Protein 9KAX (pdb70)

Solvent-accessible surface area: 10616 Å² total; per-residue (Å²): 231,114,79,115,116,61,18,98,83,3,57,54,5,10,36,49,28,22,95,0,62,13,49,9,26,100,98,15,53,163,94,135,43,19,171,43,37,45,50,44,19,44,105,65,36,68,111,0,20,42,70,74,78,84,8,1,110,106,32,64,16,64,15,40,45,47,11,21,53,66,45,109,132,55,41,20,20,64,76,10,43,101,87,172,160,115,233,115,80,113,114,61,18,98,82,3,58,53,5,12,36,49,27,21,95,1,65,13,50,9,26,102,100,15,55,163,93,136,41,19,173,45,37,46,48,44,18,43,104,65,36,68,111,0,19,41,70,71,79,84,9,0,110,108,30,65,17,65,16,37,46,48,11,20,53,66,45,109,132,52,40,20,20,64,74,10,42,103,87,172,159,115

GO terms:
  GO:0005886 plasma membrane (C, EXP)

InterPro domains:
  IPR006603 PQ-loop repeat [PF04193] (6-63)
  IPR047662 SemiSWEET transporter [NF037968] (10-85)

Foldseek 3Di:
DDPQVVLVVVLVVLVVVLVVLLVVLVVCVVVLEDDPDDLVVLVVVLVVLVVQCVVCVVVVHDSSNVSSVSNNVSSCNVSHNCVVPD/DDPQVVLVVVLVVLVVVLVVLLVVLVVCVVVLEDDPDDLVVLVVVLVVLVVQCVVCVVVVHDSSNVSSVSNNVSSCNVSHNCVVPD

Nearest PDB structures (foldseek):
  4rng-assembly2_D  TM=7.405E-01  e=2.402E-05  Thermodesulfovibrio yellowstonii DSM 11347
  4rng-assembly4_C-2  TM=7.393E-01  e=3.445E-05  Thermodesulfovibrio yellowstonii DSM 11347
  4x5m-assembly2_B  TM=7.802E-01  e=3.812E-04  Escherichia coli UMEA 3162-1
  4qnc-assembly1_A  TM=7.388E-01  e=2.658E-04  Leptospira biflexa serovar Patoc strain 'Patoc 1 (Paris)'
  4x5m-assembly1_A-2  TM=8.013E-01  e=8.843E-04  Escherichia coli UMEA 3162-1

Organism: Bradyrhizobium diazoefficiens (strain JCM 10833 / BCRC 13528 / IAM 13628 / NBRC 14792 / USDA 110) (NCBI:txid224911)

Structure (mmCIF, N/CA/C/O backbone):
data_9KAX
#
_entry.id   9KAX
#
loop_
_atom_site.group_PDB
_atom_site.id
_atom_site.type_symbol
_atom_site.label_atom_id
_atom_site.label_alt_id
_atom_site.label_comp_id
_atom_site.label_asym_id
_atom_site.label_entity_id
_atom_site.label_seq_id
_atom_site.pdbx_PDB_ins_code
_atom_site.Cartn_x
_atom_site.Cartn_y
_atom_site.Cartn_z
_atom_site.occupancy
_atom_site.B_iso_or_equiv
_atom_site.auth_seq_id
_atom_site.auth_comp_id
_atom_site.auth_asym_id
_atom_site.auth_atom_id
_atom_site.pdbx_PDB_model_num
ATOM 1 N N . MET A 1 1 ? -5.221 -6.609 -5.924 1.00 0.00 1 MET A N 1
ATOM 2 C CA . MET A 1 1 ? -5.821 -7.883 -6.414 1.00 0.00 1 MET A CA 1
ATOM 3 C C . MET A 1 1 ? -4.731 -8.941 -6.520 1.00 0.00 1 MET A C 1
ATOM 4 O O . MET A 1 1 ? -3.543 -8.638 -6.400 1.00 0.00 1 MET A O 1
ATOM 20 N N . ASP A 1 2 ? -5.142 -10.186 -6.745 1.00 0.00 2 ASP A N 1
ATOM 21 C CA . ASP A 1 2 ? -4.185 -11.280 -6.861 1.00 0.00 2 ASP A CA 1
ATOM 22 C C . ASP A 1 2 ? -3.569 -11.304 -8.265 1.00 0.00 2 ASP A C 1
ATOM 23 O O . ASP A 1 2 ? -4.208 -10.893 -9.235 1.00 0.00 2 ASP A O 1
ATOM 32 N N . PRO A 1 3 ? -2.357 -11.787 -8.390 1.00 0.00 3 PRO A N 1
ATOM 33 C CA . PRO A 1 3 ? -1.655 -11.877 -9.708 1.00 0.00 3 PRO A CA 1
ATOM 34 C C . PRO A 1 3 ? -2.279 -12.945 -10.613 1.00 0.00 3 PRO A C 1
ATOM 35 O O . PRO A 1 3 ? -1.581 -13.774 -11.191 1.00 0.00 3 PRO A O 1
ATOM 46 N N . PHE A 1 4 ? -3.601 -12.917 -10.729 1.00 0.00 4 PHE A N 1
ATOM 47 C CA . PHE A 1 4 ? -4.305 -13.886 -11.559 1.00 0.00 4 PHE A CA 1
ATOM 48 C C . PHE A 1 4 ? -3.856 -13.773 -13.015 1.00 0.00 4 PHE A C 1
ATOM 49 O O . PHE A 1 4 ? -3.676 -14.780 -13.700 1.00 0.00 4 PHE A O 1
ATOM 66 N N . LEU A 1 5 ? -3.691 -12.541 -13.483 1.00 0.00 5 LEU A N 1
ATOM 67 C CA . LEU A 1 5 ? -3.281 -12.304 -14.863 1.00 0.00 5 LEU A CA 1
ATOM 68 C C . LEU A 1 5 ? -1.916 -12.928 -15.137 1.00 0.00 5 LEU A C 1
ATOM 69 O O . LEU A 1 5 ? -1.696 -13.519 -16.194 1.00 0.00 5 LEU A O 1
ATOM 85 N N . ILE A 1 6 ? -1.006 -12.791 -14.188 1.00 0.00 6 ILE A N 1
ATOM 86 C CA . ILE A 1 6 ? 0.330 -13.349 -14.346 1.00 0.00 6 ILE A CA 1
ATOM 87 C C . ILE A 1 6 ? 0.271 -14.873 -14.413 1.00 0.00 6 ILE A C 1
ATOM 88 O O . ILE A 1 6 ? 0.938 -15.498 -15.238 1.00 0.00 6 ILE A O 1
ATOM 104 N N . LYS A 1 7 ? -0.530 -15.467 -13.540 1.00 0.00 7 LYS A N 1
ATOM 105 C CA . LYS A 1 7 ? -0.662 -16.916 -13.507 1.00 0.00 7 LYS A CA 1
ATOM 106 C C . LYS A 1 7 ? -1.182 -17.439 -14.838 1.00 0.00 7 LYS A C 1
ATOM 107 O O . LYS A 1 7 ? -0.841 -18.545 -15.2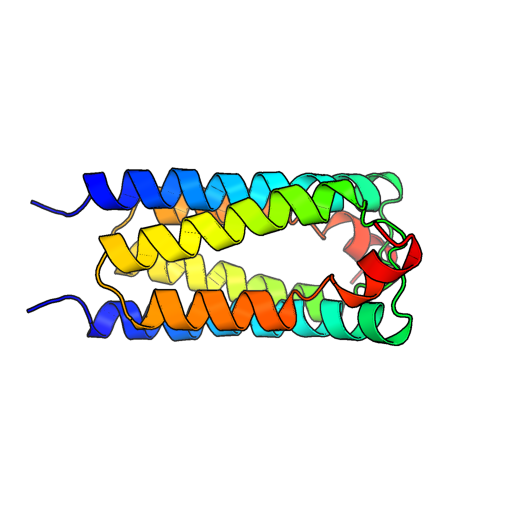57 1.00 0.00 7 LYS A O 1
ATOM 126 N N . LEU A 1 8 ? -2.009 -16.643 -15.502 1.00 0.00 8 LEU A N 1
ATOM 127 C CA . LEU A 1 8 ? -2.565 -17.057 -16.783 1.00 0.00 8 LEU A CA 1
ATOM 128 C C . LEU A 1 8 ? -1.442 -17.314 -17.786 1.00 0.00 8 LEU A C 1
ATOM 129 O O . LEU A 1 8 ? -1.461 -18.308 -18.517 1.00 0.00 8 LEU A O 1
ATOM 145 N N . ILE A 1 9 ? -0.458 -16.423 -17.809 1.00 0.00 9 ILE A N 1
ATOM 146 C CA . ILE A 1 9 ? 0.668 -16.574 -18.720 1.00 0.00 9 ILE A CA 1
ATOM 147 C C . ILE A 1 9 ? 1.444 -17.840 -18.383 1.00 0.00 9 ILE A C 1
ATOM 148 O O . ILE A 1 9 ? 1.843 -18.592 -19.273 1.00 0.00 9 ILE A O 1
ATOM 164 N N . GLY A 1 10 ? 1.653 -18.070 -17.091 1.00 0.00 10 GLY A N 1
ATOM 165 C CA . GLY A 1 10 ? 2.383 -19.255 -16.649 1.00 0.00 10 GLY A CA 1
ATOM 166 C C . GLY A 1 10 ? 1.656 -20.530 -17.070 1.00 0.00 10 GLY A C 1
ATOM 167 O O . GLY A 1 10 ? 2.286 -21.529 -17.419 1.00 0.00 10 GLY A O 1
ATOM 171 N N . PHE A 1 11 ? 0.328 -20.489 -17.035 1.00 0.00 11 PHE A N 1
ATOM 172 C CA . PHE A 1 11 ? -0.473 -21.646 -17.416 1.00 0.00 11 PHE A CA 1
ATOM 173 C C . PHE A 1 11 ? -0.207 -22.026 -18.868 1.00 0.00 11 PHE A C 1
ATOM 174 O O . PHE A 1 11 ? -0.018 -23.199 -19.188 1.00 0.00 11 PHE A O 1
ATOM 191 N N . ALA A 1 12 ? -0.194 -21.025 -19.743 1.00 0.00 12 ALA A N 1
ATOM 192 C CA . ALA A 1 12 ? 0.051 -21.272 -21.159 1.00 0.00 12 ALA A CA 1
ATOM 193 C C . ALA A 1 12 ? 1.439 -21.872 -21.361 1.00 0.00 12 ALA A C 1
ATOM 194 O O . ALA A 1 12 ? 1.623 -22.781 -22.169 1.00 0.00 12 ALA A O 1
ATOM 201 N N . ALA A 1 13 ? 2.411 -21.360 -20.615 1.00 0.00 13 ALA A N 1
ATOM 202 C CA . ALA A 1 13 ? 3.778 -21.855 -20.717 1.00 0.00 13 ALA A CA 1
ATOM 203 C C . ALA A 1 13 ? 3.870 -23.296 -20.223 1.00 0.00 13 ALA A C 1
ATOM 204 O O . ALA A 1 13 ? 4.574 -24.121 -20.808 1.00 0.00 13 ALA A O 1
ATOM 211 N N . ALA A 1 14 ? 3.156 -23.594 -19.143 1.00 0.00 14 ALA A N 1
ATOM 212 C CA . ALA A 1 14 ? 3.170 -24.940 -18.579 1.00 0.00 14 ALA A CA 1
ATOM 213 C C . ALA A 1 14 ? 2.609 -25.948 -19.577 1.00 0.00 14 ALA A C 1
ATOM 214 O O . ALA A 1 14 ? 3.143 -27.048 -19.730 1.00 0.00 14 ALA A O 1
ATOM 221 N N . THR A 1 15 ? 1.534 -25.565 -20.256 1.00 0.00 15 THR A N 1
ATOM 222 C CA . THR A 1 15 ? 0.912 -26.444 -21.240 1.00 0.00 15 THR A CA 1
ATOM 223 C C . THR A 1 15 ? 1.840 -26.652 -22.432 1.00 0.00 15 THR A C 1
ATOM 224 O O . THR A 1 15 ? 1.902 -27.742 -22.997 1.00 0.00 15 THR A O 1
ATOM 235 N N . CYS A 1 16 ? 2.562 -25.603 -22.804 1.00 0.00 16 CYS A N 1
ATOM 236 C CA . CYS A 1 16 ? 3.484 -25.683 -23.931 1.00 0.00 16 CYS A CA 1
ATOM 237 C C . CYS A 1 16 ? 4.567 -26.724 -23.665 1.00 0.00 16 CYS A C 1
ATOM 238 O O . CYS A 1 16 ? 5.002 -27.427 -24.577 1.00 0.00 16 CYS A O 1
ATOM 246 N N . THR A 1 17 ? 4.995 -26.817 -22.412 1.00 0.00 17 THR A N 1
ATOM 247 C CA . THR A 1 17 ? 6.032 -27.773 -22.040 1.00 0.00 17 THR A CA 1
ATOM 248 C C . THR A 1 17 ? 5.483 -29.196 -22.091 1.00 0.00 17 THR A C 1
ATOM 249 O O . THR A 1 17 ? 6.142 -30.108 -22.591 1.00 0.00 17 THR A O 1
ATOM 260 N N . THR A 1 18 ? 4.271 -29.378 -21.577 1.00 0.00 18 THR A N 1
ATOM 261 C CA . THR A 1 18 ? 3.644 -30.695 -21.579 1.00 0.00 18 THR A CA 1
ATOM 262 C C . THR A 1 18 ? 3.340 -31.134 -23.007 1.00 0.00 18 THR A C 1
ATOM 263 O O . THR A 1 18 ? 3.473 -32.309 -23.342 1.00 0.00 18 THR A O 1
ATOM 274 N N . VAL A 1 19 ? 2.944 -30.178 -23.844 1.00 0.00 19 VAL A N 1
ATOM 275 C CA . VAL A 1 19 ? 2.637 -30.468 -25.239 1.00 0.00 19 VAL A CA 1
ATOM 276 C C . VAL A 1 19 ? 3.895 -30.932 -25.972 1.00 0.00 19 VAL A C 1
ATOM 277 O O . VAL A 1 19 ? 3.827 -31.766 -26.864 1.00 0.00 19 VAL A O 1
ATOM 290 N N . ALA A 1 20 ? 5.035 -30.357 -25.614 1.00 0.00 20 ALA A N 1
ATOM 291 C CA . ALA A 1 20 ? 6.296 -30.709 -26.264 1.00 0.00 20 ALA A CA 1
ATOM 292 C C . ALA A 1 20 ? 6.730 -32.130 -25.913 1.00 0.00 20 ALA A C 1
ATOM 293 O O . ALA A 1 20 ? 7.162 -32.892 -26.776 1.00 0.00 20 ALA A O 1
ATOM 300 N N . TYR A 1 21 ? 6.618 -32.463 -24.635 1.00 0.00 21 TYR A N 1
ATOM 301 C CA . TYR A 1 21 ? 6.991 -33.785 -24.123 1.00 0.00 21 TYR A CA 1
ATOM 302 C C . TYR A 1 21 ? 5.884 -34.815 -24.346 1.00 0.00 21 TYR A C 1
ATOM 303 O O . TYR A 1 21 ? 6.141 -36.017 -24.364 1.00 0.00 21 TYR A O 1
ATOM 321 N N . ALA A 1 22 ? 4.642 -34.340 -24.461 1.00 0.00 22 ALA A N 1
ATOM 322 C CA . ALA A 1 22 ? 3.494 -35.240 -24.611 1.00 0.00 22 ALA A CA 1
ATOM 323 C C . ALA A 1 22 ? 3.759 -36.281 -25.704 1.00 0.00 22 ALA A C 1
ATOM 324 O O . ALA A 1 22 ? 3.575 -37.475 -25.468 1.00 0.00 22 ALA A O 1
ATOM 331 N N . PRO A 1 23 ? 4.204 -35.876 -26.863 1.00 0.00 23 PRO A N 1
ATOM 332 C CA . PRO A 1 23 ? 4.510 -36.825 -27.964 1.00 0.00 23 PRO A CA 1
ATOM 333 C C . PRO A 1 23 ? 5.359 -37.998 -27.474 1.00 0.00 23 PRO A C 1
ATOM 334 O O . PRO A 1 23 ? 5.230 -39.114 -27.979 1.00 0.00 23 PRO A O 1
ATOM 345 N N . GLN A 1 24 ? 6.205 -37.751 -26.484 1.00 0.00 24 GLN A N 1
ATOM 346 C CA . GLN A 1 24 ? 7.039 -38.812 -25.938 1.00 0.00 24 GLN A CA 1
ATOM 347 C C . GLN A 1 24 ? 6.175 -39.867 -25.250 1.00 0.00 24 GLN A C 1
ATOM 348 O O . GLN A 1 24 ? 6.422 -41.066 -25.376 1.00 0.00 24 GLN A O 1
ATOM 362 N N . PHE A 1 25 ? 5.165 -39.398 -24.523 1.00 0.00 25 PHE A N 1
ATOM 363 C CA . PHE A 1 25 ? 4.255 -40.289 -23.812 1.00 0.00 25 PHE A CA 1
ATOM 364 C C . PHE A 1 25 ? 3.517 -41.189 -24.795 1.00 0.00 25 PHE A C 1
ATOM 365 O O . PHE A 1 25 ? 3.334 -42.382 -24.552 1.00 0.00 25 PHE A O 1
ATOM 382 N N . ILE A 1 26 ? 3.079 -40.603 -25.899 1.00 0.00 26 ILE A N 1
ATOM 383 C CA . ILE A 1 26 ? 2.345 -41.350 -26.911 1.00 0.00 26 ILE A CA 1
ATOM 384 C C . ILE A 1 26 ? 3.222 -42.447 -27.514 1.00 0.00 26 ILE A C 1
ATOM 385 O O . ILE A 1 26 ? 2.762 -43.565 -27.740 1.00 0.00 26 ILE A O 1
ATOM 401 N N . LYS A 1 27 ? 4.477 -42.116 -27.792 1.00 0.00 27 LYS A N 1
ATOM 402 C CA . LYS A 1 27 ? 5.392 -43.079 -28.397 1.00 0.00 27 LYS A CA 1
ATOM 403 C C . LYS A 1 27 ? 5.531 -44.328 -27.534 1.00 0.00 27 LYS A C 1
ATOM 404 O O . LYS A 1 27 ? 5.418 -45.449 -28.030 1.00 0.00 27 LYS A O 1
ATOM 423 N N . VAL A 1 28 ? 5.764 -44.131 -26.245 1.00 0.00 28 VAL A N 1
ATOM 424 C CA . VAL A 1 28 ? 5.905 -45.258 -25.329 1.00 0.00 28 VAL A CA 1
ATOM 425 C C . VAL A 1 28 ? 4.560 -45.933 -25.100 1.00 0.00 28 VAL A C 1
ATOM 426 O O . VAL A 1 28 ? 4.483 -47.145 -24.903 1.00 0.00 28 VAL A O 1
ATOM 439 N N . LEU A 1 29 ? 3.503 -45.138 -25.115 1.00 0.00 29 LEU A N 1
ATOM 440 C CA . LEU A 1 29 ? 2.166 -45.664 -24.900 1.00 0.00 29 LEU A CA 1
ATOM 441 C C . LEU A 1 29 ? 1.796 -46.651 -25.997 1.00 0.00 29 LEU A C 1
ATOM 442 O O . LEU A 1 29 ? 1.044 -47.592 -25.764 1.00 0.00 29 LEU A O 1
ATOM 458 N N . LYS A 1 30 ? 2.317 -46.423 -27.197 1.00 0.00 30 LYS A N 1
ATOM 459 C CA . LYS A 1 30 ? 2.024 -47.301 -28.323 1.00 0.00 30 LYS A CA 1
ATOM 460 C C . LYS A 1 30 ? 2.476 -48.727 -28.017 1.00 0.00 30 LYS A C 1
ATOM 461 O O . LYS A 1 30 ? 1.826 -49.692 -28.417 1.00 0.00 30 LYS A O 1
ATOM 480 N N . THR A 1 31 ? 3.596 -48.853 -27.305 1.00 0.00 31 THR A N 1
ATOM 481 C CA . THR A 1 31 ? 4.130 -50.170 -26.949 1.00 0.00 31 THR A CA 1
ATOM 482 C C . THR A 1 31 ? 3.670 -50.581 -25.552 1.00 0.00 31 THR A C 1
ATOM 483 O O . THR A 1 31 ? 3.731 -51.753 -25.185 1.00 0.00 31 THR A O 1
ATOM 494 N N . ARG A 1 32 ? 3.210 -49.604 -24.782 1.00 0.00 32 ARG A N 1
ATOM 495 C CA . ARG A 1 32 ? 2.739 -49.857 -23.424 1.00 0.00 32 ARG A CA 1
ATOM 496 C C . ARG A 1 32 ? 3.779 -50.646 -22.637 1.00 0.00 32 ARG A C 1
ATOM 497 O O . ARG A 1 32 ? 3.437 -51.524 -21.845 1.00 0.00 32 ARG A O 1
ATOM 518 N N . SER A 1 33 ? 5.052 -50.325 -22.853 1.00 0.00 33 SER A N 1
ATOM 519 C CA . SER A 1 33 ? 6.142 -51.005 -22.149 1.00 0.00 33 SER A CA 1
ATOM 520 C C . SER A 1 33 ? 7.205 -50.003 -21.720 1.00 0.00 33 SER A C 1
ATOM 521 O O . SER A 1 33 ? 7.508 -49.064 -22.453 1.00 0.00 33 SER A O 1
ATOM 529 N N . ALA A 1 34 ? 7.790 -50.207 -20.536 1.00 0.00 34 ALA A N 1
ATOM 530 C CA . ALA A 1 34 ? 8.833 -49.297 -20.063 1.00 0.00 34 ALA A CA 1
ATOM 531 C C . ALA A 1 34 ? 10.202 -49.946 -20.270 1.00 0.00 34 ALA A C 1
ATOM 532 O O . ALA A 1 34 ? 10.582 -50.859 -19.540 1.00 0.00 34 ALA A O 1
ATOM 539 N N . ARG A 1 35 ? 10.938 -49.452 -21.263 1.00 0.00 35 ARG A N 1
ATOM 540 C CA . ARG A 1 35 ? 12.268 -49.979 -21.541 1.00 0.00 35 ARG A CA 1
ATOM 541 C C . ARG A 1 35 ? 13.321 -49.470 -20.561 1.00 0.00 35 ARG A C 1
ATOM 542 O O . ARG A 1 35 ? 14.028 -50.247 -19.920 1.00 0.00 35 ARG A O 1
ATOM 563 N N . ASP A 1 36 ? 13.431 -48.139 -20.477 1.00 0.00 36 ASP A N 1
ATOM 564 C CA . ASP A 1 36 ? 14.418 -47.490 -19.608 1.00 0.00 36 ASP A CA 1
ATOM 565 C C . ASP A 1 36 ? 13.775 -46.941 -18.348 1.00 0.00 36 ASP A C 1
ATOM 566 O O . ASP A 1 36 ? 14.467 -46.525 -17.419 1.00 0.00 36 ASP A O 1
ATOM 575 N N . ILE A 1 37 ? 12.449 -46.931 -18.319 1.00 0.00 37 ILE A N 1
ATOM 576 C CA . ILE A 1 37 ? 11.728 -46.415 -17.160 1.00 0.00 37 ILE A CA 1
ATOM 577 C C . ILE A 1 37 ? 11.589 -47.498 -16.095 1.00 0.00 37 ILE A C 1
ATOM 578 O O . ILE A 1 37 ? 11.011 -48.554 -16.333 1.00 0.00 37 ILE A O 1
ATOM 594 N N . SER A 1 38 ? 12.132 -47.227 -14.913 1.00 0.00 38 SER A N 1
ATOM 595 C CA . SER A 1 38 ? 12.064 -48.186 -13.814 1.00 0.00 38 SER A CA 1
ATOM 596 C C . SER A 1 38 ? 10.739 -48.058 -13.068 1.00 0.00 38 SER A C 1
ATOM 597 O O . SER A 1 38 ? 10.118 -46.996 -13.063 1.00 0.00 38 SER A O 1
ATOM 605 N N . LEU A 1 39 ? 10.315 -49.150 -12.442 1.00 0.00 39 LEU A N 1
ATOM 606 C CA . LEU A 1 39 ? 9.062 -49.155 -11.696 1.00 0.00 39 LEU A CA 1
ATOM 607 C C . LEU A 1 39 ? 9.130 -48.216 -10.501 1.00 0.00 39 LEU A C 1
ATOM 608 O O . LEU A 1 39 ? 8.185 -47.477 -10.230 1.00 0.00 39 LEU A O 1
ATOM 624 N N . GLY A 1 40 ? 10.246 -48.256 -9.788 1.00 0.00 40 GLY A N 1
ATOM 625 C CA . GLY A 1 40 ? 10.416 -47.411 -8.614 1.00 0.00 40 GLY A CA 1
ATOM 626 C C . GLY A 1 40 ? 10.297 -45.937 -8.975 1.00 0.00 40 GLY A C 1
ATOM 627 O O . GLY A 1 40 ? 9.876 -45.120 -8.155 1.00 0.00 40 GLY A O 1
ATOM 631 N N . MET A 1 41 ? 10.669 -45.602 -10.204 1.00 0.00 41 MET A N 1
ATOM 632 C CA . MET A 1 41 ? 10.610 -44.217 -10.654 1.00 0.00 41 MET A CA 1
ATOM 633 C C . MET A 1 41 ? 9.180 -43.700 -10.577 1.00 0.00 41 MET A C 1
ATOM 634 O O . MET A 1 41 ? 8.944 -42.559 -10.184 1.00 0.00 41 MET A O 1
ATOM 648 N N . PHE A 1 42 ? 8.232 -44.541 -10.954 1.00 0.00 42 PHE A N 1
ATOM 649 C CA . PHE A 1 42 ? 6.833 -44.150 -10.923 1.00 0.00 42 PHE A CA 1
ATOM 650 C C . PHE A 1 42 ? 6.418 -43.765 -9.502 1.00 0.00 42 PHE A C 1
ATOM 651 O O . PHE A 1 42 ? 5.673 -42.809 -9.304 1.00 0.00 42 PHE A O 1
ATOM 668 N N . LEU A 1 43 ? 6.880 -44.533 -8.521 1.00 0.00 43 LEU A N 1
ATOM 669 C CA . LEU A 1 43 ? 6.516 -44.271 -7.132 1.00 0.00 43 LEU A CA 1
ATOM 670 C C . LEU A 1 43 ? 6.994 -42.892 -6.693 1.00 0.00 43 LEU A C 1
ATOM 671 O O . LEU A 1 43 ? 6.253 -42.143 -6.054 1.00 0.00 43 LEU A O 1
ATOM 687 N N . VAL A 1 44 ? 8.221 -42.555 -7.051 1.00 0.00 44 VAL A N 1
ATOM 688 C CA . VAL A 1 44 ? 8.772 -41.253 -6.701 1.00 0.00 44 VAL A CA 1
ATOM 689 C C . VAL A 1 44 ? 8.089 -40.143 -7.499 1.00 0.00 44 VAL A C 1
ATOM 690 O O . VAL A 1 44 ? 7.828 -39.050 -6.985 1.00 0.00 44 VAL A O 1
ATOM 703 N N . MET A 1 45 ? 7.816 -40.429 -8.766 1.00 0.00 45 MET A N 1
ATOM 704 C CA . MET A 1 45 ? 7.180 -39.452 -9.642 1.00 0.00 45 MET A CA 1
ATOM 705 C C . MET A 1 45 ? 5.836 -39.022 -9.069 1.00 0.00 45 MET A C 1
ATOM 706 O O . MET A 1 45 ? 5.466 -37.857 -9.156 1.00 0.00 45 MET A O 1
ATOM 720 N N . VAL A 1 46 ? 5.112 -39.965 -8.483 1.00 0.00 46 VAL A N 1
ATOM 721 C CA . VAL A 1 46 ? 3.809 -39.658 -7.908 1.00 0.00 46 VAL A CA 1
ATOM 722 C C . VAL A 1 46 ? 3.952 -38.609 -6.806 1.00 0.00 46 VAL A C 1
ATOM 723 O O . VAL A 1 46 ? 3.139 -37.691 -6.706 1.00 0.00 46 VAL A O 1
ATOM 736 N N . LEU A 1 47 ? 4.977 -38.758 -5.980 1.00 0.00 47 LEU A N 1
ATOM 737 C CA . LEU A 1 47 ? 5.199 -37.821 -4.888 1.00 0.00 47 LEU A CA 1
ATOM 738 C C . LEU A 1 47 ? 5.425 -36.417 -5.436 1.00 0.00 47 LEU A C 1
ATOM 739 O O . LEU A 1 47 ? 4.930 -35.438 -4.879 1.00 0.00 47 LEU A O 1
ATOM 755 N N . GLY A 1 48 ? 6.173 -36.325 -6.530 1.00 0.00 48 GLY A N 1
ATOM 756 C CA . GLY A 1 48 ? 6.449 -35.025 -7.136 1.00 0.00 48 GLY A CA 1
ATOM 757 C C . GLY A 1 48 ? 5.152 -34.308 -7.511 1.00 0.00 48 GLY A C 1
ATOM 758 O O . GLY A 1 48 ? 4.949 -33.144 -7.163 1.00 0.00 48 GLY A O 1
ATOM 762 N N . LEU A 1 49 ? 4.271 -35.014 -8.212 1.00 0.00 49 LEU A N 1
ATOM 763 C CA . LEU A 1 49 ? 2.994 -34.438 -8.617 1.00 0.00 49 LEU A CA 1
ATOM 764 C C . LEU A 1 49 ? 2.148 -34.096 -7.395 1.00 0.00 49 LEU A C 1
ATOM 765 O O . LEU A 1 49 ? 1.486 -33.059 -7.354 1.00 0.00 49 LEU A O 1
ATOM 781 N N . ALA A 1 50 ? 2.170 -34.974 -6.405 1.00 0.00 50 ALA A N 1
ATOM 782 C CA . ALA A 1 50 ? 1.394 -34.747 -5.197 1.00 0.00 50 ALA A CA 1
ATOM 783 C C . ALA A 1 50 ? 1.806 -33.430 -4.543 1.00 0.00 50 ALA A C 1
ATOM 784 O O . ALA A 1 50 ? 0.961 -32.654 -4.090 1.00 0.00 50 ALA A O 1
ATOM 791 N N . LEU A 1 51 ? 3.111 -33.176 -4.509 1.00 0.00 51 LEU A N 1
ATOM 792 C CA . LEU A 1 51 ? 3.627 -31.948 -3.913 1.00 0.00 51 LEU A CA 1
ATOM 793 C C . LEU A 1 51 ? 3.103 -30.727 -4.654 1.00 0.00 51 LEU A C 1
ATOM 794 O O . LEU A 1 51 ? 2.724 -29.730 -4.038 1.00 0.00 51 LEU A O 1
ATOM 810 N N . TRP A 1 52 ? 3.079 -30.812 -5.976 1.00 0.00 52 TRP A N 1
ATOM 811 C CA . TRP A 1 52 ? 2.589 -29.708 -6.788 1.00 0.00 52 TRP A CA 1
ATOM 812 C C . TRP A 1 52 ? 1.143 -29.387 -6.431 1.00 0.00 52 TRP A C 1
ATOM 813 O O . TRP A 1 52 ? 0.746 -28.221 -6.405 1.00 0.00 52 TRP A O 1
ATOM 834 N N . LEU A 1 53 ? 0.360 -30.421 -6.166 1.00 0.00 53 LEU A N 1
ATOM 835 C CA . LEU A 1 53 ? -1.040 -30.222 -5.826 1.00 0.00 53 LEU A CA 1
ATOM 836 C C . LEU A 1 53 ? -1.162 -29.387 -4.557 1.00 0.00 53 LEU A C 1
ATOM 837 O O . LEU A 1 53 ? -1.958 -28.450 -4.492 1.00 0.00 53 LEU A O 1
ATOM 853 N N . ILE A 1 54 ? -0.371 -29.736 -3.553 1.00 0.00 54 ILE A N 1
ATOM 854 C CA . ILE A 1 54 ? -0.402 -29.011 -2.287 1.00 0.00 54 ILE A CA 1
ATOM 855 C C . ILE A 1 54 ? 0.079 -27.574 -2.492 1.00 0.00 54 ILE A C 1
ATOM 856 O O . ILE A 1 54 ? -0.490 -26.634 -1.938 1.00 0.00 54 ILE A O 1
ATOM 872 N N . TYR A 1 55 ? 1.136 -27.417 -3.273 1.00 0.00 55 TYR A N 1
ATOM 873 C CA . TYR A 1 55 ? 1.688 -26.095 -3.520 1.00 0.00 55 TYR A CA 1
ATOM 874 C C . TYR A 1 55 ? 0.628 -25.190 -4.138 1.00 0.00 55 TYR A C 1
ATOM 875 O O . TYR A 1 55 ? 0.472 -24.038 -3.734 1.00 0.00 55 TYR A O 1
ATOM 893 N N . GLY A 1 56 ? -0.098 -25.716 -5.115 1.00 0.00 56 GLY A N 1
ATOM 894 C CA . GLY A 1 56 ? -1.136 -24.937 -5.773 1.00 0.00 56 GLY A CA 1
ATOM 895 C C . GLY A 1 56 ? -2.195 -24.488 -4.773 1.00 0.00 56 GLY A C 1
ATOM 896 O O . GLY A 1 56 ? -2.626 -23.335 -4.788 1.00 0.00 56 GLY A O 1
ATOM 900 N N . LEU A 1 57 ? -2.609 -25.404 -3.905 1.00 0.00 57 LEU A N 1
ATOM 901 C CA . LEU A 1 57 ? -3.621 -25.088 -2.902 1.00 0.00 57 LEU A CA 1
ATOM 902 C C . LEU A 1 57 ? -3.111 -24.019 -1.944 1.00 0.00 57 LEU A C 1
ATOM 903 O O . LEU A 1 57 ? -3.833 -23.085 -1.601 1.00 0.00 57 LEU A O 1
ATOM 919 N N . LEU A 1 58 ? -1.861 -24.159 -1.521 1.00 0.00 58 LEU A N 1
ATOM 920 C CA . LEU A 1 58 ? -1.268 -23.194 -0.603 1.00 0.00 58 LEU A CA 1
ATOM 921 C C . LEU A 1 58 ? -1.127 -21.833 -1.272 1.00 0.00 58 LEU A C 1
ATOM 922 O O . LEU A 1 58 ? -1.269 -20.796 -0.625 1.00 0.00 58 LEU A O 1
ATOM 938 N N . SER A 1 59 ? -0.851 -21.843 -2.571 1.00 0.00 59 SER A N 1
ATOM 939 C CA . SER A 1 59 ? -0.696 -20.599 -3.314 1.00 0.00 59 SER A CA 1
ATOM 940 C C . SER A 1 59 ? -2.061 -20.031 -3.690 1.00 0.00 59 SER A C 1
ATOM 941 O O . SER A 1 59 ? -2.175 -18.866 -4.071 1.00 0.00 59 SER A O 1
ATOM 949 N N . GLY A 1 60 ? -3.093 -20.862 -3.579 1.00 0.00 60 GLY A N 1
ATOM 950 C CA . GLY A 1 60 ? -4.445 -20.432 -3.909 1.00 0.00 60 GLY A CA 1
ATOM 951 C C . GLY A 1 60 ? -4.594 -20.215 -5.410 1.00 0.00 60 GLY A C 1
ATOM 952 O O . GLY A 1 60 ? -5.526 -19.550 -5.859 1.00 0.00 60 GLY A O 1
ATOM 956 N N . ASP A 1 61 ? -3.666 -20.778 -6.183 1.00 0.00 61 ASP A N 1
ATOM 957 C CA . ASP A 1 61 ? -3.712 -20.638 -7.636 1.00 0.00 61 ASP A CA 1
ATOM 958 C C . ASP A 1 61 ? -4.535 -21.763 -8.251 1.00 0.00 61 ASP A C 1
ATOM 959 O O . ASP A 1 61 ? -4.328 -22.937 -7.943 1.00 0.00 61 ASP A O 1
ATOM 968 N N . ALA A 1 62 ? -5.456 -21.397 -9.137 1.00 0.00 62 ALA A N 1
ATOM 969 C CA . ALA A 1 62 ? -6.301 -22.380 -9.811 1.00 0.00 62 ALA A CA 1
ATOM 970 C C . ALA A 1 62 ? -5.602 -22.912 -11.065 1.00 0.00 62 ALA A C 1
ATOM 971 O O . ALA A 1 62 ? -5.624 -24.113 -11.336 1.00 0.00 62 ALA A O 1
ATOM 978 N N . PRO A 1 63 ? -5.019 -22.036 -11.843 1.00 0.00 63 PRO A N 1
ATOM 979 C CA . PRO A 1 63 ? -4.336 -22.420 -13.114 1.00 0.00 63 PRO A CA 1
ATOM 980 C C . PRO A 1 63 ? -3.233 -23.451 -12.888 1.00 0.00 63 PRO A C 1
ATOM 981 O O . PRO A 1 63 ? -3.114 -24.424 -13.630 1.00 0.00 63 PRO A O 1
ATOM 992 N N . LEU A 1 64 ? -2.430 -23.226 -11.855 1.00 0.00 64 LEU A N 1
ATOM 993 C CA . LEU A 1 64 ? -1.338 -24.137 -11.541 1.00 0.00 64 LEU A CA 1
ATOM 994 C C . LEU A 1 64 ? -1.881 -25.512 -11.174 1.00 0.00 64 LEU A C 1
ATOM 995 O O . LEU A 1 64 ? -1.335 -26.534 -11.585 1.00 0.00 64 LEU A O 1
ATOM 1011 N N . ILE A 1 65 ? -2.956 -25.527 -10.395 1.00 0.00 65 ILE A N 1
ATOM 1012 C CA . ILE A 1 65 ? -3.557 -26.784 -9.975 1.00 0.00 65 ILE A CA 1
ATOM 1013 C C . ILE A 1 65 ? -4.085 -27.557 -11.181 1.00 0.00 65 ILE A C 1
ATOM 1014 O O . ILE A 1 65 ? -3.877 -28.765 -11.293 1.00 0.00 65 ILE A O 1
ATOM 1030 N N . ALA A 1 66 ? -4.766 -26.854 -12.080 1.00 0.00 66 ALA A N 1
ATOM 1031 C CA . ALA A 1 66 ? -5.318 -27.489 -13.271 1.00 0.00 66 ALA A CA 1
ATOM 1032 C C . ALA A 1 66 ? -4.200 -27.983 -14.186 1.00 0.00 66 ALA A C 1
ATOM 1033 O O . ALA A 1 66 ? -4.288 -29.067 -14.762 1.00 0.00 66 ALA A O 1
ATOM 1040 N N . SER A 1 67 ? -3.151 -27.177 -14.314 1.00 0.00 67 SER A N 1
ATOM 1041 C CA . SER A 1 67 ? -2.018 -27.539 -15.159 1.00 0.00 67 SER A CA 1
ATOM 1042 C C . SER A 1 67 ? -1.345 -28.809 -14.647 1.00 0.00 67 SER A C 1
ATOM 1043 O O . SER A 1 67 ? -0.975 -29.685 -15.428 1.00 0.00 67 SER A O 1
ATOM 1051 N N . ASN A 1 68 ? -1.181 -28.898 -13.331 1.00 0.00 68 ASN A N 1
ATOM 1052 C CA . ASN A 1 68 ? -0.539 -30.061 -12.727 1.00 0.00 68 ASN A CA 1
ATOM 1053 C C . ASN A 1 68 ? -1.334 -31.330 -13.017 1.00 0.00 68 ASN A C 1
ATOM 1054 O O . ASN A 1 68 ? -0.760 -32.373 -13.330 1.00 0.00 68 ASN A O 1
ATOM 1065 N N . ALA A 1 69 ? -2.657 -31.235 -12.914 1.00 0.00 69 ALA A N 1
ATOM 1066 C CA . ALA A 1 69 ? -3.515 -32.387 -13.167 1.00 0.00 69 ALA A CA 1
ATOM 1067 C C . ALA A 1 69 ? -3.391 -32.843 -14.619 1.00 0.00 69 ALA A C 1
ATOM 1068 O O . ALA A 1 69 ? -3.322 -34.038 -14.901 1.00 0.00 69 ALA A O 1
ATOM 1075 N N . VAL A 1 70 ? -3.357 -31.881 -15.533 1.00 0.00 70 VAL A N 1
ATOM 1076 C CA . VAL A 1 70 ? -3.238 -32.197 -16.950 1.00 0.00 70 VAL A CA 1
ATOM 1077 C C . VAL A 1 70 ? -1.904 -32.883 -17.232 1.00 0.00 70 VAL A C 1
ATOM 1078 O O . VAL A 1 70 ? -1.850 -33.870 -17.958 1.00 0.00 70 VAL A O 1
ATOM 1091 N N . THR A 1 71 ? -0.833 -32.352 -16.655 1.00 0.00 71 THR A N 1
ATOM 1092 C CA . THR A 1 71 ? 0.493 -32.923 -16.867 1.00 0.00 71 THR A CA 1
ATOM 1093 C C . THR A 1 71 ? 0.524 -34.384 -16.434 1.00 0.00 71 THR A C 1
ATOM 1094 O O . THR A 1 71 ? 1.067 -35.237 -17.135 1.00 0.00 71 THR A O 1
ATOM 1105 N N . MET A 1 72 ? -0.067 -34.669 -15.281 1.00 0.00 72 MET A N 1
ATOM 1106 C CA . MET A 1 72 ? -0.101 -36.033 -14.771 1.00 0.00 72 MET A CA 1
ATOM 1107 C C . MET A 1 72 ? -0.818 -36.949 -15.753 1.00 0.00 72 MET A C 1
ATOM 1108 O O . MET A 1 72 ? -0.421 -38.098 -15.945 1.00 0.00 72 MET A O 1
ATOM 1122 N N . LEU A 1 73 ? -1.883 -36.444 -16.364 1.00 0.00 73 LEU A N 1
ATOM 1123 C CA . LEU A 1 73 ? -2.645 -37.249 -17.310 1.00 0.00 73 LEU A CA 1
ATOM 1124 C C . LEU A 1 73 ? -1.760 -37.688 -18.473 1.00 0.00 73 LEU A C 1
ATOM 1125 O O . LEU A 1 73 ? -1.713 -38.869 -18.819 1.00 0.00 73 LEU A O 1
ATOM 1141 N N . LEU A 1 74 ? -1.056 -36.734 -19.066 1.00 0.00 74 LEU A N 1
ATOM 1142 C CA . LEU A 1 74 ? -0.170 -37.032 -20.184 1.00 0.00 74 LEU A CA 1
ATOM 1143 C C . LEU A 1 74 ? 0.990 -37.907 -19.732 1.00 0.00 74 LEU A C 1
ATOM 1144 O O . LEU A 1 74 ? 1.423 -38.808 -20.451 1.00 0.00 74 LEU A O 1
ATOM 1160 N N . ALA A 1 75 ? 1.496 -37.626 -18.540 1.00 0.00 75 ALA A N 1
ATOM 1161 C CA . ALA A 1 75 ? 2.616 -38.385 -18.007 1.00 0.00 75 ALA A CA 1
ATOM 1162 C C . ALA A 1 75 ? 2.272 -39.868 -17.953 1.00 0.00 75 ALA A C 1
ATOM 1163 O O . ALA A 1 75 ? 3.110 -40.718 -18.257 1.00 0.00 75 ALA A O 1
ATOM 1170 N N . GLY A 1 76 ? 1.038 -40.174 -17.571 1.00 0.00 76 GLY A N 1
ATOM 1171 C CA . GLY A 1 76 ? 0.600 -41.561 -17.491 1.00 0.00 76 GLY A CA 1
ATOM 1172 C C . GLY A 1 76 ? 1.617 -42.407 -16.732 1.00 0.00 76 GLY A C 1
ATOM 1173 O O . GLY A 1 76 ? 1.864 -42.186 -15.547 1.00 0.00 76 GLY A O 1
ATOM 1177 N N . GLY A 1 77 ? 2.202 -43.379 -17.425 1.00 0.00 77 GLY A N 1
ATOM 1178 C CA . GLY A 1 77 ? 3.194 -44.260 -16.814 1.00 0.00 77 GLY A CA 1
ATOM 1179 C C . GLY A 1 77 ? 2.518 -45.458 -16.154 1.00 0.00 77 GLY A C 1
ATOM 1180 O O . GLY A 1 77 ? 3.167 -46.443 -15.798 1.00 0.00 77 GLY A O 1
ATOM 1184 N N . ILE A 1 78 ? 1.209 -45.362 -15.978 1.00 0.00 78 ILE A N 1
ATOM 1185 C CA . ILE A 1 78 ? 0.445 -46.435 -15.353 1.00 0.00 78 ILE A CA 1
ATOM 1186 C C . ILE A 1 78 ? 0.379 -47.652 -16.272 1.00 0.00 78 ILE A C 1
ATOM 1187 O O . ILE A 1 78 ? 0.468 -48.792 -15.817 1.00 0.00 78 ILE A O 1
ATOM 1203 N N . LEU A 1 79 ? 0.189 -47.404 -17.566 1.00 0.00 79 LEU A N 1
ATOM 1204 C CA . LEU A 1 79 ? 0.075 -48.492 -18.534 1.00 0.00 79 LEU A CA 1
ATOM 1205 C C . LEU A 1 79 ? 1.321 -49.377 -18.503 1.00 0.00 79 LEU A C 1
ATOM 1206 O O . LEU A 1 79 ? 1.219 -50.602 -18.474 1.00 0.00 79 LEU A O 1
ATOM 1222 N N . VAL A 1 80 ? 2.489 -48.751 -18.497 1.00 0.00 80 VAL A N 1
ATOM 1223 C CA . VAL A 1 80 ? 3.741 -49.500 -18.462 1.00 0.00 80 VAL A CA 1
ATOM 1224 C C . VAL A 1 80 ? 3.919 -50.187 -17.110 1.00 0.00 80 VAL A C 1
ATOM 1225 O O . VAL A 1 80 ? 4.507 -51.260 -17.021 1.00 0.00 80 VAL A O 1
ATOM 1238 N N . MET A 1 81 ? 3.406 -49.561 -16.058 1.00 0.00 81 MET A N 1
ATOM 1239 C CA . MET A 1 81 ? 3.519 -50.126 -14.717 1.00 0.00 81 MET A CA 1
ATOM 1240 C C . MET A 1 81 ? 2.853 -51.503 -14.660 1.00 0.00 81 MET A C 1
ATOM 1241 O O . MET A 1 81 ? 3.342 -52.425 -13.999 1.00 0.00 81 MET A O 1
ATOM 1255 N N . LYS A 1 82 ? 1.725 -51.636 -15.341 1.00 0.00 82 LYS A N 1
ATOM 1256 C CA . LYS A 1 82 ? 0.998 -52.898 -15.347 1.00 0.00 82 LYS A CA 1
ATOM 1257 C C . LYS A 1 82 ? 1.803 -53.976 -16.059 1.00 0.00 82 LYS A C 1
ATOM 1258 O O . LYS A 1 82 ? 1.427 -55.149 -16.053 1.00 0.00 82 LYS A O 1
ATOM 1277 N N . LEU A 1 83 ? 2.907 -53.578 -16.679 1.00 0.00 83 LEU A N 1
ATOM 1278 C CA . LEU A 1 83 ? 3.738 -54.534 -17.393 1.00 0.00 83 LEU A CA 1
ATOM 1279 C C . LEU A 1 83 ? 4.275 -55.590 -16.435 1.00 0.00 83 LEU A C 1
ATOM 1280 O O . LEU A 1 83 ? 4.241 -56.784 -16.733 1.00 0.00 83 LEU A O 1
ATOM 1296 N N . ARG A 1 84 ? 4.765 -55.145 -15.279 1.00 0.00 84 ARG A N 1
ATOM 1297 C CA . ARG A 1 84 ? 5.299 -56.066 -14.276 1.00 0.00 84 ARG A CA 1
ATOM 1298 C C . ARG A 1 84 ? 4.265 -56.331 -13.196 1.00 0.00 84 ARG A C 1
ATOM 1299 O O . ARG A 1 84 ? 4.407 -57.266 -12.409 1.00 0.00 84 ARG A O 1
ATOM 1320 N N . TYR A 1 85 ? 3.227 -55.498 -13.162 1.00 0.00 85 TYR A N 1
ATOM 1321 C CA . TYR A 1 85 ? 2.166 -55.648 -12.169 1.00 0.00 85 TYR A CA 1
ATOM 1322 C C . TYR A 1 85 ? 2.738 -55.565 -10.755 1.00 0.00 85 TYR A C 1
ATOM 1323 O O . TYR A 1 85 ? 3.640 -56.322 -10.394 1.00 0.00 85 TYR A O 1
ATOM 1341 N N . GLY A 1 86 ? 2.208 -54.642 -9.960 1.00 0.00 86 GLY A N 1
ATOM 1342 C CA . GLY A 1 86 ? 2.674 -54.471 -8.589 1.00 0.00 86 GLY A CA 1
ATOM 1343 C C . GLY A 1 86 ? 4.102 -53.936 -8.560 1.00 0.00 86 GLY A C 1
ATOM 1344 O O . GLY A 1 86 ? 4.410 -53.173 -7.658 1.00 0.00 86 GLY A O 1
ATOM 1349 N N . MET B 1 1 ? 5.006 -7.488 1.666 1.00 0.00 1 MET B N 1
ATOM 1350 C CA . MET B 1 1 ? 6.238 -8.091 1.084 1.00 0.00 1 MET B CA 1
ATOM 1351 C C . MET B 1 1 ? 5.844 -9.096 0.011 1.00 0.00 1 MET B C 1
ATOM 1352 O O . MET B 1 1 ? 4.671 -9.439 -0.132 1.00 0.00 1 MET B O 1
ATOM 1368 N N . ASP B 1 2 ? 6.833 -9.566 -0.744 1.00 0.00 2 ASP B N 1
ATOM 1369 C CA . ASP B 1 2 ? 6.571 -10.531 -1.805 1.00 0.00 2 ASP B CA 1
ATOM 1370 C C . ASP B 1 2 ? 6.438 -11.944 -1.221 1.00 0.00 2 ASP B C 1
ATOM 1371 O O . ASP B 1 2 ? 7.042 -12.254 -0.196 1.00 0.00 2 ASP B O 1
ATOM 1380 N N . PRO B 1 3 ? 5.676 -12.799 -1.861 1.00 0.00 3 PRO B N 1
ATOM 1381 C CA . PRO B 1 3 ? 5.481 -14.208 -1.400 1.00 0.00 3 PRO B CA 1
ATOM 1382 C C . PRO B 1 3 ? 6.749 -15.049 -1.586 1.00 0.00 3 PRO B C 1
ATOM 1383 O O . PRO B 1 3 ? 6.703 -16.157 -2.113 1.00 0.00 3 PRO B O 1
ATOM 1394 N N . PHE B 1 4 ? 7.879 -14.511 -1.147 1.00 0.00 4 PHE B N 1
ATOM 1395 C CA . PHE B 1 4 ? 9.148 -15.216 -1.273 1.00 0.00 4 PHE B CA 1
ATOM 1396 C C . PHE B 1 4 ? 9.107 -16.539 -0.509 1.00 0.00 4 PHE B C 1
ATOM 1397 O O . PHE B 1 4 ? 9.609 -17.559 -0.980 1.00 0.00 4 PHE B O 1
ATOM 1414 N N . LEU B 1 5 ? 8.516 -16.508 0.681 1.00 0.00 5 LEU B N 1
ATOM 1415 C CA . LEU B 1 5 ? 8.429 -17.703 1.515 1.00 0.00 5 LEU B CA 1
ATOM 1416 C C . LEU B 1 5 ? 7.645 -18.802 0.803 1.00 0.00 5 LEU B C 1
ATOM 1417 O O . LEU B 1 5 ? 8.021 -19.973 0.848 1.00 0.00 5 LEU B O 1
ATOM 1433 N N . ILE B 1 6 ? 6.560 -18.422 0.149 1.00 0.00 6 ILE B N 1
ATOM 1434 C CA . ILE B 1 6 ? 5.739 -19.390 -0.563 1.00 0.00 6 ILE B CA 1
ATOM 1435 C C . ILE B 1 6 ? 6.520 -20.008 -1.721 1.00 0.00 6 ILE B C 1
ATOM 1436 O O . ILE B 1 6 ? 6.472 -21.218 -1.943 1.00 0.00 6 ILE B O 1
ATOM 1452 N N . LYS B 1 7 ? 7.239 -19.171 -2.455 1.00 0.00 7 LYS B N 1
ATOM 1453 C CA . LYS B 1 7 ? 8.019 -19.646 -3.589 1.00 0.00 7 LYS B CA 1
ATOM 1454 C C . LYS B 1 7 ? 9.058 -20.662 -3.136 1.00 0.00 7 LYS B C 1
ATOM 1455 O O . LYS B 1 7 ? 9.402 -21.582 -3.875 1.00 0.00 7 LYS B O 1
ATOM 1474 N N . LEU B 1 8 ? 9.560 -20.492 -1.921 1.00 0.00 8 LEU B N 1
ATOM 1475 C CA . LEU B 1 8 ? 10.564 -21.409 -1.399 1.00 0.00 8 LEU B CA 1
ATOM 1476 C C . LEU B 1 8 ? 10.007 -22.831 -1.359 1.00 0.00 8 LEU B C 1
ATOM 1477 O O . LEU B 1 8 ? 10.687 -23.789 -1.740 1.00 0.00 8 LEU B O 1
ATOM 1493 N N . ILE B 1 9 ? 8.770 -22.963 -0.898 1.00 0.00 9 ILE B N 1
ATOM 1494 C CA . ILE B 1 9 ? 8.134 -24.270 -0.824 1.00 0.00 9 ILE B CA 1
ATOM 1495 C C . ILE B 1 9 ? 7.984 -24.861 -2.219 1.00 0.00 9 ILE B C 1
ATOM 1496 O O . ILE B 1 9 ? 8.238 -26.046 -2.436 1.00 0.00 9 ILE B O 1
ATOM 1512 N N . GLY B 1 10 ? 7.569 -24.023 -3.164 1.00 0.00 10 GLY B N 1
ATOM 1513 C CA . GLY B 1 10 ? 7.392 -24.474 -4.541 1.00 0.00 10 GLY B CA 1
ATOM 1514 C C . GLY B 1 10 ? 8.712 -24.964 -5.128 1.00 0.00 10 GLY B C 1
ATOM 1515 O O . GLY B 1 10 ? 8.743 -25.923 -5.898 1.00 0.00 10 GLY B O 1
ATOM 1519 N N . PHE B 1 11 ? 9.802 -24.297 -4.760 1.00 0.00 11 PHE B N 1
ATOM 1520 C CA . PHE B 1 11 ? 11.121 -24.675 -5.255 1.00 0.00 11 PHE B CA 1
ATOM 1521 C C . PHE B 1 11 ? 11.463 -26.100 -4.835 1.00 0.00 11 PHE B C 1
ATOM 1522 O O . PHE B 1 11 ? 11.939 -26.898 -5.641 1.00 0.00 11 PHE B O 1
ATOM 1539 N N . ALA B 1 12 ? 11.218 -26.411 -3.566 1.00 0.00 12 ALA B N 1
ATOM 1540 C CA . ALA B 1 12 ? 11.507 -27.746 -3.053 1.00 0.00 12 ALA B CA 1
ATOM 1541 C C . ALA B 1 12 ? 10.672 -28.788 -3.790 1.00 0.00 12 ALA B C 1
ATOM 1542 O O . ALA B 1 12 ? 11.159 -29.869 -4.119 1.00 0.00 12 ALA B O 1
ATOM 1549 N N . ALA B 1 13 ? 9.414 -28.453 -4.051 1.00 0.00 13 ALA B N 1
ATOM 1550 C CA . ALA B 1 13 ? 8.521 -29.366 -4.754 1.00 0.00 13 ALA B CA 1
ATOM 1551 C C . ALA B 1 13 ? 8.987 -29.578 -6.193 1.00 0.00 13 ALA B C 1
ATOM 1552 O O . ALA B 1 13 ? 8.936 -30.691 -6.715 1.00 0.00 13 ALA B O 1
ATOM 1559 N N . ALA B 1 14 ? 9.439 -28.502 -6.829 1.00 0.00 14 ALA B N 1
ATOM 1560 C CA . ALA B 1 14 ? 9.906 -28.583 -8.208 1.00 0.00 14 ALA B CA 1
ATOM 1561 C C . ALA B 1 14 ? 11.117 -29.505 -8.312 1.00 0.00 14 ALA B C 1
ATOM 1562 O O . ALA B 1 14 ? 11.223 -30.303 -9.245 1.00 0.00 14 ALA B O 1
ATOM 1569 N N . THR B 1 15 ? 12.025 -29.391 -7.350 1.00 0.00 15 THR B N 1
ATOM 1570 C CA . THR B 1 15 ? 13.223 -30.222 -7.343 1.00 0.00 15 THR B CA 1
ATOM 1571 C C . THR B 1 15 ? 12.859 -31.684 -7.105 1.00 0.00 15 THR B C 1
ATOM 1572 O O . THR B 1 15 ? 13.469 -32.586 -7.676 1.00 0.00 15 THR B O 1
ATOM 1583 N N . CYS B 1 16 ? 11.858 -31.910 -6.263 1.00 0.00 16 CYS B N 1
ATOM 1584 C CA . CYS B 1 16 ? 11.421 -33.267 -5.957 1.00 0.00 16 CYS B CA 1
ATOM 1585 C C . CYS B 1 16 ? 10.926 -33.966 -7.217 1.00 0.00 16 CYS B C 1
ATOM 1586 O O . CYS B 1 16 ? 11.132 -35.168 -7.394 1.00 0.00 16 CYS B O 1
ATOM 1594 N N . THR B 1 17 ? 10.273 -33.209 -8.091 1.00 0.00 17 THR B N 1
ATOM 1595 C CA . THR B 1 17 ? 9.748 -33.771 -9.330 1.00 0.00 17 THR B CA 1
ATOM 1596 C C . THR B 1 17 ? 10.891 -34.107 -10.285 1.00 0.00 17 THR B C 1
ATOM 1597 O O . THR B 1 17 ? 10.896 -35.167 -10.912 1.00 0.00 17 THR B O 1
ATOM 1608 N N . THR B 1 18 ? 11.858 -33.202 -10.386 1.00 0.00 18 THR B N 1
ATOM 1609 C CA . THR B 1 18 ? 13.004 -33.422 -11.262 1.00 0.00 18 THR B CA 1
ATOM 1610 C C . THR B 1 18 ? 13.847 -34.585 -10.750 1.00 0.00 18 THR B C 1
ATOM 1611 O O . THR B 1 18 ? 14.373 -35.371 -11.534 1.00 0.00 18 THR B O 1
ATOM 1622 N N . VAL B 1 19 ? 13.956 -34.692 -9.427 1.00 0.00 19 VAL B N 1
ATOM 1623 C CA . VAL B 1 19 ? 14.724 -35.769 -8.812 1.00 0.00 19 VAL B CA 1
ATOM 1624 C C . VAL B 1 19 ? 14.078 -37.120 -9.116 1.00 0.00 19 VAL B C 1
ATOM 1625 O O . VAL B 1 19 ? 14.765 -38.120 -9.271 1.00 0.00 19 VAL B O 1
ATOM 1638 N N . ALA B 1 20 ? 12.754 -37.144 -9.161 1.00 0.00 20 ALA B N 1
ATOM 1639 C CA . ALA B 1 20 ? 12.030 -38.388 -9.422 1.00 0.00 20 ALA B CA 1
ATOM 1640 C C . ALA B 1 20 ? 12.237 -38.865 -10.858 1.00 0.00 20 ALA B C 1
ATOM 1641 O O . ALA B 1 20 ? 12.460 -40.049 -11.106 1.00 0.00 20 ALA B O 1
ATOM 1648 N N . TYR B 1 21 ? 12.145 -37.929 -11.791 1.00 0.00 21 TYR B N 1
ATOM 1649 C CA . TYR B 1 21 ? 12.311 -38.210 -13.219 1.00 0.00 21 TYR B CA 1
ATOM 1650 C C . TYR B 1 21 ? 13.786 -38.270 -13.618 1.00 0.00 21 TYR B C 1
ATOM 1651 O O . TYR B 1 21 ? 14.138 -38.872 -14.632 1.00 0.00 21 TYR B O 1
ATOM 1669 N N . ALA B 1 22 ? 14.640 -37.595 -12.847 1.00 0.00 22 ALA B N 1
ATOM 1670 C CA . ALA B 1 22 ? 16.069 -37.526 -13.172 1.00 0.00 22 ALA B CA 1
ATOM 1671 C C . ALA B 1 22 ? 16.626 -38.922 -13.472 1.00 0.00 22 ALA B C 1
ATOM 1672 O O . ALA B 1 22 ? 17.277 -39.112 -14.498 1.00 0.00 22 ALA B O 1
ATOM 1679 N N . PRO B 1 23 ? 16.371 -39.893 -12.635 1.00 0.00 23 PRO B N 1
ATOM 1680 C CA . PRO B 1 23 ? 16.853 -41.279 -12.868 1.00 0.00 23 PRO B CA 1
ATOM 1681 C C . PRO B 1 23 ? 16.556 -41.744 -14.295 1.00 0.00 23 PRO B C 1
ATOM 1682 O O . PRO B 1 23 ? 17.323 -42.515 -14.871 1.00 0.00 23 PRO B O 1
ATOM 1693 N N . GLN B 1 24 ? 15.462 -41.256 -14.865 1.00 0.00 24 GLN B N 1
ATOM 1694 C CA . GLN B 1 24 ? 15.110 -41.628 -16.230 1.00 0.00 24 GLN B CA 1
ATOM 1695 C C . GLN B 1 24 ? 16.149 -41.088 -17.212 1.00 0.00 24 GLN B C 1
ATOM 1696 O O . GLN B 1 24 ? 16.537 -41.770 -18.159 1.00 0.00 24 GLN B O 1
ATOM 1710 N N . PHE B 1 25 ? 16.585 -39.856 -16.966 1.00 0.00 25 PHE B N 1
ATOM 1711 C CA . PHE B 1 25 ? 17.577 -39.211 -17.819 1.00 0.00 25 PHE B CA 1
ATOM 1712 C C . PHE B 1 25 ? 18.885 -39.995 -17.799 1.00 0.00 25 PHE B C 1
ATOM 1713 O O . PHE B 1 25 ? 19.530 -40.180 -18.829 1.00 0.00 25 PHE B O 1
ATOM 1730 N N . ILE B 1 26 ? 19.274 -40.439 -16.612 1.00 0.00 26 ILE B N 1
ATOM 1731 C CA . ILE B 1 26 ? 20.512 -41.189 -16.456 1.00 0.00 26 ILE B CA 1
ATOM 1732 C C . ILE B 1 26 ? 20.448 -42.504 -17.232 1.00 0.00 26 ILE B C 1
ATOM 1733 O O . ILE B 1 26 ? 21.421 -42.902 -17.874 1.00 0.00 26 ILE B O 1
ATOM 1749 N N . LYS B 1 27 ? 19.312 -43.184 -17.153 1.00 0.00 27 LYS B N 1
ATOM 1750 C CA . LYS B 1 27 ? 19.154 -44.466 -17.830 1.00 0.00 27 LYS B CA 1
ATOM 1751 C C . LYS B 1 27 ? 19.390 -44.331 -19.330 1.00 0.00 27 LYS B C 1
ATOM 1752 O O . LYS B 1 27 ? 20.141 -45.109 -19.919 1.00 0.00 27 LYS B O 1
ATOM 1771 N N . VAL B 1 28 ? 18.756 -43.341 -19.942 1.00 0.00 28 VAL B N 1
ATOM 1772 C CA . VAL B 1 28 ? 18.920 -43.118 -21.374 1.00 0.00 28 VAL B CA 1
ATOM 1773 C C . VAL B 1 28 ? 20.307 -42.570 -21.676 1.00 0.00 28 VAL B C 1
ATOM 1774 O O . VAL B 1 28 ? 20.888 -42.849 -22.724 1.00 0.00 28 VAL B O 1
ATOM 1787 N N . LEU B 1 29 ? 20.830 -41.777 -20.754 1.00 0.00 29 LEU B N 1
ATOM 1788 C CA . LEU B 1 29 ? 22.145 -41.186 -20.930 1.00 0.00 29 LEU B CA 1
ATOM 1789 C C . LEU B 1 29 ? 23.212 -42.266 -21.015 1.00 0.00 29 LEU B C 1
ATOM 1790 O O . LEU B 1 29 ? 24.223 -42.097 -21.690 1.00 0.00 29 LEU B O 1
ATOM 1806 N N . LYS B 1 30 ? 22.987 -43.374 -20.317 1.00 0.00 30 LYS B N 1
ATOM 1807 C CA . LYS B 1 30 ? 23.947 -44.472 -20.321 1.00 0.00 30 LYS B CA 1
ATOM 1808 C C . LYS B 1 30 ? 24.152 -44.994 -21.740 1.00 0.00 30 LYS B C 1
ATOM 1809 O O . LYS B 1 30 ? 25.259 -45.382 -22.114 1.00 0.00 30 LYS B O 1
ATOM 1828 N N . THR B 1 31 ? 23.077 -45.004 -22.529 1.00 0.00 31 THR B N 1
ATOM 1829 C CA . THR B 1 31 ? 23.149 -45.483 -23.911 1.00 0.00 31 THR B CA 1
ATOM 1830 C C . THR B 1 31 ? 23.354 -44.318 -24.877 1.00 0.00 31 THR B C 1
ATOM 1831 O O . THR B 1 31 ? 23.751 -44.512 -26.026 1.00 0.00 31 THR B O 1
ATOM 1842 N N . ARG B 1 32 ? 23.078 -43.112 -24.400 1.00 0.00 32 ARG B N 1
ATOM 1843 C CA . ARG B 1 32 ? 23.230 -41.913 -25.217 1.00 0.00 32 ARG B CA 1
ATOM 1844 C C . ARG B 1 32 ? 22.513 -42.082 -26.552 1.00 0.00 32 ARG B C 1
ATOM 1845 O O . ARG B 1 32 ? 23.000 -41.634 -27.589 1.00 0.00 32 ARG B O 1
ATOM 1866 N N . SER B 1 33 ? 21.348 -42.725 -26.520 1.00 0.00 33 SER B N 1
ATOM 1867 C CA . SER B 1 33 ? 20.560 -42.941 -27.735 1.00 0.00 33 SER B CA 1
ATOM 1868 C C . SER B 1 33 ? 19.082 -42.707 -27.460 1.00 0.00 33 SER B C 1
ATOM 1869 O O . SER B 1 33 ? 18.583 -43.067 -26.395 1.00 0.00 33 SER B O 1
ATOM 1877 N N . ALA B 1 34 ? 18.368 -42.121 -28.425 1.00 0.00 34 ALA B N 1
ATOM 1878 C CA . ALA B 1 34 ? 16.938 -41.881 -28.241 1.00 0.00 34 ALA B CA 1
ATOM 1879 C C . ALA B 1 34 ? 16.143 -42.939 -29.008 1.00 0.00 34 ALA B C 1
ATOM 1880 O O . ALA B 1 34 ? 16.054 -42.892 -30.234 1.00 0.00 34 ALA B O 1
ATOM 1887 N N . ARG B 1 35 ? 15.557 -43.879 -28.271 1.00 0.00 35 ARG B N 1
ATOM 1888 C CA . ARG B 1 35 ? 14.758 -44.928 -28.893 1.00 0.00 35 ARG B CA 1
ATOM 1889 C C . ARG B 1 35 ? 13.371 -44.444 -29.306 1.00 0.00 35 ARG B C 1
ATOM 1890 O O . ARG B 1 35 ? 12.969 -44.568 -30.462 1.00 0.00 35 ARG B O 1
ATOM 1911 N N . ASP B 1 36 ? 12.633 -43.912 -28.325 1.00 0.00 36 ASP B N 1
ATOM 1912 C CA . ASP B 1 36 ? 11.265 -43.433 -28.549 1.00 0.00 36 ASP B CA 1
ATOM 1913 C C . ASP B 1 36 ? 11.212 -41.918 -28.631 1.00 0.00 36 ASP B C 1
ATOM 1914 O O . ASP B 1 36 ? 10.186 -41.343 -28.994 1.00 0.00 36 ASP B O 1
ATOM 1923 N N . ILE B 1 37 ? 12.317 -41.270 -28.284 1.00 0.00 37 ILE B N 1
ATOM 1924 C CA . ILE B 1 37 ? 12.372 -39.812 -28.314 1.00 0.00 37 ILE B CA 1
ATOM 1925 C C . ILE B 1 37 ? 12.712 -39.323 -29.720 1.00 0.00 37 ILE B C 1
ATOM 1926 O O . ILE B 1 37 ? 13.758 -39.652 -30.272 1.00 0.00 37 ILE B O 1
ATOM 1942 N N . SER B 1 38 ? 11.812 -38.534 -30.295 1.00 0.00 38 SER B N 1
ATOM 1943 C CA . SER B 1 38 ? 12.023 -38.003 -31.639 1.00 0.00 38 SER B CA 1
ATOM 1944 C C . SER B 1 38 ? 12.880 -36.741 -31.591 1.00 0.00 38 SER B C 1
ATOM 1945 O O . SER B 1 38 ? 12.904 -36.033 -30.584 1.00 0.00 38 SER B O 1
ATOM 1953 N N . LEU B 1 39 ? 13.581 -36.471 -32.685 1.00 0.00 39 LEU B N 1
ATOM 1954 C CA . LEU B 1 39 ? 14.440 -35.294 -32.762 1.00 0.00 39 LEU B CA 1
ATOM 1955 C C . LEU B 1 39 ? 13.622 -34.011 -32.688 1.00 0.00 39 LEU B C 1
ATOM 1956 O O . LEU B 1 39 ? 14.000 -33.067 -31.998 1.00 0.00 39 LEU B O 1
ATOM 1972 N N . GLY B 1 40 ? 12.510 -33.983 -33.408 1.00 0.00 40 GLY B N 1
ATOM 1973 C CA . GLY B 1 40 ? 11.658 -32.804 -33.425 1.00 0.00 40 GLY B CA 1
ATOM 1974 C C . GLY B 1 40 ? 11.164 -32.461 -32.027 1.00 0.00 40 GLY B C 1
ATOM 1975 O O . GLY B 1 40 ? 10.916 -31.296 -31.714 1.00 0.00 40 GLY B O 1
ATOM 1979 N N . MET B 1 41 ? 11.023 -33.481 -31.188 1.00 0.00 41 MET B N 1
ATOM 1980 C CA . MET B 1 41 ? 10.545 -33.271 -29.827 1.00 0.00 41 MET B CA 1
ATOM 1981 C C . MET B 1 41 ? 11.487 -32.340 -29.076 1.00 0.00 41 MET B C 1
ATOM 1982 O O . MET B 1 41 ? 11.045 -31.474 -28.323 1.00 0.00 41 MET B O 1
ATOM 1996 N N . PHE B 1 42 ? 12.779 -32.522 -29.284 1.00 0.00 42 PHE B N 1
ATOM 1997 C CA . PHE B 1 42 ? 13.766 -31.689 -28.618 1.00 0.00 42 PHE B CA 1
ATOM 1998 C C . PHE B 1 42 ? 13.555 -30.218 -28.977 1.00 0.00 42 PHE B C 1
ATOM 1999 O O . PHE B 1 42 ? 13.681 -29.341 -28.127 1.00 0.00 42 PHE B O 1
ATOM 2016 N N . LEU B 1 43 ? 13.262 -29.955 -30.245 1.00 0.00 43 LEU B N 1
ATOM 2017 C CA . LEU B 1 43 ? 13.076 -28.581 -30.700 1.00 0.00 43 LEU B CA 1
ATOM 2018 C C . LEU B 1 43 ? 11.910 -27.920 -29.974 1.00 0.00 43 LEU B C 1
ATOM 2019 O O . LEU B 1 43 ? 12.013 -26.777 -29.530 1.00 0.00 43 LEU B O 1
ATOM 2035 N N . VAL B 1 44 ? 10.815 -28.648 -29.838 1.00 0.00 44 VAL B N 1
ATOM 2036 C CA . VAL B 1 44 ? 9.647 -28.122 -29.143 1.00 0.00 44 VAL B CA 1
ATOM 2037 C C . VAL B 1 44 ? 9.915 -28.004 -27.643 1.00 0.00 44 VAL B C 1
ATOM 2038 O O . VAL B 1 44 ? 9.486 -27.049 -26.987 1.00 0.00 44 VAL B O 1
ATOM 2051 N N . MET B 1 45 ? 10.619 -28.993 -27.105 1.00 0.00 45 MET B N 1
ATOM 2052 C CA . MET B 1 45 ? 10.932 -29.011 -25.682 1.00 0.00 45 MET B CA 1
ATOM 2053 C C . MET B 1 45 ? 11.709 -27.760 -25.295 1.00 0.00 45 MET B C 1
ATOM 2054 O O . MET B 1 45 ? 11.498 -27.202 -24.223 1.00 0.00 45 MET B O 1
ATOM 2068 N N . VAL B 1 46 ? 12.603 -27.322 -26.168 1.00 0.00 46 VAL B N 1
ATOM 2069 C CA . VAL B 1 46 ? 13.403 -26.136 -25.891 1.00 0.00 46 VAL B CA 1
ATOM 2070 C C . VAL B 1 46 ? 12.498 -24.921 -25.699 1.00 0.00 46 VAL B C 1
ATOM 2071 O O . VAL B 1 46 ? 12.725 -24.103 -24.808 1.00 0.00 46 VAL B O 1
ATOM 2084 N N . LEU B 1 47 ? 11.483 -24.803 -26.541 1.00 0.00 47 LEU B N 1
ATOM 2085 C CA . LEU B 1 47 ? 10.564 -23.677 -26.455 1.00 0.00 47 LEU B CA 1
ATOM 2086 C C . LEU B 1 47 ? 9.864 -23.672 -25.103 1.00 0.00 47 LEU B C 1
ATOM 2087 O O . LEU B 1 47 ? 9.674 -22.617 -24.497 1.00 0.00 47 LEU B O 1
ATOM 2103 N N . GLY B 1 48 ? 9.484 -24.854 -24.631 1.00 0.00 48 GLY B N 1
ATOM 2104 C CA . GLY B 1 48 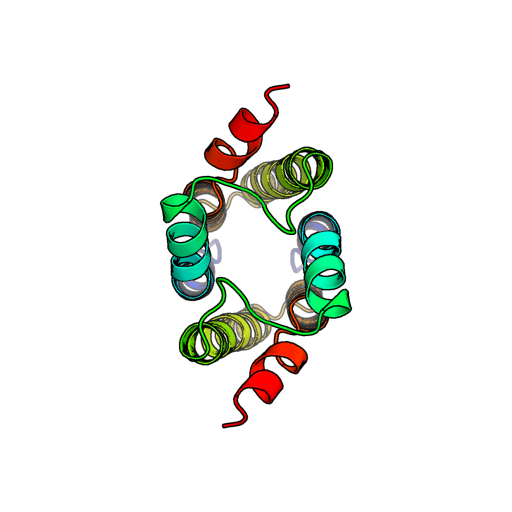? 8.805 -24.958 -23.343 1.00 0.00 48 GLY B CA 1
ATOM 2105 C C . GLY B 1 48 ? 9.661 -24.370 -22.222 1.00 0.00 48 GLY B C 1
ATOM 2106 O O . GLY B 1 48 ? 9.194 -23.547 -21.433 1.00 0.00 48 GLY B O 1
ATOM 2110 N N . LEU B 1 49 ? 10.921 -24.789 -22.164 1.00 0.00 49 LEU B N 1
ATOM 2111 C CA . LEU B 1 49 ? 11.836 -24.288 -21.143 1.00 0.00 49 LEU B CA 1
ATOM 2112 C C . LEU B 1 49 ? 12.061 -22.790 -21.313 1.00 0.00 49 LEU B C 1
ATOM 2113 O O . LEU B 1 49 ? 12.121 -22.044 -20.336 1.00 0.00 49 LEU B O 1
ATOM 2129 N N . ALA B 1 50 ? 12.189 -22.355 -22.556 1.00 0.00 50 ALA B N 1
ATOM 2130 C CA . ALA B 1 50 ? 12.411 -20.946 -22.829 1.00 0.00 50 ALA B CA 1
ATOM 2131 C C . ALA B 1 50 ? 11.273 -20.108 -22.251 1.00 0.00 50 ALA B C 1
ATOM 2132 O O . ALA B 1 50 ? 11.501 -19.051 -21.657 1.00 0.00 50 ALA B O 1
ATOM 2139 N N . LEU B 1 51 ? 10.048 -20.591 -22.418 1.00 0.00 51 LEU B N 1
ATOM 2140 C CA . LEU B 1 51 ? 8.880 -19.884 -21.908 1.00 0.00 51 LEU B CA 1
ATOM 2141 C C . LEU B 1 51 ? 8.946 -19.754 -20.393 1.00 0.00 51 LEU B C 1
ATOM 2142 O O . LEU B 1 51 ? 8.633 -18.699 -19.838 1.00 0.00 51 LEU B O 1
ATOM 2158 N N . TRP B 1 52 ? 9.360 -20.823 -19.732 1.00 0.00 52 TRP B N 1
ATOM 2159 C CA . TRP B 1 52 ? 9.473 -20.809 -18.281 1.00 0.00 52 TRP B CA 1
ATOM 2160 C C . TRP B 1 52 ? 10.445 -19.724 -17.834 1.00 0.00 52 TRP B C 1
ATOM 2161 O O . TRP B 1 52 ? 10.228 -19.064 -16.817 1.00 0.00 52 TRP B O 1
ATOM 2182 N N . LEU B 1 53 ? 11.518 -19.549 -18.591 1.00 0.00 53 LEU B N 1
ATOM 2183 C CA . LEU B 1 53 ? 12.512 -18.546 -18.244 1.00 0.00 53 LEU B CA 1
ATOM 2184 C C . LEU B 1 53 ? 11.886 -17.157 -18.242 1.00 0.00 53 LEU B C 1
ATOM 2185 O O . LEU B 1 53 ? 12.101 -16.369 -17.321 1.00 0.00 53 LEU B O 1
ATOM 2201 N N . ILE B 1 54 ? 11.113 -16.866 -19.279 1.00 0.00 54 ILE B N 1
ATOM 2202 C CA . ILE B 1 54 ? 10.461 -15.566 -19.388 1.00 0.00 54 ILE B CA 1
ATOM 2203 C C . ILE B 1 54 ? 9.439 -15.396 -18.266 1.00 0.00 54 ILE B C 1
ATOM 2204 O O . ILE B 1 54 ? 9.328 -14.323 -17.670 1.00 0.00 54 ILE B O 1
ATOM 2220 N N . TYR B 1 55 ? 8.683 -16.449 -17.996 1.00 0.00 55 TYR B N 1
ATOM 2221 C CA . TYR B 1 55 ? 7.667 -16.389 -16.957 1.00 0.00 55 TYR B CA 1
ATOM 2222 C C . TYR B 1 55 ? 8.301 -16.032 -15.620 1.00 0.00 55 TYR B C 1
ATOM 2223 O O . TYR B 1 55 ? 7.784 -15.191 -14.884 1.00 0.00 55 TYR B O 1
ATOM 2241 N N . GLY B 1 56 ? 9.420 -16.671 -15.309 1.00 0.00 56 GLY B N 1
ATOM 2242 C CA . GLY B 1 56 ? 10.104 -16.405 -14.053 1.00 0.00 56 GLY B CA 1
ATOM 2243 C C . GLY B 1 56 ? 10.519 -14.941 -13.960 1.00 0.00 56 GLY B C 1
ATOM 2244 O O . GLY B 1 56 ? 10.347 -14.302 -12.921 1.00 0.00 56 GLY B O 1
ATOM 2248 N N . LEU B 1 57 ? 11.065 -14.414 -15.051 1.00 0.00 57 LEU B N 1
ATOM 2249 C CA . LEU B 1 57 ? 11.500 -13.023 -15.077 1.00 0.00 57 LEU B CA 1
ATOM 2250 C C . LEU B 1 57 ? 10.314 -12.086 -14.888 1.00 0.00 57 LEU B C 1
ATOM 2251 O O . LEU B 1 57 ? 10.394 -11.113 -14.142 1.00 0.00 57 LEU B O 1
ATOM 2267 N N . LEU B 1 58 ? 9.214 -12.389 -15.565 1.00 0.00 58 LEU B N 1
ATOM 2268 C CA . LEU B 1 58 ? 8.017 -11.563 -15.460 1.00 0.00 58 LEU B CA 1
ATOM 2269 C C . LEU B 1 58 ? 7.440 -11.631 -14.052 1.00 0.00 58 LEU B C 1
ATOM 2270 O O . LEU B 1 58 ? 6.900 -10.647 -13.546 1.00 0.00 58 LEU B O 1
ATOM 2286 N N . SER B 1 59 ? 7.559 -12.794 -13.425 1.00 0.00 59 SER B N 1
ATOM 2287 C CA . SER B 1 59 ? 7.046 -12.973 -12.072 1.00 0.00 59 SER B CA 1
ATOM 2288 C C . SER B 1 59 ? 8.030 -12.411 -11.051 1.00 0.00 59 SER B C 1
ATOM 2289 O O . SER B 1 59 ? 7.683 -12.206 -9.888 1.00 0.00 59 SER B O 1
ATOM 2297 N N . GLY B 1 60 ? 9.258 -12.163 -11.494 1.00 0.00 60 GLY B N 1
ATOM 2298 C CA . GLY B 1 60 ? 10.284 -11.625 -10.612 1.00 0.00 60 GLY B CA 1
ATOM 2299 C C . GLY B 1 60 ? 10.709 -12.661 -9.579 1.00 0.00 60 GLY B C 1
ATOM 2300 O O . GLY B 1 60 ? 11.303 -12.322 -8.556 1.00 0.00 60 GLY B O 1
ATOM 2304 N N . ASP B 1 61 ? 10.402 -13.928 -9.852 1.00 0.00 61 ASP B N 1
ATOM 2305 C CA . ASP B 1 61 ? 10.759 -15.008 -8.936 1.00 0.00 61 ASP B CA 1
ATOM 2306 C C . ASP B 1 61 ? 12.142 -15.552 -9.271 1.00 0.00 61 ASP B C 1
ATOM 2307 O O . ASP B 1 61 ? 12.435 -15.861 -10.425 1.00 0.00 61 ASP B O 1
ATOM 2316 N N . ALA B 1 62 ? 12.987 -15.673 -8.251 1.00 0.00 62 ALA B N 1
ATOM 2317 C CA . ALA B 1 62 ? 14.338 -16.196 -8.435 1.00 0.00 62 ALA B CA 1
ATOM 2318 C C . ALA B 1 62 ? 14.334 -17.725 -8.362 1.00 0.00 62 ALA B C 1
ATOM 2319 O O . ALA B 1 62 ? 14.987 -18.397 -9.160 1.00 0.00 62 ALA B O 1
ATOM 2326 N N . PRO B 1 63 ? 13.641 -18.275 -7.394 1.00 0.00 63 PRO B N 1
ATOM 2327 C CA . PRO B 1 63 ? 13.587 -19.754 -7.188 1.00 0.00 63 PRO B CA 1
ATOM 2328 C C . PRO B 1 63 ? 13.077 -20.492 -8.422 1.00 0.00 63 PRO B C 1
ATOM 2329 O O . PRO B 1 63 ? 13.631 -21.517 -8.821 1.00 0.00 63 PRO B O 1
ATOM 2340 N N . LEU B 1 64 ? 12.021 -19.961 -9.026 1.00 0.00 64 LEU B N 1
ATOM 2341 C CA . LEU B 1 64 ? 11.444 -20.575 -10.212 1.00 0.00 64 LEU B CA 1
ATOM 2342 C C . LEU B 1 64 ? 12.446 -20.565 -11.358 1.00 0.00 64 LEU B C 1
ATOM 2343 O O . LEU B 1 64 ? 12.573 -21.544 -12.094 1.00 0.00 64 LEU B O 1
ATOM 2359 N N . ILE B 1 65 ? 13.150 -19.451 -11.508 1.00 0.00 65 ILE B N 1
ATOM 2360 C CA . ILE B 1 65 ? 14.132 -19.324 -12.575 1.00 0.00 65 ILE B CA 1
ATOM 2361 C C . ILE B 1 65 ? 15.261 -20.334 -12.387 1.00 0.00 65 ILE B C 1
ATOM 2362 O O . ILE B 1 65 ? 15.683 -20.989 -13.341 1.00 0.00 65 ILE B O 1
ATOM 2378 N N . ALA B 1 66 ? 15.746 -20.455 -11.155 1.00 0.00 66 ALA B N 1
ATOM 2379 C CA . ALA B 1 66 ? 16.828 -21.389 -10.861 1.00 0.00 66 ALA B CA 1
ATOM 2380 C C . ALA B 1 66 ? 16.362 -22.829 -11.052 1.00 0.00 66 ALA B C 1
ATOM 2381 O O . ALA B 1 66 ? 17.098 -23.667 -11.575 1.00 0.00 66 ALA B O 1
ATOM 2388 N N . SER B 1 67 ? 15.135 -23.109 -10.624 1.00 0.00 67 SER B N 1
ATOM 2389 C CA . SER B 1 67 ? 14.577 -24.451 -10.752 1.00 0.00 67 SER B CA 1
ATOM 2390 C C . SER B 1 67 ? 14.468 -24.853 -12.220 1.00 0.00 67 SER B C 1
ATOM 2391 O O . SER B 1 67 ? 14.776 -25.988 -12.586 1.00 0.00 67 SER B O 1
ATOM 2399 N N . ASN B 1 68 ? 14.018 -23.920 -13.053 1.00 0.00 68 ASN B N 1
ATOM 2400 C CA . ASN B 1 68 ? 13.861 -24.193 -14.478 1.00 0.00 68 ASN B CA 1
ATOM 2401 C C . ASN B 1 68 ? 15.202 -24.545 -15.114 1.00 0.00 68 ASN B C 1
ATOM 2402 O O . ASN B 1 68 ? 15.290 -25.468 -15.925 1.00 0.00 68 ASN B O 1
ATOM 2413 N N . ALA B 1 69 ? 16.244 -23.808 -14.741 1.00 0.00 69 ALA B N 1
ATOM 2414 C CA . ALA B 1 69 ? 17.575 -24.055 -15.288 1.00 0.00 69 ALA B CA 1
ATOM 2415 C C . ALA B 1 69 ? 18.071 -25.441 -14.889 1.00 0.00 69 ALA B C 1
ATOM 2416 O O . ALA B 1 69 ? 18.649 -26.163 -15.702 1.00 0.00 69 ALA B O 1
ATOM 2423 N N . VAL B 1 70 ? 17.838 -25.808 -13.634 1.00 0.00 70 VAL B N 1
ATOM 2424 C CA . VAL B 1 70 ? 18.264 -27.113 -13.143 1.00 0.00 70 VAL B CA 1
ATOM 2425 C C . VAL B 1 70 ? 17.537 -28.227 -13.890 1.00 0.00 70 VAL B C 1
ATOM 2426 O O . VAL B 1 70 ? 18.148 -29.213 -14.291 1.00 0.00 70 VAL B O 1
ATOM 2439 N N . THR B 1 71 ? 16.233 -28.064 -14.071 1.00 0.00 71 THR B N 1
ATOM 2440 C CA . THR B 1 71 ? 15.439 -29.075 -14.763 1.00 0.00 71 THR B CA 1
ATOM 2441 C C . THR B 1 71 ? 15.982 -29.313 -16.167 1.00 0.00 71 THR B C 1
ATOM 2442 O O . THR B 1 71 ? 16.111 -30.456 -16.606 1.00 0.00 71 THR B O 1
ATOM 2453 N N . MET B 1 72 ? 16.304 -28.233 -16.865 1.00 0.00 72 MET B N 1
ATOM 2454 C CA . MET B 1 72 ? 16.835 -28.343 -18.218 1.00 0.00 72 MET B CA 1
ATOM 2455 C C . MET B 1 72 ? 18.130 -29.143 -18.216 1.00 0.00 72 MET B C 1
ATOM 2456 O O . MET B 1 72 ? 18.384 -29.929 -19.129 1.00 0.00 72 MET B O 1
ATOM 2470 N N . LEU B 1 73 ? 18.954 -28.932 -17.196 1.00 0.00 73 LEU B N 1
ATOM 2471 C CA . LEU B 1 73 ? 20.226 -29.640 -17.114 1.00 0.00 73 LEU B CA 1
ATOM 2472 C C . LEU B 1 73 ? 19.998 -31.147 -17.064 1.00 0.00 73 LEU B C 1
ATOM 2473 O O . LEU B 1 73 ? 20.604 -31.902 -17.823 1.00 0.00 73 LEU B O 1
ATOM 2489 N N . LEU B 1 74 ? 19.117 -31.576 -16.170 1.00 0.00 74 LEU B N 1
ATOM 2490 C CA . LEU B 1 74 ? 18.809 -32.994 -16.033 1.00 0.00 74 LEU B CA 1
ATOM 2491 C C . LEU B 1 74 ? 18.120 -33.518 -17.285 1.00 0.00 74 LEU B C 1
ATOM 2492 O O . LEU B 1 74 ? 18.370 -34.642 -17.722 1.00 0.00 74 LEU B O 1
ATOM 2508 N N . ALA B 1 75 ? 17.244 -32.701 -17.849 1.00 0.00 75 ALA B N 1
ATOM 2509 C CA . ALA B 1 75 ? 16.514 -33.097 -19.042 1.00 0.00 75 ALA B CA 1
ATOM 2510 C C . ALA B 1 75 ? 17.482 -33.470 -20.157 1.00 0.00 75 ALA B C 1
ATOM 2511 O O . ALA B 1 75 ? 17.257 -34.434 -20.889 1.00 0.00 75 ALA B O 1
ATOM 2518 N N . GLY B 1 76 ? 18.564 -32.707 -20.278 1.00 0.00 76 GLY B N 1
ATOM 2519 C CA . GLY B 1 76 ? 19.560 -32.978 -21.306 1.00 0.00 76 GLY B CA 1
ATOM 2520 C C . GLY B 1 76 ? 18.897 -33.181 -22.663 1.00 0.00 76 GLY B C 1
ATOM 2521 O O . GLY B 1 76 ? 18.269 -32.269 -23.201 1.00 0.00 76 GLY B O 1
ATOM 2525 N N . GLY B 1 77 ? 19.044 -34.383 -23.212 1.00 0.00 77 GLY B N 1
ATOM 2526 C CA . GLY B 1 77 ? 18.457 -34.704 -24.511 1.00 0.00 77 GLY B CA 1
ATOM 2527 C C . GLY B 1 77 ? 19.411 -34.329 -25.643 1.00 0.00 77 GLY B C 1
ATOM 2528 O O . GLY B 1 77 ? 19.232 -34.735 -26.792 1.00 0.00 77 GLY B O 1
ATOM 2532 N N . ILE B 1 78 ? 20.423 -33.540 -25.310 1.00 0.00 78 ILE B N 1
ATOM 2533 C CA . ILE B 1 78 ? 21.402 -33.105 -26.299 1.00 0.00 78 ILE B CA 1
ATOM 2534 C C . ILE B 1 78 ? 22.272 -34.275 -26.745 1.00 0.00 78 ILE B C 1
ATOM 2535 O O . ILE B 1 78 ? 22.608 -34.399 -27.923 1.00 0.00 78 ILE B O 1
ATOM 2551 N N . LEU B 1 79 ? 22.661 -35.117 -25.790 1.00 0.00 79 LEU B N 1
ATOM 2552 C CA . LEU B 1 79 ? 23.527 -36.254 -26.095 1.00 0.00 79 LEU B CA 1
ATOM 2553 C C . LEU B 1 79 ? 22.884 -37.157 -27.146 1.00 0.00 79 LEU B C 1
ATOM 2554 O O . LEU B 1 79 ? 23.536 -37.566 -28.106 1.00 0.00 79 LEU B O 1
ATOM 2570 N N . VAL B 1 80 ? 21.606 -37.457 -26.966 1.00 0.00 80 VAL B N 1
ATOM 2571 C CA . VAL B 1 80 ? 20.892 -38.305 -27.915 1.00 0.00 80 VAL B CA 1
ATOM 2572 C C . VAL B 1 80 ? 20.702 -37.582 -29.245 1.00 0.00 80 VAL B C 1
ATOM 2573 O O . VAL B 1 80 ? 20.687 -38.203 -30.304 1.00 0.00 80 VAL B O 1
ATOM 2586 N N . MET B 1 81 ? 20.559 -36.265 -29.187 1.00 0.00 81 MET B N 1
ATOM 2587 C CA . MET B 1 81 ? 20.370 -35.473 -30.399 1.00 0.00 81 MET B CA 1
ATOM 2588 C C . MET B 1 81 ? 21.561 -35.652 -31.344 1.00 0.00 81 MET B C 1
ATOM 2589 O O . MET B 1 81 ? 21.403 -35.716 -32.568 1.00 0.00 81 MET B O 1
ATOM 2603 N N . LYS B 1 82 ? 22.755 -35.715 -30.776 1.00 0.00 82 LYS B N 1
ATOM 2604 C CA . LYS B 1 82 ? 23.960 -35.871 -31.580 1.00 0.00 82 LYS B CA 1
ATOM 2605 C C . LYS B 1 82 ? 23.977 -37.232 -32.261 1.00 0.00 82 LYS B C 1
ATOM 2606 O O . LYS B 1 82 ? 24.841 -37.506 -33.094 1.00 0.00 82 LYS B O 1
ATOM 2625 N N . LEU B 1 83 ? 23.025 -38.085 -31.903 1.00 0.00 83 LEU B N 1
ATOM 2626 C CA . LEU B 1 83 ? 22.965 -39.412 -32.492 1.00 0.00 83 LEU B CA 1
ATOM 2627 C C . LEU B 1 83 ? 22.751 -39.314 -33.997 1.00 0.00 83 LEU B C 1
ATOM 2628 O O . LEU B 1 83 ? 23.419 -39.998 -34.773 1.00 0.00 83 LEU B O 1
ATOM 2644 N N . ARG B 1 84 ? 21.820 -38.453 -34.408 1.00 0.00 84 ARG B N 1
ATOM 2645 C CA . ARG B 1 84 ? 21.534 -38.265 -35.829 1.00 0.00 84 ARG B CA 1
ATOM 2646 C C . ARG B 1 84 ? 22.240 -37.026 -36.353 1.00 0.00 84 ARG B C 1
ATOM 2647 O O . ARG B 1 84 ? 22.346 -36.833 -37.564 1.00 0.00 84 ARG B O 1
ATOM 2668 N N . TYR B 1 85 ? 22.715 -36.190 -35.433 1.00 0.00 85 TYR B N 1
ATOM 2669 C CA . TYR B 1 85 ? 23.413 -34.964 -35.812 1.00 0.00 85 TYR B CA 1
ATOM 2670 C C . TYR B 1 85 ? 22.514 -34.078 -36.672 1.00 0.00 85 TYR B C 1
ATOM 2671 O O . TYR B 1 85 ? 22.012 -34.506 -37.710 1.00 0.00 85 TYR B O 1
ATOM 2689 N N . GLY B 1 86 ? 22.315 -32.840 -36.232 1.00 0.00 86 GLY B N 1
ATOM 2690 C CA . GLY B 1 86 ? 21.475 -31.903 -36.970 1.00 0.00 86 GLY B CA 1
ATOM 2691 C C . GLY B 1 86 ? 20.014 -32.342 -36.943 1.00 0.00 86 GLY B C 1
ATOM 2692 O O . GLY B 1 86 ? 19.157 -31.473 -36.912 1.00 0.00 86 GLY B O 1
ATOM 2697 N N . MET A 1 1 ? -0.454 -8.621 -5.052 1.00 0.00 1 MET A N 2
ATOM 2698 C CA . MET A 1 1 ? -0.190 -8.872 -6.495 1.00 0.00 1 MET A CA 2
ATOM 2699 C C . MET A 1 1 ? -1.353 -9.659 -7.089 1.00 0.00 1 MET A C 2
ATOM 2700 O O . MET A 1 1 ? -2.144 -10.259 -6.361 1.00 0.00 1 MET A O 2
ATOM 2716 N N . ASP A 1 2 ? -1.452 -9.652 -8.415 1.00 0.00 2 ASP A N 2
ATOM 2717 C CA . ASP A 1 2 ? -2.525 -10.370 -9.098 1.00 0.00 2 ASP A CA 2
ATOM 2718 C C . ASP A 1 2 ? -2.143 -10.654 -10.550 1.00 0.00 2 ASP A C 2
ATOM 2719 O O . ASP A 1 2 ? -2.747 -10.112 -11.476 1.00 0.00 2 ASP A O 2
ATOM 2728 N N . PRO A 1 3 ? -1.159 -11.491 -10.759 1.00 0.00 3 PRO A N 2
ATOM 2729 C CA . PRO A 1 3 ? -0.687 -11.858 -12.124 1.00 0.00 3 PRO A CA 2
ATOM 2730 C C . PRO A 1 3 ? -1.590 -12.907 -12.775 1.00 0.00 3 PRO A C 2
ATOM 2731 O O . PRO A 1 3 ? -1.117 -13.840 -13.420 1.00 0.00 3 PRO A O 2
ATOM 2742 N N . PHE A 1 4 ? -2.895 -12.744 -12.604 1.00 0.00 4 PHE A N 2
ATOM 2743 C CA . PHE A 1 4 ? -3.844 -13.685 -13.183 1.00 0.00 4 PHE A CA 2
ATOM 2744 C C . PHE A 1 4 ? -3.728 -13.710 -14.703 1.00 0.00 4 PHE A C 2
ATOM 2745 O O . PHE A 1 4 ? -3.723 -14.776 -15.318 1.00 0.00 4 PHE A O 2
ATOM 2762 N N . LEU A 1 5 ? -3.644 -12.533 -15.305 1.00 0.00 5 LEU A N 2
ATOM 2763 C CA . LEU A 1 5 ? -3.547 -12.437 -16.754 1.00 0.00 5 LEU A CA 2
ATOM 2764 C C . LEU A 1 5 ? -2.294 -13.147 -17.249 1.00 0.00 5 LEU A C 2
ATOM 2765 O O . LEU A 1 5 ? -2.338 -13.883 -18.234 1.00 0.00 5 LEU A O 2
ATOM 2781 N N . ILE A 1 6 ? -1.183 -12.930 -16.558 1.00 0.00 6 ILE A N 2
ATOM 2782 C CA . ILE A 1 6 ? 0.075 -13.557 -16.943 1.00 0.00 6 ILE A CA 2
ATOM 2783 C C . ILE A 1 6 ? -0.031 -15.078 -16.837 1.00 0.00 6 ILE A C 2
ATOM 2784 O O . ILE A 1 6 ? 0.426 -15.808 -17.717 1.00 0.00 6 ILE A O 2
ATOM 2800 N N . LYS A 1 7 ? -0.633 -15.545 -15.754 1.00 0.00 7 LYS A N 2
ATOM 2801 C CA . LYS A 1 7 ? -0.792 -16.974 -15.537 1.00 0.00 7 LYS A CA 2
ATOM 2802 C C . LYS A 1 7 ? -1.662 -17.585 -16.622 1.00 0.00 7 LYS A C 2
ATOM 2803 O O . LYS A 1 7 ? -1.462 -18.731 -17.023 1.00 0.00 7 LYS A O 2
ATOM 2822 N N . LEU A 1 8 ? -2.639 -16.823 -17.082 1.00 0.00 8 LEU A N 2
ATOM 2823 C CA . LEU A 1 8 ? -3.542 -17.313 -18.107 1.00 0.00 8 LEU A CA 2
ATOM 2824 C C . LEU A 1 8 ? -2.770 -17.649 -19.381 1.00 0.00 8 LEU A C 2
ATOM 2825 O O . LEU A 1 8 ? -2.989 -18.692 -20.001 1.00 0.00 8 LEU A O 2
ATOM 2841 N N . ILE A 1 9 ? -1.860 -16.762 -19.763 1.00 0.00 9 ILE A N 2
ATOM 2842 C CA . ILE A 1 9 ? -1.059 -16.978 -20.967 1.00 0.00 9 ILE A CA 2
ATOM 2843 C C . ILE A 1 9 ? -0.187 -18.216 -20.803 1.00 0.00 9 ILE A C 2
ATOM 2844 O O . ILE A 1 9 ? -0.039 -19.010 -21.731 1.00 0.00 9 ILE A O 2
ATOM 2860 N N . GLY A 1 10 ? 0.392 -18.373 -19.620 1.00 0.00 10 GLY A N 2
ATOM 2861 C CA . GLY A 1 10 ? 1.251 -19.518 -19.355 1.00 0.00 10 GLY A CA 2
ATOM 2862 C C . GLY A 1 10 ? 0.496 -20.823 -19.569 1.00 0.00 10 GLY A C 2
ATOM 2863 O O . GLY A 1 10 ? 1.032 -21.773 -20.138 1.00 0.00 10 GLY A O 2
ATOM 2867 N N . PHE A 1 11 ? -0.754 -20.863 -19.122 1.00 0.00 11 PHE A N 2
ATOM 2868 C CA . PHE A 1 11 ? -1.570 -22.060 -19.285 1.00 0.00 11 PHE A CA 2
ATOM 2869 C C . PHE A 1 11 ? -1.737 -22.395 -20.765 1.00 0.00 11 PHE A C 2
ATOM 2870 O O . PHE A 1 11 ? -1.586 -23.547 -21.170 1.00 0.00 11 PHE A O 2
ATOM 2887 N N . ALA A 1 12 ? -2.059 -21.387 -21.563 1.00 0.00 12 ALA A N 2
ATOM 2888 C CA . ALA A 1 12 ? -2.254 -21.597 -22.992 1.00 0.00 12 ALA A CA 2
ATOM 2889 C C . ALA A 1 12 ? -0.977 -22.118 -23.644 1.00 0.00 12 ALA A C 2
ATOM 2890 O O . ALA A 1 12 ? -1.014 -23.049 -24.450 1.00 0.00 12 ALA A O 2
ATOM 2897 N N . ALA A 1 13 ? 0.151 -21.515 -23.290 1.00 0.00 13 ALA A N 2
ATOM 2898 C CA . ALA A 1 13 ? 1.433 -21.929 -23.849 1.00 0.00 13 ALA A CA 2
ATOM 2899 C C . ALA A 1 13 ? 1.785 -23.344 -23.403 1.00 0.00 13 ALA A C 2
ATOM 2900 O O . ALA A 1 13 ? 2.323 -24.135 -24.178 1.00 0.00 13 ALA A O 2
ATOM 2907 N N . ALA A 1 14 ? 1.482 -23.657 -22.148 1.00 0.00 14 ALA A N 2
ATOM 2908 C CA . ALA A 1 14 ? 1.776 -24.979 -21.608 1.00 0.00 14 ALA A CA 2
ATOM 2909 C C . ALA A 1 14 ? 1.007 -26.057 -22.366 1.00 0.00 14 ALA A C 2
ATOM 2910 O O . ALA A 1 14 ? 1.541 -27.127 -22.654 1.00 0.00 14 ALA A O 2
ATOM 2917 N N . THR A 1 15 ? -0.250 -25.770 -22.683 1.00 0.00 15 THR A N 2
ATOM 2918 C CA . THR A 1 15 ? -1.080 -26.728 -23.405 1.00 0.00 15 THR A CA 2
ATOM 2919 C C . THR A 1 15 ? -0.563 -26.936 -24.827 1.00 0.00 15 THR A C 2
ATOM 2920 O O . THR A 1 15 ? -0.590 -28.050 -25.350 1.00 0.00 15 THR A O 2
ATOM 2931 N N . CYS A 1 16 ? -0.096 -25.858 -25.446 1.00 0.00 16 CYS A N 2
ATOM 2932 C CA . CYS A 1 16 ? 0.423 -25.934 -26.807 1.00 0.00 16 CYS A CA 2
ATOM 2933 C C . CYS A 1 16 ? 1.700 -26.768 -26.857 1.00 0.00 16 CYS A C 2
ATOM 2934 O O . CYS A 1 16 ? 1.932 -27.509 -27.813 1.00 0.00 16 CYS A O 2
ATOM 2942 N N . THR A 1 17 ? 2.529 -26.637 -25.828 1.00 0.00 17 THR A N 2
ATOM 2943 C CA . THR A 1 17 ? 3.783 -27.379 -25.769 1.00 0.00 17 THR A CA 2
ATOM 2944 C C . THR A 1 17 ? 3.525 -28.854 -25.477 1.00 0.00 17 THR A C 2
ATOM 2945 O O . THR A 1 17 ? 4.277 -29.723 -25.918 1.00 0.00 17 THR A O 2
ATOM 2956 N N . THR A 1 18 ? 2.461 -29.129 -24.732 1.00 0.00 18 THR A N 2
ATOM 2957 C CA . THR A 1 18 ? 2.111 -30.503 -24.385 1.00 0.00 18 THR A CA 2
ATOM 2958 C C . THR A 1 18 ? 1.757 -31.298 -25.643 1.00 0.00 18 THR A C 2
ATOM 2959 O O . THR A 1 18 ? 1.748 -32.529 -25.639 1.00 0.00 18 THR A O 2
ATOM 2970 N N . VAL A 1 19 ? 1.462 -30.586 -26.721 1.00 0.00 19 VAL A N 2
ATOM 2971 C CA . VAL A 1 19 ? 1.102 -31.235 -27.976 1.00 0.00 19 VAL A CA 2
ATOM 2972 C C . VAL A 1 19 ? 2.248 -32.112 -28.462 1.00 0.00 19 VAL A C 2
ATOM 2973 O O . VAL A 1 19 ? 2.025 -33.184 -29.012 1.00 0.00 19 VAL A O 2
ATOM 2986 N N . ALA A 1 20 ? 3.474 -31.646 -28.253 1.00 0.00 20 ALA A N 2
ATOM 2987 C CA . ALA A 1 20 ? 4.661 -32.397 -28.663 1.00 0.00 20 ALA A CA 2
ATOM 2988 C C . ALA A 1 20 ? 4.788 -33.697 -27.875 1.00 0.00 20 ALA A C 2
ATOM 2989 O O . ALA A 1 20 ? 5.371 -34.671 -28.356 1.00 0.00 20 ALA A O 2
ATOM 2996 N N . TYR A 1 21 ? 4.250 -33.692 -26.659 1.00 0.00 21 TYR A N 2
ATOM 2997 C CA . TYR A 1 21 ? 4.283 -34.869 -25.784 1.00 0.00 21 TYR A CA 2
ATOM 2998 C C . TYR A 1 21 ? 3.193 -35.889 -26.151 1.00 0.00 21 TYR A C 2
ATOM 2999 O O . TYR A 1 21 ? 3.344 -37.080 -25.892 1.00 0.00 21 TYR A O 2
ATOM 3017 N N . ALA A 1 22 ? 2.087 -35.414 -26.724 1.00 0.00 22 ALA A N 2
ATOM 3018 C CA . ALA A 1 22 ? 0.972 -36.299 -27.078 1.00 0.00 22 ALA A CA 2
ATOM 3019 C C . ALA A 1 22 ? 1.462 -37.499 -27.908 1.00 0.00 22 ALA A C 2
ATOM 3020 O O . ALA A 1 22 ? 1.145 -38.645 -27.575 1.00 0.00 22 ALA A O 2
ATOM 3027 N N . PRO A 1 23 ? 2.228 -37.273 -28.945 1.00 0.00 23 PRO A N 2
ATOM 3028 C CA . PRO A 1 23 ? 2.768 -38.370 -29.786 1.00 0.00 23 PRO A CA 2
ATOM 3029 C C . PRO A 1 23 ? 3.450 -39.449 -28.940 1.00 0.00 23 PRO A C 2
ATOM 3030 O O . PRO A 1 23 ? 3.390 -40.634 -29.269 1.00 0.00 23 PRO A O 2
ATOM 3041 N N . GLN A 1 24 ? 4.097 -39.034 -27.856 1.00 0.00 24 GLN A N 2
ATOM 3042 C CA . GLN A 1 24 ? 4.783 -39.983 -26.985 1.00 0.00 24 GLN A CA 2
ATOM 3043 C C . GLN A 1 24 ? 3.779 -40.901 -26.300 1.00 0.00 24 GLN A C 2
ATOM 3044 O O . GLN A 1 24 ? 4.012 -42.101 -26.165 1.00 0.00 24 GLN A O 2
ATOM 3058 N N . PHE A 1 25 ? 2.664 -40.326 -25.868 1.00 0.00 25 PHE A N 2
ATOM 3059 C CA . PHE A 1 25 ? 1.630 -41.098 -25.192 1.00 0.00 25 PHE A CA 2
ATOM 3060 C C . PHE A 1 25 ? 1.102 -42.199 -26.099 1.00 0.00 25 PHE A C 2
ATOM 3061 O O . PHE A 1 25 ? 0.901 -43.329 -25.658 1.00 0.00 25 PHE A O 2
ATOM 3078 N N . ILE A 1 26 ? 0.866 -41.861 -27.359 1.00 0.00 26 ILE A N 2
ATOM 3079 C CA . ILE A 1 26 ? 0.343 -42.832 -28.308 1.00 0.00 26 ILE A CA 2
ATOM 3080 C C . ILE A 1 26 ? 1.328 -43.988 -28.490 1.00 0.00 26 ILE A C 2
ATOM 3081 O O . ILE A 1 26 ? 0.935 -45.153 -28.480 1.00 0.00 26 ILE A O 2
ATOM 3097 N N . LYS A 1 27 ? 2.605 -43.657 -28.651 1.00 0.00 27 LYS A N 2
ATOM 3098 C CA . LYS A 1 27 ? 3.629 -44.680 -28.834 1.00 0.00 27 LYS A CA 2
ATOM 3099 C C . LYS A 1 27 ? 3.776 -45.529 -27.576 1.00 0.00 27 LYS A C 2
ATOM 3100 O O . LYS A 1 27 ? 3.812 -46.758 -27.645 1.00 0.00 27 LYS A O 2
ATOM 3119 N N . VAL A 1 28 ? 3.861 -44.862 -26.431 1.00 0.00 28 VAL A N 2
ATOM 3120 C CA . VAL A 1 28 ? 4.007 -45.558 -25.160 1.00 0.00 28 VAL A CA 2
ATOM 3121 C C . VAL A 1 28 ? 2.785 -46.413 -24.884 1.00 0.00 28 VAL A C 2
ATOM 3122 O O . VAL A 1 28 ? 2.905 -47.544 -24.442 1.00 0.00 28 VAL A O 2
ATOM 3135 N N . LEU A 1 29 ? 1.615 -45.858 -25.134 1.00 0.00 29 LEU A N 2
ATOM 3136 C CA . LEU A 1 29 ? 0.380 -46.585 -24.898 1.00 0.00 29 LEU A CA 2
ATOM 3137 C C . LEU A 1 29 ? 0.262 -47.797 -25.813 1.00 0.00 29 LEU A C 2
ATOM 3138 O O . LEU A 1 29 ? -0.216 -48.854 -25.397 1.00 0.00 29 LEU A O 2
ATOM 3154 N N . LYS A 1 30 ? 0.680 -47.637 -27.063 1.00 0.00 30 LYS A N 2
ATOM 3155 C CA . LYS A 1 30 ? 0.599 -48.726 -28.027 1.00 0.00 30 LYS A CA 2
ATOM 3156 C C . LYS A 1 30 ? 1.441 -49.915 -27.588 1.00 0.00 30 LYS A C 2
ATOM 3157 O O . LYS A 1 30 ? 1.044 -51.065 -27.775 1.00 0.00 30 LYS A O 2
ATOM 3176 N N . THR A 1 31 ? 2.606 -49.641 -27.004 1.00 0.00 31 THR A N 2
ATOM 3177 C CA . THR A 1 31 ? 3.491 -50.714 -26.546 1.00 0.00 31 THR A CA 2
ATOM 3178 C C . THR A 1 31 ? 3.345 -50.923 -25.052 1.00 0.00 31 THR A C 2
ATOM 3179 O O . THR A 1 31 ? 3.688 -51.981 -24.534 1.00 0.00 31 THR A O 2
ATOM 3190 N N . ARG A 1 32 ? 2.834 -49.906 -24.365 1.00 0.00 32 ARG A N 2
ATOM 3191 C CA . ARG A 1 32 ? 2.614 -49.969 -22.921 1.00 0.00 32 ARG A CA 2
ATOM 3192 C C . ARG A 1 32 ? 3.812 -50.617 -22.245 1.00 0.00 32 ARG A C 2
ATOM 3193 O O . ARG A 1 32 ? 3.662 -51.333 -21.255 1.00 0.00 32 ARG A O 2
ATOM 3214 N N . SER A 1 33 ? 4.998 -50.372 -22.778 1.00 0.00 33 SER A N 2
ATOM 3215 C CA . SER A 1 33 ? 6.217 -50.957 -22.215 1.00 0.00 33 SER A CA 2
ATOM 3216 C C . SER A 1 33 ? 7.341 -49.947 -22.213 1.00 0.00 33 SER A C 2
ATOM 3217 O O . SER A 1 33 ? 7.559 -49.261 -23.211 1.00 0.00 33 SER A O 2
ATOM 3225 N N . ALA A 1 34 ? 8.075 -49.853 -21.109 1.00 0.00 34 ALA A N 2
ATOM 3226 C CA . ALA A 1 34 ? 9.189 -48.912 -21.044 1.00 0.00 34 ALA A CA 2
ATOM 3227 C C . ALA A 1 34 ? 10.506 -49.662 -21.207 1.00 0.00 34 ALA A C 2
ATOM 3228 O O . ALA A 1 34 ? 10.951 -50.352 -20.290 1.00 0.00 34 ALA A O 2
ATOM 3235 N N . ARG A 1 35 ? 11.130 -49.515 -22.373 1.00 0.00 35 ARG A N 2
ATOM 3236 C CA . ARG A 1 35 ? 12.411 -50.170 -22.623 1.00 0.00 35 ARG A CA 2
ATOM 3237 C C . ARG A 1 35 ? 13.583 -49.454 -21.947 1.00 0.00 35 ARG A C 2
ATOM 3238 O O . ARG A 1 35 ? 14.333 -50.046 -21.176 1.00 0.00 35 ARG A O 2
ATOM 3259 N N . ASP A 1 36 ? 13.727 -48.162 -22.271 1.00 0.00 36 ASP A N 2
ATOM 3260 C CA . ASP A 1 36 ? 14.806 -47.331 -21.726 1.00 0.00 36 ASP A CA 2
ATOM 3261 C C . ASP A 1 36 ? 14.296 -46.385 -20.648 1.00 0.00 36 ASP A C 2
ATOM 3262 O O . ASP A 1 36 ? 15.085 -45.736 -19.958 1.00 0.00 36 ASP A O 2
ATOM 3271 N N . ILE A 1 37 ? 12.980 -46.299 -20.507 1.00 0.00 37 ILE A N 2
ATOM 3272 C CA . ILE A 1 37 ? 12.394 -45.408 -19.513 1.00 0.00 37 ILE A CA 2
ATOM 3273 C C . ILE A 1 37 ? 12.351 -46.086 -18.145 1.00 0.00 37 ILE A C 2
ATOM 3274 O O . ILE A 1 37 ? 11.701 -47.108 -17.955 1.00 0.00 37 ILE A O 2
ATOM 3290 N N . SER A 1 38 ? 13.055 -45.502 -17.189 1.00 0.00 38 SER A N 2
ATOM 3291 C CA . SER A 1 38 ? 13.090 -46.053 -15.842 1.00 0.00 38 SER A CA 2
ATOM 3292 C C . SER A 1 38 ? 11.858 -45.618 -15.059 1.00 0.00 38 SER A C 2
ATOM 3293 O O . SER A 1 38 ? 11.283 -44.564 -15.324 1.00 0.00 38 SER A O 2
ATOM 3301 N N . LEU A 1 39 ? 11.460 -46.434 -14.093 1.00 0.00 39 LEU A N 2
ATOM 3302 C CA . LEU A 1 39 ? 10.294 -46.127 -13.274 1.00 0.00 39 LEU A CA 2
ATOM 3303 C C . LEU A 1 39 ? 10.534 -44.854 -12.472 1.00 0.00 39 LEU A C 2
ATOM 3304 O O . LEU A 1 39 ? 9.594 -44.187 -12.045 1.00 0.00 39 LEU A O 2
ATOM 3320 N N . GLY A 1 40 ? 11.800 -44.529 -12.271 1.00 0.00 40 GLY A N 2
ATOM 3321 C CA . GLY A 1 40 ? 12.153 -43.339 -11.516 1.00 0.00 40 GLY A CA 2
ATOM 3322 C C . GLY A 1 40 ? 11.595 -42.090 -12.186 1.00 0.00 40 GLY A C 2
ATOM 3323 O O . GLY A 1 40 ? 11.242 -41.124 -11.510 1.00 0.00 40 GLY A O 2
ATOM 3327 N N . MET A 1 41 ? 11.519 -42.118 -13.515 1.00 0.00 41 MET A N 2
ATOM 3328 C CA . MET A 1 41 ? 11.002 -40.979 -14.270 1.00 0.00 41 MET A CA 2
ATOM 3329 C C . MET A 1 41 ? 9.539 -40.718 -13.912 1.00 0.00 41 MET A C 2
ATOM 3330 O O . MET A 1 41 ? 9.114 -39.578 -13.768 1.00 0.00 41 MET A O 2
ATOM 3344 N N . PHE A 1 42 ? 8.774 -41.784 -13.766 1.00 0.00 42 PHE A N 2
ATOM 3345 C CA . PHE A 1 42 ? 7.367 -41.652 -13.414 1.00 0.00 42 PHE A CA 2
ATOM 3346 C C . PHE A 1 42 ? 7.219 -41.160 -11.980 1.00 0.00 42 PHE A C 2
ATOM 3347 O O . PHE A 1 42 ? 6.297 -40.408 -11.664 1.00 0.00 42 PHE A O 2
ATOM 3364 N N . LEU A 1 43 ? 8.114 -41.610 -11.106 1.00 0.00 43 LEU A N 2
ATOM 3365 C CA . LEU A 1 43 ? 8.045 -41.223 -9.702 1.00 0.00 43 LEU A CA 2
ATOM 3366 C C . LEU A 1 43 ? 8.204 -39.714 -9.537 1.00 0.00 43 LEU A C 2
ATOM 3367 O O . LEU A 1 43 ? 7.463 -39.082 -8.786 1.00 0.00 43 LEU A O 2
ATOM 3383 N N . VAL A 1 44 ? 9.169 -39.145 -10.245 1.00 0.00 44 VAL A N 2
ATOM 3384 C CA . VAL A 1 44 ? 9.410 -37.710 -10.166 1.00 0.00 44 VAL A CA 2
ATOM 3385 C C . VAL A 1 44 ? 8.274 -36.937 -10.824 1.00 0.00 44 VAL A C 2
ATOM 3386 O O . VAL A 1 44 ? 7.902 -35.861 -10.366 1.00 0.00 44 VAL A O 2
ATOM 3399 N N . MET A 1 45 ? 7.735 -37.492 -11.902 1.00 0.00 45 MET A N 2
ATOM 3400 C CA . MET A 1 45 ? 6.652 -36.838 -12.617 1.00 0.00 45 MET A CA 2
ATOM 3401 C C . MET A 1 45 ? 5.435 -36.678 -11.718 1.00 0.00 45 MET A C 2
ATOM 3402 O O . MET A 1 45 ? 4.808 -35.619 -11.695 1.00 0.00 45 MET A O 2
ATOM 3416 N N . VAL A 1 46 ? 5.108 -37.727 -10.974 1.00 0.00 46 VAL A N 2
ATOM 3417 C CA . VAL A 1 46 ? 3.963 -37.675 -10.078 1.00 0.00 46 VAL A CA 2
ATOM 3418 C C . VAL A 1 46 ? 4.223 -36.708 -8.926 1.00 0.00 46 VAL A C 2
ATOM 3419 O O . VAL A 1 46 ? 3.397 -35.848 -8.629 1.00 0.00 46 VAL A O 2
ATOM 3432 N N . LEU A 1 47 ? 5.375 -36.864 -8.282 1.00 0.00 47 LEU A N 2
ATOM 3433 C CA . LEU A 1 47 ? 5.735 -36.008 -7.158 1.00 0.00 47 LEU A CA 2
ATOM 3434 C C . LEU A 1 47 ? 5.919 -34.567 -7.613 1.00 0.00 47 LEU A C 2
ATOM 3435 O O . LEU A 1 47 ? 5.482 -33.633 -6.945 1.00 0.00 47 LEU A O 2
ATOM 3451 N N . GLY A 1 48 ? 6.569 -34.395 -8.755 1.00 0.00 48 GLY A N 2
ATOM 3452 C CA . GLY A 1 48 ? 6.807 -33.063 -9.284 1.00 0.00 48 GLY A CA 2
ATOM 3453 C C . GLY A 1 48 ? 5.496 -32.362 -9.613 1.00 0.00 48 GLY A C 2
ATOM 3454 O O . GLY A 1 48 ? 5.263 -31.233 -9.183 1.00 0.00 48 GLY A O 2
ATOM 3458 N N . LEU A 1 49 ? 4.641 -33.038 -10.374 1.00 0.00 49 LEU A N 2
ATOM 3459 C CA . LEU A 1 49 ? 3.356 -32.468 -10.755 1.00 0.00 49 LEU A CA 2
ATOM 3460 C C . LEU A 1 49 ? 2.485 -32.242 -9.527 1.00 0.00 49 LEU A C 2
ATOM 3461 O O . LEU A 1 49 ? 1.835 -31.207 -9.393 1.00 0.00 49 LEU A O 2
ATOM 3477 N N . ALA A 1 50 ? 2.482 -33.215 -8.629 1.00 0.00 50 ALA A N 2
ATOM 3478 C CA . ALA A 1 50 ? 1.693 -33.106 -7.416 1.00 0.00 50 ALA A CA 2
ATOM 3479 C C . ALA A 1 50 ? 2.211 -31.966 -6.556 1.00 0.00 50 ALA A C 2
ATOM 3480 O O . ALA A 1 50 ? 1.438 -31.282 -5.889 1.00 0.00 50 ALA A O 2
ATOM 3487 N N . LEU A 1 51 ? 3.525 -31.770 -6.572 1.00 0.00 51 LEU A N 2
ATOM 3488 C CA . LEU A 1 51 ? 4.129 -30.712 -5.777 1.00 0.00 51 LEU A CA 2
ATOM 3489 C C . LEU A 1 51 ? 3.597 -29.354 -6.212 1.00 0.00 51 LEU A C 2
ATOM 3490 O O . LEU A 1 51 ? 3.259 -28.511 -5.380 1.00 0.00 51 LEU A O 2
ATOM 3506 N N . TRP A 1 52 ? 3.531 -29.149 -7.519 1.00 0.00 52 TRP A N 2
ATOM 3507 C CA . TRP A 1 52 ? 3.046 -27.887 -8.055 1.00 0.00 52 TRP A CA 2
ATOM 3508 C C . TRP A 1 52 ? 1.565 -27.725 -7.770 1.00 0.00 52 TRP A C 2
ATOM 3509 O O . TRP A 1 52 ? 1.070 -26.610 -7.616 1.00 0.00 52 TRP A O 2
ATOM 3530 N N . LEU A 1 53 ? 0.858 -28.843 -7.722 1.00 0.00 53 LEU A N 2
ATOM 3531 C CA . LEU A 1 53 ? -0.574 -28.804 -7.480 1.00 0.00 53 LEU A CA 2
ATOM 3532 C C . LEU A 1 53 ? -0.874 -28.161 -6.129 1.00 0.00 53 LEU A C 2
ATOM 3533 O O . LEU A 1 53 ? -1.728 -27.283 -6.027 1.00 0.00 53 LEU A O 2
ATOM 3549 N N . ILE A 1 54 ? -0.165 -28.599 -5.096 1.00 0.00 54 ILE A N 2
ATOM 3550 C CA . ILE A 1 54 ? -0.371 -28.050 -3.760 1.00 0.00 54 ILE A CA 2
ATOM 3551 C C . ILE A 1 54 ? 0.035 -26.585 -3.722 1.00 0.00 54 ILE A C 2
ATOM 3552 O O . ILE A 1 54 ? -0.667 -25.749 -3.161 1.00 0.00 54 ILE A O 2
ATOM 3568 N N . TYR A 1 55 ? 1.175 -26.280 -4.324 1.00 0.00 55 TYR A N 2
ATOM 3569 C CA . TYR A 1 55 ? 1.667 -24.910 -4.350 1.00 0.00 55 TYR A CA 2
ATOM 3570 C C . TYR A 1 55 ? 0.678 -24.003 -5.074 1.00 0.00 55 TYR A C 2
ATOM 3571 O O . TYR A 1 55 ? 0.412 -22.883 -4.636 1.00 0.00 55 TYR A O 2
ATOM 3589 N N . GLY A 1 56 ? 0.136 -24.490 -6.179 1.00 0.00 56 GLY A N 2
ATOM 3590 C CA . GLY A 1 56 ? -0.817 -23.707 -6.947 1.00 0.00 56 GLY A CA 2
ATOM 3591 C C . GLY A 1 56 ? -2.038 -23.382 -6.104 1.00 0.00 56 GLY A C 2
ATOM 3592 O O . GLY A 1 56 ? -2.560 -22.267 -6.151 1.00 0.00 56 GLY A O 2
ATOM 3596 N N . LEU A 1 57 ? -2.491 -24.364 -5.335 1.00 0.00 57 LEU A N 2
ATOM 3597 C CA . LEU A 1 57 ? -3.657 -24.170 -4.488 1.00 0.00 57 LEU A CA 2
ATOM 3598 C C . LEU A 1 57 ? -3.378 -23.096 -3.446 1.00 0.00 57 LEU A C 2
ATOM 3599 O O . LEU A 1 57 ? -4.222 -22.246 -3.175 1.00 0.00 57 LEU A O 2
ATOM 3615 N N . LEU A 1 58 ? -2.188 -23.146 -2.860 1.00 0.00 58 LEU A N 2
ATOM 3616 C CA . LEU A 1 58 ? -1.813 -22.181 -1.836 1.00 0.00 58 LEU A CA 2
ATOM 3617 C C . LEU A 1 58 ? -1.774 -20.777 -2.416 1.00 0.00 58 LEU A C 2
ATOM 3618 O O . LEU A 1 58 ? -2.094 -19.803 -1.733 1.00 0.00 58 LEU A O 2
ATOM 3634 N N . SER A 1 59 ? -1.384 -20.677 -3.679 1.00 0.00 59 SER A N 2
ATOM 3635 C CA . SER A 1 59 ? -1.311 -19.381 -4.344 1.00 0.00 59 SER A CA 2
ATOM 3636 C C . SER A 1 59 ? -2.689 -18.960 -4.844 1.00 0.00 59 SER A C 2
ATOM 3637 O O . SER A 1 59 ? -2.897 -17.805 -5.215 1.00 0.00 59 SER A O 2
ATOM 3645 N N . GLY A 1 60 ? -3.626 -19.904 -4.852 1.00 0.00 60 GLY A N 2
ATOM 3646 C CA . GLY A 1 60 ? -4.979 -19.617 -5.309 1.00 0.00 60 GLY A CA 2
ATOM 3647 C C . GLY A 1 60 ? -5.016 -19.465 -6.824 1.00 0.00 60 GLY A C 2
ATOM 3648 O O . GLY A 1 60 ? -5.975 -18.927 -7.377 1.00 0.00 60 GLY A O 2
ATOM 3652 N N . ASP A 1 61 ? -3.970 -19.940 -7.497 1.00 0.00 61 ASP A N 2
ATOM 3653 C CA . ASP A 1 61 ? -3.914 -19.842 -8.951 1.00 0.00 61 ASP A CA 2
ATOM 3654 C C . ASP A 1 61 ? -4.669 -21.008 -9.583 1.00 0.00 61 ASP A C 2
ATOM 3655 O O . ASP A 1 61 ? -4.428 -22.168 -9.249 1.00 0.00 61 ASP A O 2
ATOM 3664 N N . ALA A 1 62 ? -5.574 -20.687 -10.506 1.00 0.00 62 ALA A N 2
ATOM 3665 C CA . ALA A 1 62 ? -6.364 -21.704 -11.203 1.00 0.00 62 ALA A CA 2
ATOM 3666 C C . ALA A 1 62 ? -5.600 -22.213 -12.427 1.00 0.00 62 ALA A C 2
ATOM 3667 O O . ALA A 1 62 ? -5.499 -23.421 -12.647 1.00 0.00 62 ALA A O 2
ATOM 3674 N N . PRO A 1 63 ? -5.077 -21.314 -13.229 1.00 0.00 63 PRO A N 2
ATOM 3675 C CA . PRO A 1 63 ? -4.330 -21.690 -14.462 1.00 0.00 63 PRO A CA 2
ATOM 3676 C C . PRO A 1 63 ? -3.228 -22.708 -14.181 1.00 0.00 63 PRO A C 2
ATOM 3677 O O . PRO A 1 63 ? -3.036 -23.661 -14.937 1.00 0.00 63 PRO A O 2
ATOM 3688 N N . LEU A 1 64 ? -2.508 -22.495 -13.092 1.00 0.00 64 LEU A N 2
ATOM 3689 C CA . LEU A 1 64 ? -1.425 -23.395 -12.730 1.00 0.00 64 LEU A CA 2
ATOM 3690 C C . LEU A 1 64 ? -1.961 -24.795 -12.454 1.00 0.00 64 LEU A C 2
ATOM 3691 O O . LEU A 1 64 ? -1.381 -25.790 -12.888 1.00 0.00 64 LEU A O 2
ATOM 3707 N N . ILE A 1 65 ? -3.068 -24.861 -11.727 1.00 0.00 65 ILE A N 2
ATOM 3708 C CA . ILE A 1 65 ? -3.674 -26.143 -11.394 1.00 0.00 65 ILE A CA 2
ATOM 3709 C C . ILE A 1 65 ? -4.158 -26.842 -12.661 1.00 0.00 65 ILE A C 2
ATOM 3710 O O . ILE A 1 65 ? -3.954 -28.042 -12.839 1.00 0.00 65 ILE A O 2
ATOM 3726 N N . ALA A 1 66 ? -4.803 -26.079 -13.535 1.00 0.00 66 ALA A N 2
ATOM 3727 C CA . ALA A 1 66 ? -5.317 -26.632 -14.781 1.00 0.00 66 ALA A CA 2
ATOM 3728 C C . ALA A 1 66 ? -4.176 -27.148 -15.647 1.00 0.00 66 ALA A C 2
ATOM 3729 O O . ALA A 1 66 ? -4.313 -28.166 -16.327 1.00 0.00 66 ALA A O 2
ATOM 3736 N N . SER A 1 67 ? -3.051 -26.438 -15.623 1.00 0.00 67 SER A N 2
ATOM 3737 C CA . SER A 1 67 ? -1.895 -26.835 -16.415 1.00 0.00 67 SER A CA 2
ATOM 3738 C C . SER A 1 67 ? -1.409 -28.219 -15.994 1.00 0.00 67 SER A C 2
ATOM 3739 O O . SER A 1 67 ? -1.147 -29.077 -16.835 1.00 0.00 67 SER A O 2
ATOM 3747 N N . ASN A 1 68 ? -1.295 -28.429 -14.686 1.00 0.00 68 ASN A N 2
ATOM 3748 C CA . ASN A 1 68 ? -0.844 -29.714 -14.167 1.00 0.00 68 ASN A CA 2
ATOM 3749 C C . ASN A 1 68 ? -1.854 -30.806 -14.490 1.00 0.00 68 ASN A C 2
ATOM 3750 O O . ASN A 1 68 ? -1.483 -31.922 -14.849 1.00 0.00 68 ASN A O 2
ATOM 3761 N N . ALA A 1 69 ? -3.134 -30.479 -14.357 1.00 0.00 69 ALA A N 2
ATOM 3762 C CA . ALA A 1 69 ? -4.189 -31.445 -14.635 1.00 0.00 69 ALA A CA 2
ATOM 3763 C C . ALA A 1 69 ? -4.100 -31.946 -16.073 1.00 0.00 69 ALA A C 2
ATOM 3764 O O . ALA A 1 69 ? -4.153 -33.148 -16.329 1.00 0.00 69 ALA A O 2
ATOM 3771 N N . VAL A 1 70 ? -3.959 -31.014 -17.011 1.00 0.00 70 VAL A N 2
ATOM 3772 C CA . VAL A 1 70 ? -3.865 -31.377 -18.419 1.00 0.00 70 VAL A CA 2
ATOM 3773 C C . VAL A 1 70 ? -2.628 -32.231 -18.666 1.00 0.00 70 VAL A C 2
ATOM 3774 O O . VAL A 1 70 ? -2.687 -33.237 -19.364 1.00 0.00 70 VAL A O 2
ATOM 3787 N N . THR A 1 71 ? -1.510 -31.825 -18.084 1.00 0.00 71 THR A N 2
ATOM 3788 C CA . THR A 1 71 ? -0.264 -32.561 -18.246 1.00 0.00 71 THR A CA 2
ATOM 3789 C C . THR A 1 71 ? -0.431 -34.002 -17.781 1.00 0.00 71 THR A C 2
ATOM 3790 O O . THR A 1 71 ? 0.046 -34.932 -18.429 1.00 0.00 71 THR A O 2
ATOM 3801 N N . MET A 1 72 ? -1.102 -34.180 -16.650 1.00 0.00 72 MET A N 2
ATOM 3802 C CA . MET A 1 72 ? -1.312 -35.514 -16.108 1.00 0.00 72 MET A CA 2
ATOM 3803 C C . MET A 1 72 ? -2.061 -36.391 -17.106 1.00 0.00 72 MET A C 2
ATOM 3804 O O . MET A 1 72 ? -1.720 -37.558 -17.291 1.00 0.00 72 MET A O 2
ATOM 3818 N N . LEU A 1 73 ? -3.078 -35.831 -17.750 1.00 0.00 73 LEU A N 2
ATOM 3819 C CA . LEU A 1 73 ? -3.849 -36.602 -18.722 1.00 0.00 73 LEU A CA 2
ATOM 3820 C C . LEU A 1 73 ? -2.962 -37.040 -19.886 1.00 0.00 73 LEU A C 2
ATOM 3821 O O . LEU A 1 73 ? -2.947 -38.211 -20.261 1.00 0.00 73 LEU A O 2
ATOM 3837 N N . LEU A 1 74 ? -2.226 -36.097 -20.442 1.00 0.00 74 LEU A N 2
ATOM 3838 C CA . LEU A 1 74 ? -1.342 -36.398 -21.556 1.00 0.00 74 LEU A CA 2
ATOM 3839 C C . LEU A 1 74 ? -0.217 -37.319 -21.111 1.00 0.00 74 LEU A C 2
ATOM 3840 O O . LEU A 1 74 ? 0.180 -38.231 -21.834 1.00 0.00 74 LEU A O 2
ATOM 3856 N N . ALA A 1 75 ? 0.296 -37.066 -19.920 1.00 0.00 75 ALA A N 2
ATOM 3857 C CA . ALA A 1 75 ? 1.383 -37.867 -19.393 1.00 0.00 75 ALA A CA 2
ATOM 3858 C C . ALA A 1 75 ? 0.990 -39.336 -19.335 1.00 0.00 75 ALA A C 2
ATOM 3859 O O . ALA A 1 75 ? 1.735 -40.203 -19.790 1.00 0.00 75 ALA A O 2
ATOM 3866 N N . GLY A 1 76 ? -0.186 -39.610 -18.778 1.00 0.00 76 GLY A N 2
ATOM 3867 C CA . GLY A 1 76 ? -0.668 -40.983 -18.671 1.00 0.00 76 GLY A CA 2
ATOM 3868 C C . GLY A 1 76 ? 0.459 -41.926 -18.256 1.00 0.00 76 GLY A C 2
ATOM 3869 O O . GLY A 1 76 ? 0.413 -43.125 -18.534 1.00 0.00 76 GLY A O 2
ATOM 3873 N N . GLY A 1 77 ? 1.472 -41.372 -17.597 1.00 0.00 77 GLY A N 2
ATOM 3874 C CA . GLY A 1 77 ? 2.612 -42.167 -17.153 1.00 0.00 77 GLY A CA 2
ATOM 3875 C C . GLY A 1 77 ? 2.171 -43.268 -16.192 1.00 0.00 77 GLY A C 2
ATOM 3876 O O . GLY A 1 77 ? 2.986 -44.057 -15.717 1.00 0.00 77 GLY A O 2
ATOM 3880 N N . ILE A 1 78 ? 0.874 -43.317 -15.921 1.00 0.00 78 ILE A N 2
ATOM 3881 C CA . ILE A 1 78 ? 0.323 -44.317 -15.015 1.00 0.00 78 ILE A CA 2
ATOM 3882 C C . ILE A 1 78 ? 0.571 -45.717 -15.565 1.00 0.00 78 ILE A C 2
ATOM 3883 O O . ILE A 1 78 ? 0.855 -46.647 -14.814 1.00 0.00 78 ILE A O 2
ATOM 3899 N N . LEU A 1 79 ? 0.458 -45.860 -16.875 1.00 0.00 79 LEU A N 2
ATOM 3900 C CA . LEU A 1 79 ? 0.667 -47.151 -17.519 1.00 0.00 79 LEU A CA 2
ATOM 3901 C C . LEU A 1 79 ? 2.062 -47.683 -17.193 1.00 0.00 79 LEU A C 2
ATOM 3902 O O . LEU A 1 79 ? 2.251 -48.888 -17.036 1.00 0.00 79 LEU A O 2
ATOM 3918 N N . VAL A 1 80 ? 3.033 -46.781 -17.100 1.00 0.00 80 VAL A N 2
ATOM 3919 C CA . VAL A 1 80 ? 4.402 -47.181 -16.803 1.00 0.00 80 VAL A CA 2
ATOM 3920 C C . VAL A 1 80 ? 4.466 -47.916 -15.466 1.00 0.00 80 VAL A C 2
ATOM 3921 O O . VAL A 1 80 ? 5.306 -48.788 -15.262 1.00 0.00 80 VAL A O 2
ATOM 3934 N N . MET A 1 81 ? 3.570 -47.561 -14.557 1.00 0.00 81 MET A N 2
ATOM 3935 C CA . MET A 1 81 ? 3.532 -48.200 -13.248 1.00 0.00 81 MET A CA 2
ATOM 3936 C C . MET A 1 81 ? 3.264 -49.697 -13.388 1.00 0.00 81 MET A C 2
ATOM 3937 O O . MET A 1 81 ? 3.824 -50.508 -12.649 1.00 0.00 81 MET A O 2
ATOM 3951 N N . LYS A 1 82 ? 2.394 -50.053 -14.327 1.00 0.00 82 LYS A N 2
ATOM 3952 C CA . LYS A 1 82 ? 2.048 -51.455 -14.545 1.00 0.00 82 LYS A CA 2
ATOM 3953 C C . LYS A 1 82 ? 3.278 -52.258 -14.943 1.00 0.00 82 LYS A C 2
ATOM 3954 O O . LYS A 1 82 ? 3.247 -53.487 -14.978 1.00 0.00 82 LYS A O 2
ATOM 3973 N N . LEU A 1 83 ? 4.360 -51.556 -15.243 1.00 0.00 83 LEU A N 2
ATOM 3974 C CA . LEU A 1 83 ? 5.593 -52.216 -15.638 1.00 0.00 83 LEU A CA 2
ATOM 3975 C C . LEU A 1 83 ? 6.106 -53.096 -14.505 1.00 0.00 83 LEU A C 2
ATOM 3976 O O . LEU A 1 83 ? 6.627 -54.185 -14.740 1.00 0.00 83 LEU A O 2
ATOM 3992 N N . ARG A 1 84 ? 5.968 -52.612 -13.273 1.00 0.00 84 ARG A N 2
ATOM 3993 C CA . ARG A 1 84 ? 6.436 -53.365 -12.116 1.00 0.00 84 ARG A CA 2
ATOM 3994 C C . ARG A 1 84 ? 5.722 -54.713 -12.031 1.00 0.00 84 ARG A C 2
ATOM 3995 O O . ARG A 1 84 ? 6.351 -55.746 -11.808 1.00 0.00 84 ARG A O 2
ATOM 4016 N N . TYR A 1 85 ? 4.405 -54.693 -12.215 1.00 0.00 85 TYR A N 2
ATOM 4017 C CA . TYR A 1 85 ? 3.618 -55.921 -12.163 1.00 0.00 85 TYR A CA 2
ATOM 4018 C C . TYR A 1 85 ? 3.998 -56.855 -13.307 1.00 0.00 85 TYR A C 2
ATOM 4019 O O . TYR A 1 85 ? 4.137 -58.063 -13.116 1.00 0.00 85 TYR A O 2
ATOM 4037 N N . GLY A 1 86 ? 4.165 -56.287 -14.496 1.00 0.00 86 GLY A N 2
ATOM 4038 C CA . GLY A 1 86 ? 4.529 -57.078 -15.667 1.00 0.00 86 GLY A CA 2
ATOM 4039 C C . GLY A 1 86 ? 3.444 -58.101 -15.990 1.00 0.00 86 GLY A C 2
ATOM 4040 O O . GLY A 1 86 ? 2.477 -57.728 -16.634 1.00 0.00 86 GLY A O 2
ATOM 4045 N N . MET B 1 1 ? 1.689 -9.830 -1.694 1.00 0.00 1 MET B N 2
ATOM 4046 C CA . MET B 1 1 ? 1.970 -11.198 -1.175 1.00 0.00 1 MET B CA 2
ATOM 4047 C C . MET B 1 1 ? 3.477 -11.430 -1.162 1.00 0.00 1 MET B C 2
ATOM 4048 O O . MET B 1 1 ? 4.230 -10.714 -1.824 1.00 0.00 1 MET B O 2
ATOM 4064 N N . ASP B 1 2 ? 3.911 -12.432 -0.406 1.00 0.00 2 ASP B N 2
ATOM 4065 C CA . ASP B 1 2 ? 5.334 -12.751 -0.315 1.00 0.00 2 ASP B CA 2
ATOM 4066 C C . ASP B 1 2 ? 5.533 -14.193 0.152 1.00 0.00 2 ASP B C 2
ATOM 4067 O O . ASP B 1 2 ? 6.035 -14.434 1.251 1.00 0.00 2 ASP B O 2
ATOM 4076 N N . PRO B 1 3 ? 5.153 -15.144 -0.662 1.00 0.00 3 PRO B N 2
ATOM 4077 C CA . PRO B 1 3 ? 5.293 -16.592 -0.334 1.00 0.00 3 PRO B CA 2
ATOM 4078 C C . PRO B 1 3 ? 6.719 -17.093 -0.568 1.00 0.00 3 PRO B C 2
ATOM 4079 O O . PRO B 1 3 ? 6.930 -18.189 -1.082 1.00 0.00 3 PRO B O 2
ATOM 4090 N N . PHE B 1 4 ? 7.695 -16.284 -0.182 1.00 0.00 4 PHE B N 2
ATOM 4091 C CA . PHE B 1 4 ? 9.090 -16.664 -0.358 1.00 0.00 4 PHE B CA 2
ATOM 4092 C C . PHE B 1 4 ? 9.410 -17.934 0.422 1.00 0.00 4 PHE B C 2
ATOM 4093 O O . PHE B 1 4 ? 10.070 -18.839 -0.087 1.00 0.00 4 PHE B O 2
ATOM 4110 N N . LEU B 1 5 ? 8.949 -17.993 1.664 1.00 0.00 5 LEU B N 2
ATOM 4111 C CA . LEU B 1 5 ? 9.210 -19.152 2.504 1.00 0.00 5 LEU B CA 2
ATOM 4112 C C . LEU B 1 5 ? 8.620 -20.407 1.876 1.00 0.00 5 LEU B C 2
ATOM 4113 O O . LEU B 1 5 ? 9.265 -21.455 1.842 1.00 0.00 5 LEU B O 2
ATOM 4129 N N . ILE B 1 6 ? 7.398 -20.295 1.371 1.00 0.00 6 ILE B N 2
ATOM 4130 C CA . ILE B 1 6 ? 6.736 -21.433 0.747 1.00 0.00 6 ILE B CA 2
ATOM 4131 C C . ILE B 1 6 ? 7.510 -21.889 -0.488 1.00 0.00 6 ILE B C 2
ATOM 4132 O O . ILE B 1 6 ? 7.702 -23.085 -0.710 1.00 0.00 6 ILE B O 2
ATOM 4148 N N . LYS B 1 7 ? 7.946 -20.930 -1.289 1.00 0.00 7 LYS B N 2
ATOM 4149 C CA . LYS B 1 7 ? 8.692 -21.238 -2.498 1.00 0.00 7 LYS B CA 2
ATOM 4150 C C . LYS B 1 7 ? 10.001 -21.929 -2.158 1.00 0.00 7 LYS B C 2
ATOM 4151 O O . LYS B 1 7 ? 10.476 -22.788 -2.901 1.00 0.00 7 LYS B O 2
ATOM 4170 N N . LEU B 1 8 ? 10.589 -21.541 -1.039 1.00 0.00 8 LEU B N 2
ATOM 4171 C CA . LEU B 1 8 ? 11.853 -22.122 -0.626 1.00 0.00 8 LEU B CA 2
ATOM 4172 C C . LEU B 1 8 ? 11.701 -23.624 -0.403 1.00 0.00 8 LEU B C 2
ATOM 4173 O O . LEU B 1 8 ? 12.541 -24.419 -0.833 1.00 0.00 8 LEU B O 2
ATOM 4189 N N . ILE B 1 9 ? 10.622 -24.010 0.265 1.00 0.00 9 ILE B N 2
ATOM 4190 C CA . ILE B 1 9 ? 10.370 -25.424 0.537 1.00 0.00 9 ILE B CA 2
ATOM 4191 C C . ILE B 1 9 ? 10.172 -26.182 -0.769 1.00 0.00 9 ILE B C 2
ATOM 4192 O O . ILE B 1 9 ? 10.667 -27.296 -0.932 1.00 0.00 9 ILE B O 2
ATOM 4208 N N . GLY B 1 10 ? 9.442 -25.576 -1.694 1.00 0.00 10 GLY B N 2
ATOM 4209 C CA . GLY B 1 10 ? 9.185 -26.212 -2.980 1.00 0.00 10 GLY B CA 2
ATOM 4210 C C . GLY B 1 10 ? 10.490 -26.536 -3.695 1.00 0.00 10 GLY B C 2
ATOM 4211 O O . GLY B 1 10 ? 10.636 -27.608 -4.281 1.00 0.00 10 GLY B O 2
ATOM 4215 N N . PHE B 1 11 ? 11.440 -25.611 -3.636 1.00 0.00 11 PHE B N 2
ATOM 4216 C CA . PHE B 1 11 ? 12.732 -25.823 -4.277 1.00 0.00 11 PHE B CA 2
ATOM 4217 C C . PHE B 1 11 ? 13.427 -27.050 -3.690 1.00 0.00 11 PHE B C 2
ATOM 4218 O O . PHE B 1 11 ? 13.946 -27.889 -4.422 1.00 0.00 11 PHE B O 2
ATOM 4235 N N . ALA B 1 12 ? 13.437 -27.141 -2.367 1.00 0.00 12 ALA B N 2
ATOM 4236 C CA . ALA B 1 12 ? 14.082 -28.266 -1.701 1.00 0.00 12 ALA B CA 2
ATOM 4237 C C . ALA B 1 12 ? 13.426 -29.584 -2.100 1.00 0.00 12 ALA B C 2
ATOM 4238 O O . ALA B 1 12 ? 14.108 -30.568 -2.388 1.00 0.00 12 ALA B O 2
ATOM 4245 N N . ALA B 1 13 ? 12.099 -29.597 -2.117 1.00 0.00 13 ALA B N 2
ATOM 4246 C CA . ALA B 1 13 ? 11.363 -30.802 -2.485 1.00 0.00 13 ALA B CA 2
ATOM 4247 C C . ALA B 1 13 ? 11.611 -31.161 -3.946 1.00 0.00 13 ALA B C 2
ATOM 4248 O O . ALA B 1 13 ? 11.736 -32.335 -4.294 1.00 0.00 13 ALA B O 2
ATOM 4255 N N . ALA B 1 14 ? 11.677 -30.144 -4.798 1.00 0.00 14 ALA B N 2
ATOM 4256 C CA . ALA B 1 14 ? 11.906 -30.368 -6.221 1.00 0.00 14 ALA B CA 2
ATOM 4257 C C . ALA B 1 14 ? 13.261 -31.028 -6.456 1.00 0.00 14 ALA B C 2
ATOM 4258 O O . ALA B 1 14 ? 13.389 -31.922 -7.290 1.00 0.00 14 ALA B O 2
ATOM 4265 N N . THR B 1 15 ? 14.269 -30.579 -5.718 1.00 0.00 15 THR B N 2
ATOM 4266 C CA . THR B 1 15 ? 15.610 -31.137 -5.859 1.00 0.00 15 THR B CA 2
ATOM 4267 C C . THR B 1 15 ? 15.651 -32.588 -5.387 1.00 0.00 15 THR B C 2
ATOM 4268 O O . THR B 1 15 ? 16.337 -33.423 -5.977 1.00 0.00 15 THR B O 2
ATOM 4279 N N . CYS B 1 16 ? 14.919 -32.878 -4.319 1.00 0.00 16 CYS B N 2
ATOM 4280 C CA . CYS B 1 16 ? 14.881 -34.232 -3.774 1.00 0.00 16 CYS B CA 2
ATOM 4281 C C . CYS B 1 16 ? 14.211 -35.194 -4.751 1.00 0.00 16 CYS B C 2
ATOM 4282 O O . CYS B 1 16 ? 14.619 -36.347 -4.879 1.00 0.00 16 CYS B O 2
ATOM 4290 N N . THR B 1 17 ? 13.176 -34.714 -5.432 1.00 0.00 17 THR B N 2
ATOM 4291 C CA . THR B 1 17 ? 12.453 -35.542 -6.389 1.00 0.00 17 THR B CA 2
ATOM 4292 C C . THR B 1 17 ? 13.284 -35.763 -7.651 1.00 0.00 17 THR B C 2
ATOM 4293 O O . THR B 1 17 ? 13.175 -36.802 -8.300 1.00 0.00 17 THR B O 2
ATOM 4304 N N . THR B 1 18 ? 14.110 -34.780 -7.990 1.00 0.00 18 THR B N 2
ATOM 4305 C CA . THR B 1 18 ? 14.955 -34.874 -9.175 1.00 0.00 18 THR B CA 2
ATOM 4306 C C . THR B 1 18 ? 15.962 -36.015 -9.024 1.00 0.00 18 THR B C 2
ATOM 4307 O O . THR B 1 18 ? 16.545 -36.487 -10.001 1.00 0.00 18 THR B O 2
ATOM 4318 N N . VAL B 1 19 ? 16.166 -36.456 -7.790 1.00 0.00 19 VAL B N 2
ATOM 4319 C CA . VAL B 1 19 ? 17.108 -37.536 -7.522 1.00 0.00 19 VAL B CA 2
ATOM 4320 C C . VAL B 1 19 ? 16.683 -38.800 -8.261 1.00 0.00 19 VAL B C 2
ATOM 4321 O O . VAL B 1 19 ? 17.521 -39.547 -8.750 1.00 0.00 19 VAL B O 2
ATOM 4334 N N . ALA B 1 20 ? 15.377 -39.026 -8.335 1.00 0.00 20 ALA B N 2
ATOM 4335 C CA . ALA B 1 20 ? 14.838 -40.200 -9.024 1.00 0.00 20 ALA B CA 2
ATOM 4336 C C . ALA B 1 20 ? 15.131 -40.138 -10.520 1.00 0.00 20 ALA B C 2
ATOM 4337 O O . ALA B 1 20 ? 15.227 -41.171 -11.186 1.00 0.00 20 ALA B O 2
ATOM 4344 N N . TYR B 1 21 ? 15.257 -38.919 -11.037 1.00 0.00 21 TYR B N 2
ATOM 4345 C CA . TYR B 1 21 ? 15.548 -38.696 -12.458 1.00 0.00 21 TYR B CA 2
ATOM 4346 C C . TYR B 1 21 ? 17.041 -38.874 -12.773 1.00 0.00 21 TYR B C 2
ATOM 4347 O O . TYR B 1 21 ? 17.405 -39.201 -13.901 1.00 0.00 21 TYR B O 2
ATOM 4365 N N . ALA B 1 22 ? 17.902 -38.625 -11.788 1.00 0.00 22 ALA B N 2
ATOM 4366 C CA . ALA B 1 22 ? 19.353 -38.729 -11.996 1.00 0.00 22 ALA B CA 2
ATOM 4367 C C . ALA B 1 22 ? 19.725 -40.083 -12.626 1.00 0.00 22 ALA B C 2
ATOM 4368 O O . ALA B 1 22 ? 20.439 -40.115 -13.632 1.00 0.00 22 ALA B O 2
ATOM 4375 N N . PRO B 1 23 ? 19.247 -41.179 -12.085 1.00 0.00 23 PRO B N 2
ATOM 4376 C CA . PRO B 1 23 ? 19.535 -42.525 -12.640 1.00 0.00 23 PRO B CA 2
ATOM 4377 C C . PRO B 1 23 ? 19.240 -42.592 -14.142 1.00 0.00 23 PRO B C 2
ATOM 4378 O O . PRO B 1 23 ? 19.935 -43.284 -14.886 1.00 0.00 23 PRO B O 2
ATOM 4389 N N . GLN B 1 24 ? 18.210 -41.872 -14.579 1.00 0.00 24 GLN B N 2
ATOM 4390 C CA . GLN B 1 24 ? 17.845 -41.871 -15.992 1.00 0.00 24 GLN B CA 2
ATOM 4391 C C . GLN B 1 24 ? 18.939 -41.213 -16.825 1.00 0.00 24 GLN B C 2
ATOM 4392 O O . GLN B 1 24 ? 19.269 -41.680 -17.913 1.00 0.00 24 GLN B O 2
ATOM 4406 N N . PHE B 1 25 ? 19.492 -40.126 -16.305 1.00 0.00 25 PHE B N 2
ATOM 4407 C CA . PHE B 1 25 ? 20.544 -39.404 -17.009 1.00 0.00 25 PHE B CA 2
ATOM 4408 C C . PHE B 1 25 ? 21.747 -40.303 -17.247 1.00 0.00 25 PHE B C 2
ATOM 4409 O O . PHE B 1 25 ? 22.328 -40.299 -18.330 1.00 0.00 25 PHE B O 2
ATOM 4426 N N . ILE B 1 26 ? 22.122 -41.062 -16.227 1.00 0.00 26 ILE B N 2
ATOM 4427 C CA . ILE B 1 26 ? 23.272 -41.948 -16.339 1.00 0.00 26 ILE B CA 2
ATOM 4428 C C . ILE B 1 26 ? 23.033 -43.002 -17.420 1.00 0.00 26 ILE B C 2
ATOM 4429 O O . ILE B 1 26 ? 23.907 -43.264 -18.245 1.00 0.00 26 ILE B O 2
ATOM 4445 N N . LYS B 1 27 ? 21.846 -43.600 -17.411 1.00 0.00 27 LYS B N 2
ATOM 4446 C CA . LYS B 1 27 ? 21.511 -44.621 -18.399 1.00 0.00 27 LYS B CA 2
ATOM 4447 C C . LYS B 1 27 ? 21.450 -44.023 -19.799 1.00 0.00 27 LYS B C 2
ATOM 4448 O O . LYS B 1 27 ? 22.017 -44.570 -20.745 1.00 0.00 27 LYS B O 2
ATOM 4467 N N . VAL B 1 28 ? 20.759 -42.893 -19.918 1.00 0.00 28 VAL B N 2
ATOM 4468 C CA . VAL B 1 28 ? 20.624 -42.223 -21.203 1.00 0.00 28 VAL B CA 2
ATOM 4469 C C . VAL B 1 28 ? 21.981 -41.764 -21.703 1.00 0.00 28 VAL B C 2
ATOM 4470 O O . VAL B 1 28 ? 22.293 -41.908 -22.874 1.00 0.00 28 VAL B O 2
ATOM 4483 N N . LEU B 1 29 ? 22.773 -41.199 -20.812 1.00 0.00 29 LEU B N 2
ATOM 4484 C CA . LEU B 1 29 ? 24.090 -40.717 -21.186 1.00 0.00 29 LEU B CA 2
ATOM 4485 C C . LEU B 1 29 ? 25.002 -41.858 -21.617 1.00 0.00 29 LEU B C 2
ATOM 4486 O O . LEU B 1 29 ? 25.788 -41.714 -22.555 1.00 0.00 29 LEU B O 2
ATOM 4502 N N . LYS B 1 30 ? 24.908 -42.983 -20.920 1.00 0.00 30 LYS B N 2
ATOM 4503 C CA . LYS B 1 30 ? 25.744 -44.133 -21.237 1.00 0.00 30 LYS B CA 2
ATOM 4504 C C . LYS B 1 30 ? 25.474 -44.641 -22.645 1.00 0.00 30 LYS B C 2
ATOM 4505 O O . LYS B 1 30 ? 26.397 -45.055 -23.348 1.00 0.00 30 LYS B O 2
ATOM 4524 N N . THR B 1 31 ? 24.209 -44.614 -23.062 1.00 0.00 31 THR B N 2
ATOM 4525 C CA . THR B 1 31 ? 23.846 -45.084 -24.399 1.00 0.00 31 THR B CA 2
ATOM 4526 C C . THR B 1 31 ? 23.667 -43.913 -25.343 1.00 0.00 31 THR B C 2
ATOM 4527 O O . THR B 1 31 ? 23.742 -44.074 -26.558 1.00 0.00 31 THR B O 2
ATOM 4538 N N . ARG B 1 32 ? 23.436 -42.734 -24.775 1.00 0.00 32 ARG B N 2
ATOM 4539 C CA . ARG B 1 32 ? 23.266 -41.508 -25.553 1.00 0.00 32 ARG B CA 2
ATOM 4540 C C . ARG B 1 32 ? 22.383 -41.782 -26.759 1.00 0.00 32 ARG B C 2
ATOM 4541 O O . ARG B 1 32 ? 22.584 -41.206 -27.829 1.00 0.00 32 ARG B O 2
ATOM 4562 N N . SER B 1 33 ? 21.411 -42.664 -26.591 1.00 0.00 33 SER B N 2
ATOM 4563 C CA . SER B 1 33 ? 20.509 -43.017 -27.690 1.00 0.00 33 SER B CA 2
ATOM 4564 C C . SER B 1 33 ? 19.089 -43.149 -27.189 1.00 0.00 33 SER B C 2
ATOM 4565 O O . SER B 1 33 ? 18.852 -43.776 -26.157 1.00 0.00 33 SER B O 2
ATOM 4573 N N . ALA B 1 34 ? 18.132 -42.582 -27.916 1.00 0.00 34 ALA B N 2
ATOM 4574 C CA . ALA B 1 34 ? 16.736 -42.685 -27.504 1.00 0.00 34 ALA B CA 2
ATOM 4575 C C . ALA B 1 34 ? 16.022 -43.724 -28.363 1.00 0.00 34 ALA B C 2
ATOM 4576 O O . ALA B 1 34 ? 15.727 -43.471 -29.533 1.00 0.00 34 ALA B O 2
ATOM 4583 N N . ARG B 1 35 ? 15.739 -44.884 -27.778 1.00 0.00 35 ARG B N 2
ATOM 4584 C CA . ARG B 1 35 ? 15.034 -45.937 -28.504 1.00 0.00 35 ARG B CA 2
ATOM 4585 C C . ARG B 1 35 ? 13.532 -45.671 -28.620 1.00 0.00 35 ARG B C 2
ATOM 4586 O O . ARG B 1 35 ? 12.971 -45.640 -29.712 1.00 0.00 35 ARG B O 2
ATOM 4607 N N . ASP B 1 36 ? 12.891 -45.494 -27.457 1.00 0.00 36 ASP B N 2
ATOM 4608 C CA . ASP B 1 36 ? 11.447 -45.244 -27.384 1.00 0.00 36 ASP B CA 2
ATOM 4609 C C . ASP B 1 36 ? 11.144 -43.781 -27.087 1.00 0.00 36 ASP B C 2
ATOM 4610 O O . ASP B 1 36 ? 9.992 -43.351 -27.161 1.00 0.00 36 ASP B O 2
ATOM 4619 N N . ILE B 1 37 ? 12.175 -43.019 -26.742 1.00 0.00 37 ILE B N 2
ATOM 4620 C CA . ILE B 1 37 ? 11.985 -41.610 -26.422 1.00 0.00 37 ILE B CA 2
ATOM 4621 C C . ILE B 1 37 ? 11.974 -40.768 -27.695 1.00 0.00 37 ILE B C 2
ATOM 4622 O O . ILE B 1 37 ? 12.949 -40.709 -28.434 1.00 0.00 37 ILE B O 2
ATOM 4638 N N . SER B 1 38 ? 10.852 -40.112 -27.944 1.00 0.00 38 SER B N 2
ATOM 4639 C CA . SER B 1 38 ? 10.721 -39.273 -29.126 1.00 0.00 38 SER B CA 2
ATOM 4640 C C . SER B 1 38 ? 11.344 -37.906 -28.878 1.00 0.00 38 SER B C 2
ATOM 4641 O O . SER B 1 38 ? 11.405 -37.437 -27.743 1.00 0.00 38 SER B O 2
ATOM 4649 N N . LEU B 1 39 ? 11.804 -37.270 -29.946 1.00 0.00 39 LEU B N 2
ATOM 4650 C CA . LEU B 1 39 ? 12.423 -35.955 -29.838 1.00 0.00 39 LEU B CA 2
ATOM 4651 C C . LEU B 1 39 ? 11.410 -34.937 -29.331 1.00 0.00 39 LEU B C 2
ATOM 4652 O O . LEU B 1 39 ? 11.774 -33.897 -28.782 1.00 0.00 39 LEU B O 2
ATOM 4668 N N . GLY B 1 40 ? 10.137 -35.242 -29.523 1.00 0.00 40 GLY B N 2
ATOM 4669 C CA . GLY B 1 40 ? 9.081 -34.347 -29.087 1.00 0.00 40 GLY B CA 2
ATOM 4670 C C . GLY B 1 40 ? 9.144 -34.132 -27.580 1.00 0.00 40 GLY B C 2
ATOM 4671 O O . GLY B 1 40 ? 8.807 -33.057 -27.087 1.00 0.00 40 GLY B O 2
ATOM 4675 N N . MET B 1 41 ? 9.576 -35.163 -26.854 1.00 0.00 41 MET B N 2
ATOM 4676 C CA . MET B 1 41 ? 9.679 -35.077 -25.399 1.00 0.00 41 MET B CA 2
ATOM 4677 C C . MET B 1 41 ? 10.692 -34.007 -24.996 1.00 0.00 41 MET B C 2
ATOM 4678 O O . MET B 1 41 ? 10.478 -33.251 -24.055 1.00 0.00 41 MET B O 2
ATOM 4692 N N . PHE B 1 42 ? 11.798 -33.948 -25.716 1.00 0.00 42 PHE B N 2
ATOM 4693 C CA . PHE B 1 42 ? 12.826 -32.957 -25.426 1.00 0.00 42 PHE B CA 2
ATOM 4694 C C . PHE B 1 42 ? 12.337 -31.558 -25.780 1.00 0.00 42 PHE B C 2
ATOM 4695 O O . PHE B 1 42 ? 12.676 -30.584 -25.107 1.00 0.00 42 PHE B O 2
ATOM 4712 N N . LEU B 1 43 ? 11.561 -31.459 -26.854 1.00 0.00 43 LEU B N 2
ATOM 4713 C CA . LEU B 1 43 ? 11.063 -30.161 -27.296 1.00 0.00 43 LEU B CA 2
ATOM 4714 C C . LEU B 1 43 ? 10.177 -29.519 -26.232 1.00 0.00 43 LEU B C 2
ATOM 4715 O O . LEU B 1 43 ? 10.304 -28.330 -25.942 1.00 0.00 43 LEU B O 2
ATOM 4731 N N . VAL B 1 44 ? 9.287 -30.312 -25.652 1.00 0.00 44 VAL B N 2
ATOM 4732 C CA . VAL B 1 44 ? 8.390 -29.805 -24.622 1.00 0.00 44 VAL B CA 2
ATOM 4733 C C . VAL B 1 44 ? 9.159 -29.495 -23.345 1.00 0.00 44 VAL B C 2
ATOM 4734 O O . VAL B 1 44 ? 8.846 -28.541 -22.641 1.00 0.00 44 VAL B O 2
ATOM 4747 N N . MET B 1 45 ? 10.161 -30.314 -23.051 1.00 0.00 45 MET B N 2
ATOM 4748 C CA . MET B 1 45 ? 10.958 -30.121 -21.851 1.00 0.00 45 MET B CA 2
ATOM 4749 C C . MET B 1 45 ? 11.667 -28.774 -21.889 1.00 0.00 45 MET B C 2
ATOM 4750 O O . MET B 1 45 ? 11.692 -28.052 -20.892 1.00 0.00 45 MET B O 2
ATOM 4764 N N . VAL B 1 46 ? 12.236 -28.439 -23.040 1.00 0.00 46 VAL B N 2
ATOM 4765 C CA . VAL B 1 46 ? 12.936 -27.171 -23.181 1.00 0.00 46 VAL B CA 2
ATOM 4766 C C . VAL B 1 46 ? 11.956 -26.003 -23.114 1.00 0.00 46 VAL B C 2
ATOM 4767 O O . VAL B 1 46 ? 12.168 -25.046 -22.370 1.00 0.00 46 VAL B O 2
ATOM 4780 N N . LEU B 1 47 ? 10.887 -26.092 -23.898 1.00 0.00 47 LEU B N 2
ATOM 4781 C CA . LEU B 1 47 ? 9.882 -25.036 -23.930 1.00 0.00 47 LEU B CA 2
ATOM 4782 C C . LEU B 1 47 ? 9.174 -24.924 -22.587 1.00 0.00 47 LEU B C 2
ATOM 4783 O O . LEU B 1 47 ? 8.925 -23.825 -22.094 1.00 0.00 47 LEU B O 2
ATOM 4799 N N . GLY B 1 48 ? 8.849 -26.067 -22.001 1.00 0.00 48 GLY B N 2
ATOM 4800 C CA . GLY B 1 48 ? 8.166 -26.082 -20.718 1.00 0.00 48 GLY B CA 2
ATOM 4801 C C . GLY B 1 48 ? 9.030 -25.457 -19.631 1.00 0.00 48 GLY B C 2
ATOM 4802 O O . GLY B 1 48 ? 8.582 -24.568 -18.908 1.00 0.00 48 GLY B O 2
ATOM 4806 N N . LEU B 1 49 ? 10.270 -25.924 -19.522 1.00 0.00 49 LEU B N 2
ATOM 4807 C CA . LEU B 1 49 ? 11.186 -25.402 -18.516 1.00 0.00 49 LEU B CA 2
ATOM 4808 C C . LEU B 1 49 ? 11.486 -23.932 -18.775 1.00 0.00 49 LEU B C 2
ATOM 4809 O O . LEU B 1 49 ? 11.511 -23.119 -17.852 1.00 0.00 49 LEU B O 2
ATOM 4825 N N . ALA B 1 50 ? 11.704 -23.596 -20.037 1.00 0.00 50 ALA B N 2
ATOM 4826 C CA . ALA B 1 50 ? 11.994 -22.221 -20.403 1.00 0.00 50 ALA B CA 2
ATOM 4827 C C . ALA B 1 50 ? 10.794 -21.339 -20.106 1.00 0.00 50 ALA B C 2
ATOM 4828 O O . ALA B 1 50 ? 10.946 -20.181 -19.721 1.00 0.00 50 ALA B O 2
ATOM 4835 N N . LEU B 1 51 ? 9.600 -21.890 -20.295 1.00 0.00 51 LEU B N 2
ATOM 4836 C CA . LEU B 1 51 ? 8.383 -21.131 -20.052 1.00 0.00 51 LEU B CA 2
ATOM 4837 C C . LEU B 1 51 ? 8.310 -20.700 -18.594 1.00 0.00 51 LEU B C 2
ATOM 4838 O O . LEU B 1 51 ? 7.976 -19.553 -18.289 1.00 0.00 51 LEU B O 2
ATOM 4854 N N . TRP B 1 52 ? 8.619 -21.626 -17.700 1.00 0.00 52 TRP B N 2
ATOM 4855 C CA . TRP B 1 52 ? 8.578 -21.335 -16.276 1.00 0.00 52 TRP B CA 2
ATOM 4856 C C . TRP B 1 52 ? 9.673 -20.353 -15.904 1.00 0.00 52 TRP B C 2
ATOM 4857 O O . TRP B 1 52 ? 9.526 -19.565 -14.972 1.00 0.00 52 TRP B O 2
ATOM 4878 N N . LEU B 1 53 ? 10.780 -20.417 -16.628 1.00 0.00 53 LEU B N 2
ATOM 4879 C CA . LEU B 1 53 ? 11.903 -19.539 -16.346 1.00 0.00 53 LEU B CA 2
ATOM 4880 C C . LEU B 1 53 ? 11.493 -18.077 -16.493 1.00 0.00 53 LEU B C 2
ATOM 4881 O O . LEU B 1 53 ? 11.773 -17.254 -15.622 1.00 0.00 53 LEU B O 2
ATOM 4897 N N . ILE B 1 54 ? 10.825 -17.759 -17.594 1.00 0.00 54 ILE B N 2
ATOM 4898 C CA . ILE B 1 54 ? 10.384 -16.389 -17.835 1.00 0.00 54 ILE B CA 2
ATOM 4899 C C . ILE B 1 54 ? 9.344 -15.980 -16.803 1.00 0.00 54 ILE B C 2
ATOM 4900 O O . ILE B 1 54 ? 9.393 -14.881 -16.257 1.00 0.00 54 ILE B O 2
ATOM 4916 N N . TYR B 1 55 ? 8.403 -16.873 -16.538 1.00 0.00 55 TYR B N 2
ATOM 4917 C CA . TYR B 1 55 ? 7.353 -16.592 -15.569 1.00 0.00 55 TYR B CA 2
ATOM 4918 C C . TYR B 1 55 ? 7.953 -16.352 -14.188 1.00 0.00 55 TYR B C 2
ATOM 4919 O O . TYR B 1 55 ? 7.536 -15.444 -13.467 1.00 0.00 55 TYR B O 2
ATOM 4937 N N . GLY B 1 56 ? 8.935 -17.165 -13.824 1.00 0.00 56 GLY B N 2
ATOM 4938 C CA . GLY B 1 56 ? 9.575 -17.023 -12.529 1.00 0.00 56 GLY B CA 2
ATOM 4939 C C . GLY B 1 56 ? 10.226 -15.658 -12.403 1.00 0.00 56 GLY B C 2
ATOM 4940 O O . GLY B 1 56 ? 10.156 -15.017 -11.353 1.00 0.00 56 GLY B O 2
ATOM 4944 N N . LEU B 1 57 ? 10.861 -15.216 -13.482 1.00 0.00 57 LEU B N 2
ATOM 4945 C CA . LEU B 1 57 ? 11.526 -13.922 -13.478 1.00 0.00 57 LEU B CA 2
ATOM 4946 C C . LEU B 1 57 ? 10.509 -12.808 -13.270 1.00 0.00 57 LEU B C 2
ATOM 4947 O O . LEU B 1 57 ? 10.749 -11.868 -12.516 1.00 0.00 57 LEU B O 2
ATOM 4963 N N . LEU B 1 58 ? 9.376 -12.918 -13.950 1.00 0.00 58 LEU B N 2
ATOM 4964 C CA . LEU B 1 58 ? 8.332 -11.907 -13.844 1.00 0.00 58 LEU B CA 2
ATOM 4965 C C . LEU B 1 58 ? 7.795 -11.841 -12.423 1.00 0.00 58 LEU B C 2
ATOM 4966 O O . LEU B 1 58 ? 7.425 -10.772 -11.938 1.00 0.00 58 LEU B O 2
ATOM 4982 N N . SER B 1 59 ? 7.757 -12.987 -11.758 1.00 0.00 59 SER B N 2
ATOM 4983 C CA . SER B 1 59 ? 7.266 -13.046 -10.387 1.00 0.00 59 SER B CA 2
ATOM 4984 C C . SER B 1 59 ? 8.363 -12.634 -9.409 1.00 0.00 59 SER B C 2
ATOM 4985 O O . SER B 1 59 ? 8.096 -12.383 -8.234 1.00 0.00 59 SER B O 2
ATOM 4993 N N . GLY B 1 60 ? 9.597 -12.568 -9.902 1.00 0.00 60 GLY B N 2
ATOM 4994 C CA . GLY B 1 60 ? 10.723 -12.187 -9.061 1.00 0.00 60 GLY B CA 2
ATOM 4995 C C . GLY B 1 60 ? 11.089 -13.312 -8.102 1.00 0.00 60 GLY B C 2
ATOM 4996 O O . GLY B 1 60 ? 11.792 -13.093 -7.116 1.00 0.00 60 GLY B O 2
ATOM 5000 N N . ASP B 1 61 ? 10.612 -14.520 -8.393 1.00 0.00 61 ASP B N 2
ATOM 5001 C CA . ASP B 1 61 ? 10.903 -15.664 -7.538 1.00 0.00 61 ASP B CA 2
ATOM 5002 C C . ASP B 1 61 ? 12.255 -16.269 -7.913 1.00 0.00 61 ASP B C 2
ATOM 5003 O O . ASP B 1 61 ? 12.507 -16.567 -9.079 1.00 0.00 61 ASP B O 2
ATOM 5012 N N . ALA B 1 62 ? 13.116 -16.445 -6.911 1.00 0.00 62 ALA B N 2
ATOM 5013 C CA . ALA B 1 62 ? 14.443 -17.025 -7.126 1.00 0.00 62 ALA B CA 2
ATOM 5014 C C . ALA B 1 62 ? 14.364 -18.552 -7.065 1.00 0.00 62 ALA B C 2
ATOM 5015 O O . ALA B 1 62 ? 14.905 -19.245 -7.930 1.00 0.00 62 ALA B O 2
ATOM 5022 N N . PRO B 1 63 ? 13.717 -19.084 -6.052 1.00 0.00 63 PRO B N 2
ATOM 5023 C CA . PRO B 1 63 ? 13.594 -20.559 -5.878 1.00 0.00 63 PRO B CA 2
ATOM 5024 C C . PRO B 1 63 ? 13.069 -21.247 -7.135 1.00 0.00 63 PRO B C 2
ATOM 5025 O O . PRO B 1 63 ? 13.555 -22.308 -7.530 1.00 0.00 63 PRO B O 2
ATOM 5036 N N . LEU B 1 64 ? 12.072 -20.637 -7.756 1.00 0.00 64 LEU B N 2
ATOM 5037 C CA . LEU B 1 64 ? 11.486 -21.207 -8.956 1.00 0.00 64 LEU B CA 2
ATOM 5038 C C . LEU B 1 64 ? 12.518 -21.280 -10.075 1.00 0.00 64 LEU B C 2
ATOM 5039 O O . LEU B 1 64 ? 12.613 -22.282 -10.783 1.00 0.00 64 LEU B O 2
ATOM 5055 N N . ILE B 1 65 ? 13.290 -20.211 -10.225 1.00 0.00 65 ILE B N 2
ATOM 5056 C CA . ILE B 1 65 ? 14.311 -20.161 -11.262 1.00 0.00 65 ILE B CA 2
ATOM 5057 C C . ILE B 1 65 ? 15.383 -21.212 -10.996 1.00 0.00 65 ILE B C 2
ATOM 5058 O O . ILE B 1 65 ? 15.821 -21.916 -11.906 1.00 0.00 65 ILE B O 2
ATOM 5074 N N . ALA B 1 66 ? 15.802 -21.307 -9.739 1.00 0.00 66 ALA B N 2
ATOM 5075 C CA . ALA B 1 66 ? 16.828 -22.269 -9.359 1.00 0.00 66 ALA B CA 2
ATOM 5076 C C . ALA B 1 66 ? 16.341 -23.692 -9.602 1.00 0.00 66 ALA B C 2
ATOM 5077 O O . ALA B 1 66 ? 17.115 -24.562 -10.001 1.00 0.00 66 ALA B O 2
ATOM 5084 N N . SER B 1 67 ? 15.054 -23.923 -9.354 1.00 0.00 67 SER B N 2
ATOM 5085 C CA . SER B 1 67 ? 14.478 -25.248 -9.546 1.00 0.00 67 SER B CA 2
ATOM 5086 C C . SER B 1 67 ? 14.605 -25.679 -11.004 1.00 0.00 67 SER B C 2
ATOM 5087 O O . SER B 1 67 ? 15.011 -26.803 -11.297 1.00 0.00 67 SER B O 2
ATOM 5095 N N . ASN B 1 68 ? 14.259 -24.775 -11.916 1.00 0.00 68 ASN B N 2
ATOM 5096 C CA . ASN B 1 68 ? 14.342 -25.074 -13.342 1.00 0.00 68 ASN B CA 2
ATOM 5097 C C . ASN B 1 68 ? 15.791 -25.282 -13.760 1.00 0.00 68 ASN B C 2
ATOM 5098 O O . ASN B 1 68 ? 16.098 -26.175 -14.547 1.00 0.00 68 ASN B O 2
ATOM 5109 N N . ALA B 1 69 ? 16.681 -24.450 -13.229 1.00 0.00 69 ALA B N 2
ATOM 5110 C CA . ALA B 1 69 ? 18.095 -24.552 -13.561 1.00 0.00 69 ALA B CA 2
ATOM 5111 C C . ALA B 1 69 ? 18.640 -25.929 -13.195 1.00 0.00 69 ALA B C 2
ATOM 5112 O O . ALA B 1 69 ? 19.318 -26.575 -13.995 1.00 0.00 69 ALA B O 2
ATOM 5119 N N . VAL B 1 70 ? 18.335 -26.378 -11.982 1.00 0.00 70 VAL B N 2
ATOM 5120 C CA . VAL B 1 70 ? 18.803 -27.681 -11.525 1.00 0.00 70 VAL B CA 2
ATOM 5121 C C . VAL B 1 70 ? 18.227 -28.788 -12.399 1.00 0.00 70 VAL B C 2
ATOM 5122 O O . VAL B 1 70 ? 18.935 -29.705 -12.801 1.00 0.00 70 VAL B O 2
ATOM 5135 N N . THR B 1 71 ? 16.941 -28.691 -12.696 1.00 0.00 71 THR B N 2
ATOM 5136 C CA . THR B 1 71 ? 16.280 -29.689 -13.526 1.00 0.00 71 THR B CA 2
ATOM 5137 C C . THR B 1 71 ? 16.971 -29.801 -14.878 1.00 0.00 71 THR B C 2
ATOM 5138 O O . THR B 1 71 ? 17.179 -30.900 -15.389 1.00 0.00 71 THR B O 2
ATOM 5149 N N . MET B 1 72 ? 17.317 -28.658 -15.457 1.00 0.00 72 MET B N 2
ATOM 5150 C CA . MET B 1 72 ? 17.975 -28.647 -16.756 1.00 0.00 72 MET B CA 2
ATOM 5151 C C . MET B 1 72 ? 19.283 -29.431 -16.704 1.00 0.00 72 MET B C 2
ATOM 5152 O O . MET B 1 72 ? 19.592 -30.190 -17.622 1.00 0.00 72 MET B O 2
ATOM 5166 N N . LEU B 1 73 ? 20.049 -29.248 -15.636 1.00 0.00 73 LEU B N 2
ATOM 5167 C CA . LEU B 1 73 ? 21.319 -29.957 -15.510 1.00 0.00 73 LEU B CA 2
ATOM 5168 C C . LEU B 1 73 ? 21.089 -31.466 -15.458 1.00 0.00 73 LEU B C 2
ATOM 5169 O O . LEU B 1 73 ? 21.726 -32.227 -16.186 1.00 0.00 73 LEU B O 2
ATOM 5185 N N . LEU B 1 74 ? 20.176 -31.887 -14.605 1.00 0.00 74 LEU B N 2
ATOM 5186 C CA . LEU B 1 74 ? 19.871 -33.302 -14.472 1.00 0.00 74 LEU B CA 2
ATOM 5187 C C . LEU B 1 74 ? 19.236 -33.832 -15.747 1.00 0.00 74 LEU B C 2
ATOM 5188 O O . LEU B 1 74 ? 19.523 -34.946 -16.182 1.00 0.00 74 LEU B O 2
ATOM 5204 N N . ALA B 1 75 ? 18.366 -33.029 -16.335 1.00 0.00 75 ALA B N 2
ATOM 5205 C CA . ALA B 1 75 ? 17.686 -33.430 -17.550 1.00 0.00 75 ALA B CA 2
ATOM 5206 C C . ALA B 1 75 ? 18.691 -33.771 -18.640 1.00 0.00 75 ALA B C 2
ATOM 5207 O O . ALA B 1 75 ? 18.592 -34.818 -19.282 1.00 0.00 75 ALA B O 2
ATOM 5214 N N . GLY B 1 76 ? 19.661 -32.886 -18.847 1.00 0.00 76 GLY B N 2
ATOM 5215 C CA . GLY B 1 76 ? 20.681 -33.108 -19.866 1.00 0.00 76 GLY B CA 2
ATOM 5216 C C . GLY B 1 76 ? 20.064 -33.672 -21.143 1.00 0.00 76 GLY B C 2
ATOM 5217 O O . GLY B 1 76 ? 20.739 -34.335 -21.931 1.00 0.00 76 GLY B O 2
ATOM 5221 N N . GLY B 1 77 ? 18.776 -33.409 -21.336 1.00 0.00 77 GLY B N 2
ATOM 5222 C CA . GLY B 1 77 ? 18.070 -33.899 -22.516 1.00 0.00 77 GLY B CA 2
ATOM 5223 C C . GLY B 1 77 ? 18.701 -33.356 -23.795 1.00 0.00 77 GLY B C 2
ATOM 5224 O O . GLY B 1 77 ? 18.257 -33.667 -24.899 1.00 0.00 77 GLY B O 2
ATOM 5228 N N . ILE B 1 78 ? 19.744 -32.554 -23.635 1.00 0.00 78 ILE B N 2
ATOM 5229 C CA . ILE B 1 78 ? 20.435 -31.965 -24.775 1.00 0.00 78 ILE B CA 2
ATOM 5230 C C . ILE B 1 78 ? 21.029 -33.061 -25.653 1.00 0.00 78 ILE B C 2
ATOM 5231 O O . ILE B 1 78 ? 21.025 -32.960 -26.876 1.00 0.00 78 ILE B O 2
ATOM 5247 N N . LEU B 1 79 ? 21.541 -34.104 -25.019 1.00 0.00 79 LEU B N 2
ATOM 5248 C CA . LEU B 1 79 ? 22.142 -35.215 -25.748 1.00 0.00 79 LEU B CA 2
ATOM 5249 C C . LEU B 1 79 ? 21.129 -35.815 -26.721 1.00 0.00 79 LEU B C 2
ATOM 5250 O O . LEU B 1 79 ? 21.494 -36.249 -27.814 1.00 0.00 79 LEU B O 2
ATOM 5266 N N . VAL B 1 80 ? 19.865 -35.845 -26.317 1.00 0.00 80 VAL B N 2
ATOM 5267 C CA . VAL B 1 80 ? 18.821 -36.406 -27.164 1.00 0.00 80 VAL B CA 2
ATOM 5268 C C . VAL B 1 80 ? 18.753 -35.660 -28.496 1.00 0.00 80 VAL B C 2
ATOM 5269 O O . VAL B 1 80 ? 18.401 -36.231 -29.525 1.00 0.00 80 VAL B O 2
ATOM 5282 N N . MET B 1 81 ? 19.099 -34.384 -28.471 1.00 0.00 81 MET B N 2
ATOM 5283 C CA . MET B 1 81 ? 19.081 -33.573 -29.682 1.00 0.00 81 MET B CA 2
ATOM 5284 C C . MET B 1 81 ? 20.045 -34.139 -30.722 1.00 0.00 81 MET B C 2
ATOM 5285 O O . MET B 1 81 ? 19.757 -34.130 -31.919 1.00 0.00 81 MET B O 2
ATOM 5299 N N . LYS B 1 82 ? 21.196 -34.617 -30.257 1.00 0.00 82 LYS B N 2
ATOM 5300 C CA . LYS B 1 82 ? 22.203 -35.172 -31.157 1.00 0.00 82 LYS B CA 2
ATOM 5301 C C . LYS B 1 82 ? 21.649 -36.375 -31.907 1.00 0.00 82 LYS B C 2
ATOM 5302 O O . LYS B 1 82 ? 22.262 -36.867 -32.855 1.00 0.00 82 LYS B O 2
ATOM 5321 N N . LEU B 1 83 ? 20.490 -36.848 -31.477 1.00 0.00 83 LEU B N 2
ATOM 5322 C CA . LEU B 1 83 ? 19.867 -37.995 -32.115 1.00 0.00 83 LEU B CA 2
ATOM 5323 C C . LEU B 1 83 ? 19.545 -37.677 -33.571 1.00 0.00 83 LEU B C 2
ATOM 5324 O O . LEU B 1 83 ? 19.680 -38.531 -34.445 1.00 0.00 83 LEU B O 2
ATOM 5340 N N . ARG B 1 84 ? 19.105 -36.448 -33.823 1.00 0.00 84 ARG B N 2
ATOM 5341 C CA . ARG B 1 84 ? 18.755 -36.040 -35.177 1.00 0.00 84 ARG B CA 2
ATOM 5342 C C . ARG B 1 84 ? 19.965 -36.162 -36.101 1.00 0.00 84 ARG B C 2
ATOM 5343 O O . ARG B 1 84 ? 19.860 -36.681 -37.212 1.00 0.00 84 ARG B O 2
ATOM 5364 N N . TYR B 1 85 ? 21.114 -35.684 -35.631 1.00 0.00 85 TYR B N 2
ATOM 5365 C CA . TYR B 1 85 ? 22.339 -35.751 -36.423 1.00 0.00 85 TYR B CA 2
ATOM 5366 C C . TYR B 1 85 ? 22.761 -37.200 -36.642 1.00 0.00 85 TYR B C 2
ATOM 5367 O O . TYR B 1 85 ? 23.160 -37.581 -37.741 1.00 0.00 85 TYR B O 2
ATOM 5385 N N . GLY B 1 86 ? 22.672 -38.001 -35.585 1.00 0.00 86 GLY B N 2
ATOM 5386 C CA . GLY B 1 86 ? 23.051 -39.407 -35.671 1.00 0.00 86 GLY B CA 2
ATOM 5387 C C . GLY B 1 86 ? 24.530 -39.554 -36.015 1.00 0.00 86 GLY B C 2
ATOM 5388 O O . GLY B 1 86 ? 25.340 -39.468 -35.107 1.00 0.00 86 GLY B O 2
ATOM 5393 N N . MET A 1 1 ? -1.514 -15.681 -7.651 1.00 0.00 1 MET A N 3
ATOM 5394 C CA . MET A 1 1 ? -2.595 -15.501 -6.641 1.00 0.00 1 MET A CA 3
ATOM 5395 C C . MET A 1 1 ? -3.770 -14.775 -7.292 1.00 0.00 1 MET A C 3
ATOM 5396 O O . MET A 1 1 ? -4.576 -15.384 -7.996 1.00 0.00 1 MET A O 3
ATOM 5412 N N . ASP A 1 2 ? -3.854 -13.470 -7.056 1.00 0.00 2 ASP A N 3
ATOM 5413 C CA . ASP A 1 2 ? -4.925 -12.661 -7.630 1.00 0.00 2 ASP A CA 3
ATOM 5414 C C . ASP A 1 2 ? -4.609 -12.330 -9.096 1.00 0.00 2 ASP A C 3
ATOM 5415 O O . ASP A 1 2 ? -5.485 -12.397 -9.955 1.00 0.00 2 ASP A O 3
ATOM 5424 N N . PRO A 1 3 ? -3.383 -11.973 -9.390 1.00 0.00 3 PRO A N 3
ATOM 5425 C CA . PRO A 1 3 ? -2.966 -11.621 -10.781 1.00 0.00 3 PRO A CA 3
ATOM 5426 C C . PRO A 1 3 ? -3.262 -12.747 -11.771 1.00 0.00 3 PRO A C 3
ATOM 5427 O O . PRO A 1 3 ? -2.377 -13.514 -12.148 1.00 0.00 3 PRO A O 3
ATOM 5438 N N . PHE A 1 4 ? -4.516 -12.836 -12.191 1.00 0.00 4 PHE A N 3
ATOM 5439 C CA . PHE A 1 4 ? -4.919 -13.865 -13.139 1.00 0.00 4 PHE A CA 3
ATOM 5440 C C . PHE A 1 4 ? -4.242 -13.646 -14.487 1.00 0.00 4 PHE A C 3
ATOM 5441 O O . PHE A 1 4 ? -3.928 -14.600 -15.195 1.00 0.00 4 PHE A O 3
ATOM 5458 N N . LEU A 1 5 ? -4.028 -12.385 -14.839 1.00 0.00 5 LEU A N 3
ATOM 5459 C CA . LEU A 1 5 ? -3.401 -12.057 -16.114 1.00 0.00 5 LEU A CA 3
ATOM 5460 C C . LEU A 1 5 ? -2.021 -12.706 -16.216 1.00 0.00 5 LEU A C 3
ATOM 5461 O O . LEU A 1 5 ? -1.687 -13.322 -17.231 1.00 0.00 5 LEU A O 3
ATOM 5477 N N . ILE A 1 6 ? -1.227 -12.580 -15.158 1.00 0.00 6 ILE A N 3
ATOM 5478 C CA . ILE A 1 6 ? 0.106 -13.170 -15.150 1.00 0.00 6 ILE A CA 3
ATOM 5479 C C . ILE A 1 6 ? 0.015 -14.693 -15.171 1.00 0.00 6 ILE A C 3
ATOM 5480 O O . ILE A 1 6 ? 0.740 -15.363 -15.905 1.00 0.00 6 ILE A O 3
ATOM 5496 N N . LYS A 1 7 ? -0.884 -15.229 -14.356 1.00 0.00 7 LYS A N 3
ATOM 5497 C CA . LYS A 1 7 ? -1.074 -16.673 -14.277 1.00 0.00 7 LYS A CA 3
ATOM 5498 C C . LYS A 1 7 ? -1.594 -17.222 -15.601 1.00 0.00 7 LYS A C 3
ATOM 5499 O O . LYS A 1 7 ? -1.220 -18.317 -16.021 1.00 0.00 7 LYS A O 3
ATOM 5518 N N . LEU A 1 8 ? -2.461 -16.459 -16.253 1.00 0.00 8 LEU A N 3
ATOM 5519 C CA . LEU A 1 8 ? -3.024 -16.884 -17.527 1.00 0.00 8 LEU A CA 3
ATOM 5520 C C . LEU A 1 8 ? -1.911 -17.071 -18.554 1.00 0.00 8 LEU A C 3
ATOM 5521 O O . LEU A 1 8 ? -1.918 -18.035 -19.321 1.00 0.00 8 LEU A O 3
ATOM 5537 N N . ILE A 1 9 ? -0.953 -16.153 -18.563 1.00 0.00 9 ILE A N 3
ATOM 5538 C CA . ILE A 1 9 ? 0.155 -16.246 -19.502 1.00 0.00 9 ILE A CA 3
ATOM 5539 C C . ILE A 1 9 ? 0.959 -17.516 -19.233 1.00 0.00 9 ILE A C 3
ATOM 5540 O O . ILE A 1 9 ? 1.336 -18.233 -20.160 1.00 0.00 9 ILE A O 3
ATOM 5556 N N . GLY A 1 10 ? 1.212 -17.789 -17.959 1.00 0.00 10 GLY A N 3
ATOM 5557 C CA . GLY A 1 10 ? 1.965 -18.978 -17.579 1.00 0.00 10 GLY A CA 3
ATOM 5558 C C . GLY A 1 10 ? 1.213 -20.243 -17.977 1.00 0.00 10 GLY A C 3
ATOM 5559 O O . GLY A 1 10 ? 1.817 -21.242 -18.365 1.00 0.00 10 GLY A O 3
ATOM 5563 N N . PHE A 1 11 ? -0.110 -20.191 -17.877 1.00 0.00 11 PHE A N 3
ATOM 5564 C CA . PHE A 1 11 ? -0.940 -21.336 -18.229 1.00 0.00 11 PHE A CA 3
ATOM 5565 C C . PHE A 1 11 ? -0.717 -21.729 -19.684 1.00 0.00 11 PHE A C 3
ATOM 5566 O O . PHE A 1 11 ? -0.565 -22.908 -20.002 1.00 0.00 11 PHE A O 3
ATOM 5583 N N . ALA A 1 12 ? -0.702 -20.732 -20.563 1.00 0.00 12 ALA A N 3
ATOM 5584 C CA . ALA A 1 12 ? -0.499 -20.989 -21.983 1.00 0.00 12 ALA A CA 3
ATOM 5585 C C . ALA A 1 12 ? 0.865 -21.628 -22.219 1.00 0.00 12 ALA A C 3
ATOM 5586 O O . ALA A 1 12 ? 0.993 -22.572 -22.998 1.00 0.00 12 ALA A O 3
ATOM 5593 N N . ALA A 1 13 ? 1.880 -21.112 -21.535 1.00 0.00 13 ALA A N 3
ATOM 5594 C CA . ALA A 1 13 ? 3.228 -21.648 -21.678 1.00 0.00 13 ALA A CA 3
ATOM 5595 C C . ALA A 1 13 ? 3.288 -23.082 -21.159 1.00 0.00 13 ALA A C 3
ATOM 5596 O O . ALA A 1 13 ? 3.945 -23.943 -21.749 1.00 0.00 13 ALA A O 3
ATOM 5603 N N . ALA A 1 14 ? 2.594 -23.335 -20.055 1.00 0.00 14 ALA A N 3
ATOM 5604 C CA . ALA A 1 14 ? 2.573 -24.669 -19.466 1.00 0.00 14 ALA A CA 3
ATOM 5605 C C . ALA A 1 14 ? 1.992 -25.680 -20.447 1.00 0.00 14 ALA A C 3
ATOM 5606 O O . ALA A 1 14 ? 2.539 -26.766 -20.634 1.00 0.00 14 ALA A O 3
ATOM 5613 N N . THR A 1 15 ? 0.879 -25.315 -21.073 1.00 0.00 15 THR A N 3
ATOM 5614 C CA . THR A 1 15 ? 0.234 -26.200 -22.033 1.00 0.00 15 THR A CA 3
ATOM 5615 C C . THR A 1 15 ? 1.118 -26.399 -23.260 1.00 0.00 15 THR A C 3
ATOM 5616 O O . THR A 1 15 ? 1.146 -27.479 -23.845 1.00 0.00 15 THR A O 3
ATOM 5627 N N . CYS A 1 16 ? 1.842 -25.352 -23.640 1.00 0.00 16 CYS A N 3
ATOM 5628 C CA . CYS A 1 16 ? 2.723 -25.426 -24.800 1.00 0.00 16 CYS A CA 3
ATOM 5629 C C . CYS A 1 16 ? 3.779 -26.509 -24.600 1.00 0.00 16 CYS A C 3
ATOM 5630 O O . CYS A 1 16 ? 4.147 -27.220 -25.539 1.00 0.00 16 CYS A O 3
ATOM 5638 N N . THR A 1 17 ? 4.254 -26.642 -23.367 1.00 0.00 17 THR A N 3
ATOM 5639 C CA . THR A 1 17 ? 5.264 -27.646 -23.057 1.00 0.00 17 THR A CA 3
ATOM 5640 C C . THR A 1 17 ? 4.654 -29.041 -23.115 1.00 0.00 17 THR A C 3
ATOM 5641 O O . THR A 1 17 ? 5.255 -29.972 -23.653 1.00 0.00 17 THR A O 3
ATOM 5652 N N . THR A 1 18 ? 3.451 -29.178 -22.574 1.00 0.00 18 THR A N 3
ATOM 5653 C CA . THR A 1 18 ? 2.762 -30.463 -22.587 1.00 0.00 18 THR A CA 3
ATOM 5654 C C . THR A 1 18 ? 2.474 -30.895 -24.023 1.00 0.00 18 THR A C 3
ATOM 5655 O O . THR A 1 18 ? 2.633 -32.063 -24.374 1.00 0.00 18 THR A O 3
ATOM 5666 N N . VAL A 1 19 ? 2.049 -29.941 -24.850 1.00 0.00 19 VAL A N 3
ATOM 5667 C CA . VAL A 1 19 ? 1.741 -30.228 -26.248 1.00 0.00 19 VAL A CA 3
ATOM 5668 C C . VAL A 1 19 ? 2.984 -30.747 -26.964 1.00 0.00 19 VAL A C 3
ATOM 5669 O O . VAL A 1 19 ? 2.886 -31.608 -27.832 1.00 0.00 19 VAL A O 3
ATOM 5682 N N . ALA A 1 20 ? 4.149 -30.213 -26.608 1.00 0.00 20 ALA A N 3
ATOM 5683 C CA . ALA A 1 20 ? 5.394 -30.649 -27.233 1.00 0.00 20 ALA A CA 3
ATOM 5684 C C . ALA A 1 20 ? 5.714 -32.098 -26.847 1.00 0.00 20 ALA A C 3
ATOM 5685 O O . ALA A 1 20 ? 6.179 -32.884 -27.670 1.00 0.00 20 ALA A O 3
ATOM 5692 N N . TYR A 1 21 ? 5.464 -32.431 -25.582 1.00 0.00 21 TYR A N 3
ATOM 5693 C CA . TYR A 1 21 ? 5.724 -33.777 -25.061 1.00 0.00 21 TYR A CA 3
ATOM 5694 C C . TYR A 1 21 ? 4.611 -34.758 -25.456 1.00 0.00 21 TYR A C 3
ATOM 5695 O O . TYR A 1 21 ? 4.832 -35.969 -25.508 1.00 0.00 21 TYR A O 3
ATOM 5713 N N . ALA A 1 22 ? 3.410 -34.232 -25.706 1.00 0.00 22 ALA A N 3
ATOM 5714 C CA . ALA A 1 22 ? 2.266 -35.073 -26.066 1.00 0.00 22 ALA A CA 3
ATOM 5715 C C . ALA A 1 22 ? 2.628 -36.048 -27.198 1.00 0.00 22 ALA A C 3
ATOM 5716 O O . ALA A 1 22 ? 2.422 -37.252 -27.048 1.00 0.00 22 ALA A O 3
ATOM 5723 N N . PRO A 1 23 ? 3.168 -35.588 -28.300 1.00 0.00 23 PRO A N 3
ATOM 5724 C CA . PRO A 1 23 ? 3.553 -36.500 -29.420 1.00 0.00 23 PRO A CA 3
ATOM 5725 C C . PRO A 1 23 ? 4.586 -37.546 -28.984 1.00 0.00 23 PRO A C 3
ATOM 5726 O O . PRO A 1 23 ? 4.558 -38.685 -29.453 1.00 0.00 23 PRO A O 3
ATOM 5737 N N . GLN A 1 24 ? 5.488 -37.160 -28.086 1.00 0.00 24 GLN A N 3
ATOM 5738 C CA . GLN A 1 24 ? 6.511 -38.086 -27.607 1.00 0.00 24 GLN A CA 3
ATOM 5739 C C . GLN A 1 24 ? 5.885 -39.181 -26.746 1.00 0.00 24 GLN A C 3
ATOM 5740 O O . GLN A 1 24 ? 6.234 -40.355 -26.861 1.00 0.00 24 GLN A O 3
ATOM 5754 N N . PHE A 1 25 ? 4.951 -38.785 -25.891 1.00 0.00 25 PHE A N 3
ATOM 5755 C CA . PHE A 1 25 ? 4.268 -39.732 -25.016 1.00 0.00 25 PHE A CA 3
ATOM 5756 C C . PHE A 1 25 ? 3.474 -40.744 -25.833 1.00 0.00 25 PHE A C 3
ATOM 5757 O O . PHE A 1 25 ? 3.447 -41.932 -25.514 1.00 0.00 25 PHE A O 3
ATOM 5774 N N . ILE A 1 26 ? 2.819 -40.263 -26.885 1.00 0.00 26 ILE A N 3
ATOM 5775 C CA . ILE A 1 26 ? 2.017 -41.138 -27.733 1.00 0.00 26 ILE A CA 3
ATOM 5776 C C . ILE A 1 26 ? 2.902 -42.214 -28.357 1.00 0.00 26 ILE A C 3
ATOM 5777 O O . ILE A 1 26 ? 2.529 -43.385 -28.406 1.00 0.00 26 ILE A O 3
ATOM 5793 N N . LYS A 1 27 ? 4.078 -41.813 -28.825 1.00 0.00 27 LYS A N 3
ATOM 5794 C CA . LYS A 1 27 ? 4.999 -42.765 -29.432 1.00 0.00 27 LYS A CA 3
ATOM 5795 C C . LYS A 1 27 ? 5.379 -43.849 -28.426 1.00 0.00 27 LYS A C 3
ATOM 5796 O O . LYS A 1 27 ? 5.441 -45.030 -28.765 1.00 0.00 27 LYS A O 3
ATOM 5815 N N . VAL A 1 28 ? 5.617 -43.438 -27.184 1.00 0.00 28 VAL A N 3
ATOM 5816 C CA . VAL A 1 28 ? 5.971 -44.381 -26.128 1.00 0.00 28 VAL A CA 3
ATOM 5817 C C . VAL A 1 28 ? 4.806 -45.331 -25.863 1.00 0.00 28 VAL A C 3
ATOM 5818 O O . VAL A 1 28 ? 4.996 -46.531 -25.686 1.00 0.00 28 VAL A O 3
ATOM 5831 N N . LEU A 1 29 ? 3.599 -44.784 -25.835 1.00 0.00 29 LEU A N 3
ATOM 5832 C CA . LEU A 1 29 ? 2.411 -45.592 -25.593 1.00 0.00 29 LEU A CA 3
ATOM 5833 C C . LEU A 1 29 ? 2.258 -46.652 -26.676 1.00 0.00 29 LEU A C 3
ATOM 5834 O O . LEU A 1 29 ? 1.667 -47.706 -26.444 1.00 0.00 29 LEU A O 3
ATOM 5850 N N . LYS A 1 30 ? 2.763 -46.356 -27.867 1.00 0.00 30 LYS A N 3
ATOM 5851 C CA . LYS A 1 30 ? 2.644 -47.285 -28.982 1.00 0.00 30 LYS A CA 3
ATOM 5852 C C . LYS A 1 30 ? 3.203 -48.655 -28.609 1.00 0.00 30 LYS A C 3
ATOM 5853 O O . LYS A 1 30 ? 2.670 -49.683 -29.031 1.00 0.00 30 LYS A O 3
ATOM 5872 N N . THR A 1 31 ? 4.272 -48.676 -27.816 1.00 0.00 31 THR A N 3
ATOM 5873 C CA . THR A 1 31 ? 4.876 -49.943 -27.397 1.00 0.00 31 THR A CA 3
ATOM 5874 C C . THR A 1 31 ? 4.337 -50.351 -26.029 1.00 0.00 31 THR A C 3
ATOM 5875 O O . THR A 1 31 ? 4.405 -51.517 -25.642 1.00 0.00 31 THR A O 3
ATOM 5886 N N . ARG A 1 32 ? 3.792 -49.376 -25.312 1.00 0.00 32 ARG A N 3
ATOM 5887 C CA . ARG A 1 32 ? 3.225 -49.621 -23.990 1.00 0.00 32 ARG A CA 3
ATOM 5888 C C . ARG A 1 32 ? 4.227 -50.378 -23.117 1.00 0.00 32 ARG A C 3
ATOM 5889 O O . ARG A 1 32 ? 3.858 -51.288 -22.380 1.00 0.00 32 ARG A O 3
ATOM 5910 N N . SER A 1 33 ? 5.501 -50.007 -23.209 1.00 0.00 33 SER A N 3
ATOM 5911 C CA . SER A 1 33 ? 6.547 -50.667 -22.424 1.00 0.00 33 SER A CA 3
ATOM 5912 C C . SER A 1 33 ? 7.486 -49.633 -21.828 1.00 0.00 33 SER A C 3
ATOM 5913 O O . SER A 1 33 ? 7.805 -48.633 -22.471 1.00 0.00 33 SER A O 3
ATOM 5921 N N . ALA A 1 34 ? 7.942 -49.873 -20.601 1.00 0.00 34 ALA A N 3
ATOM 5922 C CA . ALA A 1 34 ? 8.860 -48.936 -19.959 1.00 0.00 34 ALA A CA 3
ATOM 5923 C C . ALA A 1 34 ? 10.286 -49.489 -20.023 1.00 0.00 34 ALA A C 3
ATOM 5924 O O . ALA A 1 34 ? 10.642 -50.413 -19.291 1.00 0.00 34 ALA A O 3
ATOM 5931 N N . ARG A 1 35 ? 11.103 -48.905 -20.894 1.00 0.00 35 ARG A N 3
ATOM 5932 C CA . ARG A 1 35 ? 12.479 -49.342 -21.026 1.00 0.00 35 ARG A CA 3
ATOM 5933 C C . ARG A 1 35 ? 13.363 -48.856 -19.876 1.00 0.00 35 ARG A C 3
ATOM 5934 O O . ARG A 1 35 ? 14.067 -49.640 -19.236 1.00 0.00 35 ARG A O 3
ATOM 5955 N N . ASP A 1 36 ? 13.348 -47.531 -19.658 1.00 0.00 36 ASP A N 3
ATOM 5956 C CA . ASP A 1 36 ? 14.180 -46.898 -18.627 1.00 0.00 36 ASP A CA 3
ATOM 5957 C C . ASP A 1 36 ? 13.380 -46.531 -17.386 1.00 0.00 36 ASP A C 3
ATOM 5958 O O . ASP A 1 36 ? 13.954 -46.169 -16.358 1.00 0.00 36 ASP A O 3
ATOM 5967 N N . ILE A 1 37 ? 12.058 -46.602 -17.484 1.00 0.00 37 ILE A N 3
ATOM 5968 C CA . ILE A 1 37 ? 11.212 -46.244 -16.351 1.00 0.00 37 ILE A CA 3
ATOM 5969 C C . ILE A 1 37 ? 11.042 -47.446 -15.432 1.00 0.00 37 ILE A C 3
ATOM 5970 O O . ILE A 1 37 ? 10.513 -48.483 -15.834 1.00 0.00 37 ILE A O 3
ATOM 5986 N N . SER A 1 38 ? 11.508 -47.298 -14.195 1.00 0.00 38 SER A N 3
ATOM 5987 C CA . SER A 1 38 ? 11.424 -48.368 -13.205 1.00 0.00 38 SER A CA 3
ATOM 5988 C C . SER A 1 38 ? 10.184 -48.192 -12.346 1.00 0.00 38 SER A C 3
ATOM 5989 O O . SER A 1 38 ? 9.645 -47.095 -12.234 1.00 0.00 38 SER A O 3
ATOM 5997 N N . LEU A 1 39 ? 9.737 -49.287 -11.756 1.00 0.00 39 LEU A N 3
ATOM 5998 C CA . LEU A 1 39 ? 8.552 -49.269 -10.916 1.00 0.00 39 LEU A CA 3
ATOM 5999 C C . LEU A 1 39 ? 8.770 -48.397 -9.678 1.00 0.00 39 LEU A C 3
ATOM 6000 O O . LEU A 1 39 ? 7.907 -47.594 -9.313 1.00 0.00 39 LEU A O 3
ATOM 6016 N N . GLY A 1 40 ? 9.923 -48.556 -9.035 1.00 0.00 40 GLY A N 3
ATOM 6017 C CA . GLY A 1 40 ? 10.229 -47.771 -7.844 1.00 0.00 40 GLY A CA 3
ATOM 6018 C C . GLY A 1 40 ? 10.365 -46.293 -8.191 1.00 0.00 40 GLY A C 3
ATOM 6019 O O . GLY A 1 40 ? 9.834 -45.427 -7.497 1.00 0.00 40 GLY A O 3
ATOM 6023 N N . MET A 1 41 ? 11.079 -46.012 -9.274 1.00 0.00 41 MET A N 3
ATOM 6024 C CA . MET A 1 41 ? 11.287 -44.634 -9.701 1.00 0.00 41 MET A CA 3
ATOM 6025 C C . MET A 1 41 ? 9.963 -43.983 -10.081 1.00 0.00 41 MET A C 3
ATOM 6026 O O . MET A 1 41 ? 9.731 -42.812 -9.787 1.00 0.00 41 MET A O 3
ATOM 6040 N N . PHE A 1 42 ? 9.098 -44.745 -10.736 1.00 0.00 42 PHE A N 3
ATOM 6041 C CA . PHE A 1 42 ? 7.802 -44.225 -11.150 1.00 0.00 42 PHE A CA 3
ATOM 6042 C C . PHE A 1 42 ? 7.005 -43.740 -9.941 1.00 0.00 42 PHE A C 3
ATOM 6043 O O . PHE A 1 42 ? 6.378 -42.682 -9.989 1.00 0.00 42 PHE A O 3
ATOM 6060 N N . LEU A 1 43 ? 7.027 -44.529 -8.865 1.00 0.00 43 LEU A N 3
ATOM 6061 C CA . LEU A 1 43 ? 6.296 -44.179 -7.647 1.00 0.00 43 LEU A CA 3
ATOM 6062 C C . LEU A 1 43 ? 6.823 -42.870 -7.071 1.00 0.00 43 LEU A C 3
ATOM 6063 O O . LEU A 1 43 ? 6.058 -42.024 -6.615 1.00 0.00 43 LEU A O 3
ATOM 6079 N N . VAL A 1 44 ? 8.136 -42.708 -7.092 1.00 0.00 44 VAL A N 3
ATOM 6080 C CA . VAL A 1 44 ? 8.739 -41.487 -6.577 1.00 0.00 44 VAL A CA 3
ATOM 6081 C C . VAL A 1 44 ? 8.400 -40.309 -7.499 1.00 0.00 44 VAL A C 3
ATOM 6082 O O . VAL A 1 44 ? 8.174 -39.193 -7.036 1.00 0.00 44 VAL A O 3
ATOM 6095 N N . MET A 1 45 ? 8.392 -40.563 -8.807 1.00 0.00 45 MET A N 3
ATOM 6096 C CA . MET A 1 45 ? 8.109 -39.509 -9.784 1.00 0.00 45 MET A CA 3
ATOM 6097 C C . MET A 1 45 ? 6.739 -38.877 -9.530 1.00 0.00 45 MET A C 3
ATOM 6098 O O . MET A 1 45 ? 6.607 -37.649 -9.483 1.00 0.00 45 MET A O 3
ATOM 6112 N N . VAL A 1 46 ? 5.725 -39.717 -9.355 1.00 0.00 46 VAL A N 3
ATOM 6113 C CA . VAL A 1 46 ? 4.378 -39.224 -9.096 1.00 0.00 46 VAL A CA 3
ATOM 6114 C C . VAL A 1 46 ? 4.334 -38.489 -7.762 1.00 0.00 46 VAL A C 3
ATOM 6115 O O . VAL A 1 46 ? 3.625 -37.493 -7.614 1.00 0.00 46 VAL A O 3
ATOM 6128 N N . LEU A 1 47 ? 5.090 -38.988 -6.790 1.00 0.00 47 LEU A N 3
ATOM 6129 C CA . LEU A 1 47 ? 5.117 -38.365 -5.472 1.00 0.00 47 LEU A CA 3
ATOM 6130 C C . LEU A 1 47 ? 5.562 -36.910 -5.591 1.00 0.00 47 LEU A C 3
ATOM 6131 O O . LEU A 1 47 ? 4.983 -36.026 -4.964 1.00 0.00 47 LEU A O 3
ATOM 6147 N N . GLY A 1 48 ? 6.585 -36.662 -6.400 1.00 0.00 48 GLY A N 3
ATOM 6148 C CA . GLY A 1 48 ? 7.075 -35.300 -6.583 1.00 0.00 48 GLY A CA 3
ATOM 6149 C C . GLY A 1 48 ? 5.986 -34.413 -7.179 1.00 0.00 48 GLY A C 3
ATOM 6150 O O . GLY A 1 48 ? 5.780 -33.273 -6.746 1.00 0.00 48 GLY A O 3
ATOM 6154 N N . LEU A 1 49 ? 5.286 -34.944 -8.172 1.00 0.00 49 LEU A N 3
ATOM 6155 C CA . LEU A 1 49 ? 4.219 -34.194 -8.819 1.00 0.00 49 LEU A CA 3
ATOM 6156 C C . LEU A 1 49 ? 3.104 -33.890 -7.821 1.00 0.00 49 LEU A C 3
ATOM 6157 O O . LEU A 1 49 ? 2.541 -32.795 -7.819 1.00 0.00 49 LEU A O 3
ATOM 6173 N N . ALA A 1 50 ? 2.788 -34.865 -6.978 1.00 0.00 50 ALA A N 3
ATOM 6174 C CA . ALA A 1 50 ? 1.738 -34.686 -5.983 1.00 0.00 50 ALA A CA 3
ATOM 6175 C C . ALA A 1 50 ? 2.067 -33.508 -5.068 1.00 0.00 50 ALA A C 3
ATOM 6176 O O . ALA A 1 50 ? 1.180 -32.746 -4.679 1.00 0.00 50 ALA A O 3
ATOM 6183 N N . LEU A 1 51 ? 3.348 -33.363 -4.733 1.00 0.00 51 LEU A N 3
ATOM 6184 C CA . LEU A 1 51 ? 3.786 -32.270 -3.871 1.00 0.00 51 LEU A CA 3
ATOM 6185 C C . LEU A 1 51 ? 3.516 -30.933 -4.551 1.00 0.00 51 LEU A C 3
ATOM 6186 O O . LEU A 1 51 ? 3.090 -29.972 -3.914 1.00 0.00 51 LEU A O 3
ATOM 6202 N N . TRP A 1 52 ? 3.770 -30.876 -5.850 1.00 0.00 52 TRP A N 3
ATOM 6203 C CA . TRP A 1 52 ? 3.538 -29.647 -6.597 1.00 0.00 52 TRP A CA 3
ATOM 6204 C C . TRP A 1 52 ? 2.043 -29.319 -6.641 1.00 0.00 52 TRP A C 3
ATOM 6205 O O . TRP A 1 52 ? 1.654 -28.154 -6.567 1.00 0.00 52 TRP A O 3
ATOM 6226 N N . LEU A 1 53 ? 1.211 -30.353 -6.788 1.00 0.00 53 LEU A N 3
ATOM 6227 C CA . LEU A 1 53 ? -0.238 -30.153 -6.871 1.00 0.00 53 LEU A CA 3
ATOM 6228 C C . LEU A 1 53 ? -0.773 -29.467 -5.618 1.00 0.00 53 LEU A C 3
ATOM 6229 O O . LEU A 1 53 ? -1.524 -28.496 -5.708 1.00 0.00 53 LEU A O 3
ATOM 6245 N N . ILE A 1 54 ? -0.388 -29.972 -4.455 1.00 0.00 54 ILE A N 3
ATOM 6246 C CA . ILE A 1 54 ? -0.845 -29.388 -3.199 1.00 0.00 54 ILE A CA 3
ATOM 6247 C C . ILE A 1 54 ? -0.291 -27.976 -3.041 1.00 0.00 54 ILE A C 3
ATOM 6248 O O . ILE A 1 54 ? -0.965 -27.089 -2.518 1.00 0.00 54 ILE A O 3
ATOM 6264 N N . TYR A 1 55 ? 0.938 -27.776 -3.500 1.00 0.00 55 TYR A N 3
ATOM 6265 C CA . TYR A 1 55 ? 1.573 -26.471 -3.409 1.00 0.00 55 TYR A CA 3
ATOM 6266 C C . TYR A 1 55 ? 0.751 -25.430 -4.159 1.00 0.00 55 TYR A C 3
ATOM 6267 O O . TYR A 1 55 ? 0.513 -24.333 -3.656 1.00 0.00 55 TYR A O 3
ATOM 6285 N N . GLY A 1 56 ? 0.317 -25.778 -5.363 1.00 0.00 56 GLY A N 3
ATOM 6286 C CA . GLY A 1 56 ? -0.482 -24.859 -6.162 1.00 0.00 56 GLY A CA 3
ATOM 6287 C C . GLY A 1 56 ? -1.796 -24.536 -5.460 1.00 0.00 56 GLY A C 3
ATOM 6288 O O . GLY A 1 56 ? -2.267 -23.399 -5.496 1.00 0.00 56 GLY A O 3
ATOM 6292 N N . LEU A 1 57 ? -2.382 -25.540 -4.816 1.00 0.00 57 LEU A N 3
ATOM 6293 C CA . LEU A 1 57 ? -3.640 -25.340 -4.103 1.00 0.00 57 LEU A CA 3
ATOM 6294 C C . LEU A 1 57 ? -3.453 -24.336 -2.972 1.00 0.00 57 LEU A C 3
ATOM 6295 O O . LEU A 1 57 ? -4.287 -23.456 -2.770 1.00 0.00 57 LEU A O 3
ATOM 6311 N N . LEU A 1 58 ? -2.359 -24.479 -2.240 1.00 0.00 58 LEU A N 3
ATOM 6312 C CA . LEU A 1 58 ? -2.071 -23.584 -1.128 1.00 0.00 58 LEU A CA 3
ATOM 6313 C C . LEU A 1 58 ? -1.892 -22.155 -1.629 1.00 0.00 58 LEU A C 3
ATOM 6314 O O . LEU A 1 58 ? -2.193 -21.194 -0.920 1.00 0.00 58 LEU A O 3
ATOM 6330 N N . SER A 1 59 ? -1.407 -22.022 -2.856 1.00 0.00 59 SER A N 3
ATOM 6331 C CA . SER A 1 59 ? -1.197 -20.705 -3.440 1.00 0.00 59 SER A CA 3
ATOM 6332 C C . SER A 1 59 ? -2.524 -20.130 -3.927 1.00 0.00 59 SER A C 3
ATOM 6333 O O . SER A 1 59 ? -2.628 -18.936 -4.209 1.00 0.00 59 SER A O 3
ATOM 6341 N N . GLY A 1 60 ? -3.540 -20.983 -4.010 1.00 0.00 60 GLY A N 3
ATOM 6342 C CA . GLY A 1 60 ? -4.857 -20.545 -4.450 1.00 0.00 60 GLY A CA 3
ATOM 6343 C C . GLY A 1 60 ? -4.876 -20.303 -5.953 1.00 0.00 60 GLY A C 3
ATOM 6344 O O . GLY A 1 60 ? -5.740 -19.590 -6.464 1.00 0.00 60 GLY A O 3
ATOM 6348 N N . ASP A 1 61 ? -3.915 -20.895 -6.660 1.00 0.00 61 ASP A N 3
ATOM 6349 C CA . ASP A 1 61 ? -3.845 -20.722 -8.107 1.00 0.00 61 ASP A CA 3
ATOM 6350 C C . ASP A 1 61 ? -4.836 -21.670 -8.794 1.00 0.00 61 ASP A C 3
ATOM 6351 O O . ASP A 1 61 ? -4.865 -22.869 -8.510 1.00 0.00 61 ASP A O 3
ATOM 6360 N N . ALA A 1 62 ? -5.642 -21.115 -9.700 1.00 0.00 62 ALA A N 3
ATOM 6361 C CA . ALA A 1 62 ? -6.639 -21.899 -10.431 1.00 0.00 62 ALA A CA 3
ATOM 6362 C C . ALA A 1 62 ? -6.033 -22.559 -11.679 1.00 0.00 62 ALA A C 3
ATOM 6363 O O . ALA A 1 62 ? -6.098 -23.781 -11.820 1.00 0.00 62 ALA A O 3
ATOM 6370 N N . PRO A 1 63 ? -5.441 -21.793 -12.573 1.00 0.00 63 PRO A N 3
ATOM 6371 C CA . PRO A 1 63 ? -4.820 -22.355 -13.814 1.00 0.00 63 PRO A CA 3
ATOM 6372 C C . PRO A 1 63 ? -3.748 -23.399 -13.514 1.00 0.00 63 PRO A C 3
ATOM 6373 O O . PRO A 1 63 ? -3.592 -24.363 -14.261 1.00 0.00 63 PRO A O 3
ATOM 6384 N N . LEU A 1 64 ? -2.996 -23.191 -12.443 1.00 0.00 64 LEU A N 3
ATOM 6385 C CA . LEU A 1 64 ? -1.932 -24.119 -12.097 1.00 0.00 64 LEU A CA 3
ATOM 6386 C C . LEU A 1 64 ? -2.515 -25.492 -11.782 1.00 0.00 64 LEU A C 3
ATOM 6387 O O . LEU A 1 64 ? -1.978 -26.515 -12.199 1.00 0.00 64 LEU A O 3
ATOM 6403 N N . ILE A 1 65 ? -3.614 -25.507 -11.039 1.00 0.00 65 ILE A N 3
ATOM 6404 C CA . ILE A 1 65 ? -4.246 -26.764 -10.675 1.00 0.00 65 ILE A CA 3
ATOM 6405 C C . ILE A 1 65 ? -4.730 -27.493 -11.926 1.00 0.00 65 ILE A C 3
ATOM 6406 O O . ILE A 1 65 ? -4.528 -28.698 -12.072 1.00 0.00 65 ILE A O 3
ATOM 6422 N N . ALA A 1 66 ? -5.363 -26.753 -12.827 1.00 0.00 66 ALA A N 3
ATOM 6423 C CA . ALA A 1 66 ? -5.866 -27.343 -14.063 1.00 0.00 66 ALA A CA 3
ATOM 6424 C C . ALA A 1 66 ? -4.716 -27.812 -14.948 1.00 0.00 66 ALA A C 3
ATOM 6425 O O . ALA A 1 66 ? -4.779 -28.886 -15.548 1.00 0.00 66 ALA A O 3
ATOM 6432 N N . SER A 1 67 ? -3.666 -26.998 -15.027 1.00 0.00 67 SER A N 3
ATOM 6433 C CA . SER A 1 67 ? -2.506 -27.337 -15.841 1.00 0.00 67 SER A CA 3
ATOM 6434 C C . SER A 1 67 ? -1.847 -28.610 -15.325 1.00 0.00 67 SER A C 3
ATOM 6435 O O . SER A 1 67 ? -1.455 -29.479 -16.102 1.00 0.00 67 SER A O 3
ATOM 6443 N N . ASN A 1 68 ? -1.726 -28.710 -14.005 1.00 0.00 68 ASN A N 3
ATOM 6444 C CA . ASN A 1 68 ? -1.109 -29.880 -13.394 1.00 0.00 68 ASN A CA 3
ATOM 6445 C C . ASN A 1 68 ? -1.914 -31.133 -13.708 1.00 0.00 68 ASN A C 3
ATOM 6446 O O . ASN A 1 68 ? -1.350 -32.191 -13.985 1.00 0.00 68 ASN A O 3
ATOM 6457 N N . ALA A 1 69 ? -3.236 -31.010 -13.662 1.00 0.00 69 ALA A N 3
ATOM 6458 C CA . ALA A 1 69 ? -4.103 -32.145 -13.943 1.00 0.00 69 ALA A CA 3
ATOM 6459 C C . ALA A 1 69 ? -3.834 -32.688 -15.344 1.00 0.00 69 ALA A C 3
ATOM 6460 O O . ALA A 1 69 ? -3.670 -33.893 -15.530 1.00 0.00 69 ALA A O 3
ATOM 6467 N N . VAL A 1 70 ? -3.781 -31.791 -16.324 1.00 0.00 70 VAL A N 3
ATOM 6468 C CA . VAL A 1 70 ? -3.525 -32.194 -17.704 1.00 0.00 70 VAL A CA 3
ATOM 6469 C C . VAL A 1 70 ? -2.105 -32.736 -17.848 1.00 0.00 70 VAL A C 3
ATOM 6470 O O . VAL A 1 70 ? -1.879 -33.756 -18.498 1.00 0.00 70 VAL A O 3
ATOM 6483 N N . THR A 1 71 ? -1.150 -32.041 -17.238 1.00 0.00 71 THR A N 3
ATOM 6484 C CA . THR A 1 71 ? 0.249 -32.452 -17.304 1.00 0.00 71 THR A CA 3
ATOM 6485 C C . THR A 1 71 ? 0.432 -33.827 -16.674 1.00 0.00 71 THR A C 3
ATOM 6486 O O . THR A 1 71 ? 1.132 -34.681 -17.219 1.00 0.00 71 THR A O 3
ATOM 6497 N N . MET A 1 72 ? -0.195 -34.033 -15.521 1.00 0.00 72 MET A N 3
ATOM 6498 C CA . MET A 1 72 ? -0.088 -35.310 -14.826 1.00 0.00 72 MET A CA 3
ATOM 6499 C C . MET A 1 72 ? -0.600 -36.434 -15.714 1.00 0.00 72 MET A C 3
ATOM 6500 O O . MET A 1 72 ? 0.007 -37.500 -15.790 1.00 0.00 72 MET A O 3
ATOM 6514 N N . LEU A 1 73 ? -1.716 -36.191 -16.387 1.00 0.00 73 LEU A N 3
ATOM 6515 C CA . LEU A 1 73 ? -2.286 -37.201 -17.266 1.00 0.00 73 LEU A CA 3
ATOM 6516 C C . LEU A 1 73 ? -1.310 -37.537 -18.382 1.00 0.00 73 LEU A C 3
ATOM 6517 O O . LEU A 1 73 ? -1.146 -38.702 -18.741 1.00 0.00 73 LEU A O 3
ATOM 6533 N N . LEU A 1 74 ? -0.688 -36.513 -18.949 1.00 0.00 74 LEU A N 3
ATOM 6534 C CA . LEU A 1 74 ? 0.241 -36.731 -20.043 1.00 0.00 74 LEU A CA 3
ATOM 6535 C C . LEU A 1 74 ? 1.419 -37.582 -19.575 1.00 0.00 74 LEU A C 3
ATOM 6536 O O . LEU A 1 74 ? 1.798 -38.550 -20.231 1.00 0.00 74 LEU A O 3
ATOM 6552 N N . ALA A 1 75 ? 1.992 -37.214 -18.437 1.00 0.00 75 ALA A N 3
ATOM 6553 C CA . ALA A 1 75 ? 3.123 -37.951 -17.896 1.00 0.00 75 ALA A CA 3
ATOM 6554 C C . ALA A 1 75 ? 2.682 -39.314 -17.379 1.00 0.00 75 ALA A C 3
ATOM 6555 O O . ALA A 1 75 ? 3.473 -40.251 -17.343 1.00 0.00 75 ALA A O 3
ATOM 6562 N N . GLY A 1 76 ? 1.418 -39.402 -16.967 1.00 0.00 76 GLY A N 3
ATOM 6563 C CA . GLY A 1 76 ? 0.865 -40.646 -16.437 1.00 0.00 76 GLY A CA 3
ATOM 6564 C C . GLY A 1 76 ? 1.309 -41.853 -17.259 1.00 0.00 76 GLY A C 3
ATOM 6565 O O . GLY A 1 76 ? 0.581 -42.324 -18.133 1.00 0.00 76 GLY A O 3
ATOM 6569 N N . GLY A 1 77 ? 2.505 -42.353 -16.957 1.00 0.00 77 GLY A N 3
ATOM 6570 C CA . GLY A 1 77 ? 3.059 -43.514 -17.656 1.00 0.00 77 GLY A CA 3
ATOM 6571 C C . GLY A 1 77 ? 2.751 -44.787 -16.878 1.00 0.00 77 GLY A C 3
ATOM 6572 O O . GLY A 1 77 ? 3.592 -45.670 -16.738 1.00 0.00 77 GLY A O 3
ATOM 6576 N N . ILE A 1 78 ? 1.536 -44.867 -16.364 1.00 0.00 78 ILE A N 3
ATOM 6577 C CA . ILE A 1 78 ? 1.118 -46.028 -15.597 1.00 0.00 78 ILE A CA 3
ATOM 6578 C C . ILE A 1 78 ? 1.010 -47.262 -16.486 1.00 0.00 78 ILE A C 3
ATOM 6579 O O . ILE A 1 78 ? 1.354 -48.369 -16.068 1.00 0.00 78 ILE A O 3
ATOM 6595 N N . LEU A 1 79 ? 0.498 -47.075 -17.698 1.00 0.00 79 LEU A N 3
ATOM 6596 C CA . LEU A 1 79 ? 0.318 -48.191 -18.619 1.00 0.00 79 LEU A CA 3
ATOM 6597 C C . LEU A 1 79 ? 1.651 -48.907 -18.856 1.00 0.00 79 LEU A C 3
ATOM 6598 O O . LEU A 1 79 ? 1.733 -50.138 -18.781 1.00 0.00 79 LEU A O 3
ATOM 6614 N N . VAL A 1 80 ? 2.698 -48.136 -19.116 1.00 0.00 80 VAL A N 3
ATOM 6615 C CA . VAL A 1 80 ? 4.014 -48.719 -19.337 1.00 0.00 80 VAL A CA 3
ATOM 6616 C C . VAL A 1 80 ? 4.579 -49.272 -18.033 1.00 0.00 80 VAL A C 3
ATOM 6617 O O . VAL A 1 80 ? 5.324 -50.253 -18.035 1.00 0.00 80 VAL A O 3
ATOM 6630 N N . MET A 1 81 ? 4.225 -48.633 -16.922 1.00 0.00 81 MET A N 3
ATOM 6631 C CA . MET A 1 81 ? 4.706 -49.064 -15.615 1.00 0.00 81 MET A CA 3
ATOM 6632 C C . MET A 1 81 ? 4.244 -50.488 -15.325 1.00 0.00 81 MET A C 3
ATOM 6633 O O . MET A 1 81 ? 5.020 -51.319 -14.854 1.00 0.00 81 MET A O 3
ATOM 6647 N N . LYS A 1 82 ? 2.978 -50.762 -15.613 1.00 0.00 82 LYS A N 3
ATOM 6648 C CA . LYS A 1 82 ? 2.429 -52.092 -15.384 1.00 0.00 82 LYS A CA 3
ATOM 6649 C C . LYS A 1 82 ? 3.125 -53.117 -16.264 1.00 0.00 82 LYS A C 3
ATOM 6650 O O . LYS A 1 82 ? 3.341 -54.257 -15.849 1.00 0.00 82 LYS A O 3
ATOM 6669 N N . LEU A 1 83 ? 3.451 -52.722 -17.491 1.00 0.00 83 LEU A N 3
ATOM 6670 C CA . LEU A 1 83 ? 4.097 -53.646 -18.414 1.00 0.00 83 LEU A CA 3
ATOM 6671 C C . LEU A 1 83 ? 5.434 -54.118 -17.847 1.00 0.00 83 LEU A C 3
ATOM 6672 O O . LEU A 1 83 ? 5.754 -55.304 -17.901 1.00 0.00 83 LEU A O 3
ATOM 6688 N N . ARG A 1 84 ? 6.210 -53.187 -17.307 1.00 0.00 84 ARG A N 3
ATOM 6689 C CA . ARG A 1 84 ? 7.505 -53.533 -16.739 1.00 0.00 84 ARG A CA 3
ATOM 6690 C C . ARG A 1 84 ? 7.324 -54.399 -15.497 1.00 0.00 84 ARG A C 3
ATOM 6691 O O . ARG A 1 84 ? 8.056 -55.367 -15.290 1.00 0.00 84 ARG A O 3
ATOM 6712 N N . TYR A 1 85 ? 6.343 -54.046 -14.675 1.00 0.00 85 TYR A N 3
ATOM 6713 C CA . TYR A 1 85 ? 6.075 -54.800 -13.458 1.00 0.00 85 TYR A CA 3
ATOM 6714 C C . TYR A 1 85 ? 5.552 -56.195 -13.790 1.00 0.00 85 TYR A C 3
ATOM 6715 O O . TYR A 1 85 ? 4.687 -56.360 -14.650 1.00 0.00 85 TYR A O 3
ATOM 6733 N N . GLY A 1 86 ? 6.089 -57.197 -13.101 1.00 0.00 86 GLY A N 3
ATOM 6734 C CA . GLY A 1 86 ? 5.673 -58.575 -13.327 1.00 0.00 86 GLY A CA 3
ATOM 6735 C C . GLY A 1 86 ? 4.153 -58.679 -13.394 1.00 0.00 86 GLY A C 3
ATOM 6736 O O . GLY A 1 86 ? 3.540 -58.789 -12.344 1.00 0.00 86 GLY A O 3
ATOM 6741 N N . MET B 1 1 ? 6.593 -14.121 -5.581 1.00 0.00 1 MET B N 3
ATOM 6742 C CA . MET B 1 1 ? 7.148 -12.744 -5.700 1.00 0.00 1 MET B CA 3
ATOM 6743 C C . MET B 1 1 ? 7.972 -12.429 -4.455 1.00 0.00 1 MET B C 3
ATOM 6744 O O . MET B 1 1 ? 9.123 -12.848 -4.337 1.00 0.00 1 MET B O 3
ATOM 6760 N N . ASP B 1 2 ? 7.367 -11.695 -3.526 1.00 0.00 2 ASP B N 3
ATOM 6761 C CA . ASP B 1 2 ? 8.046 -11.335 -2.282 1.00 0.00 2 ASP B CA 3
ATOM 6762 C C . ASP B 1 2 ? 8.016 -12.517 -1.304 1.00 0.00 2 ASP B C 3
ATOM 6763 O O . ASP B 1 2 ? 9.014 -12.815 -0.653 1.00 0.00 2 ASP B O 3
ATOM 6772 N N . PRO B 1 3 ? 6.894 -13.186 -1.189 1.00 0.00 3 PRO B N 3
ATOM 6773 C CA . PRO B 1 3 ? 6.749 -14.348 -0.261 1.00 0.00 3 PRO B CA 3
ATOM 6774 C C . PRO B 1 3 ? 7.792 -15.433 -0.534 1.00 0.00 3 PRO B C 3
ATOM 6775 O O . PRO B 1 3 ? 7.506 -16.445 -1.174 1.00 0.00 3 PRO B O 3
ATOM 6786 N N . PHE B 1 4 ? 9.001 -15.215 -0.039 1.00 0.00 4 PHE B N 3
ATOM 6787 C CA . PHE B 1 4 ? 10.077 -16.178 -0.229 1.00 0.00 4 PHE B CA 3
ATOM 6788 C C . PHE B 1 4 ? 9.763 -17.480 0.499 1.00 0.00 4 PHE B C 3
ATOM 6789 O O . PHE B 1 4 ? 10.134 -18.560 0.046 1.00 0.00 4 PHE B O 3
ATOM 6806 N N . LEU B 1 5 ? 9.086 -17.368 1.637 1.00 0.00 5 LEU B N 3
ATOM 6807 C CA . LEU B 1 5 ? 8.745 -18.547 2.424 1.00 0.00 5 LEU B CA 3
ATOM 6808 C C . LEU B 1 5 ? 7.914 -19.525 1.596 1.00 0.00 5 LEU B C 3
ATOM 6809 O O . LEU B 1 5 ? 8.193 -20.727 1.573 1.00 0.00 5 LEU B O 3
ATOM 6825 N N . ILE B 1 6 ? 6.904 -19.009 0.905 1.00 0.00 6 ILE B N 3
ATOM 6826 C CA . ILE B 1 6 ? 6.056 -19.856 0.076 1.00 0.00 6 ILE B CA 3
ATOM 6827 C C . ILE B 1 6 ? 6.851 -20.422 -1.096 1.00 0.00 6 ILE B C 3
ATOM 6828 O O . ILE B 1 6 ? 6.750 -21.604 -1.422 1.00 0.00 6 ILE B O 3
ATOM 6844 N N . LYS B 1 7 ? 7.642 -19.563 -1.727 1.00 0.00 7 LYS B N 3
ATOM 6845 C CA . LYS B 1 7 ? 8.456 -19.972 -2.865 1.00 0.00 7 LYS B CA 3
ATOM 6846 C C . LYS B 1 7 ? 9.507 -20.993 -2.438 1.00 0.00 7 LYS B C 3
ATOM 6847 O O . LYS B 1 7 ? 9.816 -21.927 -3.177 1.00 0.00 7 LYS B O 3
ATOM 6866 N N . LEU B 1 8 ? 10.052 -20.808 -1.244 1.00 0.00 8 LEU B N 3
ATOM 6867 C CA . LEU B 1 8 ? 11.066 -21.722 -0.733 1.00 0.00 8 LEU B CA 3
ATOM 6868 C C . LEU B 1 8 ? 10.490 -23.131 -0.619 1.00 0.00 8 LEU B C 3
ATOM 6869 O O . LEU B 1 8 ? 11.152 -24.110 -0.963 1.00 0.00 8 LEU B O 3
ATOM 6885 N N . ILE B 1 9 ? 9.256 -23.227 -0.142 1.00 0.00 9 ILE B N 3
ATOM 6886 C CA . ILE B 1 9 ? 8.619 -24.529 0.000 1.00 0.00 9 ILE B CA 3
ATOM 6887 C C . ILE B 1 9 ? 8.463 -25.184 -1.370 1.00 0.00 9 ILE B C 3
ATOM 6888 O O . ILE B 1 9 ? 8.729 -26.376 -1.533 1.00 0.00 9 ILE B O 3
ATOM 6904 N N . GLY B 1 10 ? 8.038 -24.398 -2.351 1.00 0.00 10 GLY B N 3
ATOM 6905 C CA . GLY B 1 10 ? 7.858 -24.911 -3.704 1.00 0.00 10 GLY B CA 3
ATOM 6906 C C . GLY B 1 10 ? 9.191 -25.366 -4.288 1.00 0.00 10 GLY B C 3
ATOM 6907 O O . GLY B 1 10 ? 9.254 -26.345 -5.030 1.00 0.00 10 GLY B O 3
ATOM 6911 N N . PHE B 1 11 ? 10.254 -24.648 -3.947 1.00 0.00 11 PHE B N 3
ATOM 6912 C CA . PHE B 1 11 ? 11.584 -24.984 -4.441 1.00 0.00 11 PHE B CA 3
ATOM 6913 C C . PHE B 1 11 ? 11.968 -26.395 -4.017 1.00 0.00 11 PHE B C 3
ATOM 6914 O O . PHE B 1 11 ? 12.477 -27.178 -4.820 1.00 0.00 11 PHE B O 3
ATOM 6931 N N . ALA B 1 12 ? 11.724 -26.713 -2.749 1.00 0.00 12 ALA B N 3
ATOM 6932 C CA . ALA B 1 12 ? 12.053 -28.035 -2.233 1.00 0.00 12 ALA B CA 3
ATOM 6933 C C . ALA B 1 12 ? 11.266 -29.108 -2.975 1.00 0.00 12 ALA B C 3
ATOM 6934 O O . ALA B 1 12 ? 11.808 -30.154 -3.333 1.00 0.00 12 ALA B O 3
ATOM 6941 N N . ALA B 1 13 ? 9.988 -28.840 -3.212 1.00 0.00 13 ALA B N 3
ATOM 6942 C CA . ALA B 1 13 ? 9.141 -29.793 -3.921 1.00 0.00 13 ALA B CA 3
ATOM 6943 C C . ALA B 1 13 ? 9.623 -29.968 -5.358 1.00 0.00 13 ALA B C 3
ATOM 6944 O O . ALA B 1 13 ? 9.630 -31.077 -5.894 1.00 0.00 13 ALA B O 3
ATOM 6951 N N . ALA B 1 14 ? 10.031 -28.864 -5.976 1.00 0.00 14 ALA B N 3
ATOM 6952 C CA . ALA B 1 14 ? 10.517 -28.905 -7.350 1.00 0.00 14 ALA B CA 3
ATOM 6953 C C . ALA B 1 14 ? 11.741 -29.805 -7.460 1.00 0.00 14 ALA B C 3
ATOM 6954 O O . ALA B 1 14 ? 11.840 -30.631 -8.368 1.00 0.00 14 ALA B O 3
ATOM 6961 N N . THR B 1 15 ? 12.674 -29.639 -6.532 1.00 0.00 15 THR B N 3
ATOM 6962 C CA . THR B 1 15 ? 13.890 -30.443 -6.536 1.00 0.00 15 THR B CA 3
ATOM 6963 C C . THR B 1 15 ? 13.566 -31.908 -6.261 1.00 0.00 15 THR B C 3
ATOM 6964 O O . THR B 1 15 ? 14.205 -32.805 -6.805 1.00 0.00 15 THR B O 3
ATOM 6975 N N . CYS B 1 16 ? 12.568 -32.141 -5.416 1.00 0.00 16 CYS B N 3
ATOM 6976 C CA . CYS B 1 16 ? 12.170 -33.503 -5.076 1.00 0.00 16 CYS B CA 3
ATOM 6977 C C . CYS B 1 16 ? 11.735 -34.259 -6.328 1.00 0.00 16 CYS B C 3
ATOM 6978 O O . CYS B 1 16 ? 12.009 -35.454 -6.477 1.00 0.00 16 CYS B O 3
ATOM 6986 N N . THR B 1 17 ? 11.067 -33.554 -7.234 1.00 0.00 17 THR B N 3
ATOM 6987 C CA . THR B 1 17 ? 10.603 -34.171 -8.471 1.00 0.00 17 THR B CA 3
ATOM 6988 C C . THR B 1 17 ? 11.787 -34.475 -9.382 1.00 0.00 17 THR B C 3
ATOM 6989 O O . THR B 1 17 ? 11.860 -35.545 -9.989 1.00 0.00 17 THR B O 3
ATOM 7000 N N . THR B 1 18 ? 12.720 -33.536 -9.465 1.00 0.00 18 THR B N 3
ATOM 7001 C CA . THR B 1 18 ? 13.905 -33.722 -10.293 1.00 0.00 18 THR B CA 3
ATOM 7002 C C . THR B 1 18 ? 14.734 -34.896 -9.773 1.00 0.00 18 THR B C 3
ATOM 7003 O O . THR B 1 18 ? 15.240 -35.702 -10.551 1.00 0.00 18 THR B O 3
ATOM 7014 N N . VAL B 1 19 ? 14.864 -34.982 -8.450 1.00 0.00 19 VAL B N 3
ATOM 7015 C CA . VAL B 1 19 ? 15.633 -36.059 -7.833 1.00 0.00 19 VAL B CA 3
ATOM 7016 C C . VAL B 1 19 ? 15.021 -37.412 -8.186 1.00 0.00 19 VAL B C 3
ATOM 7017 O O . VAL B 1 19 ? 15.738 -38.389 -8.369 1.00 0.00 19 VAL B O 3
ATOM 7030 N N . ALA B 1 20 ? 13.695 -37.465 -8.268 1.00 0.00 20 ALA B N 3
ATOM 7031 C CA . ALA B 1 20 ? 13.016 -38.714 -8.607 1.00 0.00 20 ALA B CA 3
ATOM 7032 C C . ALA B 1 20 ? 13.323 -39.121 -10.053 1.00 0.00 20 ALA B C 3
ATOM 7033 O O . ALA B 1 20 ? 13.519 -40.298 -10.351 1.00 0.00 20 ALA B O 3
ATOM 7040 N N . TYR B 1 21 ? 13.351 -38.130 -10.941 1.00 0.00 21 TYR B N 3
ATOM 7041 C CA . TYR B 1 21 ? 13.623 -38.360 -12.364 1.00 0.00 21 TYR B CA 3
ATOM 7042 C C . TYR B 1 21 ? 15.125 -38.535 -12.628 1.00 0.00 21 TYR B C 3
ATOM 7043 O O . TYR B 1 21 ? 15.520 -39.149 -13.620 1.00 0.00 21 TYR B O 3
ATOM 7061 N N . ALA B 1 22 ? 15.957 -37.967 -11.752 1.00 0.00 22 ALA B N 3
ATOM 7062 C CA . ALA B 1 22 ? 17.411 -38.043 -11.916 1.00 0.00 22 ALA B CA 3
ATOM 7063 C C . ALA B 1 22 ? 17.866 -39.491 -12.169 1.00 0.00 22 ALA B C 3
ATOM 7064 O O . ALA B 1 22 ? 18.564 -39.742 -13.151 1.00 0.00 22 ALA B O 3
ATOM 7071 N N . PRO B 1 23 ? 17.489 -40.440 -11.346 1.00 0.00 23 PRO B N 3
ATOM 7072 C CA . PRO B 1 23 ? 17.892 -41.863 -11.561 1.00 0.00 23 PRO B CA 3
ATOM 7073 C C . PRO B 1 23 ? 17.396 -42.406 -12.905 1.00 0.00 23 PRO B C 3
ATOM 7074 O O . PRO B 1 23 ? 18.078 -43.207 -13.546 1.00 0.00 23 PRO B O 3
ATOM 7085 N N . GLN B 1 24 ? 16.215 -41.967 -13.331 1.00 0.00 24 GLN B N 3
ATOM 7086 C CA . GLN B 1 24 ? 15.660 -42.424 -14.602 1.00 0.00 24 GLN B CA 3
ATOM 7087 C C . GLN B 1 24 ? 16.470 -41.873 -15.773 1.00 0.00 24 GLN B C 3
ATOM 7088 O O . GLN B 1 24 ? 16.755 -42.584 -16.737 1.00 0.00 24 GLN B O 3
ATOM 7102 N N . PHE B 1 25 ? 16.842 -40.604 -15.676 1.00 0.00 25 PHE B N 3
ATOM 7103 C CA . PHE B 1 25 ? 17.626 -39.958 -16.723 1.00 0.00 25 PHE B CA 3
ATOM 7104 C C . PHE B 1 25 ? 18.988 -40.628 -16.866 1.00 0.00 25 PHE B C 3
ATOM 7105 O O . PHE B 1 25 ? 19.481 -40.824 -17.977 1.00 0.00 25 PHE B O 3
ATOM 7122 N N . ILE B 1 26 ? 19.596 -40.970 -15.735 1.00 0.00 26 ILE B N 3
ATOM 7123 C CA . ILE B 1 26 ? 20.907 -41.608 -15.752 1.00 0.00 26 ILE B CA 3
ATOM 7124 C C . ILE B 1 26 ? 20.832 -42.936 -16.500 1.00 0.00 26 ILE B C 3
ATOM 7125 O O . ILE B 1 26 ? 21.708 -43.254 -17.303 1.00 0.00 26 ILE B O 3
ATOM 7141 N N . LYS B 1 27 ? 19.779 -43.702 -16.242 1.00 0.00 27 LYS B N 3
ATOM 7142 C CA . LYS B 1 27 ? 19.611 -44.985 -16.913 1.00 0.00 27 LYS B CA 3
ATOM 7143 C C . LYS B 1 27 ? 19.530 -44.785 -18.424 1.00 0.00 27 LYS B C 3
ATOM 7144 O O . LYS B 1 27 ? 20.121 -45.543 -19.193 1.00 0.00 27 LYS B O 3
ATOM 7163 N N . VAL B 1 28 ? 18.806 -43.750 -18.840 1.00 0.00 28 VAL B N 3
ATOM 7164 C CA . VAL B 1 28 ? 18.667 -43.445 -20.261 1.00 0.00 28 VAL B CA 3
ATOM 7165 C C . VAL B 1 28 ? 20.023 -43.060 -20.847 1.00 0.00 28 VAL B C 3
ATOM 7166 O O . VAL B 1 28 ? 20.377 -43.473 -21.946 1.00 0.00 28 VAL B O 3
ATOM 7179 N N . LEU B 1 29 ? 20.775 -42.259 -20.105 1.00 0.00 29 LEU B N 3
ATOM 7180 C CA . LEU B 1 29 ? 22.090 -41.825 -20.560 1.00 0.00 29 LEU B CA 3
ATOM 7181 C C . LEU B 1 29 ? 23.005 -43.025 -20.768 1.00 0.00 29 LEU B C 3
ATOM 7182 O O . LEU B 1 29 ? 23.933 -42.974 -21.573 1.00 0.00 29 LEU B O 3
ATOM 7198 N N . LYS B 1 30 ? 22.758 -44.092 -20.019 1.00 0.00 30 LYS B N 3
ATOM 7199 C CA . LYS B 1 30 ? 23.591 -45.282 -20.114 1.00 0.00 30 LYS B CA 3
ATOM 7200 C C . LYS B 1 30 ? 23.662 -45.781 -21.555 1.00 0.00 30 LYS B C 3
ATOM 7201 O O . LYS B 1 30 ? 24.705 -46.264 -21.996 1.00 0.00 30 LYS B O 3
ATOM 7220 N N . THR B 1 31 ? 22.560 -45.659 -22.291 1.00 0.00 31 THR B N 3
ATOM 7221 C CA . THR B 1 31 ? 22.533 -46.101 -23.687 1.00 0.00 31 THR B CA 3
ATOM 7222 C C . THR B 1 31 ? 22.813 -44.922 -24.614 1.00 0.00 31 THR B C 3
ATOM 7223 O O . THR B 1 31 ? 23.199 -45.100 -25.769 1.00 0.00 31 THR B O 3
ATOM 7234 N N . ARG B 1 32 ? 22.624 -43.719 -24.087 1.00 0.00 32 ARG B N 3
ATOM 7235 C CA . ARG B 1 32 ? 22.862 -42.500 -24.851 1.00 0.00 32 ARG B CA 3
ATOM 7236 C C . ARG B 1 32 ? 22.140 -42.571 -26.197 1.00 0.00 32 ARG B C 3
ATOM 7237 O O . ARG B 1 32 ? 22.679 -42.166 -27.222 1.00 0.00 32 ARG B O 3
ATOM 7258 N N . SER B 1 33 ? 20.917 -43.095 -26.194 1.00 0.00 33 SER B N 3
ATOM 7259 C CA . SER B 1 33 ? 20.136 -43.217 -27.427 1.00 0.00 33 SER B CA 3
ATOM 7260 C C . SER B 1 33 ? 18.702 -42.782 -27.184 1.00 0.00 33 SER B C 3
ATOM 7261 O O . SER B 1 33 ? 18.137 -43.053 -26.123 1.00 0.00 33 SER B O 3
ATOM 7269 N N . ALA B 1 34 ? 18.102 -42.116 -28.167 1.00 0.00 34 ALA B N 3
ATOM 7270 C CA . ALA B 1 34 ? 16.718 -41.671 -28.020 1.00 0.00 34 ALA B CA 3
ATOM 7271 C C . ALA B 1 34 ? 15.793 -42.604 -28.805 1.00 0.00 34 ALA B C 3
ATOM 7272 O O . ALA B 1 34 ? 15.732 -42.549 -30.034 1.00 0.00 34 ALA B O 3
ATOM 7279 N N . ARG B 1 35 ? 15.065 -43.451 -28.085 1.00 0.00 35 ARG B N 3
ATOM 7280 C CA . ARG B 1 35 ? 14.146 -44.369 -28.728 1.00 0.00 35 ARG B CA 3
ATOM 7281 C C . ARG B 1 35 ? 12.867 -43.681 -29.208 1.00 0.00 35 ARG B C 3
ATOM 7282 O O . ARG B 1 35 ? 12.471 -43.807 -30.368 1.00 0.00 35 ARG B O 3
ATOM 7303 N N . ASP B 1 36 ? 12.201 -42.986 -28.271 1.00 0.00 36 ASP B N 3
ATOM 7304 C CA . ASP B 1 36 ? 10.928 -42.312 -28.555 1.00 0.00 36 ASP B CA 3
ATOM 7305 C C . ASP B 1 36 ? 11.099 -40.809 -28.729 1.00 0.00 36 ASP B C 3
ATOM 7306 O O . ASP B 1 36 ? 10.171 -40.121 -29.158 1.00 0.00 36 ASP B O 3
ATOM 7315 N N . ILE B 1 37 ? 12.271 -40.296 -28.377 1.00 0.00 37 ILE B N 3
ATOM 7316 C CA . ILE B 1 37 ? 12.513 -38.861 -28.487 1.00 0.00 37 ILE B CA 3
ATOM 7317 C C . ILE B 1 37 ? 12.973 -38.520 -29.896 1.00 0.00 37 ILE B C 3
ATOM 7318 O O . ILE B 1 37 ? 14.013 -38.995 -30.357 1.00 0.00 37 ILE B O 3
ATOM 7334 N N . SER B 1 38 ? 12.181 -37.698 -30.580 1.00 0.00 38 SER B N 3
ATOM 7335 C CA . SER B 1 38 ? 12.489 -37.289 -31.947 1.00 0.00 38 SER B CA 3
ATOM 7336 C C . SER B 1 38 ? 13.221 -35.959 -31.945 1.00 0.00 38 SER B C 3
ATOM 7337 O O . SER B 1 38 ? 13.131 -35.191 -30.991 1.00 0.00 38 SER B O 3
ATOM 7345 N N . LEU B 1 39 ? 13.953 -35.708 -33.016 1.00 0.00 39 LEU B N 3
ATOM 7346 C CA . LEU B 1 39 ? 14.717 -34.479 -33.144 1.00 0.00 39 LEU B CA 3
ATOM 7347 C C . LEU B 1 39 ? 13.795 -33.259 -33.187 1.00 0.00 39 LEU B C 3
ATOM 7348 O O . LEU B 1 39 ? 14.049 -32.254 -32.520 1.00 0.00 39 LEU B O 3
ATOM 7364 N N . GLY B 1 40 ? 12.727 -33.350 -33.974 1.00 0.00 40 GLY B N 3
ATOM 7365 C CA . GLY B 1 40 ? 11.783 -32.244 -34.083 1.00 0.00 40 GLY B CA 3
ATOM 7366 C C . GLY B 1 40 ? 11.069 -32.008 -32.758 1.00 0.00 40 GLY B C 3
ATOM 7367 O O . GLY B 1 40 ? 10.925 -30.872 -32.308 1.00 0.00 40 GLY B O 3
ATOM 7371 N N . MET B 1 41 ? 10.626 -33.093 -32.134 1.00 0.00 41 MET B N 3
ATOM 7372 C CA . MET B 1 41 ? 9.919 -32.993 -30.863 1.00 0.00 41 MET B CA 3
ATOM 7373 C C . MET B 1 41 ? 10.831 -32.422 -29.783 1.00 0.00 41 MET B C 3
ATOM 7374 O O . MET B 1 41 ? 10.399 -31.625 -28.953 1.00 0.00 41 MET B O 3
ATOM 7388 N N . PHE B 1 42 ? 12.091 -32.833 -29.799 1.00 0.00 42 PHE B N 3
ATOM 7389 C CA . PHE B 1 42 ? 13.049 -32.353 -28.813 1.00 0.00 42 PHE B CA 3
ATOM 7390 C C . PHE B 1 42 ? 13.171 -30.832 -28.876 1.00 0.00 42 PHE B C 3
ATOM 7391 O O . PHE B 1 42 ? 13.217 -30.165 -27.843 1.00 0.00 42 PHE B O 3
ATOM 7408 N N . LEU B 1 43 ? 13.233 -30.295 -30.096 1.00 0.00 43 LEU B N 3
ATOM 7409 C CA . LEU B 1 43 ? 13.361 -28.850 -30.287 1.00 0.00 43 LEU B CA 3
ATOM 7410 C C . LEU B 1 43 ? 12.150 -28.131 -29.704 1.00 0.00 43 LEU B C 3
ATOM 7411 O O . LEU B 1 43 ? 12.275 -27.082 -29.076 1.00 0.00 43 LEU B O 3
ATOM 7427 N N . VAL B 1 44 ? 10.973 -28.699 -29.916 1.00 0.00 44 VAL B N 3
ATOM 7428 C CA . VAL B 1 44 ? 9.756 -28.098 -29.391 1.00 0.00 44 VAL B CA 3
ATOM 7429 C C . VAL B 1 44 ? 9.737 -28.214 -27.862 1.00 0.00 44 VAL B C 3
ATOM 7430 O O . VAL B 1 44 ? 9.280 -27.306 -27.168 1.00 0.00 44 VAL B O 3
ATOM 7443 N N . MET B 1 45 ? 10.211 -29.346 -27.345 1.00 0.00 45 MET B N 3
ATOM 7444 C CA . MET B 1 45 ? 10.218 -29.580 -25.901 1.00 0.00 45 MET B CA 3
ATOM 7445 C C . MET B 1 45 ? 11.007 -28.492 -25.170 1.00 0.00 45 MET B C 3
ATOM 7446 O O . MET B 1 45 ? 10.531 -27.915 -24.185 1.00 0.00 45 MET B O 3
ATOM 7460 N N . VAL B 1 46 ? 12.208 -28.205 -25.661 1.00 0.00 46 VAL B N 3
ATOM 7461 C CA . VAL B 1 46 ? 13.042 -27.177 -25.051 1.00 0.00 46 VAL B CA 3
ATOM 7462 C C . VAL B 1 46 ? 12.378 -25.811 -25.184 1.00 0.00 46 VAL B C 3
ATOM 7463 O O . VAL B 1 46 ? 12.469 -24.975 -24.285 1.00 0.00 46 VAL B O 3
ATOM 7476 N N . LEU B 1 47 ? 11.717 -25.588 -26.315 1.00 0.00 47 LEU B N 3
ATOM 7477 C CA . LEU B 1 47 ? 11.049 -24.313 -26.548 1.00 0.00 47 LEU B CA 3
ATOM 7478 C C . LEU B 1 47 ? 10.025 -24.050 -25.447 1.00 0.00 47 LEU B C 3
ATOM 7479 O O . LEU B 1 47 ? 9.930 -22.937 -24.933 1.00 0.00 47 LEU B O 3
ATOM 7495 N N . GLY B 1 48 ? 9.263 -25.076 -25.082 1.00 0.00 48 GLY B N 3
ATOM 7496 C CA . GLY B 1 48 ? 8.262 -24.919 -24.032 1.00 0.00 48 GLY B CA 3
ATOM 7497 C C . GLY B 1 48 ? 8.922 -24.538 -22.711 1.00 0.00 48 GLY B C 3
ATOM 7498 O O . GLY B 1 48 ? 8.446 -23.655 -21.988 1.00 0.00 48 GLY B O 3
ATOM 7502 N N . LEU B 1 49 ? 10.027 -25.205 -22.402 1.00 0.00 49 LEU B N 3
ATOM 7503 C CA . LEU B 1 49 ? 10.747 -24.927 -21.168 1.00 0.00 49 LEU B CA 3
ATOM 7504 C C . LEU B 1 49 ? 11.276 -23.496 -21.174 1.00 0.00 49 LEU B C 3
ATOM 7505 O O . LEU B 1 49 ? 11.238 -22.805 -20.155 1.00 0.00 49 LEU B O 3
ATOM 7521 N N . ALA B 1 50 ? 11.774 -23.057 -22.324 1.00 0.00 50 ALA B N 3
ATOM 7522 C CA . ALA B 1 50 ? 12.308 -21.706 -22.444 1.00 0.00 50 ALA B CA 3
ATOM 7523 C C . ALA B 1 50 ? 11.235 -20.676 -22.097 1.00 0.00 50 ALA B C 3
ATOM 7524 O O . ALA B 1 50 ? 11.522 -19.657 -21.467 1.00 0.00 50 ALA B O 3
ATOM 7531 N N . LEU B 1 51 ? 9.999 -20.953 -22.508 1.00 0.00 51 LEU B N 3
ATOM 7532 C CA . LEU B 1 51 ? 8.888 -20.050 -22.230 1.00 0.00 51 LEU B CA 3
ATOM 7533 C C . LEU B 1 51 ? 8.670 -19.944 -20.725 1.00 0.00 51 LEU B C 3
ATOM 7534 O O . LEU B 1 51 ? 8.408 -18.865 -20.196 1.00 0.00 51 LEU B O 3
ATOM 7550 N N . TRP B 1 52 ? 8.778 -21.071 -20.037 1.00 0.00 52 TRP B N 3
ATOM 7551 C CA . TRP B 1 52 ? 8.598 -21.078 -18.592 1.00 0.00 52 TRP B CA 3
ATOM 7552 C C . TRP B 1 52 ? 9.713 -20.286 -17.907 1.00 0.00 52 TRP B C 3
ATOM 7553 O O . TRP B 1 52 ? 9.475 -19.592 -16.919 1.00 0.00 52 TRP B O 3
ATOM 7574 N N . LEU B 1 53 ? 10.938 -20.415 -18.424 1.00 0.00 53 LEU B N 3
ATOM 7575 C CA . LEU B 1 53 ? 12.087 -19.725 -17.833 1.00 0.00 53 LEU B CA 3
ATOM 7576 C C . LEU B 1 53 ? 11.882 -18.213 -17.830 1.00 0.00 53 LEU B C 3
ATOM 7577 O O . LEU B 1 53 ? 12.085 -17.557 -16.809 1.00 0.00 53 LEU B O 3
ATOM 7593 N N . ILE B 1 54 ? 11.484 -17.666 -18.970 1.00 0.00 54 ILE B N 3
ATOM 7594 C CA . ILE B 1 54 ? 11.258 -16.229 -19.070 1.00 0.00 54 ILE B CA 3
ATOM 7595 C C . ILE B 1 54 ? 10.089 -15.814 -18.185 1.00 0.00 54 ILE B C 3
ATOM 7596 O O . ILE B 1 54 ? 10.100 -14.738 -17.586 1.00 0.00 54 ILE B O 3
ATOM 7612 N N . TYR B 1 55 ? 9.083 -16.676 -18.104 1.00 0.00 55 TYR B N 3
ATOM 7613 C CA . TYR B 1 55 ? 7.912 -16.394 -17.288 1.00 0.00 55 TYR B CA 3
ATOM 7614 C C . TYR B 1 55 ? 8.318 -16.201 -15.831 1.00 0.00 55 TYR B C 3
ATOM 7615 O O . TYR B 1 55 ? 7.870 -15.262 -15.172 1.00 0.00 55 TYR B O 3
ATOM 7633 N N . GLY B 1 56 ? 9.168 -17.087 -15.333 1.00 0.00 56 GLY B N 3
ATOM 7634 C CA . GLY B 1 56 ? 9.623 -16.990 -13.954 1.00 0.00 56 GLY B CA 3
ATOM 7635 C C . GLY B 1 56 ? 10.389 -15.692 -13.731 1.00 0.00 56 GLY B C 3
ATOM 7636 O O . GLY B 1 56 ? 10.263 -15.058 -12.682 1.00 0.00 56 GLY B O 3
ATOM 7640 N N . LEU B 1 57 ? 11.181 -15.296 -14.723 1.00 0.00 57 LEU B N 3
ATOM 7641 C CA . LEU B 1 57 ? 11.957 -14.065 -14.615 1.00 0.00 57 LEU B CA 3
ATOM 7642 C C . LEU B 1 57 ? 11.029 -12.866 -14.484 1.00 0.00 57 LEU B C 3
ATOM 7643 O O . LEU B 1 57 ? 11.264 -11.974 -13.672 1.00 0.00 57 LEU B O 3
ATOM 7659 N N . LEU B 1 58 ? 9.977 -12.853 -15.292 1.00 0.00 58 LEU B N 3
ATOM 7660 C CA . LEU B 1 58 ? 9.019 -11.756 -15.268 1.00 0.00 58 LEU B CA 3
ATOM 7661 C C . LEU B 1 58 ? 8.335 -11.681 -13.907 1.00 0.00 58 LEU B C 3
ATOM 7662 O O . LEU B 1 58 ? 7.949 -10.604 -13.453 1.00 0.00 58 LEU B O 3
ATOM 7678 N N . SER B 1 59 ? 8.190 -12.830 -13.263 1.00 0.00 59 SER B N 3
ATOM 7679 C CA . SER B 1 59 ? 7.554 -12.882 -11.954 1.00 0.00 59 SER B CA 3
ATOM 7680 C C . SER B 1 59 ? 8.530 -12.421 -10.876 1.00 0.00 59 SER B C 3
ATOM 7681 O O . SER B 1 59 ? 8.134 -12.134 -9.748 1.00 0.00 59 SER B O 3
ATOM 7689 N N . GLY B 1 60 ? 9.809 -12.344 -11.236 1.00 0.00 60 GLY B N 3
ATOM 7690 C CA . GLY B 1 60 ? 10.830 -11.908 -10.293 1.00 0.00 60 GLY B CA 3
ATOM 7691 C C . GLY B 1 60 ? 11.134 -12.997 -9.275 1.00 0.00 60 GLY B C 3
ATOM 7692 O O . GLY B 1 60 ? 11.665 -12.722 -8.200 1.00 0.00 60 GLY B O 3
ATOM 7696 N N . ASP B 1 61 ? 10.793 -14.236 -9.614 1.00 0.00 61 ASP B N 3
ATOM 7697 C CA . ASP B 1 61 ? 11.037 -15.354 -8.710 1.00 0.00 61 ASP B CA 3
ATOM 7698 C C . ASP B 1 61 ? 12.499 -15.807 -8.819 1.00 0.00 61 ASP B C 3
ATOM 7699 O O . ASP B 1 61 ? 13.009 -16.034 -9.917 1.00 0.00 61 ASP B O 3
ATOM 7708 N N . ALA B 1 62 ? 13.162 -15.926 -7.671 1.00 0.00 62 ALA B N 3
ATOM 7709 C CA . ALA B 1 62 ? 14.563 -16.346 -7.617 1.00 0.00 62 ALA B CA 3
ATOM 7710 C C . ALA B 1 62 ? 14.688 -17.878 -7.633 1.00 0.00 62 ALA B C 3
ATOM 7711 O O . ALA B 1 62 ? 15.356 -18.434 -8.505 1.00 0.00 62 ALA B O 3
ATOM 7718 N N . PRO B 1 63 ? 14.080 -18.567 -6.688 1.00 0.00 63 PRO B N 3
ATOM 7719 C CA . PRO B 1 63 ? 14.150 -20.059 -6.623 1.00 0.00 63 PRO B CA 3
ATOM 7720 C C . PRO B 1 63 ? 13.655 -20.730 -7.903 1.00 0.00 63 PRO B C 3
ATOM 7721 O O . PRO B 1 63 ? 14.174 -21.771 -8.301 1.00 0.00 63 PRO B O 3
ATOM 7732 N N . LEU B 1 64 ? 12.638 -20.151 -8.524 1.00 0.00 64 LEU B N 3
ATOM 7733 C CA . LEU B 1 64 ? 12.084 -20.734 -9.735 1.00 0.00 64 LEU B CA 3
ATOM 7734 C C . LEU B 1 64 ? 13.134 -20.744 -10.841 1.00 0.00 64 LEU B C 3
ATOM 7735 O O . LEU B 1 64 ? 13.272 -21.726 -11.568 1.00 0.00 64 LEU B O 3
ATOM 7751 N N . ILE B 1 65 ? 13.868 -19.647 -10.964 1.00 0.00 65 ILE B N 3
ATOM 7752 C CA . ILE B 1 65 ? 14.892 -19.551 -11.992 1.00 0.00 65 ILE B CA 3
ATOM 7753 C C . ILE B 1 65 ? 15.974 -20.601 -11.756 1.00 0.00 65 ILE B C 3
ATOM 7754 O O . ILE B 1 65 ? 16.407 -21.280 -12.687 1.00 0.00 65 ILE B O 3
ATOM 7770 N N . ALA B 1 66 ? 16.403 -20.733 -10.506 1.00 0.00 66 ALA B N 3
ATOM 7771 C CA . ALA B 1 66 ? 17.432 -21.707 -10.166 1.00 0.00 66 ALA B CA 3
ATOM 7772 C C . ALA B 1 66 ? 16.920 -23.131 -10.361 1.00 0.00 66 ALA B C 3
ATOM 7773 O O . ALA B 1 66 ? 17.637 -23.994 -10.868 1.00 0.00 66 ALA B O 3
ATOM 7780 N N . SER B 1 67 ? 15.676 -23.367 -9.953 1.00 0.00 67 SER B N 3
ATOM 7781 C CA . SER B 1 67 ? 15.075 -24.688 -10.088 1.00 0.00 67 SER B CA 3
ATOM 7782 C C . SER B 1 67 ? 14.977 -25.082 -11.556 1.00 0.00 67 SER B C 3
ATOM 7783 O O . SER B 1 67 ? 15.262 -26.220 -11.926 1.00 0.00 67 SER B O 3
ATOM 7791 N N . ASN B 1 68 ? 14.571 -24.130 -12.389 1.00 0.00 68 ASN B N 3
ATOM 7792 C CA . ASN B 1 68 ? 14.435 -24.389 -13.818 1.00 0.00 68 ASN B CA 3
ATOM 7793 C C . ASN B 1 68 ? 15.785 -24.747 -14.425 1.00 0.00 68 ASN B C 3
ATOM 7794 O O . ASN B 1 68 ? 15.877 -25.642 -15.264 1.00 0.00 68 ASN B O 3
ATOM 7805 N N . ALA B 1 69 ? 16.828 -24.045 -13.997 1.00 0.00 69 ALA B N 3
ATOM 7806 C CA . ALA B 1 69 ? 18.165 -24.304 -14.512 1.00 0.00 69 ALA B CA 3
ATOM 7807 C C . ALA B 1 69 ? 18.567 -25.752 -14.249 1.00 0.00 69 ALA B C 3
ATOM 7808 O O . ALA B 1 69 ? 19.043 -26.445 -15.148 1.00 0.00 69 ALA B O 3
ATOM 7815 N N . VAL B 1 70 ? 18.364 -26.206 -13.016 1.00 0.00 70 VAL B N 3
ATOM 7816 C CA . VAL B 1 70 ? 18.705 -27.577 -12.652 1.00 0.00 70 VAL B CA 3
ATOM 7817 C C . VAL B 1 70 ? 17.801 -28.568 -13.382 1.00 0.00 70 VAL B C 3
ATOM 7818 O O . VAL B 1 70 ? 18.263 -29.587 -13.897 1.00 0.00 70 VAL B O 3
ATOM 7831 N N . THR B 1 71 ? 16.510 -28.261 -13.420 1.00 0.00 71 THR B N 3
ATOM 7832 C CA . THR B 1 71 ? 15.542 -29.126 -14.085 1.00 0.00 71 THR B CA 3
ATOM 7833 C C . THR B 1 71 ? 15.863 -29.247 -15.569 1.00 0.00 71 THR B C 3
ATOM 7834 O O . THR B 1 71 ? 15.819 -30.340 -16.136 1.00 0.00 71 THR B O 3
ATOM 7845 N N . MET B 1 72 ? 16.179 -28.119 -16.195 1.00 0.00 72 MET B N 3
ATOM 7846 C CA . MET B 1 72 ? 16.502 -28.114 -17.616 1.00 0.00 72 MET B CA 3
ATOM 7847 C C . MET B 1 72 ? 17.695 -29.016 -17.886 1.00 0.00 72 MET B C 3
ATOM 7848 O O . MET B 1 72 ? 17.705 -29.774 -18.853 1.00 0.00 72 MET B O 3
ATOM 7862 N N . LEU B 1 73 ? 18.702 -28.934 -17.026 1.00 0.00 73 LEU B N 3
ATOM 7863 C CA . LEU B 1 73 ? 19.890 -29.757 -17.195 1.00 0.00 73 LEU B CA 3
ATOM 7864 C C . LEU B 1 73 ? 19.524 -31.229 -17.113 1.00 0.00 73 LEU B C 3
ATOM 7865 O O . LEU B 1 73 ? 20.027 -32.045 -17.885 1.00 0.00 73 LEU B O 3
ATOM 7881 N N . LEU B 1 74 ? 18.673 -31.572 -16.157 1.00 0.00 74 LEU B N 3
ATOM 7882 C CA . LEU B 1 74 ? 18.283 -32.961 -15.981 1.00 0.00 74 LEU B CA 3
ATOM 7883 C C . LEU B 1 74 ? 17.565 -33.471 -17.228 1.00 0.00 74 LEU B C 3
ATOM 7884 O O . LEU B 1 74 ? 17.875 -34.545 -17.739 1.00 0.00 74 LEU B O 3
ATOM 7900 N N . ALA B 1 75 ? 16.606 -32.693 -17.711 1.00 0.00 75 ALA B N 3
ATOM 7901 C CA . ALA B 1 75 ? 15.854 -33.079 -18.895 1.00 0.00 75 ALA B CA 3
ATOM 7902 C C . ALA B 1 75 ? 16.726 -32.992 -20.141 1.00 0.00 75 ALA B C 3
ATOM 7903 O O . ALA B 1 75 ? 16.489 -33.698 -21.116 1.00 0.00 75 ALA B O 3
ATOM 7910 N N . GLY B 1 76 ? 17.722 -32.108 -20.097 1.00 0.00 76 GLY B N 3
ATOM 7911 C CA . GLY B 1 76 ? 18.629 -31.912 -21.226 1.00 0.00 76 GLY B CA 3
ATOM 7912 C C . GLY B 1 76 ? 19.040 -33.241 -21.854 1.00 0.00 76 GLY B C 3
ATOM 7913 O O . GLY B 1 76 ? 20.106 -33.778 -21.554 1.00 0.00 76 GLY B O 3
ATOM 7917 N N . GLY B 1 77 ? 18.185 -33.756 -22.735 1.00 0.00 77 GLY B N 3
ATOM 7918 C CA . GLY B 1 77 ? 18.449 -35.020 -23.423 1.00 0.00 77 GLY B CA 3
ATOM 7919 C C . GLY B 1 77 ? 19.097 -34.754 -24.775 1.00 0.00 77 GLY B C 3
ATOM 7920 O O . GLY B 1 77 ? 18.765 -35.380 -25.778 1.00 0.00 77 GLY B O 3
ATOM 7924 N N . ILE B 1 78 ? 20.020 -33.809 -24.794 1.00 0.00 78 ILE B N 3
ATOM 7925 C CA . ILE B 1 78 ? 20.711 -33.455 -26.023 1.00 0.00 78 ILE B CA 3
ATOM 7926 C C . ILE B 1 78 ? 21.618 -34.590 -26.488 1.00 0.00 78 ILE B C 3
ATOM 7927 O O . ILE B 1 78 ? 21.735 -34.850 -27.686 1.00 0.00 78 ILE B O 3
ATOM 7943 N N . LEU B 1 79 ? 22.285 -35.239 -25.539 1.00 0.00 79 LEU B N 3
ATOM 7944 C CA . LEU B 1 79 ? 23.205 -36.321 -25.874 1.00 0.00 79 LEU B CA 3
ATOM 7945 C C . LEU B 1 79 ? 22.482 -37.410 -26.669 1.00 0.00 79 LEU B C 3
ATOM 7946 O O . LEU B 1 79 ? 22.969 -37.869 -27.709 1.00 0.00 79 LEU B O 3
ATOM 7962 N N . VAL B 1 80 ? 21.308 -37.807 -26.195 1.00 0.00 80 VAL B N 3
ATOM 7963 C CA . VAL B 1 80 ? 20.533 -38.825 -26.889 1.00 0.00 80 VAL B CA 3
ATOM 7964 C C . VAL B 1 80 ? 19.967 -38.270 -28.193 1.00 0.00 80 VAL B C 3
ATOM 7965 O O . VAL B 1 80 ? 19.799 -39.001 -29.170 1.00 0.00 80 VAL B O 3
ATOM 7978 N N . MET B 1 81 ? 19.669 -36.973 -28.197 1.00 0.00 81 MET B N 3
ATOM 7979 C CA . MET B 1 81 ? 19.116 -36.329 -29.383 1.00 0.00 81 MET B CA 3
ATOM 7980 C C . MET B 1 81 ? 20.095 -36.436 -30.547 1.00 0.00 81 MET B C 3
ATOM 7981 O O . MET B 1 81 ? 19.704 -36.748 -31.672 1.00 0.00 81 MET B O 3
ATOM 7995 N N . LYS B 1 82 ? 21.366 -36.179 -30.269 1.00 0.00 82 LYS B N 3
ATOM 7996 C CA . LYS B 1 82 ? 22.390 -36.257 -31.302 1.00 0.00 82 LYS B CA 3
ATOM 7997 C C . LYS B 1 82 ? 22.518 -37.680 -31.821 1.00 0.00 82 LYS B C 3
ATOM 7998 O O . LYS B 1 82 ? 22.761 -37.895 -33.009 1.00 0.00 82 LYS B O 3
ATOM 8017 N N . LEU B 1 83 ? 22.387 -38.653 -30.924 1.00 0.00 83 LEU B N 3
ATOM 8018 C CA . LEU B 1 83 ? 22.522 -40.047 -31.326 1.00 0.00 83 LEU B CA 3
ATOM 8019 C C . LEU B 1 83 ? 21.467 -40.406 -32.368 1.00 0.00 83 LEU B C 3
ATOM 8020 O O . LEU B 1 83 ? 21.767 -41.058 -33.366 1.00 0.00 83 LEU B O 3
ATOM 8036 N N . ARG B 1 84 ? 20.234 -39.977 -32.133 1.00 0.00 84 ARG B N 3
ATOM 8037 C CA . ARG B 1 84 ? 19.153 -40.268 -33.065 1.00 0.00 84 ARG B CA 3
ATOM 8038 C C . ARG B 1 84 ? 19.379 -39.534 -34.381 1.00 0.00 84 ARG B C 3
ATOM 8039 O O . ARG B 1 84 ? 19.160 -40.089 -35.458 1.00 0.00 84 ARG B O 3
ATOM 8060 N N . TYR B 1 85 ? 19.820 -38.287 -34.288 1.00 0.00 85 TYR B N 3
ATOM 8061 C CA . TYR B 1 85 ? 20.074 -37.487 -35.479 1.00 0.00 85 TYR B CA 3
ATOM 8062 C C . TYR B 1 85 ? 21.255 -38.049 -36.266 1.00 0.00 85 TYR B C 3
ATOM 8063 O O . TYR B 1 85 ? 22.291 -38.390 -35.694 1.00 0.00 85 TYR B O 3
ATOM 8081 N N . GLY B 1 86 ? 21.090 -38.142 -37.580 1.00 0.00 86 GLY B N 3
ATOM 8082 C CA . GLY B 1 86 ? 22.146 -38.662 -38.440 1.00 0.00 86 GLY B CA 3
ATOM 8083 C C . GLY B 1 86 ? 23.491 -38.043 -38.078 1.00 0.00 86 GLY B C 3
ATOM 8084 O O . GLY B 1 86 ? 23.780 -36.968 -38.574 1.00 0.00 86 GLY B O 3
ATOM 8089 N N . MET A 1 1 ? -2.427 -6.807 -6.052 1.00 0.00 1 MET A N 4
ATOM 8090 C CA . MET A 1 1 ? -1.492 -7.153 -7.159 1.00 0.00 1 MET A CA 4
ATOM 8091 C C . MET A 1 1 ? -2.253 -7.911 -8.242 1.00 0.00 1 MET A C 4
ATOM 8092 O O . MET A 1 1 ? -1.869 -7.888 -9.413 1.00 0.00 1 MET A O 4
ATOM 8108 N N . ASP A 1 2 ? -3.328 -8.589 -7.845 1.00 0.00 2 ASP A N 4
ATOM 8109 C CA . ASP A 1 2 ? -4.133 -9.359 -8.791 1.00 0.00 2 ASP A CA 4
ATOM 8110 C C . ASP A 1 2 ? -3.238 -10.106 -9.781 1.00 0.00 2 ASP A C 4
ATOM 8111 O O . ASP A 1 2 ? -3.217 -9.792 -10.971 1.00 0.00 2 ASP A O 4
ATOM 8120 N N . PRO A 1 3 ? -2.496 -11.075 -9.306 1.00 0.00 3 PRO A N 4
ATOM 8121 C CA . PRO A 1 3 ? -1.571 -11.876 -10.157 1.00 0.00 3 PRO A CA 4
ATOM 8122 C C . PRO A 1 3 ? -2.314 -12.938 -10.967 1.00 0.00 3 PRO A C 4
ATOM 8123 O O . PRO A 1 3 ? -1.703 -13.850 -11.520 1.00 0.00 3 PRO A O 4
ATOM 8134 N N . PHE A 1 4 ? -3.632 -12.814 -11.028 1.00 0.00 4 PHE A N 4
ATOM 8135 C CA . PHE A 1 4 ? -4.442 -13.774 -11.765 1.00 0.00 4 PHE A CA 4
ATOM 8136 C C . PHE A 1 4 ? -3.979 -13.857 -13.217 1.00 0.00 4 PHE A C 4
ATOM 8137 O O . PHE A 1 4 ? -3.855 -14.945 -13.779 1.00 0.00 4 PHE A O 4
ATOM 8154 N N . LEU A 1 5 ? -3.725 -12.704 -13.820 1.00 0.00 5 LEU A N 4
ATOM 8155 C CA . LEU A 1 5 ? -3.276 -12.658 -15.206 1.00 0.00 5 LEU A CA 4
ATOM 8156 C C . LEU A 1 5 ? -1.925 -13.356 -15.355 1.00 0.00 5 LEU A C 4
ATOM 8157 O O . LEU A 1 5 ? -1.687 -14.073 -16.328 1.00 0.00 5 LEU A O 4
ATOM 8173 N N . ILE A 1 6 ? -1.042 -13.145 -14.386 1.00 0.00 6 ILE A N 4
ATOM 8174 C CA . ILE A 1 6 ? 0.280 -13.759 -14.425 1.00 0.00 6 ILE A CA 4
ATOM 8175 C C . ILE A 1 6 ? 0.162 -15.283 -14.382 1.00 0.00 6 ILE A C 4
ATOM 8176 O O . ILE A 1 6 ? 0.857 -15.989 -15.113 1.00 0.00 6 ILE A O 4
ATOM 8192 N N . LYS A 1 7 ? -0.713 -15.781 -13.517 1.00 0.00 7 LYS A N 4
ATOM 8193 C CA . LYS A 1 7 ? -0.904 -17.223 -13.381 1.00 0.00 7 LYS A CA 4
ATOM 8194 C C . LYS A 1 7 ? -1.411 -17.821 -14.698 1.00 0.00 7 LYS A C 4
ATOM 8195 O O . LYS A 1 7 ? -1.019 -18.924 -15.077 1.00 0.00 7 LYS A O 4
ATOM 8214 N N . LEU A 1 8 ? -2.282 -17.094 -15.384 1.00 0.00 8 LEU A N 4
ATOM 8215 C CA . LEU A 1 8 ? -2.829 -17.576 -16.647 1.00 0.00 8 LEU A CA 4
ATOM 8216 C C . LEU A 1 8 ? -1.708 -17.778 -17.666 1.00 0.00 8 LEU A C 4
ATOM 8217 O O . LEU A 1 8 ? -1.687 -18.773 -18.401 1.00 0.00 8 LEU A O 4
ATOM 8233 N N . ILE A 1 9 ? -0.775 -16.837 -17.701 1.00 0.00 9 ILE A N 4
ATOM 8234 C CA . ILE A 1 9 ? 0.341 -16.929 -18.628 1.00 0.00 9 ILE A CA 4
ATOM 8235 C C . ILE A 1 9 ? 1.171 -18.170 -18.316 1.00 0.00 9 ILE A C 4
ATOM 8236 O O . ILE A 1 9 ? 1.587 -18.897 -19.220 1.00 0.00 9 ILE A O 4
ATOM 8252 N N . GLY A 1 10 ? 1.409 -18.407 -17.032 1.00 0.00 10 GLY A N 4
ATOM 8253 C CA . GLY A 1 10 ? 2.188 -19.565 -16.610 1.00 0.00 10 GLY A CA 4
ATOM 8254 C C . GLY A 1 10 ? 1.502 -20.865 -17.023 1.00 0.00 10 GLY A C 4
ATOM 8255 O O . GLY A 1 10 ? 2.163 -21.839 -17.379 1.00 0.00 10 GLY A O 4
ATOM 8259 N N . PHE A 1 11 ? 0.176 -20.872 -16.976 1.00 0.00 11 PHE A N 4
ATOM 8260 C CA . PHE A 1 11 ? -0.585 -22.061 -17.349 1.00 0.00 11 PHE A CA 4
ATOM 8261 C C . PHE A 1 11 ? -0.303 -22.448 -18.793 1.00 0.00 11 PHE A C 4
ATOM 8262 O O . PHE A 1 11 ? -0.056 -23.617 -19.094 1.00 0.00 11 PHE A O 4
ATOM 8279 N N . ALA A 1 12 ? -0.346 -21.466 -19.687 1.00 0.00 12 ALA A N 4
ATOM 8280 C CA . ALA A 1 12 ? -0.096 -21.735 -21.097 1.00 0.00 12 ALA A CA 4
ATOM 8281 C C . ALA A 1 12 ? 1.310 -22.290 -21.299 1.00 0.00 12 ALA A C 4
ATOM 8282 O O . ALA A 1 12 ? 1.507 -23.256 -22.035 1.00 0.00 12 ALA A O 4
ATOM 8289 N N . ALA A 1 13 ? 2.285 -21.677 -20.638 1.00 0.00 13 ALA A N 4
ATOM 8290 C CA . ALA A 1 13 ? 3.669 -22.122 -20.753 1.00 0.00 13 ALA A CA 4
ATOM 8291 C C . ALA A 1 13 ? 3.852 -23.504 -20.132 1.00 0.00 13 ALA A C 4
ATOM 8292 O O . ALA A 1 13 ? 4.587 -24.341 -20.657 1.00 0.00 13 ALA A O 4
ATOM 8299 N N . ALA A 1 14 ? 3.182 -23.736 -19.009 1.00 0.00 14 ALA A N 4
ATOM 8300 C CA . ALA A 1 14 ? 3.283 -25.018 -18.322 1.00 0.00 14 ALA A CA 4
ATOM 8301 C C . ALA A 1 14 ? 2.775 -26.148 -19.211 1.00 0.00 14 ALA A C 4
ATOM 8302 O O . ALA A 1 14 ? 3.365 -27.227 -19.259 1.00 0.00 14 ALA A O 4
ATOM 8309 N N . THR A 1 15 ? 1.677 -25.894 -19.916 1.00 0.00 15 THR A N 4
ATOM 8310 C CA . THR A 1 15 ? 1.104 -26.902 -20.799 1.00 0.00 15 THR A CA 4
ATOM 8311 C C . THR A 1 15 ? 2.029 -27.164 -21.984 1.00 0.00 15 THR A C 4
ATOM 8312 O O . THR A 1 15 ? 2.148 -28.295 -22.449 1.00 0.00 15 THR A O 4
ATOM 8323 N N . CYS A 1 16 ? 2.681 -26.110 -22.465 1.00 0.00 16 CYS A N 4
ATOM 8324 C CA . CYS A 1 16 ? 3.591 -26.239 -23.597 1.00 0.00 16 CYS A CA 4
ATOM 8325 C C . CYS A 1 16 ? 4.738 -27.185 -23.267 1.00 0.00 16 CYS A C 4
ATOM 8326 O O . CYS A 1 16 ? 5.183 -27.955 -24.117 1.00 0.00 16 CYS A O 4
ATOM 8334 N N . THR A 1 17 ? 5.210 -27.129 -22.027 1.00 0.00 17 THR A N 4
ATOM 8335 C CA . THR A 1 17 ? 6.307 -27.989 -21.601 1.00 0.00 17 THR A CA 4
ATOM 8336 C C . THR A 1 17 ? 5.834 -29.434 -21.467 1.00 0.00 17 THR A C 4
ATOM 8337 O O . THR A 1 17 ? 6.521 -30.362 -21.894 1.00 0.00 17 THR A O 4
ATOM 8348 N N . THR A 1 18 ? 4.657 -29.620 -20.876 1.00 0.00 18 THR A N 4
ATOM 8349 C CA . THR A 1 18 ? 4.109 -30.961 -20.701 1.00 0.00 18 THR A CA 4
ATOM 8350 C C . THR A 1 18 ? 3.773 -31.575 -22.055 1.00 0.00 18 THR A C 4
ATOM 8351 O O . THR A 1 18 ? 3.992 -32.764 -22.281 1.00 0.00 18 THR A O 4
ATOM 8362 N N . VAL A 1 19 ? 3.253 -30.753 -22.960 1.00 0.00 19 VAL A N 4
ATOM 8363 C CA . VAL A 1 19 ? 2.905 -31.223 -24.294 1.00 0.00 19 VAL A CA 4
ATOM 8364 C C . VAL A 1 19 ? 4.161 -31.661 -25.038 1.00 0.00 19 VAL A C 4
ATOM 8365 O O . VAL A 1 19 ? 4.122 -32.580 -25.834 1.00 0.00 19 VAL A O 4
ATOM 8378 N N . ALA A 1 20 ? 5.278 -30.995 -24.784 1.00 0.00 20 ALA A N 4
ATOM 8379 C CA . ALA A 1 20 ? 6.521 -31.339 -25.463 1.00 0.00 20 ALA A CA 4
ATOM 8380 C C . ALA A 1 20 ? 6.757 -32.849 -25.416 1.00 0.00 20 ALA A C 4
ATOM 8381 O O . ALA A 1 20 ? 7.364 -33.418 -26.319 1.00 0.00 20 ALA A O 4
ATOM 8388 N N . TYR A 1 21 ? 6.267 -33.485 -24.359 1.00 0.00 21 TYR A N 4
ATOM 8389 C CA . TYR A 1 21 ? 6.396 -34.932 -24.184 1.00 0.00 21 TYR A CA 4
ATOM 8390 C C . TYR A 1 21 ? 5.344 -35.707 -24.999 1.00 0.00 21 TYR A C 4
ATOM 8391 O O . TYR A 1 21 ? 5.549 -36.866 -25.335 1.00 0.00 21 TYR A O 4
ATOM 8409 N N . ALA A 1 22 ? 4.192 -35.084 -25.272 1.00 0.00 22 ALA A N 4
ATOM 8410 C CA . ALA A 1 22 ? 3.111 -35.773 -26.000 1.00 0.00 22 ALA A CA 4
ATOM 8411 C C . ALA A 1 22 ? 3.601 -36.404 -27.320 1.00 0.00 22 ALA A C 4
ATOM 8412 O O . ALA A 1 22 ? 3.292 -37.562 -27.596 1.00 0.00 22 ALA A O 4
ATOM 8419 N N . PRO A 1 23 ? 4.343 -35.688 -28.129 1.00 0.00 23 PRO A N 4
ATOM 8420 C CA . PRO A 1 23 ? 4.859 -36.225 -29.424 1.00 0.00 23 PRO A CA 4
ATOM 8421 C C . PRO A 1 23 ? 5.546 -37.586 -29.260 1.00 0.00 23 PRO A C 4
ATOM 8422 O O . PRO A 1 23 ? 5.449 -38.438 -30.144 1.00 0.00 23 PRO A O 4
ATOM 8433 N N . GLN A 1 24 ? 6.232 -37.792 -28.135 1.00 0.00 24 GLN A N 4
ATOM 8434 C CA . GLN A 1 24 ? 6.919 -39.065 -27.886 1.00 0.00 24 GLN A CA 4
ATOM 8435 C C . GLN A 1 24 ? 6.033 -39.991 -27.053 1.00 0.00 24 GLN A C 4
ATOM 8436 O O . GLN A 1 24 ? 6.158 -41.214 -27.116 1.00 0.00 24 GLN A O 4
ATOM 8450 N N . PHE A 1 25 ? 5.145 -39.392 -26.270 1.00 0.00 25 PHE A N 4
ATOM 8451 C CA . PHE A 1 25 ? 4.245 -40.161 -25.420 1.00 0.00 25 PHE A CA 4
ATOM 8452 C C . PHE A 1 25 ? 3.309 -41.016 -26.265 1.00 0.00 25 PHE A C 4
ATOM 8453 O O . PHE A 1 25 ? 2.967 -42.138 -25.891 1.00 0.00 25 PHE A O 4
ATOM 8470 N N . ILE A 1 26 ? 2.888 -40.478 -27.403 1.00 0.00 26 ILE A N 4
ATOM 8471 C CA . ILE A 1 26 ? 1.981 -41.202 -28.281 1.00 0.00 26 ILE A CA 4
ATOM 8472 C C . ILE A 1 26 ? 2.639 -42.497 -28.756 1.00 0.00 26 ILE A C 4
ATOM 8473 O O . ILE A 1 26 ? 2.006 -43.550 -28.785 1.00 0.00 26 ILE A O 4
ATOM 8489 N N . LYS A 1 27 ? 3.912 -42.413 -29.125 1.00 0.00 27 LYS A N 4
ATOM 8490 C CA . LYS A 1 27 ? 4.636 -43.591 -29.594 1.00 0.00 27 LYS A CA 4
ATOM 8491 C C . LYS A 1 27 ? 4.684 -44.657 -28.501 1.00 0.00 27 LYS A C 4
ATOM 8492 O O . LYS A 1 27 ? 4.410 -45.838 -28.746 1.00 0.00 27 LYS A O 4
ATOM 8511 N N . VAL A 1 28 ? 5.018 -44.230 -27.289 1.00 0.00 28 VAL A N 4
ATOM 8512 C CA . VAL A 1 28 ? 5.087 -45.152 -26.162 1.00 0.00 28 VAL A CA 4
ATOM 8513 C C . VAL A 1 28 ? 3.708 -45.729 -25.876 1.00 0.00 28 VAL A C 4
ATOM 8514 O O . VAL A 1 28 ? 3.564 -46.922 -25.620 1.00 0.00 28 VAL A O 4
ATOM 8527 N N . LEU A 1 29 ? 2.695 -44.871 -25.922 1.00 0.00 29 LEU A N 4
ATOM 8528 C CA . LEU A 1 29 ? 1.329 -45.307 -25.664 1.00 0.00 29 LEU A CA 4
ATOM 8529 C C . LEU A 1 29 ? 0.911 -46.360 -26.680 1.00 0.00 29 LEU A C 4
ATOM 8530 O O . LEU A 1 29 ? 0.216 -47.307 -26.341 1.00 0.00 29 LEU A O 4
ATOM 8546 N N . LYS A 1 30 ? 1.323 -46.179 -27.927 1.00 0.00 30 LYS A N 4
ATOM 8547 C CA . LYS A 1 30 ? 0.971 -47.126 -28.977 1.00 0.00 30 LYS A CA 4
ATOM 8548 C C . LYS A 1 30 ? 1.554 -48.505 -28.681 1.00 0.00 30 LYS A C 4
ATOM 8549 O O . LYS A 1 30 ? 0.916 -49.526 -28.936 1.00 0.00 30 LYS A O 4
ATOM 8568 N N . THR A 1 31 ? 2.766 -48.532 -28.131 1.00 0.00 31 THR A N 4
ATOM 8569 C CA . THR A 1 31 ? 3.418 -49.801 -27.796 1.00 0.00 31 THR A CA 4
ATOM 8570 C C . THR A 1 31 ? 3.072 -50.223 -26.370 1.00 0.00 31 THR A C 4
ATOM 8571 O O . THR A 1 31 ? 3.218 -51.387 -26.000 1.00 0.00 31 THR A O 4
ATOM 8582 N N . ARG A 1 32 ? 2.620 -49.261 -25.578 1.00 0.00 32 ARG A N 4
ATOM 8583 C CA . ARG A 1 32 ? 2.254 -49.516 -24.190 1.00 0.00 32 ARG A CA 4
ATOM 8584 C C . ARG A 1 32 ? 3.376 -50.256 -23.471 1.00 0.00 32 ARG A C 4
ATOM 8585 O O . ARG A 1 32 ? 3.122 -51.138 -22.649 1.00 0.00 32 ARG A O 4
ATOM 8606 N N . SER A 1 33 ? 4.620 -49.893 -23.777 1.00 0.00 33 SER A N 4
ATOM 8607 C CA . SER A 1 33 ? 5.782 -50.526 -23.150 1.00 0.00 33 SER A CA 4
ATOM 8608 C C . SER A 1 33 ? 6.829 -49.484 -22.790 1.00 0.00 33 SER A C 4
ATOM 8609 O O . SER A 1 33 ? 7.112 -48.585 -23.582 1.00 0.00 33 SER A O 4
ATOM 8617 N N . ALA A 1 34 ? 7.426 -49.612 -21.604 1.00 0.00 34 ALA A N 4
ATOM 8618 C CA . ALA A 1 34 ? 8.461 -48.667 -21.196 1.00 0.00 34 ALA A CA 4
ATOM 8619 C C . ALA A 1 34 ? 9.834 -49.317 -21.372 1.00 0.00 34 ALA A C 4
ATOM 8620 O O . ALA A 1 34 ? 10.230 -50.181 -20.589 1.00 0.00 34 ALA A O 4
ATOM 8627 N N . ARG A 1 35 ? 10.558 -48.893 -22.401 1.00 0.00 35 ARG A N 4
ATOM 8628 C CA . ARG A 1 35 ? 11.880 -49.441 -22.657 1.00 0.00 35 ARG A CA 4
ATOM 8629 C C . ARG A 1 35 ? 12.947 -48.894 -21.710 1.00 0.00 35 ARG A C 4
ATOM 8630 O O . ARG A 1 35 ? 13.653 -49.649 -21.040 1.00 0.00 35 ARG A O 4
ATOM 8651 N N . ASP A 1 36 ? 13.068 -47.560 -21.692 1.00 0.00 36 ASP A N 4
ATOM 8652 C CA . ASP A 1 36 ? 14.064 -46.874 -20.861 1.00 0.00 36 ASP A CA 4
ATOM 8653 C C . ASP A 1 36 ? 13.430 -46.231 -19.638 1.00 0.00 36 ASP A C 4
ATOM 8654 O O . ASP A 1 36 ? 14.133 -45.742 -18.752 1.00 0.00 36 ASP A O 4
ATOM 8663 N N . ILE A 1 37 ? 12.104 -46.209 -19.598 1.00 0.00 37 ILE A N 4
ATOM 8664 C CA . ILE A 1 37 ? 11.406 -45.591 -18.480 1.00 0.00 37 ILE A CA 4
ATOM 8665 C C . ILE A 1 37 ? 11.251 -46.581 -17.340 1.00 0.00 37 ILE A C 4
ATOM 8666 O O . ILE A 1 37 ? 10.572 -47.593 -17.469 1.00 0.00 37 ILE A O 4
ATOM 8682 N N . SER A 1 38 ? 11.891 -46.284 -16.219 1.00 0.00 38 SER A N 4
ATOM 8683 C CA . SER A 1 38 ? 11.819 -47.160 -15.056 1.00 0.00 38 SER A CA 4
ATOM 8684 C C . SER A 1 38 ? 10.593 -46.823 -14.215 1.00 0.00 38 SER A C 4
ATOM 8685 O O . SER A 1 38 ? 10.128 -45.686 -14.204 1.00 0.00 38 SER A O 4
ATOM 8693 N N . LEU A 1 39 ? 10.084 -47.825 -13.513 1.00 0.00 39 LEU A N 4
ATOM 8694 C CA . LEU A 1 39 ? 8.912 -47.653 -12.659 1.00 0.00 39 LEU A CA 4
ATOM 8695 C C . LEU A 1 39 ? 9.214 -46.651 -11.550 1.00 0.00 39 LEU A C 4
ATOM 8696 O O . LEU A 1 39 ? 8.322 -45.952 -11.067 1.00 0.00 39 LEU A O 4
ATOM 8712 N N . GLY A 1 40 ? 10.473 -46.605 -11.142 1.00 0.00 40 GLY A N 4
ATOM 8713 C CA . GLY A 1 40 ? 10.883 -45.703 -10.080 1.00 0.00 40 GLY A CA 4
ATOM 8714 C C . GLY A 1 40 ? 10.563 -44.260 -10.443 1.00 0.00 40 GLY A C 4
ATOM 8715 O O . GLY A 1 40 ? 10.203 -43.461 -9.579 1.00 0.00 40 GLY A O 4
ATOM 8719 N N . MET A 1 41 ? 10.692 -43.925 -11.724 1.00 0.00 41 MET A N 4
ATOM 8720 C CA . MET A 1 41 ? 10.410 -42.566 -12.170 1.00 0.00 41 MET A CA 4
ATOM 8721 C C . MET A 1 41 ? 8.963 -42.195 -11.899 1.00 0.00 41 MET A C 4
ATOM 8722 O O . MET A 1 41 ? 8.679 -41.147 -11.324 1.00 0.00 41 MET A O 4
ATOM 8736 N N . PHE A 1 42 ? 8.052 -43.049 -12.326 1.00 0.00 42 PHE A N 4
ATOM 8737 C CA . PHE A 1 42 ? 6.642 -42.773 -12.132 1.00 0.00 42 PHE A CA 4
ATOM 8738 C C . PHE A 1 42 ? 6.304 -42.678 -10.649 1.00 0.00 42 PHE A C 4
ATOM 8739 O O . PHE A 1 42 ? 5.545 -41.807 -10.235 1.00 0.00 42 PHE A O 4
ATOM 8756 N N . LEU A 1 43 ? 6.856 -43.586 -9.853 1.00 0.00 43 LEU A N 4
ATOM 8757 C CA . LEU A 1 43 ? 6.575 -43.587 -8.425 1.00 0.00 43 LEU A CA 4
ATOM 8758 C C . LEU A 1 43 ? 7.057 -42.291 -7.773 1.00 0.00 43 LEU A C 4
ATOM 8759 O O . LEU A 1 43 ? 6.341 -41.681 -6.979 1.00 0.00 43 LEU A O 4
ATOM 8775 N N . VAL A 1 44 ? 8.266 -41.867 -8.125 1.00 0.00 44 VAL A N 4
ATOM 8776 C CA . VAL A 1 44 ? 8.821 -40.631 -7.585 1.00 0.00 44 VAL A CA 4
ATOM 8777 C C . VAL A 1 44 ? 8.091 -39.421 -8.167 1.00 0.00 44 VAL A C 4
ATOM 8778 O O . VAL A 1 44 ? 7.822 -38.440 -7.470 1.00 0.00 44 VAL A O 4
ATOM 8791 N N . MET A 1 45 ? 7.792 -39.497 -9.462 1.00 0.00 45 MET A N 4
ATOM 8792 C CA . MET A 1 45 ? 7.111 -38.414 -10.164 1.00 0.00 45 MET A CA 4
ATOM 8793 C C . MET A 1 45 ? 5.770 -38.109 -9.504 1.00 0.00 45 MET A C 4
ATOM 8794 O O . MET A 1 45 ? 5.354 -36.954 -9.424 1.00 0.00 45 MET A O 4
ATOM 8808 N N . VAL A 1 46 ? 5.098 -39.151 -9.029 1.00 0.00 46 VAL A N 4
ATOM 8809 C CA . VAL A 1 46 ? 3.807 -38.978 -8.373 1.00 0.00 46 VAL A CA 4
ATOM 8810 C C . VAL A 1 46 ? 3.967 -38.085 -7.143 1.00 0.00 46 VAL A C 4
ATOM 8811 O O . VAL A 1 46 ? 3.143 -37.207 -6.894 1.00 0.00 46 VAL A O 4
ATOM 8824 N N . LEU A 1 47 ? 5.026 -38.316 -6.379 1.00 0.00 47 LEU A N 4
ATOM 8825 C CA . LEU A 1 47 ? 5.266 -37.524 -5.181 1.00 0.00 47 LEU A CA 4
ATOM 8826 C C . LEU A 1 47 ? 5.445 -36.054 -5.553 1.00 0.00 47 LEU A C 4
ATOM 8827 O O . LEU A 1 47 ? 4.927 -35.166 -4.875 1.00 0.00 47 LEU A O 4
ATOM 8843 N N . GLY A 1 48 ? 6.169 -35.804 -6.637 1.00 0.00 48 GLY A N 4
ATOM 8844 C CA . GLY A 1 48 ? 6.392 -34.435 -7.090 1.00 0.00 48 GLY A CA 4
ATOM 8845 C C . GLY A 1 48 ? 5.073 -33.781 -7.494 1.00 0.00 48 GLY A C 4
ATOM 8846 O O . GLY A 1 48 ? 4.830 -32.612 -7.198 1.00 0.00 48 GLY A O 4
ATOM 8850 N N . LEU A 1 49 ? 4.225 -34.547 -8.172 1.00 0.00 49 LEU A N 4
ATOM 8851 C CA . LEU A 1 49 ? 2.930 -34.038 -8.613 1.00 0.00 49 LEU A CA 4
ATOM 8852 C C . LEU A 1 49 ? 2.054 -33.684 -7.415 1.00 0.00 49 LEU A C 4
ATOM 8853 O O . LEU A 1 49 ? 1.356 -32.669 -7.422 1.00 0.00 49 LEU A O 4
ATOM 8869 N N . ALA A 1 50 ? 2.088 -34.525 -6.390 1.00 0.00 50 ALA A N 4
ATOM 8870 C CA . ALA A 1 50 ? 1.287 -34.284 -5.197 1.00 0.00 50 ALA A CA 4
ATOM 8871 C C . ALA A 1 50 ? 1.645 -32.938 -4.573 1.00 0.00 50 ALA A C 4
ATOM 8872 O O . ALA A 1 50 ? 0.768 -32.169 -4.172 1.00 0.00 50 ALA A O 4
ATOM 8879 N N . LEU A 1 51 ? 2.939 -32.656 -4.500 1.00 0.00 51 LEU A N 4
ATOM 8880 C CA . LEU A 1 51 ? 3.403 -31.402 -3.924 1.00 0.00 51 LEU A CA 4
ATOM 8881 C C . LEU A 1 51 ? 2.896 -30.228 -4.754 1.00 0.00 51 LEU A C 4
ATOM 8882 O O . LEU A 1 51 ? 2.508 -29.191 -4.213 1.00 0.00 51 LEU A O 4
ATOM 8898 N N . TRP A 1 52 ? 2.901 -30.397 -6.069 1.00 0.00 52 TRP A N 4
ATOM 8899 C CA . TRP A 1 52 ? 2.433 -29.344 -6.962 1.00 0.00 52 TRP A CA 4
ATOM 8900 C C . TRP A 1 52 ? 0.979 -29.000 -6.641 1.00 0.00 52 TRP A C 4
ATOM 8901 O O . TRP A 1 52 ? 0.589 -27.835 -6.677 1.00 0.00 52 TRP A O 4
ATOM 8922 N N . LEU A 1 53 ? 0.186 -30.020 -6.339 1.00 0.00 53 LEU A N 4
ATOM 8923 C CA . LEU A 1 53 ? -1.218 -29.798 -6.027 1.00 0.00 53 LEU A CA 4
ATOM 8924 C C . LEU A 1 53 ? -1.352 -28.912 -4.793 1.00 0.00 53 LEU A C 4
ATOM 8925 O O . LEU A 1 53 ? -2.146 -27.971 -4.779 1.00 0.00 53 LEU A O 4
ATOM 8941 N N . ILE A 1 54 ? -0.573 -29.216 -3.764 1.00 0.00 54 ILE A N 4
ATOM 8942 C CA . ILE A 1 54 ? -0.621 -28.433 -2.534 1.00 0.00 54 ILE A CA 4
ATOM 8943 C C . ILE A 1 54 ? -0.145 -27.006 -2.790 1.00 0.00 54 ILE A C 4
ATOM 8944 O O . ILE A 1 54 ? -0.726 -26.044 -2.286 1.00 0.00 54 ILE A O 4
ATOM 8960 N N . TYR A 1 55 ? 0.918 -26.874 -3.573 1.00 0.00 55 TYR A N 4
ATOM 8961 C CA . TYR A 1 55 ? 1.468 -25.561 -3.886 1.00 0.00 55 TYR A CA 4
ATOM 8962 C C . TYR A 1 55 ? 0.418 -24.685 -4.567 1.00 0.00 55 TYR A C 4
ATOM 8963 O O . TYR A 1 55 ? 0.251 -23.517 -4.215 1.00 0.00 55 TYR A O 4
ATOM 8981 N N . GLY A 1 56 ? -0.285 -25.247 -5.543 1.00 0.00 56 GLY A N 4
ATOM 8982 C CA . GLY A 1 56 ? -1.307 -24.492 -6.257 1.00 0.00 56 GLY A CA 4
ATOM 8983 C C . GLY A 1 56 ? -2.404 -24.019 -5.307 1.00 0.00 56 GLY A C 4
ATOM 8984 O O . GLY A 1 56 ? -2.877 -22.884 -5.401 1.00 0.00 56 GLY A O 4
ATOM 8988 N N . LEU A 1 57 ? -2.804 -24.900 -4.394 1.00 0.00 57 LEU A N 4
ATOM 8989 C CA . LEU A 1 57 ? -3.846 -24.570 -3.428 1.00 0.00 57 LEU A CA 4
ATOM 8990 C C . LEU A 1 57 ? -3.394 -23.444 -2.504 1.00 0.00 57 LEU A C 4
ATOM 8991 O O . LEU A 1 57 ? -4.163 -22.534 -2.197 1.00 0.00 57 LEU A O 4
ATOM 9007 N N . LEU A 1 58 ? -2.144 -23.510 -2.061 1.00 0.00 58 LEU A N 4
ATOM 9008 C CA . LEU A 1 58 ? -1.607 -22.489 -1.169 1.00 0.00 58 LEU A CA 4
ATOM 9009 C C . LEU A 1 58 ? -1.576 -21.133 -1.864 1.00 0.00 58 LEU A C 4
ATOM 9010 O O . LEU A 1 58 ? -1.775 -20.097 -1.230 1.00 0.00 58 LEU A O 4
ATOM 9026 N N . SER A 1 59 ? -1.333 -21.146 -3.169 1.00 0.00 59 SER A N 4
ATOM 9027 C CA . SER A 1 59 ? -1.287 -19.907 -3.935 1.00 0.00 59 SER A CA 4
ATOM 9028 C C . SER A 1 59 ? -2.700 -19.439 -4.276 1.00 0.00 59 SER A C 4
ATOM 9029 O O . SER A 1 59 ? -2.899 -18.311 -4.727 1.00 0.00 59 SER A O 4
ATOM 9037 N N . GLY A 1 60 ? -3.678 -20.313 -4.055 1.00 0.00 60 GLY A N 4
ATOM 9038 C CA . GLY A 1 60 ? -5.068 -19.978 -4.341 1.00 0.00 60 GLY A CA 4
ATOM 9039 C C . GLY A 1 60 ? -5.283 -19.806 -5.839 1.00 0.00 60 GLY A C 4
ATOM 9040 O O . GLY A 1 60 ? -6.242 -19.162 -6.266 1.00 0.00 60 GLY A O 4
ATOM 9044 N N . ASP A 1 61 ? -4.384 -20.380 -6.633 1.00 0.00 61 ASP A N 4
ATOM 9045 C CA . ASP A 1 61 ? -4.486 -20.279 -8.089 1.00 0.00 61 ASP A CA 4
ATOM 9046 C C . ASP A 1 61 ? -5.333 -21.422 -8.649 1.00 0.00 61 ASP A C 4
ATOM 9047 O O . ASP A 1 61 ? -5.195 -22.571 -8.231 1.00 0.00 61 ASP A O 4
ATOM 9056 N N . ALA A 1 62 ? -6.210 -21.093 -9.597 1.00 0.00 62 ALA A N 4
ATOM 9057 C CA . ALA A 1 62 ? -7.082 -22.093 -10.215 1.00 0.00 62 ALA A CA 4
ATOM 9058 C C . ALA A 1 62 ? -6.367 -22.796 -11.379 1.00 0.00 62 ALA A C 4
ATOM 9059 O O . ALA A 1 62 ? -6.445 -24.021 -11.523 1.00 0.00 62 ALA A O 4
ATOM 9066 N N . PRO A 1 63 ? -5.697 -22.047 -12.215 1.00 0.00 63 PRO A N 4
ATOM 9067 C CA . PRO A 1 63 ? -4.976 -22.608 -13.398 1.00 0.00 63 PRO A CA 4
ATOM 9068 C C . PRO A 1 63 ? -3.981 -23.702 -13.003 1.00 0.00 63 PRO A C 4
ATOM 9069 O O . PRO A 1 63 ? -3.796 -24.677 -13.724 1.00 0.00 63 PRO A O 4
ATOM 9080 N N . LEU A 1 64 ? -3.347 -23.530 -11.852 1.00 0.00 64 LEU A N 4
ATOM 9081 C CA . LEU A 1 64 ? -2.378 -24.508 -11.372 1.00 0.00 64 LEU A CA 4
ATOM 9082 C C . LEU A 1 64 ? -3.060 -25.853 -11.149 1.00 0.00 64 LEU A C 4
ATOM 9083 O O . LEU A 1 64 ? -2.496 -26.905 -11.450 1.00 0.00 64 LEU A O 4
ATOM 9099 N N . ILE A 1 65 ? -4.276 -25.817 -10.624 1.00 0.00 65 ILE A N 4
ATOM 9100 C CA . ILE A 1 65 ? -5.014 -27.046 -10.378 1.00 0.00 65 ILE A CA 4
ATOM 9101 C C . ILE A 1 65 ? -5.279 -27.752 -11.701 1.00 0.00 65 ILE A C 4
ATOM 9102 O O . ILE A 1 65 ? -5.104 -28.967 -11.817 1.00 0.00 65 ILE A O 4
ATOM 9118 N N . ALA A 1 66 ? -5.693 -26.984 -12.702 1.00 0.00 66 ALA A N 4
ATOM 9119 C CA . ALA A 1 66 ? -5.967 -27.556 -14.015 1.00 0.00 66 ALA A CA 4
ATOM 9120 C C . ALA A 1 66 ? -4.686 -28.102 -14.643 1.00 0.00 66 ALA A C 4
ATOM 9121 O O . ALA A 1 66 ? -4.700 -29.149 -15.287 1.00 0.00 66 ALA A O 4
ATOM 9128 N N . SER A 1 67 ? -3.580 -27.386 -14.457 1.00 0.00 67 SER A N 4
ATOM 9129 C CA . SER A 1 67 ? -2.303 -27.813 -15.020 1.00 0.00 67 SER A CA 4
ATOM 9130 C C . SER A 1 67 ? -1.902 -29.180 -14.475 1.00 0.00 67 SER A C 4
ATOM 9131 O O . SER A 1 67 ? -1.416 -30.033 -15.218 1.00 0.00 67 SER A O 4
ATOM 9139 N N . ASN A 1 68 ? -2.108 -29.383 -13.179 1.00 0.00 68 ASN A N 4
ATOM 9140 C CA . ASN A 1 68 ? -1.761 -30.653 -12.555 1.00 0.00 68 ASN A CA 4
ATOM 9141 C C . ASN A 1 68 ? -2.590 -31.784 -13.151 1.00 0.00 68 ASN A C 4
ATOM 9142 O O . ASN A 1 68 ? -2.071 -32.864 -13.432 1.00 0.00 68 ASN A O 4
ATOM 9153 N N . ALA A 1 69 ? -3.881 -31.527 -13.346 1.00 0.00 69 ALA A N 4
ATOM 9154 C CA . ALA A 1 69 ? -4.769 -32.533 -13.914 1.00 0.00 69 ALA A CA 4
ATOM 9155 C C . ALA A 1 69 ? -4.363 -32.849 -15.348 1.00 0.00 69 ALA A C 4
ATOM 9156 O O . ALA A 1 69 ? -4.363 -34.007 -15.764 1.00 0.00 69 ALA A O 4
ATOM 9163 N N . VAL A 1 70 ? -4.011 -31.812 -16.100 1.00 0.00 70 VAL A N 4
ATOM 9164 C CA . VAL A 1 70 ? -3.599 -31.994 -17.485 1.00 0.00 70 VAL A CA 4
ATOM 9165 C C . VAL A 1 70 ? -2.318 -32.818 -17.555 1.00 0.00 70 VAL A C 4
ATOM 9166 O O . VAL A 1 70 ? -2.211 -33.742 -18.354 1.00 0.00 70 VAL A O 4
ATOM 9179 N N . THR A 1 71 ? -1.350 -32.478 -16.713 1.00 0.00 71 THR A N 4
ATOM 9180 C CA . THR A 1 71 ? -0.078 -33.193 -16.696 1.00 0.00 71 THR A CA 4
ATOM 9181 C C . THR A 1 71 ? -0.296 -34.666 -16.380 1.00 0.00 71 THR A C 4
ATOM 9182 O O . THR A 1 71 ? 0.291 -35.541 -17.015 1.00 0.00 71 THR A O 4
ATOM 9193 N N . MET A 1 72 ? -1.141 -34.933 -15.392 1.00 0.00 72 MET A N 4
ATOM 9194 C CA . MET A 1 72 ? -1.425 -36.305 -15.001 1.00 0.00 72 MET A CA 4
ATOM 9195 C C . MET A 1 72 ? -2.038 -37.073 -16.166 1.00 0.00 72 MET A C 4
ATOM 9196 O O . MET A 1 72 ? -1.765 -38.257 -16.351 1.00 0.00 72 MET A O 4
ATOM 9210 N N . LEU A 1 73 ? -2.879 -36.400 -16.944 1.00 0.00 73 LEU A N 4
ATOM 9211 C CA . LEU A 1 73 ? -3.528 -37.056 -18.074 1.00 0.00 73 LEU A CA 4
ATOM 9212 C C . LEU A 1 73 ? -2.487 -37.581 -19.058 1.00 0.00 73 LEU A C 4
ATOM 9213 O O . LEU A 1 73 ? -2.540 -38.741 -19.465 1.00 0.00 73 LEU A O 4
ATOM 9229 N N . LEU A 1 74 ? -1.543 -36.726 -19.437 1.00 0.00 74 LEU A N 4
ATOM 9230 C CA . LEU A 1 74 ? -0.498 -37.130 -20.371 1.00 0.00 74 LEU A CA 4
ATOM 9231 C C . LEU A 1 74 ? 0.396 -38.200 -19.750 1.00 0.00 74 LEU A C 4
ATOM 9232 O O . LEU A 1 74 ? 0.766 -39.172 -20.406 1.00 0.00 74 LEU A O 4
ATOM 9248 N N . ALA A 1 75 ? 0.740 -38.007 -18.486 1.00 0.00 75 ALA A N 4
ATOM 9249 C CA . ALA A 1 75 ? 1.593 -38.957 -17.786 1.00 0.00 75 ALA A CA 4
ATOM 9250 C C . ALA A 1 75 ? 0.920 -40.322 -17.706 1.00 0.00 75 ALA A C 4
ATOM 9251 O O . ALA A 1 75 ? 1.593 -41.349 -17.638 1.00 0.00 75 ALA A O 4
ATOM 9258 N N . GLY A 1 76 ? -0.415 -40.322 -17.712 1.00 0.00 76 GLY A N 4
ATOM 9259 C CA . GLY A 1 76 ? -1.183 -41.565 -17.638 1.00 0.00 76 GLY A CA 4
ATOM 9260 C C . GLY A 1 76 ? -0.494 -42.691 -18.407 1.00 0.00 76 GLY A C 4
ATOM 9261 O O . GLY A 1 76 ? -0.707 -42.859 -19.608 1.00 0.00 76 GLY A O 4
ATOM 9265 N N . GLY A 1 77 ? 0.341 -43.451 -17.700 1.00 0.00 77 GLY A N 4
ATOM 9266 C CA . GLY A 1 77 ? 1.075 -44.560 -18.312 1.00 0.00 77 GLY A CA 4
ATOM 9267 C C . GLY A 1 77 ? 1.321 -45.671 -17.295 1.00 0.00 77 GLY A C 4
ATOM 9268 O O . GLY A 1 77 ? 2.389 -46.285 -17.276 1.00 0.00 77 GLY A O 4
ATOM 9272 N N . ILE A 1 78 ? 0.326 -45.930 -16.456 1.00 0.00 78 ILE A N 4
ATOM 9273 C CA . ILE A 1 78 ? 0.444 -46.969 -15.441 1.00 0.00 78 ILE A CA 4
ATOM 9274 C C . ILE A 1 78 ? 0.587 -48.336 -16.104 1.00 0.00 78 ILE A C 4
ATOM 9275 O O . ILE A 1 78 ? 1.391 -49.162 -15.675 1.00 0.00 78 ILE A O 4
ATOM 9291 N N . LEU A 1 79 ? -0.196 -48.566 -17.149 1.00 0.00 79 LEU A N 4
ATOM 9292 C CA . LEU A 1 79 ? -0.146 -49.838 -17.856 1.00 0.00 79 LEU A CA 4
ATOM 9293 C C . LEU A 1 79 ? 1.254 -50.070 -18.415 1.00 0.00 79 LEU A C 4
ATOM 9294 O O . LEU A 1 79 ? 1.768 -51.188 -18.385 1.00 0.00 79 LEU A O 4
ATOM 9310 N N . VAL A 1 80 ? 1.867 -49.009 -18.922 1.00 0.00 80 VAL A N 4
ATOM 9311 C CA . VAL A 1 80 ? 3.210 -49.115 -19.483 1.00 0.00 80 VAL A CA 4
ATOM 9312 C C . VAL A 1 80 ? 4.207 -49.542 -18.406 1.00 0.00 80 VAL A C 4
ATOM 9313 O O . VAL A 1 80 ? 5.039 -50.433 -18.620 1.00 0.00 80 VAL A O 4
ATOM 9326 N N . MET A 1 81 ? 4.114 -48.904 -17.243 1.00 0.00 81 MET A N 4
ATOM 9327 C CA . MET A 1 81 ? 5.007 -49.219 -16.135 1.00 0.00 81 MET A CA 4
ATOM 9328 C C . MET A 1 81 ? 4.823 -50.664 -15.692 1.00 0.00 81 MET A C 4
ATOM 9329 O O . MET A 1 81 ? 5.790 -51.357 -15.373 1.00 0.00 81 MET A O 4
ATOM 9343 N N . LYS A 1 82 ? 3.577 -51.108 -15.674 1.00 0.00 82 LYS A N 4
ATOM 9344 C CA . LYS A 1 82 ? 3.262 -52.470 -15.273 1.00 0.00 82 LYS A CA 4
ATOM 9345 C C . LYS A 1 82 ? 3.898 -53.472 -16.227 1.00 0.00 82 LYS A C 4
ATOM 9346 O O . LYS A 1 82 ? 4.362 -54.533 -15.809 1.00 0.00 82 LYS A O 4
ATOM 9365 N N . LEU A 1 83 ? 3.900 -53.141 -17.514 1.00 0.00 83 LEU A N 4
ATOM 9366 C CA . LEU A 1 83 ? 4.464 -54.037 -18.513 1.00 0.00 83 LEU A CA 4
ATOM 9367 C C . LEU A 1 83 ? 5.946 -54.268 -18.233 1.00 0.00 83 LEU A C 4
ATOM 9368 O O . LEU A 1 83 ? 6.432 -55.395 -18.292 1.00 0.00 83 LEU A O 4
ATOM 9384 N N . ARG A 1 84 ? 6.662 -53.193 -17.921 1.00 0.00 84 ARG A N 4
ATOM 9385 C CA . ARG A 1 84 ? 8.088 -53.314 -17.640 1.00 0.00 84 ARG A CA 4
ATOM 9386 C C . ARG A 1 84 ? 8.330 -54.239 -16.450 1.00 0.00 84 ARG A C 4
ATOM 9387 O O . ARG A 1 84 ? 9.198 -55.111 -16.497 1.00 0.00 84 ARG A O 4
ATOM 9408 N N . TYR A 1 85 ? 7.558 -54.043 -15.384 1.00 0.00 85 TYR A N 4
ATOM 9409 C CA . TYR A 1 85 ? 7.696 -54.864 -14.182 1.00 0.00 85 TYR A CA 4
ATOM 9410 C C . TYR A 1 85 ? 9.167 -55.137 -13.870 1.00 0.00 85 TYR A C 4
ATOM 9411 O O . TYR A 1 85 ? 9.837 -54.323 -13.233 1.00 0.00 85 TYR A O 4
ATOM 9429 N N . GLY A 1 86 ? 9.666 -56.283 -14.324 1.00 0.00 86 GLY A N 4
ATOM 9430 C CA . GLY A 1 86 ? 11.058 -56.648 -14.088 1.00 0.00 86 GLY A CA 4
ATOM 9431 C C . GLY A 1 86 ? 11.497 -57.751 -15.042 1.00 0.00 86 GLY A C 4
ATOM 9432 O O . GLY A 1 86 ? 11.391 -57.546 -16.240 1.00 0.00 86 GLY A O 4
ATOM 9437 N N . MET B 1 1 ? 2.777 -8.977 0.831 1.00 0.00 1 MET B N 4
ATOM 9438 C CA . MET B 1 1 ? 2.447 -10.429 0.909 1.00 0.00 1 MET B CA 4
ATOM 9439 C C . MET B 1 1 ? 3.731 -11.228 1.103 1.00 0.00 1 MET B C 4
ATOM 9440 O O . MET B 1 1 ? 3.710 -12.326 1.659 1.00 0.00 1 MET B O 4
ATOM 9456 N N . ASP B 1 2 ? 4.848 -10.672 0.636 1.00 0.00 2 ASP B N 4
ATOM 9457 C CA . ASP B 1 2 ? 6.140 -11.346 0.759 1.00 0.00 2 ASP B CA 4
ATOM 9458 C C . ASP B 1 2 ? 6.000 -12.840 0.468 1.00 0.00 2 ASP B C 4
ATOM 9459 O O . ASP B 1 2 ? 6.154 -13.673 1.361 1.00 0.00 2 ASP B O 4
ATOM 9468 N N . PRO B 1 3 ? 5.703 -13.187 -0.760 1.00 0.00 3 PRO B N 4
ATOM 9469 C CA . PRO B 1 3 ? 5.527 -14.607 -1.178 1.00 0.00 3 PRO B CA 4
ATOM 9470 C C . PRO B 1 3 ? 6.866 -15.315 -1.379 1.00 0.00 3 PRO B C 4
ATOM 9471 O O . PRO B 1 3 ? 6.926 -16.394 -1.964 1.00 0.00 3 PRO B O 4
ATOM 9482 N N . PHE B 1 4 ? 7.934 -14.698 -0.894 1.00 0.00 4 PHE B N 4
ATOM 9483 C CA . PHE B 1 4 ? 9.263 -15.277 -1.036 1.00 0.00 4 PHE B CA 4
ATOM 9484 C C . PHE B 1 4 ? 9.300 -16.678 -0.432 1.00 0.00 4 PHE B C 4
ATOM 9485 O O . PHE B 1 4 ? 9.855 -17.605 -1.023 1.00 0.00 4 PHE B O 4
ATOM 9502 N N . LEU B 1 5 ? 8.708 -16.827 0.744 1.00 0.00 5 LEU B N 4
ATOM 9503 C CA . LEU B 1 5 ? 8.677 -18.120 1.417 1.00 0.00 5 LEU B CA 4
ATOM 9504 C C . LEU B 1 5 ? 7.907 -19.142 0.583 1.00 0.00 5 LEU B C 4
ATOM 9505 O O . LEU B 1 5 ? 8.302 -20.304 0.482 1.00 0.00 5 LEU B O 4
ATOM 9521 N N . ILE B 1 6 ? 6.806 -18.704 -0.016 1.00 0.00 6 ILE B N 4
ATOM 9522 C CA . ILE B 1 6 ? 5.990 -19.593 -0.836 1.00 0.00 6 ILE B CA 4
ATOM 9523 C C . ILE B 1 6 ? 6.791 -20.095 -2.036 1.00 0.00 6 ILE B C 4
ATOM 9524 O O . ILE B 1 6 ? 6.732 -21.276 -2.384 1.00 0.00 6 ILE B O 4
ATOM 9540 N N . LYS B 1 7 ? 7.529 -19.192 -2.670 1.00 0.00 7 LYS B N 4
ATOM 9541 C CA . LYS B 1 7 ? 8.331 -19.556 -3.836 1.00 0.00 7 LYS B CA 4
ATOM 9542 C C . LYS B 1 7 ? 9.390 -20.596 -3.456 1.00 0.00 7 LYS B C 4
ATOM 9543 O O . LYS B 1 7 ? 9.678 -21.509 -4.228 1.00 0.00 7 LYS B O 4
ATOM 9562 N N . LEU B 1 8 ? 9.966 -20.450 -2.271 1.00 0.00 8 LEU B N 4
ATOM 9563 C CA . LEU B 1 8 ? 10.990 -21.386 -1.817 1.00 0.00 8 LEU B CA 4
ATOM 9564 C C . LEU B 1 8 ? 10.411 -22.796 -1.721 1.00 0.00 8 LEU B C 4
ATOM 9565 O O . LEU B 1 8 ? 11.056 -23.776 -2.113 1.00 0.00 8 LEU B O 4
ATOM 9581 N N . ILE B 1 9 ? 9.194 -22.894 -1.204 1.00 0.00 9 ILE B N 4
ATOM 9582 C CA . ILE B 1 9 ? 8.547 -24.188 -1.069 1.00 0.00 9 ILE B CA 4
ATOM 9583 C C . ILE B 1 9 ? 8.344 -24.812 -2.448 1.00 0.00 9 ILE B C 4
ATOM 9584 O O . ILE B 1 9 ? 8.578 -26.007 -2.641 1.00 0.00 9 ILE B O 4
ATOM 9600 N N . GLY B 1 10 ? 7.914 -23.996 -3.401 1.00 0.00 10 GLY B N 4
ATOM 9601 C CA . GLY B 1 10 ? 7.686 -24.476 -4.760 1.00 0.00 10 GLY B CA 4
ATOM 9602 C C . GLY B 1 10 ? 8.982 -24.988 -5.381 1.00 0.00 10 GLY B C 4
ATOM 9603 O O . GLY B 1 10 ? 8.978 -25.958 -6.137 1.00 0.00 10 GLY B O 4
ATOM 9607 N N . PHE B 1 11 ? 10.091 -24.333 -5.058 1.00 0.00 11 PHE B N 4
ATOM 9608 C CA . PHE B 1 11 ? 11.388 -24.735 -5.593 1.00 0.00 11 PHE B CA 4
ATOM 9609 C C . PHE B 1 11 ? 11.718 -26.164 -5.187 1.00 0.00 11 PHE B C 4
ATOM 9610 O O . PHE B 1 11 ? 12.138 -26.973 -6.015 1.00 0.00 11 PHE B O 4
ATOM 9627 N N . ALA B 1 12 ? 11.533 -26.471 -3.907 1.00 0.00 12 ALA B N 4
ATOM 9628 C CA . ALA B 1 12 ? 11.826 -27.812 -3.416 1.00 0.00 12 ALA B CA 4
ATOM 9629 C C . ALA B 1 12 ? 10.954 -28.845 -4.124 1.00 0.00 12 ALA B C 4
ATOM 9630 O O . ALA B 1 12 ? 11.437 -29.898 -4.542 1.00 0.00 12 ALA B O 4
ATOM 9637 N N . ALA B 1 13 ? 9.670 -28.539 -4.260 1.00 0.00 13 ALA B N 4
ATOM 9638 C CA . ALA B 1 13 ? 8.743 -29.451 -4.921 1.00 0.00 13 ALA B CA 4
ATOM 9639 C C . ALA B 1 13 ? 9.072 -29.581 -6.406 1.00 0.00 13 ALA B C 4
ATOM 9640 O O . ALA B 1 13 ? 8.985 -30.667 -6.980 1.00 0.00 13 ALA B O 4
ATOM 9647 N N . ALA B 1 14 ? 9.444 -28.466 -7.024 1.00 0.00 14 ALA B N 4
ATOM 9648 C CA . ALA B 1 14 ? 9.776 -28.466 -8.444 1.00 0.00 14 ALA B CA 4
ATOM 9649 C C . ALA B 1 14 ? 10.971 -29.373 -8.718 1.00 0.00 14 ALA B C 4
ATOM 9650 O O . ALA B 1 14 ? 10.992 -30.106 -9.707 1.00 0.00 14 ALA B O 4
ATOM 9657 N N . THR B 1 15 ? 11.965 -29.321 -7.837 1.00 0.00 15 THR B N 4
ATOM 9658 C CA . THR B 1 15 ? 13.154 -30.146 -8.001 1.00 0.00 15 THR B CA 4
ATOM 9659 C C . THR B 1 15 ? 12.815 -31.620 -7.809 1.00 0.00 15 THR B C 4
ATOM 9660 O O . THR B 1 15 ? 13.369 -32.484 -8.483 1.00 0.00 15 THR B O 4
ATOM 9671 N N . CYS B 1 16 ? 11.901 -31.898 -6.885 1.00 0.00 16 CYS B N 4
ATOM 9672 C CA . CYS B 1 16 ? 11.497 -33.273 -6.611 1.00 0.00 16 CYS B CA 4
ATOM 9673 C C . CYS B 1 16 ? 10.887 -33.914 -7.852 1.00 0.00 16 CYS B C 4
ATOM 9674 O O . CYS B 1 16 ? 11.100 -35.097 -8.116 1.00 0.00 16 CYS B O 4
ATOM 9682 N N . THR B 1 17 ? 10.132 -33.128 -8.610 1.00 0.00 17 THR B N 4
ATOM 9683 C CA . THR B 1 17 ? 9.497 -33.639 -9.819 1.00 0.00 17 THR B CA 4
ATOM 9684 C C . THR B 1 17 ? 10.536 -33.872 -10.913 1.00 0.00 17 THR B C 4
ATOM 9685 O O . THR B 1 17 ? 10.506 -34.894 -11.599 1.00 0.00 17 THR B O 4
ATOM 9696 N N . THR B 1 18 ? 11.456 -32.925 -11.067 1.00 0.00 18 THR B N 4
ATOM 9697 C CA . THR B 1 18 ? 12.499 -33.051 -12.080 1.00 0.00 18 THR B CA 4
ATOM 9698 C C . THR B 1 18 ? 13.432 -34.208 -11.738 1.00 0.00 18 THR B C 4
ATOM 9699 O O . THR B 1 18 ? 13.864 -34.952 -12.616 1.00 0.00 18 THR B O 4
ATOM 9710 N N . VAL B 1 19 ? 13.726 -34.363 -10.451 1.00 0.00 19 VAL B N 4
ATOM 9711 C CA . VAL B 1 19 ? 14.596 -35.441 -10.001 1.00 0.00 19 VAL B CA 4
ATOM 9712 C C . VAL B 1 19 ? 13.943 -36.790 -10.280 1.00 0.00 19 VAL B C 4
ATOM 9713 O O . VAL B 1 19 ? 14.619 -37.760 -10.564 1.00 0.00 19 VAL B O 4
ATOM 9726 N N . ALA B 1 20 ? 12.621 -36.852 -10.188 1.00 0.00 20 ALA B N 4
ATOM 9727 C CA . ALA B 1 20 ? 11.918 -38.107 -10.424 1.00 0.00 20 ALA B CA 4
ATOM 9728 C C . ALA B 1 20 ? 12.413 -38.765 -11.711 1.00 0.00 20 ALA B C 4
ATOM 9729 O O . ALA B 1 20 ? 12.411 -39.988 -11.832 1.00 0.00 20 ALA B O 4
ATOM 9736 N N . TYR B 1 21 ? 12.841 -37.944 -12.663 1.00 0.00 21 TYR B N 4
ATOM 9737 C CA . TYR B 1 21 ? 13.364 -38.429 -13.941 1.00 0.00 21 TYR B CA 4
ATOM 9738 C C . TYR B 1 21 ? 14.831 -38.885 -13.827 1.00 0.00 21 TYR B C 4
ATOM 9739 O O . TYR B 1 21 ? 15.291 -39.697 -14.619 1.00 0.00 21 TYR B O 4
ATOM 9757 N N . ALA B 1 22 ? 15.583 -38.321 -12.875 1.00 0.00 22 ALA B N 4
ATOM 9758 C CA . ALA B 1 22 ? 17.010 -38.660 -12.734 1.00 0.00 22 ALA B CA 4
ATOM 9759 C C . ALA B 1 22 ? 17.245 -40.182 -12.645 1.00 0.00 22 ALA B C 4
ATOM 9760 O O . ALA B 1 22 ? 18.121 -40.706 -13.330 1.00 0.00 22 ALA B O 4
ATOM 9767 N N . PRO B 1 23 ? 16.502 -40.893 -11.834 1.00 0.00 23 PRO B N 4
ATOM 9768 C CA . PRO B 1 23 ? 16.664 -42.372 -11.691 1.00 0.00 23 PRO B CA 4
ATOM 9769 C C . PRO B 1 23 ? 16.681 -43.092 -13.044 1.00 0.00 23 PRO B C 4
ATOM 9770 O O . PRO B 1 23 ? 17.396 -44.080 -13.211 1.00 0.00 23 PRO B O 4
ATOM 9781 N N . GLN B 1 24 ? 15.898 -42.600 -14.006 1.00 0.00 24 GLN B N 4
ATOM 9782 C CA . GLN B 1 24 ? 15.848 -43.218 -15.337 1.00 0.00 24 GLN B CA 4
ATOM 9783 C C . GLN B 1 24 ? 16.806 -42.503 -16.289 1.00 0.00 24 GLN B C 4
ATOM 9784 O O . GLN B 1 24 ? 17.289 -43.087 -17.259 1.00 0.00 24 GLN B O 4
ATOM 9798 N N . PHE B 1 25 ? 17.064 -41.233 -16.003 1.00 0.00 25 PHE B N 4
ATOM 9799 C CA . PHE B 1 25 ? 17.955 -40.435 -16.838 1.00 0.00 25 PHE B CA 4
ATOM 9800 C C . PHE B 1 25 ? 19.371 -40.998 -16.803 1.00 0.00 25 PHE B C 4
ATOM 9801 O O . PHE B 1 25 ? 20.083 -40.979 -17.806 1.00 0.00 25 PHE B O 4
ATOM 9818 N N . ILE B 1 26 ? 19.777 -41.495 -15.641 1.00 0.00 26 ILE B N 4
ATOM 9819 C CA . ILE B 1 26 ? 21.114 -42.052 -15.493 1.00 0.00 26 ILE B CA 4
ATOM 9820 C C . ILE B 1 26 ? 21.293 -43.240 -16.435 1.00 0.00 26 ILE B C 4
ATOM 9821 O O . ILE B 1 26 ? 22.326 -43.376 -17.088 1.00 0.00 26 ILE B O 4
ATOM 9837 N N . LYS B 1 27 ? 20.281 -44.097 -16.510 1.00 0.00 27 LYS B N 4
ATOM 9838 C CA . LYS B 1 27 ? 20.348 -45.265 -17.382 1.00 0.00 27 LYS B CA 4
ATOM 9839 C C . LYS B 1 27 ? 20.516 -44.834 -18.839 1.00 0.00 27 LYS B C 4
ATOM 9840 O O . LYS B 1 27 ? 21.363 -45.360 -19.569 1.00 0.00 27 LYS B O 4
ATOM 9859 N N . VAL B 1 28 ? 19.711 -43.862 -19.252 1.00 0.00 28 VAL B N 4
ATOM 9860 C CA . VAL B 1 28 ? 19.782 -43.357 -20.618 1.00 0.00 28 VAL B CA 4
ATOM 9861 C C . VAL B 1 28 ? 21.137 -42.710 -20.862 1.00 0.00 28 VAL B C 4
ATOM 9862 O O . VAL B 1 28 ? 21.749 -42.902 -21.910 1.00 0.00 28 VAL B O 4
ATOM 9875 N N . LEU B 1 29 ? 21.601 -41.939 -19.885 1.00 0.00 29 LEU B N 4
ATOM 9876 C CA . LEU B 1 29 ? 22.885 -41.264 -20.006 1.00 0.00 29 LEU B CA 4
ATOM 9877 C C . LEU B 1 29 ? 24.002 -42.286 -20.174 1.00 0.00 29 LEU B C 4
ATOM 9878 O O . LEU B 1 29 ? 24.942 -42.059 -20.924 1.00 0.00 29 LEU B O 4
ATOM 9894 N N . LYS B 1 30 ? 23.904 -43.398 -19.460 1.00 0.00 30 LYS B N 4
ATOM 9895 C CA . LYS B 1 30 ? 24.925 -44.433 -19.543 1.00 0.00 30 LYS B CA 4
ATOM 9896 C C . LYS B 1 30 ? 25.001 -45.006 -20.955 1.00 0.00 30 LYS B C 4
ATOM 9897 O O . LYS B 1 30 ? 26.085 -45.307 -21.455 1.00 0.00 30 LYS B O 4
ATOM 9916 N N . THR B 1 31 ? 23.845 -45.148 -21.601 1.00 0.00 31 THR B N 4
ATOM 9917 C CA . THR B 1 31 ? 23.802 -45.680 -22.966 1.00 0.00 31 THR B CA 4
ATOM 9918 C C . THR B 1 31 ? 23.910 -44.551 -23.988 1.00 0.00 31 THR B C 4
ATOM 9919 O O . THR B 1 31 ? 24.233 -44.779 -25.153 1.00 0.00 31 THR B O 4
ATOM 9930 N N . ARG B 1 32 ? 23.630 -43.337 -23.536 1.00 0.00 32 ARG B N 4
ATOM 9931 C CA . ARG B 1 32 ? 23.686 -42.164 -24.399 1.00 0.00 32 ARG B CA 4
ATOM 9932 C C . ARG B 1 32 ? 22.895 -42.405 -25.680 1.00 0.00 32 ARG B C 4
ATOM 9933 O O . ARG B 1 32 ? 23.302 -41.977 -26.760 1.00 0.00 32 ARG B O 4
ATOM 9954 N N . SER B 1 33 ? 21.760 -43.089 -25.557 1.00 0.00 33 SER B N 4
ATOM 9955 C CA . SER B 1 33 ? 20.909 -43.382 -26.714 1.00 0.00 33 SER B CA 4
ATOM 9956 C C . SER B 1 33 ? 19.444 -43.180 -26.364 1.00 0.00 33 SER B C 4
ATOM 9957 O O . SER B 1 33 ? 18.996 -43.592 -25.295 1.00 0.00 33 SER B O 4
ATOM 9965 N N . ALA B 1 34 ? 18.684 -42.569 -27.273 1.00 0.00 34 ALA B N 4
ATOM 9966 C CA . ALA B 1 34 ? 17.260 -42.362 -27.024 1.00 0.00 34 ALA B CA 4
ATOM 9967 C C . ALA B 1 34 ? 16.456 -43.397 -27.811 1.00 0.00 34 ALA B C 4
ATOM 9968 O O . ALA B 1 34 ? 16.318 -43.296 -29.031 1.00 0.00 34 ALA B O 4
ATOM 9975 N N . ARG B 1 35 ? 15.922 -44.388 -27.107 1.00 0.00 35 ARG B N 4
ATOM 9976 C CA . ARG B 1 35 ? 15.133 -45.422 -27.756 1.00 0.00 35 ARG B CA 4
ATOM 9977 C C . ARG B 1 35 ? 13.726 -44.956 -28.126 1.00 0.00 35 ARG B C 4
ATOM 9978 O O . ARG B 1 35 ? 13.306 -45.051 -29.279 1.00 0.00 35 ARG B O 4
ATOM 9999 N N . ASP B 1 36 ? 12.994 -44.480 -27.111 1.00 0.00 36 ASP B N 4
ATOM 10000 C CA . ASP B 1 36 ? 11.612 -44.020 -27.286 1.00 0.00 36 ASP B CA 4
ATOM 10001 C C . ASP B 1 36 ? 11.519 -42.504 -27.277 1.00 0.00 36 ASP B C 4
ATOM 10002 O O . ASP B 1 36 ? 10.461 -41.940 -27.559 1.00 0.00 36 ASP B O 4
ATOM 10011 N N . ILE B 1 37 ? 12.615 -41.844 -26.926 1.00 0.00 37 ILE B N 4
ATOM 10012 C CA . ILE B 1 37 ? 12.614 -40.388 -26.857 1.00 0.00 37 ILE B CA 4
ATOM 10013 C C . ILE B 1 37 ? 12.903 -39.796 -28.224 1.00 0.00 37 ILE B C 4
ATOM 10014 O O . ILE B 1 37 ? 13.983 -39.975 -28.775 1.00 0.00 37 ILE B O 4
ATOM 10030 N N . SER B 1 38 ? 11.925 -39.091 -28.774 1.00 0.00 38 SER B N 4
ATOM 10031 C CA . SER B 1 38 ? 12.087 -38.475 -30.083 1.00 0.00 38 SER B CA 4
ATOM 10032 C C . SER B 1 38 ? 12.737 -37.103 -29.947 1.00 0.00 38 SER B C 4
ATOM 10033 O O . SER B 1 38 ? 12.591 -36.435 -28.925 1.00 0.00 38 SER B O 4
ATOM 10041 N N . LEU B 1 39 ? 13.447 -36.697 -30.990 1.00 0.00 39 LEU B N 4
ATOM 10042 C CA . LEU B 1 39 ? 14.126 -35.403 -31.005 1.00 0.00 39 LEU B CA 4
ATOM 10043 C C . LEU B 1 39 ? 13.105 -34.274 -30.899 1.00 0.00 39 LEU B C 4
ATOM 10044 O O . LEU B 1 39 ? 13.399 -33.202 -30.371 1.00 0.00 39 LEU B O 4
ATOM 10060 N N . GLY B 1 40 ? 11.914 -34.522 -31.423 1.00 0.00 40 GLY B N 4
ATOM 10061 C CA . GLY B 1 40 ? 10.862 -33.520 -31.396 1.00 0.00 40 GLY B CA 4
ATOM 10062 C C . GLY B 1 40 ? 10.553 -33.098 -29.967 1.00 0.00 40 GLY B C 4
ATOM 10063 O O . GLY B 1 40 ? 10.250 -31.934 -29.710 1.00 0.00 40 GLY B O 4
ATOM 10067 N N . MET B 1 41 ? 10.629 -34.045 -29.036 1.00 0.00 41 MET B N 4
ATOM 10068 C CA . MET B 1 41 ? 10.350 -33.738 -27.639 1.00 0.00 41 MET B CA 4
ATOM 10069 C C . MET B 1 41 ? 11.322 -32.702 -27.105 1.00 0.00 41 MET B C 4
ATOM 10070 O O . MET B 1 41 ? 10.918 -31.705 -26.510 1.00 0.00 41 MET B O 4
ATOM 10084 N N . PHE B 1 42 ? 12.603 -32.946 -27.306 1.00 0.00 42 PHE B N 4
ATOM 10085 C CA . PHE B 1 42 ? 13.609 -32.027 -26.814 1.00 0.00 42 PHE B CA 4
ATOM 10086 C C . PHE B 1 42 ? 13.452 -30.654 -27.459 1.00 0.00 42 PHE B C 4
ATOM 10087 O O . PHE B 1 42 ? 13.573 -29.632 -26.789 1.00 0.00 42 PHE B O 4
ATOM 10104 N N . LEU B 1 43 ? 13.199 -30.633 -28.761 1.00 0.00 43 LEU B N 4
ATOM 10105 C CA . LEU B 1 43 ? 13.056 -29.368 -29.468 1.00 0.00 43 LEU B CA 4
ATOM 10106 C C . LEU B 1 43 ? 11.869 -28.573 -28.926 1.00 0.00 43 LEU B C 4
ATOM 10107 O O . LEU B 1 43 ? 11.976 -27.370 -28.682 1.00 0.00 43 LEU B O 4
ATOM 10123 N N . VAL B 1 44 ? 10.748 -29.254 -28.720 1.00 0.00 44 VAL B N 4
ATOM 10124 C CA . VAL B 1 44 ? 9.558 -28.605 -28.184 1.00 0.00 44 VAL B CA 4
ATOM 10125 C C . VAL B 1 44 ? 9.759 -28.254 -26.709 1.00 0.00 44 VAL B C 4
ATOM 10126 O O . VAL B 1 44 ? 9.341 -27.194 -26.240 1.00 0.00 44 VAL B O 4
ATOM 10139 N N . MET B 1 45 ? 10.394 -29.172 -25.983 1.00 0.00 45 MET B N 4
ATOM 10140 C CA . MET B 1 45 ? 10.647 -28.989 -24.556 1.00 0.00 45 MET B CA 4
ATOM 10141 C C . MET B 1 45 ? 11.458 -27.719 -24.317 1.00 0.00 45 MET B C 4
ATOM 10142 O O . MET B 1 45 ? 11.245 -27.012 -23.332 1.00 0.00 45 MET B O 4
ATOM 10156 N N . VAL B 1 46 ? 12.385 -27.433 -25.224 1.00 0.00 46 VAL B N 4
ATOM 10157 C CA . VAL B 1 46 ? 13.216 -26.241 -25.098 1.00 0.00 46 VAL B CA 4
ATOM 10158 C C . VAL B 1 46 ? 12.334 -24.993 -25.104 1.00 0.00 46 VAL B C 4
ATOM 10159 O O . VAL B 1 46 ? 12.551 -24.067 -24.322 1.00 0.00 46 VAL B O 4
ATOM 10172 N N . LEU B 1 47 ? 11.347 -24.971 -25.989 1.00 0.00 47 LEU B N 4
ATOM 10173 C CA . LEU B 1 47 ? 10.453 -23.825 -26.079 1.00 0.00 47 LEU B CA 4
ATOM 10174 C C . LEU B 1 47 ? 9.714 -23.632 -24.758 1.00 0.00 47 LEU B C 4
ATOM 10175 O O . LEU B 1 47 ? 9.552 -22.507 -24.284 1.00 0.00 47 LEU B O 4
ATOM 10191 N N . GLY B 1 48 ? 9.276 -24.735 -24.161 1.00 0.00 48 GLY B N 4
ATOM 10192 C CA . GLY B 1 48 ? 8.568 -24.667 -22.886 1.00 0.00 48 GLY B CA 4
ATOM 10193 C C . GLY B 1 48 ? 9.480 -24.116 -21.793 1.00 0.00 48 GLY B C 4
ATOM 10194 O O . GLY B 1 48 ? 9.058 -23.313 -20.962 1.00 0.00 48 GLY B O 4
ATOM 10198 N N . LEU B 1 49 ? 10.734 -24.555 -21.803 1.00 0.00 49 LEU B N 4
ATOM 10199 C CA . LEU B 1 49 ? 11.704 -24.102 -20.811 1.00 0.00 49 LEU B CA 4
ATOM 10200 C C . LEU B 1 49 ? 11.957 -22.602 -20.951 1.00 0.00 49 LEU B C 4
ATOM 10201 O O . LEU B 1 49 ? 12.072 -21.888 -19.956 1.00 0.00 49 LEU B O 4
ATOM 10217 N N . ALA B 1 50 ? 12.048 -22.132 -22.188 1.00 0.00 50 ALA B N 4
ATOM 10218 C CA . ALA B 1 50 ? 12.290 -20.717 -22.433 1.00 0.00 50 ALA B CA 4
ATOM 10219 C C . ALA B 1 50 ? 11.191 -19.866 -21.801 1.00 0.00 50 ALA B C 4
ATOM 10220 O O . ALA B 1 50 ? 11.463 -18.837 -21.175 1.00 0.00 50 ALA B O 4
ATOM 10227 N N . LEU B 1 51 ? 9.951 -20.304 -21.965 1.00 0.00 51 LEU B N 4
ATOM 10228 C CA . LEU B 1 51 ? 8.819 -19.576 -21.409 1.00 0.00 51 LEU B CA 4
ATOM 10229 C C . LEU B 1 51 ? 8.916 -19.541 -19.888 1.00 0.00 51 LEU B C 4
ATOM 10230 O O . LEU B 1 51 ? 8.614 -18.527 -19.258 1.00 0.00 51 LEU B O 4
ATOM 10246 N N . TRP B 1 52 ? 9.343 -20.652 -19.305 1.00 0.00 52 TRP B N 4
ATOM 10247 C CA . TRP B 1 52 ? 9.481 -20.734 -17.857 1.00 0.00 52 TRP B CA 4
ATOM 10248 C C . TRP B 1 52 ? 10.460 -19.665 -17.369 1.00 0.00 52 TRP B C 4
ATOM 10249 O O . TRP B 1 52 ? 10.253 -19.057 -16.321 1.00 0.00 52 TRP B O 4
ATOM 10270 N N . LEU B 1 53 ? 11.526 -19.449 -18.131 1.00 0.00 53 LEU B N 4
ATOM 10271 C CA . LEU B 1 53 ? 12.521 -18.459 -17.750 1.00 0.00 53 LEU B CA 4
ATOM 10272 C C . LEU B 1 53 ? 11.889 -17.073 -17.684 1.00 0.00 53 LEU B C 4
ATOM 10273 O O . LEU B 1 53 ? 12.111 -16.324 -16.734 1.00 0.00 53 LEU B O 4
ATOM 10289 N N . ILE B 1 54 ? 11.101 -16.738 -18.698 1.00 0.00 54 ILE B N 4
ATOM 10290 C CA . ILE B 1 54 ? 10.446 -15.436 -18.736 1.00 0.00 54 ILE B CA 4
ATOM 10291 C C . ILE B 1 54 ? 9.444 -15.309 -17.590 1.00 0.00 54 ILE B C 4
ATOM 10292 O O . ILE B 1 54 ? 9.349 -14.262 -16.947 1.00 0.00 54 ILE B O 4
ATOM 10308 N N . TYR B 1 55 ? 8.696 -16.376 -17.343 1.00 0.00 55 TYR B N 4
ATOM 10309 C CA . TYR B 1 55 ? 7.702 -16.371 -16.277 1.00 0.00 55 TYR B CA 4
ATOM 10310 C C . TYR B 1 55 ? 8.358 -16.079 -14.929 1.00 0.00 55 TYR B C 4
ATOM 10311 O O . TYR B 1 55 ? 7.856 -15.266 -14.150 1.00 0.00 55 TYR B O 4
ATOM 10329 N N . GLY B 1 56 ? 9.474 -16.743 -14.653 1.00 0.00 56 GLY B N 4
ATOM 10330 C CA . GLY B 1 56 ? 10.173 -16.538 -13.390 1.00 0.00 56 GLY B CA 4
ATOM 10331 C C . GLY B 1 56 ? 10.620 -15.088 -13.241 1.00 0.00 56 GLY B C 4
ATOM 10332 O O . GLY B 1 56 ? 10.512 -14.499 -12.163 1.00 0.00 56 GLY B O 4
ATOM 10336 N N . LEU B 1 57 ? 11.125 -14.519 -14.330 1.00 0.00 57 LEU B N 4
ATOM 10337 C CA . LEU B 1 57 ? 11.591 -13.135 -14.318 1.00 0.00 57 LEU B CA 4
ATOM 10338 C C . LEU B 1 57 ? 10.435 -12.175 -14.052 1.00 0.00 57 LEU B C 4
ATOM 10339 O O . LEU B 1 57 ? 10.573 -11.220 -13.291 1.00 0.00 57 LEU B O 4
ATOM 10355 N N . LEU B 1 58 ? 9.296 -12.433 -14.681 1.00 0.00 58 LEU B N 4
ATOM 10356 C CA . LEU B 1 58 ? 8.128 -11.581 -14.501 1.00 0.00 58 LEU B CA 4
ATOM 10357 C C . LEU B 1 58 ? 7.652 -11.620 -13.054 1.00 0.00 58 LEU B C 4
ATOM 10358 O O . LEU B 1 58 ? 7.164 -10.622 -12.523 1.00 0.00 58 LEU B O 4
ATOM 10374 N N . SER B 1 59 ? 7.801 -12.774 -12.415 1.00 0.00 59 SER B N 4
ATOM 10375 C CA . SER B 1 59 ? 7.387 -12.922 -11.026 1.00 0.00 59 SER B CA 4
ATOM 10376 C C . SER B 1 59 ? 8.449 -12.350 -10.090 1.00 0.00 59 SER B C 4
ATOM 10377 O O . SER B 1 59 ? 8.209 -12.177 -8.895 1.00 0.00 59 SER B O 4
ATOM 10385 N N . GLY B 1 60 ? 9.623 -12.057 -10.642 1.00 0.00 60 GLY B N 4
ATOM 10386 C CA . GLY B 1 60 ? 10.712 -11.503 -9.849 1.00 0.00 60 GLY B CA 4
ATOM 10387 C C . GLY B 1 60 ? 11.214 -12.524 -8.835 1.00 0.00 60 GLY B C 4
ATOM 10388 O O . GLY B 1 60 ? 11.832 -12.164 -7.834 1.00 0.00 60 GLY B O 4
ATOM 10392 N N . ASP B 1 61 ? 10.938 -13.799 -9.097 1.00 0.00 61 ASP B N 4
ATOM 10393 C CA . ASP B 1 61 ? 11.366 -14.865 -8.194 1.00 0.00 61 ASP B CA 4
ATOM 10394 C C . ASP B 1 61 ? 12.763 -15.359 -8.568 1.00 0.00 61 ASP B C 4
ATOM 10395 O O . ASP B 1 61 ? 13.073 -15.539 -9.745 1.00 0.00 61 ASP B O 4
ATOM 10404 N N . ALA B 1 62 ? 13.603 -15.570 -7.556 1.00 0.00 62 ALA B N 4
ATOM 10405 C CA . ALA B 1 62 ? 14.971 -16.044 -7.777 1.00 0.00 62 ALA B CA 4
ATOM 10406 C C . ALA B 1 62 ? 15.008 -17.576 -7.892 1.00 0.00 62 ALA B C 4
ATOM 10407 O O . ALA B 1 62 ? 15.684 -18.130 -8.765 1.00 0.00 62 ALA B O 4
ATOM 10414 N N . PRO B 1 63 ? 14.314 -18.262 -7.018 1.00 0.00 63 PRO B N 4
ATOM 10415 C CA . PRO B 1 63 ? 14.287 -19.755 -7.010 1.00 0.00 63 PRO B CA 4
ATOM 10416 C C . PRO B 1 63 ? 13.857 -20.332 -8.360 1.00 0.00 63 PRO B C 4
ATOM 10417 O O . PRO B 1 63 ? 14.352 -21.371 -8.788 1.00 0.00 63 PRO B O 4
ATOM 10428 N N . LEU B 1 64 ? 12.934 -19.649 -9.023 1.00 0.00 64 LEU B N 4
ATOM 10429 C CA . LEU B 1 64 ? 12.447 -20.102 -10.320 1.00 0.00 64 LEU B CA 4
ATOM 10430 C C . LEU B 1 64 ? 13.591 -20.129 -11.328 1.00 0.00 64 LEU B C 4
ATOM 10431 O O . LEU B 1 64 ? 13.689 -21.041 -12.149 1.00 0.00 64 LEU B O 4
ATOM 10447 N N . ILE B 1 65 ? 14.458 -19.129 -11.261 1.00 0.00 65 ILE B N 4
ATOM 10448 C CA . ILE B 1 65 ? 15.590 -19.066 -12.170 1.00 0.00 65 ILE B CA 4
ATOM 10449 C C . ILE B 1 65 ? 16.497 -20.267 -11.937 1.00 0.00 65 ILE B C 4
ATOM 10450 O O . ILE B 1 65 ? 16.951 -20.912 -12.882 1.00 0.00 65 ILE B O 4
ATOM 10466 N N . ALA B 1 66 ? 16.755 -20.569 -10.668 1.00 0.00 66 ALA B N 4
ATOM 10467 C CA . ALA B 1 66 ? 17.604 -21.706 -10.332 1.00 0.00 66 ALA B CA 4
ATOM 10468 C C . ALA B 1 66 ? 16.948 -23.016 -10.767 1.00 0.00 66 ALA B C 4
ATOM 10469 O O . ALA B 1 66 ? 17.623 -23.928 -11.242 1.00 0.00 66 ALA B O 4
ATOM 10476 N N . SER B 1 67 ? 15.632 -23.107 -10.596 1.00 0.00 67 SER B N 4
ATOM 10477 C CA . SER B 1 67 ? 14.907 -24.318 -10.969 1.00 0.00 67 SER B CA 4
ATOM 10478 C C . SER B 1 67 ? 15.064 -24.605 -12.458 1.00 0.00 67 SER B C 4
ATOM 10479 O O . SER B 1 67 ? 15.252 -25.754 -12.859 1.00 0.00 67 SER B O 4
ATOM 10487 N N . ASN B 1 68 ? 14.987 -23.558 -13.272 1.00 0.00 68 ASN B N 4
ATOM 10488 C CA . ASN B 1 68 ? 15.122 -23.719 -14.715 1.00 0.00 68 ASN B CA 4
ATOM 10489 C C . ASN B 1 68 ? 16.510 -24.242 -15.066 1.00 0.00 68 ASN B C 4
ATOM 10490 O O . ASN B 1 68 ? 16.654 -25.129 -15.908 1.00 0.00 68 ASN B O 4
ATOM 10501 N N . ALA B 1 69 ? 17.528 -23.694 -14.409 1.00 0.00 69 ALA B N 4
ATOM 10502 C CA . ALA B 1 69 ? 18.900 -24.120 -14.658 1.00 0.00 69 ALA B CA 4
ATOM 10503 C C . ALA B 1 69 ? 19.089 -25.571 -14.234 1.00 0.00 69 ALA B C 4
ATOM 10504 O O . ALA B 1 69 ? 19.742 -26.352 -14.925 1.00 0.00 69 ALA B O 4
ATOM 10511 N N . VAL B 1 70 ? 18.507 -25.929 -13.094 1.00 0.00 70 VAL B N 4
ATOM 10512 C CA . VAL B 1 70 ? 18.615 -27.292 -12.592 1.00 0.00 70 VAL B CA 4
ATOM 10513 C C . VAL B 1 70 ? 17.941 -28.269 -13.552 1.00 0.00 70 VAL B C 4
ATOM 10514 O O . VAL B 1 70 ? 18.497 -29.312 -13.876 1.00 0.00 70 VAL B O 4
ATOM 10527 N N . THR B 1 71 ? 16.742 -27.920 -14.002 1.00 0.00 71 THR B N 4
ATOM 10528 C CA . THR B 1 71 ? 16.001 -28.779 -14.917 1.00 0.00 71 THR B CA 4
ATOM 10529 C C . THR B 1 71 ? 16.791 -29.000 -16.201 1.00 0.00 71 THR B C 4
ATOM 10530 O O . THR B 1 71 ? 16.875 -30.119 -16.706 1.00 0.00 71 THR B O 4
ATOM 10541 N N . MET B 1 72 ? 17.364 -27.925 -16.726 1.00 0.00 72 MET B N 4
ATOM 10542 C CA . MET B 1 72 ? 18.140 -28.014 -17.953 1.00 0.00 72 MET B CA 4
ATOM 10543 C C . MET B 1 72 ? 19.327 -28.950 -17.760 1.00 0.00 72 MET B C 4
ATOM 10544 O O . MET B 1 72 ? 19.701 -29.686 -18.673 1.00 0.00 72 MET B O 4
ATOM 10558 N N . LEU B 1 73 ? 19.929 -28.913 -16.576 1.00 0.00 73 LEU B N 4
ATOM 10559 C CA . LEU B 1 73 ? 21.084 -29.760 -16.306 1.00 0.00 73 LEU B CA 4
ATOM 10560 C C . LEU B 1 73 ? 20.717 -31.234 -16.463 1.00 0.00 73 LEU B C 4
ATOM 10561 O O . LEU B 1 73 ? 21.414 -31.982 -17.146 1.00 0.00 73 LEU B O 4
ATOM 10577 N N . LEU B 1 74 ? 19.622 -31.643 -15.832 1.00 0.00 74 LEU B N 4
ATOM 10578 C CA . LEU B 1 74 ? 19.181 -33.031 -15.922 1.00 0.00 74 LEU B CA 4
ATOM 10579 C C . LEU B 1 74 ? 18.764 -33.371 -17.349 1.00 0.00 74 LEU B C 4
ATOM 10580 O O . LEU B 1 74 ? 19.083 -34.443 -17.862 1.00 0.00 74 LEU B O 4
ATOM 10596 N N . ALA B 1 75 ? 18.046 -32.454 -17.980 1.00 0.00 75 ALA B N 4
ATOM 10597 C CA . ALA B 1 75 ? 17.585 -32.667 -19.343 1.00 0.00 75 ALA B CA 4
ATOM 10598 C C . ALA B 1 75 ? 18.770 -32.819 -20.289 1.00 0.00 75 ALA B C 4
ATOM 10599 O O . ALA B 1 75 ? 18.665 -33.481 -21.323 1.00 0.00 75 ALA B O 4
ATOM 10606 N N . GLY B 1 76 ? 19.895 -32.200 -19.929 1.00 0.00 76 GLY B N 4
ATOM 10607 C CA . GLY B 1 76 ? 21.105 -32.265 -20.750 1.00 0.00 76 GLY B CA 4
ATOM 10608 C C . GLY B 1 76 ? 21.258 -33.634 -21.407 1.00 0.00 76 GLY B C 4
ATOM 10609 O O . GLY B 1 76 ? 21.836 -34.553 -20.827 1.00 0.00 76 GLY B O 4
ATOM 10613 N N . GLY B 1 77 ? 20.722 -33.761 -22.621 1.00 0.00 77 GLY B N 4
ATOM 10614 C CA . GLY B 1 77 ? 20.786 -35.020 -23.363 1.00 0.00 77 GLY B CA 4
ATOM 10615 C C . GLY B 1 77 ? 20.829 -34.762 -24.866 1.00 0.00 77 GLY B C 4
ATOM 10616 O O . GLY B 1 77 ? 20.209 -35.484 -25.649 1.00 0.00 77 GLY B O 4
ATOM 10620 N N . ILE B 1 78 ? 21.562 -33.728 -25.262 1.00 0.00 78 ILE B N 4
ATOM 10621 C CA . ILE B 1 78 ? 21.680 -33.383 -26.674 1.00 0.00 78 ILE B CA 4
ATOM 10622 C C . ILE B 1 78 ? 22.376 -34.505 -27.435 1.00 0.00 78 ILE B C 4
ATOM 10623 O O . ILE B 1 78 ? 21.973 -34.863 -28.539 1.00 0.00 78 ILE B O 4
ATOM 10639 N N . LEU B 1 79 ? 23.425 -35.057 -26.838 1.00 0.00 79 LEU B N 4
ATOM 10640 C CA . LEU B 1 79 ? 24.165 -36.137 -27.473 1.00 0.00 79 LEU B CA 4
ATOM 10641 C C . LEU B 1 79 ? 23.244 -37.327 -27.725 1.00 0.00 79 LEU B C 4
ATOM 10642 O O . LEU B 1 79 ? 23.327 -37.979 -28.766 1.00 0.00 79 LEU B O 4
ATOM 10658 N N . VAL B 1 80 ? 22.365 -37.606 -26.771 1.00 0.00 80 VAL B N 4
ATOM 10659 C CA . VAL B 1 80 ? 21.435 -38.719 -26.910 1.00 0.00 80 VAL B CA 4
ATOM 10660 C C . VAL B 1 80 ? 20.507 -38.497 -28.105 1.00 0.00 80 VAL B C 4
ATOM 10661 O O . VAL B 1 80 ? 20.281 -39.402 -28.917 1.00 0.00 80 VAL B O 4
ATOM 10674 N N . MET B 1 81 ? 19.975 -37.282 -28.208 1.00 0.00 81 MET B N 4
ATOM 10675 C CA . MET B 1 81 ? 19.076 -36.942 -29.303 1.00 0.00 81 MET B CA 4
ATOM 10676 C C . MET B 1 81 ? 19.788 -37.067 -30.643 1.00 0.00 81 MET B C 4
ATOM 10677 O O . MET B 1 81 ? 19.214 -37.535 -31.626 1.00 0.00 81 MET B O 4
ATOM 10691 N N . LYS B 1 82 ? 21.041 -36.643 -30.670 1.00 0.00 82 LYS B N 4
ATOM 10692 C CA . LYS B 1 82 ? 21.837 -36.705 -31.886 1.00 0.00 82 LYS B CA 4
ATOM 10693 C C . LYS B 1 82 ? 22.026 -38.150 -32.330 1.00 0.00 82 LYS B C 4
ATOM 10694 O O . LYS B 1 82 ? 22.021 -38.448 -33.524 1.00 0.00 82 LYS B O 4
ATOM 10713 N N . LEU B 1 83 ? 22.214 -39.044 -31.364 1.00 0.00 83 LEU B N 4
ATOM 10714 C CA . LEU B 1 83 ? 22.425 -40.449 -31.681 1.00 0.00 83 LEU B CA 4
ATOM 10715 C C . LEU B 1 83 ? 21.211 -41.009 -32.414 1.00 0.00 83 LEU B C 4
ATOM 10716 O O . LEU B 1 83 ? 21.346 -41.722 -33.407 1.00 0.00 83 LEU B O 4
ATOM 10732 N N . ARG B 1 84 ? 20.021 -40.680 -31.925 1.00 0.00 84 ARG B N 4
ATOM 10733 C CA . ARG B 1 84 ? 18.800 -41.171 -32.556 1.00 0.00 84 ARG B CA 4
ATOM 10734 C C . ARG B 1 84 ? 18.712 -40.699 -34.004 1.00 0.00 84 ARG B C 4
ATOM 10735 O O . ARG B 1 84 ? 18.402 -41.481 -34.903 1.00 0.00 84 ARG B O 4
ATOM 10756 N N . TYR B 1 85 ? 18.986 -39.416 -34.225 1.00 0.00 85 TYR B N 4
ATOM 10757 C CA . TYR B 1 85 ? 18.933 -38.845 -35.570 1.00 0.00 85 TYR B CA 4
ATOM 10758 C C . TYR B 1 85 ? 17.738 -39.392 -36.351 1.00 0.00 85 TYR B C 4
ATOM 10759 O O . TYR B 1 85 ? 16.624 -38.884 -36.232 1.00 0.00 85 TYR B O 4
ATOM 10777 N N . GLY B 1 86 ? 17.977 -40.431 -37.146 1.00 0.00 86 GLY B N 4
ATOM 10778 C CA . GLY B 1 86 ? 16.912 -41.037 -37.937 1.00 0.00 86 GLY B CA 4
ATOM 10779 C C . GLY B 1 86 ? 17.315 -42.429 -38.408 1.00 0.00 86 GLY B C 4
ATOM 10780 O O . GLY B 1 86 ? 17.628 -43.251 -37.563 1.00 0.00 86 GLY B O 4
ATOM 10785 N N . MET A 1 1 ? -3.871 -10.785 -2.792 1.00 0.00 1 MET A N 5
ATOM 10786 C CA . MET A 1 1 ? -2.665 -10.866 -3.662 1.00 0.00 1 MET A CA 5
ATOM 10787 C C . MET A 1 1 ? -2.736 -12.134 -4.507 1.00 0.00 1 MET A C 5
ATOM 10788 O O . MET A 1 1 ? -2.579 -13.242 -3.995 1.00 0.00 1 MET A O 5
ATOM 10804 N N . ASP A 1 2 ? -2.971 -11.961 -5.802 1.00 0.00 2 ASP A N 5
ATOM 10805 C CA . ASP A 1 2 ? -3.059 -13.096 -6.711 1.00 0.00 2 ASP A CA 5
ATOM 10806 C C . ASP A 1 2 ? -2.933 -12.632 -8.161 1.00 0.00 2 ASP A C 5
ATOM 10807 O O . ASP A 1 2 ? -3.924 -12.569 -8.891 1.00 0.00 2 ASP A O 5
ATOM 10816 N N . PRO A 1 3 ? -1.737 -12.304 -8.583 1.00 0.00 3 PRO A N 5
ATOM 10817 C CA . PRO A 1 3 ? -1.473 -11.832 -9.975 1.00 0.00 3 PRO A CA 5
ATOM 10818 C C . PRO A 1 3 ? -2.095 -12.756 -11.027 1.00 0.00 3 PRO A C 5
ATOM 10819 O O . PRO A 1 3 ? -1.435 -13.650 -11.555 1.00 0.00 3 PRO A O 5
ATOM 10830 N N . PHE A 1 4 ? -3.367 -12.533 -11.327 1.00 0.00 4 PHE A N 5
ATOM 10831 C CA . PHE A 1 4 ? -4.055 -13.352 -12.315 1.00 0.00 4 PHE A CA 5
ATOM 10832 C C . PHE A 1 4 ? -3.458 -13.141 -13.704 1.00 0.00 4 PHE A C 5
ATOM 10833 O O . PHE A 1 4 ? -3.354 -14.077 -14.493 1.00 0.00 4 PHE A O 5
ATOM 10850 N N . LEU A 1 5 ? -3.075 -11.905 -14.002 1.00 0.00 5 LEU A N 5
ATOM 10851 C CA . LEU A 1 5 ? -2.510 -11.593 -15.310 1.00 0.00 5 LEU A CA 5
ATOM 10852 C C . LEU A 1 5 ? -1.232 -12.395 -15.552 1.00 0.00 5 LEU A C 5
ATOM 10853 O O . LEU A 1 5 ? -1.039 -12.982 -16.622 1.00 0.00 5 LEU A O 5
ATOM 10869 N N . ILE A 1 6 ? -0.368 -12.432 -14.550 1.00 0.00 6 ILE A N 5
ATOM 10870 C CA . ILE A 1 6 ? 0.879 -13.167 -14.671 1.00 0.00 6 ILE A CA 5
ATOM 10871 C C . ILE A 1 6 ? 0.602 -14.660 -14.792 1.00 0.00 6 ILE A C 5
ATOM 10872 O O . ILE A 1 6 ? 1.206 -15.350 -15.612 1.00 0.00 6 ILE A O 5
ATOM 10888 N N . LYS A 1 7 ? -0.318 -15.149 -13.973 1.00 0.00 7 LYS A N 5
ATOM 10889 C CA . LYS A 1 7 ? -0.671 -16.559 -13.995 1.00 0.00 7 LYS A CA 5
ATOM 10890 C C . LYS A 1 7 ? -1.266 -16.934 -15.343 1.00 0.00 7 LYS A C 5
ATOM 10891 O O . LYS A 1 7 ? -1.065 -18.044 -15.835 1.00 0.00 7 LYS A O 5
ATOM 10910 N N . LEU A 1 8 ? -2.007 -16.009 -15.931 1.00 0.00 8 LEU A N 5
ATOM 10911 C CA . LEU A 1 8 ? -2.633 -16.270 -17.213 1.00 0.00 8 LEU A CA 5
ATOM 10912 C C . LEU A 1 8 ? -1.570 -16.575 -18.262 1.00 0.00 8 LEU A C 5
ATOM 10913 O O . LEU A 1 8 ? -1.708 -17.513 -19.044 1.00 0.00 8 LEU A O 5
ATOM 10929 N N . ILE A 1 9 ? -0.507 -15.778 -18.275 1.00 0.00 9 ILE A N 5
ATOM 10930 C CA . ILE A 1 9 ? 0.570 -15.983 -19.240 1.00 0.00 9 ILE A CA 5
ATOM 10931 C C . ILE A 1 9 ? 1.258 -17.328 -18.996 1.00 0.00 9 ILE A C 5
ATOM 10932 O O . ILE A 1 9 ? 1.558 -18.074 -19.935 1.00 0.00 9 ILE A O 5
ATOM 10948 N N . GLY A 1 10 ? 1.512 -17.626 -17.728 1.00 0.00 10 GLY A N 5
ATOM 10949 C CA . GLY A 1 10 ? 2.170 -18.874 -17.359 1.00 0.00 10 GLY A CA 5
ATOM 10950 C C . GLY A 1 10 ? 1.331 -20.077 -17.766 1.00 0.00 10 GLY A C 5
ATOM 10951 O O . GLY A 1 10 ? 1.869 -21.130 -18.111 1.00 0.00 10 GLY A O 5
ATOM 10955 N N . PHE A 1 11 ? 0.014 -19.917 -17.720 1.00 0.00 11 PHE A N 5
ATOM 10956 C CA . PHE A 1 11 ? -0.889 -21.001 -18.082 1.00 0.00 11 PHE A CA 5
ATOM 10957 C C . PHE A 1 11 ? -0.606 -21.481 -19.502 1.00 0.00 11 PHE A C 5
ATOM 10958 O O . PHE A 1 11 ? -0.505 -22.681 -19.752 1.00 0.00 11 PHE A O 5
ATOM 10975 N N . ALA A 1 12 ? -0.472 -20.536 -20.427 1.00 0.00 12 ALA A N 5
ATOM 10976 C CA . ALA A 1 12 ? -0.193 -20.882 -21.815 1.00 0.00 12 ALA A CA 5
ATOM 10977 C C . ALA A 1 12 ? 1.179 -21.538 -21.936 1.00 0.00 12 ALA A C 5
ATOM 10978 O O . ALA A 1 12 ? 1.353 -22.505 -22.675 1.00 0.00 12 ALA A O 5
ATOM 10985 N N . ALA A 1 13 ? 2.151 -21.005 -21.205 1.00 0.00 13 ALA A N 5
ATOM 10986 C CA . ALA A 1 13 ? 3.503 -21.555 -21.245 1.00 0.00 13 ALA A CA 5
ATOM 10987 C C . ALA A 1 13 ? 3.524 -22.983 -20.701 1.00 0.00 13 ALA A C 5
ATOM 10988 O O . ALA A 1 13 ? 4.163 -23.870 -21.271 1.00 0.00 13 ALA A O 5
ATOM 10995 N N . ALA A 1 14 ? 2.816 -23.200 -19.598 1.00 0.00 14 ALA A N 5
ATOM 10996 C CA . ALA A 1 14 ? 2.761 -24.523 -18.990 1.00 0.00 14 ALA A CA 5
ATOM 10997 C C . ALA A 1 14 ? 2.137 -25.523 -19.954 1.00 0.00 14 ALA A C 5
ATOM 10998 O O . ALA A 1 14 ? 2.587 -26.664 -20.056 1.00 0.00 14 ALA A O 5
ATOM 11005 N N . THR A 1 15 ? 1.102 -25.087 -20.662 1.00 0.00 15 THR A N 5
ATOM 11006 C CA . THR A 1 15 ? 0.429 -25.955 -21.619 1.00 0.00 15 THR A CA 5
ATOM 11007 C C . THR A 1 15 ? 1.337 -26.257 -22.805 1.00 0.00 15 THR A C 5
ATOM 11008 O O . THR A 1 15 ? 1.289 -27.351 -23.363 1.00 0.00 15 THR A O 5
ATOM 11019 N N . CYS A 1 16 ? 2.161 -25.278 -23.180 1.00 0.00 16 CYS A N 5
ATOM 11020 C CA . CYS A 1 16 ? 3.082 -25.443 -24.303 1.00 0.00 16 CYS A CA 5
ATOM 11021 C C . CYS A 1 16 ? 4.084 -26.556 -24.013 1.00 0.00 16 CYS A C 5
ATOM 11022 O O . CYS A 1 16 ? 4.475 -27.306 -24.905 1.00 0.00 16 CYS A O 5
ATOM 11030 N N . THR A 1 17 ? 4.505 -26.652 -22.762 1.00 0.00 17 THR A N 5
ATOM 11031 C CA . THR A 1 17 ? 5.459 -27.682 -22.370 1.00 0.00 17 THR A CA 5
ATOM 11032 C C . THR A 1 17 ? 4.784 -29.052 -22.330 1.00 0.00 17 THR A C 5
ATOM 11033 O O . THR A 1 17 ? 5.346 -30.046 -22.787 1.00 0.00 17 THR A O 5
ATOM 11044 N N . THR A 1 18 ? 3.577 -29.099 -21.771 1.00 0.00 18 THR A N 5
ATOM 11045 C CA . THR A 1 18 ? 2.841 -30.358 -21.670 1.00 0.00 18 THR A CA 5
ATOM 11046 C C . THR A 1 18 ? 2.511 -30.915 -23.051 1.00 0.00 18 THR A C 5
ATOM 11047 O O . THR A 1 18 ? 2.774 -32.082 -23.343 1.00 0.00 18 THR A O 5
ATOM 11058 N N . VAL A 1 19 ? 1.932 -30.072 -23.899 1.00 0.00 19 VAL A N 5
ATOM 11059 C CA . VAL A 1 19 ? 1.569 -30.492 -25.246 1.00 0.00 19 VAL A CA 5
ATOM 11060 C C . VAL A 1 19 ? 2.822 -30.873 -26.028 1.00 0.00 19 VAL A C 5
ATOM 11061 O O . VAL A 1 19 ? 2.777 -31.730 -26.891 1.00 0.00 19 VAL A O 5
ATOM 11074 N N . ALA A 1 20 ? 3.932 -30.214 -25.728 1.00 0.00 20 ALA A N 5
ATOM 11075 C CA . ALA A 1 20 ? 5.191 -30.493 -26.421 1.00 0.00 20 ALA A CA 5
ATOM 11076 C C . ALA A 1 20 ? 5.706 -31.889 -26.076 1.00 0.00 20 ALA A C 5
ATOM 11077 O O . ALA A 1 20 ? 6.271 -32.582 -26.924 1.00 0.00 20 ALA A O 5
ATOM 11084 N N . TYR A 1 21 ? 5.511 -32.284 -24.820 1.00 0.00 21 TYR A N 5
ATOM 11085 C CA . TYR A 1 21 ? 5.949 -33.599 -24.329 1.00 0.00 21 TYR A CA 5
ATOM 11086 C C . TYR A 1 21 ? 4.950 -34.707 -24.709 1.00 0.00 21 TYR A C 5
ATOM 11087 O O . TYR A 1 21 ? 5.317 -35.874 -24.820 1.00 0.00 21 TYR A O 5
ATOM 11105 N N . ALA A 1 22 ? 3.678 -34.342 -24.861 1.00 0.00 22 ALA A N 5
ATOM 11106 C CA . ALA A 1 22 ? 2.635 -35.331 -25.161 1.00 0.00 22 ALA A CA 5
ATOM 11107 C C . ALA A 1 22 ? 3.050 -36.238 -26.332 1.00 0.00 22 ALA A C 5
ATOM 11108 O O . ALA A 1 22 ? 2.972 -37.462 -26.220 1.00 0.00 22 ALA A O 5
ATOM 11115 N N . PRO A 1 23 ? 3.509 -35.692 -27.425 1.00 0.00 23 PRO A N 5
ATOM 11116 C CA . PRO A 1 23 ? 3.954 -36.504 -28.586 1.00 0.00 23 PRO A CA 5
ATOM 11117 C C . PRO A 1 23 ? 4.926 -37.611 -28.161 1.00 0.00 23 PRO A C 5
ATOM 11118 O O . PRO A 1 23 ? 4.907 -38.706 -28.726 1.00 0.00 23 PRO A O 5
ATOM 11129 N N . GLN A 1 24 ? 5.757 -37.329 -27.167 1.00 0.00 24 GLN A N 5
ATOM 11130 C CA . GLN A 1 24 ? 6.712 -38.320 -26.691 1.00 0.00 24 GLN A CA 5
ATOM 11131 C C . GLN A 1 24 ? 5.996 -39.458 -25.970 1.00 0.00 24 GLN A C 5
ATOM 11132 O O . GLN A 1 24 ? 6.324 -40.631 -26.157 1.00 0.00 24 GLN A O 5
ATOM 11146 N N . PHE A 1 25 ? 5.013 -39.102 -25.147 1.00 0.00 25 PHE A N 5
ATOM 11147 C CA . PHE A 1 25 ? 4.250 -40.099 -24.399 1.00 0.00 25 PHE A CA 5
ATOM 11148 C C . PHE A 1 25 ? 3.428 -40.967 -25.343 1.00 0.00 25 PHE A C 5
ATOM 11149 O O . PHE A 1 25 ? 3.284 -42.170 -25.131 1.00 0.00 25 PHE A O 5
ATOM 11166 N N . ILE A 1 26 ? 2.885 -40.353 -26.382 1.00 0.00 26 ILE A N 5
ATOM 11167 C CA . ILE A 1 26 ? 2.069 -41.084 -27.341 1.00 0.00 26 ILE A CA 5
ATOM 11168 C C . ILE A 1 26 ? 2.897 -42.162 -28.038 1.00 0.00 26 ILE A C 5
ATOM 11169 O O . ILE A 1 26 ? 2.441 -43.290 -28.212 1.00 0.00 26 ILE A O 5
ATOM 11185 N N . LYS A 1 27 ? 4.111 -41.809 -28.435 1.00 0.00 27 LYS A N 5
ATOM 11186 C CA . LYS A 1 27 ? 4.978 -42.758 -29.118 1.00 0.00 27 LYS A CA 5
ATOM 11187 C C . LYS A 1 27 ? 5.289 -43.948 -28.219 1.00 0.00 27 LYS A C 5
ATOM 11188 O O . LYS A 1 27 ? 5.237 -45.099 -28.655 1.00 0.00 27 LYS A O 5
ATOM 11207 N N . VAL A 1 28 ? 5.597 -43.666 -26.964 1.00 0.00 28 VAL A N 5
ATOM 11208 C CA . VAL A 1 28 ? 5.898 -44.721 -26.010 1.00 0.00 28 VAL A CA 5
ATOM 11209 C C . VAL A 1 28 ? 4.646 -45.536 -25.721 1.00 0.00 28 VAL A C 5
ATOM 11210 O O . VAL A 1 28 ? 4.695 -46.759 -25.601 1.00 0.00 28 VAL A O 5
ATOM 11223 N N . LEU A 1 29 ? 3.521 -44.844 -25.596 1.00 0.00 29 LEU A N 5
ATOM 11224 C CA . LEU A 1 29 ? 2.260 -45.512 -25.307 1.00 0.00 29 LEU A CA 5
ATOM 11225 C C . LEU A 1 29 ? 1.937 -46.539 -26.383 1.00 0.00 29 LEU A C 5
ATOM 11226 O O . LEU A 1 29 ? 1.356 -47.583 -26.094 1.00 0.00 29 LEU A O 5
ATOM 11242 N N . LYS A 1 30 ? 2.303 -46.235 -27.622 1.00 0.00 30 LYS A N 5
ATOM 11243 C CA . LYS A 1 30 ? 2.022 -47.146 -28.720 1.00 0.00 30 LYS A CA 5
ATOM 11244 C C . LYS A 1 30 ? 2.630 -48.513 -28.440 1.00 0.00 30 LYS A C 5
ATOM 11245 O O . LYS A 1 30 ? 2.041 -49.541 -28.775 1.00 0.00 30 LYS A O 5
ATOM 11264 N N . THR A 1 31 ? 3.805 -48.526 -27.816 1.00 0.00 31 THR A N 5
ATOM 11265 C CA . THR A 1 31 ? 4.472 -49.786 -27.492 1.00 0.00 31 THR A CA 5
ATOM 11266 C C . THR A 1 31 ? 4.014 -50.298 -26.129 1.00 0.00 31 THR A C 5
ATOM 11267 O O . THR A 1 31 ? 4.121 -51.487 -25.829 1.00 0.00 31 THR A O 5
ATOM 11278 N N . ARG A 1 32 ? 3.493 -49.386 -25.319 1.00 0.00 32 ARG A N 5
ATOM 11279 C CA . ARG A 1 32 ? 3.001 -49.732 -23.989 1.00 0.00 32 ARG A CA 5
ATOM 11280 C C . ARG A 1 32 ? 4.049 -50.554 -23.241 1.00 0.00 32 ARG A C 5
ATOM 11281 O O . ARG A 1 32 ? 3.726 -51.510 -22.542 1.00 0.00 32 ARG A O 5
ATOM 11302 N N . SER A 1 33 ? 5.319 -50.186 -23.397 1.00 0.00 33 SER A N 5
ATOM 11303 C CA . SER A 1 33 ? 6.402 -50.910 -22.725 1.00 0.00 33 SER A CA 5
ATOM 11304 C C . SER A 1 33 ? 7.428 -49.937 -22.166 1.00 0.00 33 SER A C 5
ATOM 11305 O O . SER A 1 33 ? 7.792 -48.967 -22.825 1.00 0.00 33 SER A O 5
ATOM 11313 N N . ALA A 1 34 ? 7.909 -50.202 -20.950 1.00 0.00 34 ALA A N 5
ATOM 11314 C CA . ALA A 1 34 ? 8.907 -49.332 -20.345 1.00 0.00 34 ALA A CA 5
ATOM 11315 C C . ALA A 1 34 ? 10.286 -49.985 -20.437 1.00 0.00 34 ALA A C 5
ATOM 11316 O O . ALA A 1 34 ? 10.573 -50.944 -19.726 1.00 0.00 34 ALA A O 5
ATOM 11323 N N . ARG A 1 35 ? 11.133 -49.452 -21.311 1.00 0.00 35 ARG A N 5
ATOM 11324 C CA . ARG A 1 35 ? 12.479 -49.993 -21.466 1.00 0.00 35 ARG A CA 5
ATOM 11325 C C . ARG A 1 35 ? 13.418 -49.592 -20.322 1.00 0.00 35 ARG A C 5
ATOM 11326 O O . ARG A 1 35 ? 14.028 -50.441 -19.670 1.00 0.00 35 ARG A O 5
ATOM 11347 N N . ASP A 1 36 ? 13.548 -48.275 -20.111 1.00 0.00 36 ASP A N 5
ATOM 11348 C CA . ASP A 1 36 ? 14.432 -47.726 -19.072 1.00 0.00 36 ASP A CA 5
ATOM 11349 C C . ASP A 1 36 ? 13.650 -47.231 -17.867 1.00 0.00 36 ASP A C 5
ATOM 11350 O O . ASP A 1 36 ? 14.231 -46.901 -16.834 1.00 0.00 36 ASP A O 5
ATOM 11359 N N . ILE A 1 37 ? 12.333 -47.152 -18.003 1.00 0.00 37 ILE A N 5
ATOM 11360 C CA . ILE A 1 37 ? 11.500 -46.660 -16.912 1.00 0.00 37 ILE A CA 5
ATOM 11361 C C . ILE A 1 37 ? 11.179 -47.796 -15.947 1.00 0.00 37 ILE A C 5
ATOM 11362 O O . ILE A 1 37 ? 10.543 -48.780 -16.308 1.00 0.00 37 ILE A O 5
ATOM 11378 N N . SER A 1 38 ? 11.629 -47.647 -14.711 1.00 0.00 38 SER A N 5
ATOM 11379 C CA . SER A 1 38 ? 11.389 -48.657 -13.684 1.00 0.00 38 SER A CA 5
ATOM 11380 C C . SER A 1 38 ? 10.174 -48.283 -12.842 1.00 0.00 38 SER A C 5
ATOM 11381 O O . SER A 1 38 ? 9.799 -47.114 -12.756 1.00 0.00 38 SER A O 5
ATOM 11389 N N . LEU A 1 39 ? 9.569 -49.282 -12.221 1.00 0.00 39 LEU A N 5
ATOM 11390 C CA . LEU A 1 39 ? 8.402 -49.057 -11.381 1.00 0.00 39 LEU A CA 5
ATOM 11391 C C . LEU A 1 39 ? 8.763 -48.185 -10.185 1.00 0.00 39 LEU A C 5
ATOM 11392 O O . LEU A 1 39 ? 7.989 -47.320 -9.778 1.00 0.00 39 LEU A O 5
ATOM 11408 N N . GLY A 1 40 ? 9.939 -48.430 -9.618 1.00 0.00 40 GLY A N 5
ATOM 11409 C CA . GLY A 1 40 ? 10.384 -47.669 -8.460 1.00 0.00 40 GLY A CA 5
ATOM 11410 C C . GLY A 1 40 ? 10.542 -46.190 -8.796 1.00 0.00 40 GLY A C 5
ATOM 11411 O O . GLY A 1 40 ? 10.107 -45.326 -8.040 1.00 0.00 40 GLY A O 5
ATOM 11415 N N . MET A 1 41 ? 11.162 -45.902 -9.935 1.00 0.00 41 MET A N 5
ATOM 11416 C CA . MET A 1 41 ? 11.367 -44.516 -10.349 1.00 0.00 41 MET A CA 5
ATOM 11417 C C . MET A 1 41 ? 10.028 -43.831 -10.599 1.00 0.00 41 MET A C 5
ATOM 11418 O O . MET A 1 41 ? 9.840 -42.663 -10.256 1.00 0.00 41 MET A O 5
ATOM 11432 N N . PHE A 1 42 ? 9.099 -44.565 -11.194 1.00 0.00 42 PHE A N 5
ATOM 11433 C CA . PHE A 1 42 ? 7.776 -44.025 -11.485 1.00 0.00 42 PHE A CA 5
ATOM 11434 C C . PHE A 1 42 ? 7.073 -43.601 -10.197 1.00 0.00 42 PHE A C 5
ATOM 11435 O O . PHE A 1 42 ? 6.449 -42.548 -10.140 1.00 0.00 42 PHE A O 5
ATOM 11452 N N . LEU A 1 43 ? 7.168 -44.437 -9.168 1.00 0.00 43 LEU A N 5
ATOM 11453 C CA . LEU A 1 43 ? 6.520 -44.137 -7.894 1.00 0.00 43 LEU A CA 5
ATOM 11454 C C . LEU A 1 43 ? 7.077 -42.851 -7.292 1.00 0.00 43 LEU A C 5
ATOM 11455 O O . LEU A 1 43 ? 6.332 -42.009 -6.780 1.00 0.00 43 LEU A O 5
ATOM 11471 N N . VAL A 1 44 ? 8.386 -42.697 -7.362 1.00 0.00 44 VAL A N 5
ATOM 11472 C CA . VAL A 1 44 ? 9.022 -41.507 -6.825 1.00 0.00 44 VAL A CA 5
ATOM 11473 C C . VAL A 1 44 ? 8.538 -40.280 -7.591 1.00 0.00 44 VAL A C 5
ATOM 11474 O O . VAL A 1 44 ? 8.259 -39.236 -7.002 1.00 0.00 44 VAL A O 5
ATOM 11487 N N . MET A 1 45 ? 8.447 -40.411 -8.908 1.00 0.00 45 MET A N 5
ATOM 11488 C CA . MET A 1 45 ? 8.004 -39.301 -9.739 1.00 0.00 45 MET A CA 5
ATOM 11489 C C . MET A 1 45 ? 6.609 -38.852 -9.325 1.00 0.00 45 MET A C 5
ATOM 11490 O O . MET A 1 45 ? 6.314 -37.660 -9.293 1.00 0.00 45 MET A O 5
ATOM 11504 N N . VAL A 1 46 ? 5.755 -39.814 -9.006 1.00 0.00 46 VAL A N 5
ATOM 11505 C CA . VAL A 1 46 ? 4.391 -39.503 -8.600 1.00 0.00 46 VAL A CA 5
ATOM 11506 C C . VAL A 1 46 ? 4.405 -38.638 -7.346 1.00 0.00 46 VAL A C 5
ATOM 11507 O O . VAL A 1 46 ? 3.632 -37.688 -7.227 1.00 0.00 46 VAL A O 5
ATOM 11520 N N . LEU A 1 47 ? 5.284 -38.972 -6.414 1.00 0.00 47 LEU A N 5
ATOM 11521 C CA . LEU A 1 47 ? 5.382 -38.213 -5.173 1.00 0.00 47 LEU A CA 5
ATOM 11522 C C . LEU A 1 47 ? 5.744 -36.759 -5.468 1.00 0.00 47 LEU A C 5
ATOM 11523 O O . LEU A 1 47 ? 5.211 -35.839 -4.846 1.00 0.00 47 LEU A O 5
ATOM 11539 N N . GLY A 1 48 ? 6.648 -36.558 -6.421 1.00 0.00 48 GLY A N 5
ATOM 11540 C CA . GLY A 1 48 ? 7.064 -35.208 -6.785 1.00 0.00 48 GLY A CA 5
ATOM 11541 C C . GLY A 1 48 ? 5.880 -34.390 -7.294 1.00 0.00 48 GLY A C 5
ATOM 11542 O O . GLY A 1 48 ? 5.689 -33.240 -6.897 1.00 0.00 48 GLY A O 5
ATOM 11546 N N . LEU A 1 49 ? 5.080 -34.995 -8.165 1.00 0.00 49 LEU A N 5
ATOM 11547 C CA . LEU A 1 49 ? 3.907 -34.318 -8.711 1.00 0.00 49 LEU A CA 5
ATOM 11548 C C . LEU A 1 49 ? 2.912 -34.004 -7.595 1.00 0.00 49 LEU A C 5
ATOM 11549 O O . LEU A 1 49 ? 2.294 -32.939 -7.581 1.00 0.00 49 LEU A O 5
ATOM 11565 N N . ALA A 1 50 ? 2.754 -34.935 -6.671 1.00 0.00 50 ALA A N 5
ATOM 11566 C CA . ALA A 1 50 ? 1.823 -34.737 -5.573 1.00 0.00 50 ALA A CA 5
ATOM 11567 C C . ALA A 1 50 ? 2.177 -33.469 -4.798 1.00 0.00 50 ALA A C 5
ATOM 11568 O O . ALA A 1 50 ? 1.304 -32.668 -4.458 1.00 0.00 50 ALA A O 5
ATOM 11575 N N . LEU A 1 51 ? 3.462 -33.285 -4.535 1.00 0.00 51 LEU A N 5
ATOM 11576 C CA . LEU A 1 51 ? 3.917 -32.109 -3.804 1.00 0.00 51 LEU A CA 5
ATOM 11577 C C . LEU A 1 51 ? 3.572 -30.843 -4.577 1.00 0.00 51 LEU A C 5
ATOM 11578 O O . LEU A 1 51 ? 3.143 -29.846 -3.997 1.00 0.00 51 LEU A O 5
ATOM 11594 N N . TRP A 1 52 ? 3.753 -30.894 -5.886 1.00 0.00 52 TRP A N 5
ATOM 11595 C CA . TRP A 1 52 ? 3.445 -29.750 -6.731 1.00 0.00 52 TRP A CA 5
ATOM 11596 C C . TRP A 1 52 ? 1.971 -29.385 -6.613 1.00 0.00 52 TRP A C 5
ATOM 11597 O O . TRP A 1 52 ? 1.605 -28.211 -6.635 1.00 0.00 52 TRP A O 5
ATOM 11618 N N . LEU A 1 53 ? 1.124 -30.403 -6.504 1.00 0.00 53 LEU A N 5
ATOM 11619 C CA . LEU A 1 53 ? -0.310 -30.169 -6.404 1.00 0.00 53 LEU A CA 5
ATOM 11620 C C . LEU A 1 53 ? -0.623 -29.327 -5.176 1.00 0.00 53 LEU A C 5
ATOM 11621 O O . LEU A 1 53 ? -1.433 -28.401 -5.233 1.00 0.00 53 LEU A O 5
ATOM 11637 N N . ILE A 1 54 ? 0.020 -29.657 -4.067 1.00 0.00 54 ILE A N 5
ATOM 11638 C CA . ILE A 1 54 ? -0.204 -28.924 -2.826 1.00 0.00 54 ILE A CA 5
ATOM 11639 C C . ILE A 1 54 ? 0.234 -27.471 -2.999 1.00 0.00 54 ILE A C 5
ATOM 11640 O O . ILE A 1 54 ? -0.419 -26.550 -2.505 1.00 0.00 54 ILE A O 5
ATOM 11656 N N . TYR A 1 55 ? 1.345 -27.274 -3.687 1.00 0.00 55 TYR A N 5
ATOM 11657 C CA . TYR A 1 55 ? 1.863 -25.933 -3.896 1.00 0.00 55 TYR A CA 5
ATOM 11658 C C . TYR A 1 55 ? 0.827 -25.062 -4.597 1.00 0.00 55 TYR A C 5
ATOM 11659 O O . TYR A 1 55 ? 0.593 -23.920 -4.199 1.00 0.00 55 TYR A O 5
ATOM 11677 N N . GLY A 1 56 ? 0.211 -25.598 -5.640 1.00 0.00 56 GLY A N 5
ATOM 11678 C CA . GLY A 1 56 ? -0.788 -24.848 -6.386 1.00 0.00 56 GLY A CA 5
ATOM 11679 C C . GLY A 1 56 ? -1.982 -24.496 -5.510 1.00 0.00 56 GLY A C 5
ATOM 11680 O O . GLY A 1 56 ? -2.515 -23.383 -5.585 1.00 0.00 56 GLY A O 5
ATOM 11684 N N . LEU A 1 57 ? -2.411 -25.449 -4.694 1.00 0.00 57 LEU A N 5
ATOM 11685 C CA . LEU A 1 57 ? -3.557 -25.223 -3.822 1.00 0.00 57 LEU A CA 5
ATOM 11686 C C . LEU A 1 57 ? -3.261 -24.120 -2.814 1.00 0.00 57 LEU A C 5
ATOM 11687 O O . LEU A 1 57 ? -4.107 -23.268 -2.550 1.00 0.00 57 LEU A O 5
ATOM 11703 N N . LEU A 1 58 ? -2.064 -24.148 -2.244 1.00 0.00 58 LEU A N 5
ATOM 11704 C CA . LEU A 1 58 ? -1.683 -23.152 -1.250 1.00 0.00 58 LEU A CA 5
ATOM 11705 C C . LEU A 1 58 ? -1.659 -21.759 -1.860 1.00 0.00 58 LEU A C 5
ATOM 11706 O O . LEU A 1 58 ? -1.981 -20.775 -1.196 1.00 0.00 58 LEU A O 5
ATOM 11722 N N . SER A 1 59 ? -1.281 -21.683 -3.128 1.00 0.00 59 SER A N 5
ATOM 11723 C CA . SER A 1 59 ? -1.223 -20.401 -3.818 1.00 0.00 59 SER A CA 5
ATOM 11724 C C . SER A 1 59 ? -2.612 -19.984 -4.292 1.00 0.00 59 SER A C 5
ATOM 11725 O O . SER A 1 59 ? -2.820 -18.844 -4.706 1.00 0.00 59 SER A O 5
ATOM 11733 N N . GLY A 1 60 ? -3.562 -20.913 -4.229 1.00 0.00 60 GLY A N 5
ATOM 11734 C CA . GLY A 1 60 ? -4.924 -20.623 -4.657 1.00 0.00 60 GLY A CA 5
ATOM 11735 C C . GLY A 1 60 ? -4.969 -20.305 -6.142 1.00 0.00 60 GLY A C 5
ATOM 11736 O O . GLY A 1 60 ? -5.849 -19.581 -6.606 1.00 0.00 60 GLY A O 5
ATOM 11740 N N . ASP A 1 61 ? -4.014 -20.848 -6.887 1.00 0.00 61 ASP A N 5
ATOM 11741 C CA . ASP A 1 61 ? -3.964 -20.611 -8.321 1.00 0.00 61 ASP A CA 5
ATOM 11742 C C . ASP A 1 61 ? -4.896 -21.574 -9.051 1.00 0.00 61 ASP A C 5
ATOM 11743 O O . ASP A 1 61 ? -4.922 -22.765 -8.763 1.00 0.00 61 ASP A O 5
ATOM 11752 N N . ALA A 1 62 ? -5.650 -21.038 -10.001 1.00 0.00 62 ALA A N 5
ATOM 11753 C CA . ALA A 1 62 ? -6.578 -21.843 -10.799 1.00 0.00 62 ALA A CA 5
ATOM 11754 C C . ALA A 1 62 ? -5.859 -22.504 -11.991 1.00 0.00 62 ALA A C 5
ATOM 11755 O O . ALA A 1 62 ? -5.965 -23.713 -12.190 1.00 0.00 62 ALA A O 5
ATOM 11762 N N . PRO A 1 63 ? -5.170 -21.730 -12.808 1.00 0.00 63 PRO A N 5
ATOM 11763 C CA . PRO A 1 63 ? -4.469 -22.267 -14.020 1.00 0.00 63 PRO A CA 5
ATOM 11764 C C . PRO A 1 63 ? -3.456 -23.357 -13.699 1.00 0.00 63 PRO A C 5
ATOM 11765 O O . PRO A 1 63 ? -3.352 -24.353 -14.414 1.00 0.00 63 PRO A O 5
ATOM 11776 N N . LEU A 1 64 ? -2.704 -23.156 -12.631 1.00 0.00 64 LEU A N 5
ATOM 11777 C CA . LEU A 1 64 ? -1.690 -24.121 -12.246 1.00 0.00 64 LEU A CA 5
ATOM 11778 C C . LEU A 1 64 ? -2.325 -25.464 -11.919 1.00 0.00 64 LEU A C 5
ATOM 11779 O O . LEU A 1 64 ? -1.806 -26.513 -12.299 1.00 0.00 64 LEU A O 5
ATOM 11795 N N . ILE A 1 65 ? -3.447 -25.429 -11.219 1.00 0.00 65 ILE A N 5
ATOM 11796 C CA . ILE A 1 65 ? -4.128 -26.661 -10.854 1.00 0.00 65 ILE A CA 5
ATOM 11797 C C . ILE A 1 65 ? -4.603 -27.395 -12.100 1.00 0.00 65 ILE A C 5
ATOM 11798 O O . ILE A 1 65 ? -4.447 -28.610 -12.211 1.00 0.00 65 ILE A O 5
ATOM 11814 N N . ALA A 1 66 ? -5.185 -26.659 -13.037 1.00 0.00 66 ALA A N 5
ATOM 11815 C CA . ALA A 1 66 ? -5.671 -27.276 -14.261 1.00 0.00 66 ALA A CA 5
ATOM 11816 C C . ALA A 1 66 ? -4.511 -27.812 -15.089 1.00 0.00 66 ALA A C 5
ATOM 11817 O O . ALA A 1 66 ? -4.574 -28.918 -15.630 1.00 0.00 66 ALA A O 5
ATOM 11824 N N . SER A 1 67 ? -3.449 -27.022 -15.178 1.00 0.00 67 SER A N 5
ATOM 11825 C CA . SER A 1 67 ? -2.268 -27.418 -15.933 1.00 0.00 67 SER A CA 5
ATOM 11826 C C . SER A 1 67 ? -1.638 -28.660 -15.320 1.00 0.00 67 SER A C 5
ATOM 11827 O O . SER A 1 67 ? -1.175 -29.553 -16.030 1.00 0.00 67 SER A O 5
ATOM 11835 N N . ASN A 1 68 ? -1.620 -28.707 -13.991 1.00 0.00 68 ASN A N 5
ATOM 11836 C CA . ASN A 1 68 ? -1.040 -29.841 -13.283 1.00 0.00 68 ASN A CA 5
ATOM 11837 C C . ASN A 1 68 ? -1.795 -31.122 -13.614 1.00 0.00 68 ASN A C 5
ATOM 11838 O O . ASN A 1 68 ? -1.190 -32.177 -13.795 1.00 0.00 68 ASN A O 5
ATOM 11849 N N . ALA A 1 69 ? -3.119 -31.025 -13.691 1.00 0.00 69 ALA A N 5
ATOM 11850 C CA . ALA A 1 69 ? -3.937 -32.188 -14.005 1.00 0.00 69 ALA A CA 5
ATOM 11851 C C . ALA A 1 69 ? -3.606 -32.706 -15.401 1.00 0.00 69 ALA A C 5
ATOM 11852 O O . ALA A 1 69 ? -3.503 -33.912 -15.621 1.00 0.00 69 ALA A O 5
ATOM 11859 N N . VAL A 1 70 ? -3.437 -31.781 -16.340 1.00 0.00 70 VAL A N 5
ATOM 11860 C CA . VAL A 1 70 ? -3.118 -32.151 -17.714 1.00 0.00 70 VAL A CA 5
ATOM 11861 C C . VAL A 1 70 ? -1.757 -32.833 -17.787 1.00 0.00 70 VAL A C 5
ATOM 11862 O O . VAL A 1 70 ? -1.599 -33.851 -18.463 1.00 0.00 70 VAL A O 5
ATOM 11875 N N . THR A 1 71 ? -0.772 -32.267 -17.093 1.00 0.00 71 THR A N 5
ATOM 11876 C CA . THR A 1 71 ? 0.569 -32.840 -17.092 1.00 0.00 71 THR A CA 5
ATOM 11877 C C . THR A 1 71 ? 0.552 -34.223 -16.460 1.00 0.00 71 THR A C 5
ATOM 11878 O O . THR A 1 71 ? 1.148 -35.166 -16.982 1.00 0.00 71 THR A O 5
ATOM 11889 N N . MET A 1 72 ? -0.130 -34.335 -15.326 1.00 0.00 72 MET A N 5
ATOM 11890 C CA . MET A 1 72 ? -0.217 -35.603 -14.617 1.00 0.00 72 MET A CA 5
ATOM 11891 C C . MET A 1 72 ? -0.878 -36.647 -15.500 1.00 0.00 72 MET A C 5
ATOM 11892 O O . MET A 1 72 ? -0.462 -37.804 -15.536 1.00 0.00 72 MET A O 5
ATOM 11906 N N . LEU A 1 73 ? -1.914 -36.236 -16.215 1.00 0.00 73 LEU A N 5
ATOM 11907 C CA . LEU A 1 73 ? -2.623 -37.153 -17.090 1.00 0.00 73 LEU A CA 5
ATOM 11908 C C . LEU A 1 73 ? -1.703 -37.689 -18.180 1.00 0.00 73 LEU A C 5
ATOM 11909 O O . LEU A 1 73 ? -1.658 -38.892 -18.427 1.00 0.00 73 LEU A O 5
ATOM 11925 N N . LEU A 1 74 ? -0.969 -36.792 -18.828 1.00 0.00 74 LEU A N 5
ATOM 11926 C CA . LEU A 1 74 ? -0.055 -37.195 -19.891 1.00 0.00 74 LEU A CA 5
ATOM 11927 C C . LEU A 1 74 ? 1.058 -38.068 -19.329 1.00 0.00 74 LEU A C 5
ATOM 11928 O O . LEU A 1 74 ? 1.422 -39.087 -19.916 1.00 0.00 74 LEU A O 5
ATOM 11944 N N . ALA A 1 75 ? 1.589 -37.659 -18.185 1.00 0.00 75 ALA A N 5
ATOM 11945 C CA . ALA A 1 75 ? 2.657 -38.406 -17.540 1.00 0.00 75 ALA A CA 5
ATOM 11946 C C . ALA A 1 75 ? 2.150 -39.762 -17.064 1.00 0.00 75 ALA A C 5
ATOM 11947 O O . ALA A 1 75 ? 2.916 -40.719 -16.968 1.00 0.00 75 ALA A O 5
ATOM 11954 N N . GLY A 1 76 ? 0.857 -39.827 -16.759 1.00 0.00 76 GLY A N 5
ATOM 11955 C CA . GLY A 1 76 ? 0.249 -41.065 -16.283 1.00 0.00 76 GLY A CA 5
ATOM 11956 C C . GLY A 1 76 ? 0.508 -42.214 -17.256 1.00 0.00 76 GLY A C 5
ATOM 11957 O O . GLY A 1 76 ? -0.358 -42.572 -18.053 1.00 0.00 76 GLY A O 5
ATOM 11961 N N . GLY A 1 77 ? 1.708 -42.787 -17.178 1.00 0.00 77 GLY A N 5
ATOM 11962 C CA . GLY A 1 77 ? 2.089 -43.900 -18.049 1.00 0.00 77 GLY A CA 5
ATOM 11963 C C . GLY A 1 77 ? 2.000 -45.224 -17.303 1.00 0.00 77 GLY A C 5
ATOM 11964 O O . GLY A 1 77 ? 2.790 -46.126 -17.533 1.00 0.00 77 GLY A O 5
ATOM 11968 N N . ILE A 1 78 ? 1.023 -45.335 -16.418 1.00 0.00 78 ILE A N 5
ATOM 11969 C CA . ILE A 1 78 ? 0.836 -46.555 -15.637 1.00 0.00 78 ILE A CA 5
ATOM 11970 C C . ILE A 1 78 ? 0.557 -47.738 -16.563 1.00 0.00 78 ILE A C 5
ATOM 11971 O O . ILE A 1 78 ? 0.896 -48.878 -16.256 1.00 0.00 78 ILE A O 5
ATOM 11987 N N . LEU A 1 79 ? -0.097 -47.470 -17.679 1.00 0.00 79 LEU A N 5
ATOM 11988 C CA . LEU A 1 79 ? -0.436 -48.532 -18.621 1.00 0.00 79 LEU A CA 5
ATOM 11989 C C . LEU A 1 79 ? 0.812 -49.330 -19.010 1.00 0.00 79 LEU A C 5
ATOM 11990 O O . LEU A 1 79 ? 0.760 -50.555 -19.125 1.00 0.00 79 LEU A O 5
ATOM 12006 N N . VAL A 1 80 ? 1.926 -48.640 -19.223 1.00 0.00 80 VAL A N 5
ATOM 12007 C CA . VAL A 1 80 ? 3.162 -49.319 -19.613 1.00 0.00 80 VAL A CA 5
ATOM 12008 C C . VAL A 1 80 ? 3.727 -50.130 -18.443 1.00 0.00 80 VAL A C 5
ATOM 12009 O O . VAL A 1 80 ? 4.340 -51.182 -18.628 1.00 0.00 80 VAL A O 5
ATOM 12022 N N . MET A 1 81 ? 3.527 -49.611 -17.239 1.00 0.00 81 MET A N 5
ATOM 12023 C CA . MET A 1 81 ? 4.031 -50.256 -16.036 1.00 0.00 81 MET A CA 5
ATOM 12024 C C . MET A 1 81 ? 3.417 -51.639 -15.889 1.00 0.00 81 MET A C 5
ATOM 12025 O O . MET A 1 81 ? 4.069 -52.580 -15.440 1.00 0.00 81 MET A O 5
ATOM 12039 N N . LYS A 1 82 ? 2.152 -51.751 -16.261 1.00 0.00 82 LYS A N 5
ATOM 12040 C CA . LYS A 1 82 ? 1.449 -53.021 -16.160 1.00 0.00 82 LYS A CA 5
ATOM 12041 C C . LYS A 1 82 ? 2.136 -54.082 -17.006 1.00 0.00 82 LYS A C 5
ATOM 12042 O O . LYS A 1 82 ? 1.915 -55.279 -16.819 1.00 0.00 82 LYS A O 5
ATOM 12061 N N . LEU A 1 83 ? 2.968 -53.647 -17.941 1.00 0.00 83 LEU A N 5
ATOM 12062 C CA . LEU A 1 83 ? 3.670 -54.583 -18.803 1.00 0.00 83 LEU A CA 5
ATOM 12063 C C . LEU A 1 83 ? 4.606 -55.461 -17.983 1.00 0.00 83 LEU A C 5
ATOM 12064 O O . LEU A 1 83 ? 4.679 -56.671 -18.192 1.00 0.00 83 LEU A O 5
ATOM 12080 N N . ARG A 1 84 ? 5.330 -54.838 -17.056 1.00 0.00 84 ARG A N 5
ATOM 12081 C CA . ARG A 1 84 ? 6.273 -55.570 -16.210 1.00 0.00 84 ARG A CA 5
ATOM 12082 C C . ARG A 1 84 ? 5.584 -56.087 -14.958 1.00 0.00 84 ARG A C 5
ATOM 12083 O O . ARG A 1 84 ? 6.068 -57.016 -14.313 1.00 0.00 84 ARG A O 5
ATOM 12104 N N . TYR A 1 85 ? 4.459 -55.471 -14.615 1.00 0.00 85 TYR A N 5
ATOM 12105 C CA . TYR A 1 85 ? 3.708 -55.868 -13.428 1.00 0.00 85 TYR A CA 5
ATOM 12106 C C . TYR A 1 85 ? 4.585 -55.782 -12.180 1.00 0.00 85 TYR A C 5
ATOM 12107 O O . TYR A 1 85 ? 5.810 -55.887 -12.261 1.00 0.00 85 TYR A O 5
ATOM 12125 N N . GLY A 1 86 ? 3.953 -55.587 -11.028 1.00 0.00 86 GLY A N 5
ATOM 12126 C CA . GLY A 1 86 ? 4.689 -55.488 -9.773 1.00 0.00 86 GLY A CA 5
ATOM 12127 C C . GLY A 1 86 ? 3.737 -55.452 -8.584 1.00 0.00 86 GLY A C 5
ATOM 12128 O O . GLY A 1 86 ? 2.651 -55.996 -8.702 1.00 0.00 86 GLY A O 5
ATOM 12133 N N . MET B 1 1 ? 4.993 -7.251 -3.719 1.00 0.00 1 MET B N 5
ATOM 12134 C CA . MET B 1 1 ? 4.247 -8.537 -3.630 1.00 0.00 1 MET B CA 5
ATOM 12135 C C . MET B 1 1 ? 5.124 -9.669 -4.157 1.00 0.00 1 MET B C 5
ATOM 12136 O O . MET B 1 1 ? 5.373 -9.767 -5.357 1.00 0.00 1 MET B O 5
ATOM 12152 N N . ASP B 1 2 ? 5.588 -10.519 -3.247 1.00 0.00 2 ASP B N 5
ATOM 12153 C CA . ASP B 1 2 ? 6.437 -11.640 -3.629 1.00 0.00 2 ASP B CA 5
ATOM 12154 C C . ASP B 1 2 ? 6.498 -12.671 -2.501 1.00 0.00 2 ASP B C 5
ATOM 12155 O O . ASP B 1 2 ? 7.495 -12.763 -1.788 1.00 0.00 2 ASP B O 5
ATOM 12164 N N . PRO B 1 3 ? 5.451 -13.437 -2.332 1.00 0.00 3 PRO B N 5
ATOM 12165 C CA . PRO B 1 3 ? 5.378 -14.483 -1.266 1.00 0.00 3 PRO B CA 5
ATOM 12166 C C . PRO B 1 3 ? 6.614 -15.386 -1.259 1.00 0.00 3 PRO B C 5
ATOM 12167 O O . PRO B 1 3 ? 6.617 -16.461 -1.855 1.00 0.00 3 PRO B O 5
ATOM 12178 N N . PHE B 1 4 ? 7.662 -14.942 -0.577 1.00 0.00 4 PHE B N 5
ATOM 12179 C CA . PHE B 1 4 ? 8.888 -15.724 -0.502 1.00 0.00 4 PHE B CA 5
ATOM 12180 C C . PHE B 1 4 ? 8.656 -17.024 0.264 1.00 0.00 4 PHE B C 5
ATOM 12181 O O . PHE B 1 4 ? 9.218 -18.061 -0.074 1.00 0.00 4 PHE B O 5
ATOM 12198 N N . LEU B 1 5 ? 7.834 -16.958 1.304 1.00 0.00 5 LEU B N 5
ATOM 12199 C CA . LEU B 1 5 ? 7.561 -18.139 2.117 1.00 0.00 5 LEU B CA 5
ATOM 12200 C C . LEU B 1 5 ? 6.926 -19.241 1.270 1.00 0.00 5 LEU B C 5
ATOM 12201 O O . LEU B 1 5 ? 7.323 -20.409 1.338 1.00 0.00 5 LEU B O 5
ATOM 12217 N N . ILE B 1 6 ? 5.948 -18.864 0.462 1.00 0.00 6 ILE B N 5
ATOM 12218 C CA . ILE B 1 6 ? 5.275 -19.829 -0.392 1.00 0.00 6 ILE B 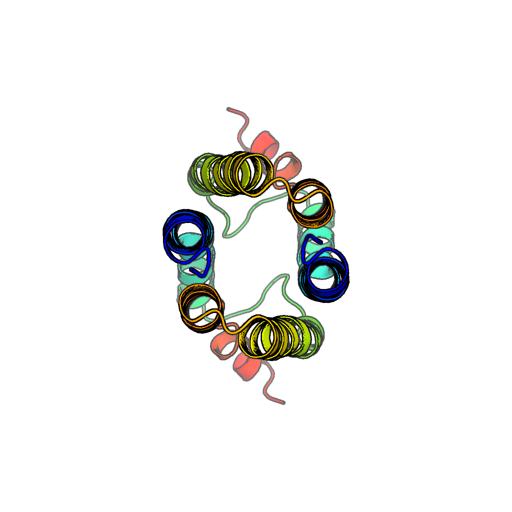CA 5
ATOM 12219 C C . ILE B 1 6 ? 6.239 -20.376 -1.434 1.00 0.00 6 ILE B C 5
ATOM 12220 O O . ILE B 1 6 ? 6.273 -21.577 -1.695 1.00 0.00 6 ILE B O 5
ATOM 12236 N N . LYS B 1 7 ? 7.025 -19.486 -2.024 1.00 0.00 7 LYS B N 5
ATOM 12237 C CA . LYS B 1 7 ? 7.987 -19.887 -3.034 1.00 0.00 7 LYS B CA 5
ATOM 12238 C C . LYS B 1 7 ? 9.025 -20.824 -2.437 1.00 0.00 7 LYS B C 5
ATOM 12239 O O . LYS B 1 7 ? 9.507 -21.741 -3.101 1.00 0.00 7 LYS B O 5
ATOM 12258 N N . LEU B 1 8 ? 9.372 -20.585 -1.183 1.00 0.00 8 LEU B N 5
ATOM 12259 C CA . LEU B 1 8 ? 10.365 -21.412 -0.521 1.00 0.00 8 LEU B CA 5
ATOM 12260 C C . LEU B 1 8 ? 9.891 -22.860 -0.475 1.00 0.00 8 LEU B C 5
ATOM 12261 O O . LEU B 1 8 ? 10.655 -23.781 -0.755 1.00 0.00 8 LEU B O 5
ATOM 12277 N N . ILE B 1 9 ? 8.626 -23.058 -0.120 1.00 0.00 9 ILE B N 5
ATOM 12278 C CA . ILE B 1 9 ? 8.073 -24.406 -0.044 1.00 0.00 9 ILE B CA 5
ATOM 12279 C C . ILE B 1 9 ? 8.057 -25.058 -1.429 1.00 0.00 9 ILE B C 5
ATOM 12280 O O . ILE B 1 9 ? 8.406 -26.233 -1.588 1.00 0.00 9 ILE B O 5
ATOM 12296 N N . GLY B 1 10 ? 7.645 -24.285 -2.427 1.00 0.00 10 GLY B N 5
ATOM 12297 C CA . GLY B 1 10 ? 7.575 -24.786 -3.795 1.00 0.00 10 GLY B CA 5
ATOM 12298 C C . GLY B 1 10 ? 8.955 -25.184 -4.302 1.00 0.00 10 GLY B C 5
ATOM 12299 O O . GLY B 1 10 ? 9.088 -26.119 -5.092 1.00 0.00 10 GLY B O 5
ATOM 12303 N N . PHE B 1 11 ? 9.976 -24.469 -3.848 1.00 0.00 11 PHE B N 5
ATOM 12304 C CA . PHE B 1 11 ? 11.342 -24.757 -4.268 1.00 0.00 11 PHE B CA 5
ATOM 12305 C C . PHE B 1 11 ? 11.707 -26.202 -3.947 1.00 0.00 11 PHE B C 5
ATOM 12306 O O . PHE B 1 11 ? 12.251 -26.914 -4.791 1.00 0.00 11 PHE B O 5
ATOM 12323 N N . ALA B 1 12 ? 11.398 -26.633 -2.729 1.00 0.00 12 ALA B N 5
ATOM 12324 C CA . ALA B 1 12 ? 11.697 -27.999 -2.319 1.00 0.00 12 ALA B CA 5
ATOM 12325 C C . ALA B 1 12 ? 10.880 -28.991 -3.141 1.00 0.00 12 ALA B C 5
ATOM 12326 O O . ALA B 1 12 ? 11.383 -30.035 -3.550 1.00 0.00 12 ALA B O 5
ATOM 12333 N N . ALA B 1 13 ? 9.617 -28.659 -3.380 1.00 0.00 13 ALA B N 5
ATOM 12334 C CA . ALA B 1 13 ? 8.746 -29.536 -4.156 1.00 0.00 13 ALA B CA 5
ATOM 12335 C C . ALA B 1 13 ? 9.252 -29.670 -5.591 1.00 0.00 13 ALA B C 5
ATOM 12336 O O . ALA B 1 13 ? 9.281 -30.765 -6.155 1.00 0.00 13 ALA B O 5
ATOM 12343 N N . ALA B 1 14 ? 9.655 -28.548 -6.176 1.00 0.00 14 ALA B N 5
ATOM 12344 C CA . ALA B 1 14 ? 10.159 -28.553 -7.543 1.00 0.00 14 ALA B CA 5
ATOM 12345 C C . ALA B 1 14 ? 11.410 -29.416 -7.643 1.00 0.00 14 ALA B C 5
ATOM 12346 O O . ALA B 1 14 ? 11.594 -30.150 -8.613 1.00 0.00 14 ALA B O 5
ATOM 12353 N N . THR B 1 15 ? 12.267 -29.325 -6.632 1.00 0.00 15 THR B N 5
ATOM 12354 C CA . THR B 1 15 ? 13.495 -30.107 -6.617 1.00 0.00 15 THR B CA 5
ATOM 12355 C C . THR B 1 15 ? 13.189 -31.590 -6.453 1.00 0.00 15 THR B C 5
ATOM 12356 O O . THR B 1 15 ? 13.890 -32.436 -7.003 1.00 0.00 15 THR B O 5
ATOM 12367 N N . CYS B 1 16 ? 12.137 -31.893 -5.692 1.00 0.00 16 CYS B N 5
ATOM 12368 C CA . CYS B 1 16 ? 11.737 -33.279 -5.455 1.00 0.00 16 CYS B CA 5
ATOM 12369 C C . CYS B 1 16 ? 11.336 -33.950 -6.766 1.00 0.00 16 CYS B C 5
ATOM 12370 O O . CYS B 1 16 ? 11.597 -35.133 -6.979 1.00 0.00 16 CYS B O 5
ATOM 12378 N N . THR B 1 17 ? 10.694 -33.190 -7.639 1.00 0.00 17 THR B N 5
ATOM 12379 C CA . THR B 1 17 ? 10.267 -33.726 -8.926 1.00 0.00 17 THR B CA 5
ATOM 12380 C C . THR B 1 17 ? 11.468 -33.910 -9.854 1.00 0.00 17 THR B C 5
ATOM 12381 O O . THR B 1 17 ? 11.580 -34.923 -10.543 1.00 0.00 17 THR B O 5
ATOM 12392 N N . THR B 1 18 ? 12.357 -32.921 -9.873 1.00 0.00 18 THR B N 5
ATOM 12393 C CA . THR B 1 18 ? 13.539 -32.987 -10.730 1.00 0.00 18 THR B CA 5
ATOM 12394 C C . THR B 1 18 ? 14.446 -34.146 -10.329 1.00 0.00 18 THR B C 5
ATOM 12395 O O . THR B 1 18 ? 14.850 -34.954 -11.166 1.00 0.00 18 THR B O 5
ATOM 12406 N N . VAL B 1 19 ? 14.766 -34.221 -9.041 1.00 0.00 19 VAL B N 5
ATOM 12407 C CA . VAL B 1 19 ? 15.627 -35.284 -8.542 1.00 0.00 19 VAL B CA 5
ATOM 12408 C C . VAL B 1 19 ? 14.960 -36.638 -8.752 1.00 0.00 19 VAL B C 5
ATOM 12409 O O . VAL B 1 19 ? 15.629 -37.635 -8.946 1.00 0.00 19 VAL B O 5
ATOM 12422 N N . ALA B 1 20 ? 13.636 -36.663 -8.692 1.00 0.00 20 ALA B N 5
ATOM 12423 C CA . ALA B 1 20 ? 12.891 -37.910 -8.872 1.00 0.00 20 ALA B CA 5
ATOM 12424 C C . ALA B 1 20 ? 13.018 -38.419 -10.305 1.00 0.00 20 ALA B C 5
ATOM 12425 O O . ALA B 1 20 ? 13.091 -39.626 -10.544 1.00 0.00 20 ALA B O 5
ATOM 12432 N N . TYR B 1 21 ? 13.033 -37.485 -11.253 1.00 0.00 21 TYR B N 5
ATOM 12433 C CA . TYR B 1 21 ? 13.148 -37.812 -12.681 1.00 0.00 21 TYR B CA 5
ATOM 12434 C C . TYR B 1 21 ? 14.611 -38.077 -13.084 1.00 0.00 21 TYR B C 5
ATOM 12435 O O . TYR B 1 21 ? 14.878 -38.791 -14.049 1.00 0.00 21 TYR B O 5
ATOM 12453 N N . ALA B 1 22 ? 15.551 -37.461 -12.371 1.00 0.00 22 ALA B N 5
ATOM 12454 C CA . ALA B 1 22 ? 16.973 -37.595 -12.713 1.00 0.00 22 ALA B CA 5
ATOM 12455 C C . ALA B 1 22 ? 17.359 -39.072 -12.904 1.00 0.00 22 ALA B C 5
ATOM 12456 O O . ALA B 1 22 ? 17.970 -39.422 -13.913 1.00 0.00 22 ALA B O 5
ATOM 12463 N N . PRO B 1 23 ? 17.011 -39.942 -11.994 1.00 0.00 23 PRO B N 5
ATOM 12464 C CA . PRO B 1 23 ? 17.323 -41.388 -12.125 1.00 0.00 23 PRO B CA 5
ATOM 12465 C C . PRO B 1 23 ? 16.913 -41.934 -13.495 1.00 0.00 23 PRO B C 5
ATOM 12466 O O . PRO B 1 23 ? 17.591 -42.799 -14.051 1.00 0.00 23 PRO B O 5
ATOM 12477 N N . GLN B 1 24 ? 15.814 -41.425 -14.036 1.00 0.00 24 GLN B N 5
ATOM 12478 C CA . GLN B 1 24 ? 15.348 -41.879 -15.341 1.00 0.00 24 GLN B CA 5
ATOM 12479 C C . GLN B 1 24 ? 16.293 -41.414 -16.445 1.00 0.00 24 GLN B C 5
ATOM 12480 O O . GLN B 1 24 ? 16.617 -42.172 -17.360 1.00 0.00 24 GLN B O 5
ATOM 12494 N N . PHE B 1 25 ? 16.732 -40.162 -16.350 1.00 0.00 25 PHE B N 5
ATOM 12495 C CA . PHE B 1 25 ? 17.643 -39.600 -17.345 1.00 0.00 25 PHE B CA 5
ATOM 12496 C C . PHE B 1 25 ? 18.994 -40.303 -17.297 1.00 0.00 25 PHE B C 5
ATOM 12497 O O . PHE B 1 25 ? 19.621 -40.534 -18.329 1.00 0.00 25 PHE B O 5
ATOM 12514 N N . ILE B 1 26 ? 19.440 -40.634 -16.095 1.00 0.00 26 ILE B N 5
ATOM 12515 C CA . ILE B 1 26 ? 20.725 -41.298 -15.933 1.00 0.00 26 ILE B CA 5
ATOM 12516 C C . ILE B 1 26 ? 20.718 -42.658 -16.630 1.00 0.00 26 ILE B C 5
ATOM 12517 O O . ILE B 1 26 ? 21.680 -43.024 -17.303 1.00 0.00 26 ILE B O 5
ATOM 12533 N N . LYS B 1 27 ? 19.637 -43.403 -16.459 1.00 0.00 27 LYS B N 5
ATOM 12534 C CA . LYS B 1 27 ? 19.533 -44.720 -17.069 1.00 0.00 27 LYS B CA 5
ATOM 12535 C C . LYS B 1 27 ? 19.590 -44.616 -18.588 1.00 0.00 27 LYS B C 5
ATOM 12536 O O . LYS B 1 27 ? 20.290 -45.385 -19.249 1.00 0.00 27 LYS B O 5
ATOM 12555 N N . VAL B 1 28 ? 18.863 -43.654 -19.133 1.00 0.00 28 VAL B N 5
ATOM 12556 C CA . VAL B 1 28 ? 18.851 -43.448 -20.572 1.00 0.00 28 VAL B CA 5
ATOM 12557 C C . VAL B 1 28 ? 20.209 -42.950 -21.042 1.00 0.00 28 VAL B C 5
ATOM 12558 O O . VAL B 1 28 ? 20.707 -43.350 -22.092 1.00 0.00 28 VAL B O 5
ATOM 12571 N N . LEU B 1 29 ? 20.798 -42.056 -20.259 1.00 0.00 29 LEU B N 5
ATOM 12572 C CA . LEU B 1 29 ? 22.096 -41.495 -20.609 1.00 0.00 29 LEU B CA 5
ATOM 12573 C C . LEU B 1 29 ? 23.137 -42.597 -20.750 1.00 0.00 29 LEU B C 5
ATOM 12574 O O . LEU B 1 29 ? 24.038 -42.504 -21.584 1.00 0.00 29 LEU B O 5
ATOM 12590 N N . LYS B 1 30 ? 23.018 -43.633 -19.931 1.00 0.00 30 LYS B N 5
ATOM 12591 C CA . LYS B 1 30 ? 23.973 -44.728 -19.977 1.00 0.00 30 LYS B CA 5
ATOM 12592 C C . LYS B 1 30 ? 24.026 -45.323 -21.379 1.00 0.00 30 LYS B C 5
ATOM 12593 O O . LYS B 1 30 ? 25.093 -45.712 -21.853 1.00 0.00 30 LYS B O 5
ATOM 12612 N N . THR B 1 31 ? 22.875 -45.381 -22.044 1.00 0.00 31 THR B N 5
ATOM 12613 C CA . THR B 1 31 ? 22.818 -45.927 -23.400 1.00 0.00 31 THR B CA 5
ATOM 12614 C C . THR B 1 31 ? 23.080 -44.828 -24.427 1.00 0.00 31 THR B C 5
ATOM 12615 O O . THR B 1 31 ? 23.465 -45.102 -25.564 1.00 0.00 31 THR B O 5
ATOM 12626 N N . ARG B 1 32 ? 22.875 -43.588 -24.007 1.00 0.00 32 ARG B N 5
ATOM 12627 C CA . ARG B 1 32 ? 23.097 -42.437 -24.877 1.00 0.00 32 ARG B CA 5
ATOM 12628 C C . ARG B 1 32 ? 22.399 -42.652 -26.218 1.00 0.00 32 ARG B C 5
ATOM 12629 O O . ARG B 1 32 ? 22.933 -42.316 -27.272 1.00 0.00 32 ARG B O 5
ATOM 12650 N N . SER B 1 33 ? 21.200 -43.225 -26.181 1.00 0.00 33 SER B N 5
ATOM 12651 C CA . SER B 1 33 ? 20.447 -43.482 -27.413 1.00 0.00 33 SER B CA 5
ATOM 12652 C C . SER B 1 33 ? 18.978 -43.140 -27.222 1.00 0.00 33 SER B C 5
ATOM 12653 O O . SER B 1 33 ? 18.394 -43.456 -26.190 1.00 0.00 33 SER B O 5
ATOM 12661 N N . ALA B 1 34 ? 18.373 -42.502 -28.225 1.00 0.00 34 ALA B N 5
ATOM 12662 C CA . ALA B 1 34 ? 16.963 -42.150 -28.134 1.00 0.00 34 ALA B CA 5
ATOM 12663 C C . ALA B 1 34 ? 16.132 -43.122 -28.972 1.00 0.00 34 ALA B C 5
ATOM 12664 O O . ALA B 1 34 ? 16.148 -43.062 -30.198 1.00 0.00 34 ALA B O 5
ATOM 12671 N N . ARG B 1 35 ? 15.401 -44.004 -28.298 1.00 0.00 35 ARG B N 5
ATOM 12672 C CA . ARG B 1 35 ? 14.563 -44.967 -29.004 1.00 0.00 35 ARG B CA 5
ATOM 12673 C C . ARG B 1 35 ? 13.279 -44.341 -29.562 1.00 0.00 35 ARG B C 5
ATOM 12674 O O . ARG B 1 35 ? 12.989 -44.438 -30.755 1.00 0.00 35 ARG B O 5
ATOM 12695 N N . ASP B 1 36 ? 12.496 -43.723 -28.667 1.00 0.00 36 ASP B N 5
ATOM 12696 C CA . ASP B 1 36 ? 11.218 -43.098 -29.036 1.00 0.00 36 ASP B CA 5
ATOM 12697 C C . ASP B 1 36 ? 11.323 -41.582 -29.092 1.00 0.00 36 ASP B C 5
ATOM 12698 O O . ASP B 1 36 ? 10.404 -40.905 -29.552 1.00 0.00 36 ASP B O 5
ATOM 12707 N N . ILE B 1 37 ? 12.432 -41.044 -28.603 1.00 0.00 37 ILE B N 5
ATOM 12708 C CA . ILE B 1 37 ? 12.611 -39.596 -28.586 1.00 0.00 37 ILE B CA 5
ATOM 12709 C C . ILE B 1 37 ? 13.157 -39.123 -29.927 1.00 0.00 37 ILE B C 5
ATOM 12710 O O . ILE B 1 37 ? 14.251 -39.495 -30.341 1.00 0.00 37 ILE B O 5
ATOM 12726 N N . SER B 1 38 ? 12.379 -38.294 -30.606 1.00 0.00 38 SER B N 5
ATOM 12727 C CA . SER B 1 38 ? 12.780 -37.759 -31.905 1.00 0.00 38 SER B CA 5
ATOM 12728 C C . SER B 1 38 ? 13.404 -36.377 -31.742 1.00 0.00 38 SER B C 5
ATOM 12729 O O . SER B 1 38 ? 13.149 -35.680 -30.762 1.00 0.00 38 SER B O 5
ATOM 12737 N N . LEU B 1 39 ? 14.215 -35.990 -32.711 1.00 0.00 39 LEU B N 5
ATOM 12738 C CA . LEU B 1 39 ? 14.869 -34.690 -32.678 1.00 0.00 39 LEU B CA 5
ATOM 12739 C C . LEU B 1 39 ? 13.836 -33.571 -32.737 1.00 0.00 39 LEU B C 5
ATOM 12740 O O . LEU B 1 39 ? 13.976 -32.549 -32.066 1.00 0.00 39 LEU B O 5
ATOM 12756 N N . GLY B 1 40 ? 12.810 -33.765 -33.557 1.00 0.00 40 GLY B N 5
ATOM 12757 C CA . GLY B 1 40 ? 11.770 -32.758 -33.705 1.00 0.00 40 GLY B CA 5
ATOM 12758 C C . GLY B 1 40 ? 11.035 -32.524 -32.390 1.00 0.00 40 GLY B C 5
ATOM 12759 O O . GLY B 1 40 ? 10.795 -31.385 -32.002 1.00 0.00 40 GLY B O 5
ATOM 12763 N N . MET B 1 41 ? 10.681 -33.607 -31.706 1.00 0.00 41 MET B N 5
ATOM 12764 C CA . MET B 1 41 ? 9.969 -33.491 -30.435 1.00 0.00 41 MET B CA 5
ATOM 12765 C C . MET B 1 41 ? 10.844 -32.796 -29.395 1.00 0.00 41 MET B C 5
ATOM 12766 O O . MET B 1 41 ? 10.363 -31.983 -28.606 1.00 0.00 41 MET B O 5
ATOM 12780 N N . PHE B 1 42 ? 12.129 -33.122 -29.404 1.00 0.00 42 PHE B N 5
ATOM 12781 C CA . PHE B 1 42 ? 13.067 -32.523 -28.463 1.00 0.00 42 PHE B CA 5
ATOM 12782 C C . PHE B 1 42 ? 13.118 -31.009 -28.642 1.00 0.00 42 PHE B C 5
ATOM 12783 O O . PHE B 1 42 ? 13.133 -30.260 -27.669 1.00 0.00 42 PHE B O 5
ATOM 12800 N N . LEU B 1 43 ? 13.154 -30.560 -29.893 1.00 0.00 43 LEU B N 5
ATOM 12801 C CA . LEU B 1 43 ? 13.219 -29.129 -30.176 1.00 0.00 43 LEU B CA 5
ATOM 12802 C C . LEU B 1 43 ? 11.988 -28.412 -29.636 1.00 0.00 43 LEU B C 5
ATOM 12803 O O . LEU B 1 43 ? 12.085 -27.329 -29.048 1.00 0.00 43 LEU B O 5
ATOM 12819 N N . VAL B 1 44 ? 10.831 -29.020 -29.825 1.00 0.00 44 VAL B N 5
ATOM 12820 C CA . VAL B 1 44 ? 9.596 -28.427 -29.346 1.00 0.00 44 VAL B CA 5
ATOM 12821 C C . VAL B 1 44 ? 9.633 -28.333 -27.825 1.00 0.00 44 VAL B C 5
ATOM 12822 O O . VAL B 1 44 ? 9.220 -27.329 -27.242 1.00 0.00 44 VAL B O 5
ATOM 12835 N N . MET B 1 45 ? 10.123 -29.387 -27.183 1.00 0.00 45 MET B N 5
ATOM 12836 C CA . MET B 1 45 ? 10.197 -29.407 -25.729 1.00 0.00 45 MET B CA 5
ATOM 12837 C C . MET B 1 45 ? 11.052 -28.252 -25.225 1.00 0.00 45 MET B C 5
ATOM 12838 O O . MET B 1 45 ? 10.734 -27.626 -24.216 1.00 0.00 45 MET B O 5
ATOM 12852 N N . VAL B 1 46 ? 12.136 -27.973 -25.934 1.00 0.00 46 VAL B N 5
ATOM 12853 C CA . VAL B 1 46 ? 13.031 -26.893 -25.544 1.00 0.00 46 VAL B CA 5
ATOM 12854 C C . VAL B 1 46 ? 12.281 -25.567 -25.546 1.00 0.00 46 VAL B C 5
ATOM 12855 O O . VAL B 1 46 ? 12.454 -24.742 -24.650 1.00 0.00 46 VAL B O 5
ATOM 12868 N N . LEU B 1 47 ? 11.447 -25.368 -26.557 1.00 0.00 47 LEU B N 5
ATOM 12869 C CA . LEU B 1 47 ? 10.678 -24.133 -26.659 1.00 0.00 47 LEU B CA 5
ATOM 12870 C C . LEU B 1 47 ? 9.772 -23.972 -25.441 1.00 0.00 47 LEU B C 5
ATOM 12871 O O . LEU B 1 47 ? 9.623 -22.870 -24.908 1.00 0.00 47 LEU B O 5
ATOM 12887 N N . GLY B 1 48 ? 9.170 -25.072 -25.003 1.00 0.00 48 GLY B N 5
ATOM 12888 C CA . GLY B 1 48 ? 8.284 -25.031 -23.844 1.00 0.00 48 GLY B CA 5
ATOM 12889 C C . GLY B 1 48 ? 9.034 -24.564 -22.600 1.00 0.00 48 GLY B C 5
ATOM 12890 O O . GLY B 1 48 ? 8.551 -23.713 -21.854 1.00 0.00 48 GLY B O 5
ATOM 12894 N N . LEU B 1 49 ? 10.223 -25.116 -22.390 1.00 0.00 49 LEU B N 5
ATOM 12895 C CA . LEU B 1 49 ? 11.041 -24.738 -21.240 1.00 0.00 49 LEU B CA 5
ATOM 12896 C C . LEU B 1 49 ? 11.433 -23.266 -21.332 1.00 0.00 49 LEU B C 5
ATOM 12897 O O . LEU B 1 49 ? 11.448 -22.550 -20.330 1.00 0.00 49 LEU B O 5
ATOM 12913 N N . ALA B 1 50 ? 11.757 -22.819 -22.534 1.00 0.00 50 ALA B N 5
ATOM 12914 C CA . ALA B 1 50 ? 12.156 -21.435 -22.727 1.00 0.00 50 ALA B CA 5
ATOM 12915 C C . ALA B 1 50 ? 11.056 -20.493 -22.242 1.00 0.00 50 ALA B C 5
ATOM 12916 O O . ALA B 1 50 ? 11.326 -19.502 -21.559 1.00 0.00 50 ALA B O 5
ATOM 12923 N N . LEU B 1 51 ? 9.816 -20.814 -22.583 1.00 0.00 51 LEU B N 5
ATOM 12924 C CA . LEU B 1 51 ? 8.68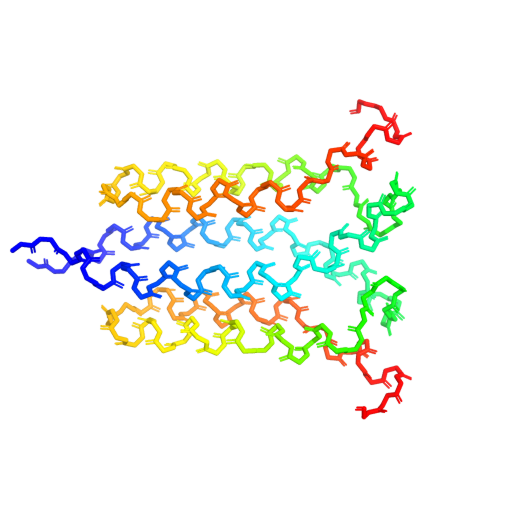7 -19.989 -22.172 1.00 0.00 51 LEU B CA 5
ATOM 12925 C C . LEU B 1 51 ? 8.592 -19.948 -20.653 1.00 0.00 51 LEU B C 5
ATOM 12926 O O . LEU B 1 51 ? 8.331 -18.899 -20.062 1.00 0.00 51 LEU B O 5
ATOM 12942 N N . TRP B 1 52 ? 8.814 -21.092 -20.025 1.00 0.00 52 TRP B N 5
ATOM 12943 C CA . TRP B 1 52 ? 8.762 -21.173 -18.574 1.00 0.00 52 TRP B CA 5
ATOM 12944 C C . TRP B 1 52 ? 9.802 -20.249 -17.954 1.00 0.00 52 TRP B C 5
ATOM 12945 O O . TRP B 1 52 ? 9.564 -19.639 -16.912 1.00 0.00 52 TRP B O 5
ATOM 12966 N N . LEU B 1 53 ? 10.962 -20.162 -18.592 1.00 0.00 53 LEU B N 5
ATOM 12967 C CA . LEU B 1 53 ? 12.035 -19.323 -18.078 1.00 0.00 53 LEU B CA 5
ATOM 12968 C C . LEU B 1 53 ? 11.575 -17.873 -17.997 1.00 0.00 53 LEU B C 5
ATOM 12969 O O . LEU B 1 53 ? 11.839 -17.181 -17.013 1.00 0.00 53 LEU B O 5
ATOM 12985 N N . ILE B 1 54 ? 10.892 -17.422 -19.037 1.00 0.00 54 ILE B N 5
ATOM 12986 C CA . ILE B 1 54 ? 10.406 -16.047 -19.075 1.00 0.00 54 ILE B CA 5
ATOM 12987 C C . ILE B 1 54 ? 9.403 -15.823 -17.944 1.00 0.00 54 ILE B C 5
ATOM 12988 O O . ILE B 1 54 ? 9.389 -14.768 -17.310 1.00 0.00 54 ILE B O 5
ATOM 13004 N N . TYR B 1 55 ? 8.558 -16.814 -17.710 1.00 0.00 55 TYR B N 5
ATOM 13005 C CA . TYR B 1 55 ? 7.549 -16.698 -16.672 1.00 0.00 55 TYR B CA 5
ATOM 13006 C C . TYR B 1 55 ? 8.202 -16.431 -15.318 1.00 0.00 55 TYR B C 5
ATOM 13007 O O . TYR B 1 55 ? 7.761 -15.559 -14.569 1.00 0.00 55 TYR B O 5
ATOM 13025 N N . GLY B 1 56 ? 9.249 -17.183 -15.009 1.00 0.00 56 GLY B N 5
ATOM 13026 C CA . GLY B 1 56 ? 9.940 -17.016 -13.736 1.00 0.00 56 GLY B CA 5
ATOM 13027 C C . GLY B 1 56 ? 10.548 -15.624 -13.615 1.00 0.00 56 GLY B C 5
ATOM 13028 O O . GLY B 1 56 ? 10.492 -15.000 -12.553 1.00 0.00 56 GLY B O 5
ATOM 13032 N N . LEU B 1 57 ? 11.138 -15.146 -14.706 1.00 0.00 57 LEU B N 5
ATOM 13033 C CA . LEU B 1 57 ? 11.764 -13.831 -14.696 1.00 0.00 57 LEU B CA 5
ATOM 13034 C C . LEU B 1 57 ? 10.729 -12.740 -14.451 1.00 0.00 57 LEU B C 5
ATOM 13035 O O . LEU B 1 57 ? 10.972 -11.805 -13.692 1.00 0.00 57 LEU B O 5
ATOM 13051 N N . LEU B 1 58 ? 9.582 -12.859 -15.105 1.00 0.00 58 LEU B N 5
ATOM 13052 C CA . LEU B 1 58 ? 8.528 -11.860 -14.961 1.00 0.00 58 LEU B CA 5
ATOM 13053 C C . LEU B 1 58 ? 8.021 -11.814 -13.527 1.00 0.00 58 LEU B C 5
ATOM 13054 O O . LEU B 1 58 ? 7.655 -10.753 -13.024 1.00 0.00 58 LEU B O 5
ATOM 13070 N N . SER B 1 59 ? 8.002 -12.968 -12.875 1.00 0.00 59 SER B N 5
ATOM 13071 C CA . SER B 1 59 ? 7.538 -13.043 -11.497 1.00 0.00 59 SER B CA 5
ATOM 13072 C C . SER B 1 59 ? 8.640 -12.608 -10.534 1.00 0.00 59 SER B C 5
ATOM 13073 O O . SER B 1 59 ? 8.391 -12.399 -9.348 1.00 0.00 59 SER B O 5
ATOM 13081 N N . GLY B 1 60 ? 9.859 -12.476 -11.051 1.00 0.00 60 GLY B N 5
ATOM 13082 C CA . GLY B 1 60 ? 10.984 -12.064 -10.223 1.00 0.00 60 GLY B CA 5
ATOM 13083 C C . GLY B 1 60 ? 11.267 -13.100 -9.147 1.00 0.00 60 GLY B C 5
ATOM 13084 O O . GLY B 1 60 ? 11.794 -12.776 -8.082 1.00 0.00 60 GLY B O 5
ATOM 13088 N N . ASP B 1 61 ? 10.916 -14.349 -9.427 1.00 0.00 61 ASP B N 5
ATOM 13089 C CA . ASP B 1 61 ? 11.145 -15.421 -8.469 1.00 0.00 61 ASP B CA 5
ATOM 13090 C C . ASP B 1 61 ? 12.578 -15.936 -8.583 1.00 0.00 61 ASP B C 5
ATOM 13091 O O . ASP B 1 61 ? 13.081 -16.158 -9.678 1.00 0.00 61 ASP B O 5
ATOM 13100 N N . ALA B 1 62 ? 13.215 -16.130 -7.440 1.00 0.00 62 ALA B N 5
ATOM 13101 C CA . ALA B 1 62 ? 14.586 -16.643 -7.382 1.00 0.00 62 ALA B CA 5
ATOM 13102 C C . ALA B 1 62 ? 14.604 -18.181 -7.461 1.00 0.00 62 ALA B C 5
ATOM 13103 O O . ALA B 1 62 ? 15.315 -18.761 -8.284 1.00 0.00 62 ALA B O 5
ATOM 13110 N N . PRO B 1 63 ? 13.886 -18.852 -6.579 1.00 0.00 63 PRO B N 5
ATOM 13111 C CA . PRO B 1 63 ? 13.869 -20.350 -6.530 1.00 0.00 63 PRO B CA 5
ATOM 13112 C C . PRO B 1 63 ? 13.438 -20.992 -7.844 1.00 0.00 63 PRO B C 5
ATOM 13113 O O . PRO B 1 63 ? 14.007 -21.996 -8.273 1.00 0.00 63 PRO B O 5
ATOM 13124 N N . LEU B 1 64 ? 12.427 -20.418 -8.470 1.00 0.00 64 LEU B N 5
ATOM 13125 C CA . LEU B 1 64 ? 11.921 -20.963 -9.718 1.00 0.00 64 LEU B CA 5
ATOM 13126 C C . LEU B 1 64 ? 12.997 -20.928 -10.791 1.00 0.00 64 LEU B C 5
ATOM 13127 O O . LEU B 1 64 ? 13.154 -21.879 -11.555 1.00 0.00 64 LEU B O 5
ATOM 13143 N N . ILE B 1 65 ? 13.740 -19.834 -10.846 1.00 0.00 65 ILE B N 5
ATOM 13144 C CA . ILE B 1 65 ? 14.794 -19.703 -11.841 1.00 0.00 65 ILE B CA 5
ATOM 13145 C C . ILE B 1 65 ? 15.871 -20.758 -11.614 1.00 0.00 65 ILE B C 5
ATOM 13146 O O . ILE B 1 65 ? 16.331 -21.397 -12.558 1.00 0.00 65 ILE B O 5
ATOM 13162 N N . ALA B 1 66 ? 16.265 -20.943 -10.362 1.00 0.00 66 ALA B N 5
ATOM 13163 C CA . ALA B 1 66 ? 17.292 -21.927 -10.051 1.00 0.00 66 ALA B CA 5
ATOM 13164 C C . ALA B 1 66 ? 16.785 -23.336 -10.336 1.00 0.00 66 ALA B C 5
ATOM 13165 O O . ALA B 1 66 ? 17.497 -24.164 -10.903 1.00 0.00 66 ALA B O 5
ATOM 13172 N N . SER B 1 67 ? 15.542 -23.595 -9.943 1.00 0.00 67 SER B N 5
ATOM 13173 C CA . SER B 1 67 ? 14.936 -24.902 -10.160 1.00 0.00 67 SER B CA 5
ATOM 13174 C C . SER B 1 67 ? 14.823 -25.192 -11.654 1.00 0.00 67 SER B C 5
ATOM 13175 O O . SER B 1 67 ? 15.039 -26.319 -12.097 1.00 0.00 67 SER B O 5
ATOM 13183 N N . ASN B 1 68 ? 14.477 -24.163 -12.422 1.00 0.00 68 ASN B N 5
ATOM 13184 C CA . ASN B 1 68 ? 14.328 -24.312 -13.865 1.00 0.00 68 ASN B CA 5
ATOM 13185 C C . ASN B 1 68 ? 15.653 -24.722 -14.495 1.00 0.00 68 ASN B C 5
ATOM 13186 O O . ASN B 1 68 ? 15.686 -25.566 -15.391 1.00 0.00 68 ASN B O 5
ATOM 13197 N N . ALA B 1 69 ? 16.743 -24.126 -14.024 1.00 0.00 69 ALA B N 5
ATOM 13198 C CA . ALA B 1 69 ? 18.062 -24.445 -14.557 1.00 0.00 69 ALA B CA 5
ATOM 13199 C C . ALA B 1 69 ? 18.398 -25.910 -14.289 1.00 0.00 69 ALA B C 5
ATOM 13200 O O . ALA B 1 69 ? 18.938 -26.600 -15.152 1.00 0.00 69 ALA B O 5
ATOM 13207 N N . VAL B 1 70 ? 18.071 -26.375 -13.088 1.00 0.00 70 VAL B N 5
ATOM 13208 C CA . VAL B 1 70 ? 18.343 -27.759 -12.714 1.00 0.00 70 VAL B CA 5
ATOM 13209 C C . VAL B 1 70 ? 17.537 -28.719 -13.584 1.00 0.00 70 VAL B C 5
ATOM 13210 O O . VAL B 1 70 ? 18.064 -29.720 -14.071 1.00 0.00 70 VAL B O 5
ATOM 13223 N N . THR B 1 71 ? 16.259 -28.408 -13.777 1.00 0.00 71 THR B N 5
ATOM 13224 C CA . THR B 1 71 ? 15.394 -29.256 -14.591 1.00 0.00 71 THR B CA 5
ATOM 13225 C C . THR B 1 71 ? 15.888 -29.285 -16.032 1.00 0.00 71 THR B C 5
ATOM 13226 O O . THR B 1 71 ? 15.975 -30.344 -16.649 1.00 0.00 71 THR B O 5
ATOM 13237 N N . MET B 1 72 ? 16.211 -28.107 -16.556 1.00 0.00 72 MET B N 5
ATOM 13238 C CA . MET B 1 72 ? 16.691 -27.996 -17.927 1.00 0.00 72 MET B CA 5
ATOM 13239 C C . MET B 1 72 ? 17.974 -28.796 -18.094 1.00 0.00 72 MET B C 5
ATOM 13240 O O . MET B 1 72 ? 18.174 -29.466 -19.104 1.00 0.00 72 MET B O 5
ATOM 13254 N N . LEU B 1 73 ? 18.842 -28.718 -17.098 1.00 0.00 73 LEU B N 5
ATOM 13255 C CA . LEU B 1 73 ? 20.105 -29.438 -17.158 1.00 0.00 73 LEU B CA 5
ATOM 13256 C C . LEU B 1 73 ? 19.870 -30.942 -17.235 1.00 0.00 73 LEU B C 5
ATOM 13257 O O . LEU B 1 73 ? 20.461 -31.627 -18.068 1.00 0.00 73 LEU B O 5
ATOM 13273 N N . LEU B 1 74 ? 19.004 -31.451 -16.366 1.00 0.00 74 LEU B N 5
ATOM 13274 C CA . LEU B 1 74 ? 18.707 -32.879 -16.350 1.00 0.00 74 LEU B CA 5
ATOM 13275 C C . LEU B 1 74 ? 18.029 -33.293 -17.648 1.00 0.00 74 LEU B C 5
ATOM 13276 O O . LEU B 1 74 ? 18.356 -34.325 -18.233 1.00 0.00 74 LEU B O 5
ATOM 13292 N N . ALA B 1 75 ? 17.084 -32.474 -18.091 1.00 0.00 75 ALA B N 5
ATOM 13293 C CA . ALA B 1 75 ? 16.362 -32.752 -19.323 1.00 0.00 75 ALA B CA 5
ATOM 13294 C C . ALA B 1 75 ? 17.297 -32.664 -20.522 1.00 0.00 75 ALA B C 5
ATOM 13295 O O . ALA B 1 75 ? 17.075 -33.319 -21.539 1.00 0.00 75 ALA B O 5
ATOM 13302 N N . GLY B 1 76 ? 18.337 -31.843 -20.394 1.00 0.00 76 GLY B N 5
ATOM 13303 C CA . GLY B 1 76 ? 19.302 -31.663 -21.474 1.00 0.00 76 GLY B CA 5
ATOM 13304 C C . GLY B 1 76 ? 19.880 -33.002 -21.924 1.00 0.00 76 GLY B C 5
ATOM 13305 O O . GLY B 1 76 ? 20.991 -33.368 -21.541 1.00 0.00 76 GLY B O 5
ATOM 13309 N N . GLY B 1 77 ? 19.117 -33.724 -22.741 1.00 0.00 77 GLY B N 5
ATOM 13310 C CA . GLY B 1 77 ? 19.550 -35.027 -23.251 1.00 0.00 77 GLY B CA 5
ATOM 13311 C C . GLY B 1 77 ? 20.047 -34.907 -24.685 1.00 0.00 77 GLY B C 5
ATOM 13312 O O . GLY B 1 77 ? 19.865 -35.810 -25.487 1.00 0.00 77 GLY B O 5
ATOM 13316 N N . ILE B 1 78 ? 20.685 -33.791 -24.995 1.00 0.00 78 ILE B N 5
ATOM 13317 C CA . ILE B 1 78 ? 21.206 -33.558 -26.338 1.00 0.00 78 ILE B CA 5
ATOM 13318 C C . ILE B 1 78 ? 22.242 -34.623 -26.698 1.00 0.00 78 ILE B C 5
ATOM 13319 O O . ILE B 1 78 ? 22.405 -34.984 -27.860 1.00 0.00 78 ILE B O 5
ATOM 13335 N N . LEU B 1 79 ? 22.965 -35.099 -25.700 1.00 0.00 79 LEU B N 5
ATOM 13336 C CA . LEU B 1 79 ? 24.000 -36.101 -25.936 1.00 0.00 79 LEU B CA 5
ATOM 13337 C C . LEU B 1 79 ? 23.425 -37.304 -26.692 1.00 0.00 79 LEU B C 5
ATOM 13338 O O . LEU B 1 79 ? 24.074 -37.847 -27.585 1.00 0.00 79 LEU B O 5
ATOM 13354 N N . VAL B 1 80 ? 22.219 -37.726 -26.326 1.00 0.00 80 VAL B N 5
ATOM 13355 C CA . VAL B 1 80 ? 21.601 -38.877 -26.983 1.00 0.00 80 VAL B CA 5
ATOM 13356 C C . VAL B 1 80 ? 21.191 -38.527 -28.417 1.00 0.00 80 VAL B C 5
ATOM 13357 O O . VAL B 1 80 ? 21.214 -39.371 -29.315 1.00 0.00 80 VAL B O 5
ATOM 13370 N N . MET B 1 81 ? 20.799 -37.276 -28.609 1.00 0.00 81 MET B N 5
ATOM 13371 C CA . MET B 1 81 ? 20.355 -36.805 -29.914 1.00 0.00 81 MET B CA 5
ATOM 13372 C C . MET B 1 81 ? 21.479 -36.943 -30.927 1.00 0.00 81 MET B C 5
ATOM 13373 O O . MET B 1 81 ? 21.251 -37.261 -32.093 1.00 0.00 81 MET B O 5
ATOM 13387 N N . LYS B 1 82 ? 22.696 -36.688 -30.474 1.00 0.00 82 LYS B N 5
ATOM 13388 C CA . LYS B 1 82 ? 23.855 -36.773 -31.350 1.00 0.00 82 LYS B CA 5
ATOM 13389 C C . LYS B 1 82 ? 24.001 -38.182 -31.911 1.00 0.00 82 LYS B C 5
ATOM 13390 O O . LYS B 1 82 ? 24.699 -38.394 -32.903 1.00 0.00 82 LYS B O 5
ATOM 13409 N N . LEU B 1 83 ? 23.346 -39.143 -31.279 1.00 0.00 83 LEU B N 5
ATOM 13410 C CA . LEU B 1 83 ? 23.422 -40.519 -31.738 1.00 0.00 83 LEU B CA 5
ATOM 13411 C C . LEU B 1 83 ? 22.829 -40.647 -33.134 1.00 0.00 83 LEU B C 5
ATOM 13412 O O . LEU B 1 83 ? 23.390 -41.315 -34.001 1.00 0.00 83 LEU B O 5
ATOM 13428 N N . ARG B 1 84 ? 21.678 -40.007 -33.341 1.00 0.00 84 ARG B N 5
ATOM 13429 C CA . ARG B 1 84 ? 21.001 -40.062 -34.636 1.00 0.00 84 ARG B CA 5
ATOM 13430 C C . ARG B 1 84 ? 21.490 -38.945 -35.546 1.00 0.00 84 ARG B C 5
ATOM 13431 O O . ARG B 1 84 ? 21.345 -39.022 -36.765 1.00 0.00 84 ARG B O 5
ATOM 13452 N N . TYR B 1 85 ? 22.057 -37.907 -34.943 1.00 0.00 85 TYR B N 5
ATOM 13453 C CA . TYR B 1 85 ? 22.559 -36.767 -35.706 1.00 0.00 85 TYR B CA 5
ATOM 13454 C C . TYR B 1 85 ? 21.446 -36.155 -36.555 1.00 0.00 85 TYR B C 5
ATOM 13455 O O . TYR B 1 85 ? 20.486 -36.831 -36.923 1.00 0.00 85 TYR B O 5
ATOM 13473 N N . GLY B 1 86 ? 21.581 -34.869 -36.861 1.00 0.00 86 GLY B N 5
ATOM 13474 C CA . GLY B 1 86 ? 20.580 -34.178 -37.665 1.00 0.00 86 GLY B CA 5
ATOM 13475 C C . GLY B 1 86 ? 21.048 -32.775 -38.031 1.00 0.00 86 GLY B C 5
ATOM 13476 O O . GLY B 1 86 ? 22.248 -32.573 -38.107 1.00 0.00 86 GLY B O 5
ATOM 13481 N N . MET A 1 1 ? -2.127 -10.303 -3.993 1.00 0.00 1 MET A N 6
ATOM 13482 C CA . MET A 1 1 ? -1.252 -11.218 -4.781 1.00 0.00 1 MET A CA 6
ATOM 13483 C C . MET A 1 1 ? -2.111 -12.044 -5.732 1.00 0.00 1 MET A C 6
ATOM 13484 O O . MET A 1 1 ? -3.145 -11.582 -6.213 1.00 0.00 1 MET A O 6
ATOM 13500 N N . ASP A 1 2 ? -1.673 -13.270 -5.999 1.00 0.00 2 ASP A N 6
ATOM 13501 C CA . ASP A 1 2 ? -2.406 -14.154 -6.896 1.00 0.00 2 ASP A CA 6
ATOM 13502 C C . ASP A 1 2 ? -2.716 -13.445 -8.212 1.00 0.00 2 ASP A C 6
ATOM 13503 O O . ASP A 1 2 ? -3.870 -13.374 -8.633 1.00 0.00 2 ASP A O 6
ATOM 13512 N N . PRO A 1 3 ? -1.708 -12.923 -8.864 1.00 0.00 3 PRO A N 6
ATOM 13513 C CA . PRO A 1 3 ? -1.879 -12.202 -10.163 1.00 0.00 3 PRO A CA 6
ATOM 13514 C C . PRO A 1 3 ? -2.331 -13.142 -11.278 1.00 0.00 3 PRO A C 6
ATOM 13515 O O . PRO A 1 3 ? -1.552 -13.958 -11.772 1.00 0.00 3 PRO A O 6
ATOM 13526 N N . PHE A 1 4 ? -3.591 -13.017 -11.672 1.00 0.00 4 PHE A N 6
ATOM 13527 C CA . PHE A 1 4 ? -4.139 -13.858 -12.728 1.00 0.00 4 PHE A CA 6
ATOM 13528 C C . PHE A 1 4 ? -3.448 -13.573 -14.053 1.00 0.00 4 PHE A C 6
ATOM 13529 O O . PHE A 1 4 ? -3.227 -14.479 -14.855 1.00 0.00 4 PHE A O 6
ATOM 13546 N N . LEU A 1 5 ? -3.114 -12.310 -14.284 1.00 0.00 5 LEU A N 6
ATOM 13547 C CA . LEU A 1 5 ? -2.462 -11.927 -15.529 1.00 0.00 5 LEU A CA 6
ATOM 13548 C C . LEU A 1 5 ? -1.134 -12.668 -15.691 1.00 0.00 5 LEU A C 6
ATOM 13549 O O . LEU A 1 5 ? -0.872 -13.273 -16.737 1.00 0.00 5 LEU A O 6
ATOM 13565 N N . ILE A 1 6 ? -0.301 -12.633 -14.655 1.00 0.00 6 ILE A N 6
ATOM 13566 C CA . ILE A 1 6 ? 0.986 -13.313 -14.712 1.00 0.00 6 ILE A CA 6
ATOM 13567 C C . ILE A 1 6 ? 0.795 -14.824 -14.785 1.00 0.00 6 ILE A C 6
ATOM 13568 O O . ILE A 1 6 ? 1.433 -15.502 -15.590 1.00 0.00 6 ILE A O 6
ATOM 13584 N N . LYS A 1 7 ? -0.090 -15.341 -13.940 1.00 0.00 7 LYS A N 6
ATOM 13585 C CA . LYS A 1 7 ? -0.367 -16.772 -13.904 1.00 0.00 7 LYS A CA 6
ATOM 13586 C C . LYS A 1 7 ? -0.975 -17.226 -15.232 1.00 0.00 7 LYS A C 6
ATOM 13587 O O . LYS A 1 7 ? -0.722 -18.340 -15.689 1.00 0.00 7 LYS A O 6
ATOM 13606 N N . LEU A 1 8 ? -1.770 -16.363 -15.848 1.00 0.00 8 LEU A N 6
ATOM 13607 C CA . LEU A 1 8 ? -2.390 -16.705 -17.118 1.00 0.00 8 LEU A CA 6
ATOM 13608 C C . LEU A 1 8 ? -1.314 -16.986 -18.163 1.00 0.00 8 LEU A C 6
ATOM 13609 O O . LEU A 1 8 ? -1.407 -17.954 -18.925 1.00 0.00 8 LEU A O 6
ATOM 13625 N N . ILE A 1 9 ? -0.289 -16.140 -18.189 1.00 0.00 9 ILE A N 6
ATOM 13626 C CA . ILE A 1 9 ? 0.793 -16.321 -19.146 1.00 0.00 9 ILE A CA 6
ATOM 13627 C C . ILE A 1 9 ? 1.492 -17.657 -18.902 1.00 0.00 9 ILE A C 6
ATOM 13628 O O . ILE A 1 9 ? 1.798 -18.391 -19.841 1.00 0.00 9 ILE A O 6
ATOM 13644 N N . GLY A 1 10 ? 1.736 -17.969 -17.635 1.00 0.00 10 GLY A N 6
ATOM 13645 C CA . GLY A 1 10 ? 2.396 -19.223 -17.285 1.00 0.00 10 GLY A CA 6
ATOM 13646 C C . GLY A 1 10 ? 1.559 -20.417 -17.731 1.00 0.00 10 GLY A C 6
ATOM 13647 O O . GLY A 1 10 ? 2.098 -21.448 -18.133 1.00 0.00 10 GLY A O 6
ATOM 13651 N N . PHE A 1 11 ? 0.241 -20.271 -17.662 1.00 0.00 11 PHE A N 6
ATOM 13652 C CA . PHE A 1 11 ? -0.656 -21.347 -18.061 1.00 0.00 11 PHE A CA 6
ATOM 13653 C C . PHE A 1 11 ? -0.421 -21.713 -19.518 1.00 0.00 11 PHE A C 6
ATOM 13654 O O . PHE A 1 11 ? -0.323 -22.891 -19.866 1.00 0.00 11 PHE A O 6
ATOM 13671 N N . ALA A 1 12 ? -0.335 -20.699 -20.369 1.00 0.00 12 ALA A N 6
ATOM 13672 C CA . ALA A 1 12 ? -0.113 -20.941 -21.790 1.00 0.00 12 ALA A CA 6
ATOM 13673 C C . ALA A 1 12 ? 1.232 -21.629 -22.012 1.00 0.00 12 ALA A C 6
ATOM 13674 O O . ALA A 1 12 ? 1.348 -22.530 -22.840 1.00 0.00 12 ALA A O 6
ATOM 13681 N N . ALA A 1 13 ? 2.244 -21.198 -21.267 1.00 0.00 13 ALA A N 6
ATOM 13682 C CA . ALA A 1 13 ? 3.575 -21.783 -21.395 1.00 0.00 13 ALA A CA 6
ATOM 13683 C C . ALA A 1 13 ? 3.568 -23.250 -20.971 1.00 0.00 13 ALA A C 6
ATOM 13684 O O . ALA A 1 13 ? 4.193 -24.098 -21.613 1.00 0.00 13 ALA A O 6
ATOM 13691 N N . ALA A 1 14 ? 2.855 -23.541 -19.887 1.00 0.00 14 ALA A N 6
ATOM 13692 C CA . ALA A 1 14 ? 2.772 -24.907 -19.383 1.00 0.00 14 ALA A CA 6
ATOM 13693 C C . ALA A 1 14 ? 2.094 -25.813 -20.406 1.00 0.00 14 ALA A C 6
ATOM 13694 O O . ALA A 1 14 ? 2.514 -26.950 -20.617 1.00 0.00 14 ALA A O 6
ATOM 13701 N N . THR A 1 15 ? 1.048 -25.299 -21.040 1.00 0.00 15 THR A N 6
ATOM 13702 C CA . THR A 1 15 ? 0.327 -26.075 -22.039 1.00 0.00 15 THR A CA 6
ATOM 13703 C C . THR A 1 15 ? 1.195 -26.300 -23.272 1.00 0.00 15 THR A C 6
ATOM 13704 O O . THR A 1 15 ? 1.132 -27.356 -23.898 1.00 0.00 15 THR A O 6
ATOM 13715 N N . CYS A 1 16 ? 2.007 -25.304 -23.614 1.00 0.00 16 CYS A N 6
ATOM 13716 C CA . CYS A 1 16 ? 2.877 -25.410 -24.779 1.00 0.00 16 CYS A CA 6
ATOM 13717 C C . CYS A 1 16 ? 3.848 -26.574 -24.621 1.00 0.00 16 CYS A C 6
ATOM 13718 O O . CYS A 1 16 ? 4.112 -27.305 -25.575 1.00 0.00 16 CYS A O 6
ATOM 13726 N N . THR A 1 17 ? 4.370 -26.744 -23.412 1.00 0.00 17 THR A N 6
ATOM 13727 C CA . THR A 1 17 ? 5.309 -27.828 -23.150 1.00 0.00 17 THR A CA 6
ATOM 13728 C C . THR A 1 17 ? 4.578 -29.168 -23.137 1.00 0.00 17 THR A C 6
ATOM 13729 O O . THR A 1 17 ? 5.062 -30.157 -23.690 1.00 0.00 17 THR A O 6
ATOM 13740 N N . THR A 1 18 ? 3.409 -29.191 -22.510 1.00 0.00 18 THR A N 6
ATOM 13741 C CA . THR A 1 18 ? 2.619 -30.416 -22.433 1.00 0.00 18 THR A CA 6
ATOM 13742 C C . THR A 1 18 ? 2.224 -30.879 -23.833 1.00 0.00 18 THR A C 6
ATOM 13743 O O . THR A 1 18 ? 2.297 -32.067 -24.148 1.00 0.00 18 THR A O 6
ATOM 13754 N N . VAL A 1 19 ? 1.811 -29.933 -24.672 1.00 0.00 19 VAL A N 6
ATOM 13755 C CA . VAL A 1 19 ? 1.413 -30.263 -26.034 1.00 0.00 19 VAL A CA 6
ATOM 13756 C C . VAL A 1 19 ? 2.593 -30.870 -26.791 1.00 0.00 19 VAL A C 6
ATOM 13757 O O . VAL A 1 19 ? 2.435 -31.853 -27.499 1.00 0.00 19 VAL A O 6
ATOM 13770 N N . ALA A 1 20 ? 3.774 -30.282 -26.638 1.00 0.00 20 ALA A N 6
ATOM 13771 C CA . ALA A 1 20 ? 4.963 -30.796 -27.317 1.00 0.00 20 ALA A CA 6
ATOM 13772 C C . ALA A 1 20 ? 5.307 -32.205 -26.826 1.00 0.00 20 ALA A C 6
ATOM 13773 O O . ALA A 1 20 ? 5.849 -33.019 -27.576 1.00 0.00 20 ALA A O 6
ATOM 13780 N N . TYR A 1 21 ? 4.989 -32.476 -25.563 1.00 0.00 21 TYR A N 6
ATOM 13781 C CA . TYR A 1 21 ? 5.248 -33.783 -24.953 1.00 0.00 21 TYR A CA 6
ATOM 13782 C C . TYR A 1 21 ? 4.179 -34.823 -25.337 1.00 0.00 21 TYR A C 6
ATOM 13783 O O . TYR A 1 21 ? 4.440 -36.026 -25.312 1.00 0.00 21 TYR A O 6
ATOM 13801 N N . ALA A 1 22 ? 2.961 -34.362 -25.638 1.00 0.00 22 ALA A N 6
ATOM 13802 C CA . ALA A 1 22 ? 1.856 -35.276 -25.961 1.00 0.00 22 ALA A CA 6
ATOM 13803 C C . ALA A 1 22 ? 2.253 -36.278 -27.069 1.00 0.00 22 ALA A C 6
ATOM 13804 O O . ALA A 1 22 ? 2.043 -37.478 -26.899 1.00 0.00 22 ALA A O 6
ATOM 13811 N N . PRO A 1 23 ? 2.839 -35.839 -28.157 1.00 0.00 23 PRO A N 6
ATOM 13812 C CA . PRO A 1 23 ? 3.289 -36.762 -29.245 1.00 0.00 23 PRO A CA 6
ATOM 13813 C C . PRO A 1 23 ? 4.155 -37.902 -28.697 1.00 0.00 23 PRO A C 6
ATOM 13814 O O . PRO A 1 23 ? 4.068 -39.033 -29.165 1.00 0.00 23 PRO A O 6
ATOM 13825 N N . GLN A 1 24 ? 4.975 -37.596 -27.695 1.00 0.00 24 GLN A N 6
ATOM 13826 C CA . GLN A 1 24 ? 5.833 -38.613 -27.094 1.00 0.00 24 GLN A CA 6
ATOM 13827 C C . GLN A 1 24 ? 5.010 -39.594 -26.259 1.00 0.00 24 GLN A C 6
ATOM 13828 O O . GLN A 1 24 ? 5.270 -40.798 -26.262 1.00 0.00 24 GLN A O 6
ATOM 13842 N N . PHE A 1 25 ? 4.021 -39.067 -25.541 1.00 0.00 25 PHE A N 6
ATOM 13843 C CA . PHE A 1 25 ? 3.168 -39.900 -24.698 1.00 0.00 25 PHE A CA 6
ATOM 13844 C C . PHE A 1 25 ? 2.428 -40.942 -25.531 1.00 0.00 25 PHE A C 6
ATOM 13845 O O . PHE A 1 25 ? 2.393 -42.120 -25.182 1.00 0.00 25 PHE A O 6
ATOM 13862 N N . ILE A 1 26 ? 1.834 -40.499 -26.630 1.00 0.00 26 ILE A N 6
ATOM 13863 C CA . ILE A 1 26 ? 1.095 -41.405 -27.495 1.00 0.00 26 ILE A CA 6
ATOM 13864 C C . ILE A 1 26 ? 2.026 -42.445 -28.104 1.00 0.00 26 ILE A C 6
ATOM 13865 O O . ILE A 1 26 ? 1.657 -43.607 -28.251 1.00 0.00 26 ILE A O 6
ATOM 13881 N N . LYS A 1 27 ? 3.232 -42.025 -28.459 1.00 0.00 27 LYS A N 6
ATOM 13882 C CA . LYS A 1 27 ? 4.195 -42.935 -29.058 1.00 0.00 27 LYS A CA 6
ATOM 13883 C C . LYS A 1 27 ? 4.456 -44.114 -28.126 1.00 0.00 27 LYS A C 6
ATOM 13884 O O . LYS A 1 27 ? 4.432 -45.269 -28.550 1.00 0.00 27 LYS A O 6
ATOM 13903 N N . VAL A 1 28 ? 4.688 -43.813 -26.856 1.00 0.00 28 VAL A N 6
ATOM 13904 C CA . VAL A 1 28 ? 4.932 -44.854 -25.864 1.00 0.00 28 VAL A CA 6
ATOM 13905 C C . VAL A 1 28 ? 3.664 -45.670 -25.626 1.00 0.00 28 VAL A C 6
ATOM 13906 O O . VAL A 1 28 ? 3.719 -46.888 -25.467 1.00 0.00 28 VAL A O 6
ATOM 13919 N N . LEU A 1 29 ? 2.524 -44.985 -25.586 1.00 0.00 29 LEU A N 6
ATOM 13920 C CA . LEU A 1 29 ? 1.246 -45.652 -25.344 1.00 0.00 29 LEU A CA 6
ATOM 13921 C C . LEU A 1 29 ? 0.990 -46.726 -26.397 1.00 0.00 29 LEU A C 6
ATOM 13922 O O . LEU A 1 29 ? 0.473 -47.796 -26.083 1.00 0.00 29 LEU A O 6
ATOM 13938 N N . LYS A 1 30 ? 1.343 -46.438 -27.644 1.00 0.00 30 LYS A N 6
ATOM 13939 C CA . LYS A 1 30 ? 1.127 -47.405 -28.716 1.00 0.00 30 LYS A CA 6
ATOM 13940 C C . LYS A 1 30 ? 1.855 -48.715 -28.420 1.00 0.00 30 LYS A C 6
ATOM 13941 O O . LYS A 1 30 ? 1.343 -49.793 -28.721 1.00 0.00 30 LYS A O 6
ATOM 13960 N N . THR A 1 31 ? 3.043 -48.624 -27.825 1.00 0.00 31 THR A N 6
ATOM 13961 C CA . THR A 1 31 ? 3.813 -49.825 -27.491 1.00 0.00 31 THR A CA 6
ATOM 13962 C C . THR A 1 31 ? 3.524 -50.260 -26.057 1.00 0.00 31 THR A C 6
ATOM 13963 O O . THR A 1 31 ? 3.744 -51.413 -25.687 1.00 0.00 31 THR A O 6
ATOM 13974 N N . ARG A 1 32 ? 3.020 -49.323 -25.262 1.00 0.00 32 ARG A N 6
ATOM 13975 C CA . ARG A 1 32 ? 2.687 -49.600 -23.871 1.00 0.00 32 ARG A CA 6
ATOM 13976 C C . ARG A 1 32 ? 3.860 -50.296 -23.184 1.00 0.00 32 ARG A C 6
ATOM 13977 O O . ARG A 1 32 ? 3.669 -51.214 -22.390 1.00 0.00 32 ARG A O 6
ATOM 13998 N N . SER A 1 33 ? 5.077 -49.863 -23.502 1.00 0.00 33 SER A N 6
ATOM 13999 C CA . SER A 1 33 ? 6.281 -50.455 -22.911 1.00 0.00 33 SER A CA 6
ATOM 14000 C C . SER A 1 33 ? 7.274 -49.364 -22.543 1.00 0.00 33 SER A C 6
ATOM 14001 O O . SER A 1 33 ? 7.477 -48.422 -23.308 1.00 0.00 33 SER A O 6
ATOM 14009 N N . ALA A 1 34 ? 7.905 -49.489 -21.379 1.00 0.00 34 ALA A N 6
ATOM 14010 C CA . ALA A 1 34 ? 8.886 -48.489 -20.956 1.00 0.00 34 ALA A CA 6
ATOM 14011 C C . ALA A 1 34 ? 10.309 -49.025 -21.168 1.00 0.00 34 ALA A C 6
ATOM 14012 O O . ALA A 1 34 ? 10.764 -49.905 -20.436 1.00 0.00 34 ALA A O 6
ATOM 14019 N N . ARG A 1 35 ? 11.005 -48.480 -22.164 1.00 0.00 35 ARG A N 6
ATOM 14020 C CA . ARG A 1 35 ? 12.372 -48.905 -22.455 1.00 0.00 35 ARG A CA 6
ATOM 14021 C C . ARG A 1 35 ? 13.388 -48.381 -21.433 1.00 0.00 35 ARG A C 6
ATOM 14022 O O . ARG A 1 35 ? 14.168 -49.147 -20.864 1.00 0.00 35 ARG A O 6
ATOM 14043 N N . ASP A 1 36 ? 13.378 -47.059 -21.233 1.00 0.00 36 ASP A N 6
ATOM 14044 C CA . ASP A 1 36 ? 14.308 -46.389 -20.310 1.00 0.00 36 ASP A CA 6
ATOM 14045 C C . ASP A 1 36 ? 13.646 -46.008 -18.992 1.00 0.00 36 ASP A C 6
ATOM 14046 O O . ASP A 1 36 ? 14.330 -45.698 -18.015 1.00 0.00 36 ASP A O 6
ATOM 14055 N N . ILE A 1 37 ? 12.320 -46.001 -18.970 1.00 0.00 37 ILE A N 6
ATOM 14056 C CA . ILE A 1 37 ? 11.592 -45.621 -17.764 1.00 0.00 37 ILE A CA 6
ATOM 14057 C C . ILE A 1 37 ? 11.451 -46.817 -16.828 1.00 0.00 37 ILE A C 6
ATOM 14058 O O . ILE A 1 37 ? 10.942 -47.862 -17.208 1.00 0.00 37 ILE A O 6
ATOM 14074 N N . SER A 1 38 ? 11.921 -46.664 -15.595 1.00 0.00 38 SER A N 6
ATOM 14075 C CA . SER A 1 38 ? 11.838 -47.748 -14.619 1.00 0.00 38 SER A CA 6
ATOM 14076 C C . SER A 1 38 ? 10.559 -47.620 -13.801 1.00 0.00 38 SER A C 6
ATOM 14077 O O . SER A 1 38 ? 10.109 -46.511 -13.509 1.00 0.00 38 SER A O 6
ATOM 14085 N N . LEU A 1 39 ? 9.976 -48.754 -13.436 1.00 0.00 39 LEU A N 6
ATOM 14086 C CA . LEU A 1 39 ? 8.746 -48.745 -12.657 1.00 0.00 39 LEU A CA 6
ATOM 14087 C C . LEU A 1 39 ? 8.996 -48.091 -11.298 1.00 0.00 39 LEU A C 6
ATOM 14088 O O . LEU A 1 39 ? 8.178 -47.308 -10.814 1.00 0.00 39 LEU A O 6
ATOM 14104 N N . GLY A 1 40 ? 10.132 -48.414 -10.691 1.00 0.00 40 GLY A N 6
ATOM 14105 C CA . GLY A 1 40 ? 10.476 -47.851 -9.389 1.00 0.00 40 GLY A CA 6
ATOM 14106 C C . GLY A 1 40 ? 10.658 -46.336 -9.476 1.00 0.00 40 GLY A C 6
ATOM 14107 O O . GLY A 1 40 ? 10.163 -45.590 -8.628 1.00 0.00 40 GLY A O 6
ATOM 14111 N N . MET A 1 41 ? 11.363 -45.885 -10.507 1.00 0.00 41 MET A N 6
ATOM 14112 C CA . MET A 1 41 ? 11.596 -44.458 -10.688 1.00 0.00 41 MET A CA 6
ATOM 14113 C C . MET A 1 41 ? 10.277 -43.735 -10.919 1.00 0.00 41 MET A C 6
ATOM 14114 O O . MET A 1 41 ? 10.051 -42.644 -10.394 1.00 0.00 41 MET A O 6
ATOM 14128 N N . PHE A 1 42 ? 9.404 -44.356 -11.697 1.00 0.00 42 PHE A N 6
ATOM 14129 C CA . PHE A 1 42 ? 8.100 -43.774 -11.984 1.00 0.00 42 PHE A CA 6
ATOM 14130 C C . PHE A 1 42 ? 7.295 -43.619 -10.698 1.00 0.00 42 PHE A C 6
ATOM 14131 O O . PHE A 1 42 ? 6.573 -42.639 -10.524 1.00 0.00 42 PHE A O 6
ATOM 14148 N N . LEU A 1 43 ? 7.413 -44.597 -9.802 1.00 0.00 43 LEU A N 6
ATOM 14149 C CA . LEU A 1 43 ? 6.676 -44.551 -8.542 1.00 0.00 43 LEU A CA 6
ATOM 14150 C C . LEU A 1 43 ? 7.088 -43.320 -7.739 1.00 0.00 43 LEU A C 6
ATOM 14151 O O . LEU A 1 43 ? 6.241 -42.623 -7.184 1.00 0.00 43 LEU A O 6
ATOM 14167 N N . VAL A 1 44 ? 8.388 -43.047 -7.692 1.00 0.00 44 VAL A N 6
ATOM 14168 C CA . VAL A 1 44 ? 8.883 -41.881 -6.960 1.00 0.00 44 VAL A CA 6
ATOM 14169 C C . VAL A 1 44 ? 8.421 -40.593 -7.648 1.00 0.00 44 VAL A C 6
ATOM 14170 O O . VAL A 1 44 ? 8.098 -39.594 -6.995 1.00 0.00 44 VAL A O 6
ATOM 14183 N N . MET A 1 45 ? 8.403 -40.626 -8.975 1.00 0.00 45 MET A N 6
ATOM 14184 C CA . MET A 1 45 ? 7.989 -39.469 -9.759 1.00 0.00 45 MET A CA 6
ATOM 14185 C C . MET A 1 45 ? 6.580 -39.049 -9.363 1.00 0.00 45 MET A C 6
ATOM 14186 O O . MET A 1 45 ? 6.267 -37.865 -9.326 1.00 0.00 45 MET A O 6
ATOM 14200 N N . VAL A 1 46 ? 5.734 -40.025 -9.071 1.00 0.00 46 VAL A N 6
ATOM 14201 C CA . VAL A 1 46 ? 4.360 -39.730 -8.687 1.00 0.00 46 VAL A CA 6
ATOM 14202 C C . VAL A 1 46 ? 4.350 -38.848 -7.442 1.00 0.00 46 VAL A C 6
ATOM 14203 O O . VAL A 1 46 ? 3.538 -37.931 -7.327 1.00 0.00 46 VAL A O 6
ATOM 14216 N N . LEU A 1 47 ? 5.258 -39.124 -6.517 1.00 0.00 47 LEU A N 6
ATOM 14217 C CA . LEU A 1 47 ? 5.341 -38.336 -5.294 1.00 0.00 47 LEU A CA 6
ATOM 14218 C C . LEU A 1 47 ? 5.663 -36.882 -5.625 1.00 0.00 47 LEU A C 6
ATOM 14219 O O . LEU A 1 47 ? 5.106 -35.962 -5.023 1.00 0.00 47 LEU A O 6
ATOM 14235 N N . GLY A 1 48 ? 6.559 -36.675 -6.586 1.00 0.00 48 GLY A N 6
ATOM 14236 C CA . GLY A 1 48 ? 6.929 -35.315 -6.975 1.00 0.00 48 GLY A CA 6
ATOM 14237 C C . GLY A 1 48 ? 5.701 -34.532 -7.430 1.00 0.00 48 GLY A C 6
ATOM 14238 O O . GLY A 1 48 ? 5.505 -33.377 -7.045 1.00 0.00 48 GLY A O 6
ATOM 14242 N N . LEU A 1 49 ? 4.862 -35.171 -8.237 1.00 0.00 49 LEU A N 6
ATOM 14243 C CA . LEU A 1 49 ? 3.647 -34.525 -8.723 1.00 0.00 49 LEU A CA 6
ATOM 14244 C C . LEU A 1 49 ? 2.712 -34.195 -7.559 1.00 0.00 49 LEU A C 6
ATOM 14245 O O . LEU A 1 49 ? 2.110 -33.128 -7.530 1.00 0.00 49 LEU A O 6
ATOM 14261 N N . ALA A 1 50 ? 2.595 -35.106 -6.603 1.00 0.00 50 ALA A N 6
ATOM 14262 C CA . ALA A 1 50 ? 1.718 -34.876 -5.461 1.00 0.00 50 ALA A CA 6
ATOM 14263 C C . ALA A 1 50 ? 2.122 -33.597 -4.733 1.00 0.00 50 ALA A C 6
ATOM 14264 O O . ALA A 1 50 ? 1.272 -32.814 -4.292 1.00 0.00 50 ALA A O 6
ATOM 14271 N N . LEU A 1 51 ? 3.424 -33.380 -4.622 1.00 0.00 51 LEU A N 6
ATOM 14272 C CA . LEU A 1 51 ? 3.928 -32.188 -3.960 1.00 0.00 51 LEU A CA 6
ATOM 14273 C C . LEU A 1 51 ? 3.509 -30.944 -4.740 1.00 0.00 51 LEU A C 6
ATOM 14274 O O . LEU A 1 51 ? 3.154 -29.919 -4.156 1.00 0.00 51 LEU A O 6
ATOM 14290 N N . TRP A 1 52 ? 3.554 -31.041 -6.065 1.00 0.00 52 TRP A N 6
ATOM 14291 C CA . TRP A 1 52 ? 3.182 -29.916 -6.916 1.00 0.00 52 TRP A CA 6
ATOM 14292 C C . TRP A 1 52 ? 1.740 -29.484 -6.643 1.00 0.00 52 TRP A C 6
ATOM 14293 O O . TRP A 1 52 ? 1.441 -28.291 -6.593 1.00 0.00 52 TRP A O 6
ATOM 14314 N N . LEU A 1 53 ? 0.848 -30.457 -6.462 1.00 0.00 53 LEU A N 6
ATOM 14315 C CA . LEU A 1 53 ? -0.558 -30.149 -6.193 1.00 0.00 53 LEU A CA 6
ATOM 14316 C C . LEU A 1 53 ? -0.689 -29.373 -4.881 1.00 0.00 53 LEU A C 6
ATOM 14317 O O . LEU A 1 53 ? -1.443 -28.406 -4.799 1.00 0.00 53 LEU A O 6
ATOM 14333 N N . ILE A 1 54 ? 0.051 -29.789 -3.865 1.00 0.00 54 ILE A N 6
ATOM 14334 C CA . ILE A 1 54 ? -0.010 -29.103 -2.580 1.00 0.00 54 ILE A CA 6
ATOM 14335 C C . ILE A 1 54 ? 0.457 -27.665 -2.735 1.00 0.00 54 ILE A C 6
ATOM 14336 O O . ILE A 1 54 ? -0.143 -26.743 -2.184 1.00 0.00 54 ILE A O 6
ATOM 14352 N N . TYR A 1 55 ? 1.523 -27.479 -3.498 1.00 0.00 55 TYR A N 6
ATOM 14353 C CA . TYR A 1 55 ? 2.045 -26.144 -3.729 1.00 0.00 55 TYR A CA 6
ATOM 14354 C C . TYR A 1 55 ? 0.959 -25.282 -4.360 1.00 0.00 55 TYR A C 6
ATOM 14355 O O . TYR A 1 55 ? 0.817 -24.104 -4.037 1.00 0.00 55 TYR A O 6
ATOM 14373 N N . GLY A 1 56 ? 0.188 -25.880 -5.260 1.00 0.00 56 GLY A N 6
ATOM 14374 C CA . GLY A 1 56 ? -0.884 -25.154 -5.921 1.00 0.00 56 GLY A CA 6
ATOM 14375 C C . GLY A 1 56 ? -1.915 -24.639 -4.917 1.00 0.00 56 GLY A C 6
ATOM 14376 O O . GLY A 1 56 ? -2.328 -23.480 -4.986 1.00 0.00 56 GLY A O 6
ATOM 14380 N N . LEU A 1 57 ? -2.319 -25.496 -3.982 1.00 0.00 57 LEU A N 6
ATOM 14381 C CA . LEU A 1 57 ? -3.295 -25.101 -2.964 1.00 0.00 57 LEU A CA 6
ATOM 14382 C C . LEU A 1 57 ? -2.722 -23.999 -2.072 1.00 0.00 57 LEU A C 6
ATOM 14383 O O . LEU A 1 57 ? -3.415 -23.046 -1.724 1.00 0.00 57 LEU A O 6
ATOM 14399 N N . LEU A 1 58 ? -1.455 -24.140 -1.700 1.00 0.00 58 LEU A N 6
ATOM 14400 C CA . LEU A 1 58 ? -0.812 -23.152 -0.842 1.00 0.00 58 LEU A CA 6
ATOM 14401 C C . LEU A 1 58 ? -0.740 -21.797 -1.542 1.00 0.00 58 LEU A C 6
ATOM 14402 O O . LEU A 1 58 ? -0.853 -20.752 -0.901 1.00 0.00 58 LEU A O 6
ATOM 14418 N N . SER A 1 59 ? -0.565 -21.818 -2.860 1.00 0.00 59 SER A N 6
ATOM 14419 C CA . SER A 1 59 ? -0.492 -20.582 -3.636 1.00 0.00 59 SER A CA 6
ATOM 14420 C C . SER A 1 59 ? -1.892 -20.120 -4.035 1.00 0.00 59 SER A C 6
ATOM 14421 O O . SER A 1 59 ? -2.084 -18.980 -4.457 1.00 0.00 59 SER A O 6
ATOM 14429 N N . GLY A 1 60 ? -2.867 -21.015 -3.894 1.00 0.00 60 GLY A N 6
ATOM 14430 C CA . GLY A 1 60 ? -4.245 -20.689 -4.238 1.00 0.00 60 GLY A CA 6
ATOM 14431 C C . GLY A 1 60 ? -4.373 -20.401 -5.724 1.00 0.00 60 GLY A C 6
ATOM 14432 O O . GLY A 1 60 ? -5.263 -19.665 -6.151 1.00 0.00 60 GLY A O 6
ATOM 14436 N N . ASP A 1 61 ? -3.475 -20.983 -6.510 1.00 0.00 61 ASP A N 6
ATOM 14437 C CA . ASP A 1 61 ? -3.497 -20.775 -7.952 1.00 0.00 61 ASP A CA 6
ATOM 14438 C C . ASP A 1 61 ? -4.532 -21.690 -8.605 1.00 0.00 61 ASP A C 6
ATOM 14439 O O . ASP A 1 61 ? -4.562 -22.890 -8.339 1.00 0.00 61 ASP A O 6
ATOM 14448 N N . ALA A 1 62 ? -5.354 -21.106 -9.474 1.00 0.00 62 ALA A N 6
ATOM 14449 C CA . ALA A 1 62 ? -6.379 -21.850 -10.199 1.00 0.00 62 ALA A CA 6
ATOM 14450 C C . ALA A 1 62 ? -5.798 -22.474 -11.479 1.00 0.00 62 ALA A C 6
ATOM 14451 O O . ALA A 1 62 ? -5.950 -23.674 -11.708 1.00 0.00 62 ALA A O 6
ATOM 14458 N N . PRO A 1 63 ? -5.166 -21.696 -12.333 1.00 0.00 63 PRO A N 6
ATOM 14459 C CA . PRO A 1 63 ? -4.596 -22.233 -13.604 1.00 0.00 63 PRO A CA 6
ATOM 14460 C C . PRO A 1 63 ? -3.450 -23.223 -13.374 1.00 0.00 63 PRO A C 6
ATOM 14461 O O . PRO A 1 63 ? -3.263 -24.157 -14.151 1.00 0.00 63 PRO A O 6
ATOM 14472 N N . LEU A 1 64 ? -2.670 -22.997 -12.320 1.00 0.00 64 LEU A N 6
ATOM 14473 C CA . LEU A 1 64 ? -1.529 -23.862 -12.032 1.00 0.00 64 LEU A CA 6
ATOM 14474 C C . LEU A 1 64 ? -1.981 -25.287 -11.735 1.00 0.00 64 LEU A C 6
ATOM 14475 O O . LEU A 1 64 ? -1.411 -26.249 -12.250 1.00 0.00 64 LEU A O 6
ATOM 14491 N N . ILE A 1 65 ? -3.012 -25.418 -10.908 1.00 0.00 65 ILE A N 6
ATOM 14492 C CA . ILE A 1 65 ? -3.532 -26.734 -10.560 1.00 0.00 65 ILE A CA 6
ATOM 14493 C C . ILE A 1 65 ? -4.195 -27.376 -11.769 1.00 0.00 65 ILE A C 6
ATOM 14494 O O . ILE A 1 65 ? -4.008 -28.563 -12.039 1.00 0.00 65 ILE A O 6
ATOM 14510 N N . ALA A 1 66 ? -4.969 -26.586 -12.497 1.00 0.00 66 ALA A N 6
ATOM 14511 C CA . ALA A 1 66 ? -5.652 -27.089 -13.676 1.00 0.00 66 ALA A CA 6
ATOM 14512 C C . ALA A 1 66 ? -4.639 -27.573 -14.709 1.00 0.00 66 ALA A C 6
ATOM 14513 O O . ALA A 1 66 ? -4.828 -28.614 -15.339 1.00 0.00 66 ALA A O 6
ATOM 14520 N N . SER A 1 67 ? -3.559 -26.819 -14.870 1.00 0.00 67 SER A N 6
ATOM 14521 C CA . SER A 1 67 ? -2.517 -27.188 -15.819 1.00 0.00 67 SER A CA 6
ATOM 14522 C C . SER A 1 67 ? -1.862 -28.503 -15.404 1.00 0.00 67 SER A C 6
ATOM 14523 O O . SER A 1 67 ? -1.589 -29.363 -16.240 1.00 0.00 67 SER A O 6
ATOM 14531 N N . ASN A 1 68 ? -1.611 -28.648 -14.105 1.00 0.00 68 ASN A N 6
ATOM 14532 C CA . ASN A 1 68 ? -0.984 -29.859 -13.590 1.00 0.00 68 ASN A CA 6
ATOM 14533 C C . ASN A 1 68 ? -1.859 -31.071 -13.874 1.00 0.00 68 ASN A C 6
ATOM 14534 O O . ASN A 1 68 ? -1.361 -32.140 -14.230 1.00 0.00 68 ASN A O 6
ATOM 14545 N N . ALA A 1 69 ? -3.165 -30.900 -13.719 1.00 0.00 69 ALA A N 6
ATOM 14546 C CA . ALA A 1 69 ? -4.096 -31.993 -13.970 1.00 0.00 69 ALA A CA 6
ATOM 14547 C C . ALA A 1 69 ? -4.016 -32.426 -15.431 1.00 0.00 69 ALA A C 6
ATOM 14548 O O . ALA A 1 69 ? -4.034 -33.616 -15.739 1.00 0.00 69 ALA A O 6
ATOM 14555 N N . VAL A 1 70 ? -3.921 -31.447 -16.329 1.00 0.00 70 VAL A N 6
ATOM 14556 C CA . VAL A 1 70 ? -3.832 -31.740 -17.755 1.00 0.00 70 VAL A CA 6
ATOM 14557 C C . VAL A 1 70 ? -2.535 -32.480 -18.068 1.00 0.00 70 VAL A C 6
ATOM 14558 O O . VAL A 1 70 ? -2.529 -33.444 -18.834 1.00 0.00 70 VAL A O 6
ATOM 14571 N N . THR A 1 71 ? -1.438 -32.014 -17.474 1.00 0.00 71 THR A N 6
ATOM 14572 C CA . THR A 1 71 ? -0.136 -32.632 -17.699 1.00 0.00 71 THR A CA 6
ATOM 14573 C C . THR A 1 71 ? -0.162 -34.089 -17.273 1.00 0.00 71 THR A C 6
ATOM 14574 O O . THR A 1 71 ? 0.323 -34.962 -17.991 1.00 0.00 71 THR A O 6
ATOM 14585 N N . MET A 1 72 ? -0.743 -34.348 -16.111 1.00 0.00 72 MET A N 6
ATOM 14586 C CA . MET A 1 72 ? -0.832 -35.707 -15.608 1.00 0.00 72 MET A CA 6
ATOM 14587 C C . MET A 1 72 ? -1.662 -36.565 -16.558 1.00 0.00 72 MET A C 6
ATOM 14588 O O . MET A 1 72 ? -1.324 -37.720 -16.811 1.00 0.00 72 MET A O 6
ATOM 14602 N N . LEU A 1 73 ? -2.750 -36.004 -17.078 1.00 0.00 73 LEU A N 6
ATOM 14603 C CA . LEU A 1 73 ? -3.603 -36.762 -17.985 1.00 0.00 73 LEU A CA 6
ATOM 14604 C C . LEU A 1 73 ? -2.845 -37.162 -19.245 1.00 0.00 73 LEU A C 6
ATOM 14605 O O . LEU A 1 73 ? -2.816 -38.336 -19.613 1.00 0.00 73 LEU A O 6
ATOM 14621 N N . LEU A 1 74 ? -2.220 -36.186 -19.897 1.00 0.00 74 LEU A N 6
ATOM 14622 C CA . LEU A 1 74 ? -1.458 -36.468 -21.105 1.00 0.00 74 LEU A CA 6
ATOM 14623 C C . LEU A 1 74 ? -0.226 -37.308 -20.795 1.00 0.00 74 LEU A C 6
ATOM 14624 O O . LEU A 1 74 ? 0.094 -38.246 -21.517 1.00 0.00 74 LEU A O 6
ATOM 14640 N N . ALA A 1 75 ? 0.463 -36.963 -19.714 1.00 0.00 75 ALA A N 6
ATOM 14641 C CA . ALA A 1 75 ? 1.661 -37.688 -19.318 1.00 0.00 75 ALA A CA 6
ATOM 14642 C C . ALA A 1 75 ? 1.318 -39.129 -18.954 1.00 0.00 75 ALA A C 6
ATOM 14643 O O . ALA A 1 75 ? 2.079 -40.051 -19.248 1.00 0.00 75 ALA A O 6
ATOM 14650 N N . GLY A 1 76 ? 0.170 -39.315 -18.315 1.00 0.00 76 GLY A N 6
ATOM 14651 C CA . GLY A 1 76 ? -0.261 -40.648 -17.920 1.00 0.00 76 GLY A CA 6
ATOM 14652 C C . GLY A 1 76 ? 0.860 -41.379 -17.196 1.00 0.00 76 GLY A C 6
ATOM 14653 O O . GLY A 1 76 ? 1.031 -41.234 -15.986 1.00 0.00 76 GLY A O 6
ATOM 14657 N N . GLY A 1 77 ? 1.625 -42.164 -17.945 1.00 0.00 77 GLY A N 6
ATOM 14658 C CA . GLY A 1 77 ? 2.731 -42.914 -17.367 1.00 0.00 77 GLY A CA 6
ATOM 14659 C C . GLY A 1 77 ? 2.217 -44.068 -16.515 1.00 0.00 77 GLY A C 6
ATOM 14660 O O . GLY A 1 77 ? 2.780 -45.163 -16.523 1.00 0.00 77 GLY A O 6
ATOM 14664 N N . ILE A 1 78 ? 1.134 -43.819 -15.788 1.00 0.00 78 ILE A N 6
ATOM 14665 C CA . ILE A 1 78 ? 0.548 -44.843 -14.934 1.00 0.00 78 ILE A CA 6
ATOM 14666 C C . ILE A 1 78 ? 0.059 -46.016 -15.777 1.00 0.00 78 ILE A C 6
ATOM 14667 O O . ILE A 1 78 ? 0.272 -47.176 -15.426 1.00 0.00 78 ILE A O 6
ATOM 14683 N N . LEU A 1 79 ? -0.586 -45.703 -16.892 1.00 0.00 79 LEU A N 6
ATOM 14684 C CA . LEU A 1 79 ? -1.096 -46.734 -17.787 1.00 0.00 79 LEU A CA 6
ATOM 14685 C C . LEU A 1 79 ? 0.062 -47.556 -18.356 1.00 0.00 79 LEU A C 6
ATOM 14686 O O . LEU A 1 79 ? -0.055 -48.767 -18.538 1.00 0.00 79 LEU A O 6
ATOM 14702 N N . VAL A 1 80 ? 1.176 -46.884 -18.638 1.00 0.00 80 VAL A N 6
ATOM 14703 C CA . VAL A 1 80 ? 2.348 -47.556 -19.194 1.00 0.00 80 VAL A CA 6
ATOM 14704 C C . VAL A 1 80 ? 2.826 -48.654 -18.251 1.00 0.00 80 VAL A C 6
ATOM 14705 O O . VAL A 1 80 ? 3.262 -49.712 -18.691 1.00 0.00 80 VAL A O 6
ATOM 14718 N N . MET A 1 81 ? 2.727 -48.406 -16.954 1.00 0.00 81 MET A N 6
ATOM 14719 C CA . MET A 1 81 ? 3.157 -49.395 -15.967 1.00 0.00 81 MET A CA 6
ATOM 14720 C C . MET A 1 81 ? 2.499 -50.746 -16.241 1.00 0.00 81 MET A C 6
ATOM 14721 O O . MET A 1 81 ? 3.101 -51.794 -16.004 1.00 0.00 81 MET A O 6
ATOM 14735 N N . LYS A 1 82 ? 1.261 -50.718 -16.720 1.00 0.00 82 LYS A N 6
ATOM 14736 C CA . LYS A 1 82 ? 0.529 -51.951 -16.997 1.00 0.00 82 LYS A CA 6
ATOM 14737 C C . LYS A 1 82 ? 1.286 -52.821 -17.996 1.00 0.00 82 LYS A C 6
ATOM 14738 O O . LYS A 1 82 ? 0.837 -53.917 -18.337 1.00 0.00 82 LYS A O 6
ATOM 14757 N N . LEU A 1 83 ? 2.433 -52.330 -18.460 1.00 0.00 83 LEU A N 6
ATOM 14758 C CA . LEU A 1 83 ? 3.242 -53.074 -19.419 1.00 0.00 83 LEU A CA 6
ATOM 14759 C C . LEU A 1 83 ? 3.637 -54.427 -18.834 1.00 0.00 83 LEU A C 6
ATOM 14760 O O . LEU A 1 83 ? 3.623 -55.443 -19.529 1.00 0.00 83 LEU A O 6
ATOM 14776 N N . ARG A 1 84 ? 3.998 -54.429 -17.556 1.00 0.00 84 ARG A N 6
ATOM 14777 C CA . ARG A 1 84 ? 4.410 -55.655 -16.883 1.00 0.00 84 ARG A CA 6
ATOM 14778 C C . ARG A 1 84 ? 3.227 -56.599 -16.720 1.00 0.00 84 ARG A C 6
ATOM 14779 O O . ARG A 1 84 ? 3.358 -57.808 -16.903 1.00 0.00 84 ARG A O 6
ATOM 14800 N N . TYR A 1 85 ? 2.078 -56.037 -16.364 1.00 0.00 85 TYR A N 6
ATOM 14801 C CA . TYR A 1 85 ? 0.874 -56.832 -16.167 1.00 0.00 85 TYR A CA 6
ATOM 14802 C C . TYR A 1 85 ? 1.084 -57.844 -15.045 1.00 0.00 85 TYR A C 6
ATOM 14803 O O . TYR A 1 85 ? 0.357 -58.833 -14.944 1.00 0.00 85 TYR A O 6
ATOM 14821 N N . GLY A 1 86 ? 2.080 -57.586 -14.203 1.00 0.00 86 GLY A N 6
ATOM 14822 C CA . GLY A 1 86 ? 2.379 -58.478 -13.089 1.00 0.00 86 GLY A CA 6
ATOM 14823 C C . GLY A 1 86 ? 3.193 -57.760 -12.017 1.00 0.00 86 GLY A C 6
ATOM 14824 O O . GLY A 1 86 ? 3.823 -58.441 -11.224 1.00 0.00 86 GLY A O 6
ATOM 14829 N N . MET B 1 1 ? 3.608 -8.850 -3.150 1.00 0.00 1 MET B N 6
ATOM 14830 C CA . MET B 1 1 ? 3.509 -10.240 -3.680 1.00 0.00 1 MET B CA 6
ATOM 14831 C C . MET B 1 1 ? 4.874 -10.915 -3.586 1.00 0.00 1 MET B C 6
ATOM 14832 O O . MET B 1 1 ? 5.658 -10.630 -2.680 1.00 0.00 1 MET B O 6
ATOM 14848 N N . ASP B 1 2 ? 5.151 -11.809 -4.530 1.00 0.00 2 ASP B N 6
ATOM 14849 C CA . ASP B 1 2 ? 6.422 -12.517 -4.545 1.00 0.00 2 ASP B CA 6
ATOM 14850 C C . ASP B 1 2 ? 6.704 -13.143 -3.180 1.00 0.00 2 ASP B C 6
ATOM 14851 O O . ASP B 1 2 ? 7.755 -12.908 -2.585 1.00 0.00 2 ASP B O 6
ATOM 14860 N N . PRO B 1 3 ? 5.787 -13.929 -2.679 1.00 0.00 3 PRO B N 6
ATOM 14861 C CA . PRO B 1 3 ? 5.938 -14.598 -1.352 1.00 0.00 3 PRO B CA 6
ATOM 14862 C C . PRO B 1 3 ? 7.059 -15.640 -1.367 1.00 0.00 3 PRO B C 6
ATOM 14863 O O . PRO B 1 3 ? 6.919 -16.712 -1.953 1.00 0.00 3 PRO B O 6
ATOM 14874 N N . PHE B 1 4 ? 8.168 -15.312 -0.715 1.00 0.00 4 PHE B N 6
ATOM 14875 C CA . PHE B 1 4 ? 9.305 -16.220 -0.660 1.00 0.00 4 PHE B CA 6
ATOM 14876 C C . PHE B 1 4 ? 8.945 -17.484 0.106 1.00 0.00 4 PHE B C 6
ATOM 14877 O O . PHE B 1 4 ? 9.397 -18.575 -0.234 1.00 0.00 4 PHE B O 6
ATOM 14894 N N . LEU B 1 5 ? 8.135 -17.334 1.146 1.00 0.00 5 LEU B N 6
ATOM 14895 C CA . LEU B 1 5 ? 7.738 -18.477 1.954 1.00 0.00 5 LEU B CA 6
ATOM 14896 C C . LEU B 1 5 ? 7.011 -19.515 1.101 1.00 0.00 5 LEU B C 6
ATOM 14897 O O . LEU B 1 5 ? 7.354 -20.704 1.121 1.00 0.00 5 LEU B O 6
ATOM 14913 N N . ILE B 1 6 ? 6.017 -19.069 0.339 1.00 0.00 6 ILE B N 6
ATOM 14914 C CA . ILE B 1 6 ? 5.265 -19.982 -0.514 1.00 0.00 6 ILE B CA 6
ATOM 14915 C C . ILE B 1 6 ? 6.154 -20.538 -1.623 1.00 0.00 6 ILE B C 6
ATOM 14916 O O . ILE B 1 6 ? 6.150 -21.739 -1.891 1.00 0.00 6 ILE B O 6
ATOM 14932 N N . LYS B 1 7 ? 6.916 -19.654 -2.256 1.00 0.00 7 LYS B N 6
ATOM 14933 C CA . LYS B 1 7 ? 7.810 -20.052 -3.339 1.00 0.00 7 LYS B CA 6
ATOM 14934 C C . LYS B 1 7 ? 8.888 -20.998 -2.811 1.00 0.00 7 LYS B C 6
ATOM 14935 O O . LYS B 1 7 ? 9.321 -21.910 -3.513 1.00 0.00 7 LYS B O 6
ATOM 14954 N N . LEU B 1 8 ? 9.318 -20.778 -1.576 1.00 0.00 8 LEU B N 6
ATOM 14955 C CA . LEU B 1 8 ? 10.340 -21.627 -0.986 1.00 0.00 8 LEU B CA 6
ATOM 14956 C C . LEU B 1 8 ? 9.845 -23.070 -0.927 1.00 0.00 8 LEU B C 6
ATOM 14957 O O . LEU B 1 8 ? 10.582 -24.007 -1.254 1.00 0.00 8 LEU B O 6
ATOM 14973 N N . ILE B 1 9 ? 8.594 -23.243 -0.517 1.00 0.00 9 ILE B N 6
ATOM 14974 C CA . ILE B 1 9 ? 8.024 -24.580 -0.426 1.00 0.00 9 ILE B CA 6
ATOM 14975 C C . ILE B 1 9 ? 7.996 -25.231 -1.807 1.00 0.00 9 ILE B C 6
ATOM 14976 O O . ILE B 1 9 ? 8.333 -26.406 -1.957 1.00 0.00 9 ILE B O 6
ATOM 14992 N N . GLY B 1 10 ? 7.597 -24.462 -2.813 1.00 0.00 10 GLY B N 6
ATOM 14993 C CA . GLY B 1 10 ? 7.536 -24.980 -4.174 1.00 0.00 10 GLY B CA 6
ATOM 14994 C C . GLY B 1 10 ? 8.918 -25.408 -4.654 1.00 0.00 10 GLY B C 6
ATOM 14995 O O . GLY B 1 10 ? 9.056 -26.378 -5.398 1.00 0.00 10 GLY B O 6
ATOM 14999 N N . PHE B 1 11 ? 9.941 -24.677 -4.223 1.00 0.00 11 PHE B N 6
ATOM 15000 C CA . PHE B 1 11 ? 11.308 -24.992 -4.619 1.00 0.00 11 PHE B CA 6
ATOM 15001 C C . PHE B 1 11 ? 11.672 -26.400 -4.176 1.00 0.00 11 PHE B C 6
ATOM 15002 O O . PHE B 1 11 ? 12.233 -27.180 -4.947 1.00 0.00 11 PHE B O 6
ATOM 15019 N N . ALA B 1 12 ? 11.352 -26.723 -2.930 1.00 0.00 12 ALA B N 6
ATOM 15020 C CA . ALA B 1 12 ? 11.658 -28.048 -2.404 1.00 0.00 12 ALA B CA 6
ATOM 15021 C C . ALA B 1 12 ? 10.908 -29.121 -3.188 1.00 0.00 12 ALA B C 6
ATOM 15022 O O . ALA B 1 12 ? 11.454 -30.184 -3.483 1.00 0.00 12 ALA B O 6
ATOM 15029 N N . ALA B 1 13 ? 9.654 -28.837 -3.525 1.00 0.00 13 ALA B N 6
ATOM 15030 C CA . ALA B 1 13 ? 8.842 -29.790 -4.276 1.00 0.00 13 ALA B CA 6
ATOM 15031 C C . ALA B 1 13 ? 9.422 -30.019 -5.670 1.00 0.00 13 ALA B C 6
ATOM 15032 O O . ALA B 1 13 ? 9.463 -31.151 -6.160 1.00 0.00 13 ALA B O 6
ATOM 15039 N N . ALA B 1 14 ? 9.869 -28.939 -6.302 1.00 0.00 14 ALA B N 6
ATOM 15040 C CA . ALA B 1 14 ? 10.443 -29.030 -7.639 1.00 0.00 14 ALA B CA 6
ATOM 15041 C C . ALA B 1 14 ? 11.710 -29.876 -7.619 1.00 0.00 14 ALA B C 6
ATOM 15042 O O . ALA B 1 14 ? 11.946 -30.683 -8.518 1.00 0.00 14 ALA B O 6
ATOM 15049 N N . THR B 1 15 ? 12.521 -29.690 -6.585 1.00 0.00 15 THR B N 6
ATOM 15050 C CA . THR B 1 15 ? 13.759 -30.445 -6.460 1.00 0.00 15 THR B CA 6
ATOM 15051 C C . THR B 1 15 ? 13.464 -31.918 -6.199 1.00 0.00 15 THR B C 6
ATOM 15052 O O . THR B 1 15 ? 14.180 -32.796 -6.676 1.00 0.00 15 THR B O 6
ATOM 15063 N N . CYS B 1 16 ? 12.406 -32.183 -5.437 1.00 0.00 16 CYS B N 6
ATOM 15064 C CA . CYS B 1 16 ? 12.034 -33.556 -5.117 1.00 0.00 16 CYS B CA 6
ATOM 15065 C C . CYS B 1 16 ? 11.719 -34.337 -6.387 1.00 0.00 16 CYS B C 6
ATOM 15066 O O . CYS B 1 16 ? 12.094 -35.503 -6.517 1.00 0.00 16 CYS B O 6
ATOM 15074 N N . THR B 1 17 ? 11.036 -33.690 -7.323 1.00 0.00 17 THR B N 6
ATOM 15075 C CA . THR B 1 17 ? 10.683 -34.342 -8.578 1.00 0.00 17 THR B CA 6
ATOM 15076 C C . THR B 1 17 ? 11.922 -34.511 -9.451 1.00 0.00 17 THR B C 6
ATOM 15077 O O . THR B 1 17 ? 12.127 -35.560 -10.064 1.00 0.00 17 THR B O 6
ATOM 15088 N N . THR B 1 18 ? 12.749 -33.474 -9.503 1.00 0.00 18 THR B N 6
ATOM 15089 C CA . THR B 1 18 ? 13.968 -33.519 -10.304 1.00 0.00 18 THR B CA 6
ATOM 15090 C C . THR B 1 18 ? 14.891 -34.626 -9.800 1.00 0.00 18 THR B C 6
ATOM 15091 O O . THR B 1 18 ? 15.472 -35.370 -10.589 1.00 0.00 18 THR B O 6
ATOM 15102 N N . VAL B 1 19 ? 15.022 -34.729 -8.480 1.00 0.00 19 VAL B N 6
ATOM 15103 C CA . VAL B 1 19 ? 15.875 -35.752 -7.892 1.00 0.00 19 VAL B CA 6
ATOM 15104 C C . VAL B 1 19 ? 15.368 -37.141 -8.275 1.00 0.00 19 VAL B C 6
ATOM 15105 O O . VAL B 1 19 ? 16.152 -38.011 -8.626 1.00 0.00 19 VAL B O 6
ATOM 15118 N N . ALA B 1 20 ? 14.058 -37.344 -8.208 1.00 0.00 20 ALA B N 6
ATOM 15119 C CA . ALA B 1 20 ? 13.479 -38.639 -8.562 1.00 0.00 20 ALA B CA 6
ATOM 15120 C C . ALA B 1 20 ? 13.719 -38.959 -10.041 1.00 0.00 20 ALA B C 6
ATOM 15121 O O . ALA B 1 20 ? 13.844 -40.124 -10.423 1.00 0.00 20 ALA B O 6
ATOM 15128 N N . TYR B 1 21 ? 13.775 -37.914 -10.862 1.00 0.00 21 TYR B N 6
ATOM 15129 C CA . TYR B 1 21 ? 14.004 -38.058 -12.303 1.00 0.00 21 TYR B CA 6
ATOM 15130 C C . TYR B 1 21 ? 15.495 -38.266 -12.630 1.00 0.00 21 TYR B C 6
ATOM 15131 O O . TYR B 1 21 ? 15.833 -38.837 -13.668 1.00 0.00 21 TYR B O 6
ATOM 15149 N N . ALA B 1 22 ? 16.386 -37.756 -11.775 1.00 0.00 22 ALA B N 6
ATOM 15150 C CA . ALA B 1 22 ? 17.830 -37.850 -12.028 1.00 0.00 22 ALA B CA 6
ATOM 15151 C C . ALA B 1 22 ? 18.262 -39.303 -12.324 1.00 0.00 22 ALA B C 6
ATOM 15152 O O . ALA B 1 22 ? 18.956 -39.536 -13.312 1.00 0.00 22 ALA B O 6
ATOM 15159 N N . PRO B 1 23 ? 17.857 -40.272 -11.537 1.00 0.00 23 PRO B N 6
ATOM 15160 C CA . PRO B 1 23 ? 18.198 -41.704 -11.796 1.00 0.00 23 PRO B CA 6
ATOM 15161 C C . PRO B 1 23 ? 17.857 -42.116 -13.231 1.00 0.00 23 PRO B C 6
ATOM 15162 O O . PRO B 1 23 ? 18.584 -42.891 -13.850 1.00 0.00 23 PRO B O 6
ATOM 15173 N N . GLN B 1 24 ? 16.755 -41.588 -13.756 1.00 0.00 24 GLN B N 6
ATOM 15174 C CA . GLN B 1 24 ? 16.348 -41.907 -15.121 1.00 0.00 24 GLN B CA 6
ATOM 15175 C C . GLN B 1 24 ? 17.276 -41.240 -16.135 1.00 0.00 24 GLN B C 6
ATOM 15176 O O . GLN B 1 24 ? 17.621 -41.832 -17.159 1.00 0.00 24 GLN B O 6
ATOM 15190 N N . PHE B 1 25 ? 17.670 -40.003 -15.845 1.00 0.00 25 PHE B N 6
ATOM 15191 C CA . PHE B 1 25 ? 18.554 -39.258 -16.739 1.00 0.00 25 PHE B CA 6
ATOM 15192 C C . PHE B 1 25 ? 19.887 -39.978 -16.911 1.00 0.00 25 PHE B C 6
ATOM 15193 O O . PHE B 1 25 ? 20.376 -40.143 -18.030 1.00 0.00 25 PHE B O 6
ATOM 15210 N N . ILE B 1 26 ? 20.474 -40.399 -15.800 1.00 0.00 26 ILE B N 6
ATOM 15211 C CA . ILE B 1 26 ? 21.752 -41.092 -15.849 1.00 0.00 26 ILE B CA 6
ATOM 15212 C C . ILE B 1 26 ? 21.618 -42.415 -16.591 1.00 0.00 26 ILE B C 6
ATOM 15213 O O . ILE B 1 26 ? 22.513 -42.810 -17.334 1.00 0.00 26 ILE B O 6
ATOM 15229 N N . LYS B 1 27 ? 20.501 -43.099 -16.387 1.00 0.00 27 LYS B N 6
ATOM 15230 C CA . LYS B 1 27 ? 20.277 -44.379 -17.039 1.00 0.00 27 LYS B CA 6
ATOM 15231 C C . LYS B 1 27 ? 20.360 -44.219 -18.553 1.00 0.00 27 LYS B C 6
ATOM 15232 O O . LYS B 1 27 ? 21.035 -44.992 -19.233 1.00 0.00 27 LYS B O 6
ATOM 15251 N N . VAL B 1 28 ? 19.683 -43.202 -19.071 1.00 0.00 28 VAL B N 6
ATOM 15252 C CA . VAL B 1 28 ? 19.699 -42.934 -20.504 1.00 0.00 28 VAL B CA 6
ATOM 15253 C C . VAL B 1 28 ? 21.086 -42.470 -20.944 1.00 0.00 28 VAL B C 6
ATOM 15254 O O . VAL B 1 28 ? 21.567 -42.842 -22.011 1.00 0.00 28 VAL B O 6
ATOM 15267 N N . LEU B 1 29 ? 21.715 -41.637 -20.116 1.00 0.00 29 LEU B N 6
ATOM 15268 C CA . LEU B 1 29 ? 23.037 -41.105 -20.435 1.00 0.00 29 LEU B CA 6
ATOM 15269 C C . LEU B 1 29 ? 24.038 -42.238 -20.643 1.00 0.00 29 LEU B C 6
ATOM 15270 O O . LEU B 1 29 ? 24.891 -42.164 -21.528 1.00 0.00 29 LEU B O 6
ATOM 15286 N N . LYS B 1 30 ? 23.940 -43.282 -19.829 1.00 0.00 30 LYS B N 6
ATOM 15287 C CA . LYS B 1 30 ? 24.862 -44.406 -19.952 1.00 0.00 30 LYS B CA 6
ATOM 15288 C C . LYS B 1 30 ? 24.783 -45.022 -21.348 1.00 0.00 30 LYS B C 6
ATOM 15289 O O . LYS B 1 30 ? 25.800 -45.438 -21.903 1.00 0.00 30 LYS B O 6
ATOM 15308 N N . THR B 1 31 ? 23.580 -45.070 -21.920 1.00 0.00 31 THR B N 6
ATOM 15309 C CA . THR B 1 31 ? 23.405 -45.633 -23.262 1.00 0.00 31 THR B CA 6
ATOM 15310 C C . THR B 1 31 ? 23.470 -44.528 -24.311 1.00 0.00 31 THR B C 6
ATOM 15311 O O . THR B 1 31 ? 23.724 -44.786 -25.488 1.00 0.00 31 THR B O 6
ATOM 15322 N N . ARG B 1 32 ? 23.242 -43.298 -23.868 1.00 0.00 32 ARG B N 6
ATOM 15323 C CA . ARG B 1 32 ? 23.278 -42.145 -24.759 1.00 0.00 32 ARG B CA 6
ATOM 15324 C C . ARG B 1 32 ? 22.433 -42.420 -26.001 1.00 0.00 32 ARG B C 6
ATOM 15325 O O . ARG B 1 32 ? 22.812 -42.058 -27.112 1.00 0.00 32 ARG B O 6
ATOM 15346 N N . SER B 1 33 ? 21.291 -43.074 -25.810 1.00 0.00 33 SER B N 6
ATOM 15347 C CA . SER B 1 33 ? 20.396 -43.400 -26.924 1.00 0.00 33 SER B CA 6
ATOM 15348 C C . SER B 1 33 ? 18.951 -43.149 -26.526 1.00 0.00 33 SER B C 6
ATOM 15349 O O . SER B 1 33 ? 18.543 -43.484 -25.413 1.00 0.00 33 SER B O 6
ATOM 15357 N N . ALA B 1 34 ? 18.165 -42.569 -27.430 1.00 0.00 34 ALA B N 6
ATOM 15358 C CA . ALA B 1 34 ? 16.757 -42.303 -27.130 1.00 0.00 34 ALA B CA 6
ATOM 15359 C C . ALA B 1 34 ? 15.867 -43.349 -27.820 1.00 0.00 34 ALA B C 6
ATOM 15360 O O . ALA B 1 34 ? 15.701 -43.322 -29.040 1.00 0.00 34 ALA B O 6
ATOM 15367 N N . ARG B 1 35 ? 15.294 -44.253 -27.029 1.00 0.00 35 ARG B N 6
ATOM 15368 C CA . ARG B 1 35 ? 14.420 -45.288 -27.573 1.00 0.00 35 ARG B CA 6
ATOM 15369 C C . ARG B 1 35 ? 13.045 -44.749 -27.988 1.00 0.00 35 ARG B C 6
ATOM 15370 O O . ARG B 1 35 ? 12.594 -44.962 -29.115 1.00 0.00 35 ARG B O 6
ATOM 15391 N N . ASP B 1 36 ? 12.381 -44.072 -27.045 1.00 0.00 36 ASP B N 6
ATOM 15392 C CA . ASP B 1 36 ? 11.037 -43.515 -27.267 1.00 0.00 36 ASP B CA 6
ATOM 15393 C C . ASP B 1 36 ? 11.063 -42.011 -27.508 1.00 0.00 36 ASP B C 6
ATOM 15394 O O . ASP B 1 36 ? 10.081 -41.436 -27.979 1.00 0.00 36 ASP B O 6
ATOM 15403 N N . ILE B 1 37 ? 12.171 -41.370 -27.160 1.00 0.00 37 ILE B N 6
ATOM 15404 C CA . ILE B 1 37 ? 12.282 -39.923 -27.321 1.00 0.00 37 ILE B CA 6
ATOM 15405 C C . ILE B 1 37 ? 12.710 -39.581 -28.745 1.00 0.00 37 ILE B C 6
ATOM 15406 O O . ILE B 1 37 ? 13.730 -40.050 -29.231 1.00 0.00 37 ILE B O 6
ATOM 15422 N N . SER B 1 38 ? 11.914 -38.763 -29.424 1.00 0.00 38 SER B N 6
ATOM 15423 C CA . SER B 1 38 ? 12.229 -38.372 -30.795 1.00 0.00 38 SER B CA 6
ATOM 15424 C C . SER B 1 38 ? 13.027 -37.073 -30.797 1.00 0.00 38 SER B C 6
ATOM 15425 O O . SER B 1 38 ? 12.809 -36.201 -29.957 1.00 0.00 38 SER B O 6
ATOM 15433 N N . LEU B 1 39 ? 13.951 -36.951 -31.741 1.00 0.00 39 LEU B N 6
ATOM 15434 C CA . LEU B 1 39 ? 14.774 -35.753 -31.830 1.00 0.00 39 LEU B CA 6
ATOM 15435 C C . LEU B 1 39 ? 13.894 -34.538 -32.121 1.00 0.00 39 LEU B C 6
ATOM 15436 O O . LEU B 1 39 ? 14.087 -33.467 -31.545 1.00 0.00 39 LEU B O 6
ATOM 15452 N N . GLY B 1 40 ? 12.926 -34.713 -33.014 1.00 0.00 40 GLY B N 6
ATOM 15453 C CA . GLY B 1 40 ? 12.024 -33.624 -33.369 1.00 0.00 40 GLY B CA 6
ATOM 15454 C C . GLY B 1 40 ? 11.186 -33.188 -32.169 1.00 0.00 40 GLY B C 6
ATOM 15455 O O . GLY B 1 40 ? 11.026 -31.992 -31.908 1.00 0.00 40 GLY B O 6
ATOM 15459 N N . MET B 1 41 ? 10.657 -34.162 -31.436 1.00 0.00 41 MET B N 6
ATOM 15460 C CA . MET B 1 41 ? 9.839 -33.861 -30.267 1.00 0.00 41 MET B CA 6
ATOM 15461 C C . MET B 1 41 ? 10.673 -33.143 -29.213 1.00 0.00 41 MET B C 6
ATOM 15462 O O . MET B 1 41 ? 10.213 -32.198 -28.575 1.00 0.00 41 MET B O 6
ATOM 15476 N N . PHE B 1 42 ? 11.908 -33.594 -29.049 1.00 0.00 42 PHE B N 6
ATOM 15477 C CA . PHE B 1 42 ? 12.810 -32.986 -28.081 1.00 0.00 42 PHE B CA 6
ATOM 15478 C C . PHE B 1 42 ? 13.071 -31.527 -28.446 1.00 0.00 42 PHE B C 6
ATOM 15479 O O . PHE B 1 42 ? 13.174 -30.670 -27.570 1.00 0.00 42 PHE B O 6
ATOM 15496 N N . LEU B 1 43 ? 13.189 -31.252 -29.743 1.00 0.00 43 LEU B N 6
ATOM 15497 C CA . LEU B 1 43 ? 13.451 -29.888 -30.196 1.00 0.00 43 LEU B CA 6
ATOM 15498 C C . LEU B 1 43 ? 12.313 -28.966 -29.768 1.00 0.00 43 LEU B C 6
ATOM 15499 O O . LEU B 1 43 ? 12.552 -27.857 -29.293 1.00 0.00 43 LEU B O 6
ATOM 15515 N N . VAL B 1 44 ? 11.078 -29.431 -29.926 1.00 0.00 44 VAL B N 6
ATOM 15516 C CA . VAL B 1 44 ? 9.919 -28.630 -29.533 1.00 0.00 44 VAL B CA 6
ATOM 15517 C C . VAL B 1 44 ? 9.888 -28.459 -28.012 1.00 0.00 44 VAL B C 6
ATOM 15518 O O . VAL B 1 44 ? 9.519 -27.401 -27.490 1.00 0.00 44 VAL B O 6
ATOM 15531 N N . MET B 1 45 ? 10.275 -29.516 -27.308 1.00 0.00 45 MET B N 6
ATOM 15532 C CA . MET B 1 45 ? 10.291 -29.497 -25.851 1.00 0.00 45 MET B CA 6
ATOM 15533 C C . MET B 1 45 ? 11.176 -28.358 -25.358 1.00 0.00 45 MET B C 6
ATOM 15534 O O . MET B 1 45 ? 10.874 -27.721 -24.354 1.00 0.00 45 MET B O 6
ATOM 15548 N N . VAL B 1 46 ? 12.266 -28.108 -26.065 1.00 0.00 46 VAL B N 6
ATOM 15549 C CA . VAL B 1 46 ? 13.183 -27.045 -25.672 1.00 0.00 46 VAL B CA 6
ATOM 15550 C C . VAL B 1 46 ? 12.445 -25.710 -25.650 1.00 0.00 46 VAL B C 6
ATOM 15551 O O . VAL B 1 46 ? 12.669 -24.882 -24.768 1.00 0.00 46 VAL B O 6
ATOM 15564 N N . LEU B 1 47 ? 11.562 -25.509 -26.618 1.00 0.00 47 LEU B N 6
ATOM 15565 C CA . LEU B 1 47 ? 10.796 -24.272 -26.684 1.00 0.00 47 LEU B CA 6
ATOM 15566 C C . LEU B 1 47 ? 9.931 -24.120 -25.435 1.00 0.00 47 LEU B C 6
ATOM 15567 O O . LEU B 1 47 ? 9.809 -23.025 -24.885 1.00 0.00 47 LEU B O 6
ATOM 15583 N N . GLY B 1 48 ? 9.338 -25.222 -24.985 1.00 0.00 48 GLY B N 6
ATOM 15584 C CA . GLY B 1 48 ? 8.493 -25.176 -23.792 1.00 0.00 48 GLY B CA 6
ATOM 15585 C C . GLY B 1 48 ? 9.283 -24.655 -22.593 1.00 0.00 48 GLY B C 6
ATOM 15586 O O . GLY B 1 48 ? 8.804 -23.811 -21.835 1.00 0.00 48 GLY B O 6
ATOM 15590 N N . LEU B 1 49 ? 10.504 -25.152 -22.434 1.00 0.00 49 LEU B N 6
ATOM 15591 C CA . LEU B 1 49 ? 11.355 -24.718 -21.332 1.00 0.00 49 LEU B CA 6
ATOM 15592 C C . LEU B 1 49 ? 11.677 -23.228 -21.456 1.00 0.00 49 LEU B C 6
ATOM 15593 O O . LEU B 1 49 ? 11.676 -22.509 -20.464 1.00 0.00 49 LEU B O 6
ATOM 15609 N N . ALA B 1 50 ? 11.946 -22.769 -22.670 1.00 0.00 50 ALA B N 6
ATOM 15610 C CA . ALA B 1 50 ? 12.270 -21.361 -22.877 1.00 0.00 50 ALA B CA 6
ATOM 15611 C C . ALA B 1 50 ? 11.136 -20.478 -22.368 1.00 0.00 50 ALA B C 6
ATOM 15612 O O . ALA B 1 50 ? 11.368 -19.426 -21.761 1.00 0.00 50 ALA B O 6
ATOM 15619 N N . LEU B 1 51 ? 9.909 -20.914 -22.606 1.00 0.00 51 LEU B N 6
ATOM 15620 C CA . LEU B 1 51 ? 8.749 -20.164 -22.156 1.00 0.00 51 LEU B CA 6
ATOM 15621 C C . LEU B 1 51 ? 8.729 -20.101 -20.630 1.00 0.00 51 LEU B C 6
ATOM 15622 O O . LEU B 1 51 ? 8.391 -19.074 -20.041 1.00 0.00 51 LEU B O 6
ATOM 15638 N N . TRP B 1 52 ? 9.090 -21.213 -19.995 1.00 0.00 52 TRP B N 6
ATOM 15639 C CA . TRP B 1 52 ? 9.104 -21.276 -18.537 1.00 0.00 52 TRP B CA 6
ATOM 15640 C C . TRP B 1 52 ? 10.043 -20.216 -17.959 1.00 0.00 52 TRP B C 6
ATOM 15641 O O . TRP B 1 52 ? 9.723 -19.573 -16.959 1.00 0.00 52 TRP B O 6
ATOM 15662 N N . LEU B 1 53 ? 11.202 -20.033 -18.591 1.00 0.00 53 LEU B N 6
ATOM 15663 C CA . LEU B 1 53 ? 12.168 -19.040 -18.118 1.00 0.00 53 LEU B CA 6
ATOM 15664 C C . LEU B 1 53 ? 11.565 -17.637 -18.182 1.00 0.00 53 LEU B C 6
ATOM 15665 O O . LEU B 1 53 ? 11.725 -16.843 -17.259 1.00 0.00 53 LEU B O 6
ATOM 15681 N N . ILE B 1 54 ? 10.866 -17.338 -19.267 1.00 0.00 54 ILE B N 6
ATOM 15682 C CA . ILE B 1 54 ? 10.251 -16.024 -19.408 1.00 0.00 54 ILE B CA 6
ATOM 15683 C C . ILE B 1 54 ? 9.226 -15.807 -18.307 1.00 0.00 54 ILE B C 6
ATOM 15684 O O . ILE B 1 54 ? 9.151 -14.730 -17.717 1.00 0.00 54 ILE B O 6
ATOM 15700 N N . TYR B 1 55 ? 8.446 -16.840 -18.028 1.00 0.00 55 TYR B N 6
ATOM 15701 C CA . TYR B 1 55 ? 7.441 -16.750 -16.982 1.00 0.00 55 TYR B CA 6
ATOM 15702 C C . TYR B 1 55 ? 8.122 -16.406 -15.663 1.00 0.00 55 TYR B C 6
ATOM 15703 O O . TYR B 1 55 ? 7.602 -15.625 -14.867 1.00 0.00 55 TYR B O 6
ATOM 15721 N N . GLY B 1 56 ? 9.292 -16.991 -15.439 1.00 0.00 56 GLY B N 6
ATOM 15722 C CA . GLY B 1 56 ? 10.031 -16.732 -14.214 1.00 0.00 56 GLY B CA 6
ATOM 15723 C C . GLY B 1 56 ? 10.389 -15.252 -14.078 1.00 0.00 56 GLY B C 6
ATOM 15724 O O . GLY B 1 56 ? 10.213 -14.663 -13.011 1.00 0.00 56 GLY B O 6
ATOM 15728 N N . LEU B 1 57 ? 10.880 -14.653 -15.162 1.00 0.00 57 LEU B N 6
ATOM 15729 C CA . LEU B 1 57 ? 11.246 -13.236 -15.143 1.00 0.00 57 LEU B CA 6
ATOM 15730 C C . LEU B 1 57 ? 10.008 -12.367 -14.911 1.00 0.00 57 LEU B C 6
ATOM 15731 O O . LEU B 1 57 ? 10.053 -11.397 -14.158 1.00 0.00 57 LEU B O 6
ATOM 15747 N N . LEU B 1 58 ? 8.907 -12.720 -15.563 1.00 0.00 58 LEU B N 6
ATOM 15748 C CA . LEU B 1 58 ? 7.674 -11.957 -15.422 1.00 0.00 58 LEU B CA 6
ATOM 15749 C C . LEU B 1 58 ? 7.166 -12.020 -13.983 1.00 0.00 58 LEU B C 6
ATOM 15750 O O . LEU B 1 58 ? 6.599 -11.052 -13.474 1.00 0.00 58 LEU B O 6
ATOM 15766 N N . SER B 1 59 ? 7.381 -13.157 -13.325 1.00 0.00 59 SER B N 6
ATOM 15767 C CA . SER B 1 59 ? 6.948 -13.326 -11.940 1.00 0.00 59 SER B CA 6
ATOM 15768 C C . SER B 1 59 ? 8.018 -12.807 -10.981 1.00 0.00 59 SER B C 6
ATOM 15769 O O . SER B 1 59 ? 7.759 -12.610 -9.794 1.00 0.00 59 SER B O 6
ATOM 15777 N N . GLY B 1 60 ? 9.219 -12.586 -11.507 1.00 0.00 60 GLY B N 6
ATOM 15778 C CA . GLY B 1 60 ? 10.319 -12.086 -10.692 1.00 0.00 60 GLY B CA 6
ATOM 15779 C C . GLY B 1 60 ? 10.692 -13.094 -9.616 1.00 0.00 60 GLY B C 6
ATOM 15780 O O . GLY B 1 60 ? 11.210 -12.731 -8.561 1.00 0.00 60 GLY B O 6
ATOM 15784 N N . ASP B 1 61 ? 10.419 -14.364 -9.888 1.00 0.00 61 ASP B N 6
ATOM 15785 C CA . ASP B 1 61 ? 10.725 -15.419 -8.932 1.00 0.00 61 ASP B CA 6
ATOM 15786 C C . ASP B 1 61 ? 12.199 -15.811 -9.024 1.00 0.00 61 ASP B C 6
ATOM 15787 O O . ASP B 1 61 ? 12.715 -16.052 -10.113 1.00 0.00 61 ASP B O 6
ATOM 15796 N N . ALA B 1 62 ? 12.852 -15.882 -7.868 1.00 0.00 62 ALA B N 6
ATOM 15797 C CA . ALA B 1 62 ? 14.257 -16.266 -7.780 1.00 0.00 62 ALA B CA 6
ATOM 15798 C C . ALA B 1 62 ? 14.399 -17.799 -7.740 1.00 0.00 62 ALA B C 6
ATOM 15799 O O . ALA B 1 62 ? 15.150 -18.375 -8.525 1.00 0.00 62 ALA B O 6
ATOM 15806 N N . PRO B 1 63 ? 13.736 -18.470 -6.821 1.00 0.00 63 PRO B N 6
ATOM 15807 C CA . PRO B 1 63 ? 13.849 -19.954 -6.703 1.00 0.00 63 PRO B CA 6
ATOM 15808 C C . PRO B 1 63 ? 13.284 -20.692 -7.923 1.00 0.00 63 PRO B C 6
ATOM 15809 O O . PRO B 1 63 ? 13.771 -21.760 -8.289 1.00 0.00 63 PRO B O 6
ATOM 15820 N N . LEU B 1 64 ? 12.238 -20.132 -8.528 1.00 0.00 64 LEU B N 6
ATOM 15821 C CA . LEU B 1 64 ? 11.607 -20.779 -9.677 1.00 0.00 64 LEU B CA 6
ATOM 15822 C C . LEU B 1 64 ? 12.572 -20.882 -10.852 1.00 0.00 64 LEU B C 6
ATOM 15823 O O . LEU B 1 64 ? 12.682 -21.932 -11.485 1.00 0.00 64 LEU B O 6
ATOM 15839 N N . ILE B 1 65 ? 13.282 -19.795 -11.129 1.00 0.00 65 ILE B N 6
ATOM 15840 C CA . ILE B 1 65 ? 14.243 -19.788 -12.224 1.00 0.00 65 ILE B CA 6
ATOM 15841 C C . ILE B 1 65 ? 15.428 -20.686 -11.896 1.00 0.00 65 ILE B C 6
ATOM 15842 O O . ILE B 1 65 ? 15.896 -21.448 -12.740 1.00 0.00 65 ILE B O 6
ATOM 15858 N N . ALA B 1 66 ? 15.903 -20.592 -10.665 1.00 0.00 66 ALA B N 6
ATOM 15859 C CA . ALA B 1 66 ? 17.031 -21.404 -10.236 1.00 0.00 66 ALA B CA 6
ATOM 15860 C C . ALA B 1 66 ? 16.680 -22.886 -10.327 1.00 0.00 66 ALA B C 6
ATOM 15861 O O . ALA B 1 66 ? 17.494 -23.701 -10.758 1.00 0.00 66 ALA B O 6
ATOM 15868 N N . SER B 1 67 ? 15.459 -23.227 -9.929 1.00 0.00 67 SER B N 6
ATOM 15869 C CA . SER B 1 67 ? 15.010 -24.611 -9.983 1.00 0.00 67 SER B CA 6
ATOM 15870 C C . SER B 1 67 ? 14.962 -25.100 -11.427 1.00 0.00 67 SER B C 6
ATOM 15871 O O . SER B 1 67 ? 15.359 -26.224 -11.726 1.00 0.00 67 SER B O 6
ATOM 15879 N N . ASN B 1 68 ? 14.471 -24.244 -12.320 1.00 0.00 68 ASN B N 6
ATOM 15880 C CA . ASN B 1 68 ? 14.372 -24.599 -13.731 1.00 0.00 68 ASN B CA 6
ATOM 15881 C C . ASN B 1 68 ? 15.754 -24.885 -14.303 1.00 0.00 68 ASN B C 6
ATOM 15882 O O . ASN B 1 68 ? 15.930 -25.815 -15.088 1.00 0.00 68 ASN B O 6
ATOM 15893 N N . ALA B 1 69 ? 16.732 -24.083 -13.903 1.00 0.00 69 ALA B N 6
ATOM 15894 C CA . ALA B 1 69 ? 18.094 -24.271 -14.382 1.00 0.00 69 ALA B CA 6
ATOM 15895 C C . ALA B 1 69 ? 18.621 -25.636 -13.949 1.00 0.00 69 ALA B C 6
ATOM 15896 O O . ALA B 1 69 ? 19.276 -26.334 -14.722 1.00 0.00 69 ALA B O 6
ATOM 15903 N N . VAL B 1 70 ? 18.324 -26.013 -12.708 1.00 0.00 70 VAL B N 6
ATOM 15904 C CA . VAL B 1 70 ? 18.768 -27.301 -12.184 1.00 0.00 70 VAL B CA 6
ATOM 15905 C C . VAL B 1 70 ? 18.105 -28.442 -12.948 1.00 0.00 70 VAL B C 6
ATOM 15906 O O . VAL B 1 70 ? 18.756 -29.428 -13.296 1.00 0.00 70 VAL B O 6
ATOM 15919 N N . THR B 1 71 ? 16.804 -28.304 -13.195 1.00 0.00 71 THR B N 6
ATOM 15920 C CA . THR B 1 71 ? 16.057 -29.332 -13.912 1.00 0.00 71 THR B CA 6
ATOM 15921 C C . THR B 1 71 ? 16.649 -29.549 -15.294 1.00 0.00 71 THR B C 6
ATOM 15922 O O . THR B 1 71 ? 16.840 -30.686 -15.725 1.00 0.00 71 THR B O 6
ATOM 15933 N N . MET B 1 72 ? 16.947 -28.456 -15.979 1.00 0.00 72 MET B N 6
ATOM 15934 C CA . MET B 1 72 ? 17.525 -28.543 -17.309 1.00 0.00 72 MET B CA 6
ATOM 15935 C C . MET B 1 72 ? 18.878 -29.243 -17.249 1.00 0.00 72 MET B C 6
ATOM 15936 O O . MET B 1 72 ? 19.203 -30.050 -18.117 1.00 0.00 72 MET B O 6
ATOM 15950 N N . LEU B 1 73 ? 19.671 -28.927 -16.228 1.00 0.00 73 LEU B N 6
ATOM 15951 C CA . LEU B 1 73 ? 20.988 -29.541 -16.105 1.00 0.00 73 LEU B CA 6
ATOM 15952 C C . LEU B 1 73 ? 20.873 -31.051 -15.938 1.00 0.00 73 LEU B C 6
ATOM 15953 O O . LEU B 1 73 ? 21.496 -31.813 -16.676 1.00 0.00 73 LEU B O 6
ATOM 15969 N N . LEU B 1 74 ? 20.067 -31.482 -14.976 1.00 0.00 74 LEU B N 6
ATOM 15970 C CA . LEU B 1 74 ? 19.880 -32.908 -14.740 1.00 0.00 74 LEU B CA 6
ATOM 15971 C C . LEU B 1 74 ? 19.151 -33.564 -15.908 1.00 0.00 74 LEU B C 6
ATOM 15972 O O . LEU B 1 74 ? 19.514 -34.652 -16.343 1.00 0.00 74 LEU B O 6
ATOM 15988 N N . ALA B 1 75 ? 18.121 -32.894 -16.408 1.00 0.00 75 ALA B N 6
ATOM 15989 C CA . ALA B 1 75 ? 17.345 -33.423 -17.520 1.00 0.00 75 ALA B CA 6
ATOM 15990 C C . ALA B 1 75 ? 18.211 -33.534 -18.770 1.00 0.00 75 ALA B C 6
ATOM 15991 O O . ALA B 1 75 ? 18.082 -34.483 -19.546 1.00 0.00 75 ALA B O 6
ATOM 15998 N N . GLY B 1 76 ? 19.094 -32.561 -18.960 1.00 0.00 76 GLY B N 6
ATOM 15999 C CA . GLY B 1 76 ? 19.975 -32.566 -20.119 1.00 0.00 76 GLY B CA 6
ATOM 16000 C C . GLY B 1 76 ? 19.180 -32.800 -21.395 1.00 0.00 76 GLY B C 6
ATOM 16001 O O . GLY B 1 76 ? 18.644 -31.863 -21.986 1.00 0.00 76 GLY B O 6
ATOM 16005 N N . GLY B 1 77 ? 19.105 -34.058 -21.813 1.00 0.00 77 GLY B N 6
ATOM 16006 C CA . GLY B 1 77 ? 18.370 -34.408 -23.021 1.00 0.00 77 GLY B CA 6
ATOM 16007 C C . GLY B 1 77 ? 19.115 -33.939 -24.264 1.00 0.00 77 GLY B C 6
ATOM 16008 O O . GLY B 1 77 ? 19.156 -34.635 -25.279 1.00 0.00 77 GLY B O 6
ATOM 16012 N N . ILE B 1 78 ? 19.715 -32.758 -24.174 1.00 0.00 78 ILE B N 6
ATOM 16013 C CA . ILE B 1 78 ? 20.460 -32.203 -25.298 1.00 0.00 78 ILE B CA 6
ATOM 16014 C C . ILE B 1 78 ? 21.645 -33.100 -25.636 1.00 0.00 78 ILE B C 6
ATOM 16015 O O . ILE B 1 78 ? 21.916 -33.372 -26.805 1.00 0.00 78 ILE B O 6
ATOM 16031 N N . LEU B 1 79 ? 22.342 -33.561 -24.605 1.00 0.00 79 LEU B N 6
ATOM 16032 C CA . LEU B 1 79 ? 23.493 -34.432 -24.798 1.00 0.00 79 LEU B CA 6
ATOM 16033 C C . LEU B 1 79 ? 23.055 -35.746 -25.448 1.00 0.00 79 LEU B C 6
ATOM 16034 O O . LEU B 1 79 ? 23.770 -36.305 -26.279 1.00 0.00 79 LEU B O 6
ATOM 16050 N N . VAL B 1 80 ? 21.878 -36.231 -25.059 1.00 0.00 80 VAL B N 6
ATOM 16051 C CA . VAL B 1 80 ? 21.355 -37.481 -25.602 1.00 0.00 80 VAL B CA 6
ATOM 16052 C C . VAL B 1 80 ? 21.214 -37.384 -27.118 1.00 0.00 80 VAL B C 6
ATOM 16053 O O . VAL B 1 80 ? 21.461 -38.349 -27.832 1.00 0.00 80 VAL B O 6
ATOM 16066 N N . MET B 1 81 ? 20.834 -36.212 -27.603 1.00 0.00 81 MET B N 6
ATOM 16067 C CA . MET B 1 81 ? 20.671 -36.014 -29.043 1.00 0.00 81 MET B CA 6
ATOM 16068 C C . MET B 1 81 ? 21.932 -36.449 -29.788 1.00 0.00 81 MET B C 6
ATOM 16069 O O . MET B 1 81 ? 21.853 -36.949 -30.911 1.00 0.00 81 MET B O 6
ATOM 16083 N N . LYS B 1 82 ? 23.089 -36.237 -29.172 1.00 0.00 82 LYS B N 6
ATOM 16084 C CA . LYS B 1 82 ? 24.356 -36.593 -29.805 1.00 0.00 82 LYS B CA 6
ATOM 16085 C C . LYS B 1 82 ? 24.395 -38.079 -30.152 1.00 0.00 82 LYS B C 6
ATOM 16086 O O . LYS B 1 82 ? 25.377 -38.565 -30.715 1.00 0.00 82 LYS B O 6
ATOM 16105 N N . LEU B 1 83 ? 23.323 -38.793 -29.815 1.00 0.00 83 LEU B N 6
ATOM 16106 C CA . LEU B 1 83 ? 23.246 -40.223 -30.098 1.00 0.00 83 LEU B CA 6
ATOM 16107 C C . LEU B 1 83 ? 23.391 -40.469 -31.598 1.00 0.00 83 LEU B C 6
ATOM 16108 O O . LEU B 1 83 ? 24.065 -41.409 -32.019 1.00 0.00 83 LEU B O 6
ATOM 16124 N N . ARG B 1 84 ? 22.745 -39.624 -32.394 1.00 0.00 84 ARG B N 6
ATOM 16125 C CA . ARG B 1 84 ? 22.793 -39.761 -33.844 1.00 0.00 84 ARG B CA 6
ATOM 16126 C C . ARG B 1 84 ? 24.186 -39.444 -34.366 1.00 0.00 84 ARG B C 6
ATOM 16127 O O . ARG B 1 84 ? 24.692 -40.120 -35.260 1.00 0.00 84 ARG B O 6
ATOM 16148 N N . TYR B 1 85 ? 24.796 -38.405 -33.806 1.00 0.00 85 TYR B N 6
ATOM 16149 C CA . TYR B 1 85 ? 26.130 -37.993 -34.225 1.00 0.00 85 TYR B CA 6
ATOM 16150 C C . TYR B 1 85 ? 26.127 -37.594 -35.696 1.00 0.00 85 TYR B C 6
ATOM 16151 O O . TYR B 1 85 ? 27.174 -37.558 -36.342 1.00 0.00 85 TYR B O 6
ATOM 16169 N N . GLY B 1 86 ? 24.941 -37.294 -36.219 1.00 0.00 86 GLY B N 6
ATOM 16170 C CA . GLY B 1 86 ? 24.809 -36.895 -37.615 1.00 0.00 86 GLY B CA 6
ATOM 16171 C C . GLY B 1 86 ? 23.501 -36.147 -37.849 1.00 0.00 86 GLY B C 6
ATOM 16172 O O . GLY B 1 86 ? 23.076 -36.078 -38.990 1.00 0.00 86 GLY B O 6
ATOM 16177 N N . MET A 1 1 ? -3.885 -15.803 -7.907 1.00 0.00 1 MET A N 7
ATOM 16178 C CA . MET A 1 1 ? -4.709 -15.063 -6.912 1.00 0.00 1 MET A CA 7
ATOM 16179 C C . MET A 1 1 ? -5.209 -13.768 -7.547 1.00 0.00 1 MET A C 7
ATOM 16180 O O . MET A 1 1 ? -6.050 -13.791 -8.446 1.00 0.00 1 MET A O 7
ATOM 16196 N N . ASP A 1 2 ? -4.674 -12.642 -7.088 1.00 0.00 2 ASP A N 7
ATOM 16197 C CA . ASP A 1 2 ? -5.057 -11.344 -7.628 1.00 0.00 2 ASP A CA 7
ATOM 16198 C C . ASP A 1 2 ? -4.475 -11.158 -9.040 1.00 0.00 2 ASP A C 7
ATOM 16199 O O . ASP A 1 2 ? -5.153 -10.647 -9.932 1.00 0.00 2 ASP A O 7
ATOM 16208 N N . PRO A 1 3 ? -3.238 -11.550 -9.254 1.00 0.00 3 PRO A N 7
ATOM 16209 C CA . PRO A 1 3 ? -2.570 -11.407 -10.575 1.00 0.00 3 PRO A CA 7
ATOM 16210 C C . PRO A 1 3 ? -2.883 -12.577 -11.512 1.00 0.00 3 PRO A C 7
ATOM 16211 O O . PRO A 1 3 ? -2.040 -13.444 -11.759 1.00 0.00 3 PRO A O 7
ATOM 16222 N N . PHE A 1 4 ? -4.102 -12.580 -12.036 1.00 0.00 4 PHE A N 7
ATOM 16223 C CA . PHE A 1 4 ? -4.532 -13.631 -12.949 1.00 0.00 4 PHE A CA 7
ATOM 16224 C C . PHE A 1 4 ? -3.709 -13.598 -14.231 1.00 0.00 4 PHE A C 7
ATOM 16225 O O . PHE A 1 4 ? -3.466 -14.633 -14.848 1.00 0.00 4 PHE A O 7
ATOM 16242 N N . LEU A 1 5 ? -3.292 -12.403 -14.634 1.00 0.00 5 LEU A N 7
ATOM 16243 C CA . LEU A 1 5 ? -2.509 -12.255 -15.855 1.00 0.00 5 LEU A CA 7
ATOM 16244 C C . LEU A 1 5 ? -1.192 -13.028 -15.752 1.00 0.00 5 LEU A C 7
ATOM 16245 O O . LEU A 1 5 ? -0.793 -13.706 -16.698 1.00 0.00 5 LEU A O 7
ATOM 16261 N N . ILE A 1 6 ? -0.526 -12.927 -14.607 1.00 0.00 6 ILE A N 7
ATOM 16262 C CA . ILE A 1 6 ? 0.738 -13.631 -14.414 1.00 0.00 6 ILE A CA 7
ATOM 16263 C C . ILE A 1 6 ? 0.510 -15.140 -14.430 1.00 0.00 6 ILE A C 7
ATOM 16264 O O . ILE A 1 6 ? 1.248 -15.882 -15.079 1.00 0.00 6 ILE A O 7
ATOM 16280 N N . LYS A 1 7 ? -0.525 -15.587 -13.726 1.00 0.00 7 LYS A N 7
ATOM 16281 C CA . LYS A 1 7 ? -0.847 -17.014 -13.688 1.00 0.00 7 LYS A CA 7
ATOM 16282 C C . LYS A 1 7 ? -1.247 -17.502 -15.080 1.00 0.00 7 LYS A C 7
ATOM 16283 O O . LYS A 1 7 ? -0.938 -18.629 -15.463 1.00 0.00 7 LYS A O 7
ATOM 16302 N N . LEU A 1 8 ? -1.940 -16.652 -15.829 1.00 0.00 8 LEU A N 7
ATOM 16303 C CA . LEU A 1 8 ? -2.377 -17.021 -17.169 1.00 0.00 8 LEU A CA 7
ATOM 16304 C C . LEU A 1 8 ? -1.174 -17.348 -18.047 1.00 0.00 8 LEU A C 7
ATOM 16305 O O . LEU A 1 8 ? -1.195 -18.318 -18.806 1.00 0.00 8 LEU A O 7
ATOM 16321 N N . ILE A 1 9 ? -0.131 -16.532 -17.948 1.00 0.00 9 ILE A N 7
ATOM 16322 C CA . ILE A 1 9 ? 1.067 -16.750 -18.749 1.00 0.00 9 ILE A CA 7
ATOM 16323 C C . ILE A 1 9 ? 1.710 -18.085 -18.378 1.00 0.00 9 ILE A C 7
ATOM 16324 O O . ILE A 1 9 ? 2.125 -18.850 -19.248 1.00 0.00 9 ILE A O 7
ATOM 16340 N N . GLY A 1 10 ? 1.785 -18.359 -17.080 1.00 0.00 10 GLY A N 7
ATOM 16341 C CA . GLY A 1 10 ? 2.376 -19.607 -16.609 1.00 0.00 10 GLY A CA 7
ATOM 16342 C C . GLY A 1 10 ? 1.571 -20.807 -17.100 1.00 0.00 10 GLY A C 7
ATOM 16343 O O . GLY A 1 10 ? 2.129 -21.858 -17.412 1.00 0.00 10 GLY A O 7
ATOM 16347 N N . PHE A 1 11 ? 0.255 -20.641 -17.165 1.00 0.00 11 PHE A N 7
ATOM 16348 C CA . PHE A 1 11 ? -0.620 -21.714 -17.623 1.00 0.00 11 PHE A CA 7
ATOM 16349 C C . PHE A 1 11 ? -0.266 -22.123 -19.047 1.00 0.00 11 PHE A C 7
ATOM 16350 O O . PHE A 1 11 ? -0.172 -23.310 -19.359 1.00 0.00 11 PHE A O 7
ATOM 16367 N N . ALA A 1 12 ? -0.074 -21.132 -19.909 1.00 0.00 12 ALA A N 7
ATOM 16368 C CA . ALA A 1 12 ? 0.266 -21.401 -21.300 1.00 0.00 12 ALA A CA 7
ATOM 16369 C C . ALA A 1 12 ? 1.598 -22.136 -21.391 1.00 0.00 12 ALA A C 7
ATOM 16370 O O . ALA A 1 12 ? 1.767 -23.038 -22.211 1.00 0.00 12 ALA A O 7
ATOM 16377 N N . ALA A 1 13 ? 2.542 -21.745 -20.543 1.00 0.00 13 ALA A N 7
ATOM 16378 C CA . ALA A 1 13 ? 3.857 -22.376 -20.537 1.00 0.00 13 ALA A CA 7
ATOM 16379 C C . ALA A 1 13 ? 3.745 -23.853 -20.164 1.00 0.00 13 ALA A C 7
ATOM 16380 O O . ALA A 1 13 ? 4.421 -24.705 -20.744 1.00 0.00 13 ALA A O 7
ATOM 16387 N N . ALA A 1 14 ? 2.892 -24.149 -19.190 1.00 0.00 14 ALA A N 7
ATOM 16388 C CA . ALA A 1 14 ? 2.703 -25.525 -18.746 1.00 0.00 14 ALA A CA 7
ATOM 16389 C C . ALA A 1 14 ? 2.143 -26.385 -19.874 1.00 0.00 14 ALA A C 7
ATOM 16390 O O . ALA A 1 14 ? 2.558 -27.529 -20.064 1.00 0.00 14 ALA A O 7
ATOM 16397 N N . THR A 1 15 ? 1.198 -25.828 -20.621 1.00 0.00 15 THR A N 7
ATOM 16398 C CA . THR A 1 15 ? 0.591 -26.558 -21.725 1.00 0.00 15 THR A CA 7
ATOM 16399 C C . THR A 1 15 ? 1.621 -26.813 -22.820 1.00 0.00 15 THR A C 7
ATOM 16400 O O . THR A 1 15 ? 1.609 -27.859 -23.465 1.00 0.00 15 THR A O 7
ATOM 16411 N N . CYS A 1 16 ? 2.514 -25.851 -23.018 1.00 0.00 16 CYS A N 7
ATOM 16412 C CA . CYS A 1 16 ? 3.553 -25.979 -24.036 1.00 0.00 16 CYS A CA 7
ATOM 16413 C C . CYS A 1 16 ? 4.491 -27.135 -23.702 1.00 0.00 16 CYS A C 7
ATOM 16414 O O . CYS A 1 16 ? 4.995 -27.816 -24.595 1.00 0.00 16 CYS A O 7
ATOM 16422 N N . THR A 1 17 ? 4.728 -27.350 -22.414 1.00 0.00 17 THR A N 7
ATOM 16423 C CA . THR A 1 17 ? 5.617 -28.423 -21.983 1.00 0.00 17 THR A CA 7
ATOM 16424 C C . THR A 1 17 ? 4.966 -29.781 -22.222 1.00 0.00 17 THR A C 7
ATOM 16425 O O . THR A 1 17 ? 5.606 -30.708 -22.716 1.00 0.00 17 THR A O 7
ATOM 16436 N N . THR A 1 18 ? 3.688 -29.890 -21.883 1.00 0.00 18 THR A N 7
ATOM 16437 C CA . THR A 1 18 ? 2.966 -31.141 -22.084 1.00 0.00 18 THR A CA 7
ATOM 16438 C C . THR A 1 18 ? 2.902 -31.470 -23.573 1.00 0.00 18 THR A C 7
ATOM 16439 O O . THR A 1 18 ? 3.108 -32.615 -23.978 1.00 0.00 18 THR A O 7
ATOM 16450 N N . VAL A 1 19 ? 2.616 -30.456 -24.384 1.00 0.00 19 VAL A N 7
ATOM 16451 C CA . VAL A 1 19 ? 2.527 -30.642 -25.826 1.00 0.00 19 VAL A CA 7
ATOM 16452 C C . VAL A 1 19 ? 3.875 -31.091 -26.393 1.00 0.00 19 VAL A C 7
ATOM 16453 O O . VAL A 1 19 ? 3.925 -31.835 -27.359 1.00 0.00 19 VAL A O 7
ATOM 16466 N N . ALA A 1 20 ? 4.966 -30.623 -25.800 1.00 0.00 20 ALA A N 7
ATOM 16467 C CA . ALA A 1 20 ? 6.299 -30.998 -26.274 1.00 0.00 20 ALA A CA 7
ATOM 16468 C C . ALA A 1 20 ? 6.582 -32.479 -25.999 1.00 0.00 20 ALA A C 7
ATOM 16469 O O . ALA A 1 20 ? 7.166 -33.176 -26.829 1.00 0.00 20 ALA A O 7
ATOM 16476 N N . TYR A 1 21 ? 6.171 -32.938 -24.820 1.00 0.00 21 TYR A N 7
ATOM 16477 C CA . TYR A 1 21 ? 6.365 -34.332 -24.404 1.00 0.00 21 TYR A CA 7
ATOM 16478 C C . TYR A 1 21 ? 5.321 -35.274 -25.019 1.00 0.00 21 TYR A C 7
ATOM 16479 O O . TYR A 1 21 ? 5.572 -36.470 -25.164 1.00 0.00 21 TYR A O 7
ATOM 16497 N N . ALA A 1 22 ? 4.138 -34.754 -25.322 1.00 0.00 22 ALA A N 7
ATOM 16498 C CA . ALA A 1 22 ? 3.066 -35.596 -25.849 1.00 0.00 22 ALA A CA 7
ATOM 16499 C C . ALA A 1 22 ? 3.537 -36.442 -27.046 1.00 0.00 22 ALA A C 7
ATOM 16500 O O . ALA A 1 22 ? 3.320 -37.648 -27.055 1.00 0.00 22 ALA A O 7
ATOM 16507 N N . PRO A 1 23 ? 4.184 -35.863 -28.020 1.00 0.00 23 PRO A N 7
ATOM 16508 C CA . PRO A 1 23 ? 4.694 -36.615 -29.203 1.00 0.00 23 PRO A CA 7
ATOM 16509 C C . PRO A 1 23 ? 5.478 -37.870 -28.802 1.00 0.00 23 PRO A C 7
ATOM 16510 O O . PRO A 1 23 ? 5.539 -38.833 -29.566 1.00 0.00 23 PRO A O 7
ATOM 16521 N N . GLN A 1 24 ? 6.064 -37.863 -27.608 1.00 0.00 24 GLN A N 7
ATOM 16522 C CA . GLN A 1 24 ? 6.823 -39.023 -27.129 1.00 0.00 24 GLN A CA 7
ATOM 16523 C C . GLN A 1 24 ? 5.932 -39.972 -26.315 1.00 0.00 24 GLN A C 7
ATOM 16524 O O . GLN A 1 24 ? 6.039 -41.199 -26.429 1.00 0.00 24 GLN A O 7
ATOM 16538 N N . PHE A 1 25 ? 5.051 -39.402 -25.495 1.00 0.00 25 PHE A N 7
ATOM 16539 C CA . PHE A 1 25 ? 4.153 -40.210 -24.669 1.00 0.00 25 PHE A CA 7
ATOM 16540 C C . PHE A 1 25 ? 3.228 -41.054 -25.542 1.00 0.00 25 PHE A C 7
ATOM 16541 O O . PHE A 1 25 ? 2.935 -42.201 -25.214 1.00 0.00 25 PHE A O 7
ATOM 16558 N N . ILE A 1 26 ? 2.761 -40.483 -26.642 1.00 0.00 26 ILE A N 7
ATOM 16559 C CA . ILE A 1 26 ? 1.858 -41.208 -27.524 1.00 0.00 26 ILE A CA 7
ATOM 16560 C C . ILE A 1 26 ? 2.514 -42.496 -28.010 1.00 0.00 26 ILE A C 7
ATOM 16561 O O . ILE A 1 26 ? 1.861 -43.532 -28.100 1.00 0.00 26 ILE A O 7
ATOM 16577 N N . LYS A 1 27 ? 3.801 -42.429 -28.316 1.00 0.00 27 LYS A N 7
ATOM 16578 C CA . LYS A 1 27 ? 4.518 -43.605 -28.789 1.00 0.00 27 LYS A CA 7
ATOM 16579 C C . LYS A 1 27 ? 4.537 -44.680 -27.707 1.00 0.00 27 LYS A C 7
ATOM 16580 O O . LYS A 1 27 ? 4.236 -45.850 -27.964 1.00 0.00 27 LYS A O 7
ATOM 16599 N N . VAL A 1 28 ? 4.874 -44.272 -26.490 1.00 0.00 28 VAL A N 7
ATOM 16600 C CA . VAL A 1 28 ? 4.914 -45.208 -25.372 1.00 0.00 28 VAL A CA 7
ATOM 16601 C C . VAL A 1 28 ? 3.516 -45.745 -25.083 1.00 0.00 28 VAL A C 7
ATOM 16602 O O . VAL A 1 28 ? 3.334 -46.936 -24.837 1.00 0.00 28 VAL A O 7
ATOM 16615 N N . LEU A 1 29 ? 2.528 -44.857 -25.119 1.00 0.00 29 LEU A N 7
ATOM 16616 C CA . LEU A 1 29 ? 1.146 -45.245 -24.863 1.00 0.00 29 LEU A CA 7
ATOM 16617 C C . LEU A 1 29 ? 0.680 -46.274 -25.888 1.00 0.00 29 LEU A C 7
ATOM 16618 O O . LEU A 1 29 ? -0.034 -47.213 -25.546 1.00 0.00 29 LEU A O 7
ATOM 16634 N N . LYS A 1 30 ? 1.083 -46.098 -27.142 1.00 0.00 30 LYS A N 7
ATOM 16635 C CA . LYS A 1 30 ? 0.692 -47.036 -28.192 1.00 0.00 30 LYS A CA 7
ATOM 16636 C C . LYS A 1 30 ? 1.257 -48.431 -27.920 1.00 0.00 30 LYS A C 7
ATOM 16637 O O . LYS A 1 30 ? 0.590 -49.433 -28.175 1.00 0.00 30 LYS A O 7
ATOM 16656 N N . THR A 1 31 ? 2.483 -48.495 -27.404 1.00 0.00 31 THR A N 7
ATOM 16657 C CA . THR A 1 31 ? 3.113 -49.788 -27.108 1.00 0.00 31 THR A CA 7
ATOM 16658 C C . THR A 1 31 ? 2.854 -50.201 -25.659 1.00 0.00 31 THR A C 7
ATOM 16659 O O . THR A 1 31 ? 2.977 -51.372 -25.303 1.00 0.00 31 THR A O 7
ATOM 16670 N N . ARG A 1 32 ? 2.498 -49.225 -24.837 1.00 0.00 32 ARG A N 7
ATOM 16671 C CA . ARG A 1 32 ? 2.219 -49.468 -23.425 1.00 0.00 32 ARG A CA 7
ATOM 16672 C C . ARG A 1 32 ? 3.353 -50.265 -22.789 1.00 0.00 32 ARG A C 7
ATOM 16673 O O . ARG A 1 32 ? 3.118 -51.111 -21.926 1.00 0.00 32 ARG A O 7
ATOM 16694 N N . SER A 1 33 ? 4.583 -49.983 -23.208 1.00 0.00 33 SER A N 7
ATOM 16695 C CA . SER A 1 33 ? 5.757 -50.671 -22.663 1.00 0.00 33 SER A CA 7
ATOM 16696 C C . SER A 1 33 ? 6.895 -49.686 -22.451 1.00 0.00 33 SER A C 7
ATOM 16697 O O . SER A 1 33 ? 7.160 -48.848 -23.313 1.00 0.00 33 SER A O 7
ATOM 16705 N N . ALA A 1 34 ? 7.586 -49.790 -21.318 1.00 0.00 34 ALA A N 7
ATOM 16706 C CA . ALA A 1 34 ? 8.712 -48.896 -21.048 1.00 0.00 34 ALA A CA 7
ATOM 16707 C C . ALA A 1 34 ? 10.030 -49.641 -21.280 1.00 0.00 34 ALA A C 7
ATOM 16708 O O . ALA A 1 34 ? 10.413 -50.499 -20.483 1.00 0.00 34 ALA A O 7
ATOM 16715 N N . ARG A 1 35 ? 10.727 -49.302 -22.362 1.00 0.00 35 ARG A N 7
ATOM 16716 C CA . ARG A 1 35 ? 12.003 -49.945 -22.660 1.00 0.00 35 ARG A CA 7
ATOM 16717 C C . ARG A 1 35 ? 13.138 -49.462 -21.759 1.00 0.00 35 ARG A C 7
ATOM 16718 O O . ARG A 1 35 ? 13.811 -50.257 -21.103 1.00 0.00 35 ARG A O 7
ATOM 16739 N N . ASP A 1 36 ? 13.351 -48.143 -21.752 1.00 0.00 36 ASP A N 7
ATOM 16740 C CA . ASP A 1 36 ? 14.418 -47.525 -20.954 1.00 0.00 36 ASP A CA 7
ATOM 16741 C C . ASP A 1 36 ? 13.877 -46.830 -19.713 1.00 0.00 36 ASP A C 7
ATOM 16742 O O . ASP A 1 36 ? 14.641 -46.431 -18.834 1.00 0.00 36 ASP A O 7
ATOM 16751 N N . ILE A 1 37 ? 12.562 -46.660 -19.656 1.00 0.00 37 ILE A N 7
ATOM 16752 C CA . ILE A 1 37 ? 11.942 -45.978 -18.525 1.00 0.00 37 ILE A CA 7
ATOM 16753 C C . ILE A 1 37 ? 11.720 -46.949 -17.369 1.00 0.00 37 ILE A C 7
ATOM 16754 O O . ILE A 1 37 ? 11.130 -48.010 -17.535 1.00 0.00 37 ILE A O 7
ATOM 16770 N N . SER A 1 38 ? 12.202 -46.578 -16.191 1.00 0.00 38 SER A N 7
ATOM 16771 C CA . SER A 1 38 ? 12.046 -47.426 -15.016 1.00 0.00 38 SER A CA 7
ATOM 16772 C C . SER A 1 38 ? 10.678 -47.194 -14.380 1.00 0.00 38 SER A C 7
ATOM 16773 O O . SER A 1 38 ? 10.187 -46.068 -14.339 1.00 0.00 38 SER A O 7
ATOM 16781 N N . LEU A 1 39 ? 10.071 -48.264 -13.886 1.00 0.00 39 LEU A N 7
ATOM 16782 C CA . LEU A 1 39 ? 8.761 -48.163 -13.256 1.00 0.00 39 LEU A CA 7
ATOM 16783 C C . LEU A 1 39 ? 8.849 -47.307 -12.000 1.00 0.00 39 LEU A C 7
ATOM 16784 O O . LEU A 1 39 ? 7.911 -46.588 -11.652 1.00 0.00 39 LEU A O 7
ATOM 16800 N N . GLY A 1 40 ? 9.986 -47.394 -11.321 1.00 0.00 40 GLY A N 7
ATOM 16801 C CA . GLY A 1 40 ? 10.200 -46.628 -10.103 1.00 0.00 40 GLY A CA 7
ATOM 16802 C C . GLY A 1 40 ? 10.068 -45.134 -10.377 1.00 0.00 40 GLY A C 7
ATOM 16803 O O . GLY A 1 40 ? 9.696 -44.367 -9.492 1.00 0.00 40 GLY A O 7
ATOM 16807 N N . MET A 1 41 ? 10.376 -44.726 -11.605 1.00 0.00 41 MET A N 7
ATOM 16808 C CA . MET A 1 41 ? 10.287 -43.317 -11.970 1.00 0.00 41 MET A CA 7
ATOM 16809 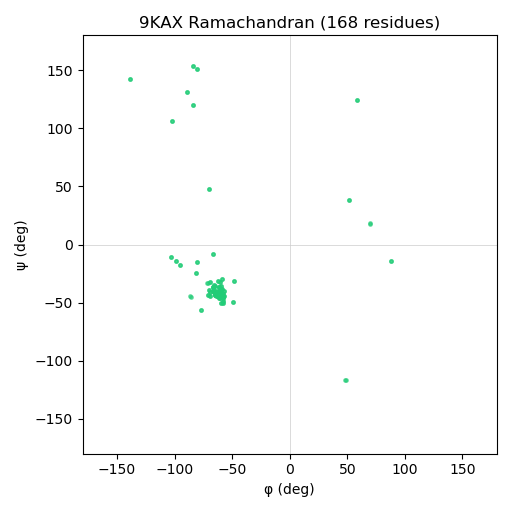C C . MET A 1 41 ? 8.861 -42.811 -11.805 1.00 0.00 41 MET A C 7
ATOM 16810 O O . MET A 1 41 ? 8.631 -41.765 -11.199 1.00 0.00 41 MET A O 7
ATOM 16824 N N . PHE A 1 42 ? 7.906 -43.557 -12.339 1.00 0.00 42 PHE A N 7
ATOM 16825 C CA . PHE A 1 42 ? 6.509 -43.161 -12.233 1.00 0.00 42 PHE A CA 7
ATOM 16826 C C . PHE A 1 42 ? 6.064 -43.151 -10.773 1.00 0.00 42 PHE A C 7
ATOM 16827 O O . PHE A 1 42 ? 5.355 -42.238 -10.333 1.00 0.00 42 PHE A O 7
ATOM 16844 N N . LEU A 1 43 ? 6.482 -44.169 -10.023 1.00 0.00 43 LEU A N 7
ATOM 16845 C CA . LEU A 1 43 ? 6.102 -44.263 -8.618 1.00 0.00 43 LEU A CA 7
ATOM 16846 C C . LEU A 1 43 ? 6.638 -43.067 -7.838 1.00 0.00 43 LEU A C 7
ATOM 16847 O O . LEU A 1 43 ? 5.923 -42.480 -7.041 1.00 0.00 43 LEU A O 7
ATOM 16863 N N . VAL A 1 44 ? 7.891 -42.710 -8.082 1.00 0.00 44 VAL A N 7
ATOM 16864 C CA . VAL A 1 44 ? 8.509 -41.568 -7.409 1.00 0.00 44 VAL A CA 7
ATOM 16865 C C . VAL A 1 44 ? 7.928 -40.251 -7.930 1.00 0.00 44 VAL A C 7
ATOM 16866 O O . VAL A 1 44 ? 7.816 -39.263 -7.196 1.00 0.00 44 VAL A O 7
ATOM 16879 N N . MET A 1 45 ? 7.594 -40.244 -9.215 1.00 0.00 45 MET A N 7
ATOM 16880 C CA . MET A 1 45 ? 7.063 -39.053 -9.860 1.00 0.00 45 MET A CA 7
ATOM 16881 C C . MET A 1 45 ? 5.851 -38.540 -9.102 1.00 0.00 45 MET A C 7
ATOM 16882 O O . MET A 1 45 ? 5.633 -37.331 -9.015 1.00 0.00 45 MET A O 7
ATOM 16896 N N . VAL A 1 46 ? 5.060 -39.449 -8.557 1.00 0.00 46 VAL A N 7
ATOM 16897 C CA . VAL A 1 46 ? 3.875 -39.037 -7.816 1.00 0.00 46 VAL A CA 7
ATOM 16898 C C . VAL A 1 46 ? 4.277 -38.136 -6.641 1.00 0.00 46 VAL A C 7
ATOM 16899 O O . VAL A 1 46 ? 3.584 -37.169 -6.329 1.00 0.00 46 VAL A O 7
ATOM 16912 N N . LEU A 1 47 ? 5.396 -38.458 -5.996 1.00 0.00 47 LEU A N 7
ATOM 16913 C CA . LEU A 1 47 ? 5.864 -37.670 -4.862 1.00 0.00 47 LEU A CA 7
ATOM 16914 C C . LEU A 1 47 ? 6.155 -36.242 -5.304 1.00 0.00 47 LEU A C 7
ATOM 16915 O O . LEU A 1 47 ? 5.717 -35.282 -4.670 1.00 0.00 47 LEU A O 7
ATOM 16931 N N . GLY A 1 48 ? 6.888 -36.108 -6.405 1.00 0.00 48 GLY A N 7
ATOM 16932 C CA . GLY A 1 48 ? 7.217 -34.784 -6.921 1.00 0.00 48 GLY A CA 7
ATOM 16933 C C . GLY A 1 48 ? 5.955 -34.068 -7.391 1.00 0.00 48 GLY A C 7
ATOM 16934 O O . GLY A 1 48 ? 5.779 -32.873 -7.156 1.00 0.00 48 GLY A O 7
ATOM 16938 N N . LEU A 1 49 ? 5.077 -34.813 -8.052 1.00 0.00 49 LEU A N 7
ATOM 16939 C CA . LEU A 1 49 ? 3.830 -34.249 -8.547 1.00 0.00 49 LEU A CA 7
ATOM 16940 C C . LEU A 1 49 ? 2.953 -33.792 -7.384 1.00 0.00 49 LEU A C 7
ATOM 16941 O O . LEU A 1 49 ? 2.315 -32.741 -7.449 1.00 0.00 49 LEU A O 7
ATOM 16957 N N . ALA A 1 50 ? 2.912 -34.598 -6.327 1.00 0.00 50 ALA A N 7
ATOM 16958 C CA . ALA A 1 50 ? 2.097 -34.271 -5.164 1.00 0.00 50 ALA A CA 7
ATOM 16959 C C . ALA A 1 50 ? 2.513 -32.926 -4.582 1.00 0.00 50 ALA A C 7
ATOM 16960 O O . ALA A 1 50 ? 1.670 -32.117 -4.199 1.00 0.00 50 ALA A O 7
ATOM 16967 N N . LEU A 1 51 ? 3.818 -32.690 -4.522 1.00 0.00 51 LEU A N 7
ATOM 16968 C CA . LEU A 1 51 ? 4.326 -31.433 -3.990 1.00 0.00 51 LEU A CA 7
ATOM 16969 C C . LEU A 1 51 ? 3.866 -30.263 -4.858 1.00 0.00 51 LEU A C 7
ATOM 16970 O O . LEU A 1 51 ? 3.477 -29.213 -4.346 1.00 0.00 51 LEU A O 7
ATOM 16986 N N . TRP A 1 52 ? 3.908 -30.455 -6.172 1.00 0.00 52 TRP A N 7
ATOM 16987 C CA . TRP A 1 52 ? 3.484 -29.408 -7.100 1.00 0.00 52 TRP A CA 7
ATOM 16988 C C . TRP A 1 52 ? 2.008 -29.072 -6.885 1.00 0.00 52 TRP A C 7
ATOM 16989 O O . TRP A 1 52 ? 1.619 -27.903 -6.923 1.00 0.00 52 TRP A O 7
ATOM 17010 N N . LEU A 1 53 ? 1.196 -30.099 -6.665 1.00 0.00 53 LEU A N 7
ATOM 17011 C CA . LEU A 1 53 ? -0.231 -29.894 -6.450 1.00 0.00 53 LEU A CA 7
ATOM 17012 C C . LEU A 1 53 ? -0.465 -29.056 -5.196 1.00 0.00 53 LEU A C 7
ATOM 17013 O O . LEU A 1 53 ? -1.327 -28.177 -5.176 1.00 0.00 53 LEU A O 7
ATOM 17029 N N . ILE A 1 54 ? 0.299 -29.340 -4.149 1.00 0.00 54 ILE A N 7
ATOM 17030 C CA . ILE A 1 54 ? 0.161 -28.611 -2.894 1.00 0.00 54 ILE A CA 7
ATOM 17031 C C . ILE A 1 54 ? 0.477 -27.134 -3.110 1.00 0.00 54 ILE A C 7
ATOM 17032 O O . ILE A 1 54 ? -0.214 -26.259 -2.591 1.00 0.00 54 ILE A O 7
ATOM 17048 N N . TYR A 1 55 ? 1.525 -26.864 -3.877 1.00 0.00 55 TYR A N 7
ATOM 17049 C CA . TYR A 1 55 ? 1.918 -25.489 -4.151 1.00 0.00 55 TYR A CA 7
ATOM 17050 C C . TYR A 1 55 ? 0.770 -24.731 -4.814 1.00 0.00 55 TYR A C 7
ATOM 17051 O O . TYR A 1 55 ? 0.458 -23.603 -4.433 1.00 0.00 55 TYR A O 7
ATOM 17069 N N . GLY A 1 56 ? 0.142 -25.354 -5.803 1.00 0.00 56 GLY A N 7
ATOM 17070 C CA . GLY A 1 56 ? -0.968 -24.715 -6.501 1.00 0.00 56 GLY A CA 7
ATOM 17071 C C . GLY A 1 56 ? -2.118 -24.423 -5.542 1.00 0.00 56 GLY A C 7
ATOM 17072 O O . GLY A 1 56 ? -2.732 -23.355 -5.600 1.00 0.00 56 GLY A O 7
ATOM 17076 N N . LEU A 1 57 ? -2.406 -25.378 -4.662 1.00 0.00 57 LEU A N 7
ATOM 17077 C CA . LEU A 1 57 ? -3.486 -25.213 -3.698 1.00 0.00 57 LEU A CA 7
ATOM 17078 C C . LEU A 1 57 ? -3.189 -24.060 -2.744 1.00 0.00 57 LEU A C 7
ATOM 17079 O O . LEU A 1 57 ? -4.070 -23.261 -2.434 1.00 0.00 57 LEU A O 7
ATOM 17095 N N . LEU A 1 58 ? -1.946 -23.973 -2.289 1.00 0.00 58 LEU A N 7
ATOM 17096 C CA . LEU A 1 58 ? -1.554 -22.906 -1.375 1.00 0.00 58 LEU A CA 7
ATOM 17097 C C . LEU A 1 58 ? -1.667 -21.550 -2.062 1.00 0.00 58 LEU A C 7
ATOM 17098 O O . LEU A 1 58 ? -2.005 -20.548 -1.429 1.00 0.00 58 LEU A O 7
ATOM 17114 N N . SER A 1 59 ? -1.389 -21.525 -3.360 1.00 0.00 59 SER A N 7
ATOM 17115 C CA . SER A 1 59 ? -1.469 -20.287 -4.128 1.00 0.00 59 SER A CA 7
ATOM 17116 C C . SER A 1 59 ? -2.915 -19.992 -4.514 1.00 0.00 59 SER A C 7
ATOM 17117 O O . SER A 1 59 ? -3.236 -18.889 -4.956 1.00 0.00 59 SER A O 7
ATOM 17125 N N . GLY A 1 60 ? -3.783 -20.985 -4.346 1.00 0.00 60 GLY A N 7
ATOM 17126 C CA . GLY A 1 60 ? -5.191 -20.820 -4.681 1.00 0.00 60 GLY A CA 7
ATOM 17127 C C . GLY A 1 60 ? -5.358 -20.592 -6.176 1.00 0.00 60 GLY A C 7
ATOM 17128 O O . GLY A 1 60 ? -6.369 -20.048 -6.623 1.00 0.00 60 GLY A O 7
ATOM 17132 N N . ASP A 1 61 ? -4.357 -21.007 -6.945 1.00 0.00 61 ASP A N 7
ATOM 17133 C CA . ASP A 1 61 ? -4.402 -20.837 -8.392 1.00 0.00 61 ASP A CA 7
ATOM 17134 C C . ASP A 1 61 ? -5.212 -21.954 -9.035 1.00 0.00 61 ASP A C 7
ATOM 17135 O O . ASP A 1 61 ? -5.026 -23.127 -8.715 1.00 0.00 61 ASP A O 7
ATOM 17144 N N . ALA A 1 62 ? -6.107 -21.582 -9.948 1.00 0.00 62 ALA A N 7
ATOM 17145 C CA . ALA A 1 62 ? -6.942 -22.562 -10.643 1.00 0.00 62 ALA A CA 7
ATOM 17146 C C . ALA A 1 62 ? -6.205 -23.123 -11.869 1.00 0.00 62 ALA A C 7
ATOM 17147 O O . ALA A 1 62 ? -6.245 -24.325 -12.134 1.00 0.00 62 ALA A O 7
ATOM 17154 N N . PRO A 1 63 ? -5.561 -22.274 -12.628 1.00 0.00 63 PRO A N 7
ATOM 17155 C CA . PRO A 1 63 ? -4.820 -22.694 -13.858 1.00 0.00 63 PRO A CA 7
ATOM 17156 C C . PRO A 1 63 ? -3.688 -23.687 -13.557 1.00 0.00 63 PRO A C 7
ATOM 17157 O O . PRO A 1 63 ? -3.501 -24.666 -14.275 1.00 0.00 63 PRO A O 7
ATOM 17168 N N . LEU A 1 64 ? -2.929 -23.412 -12.500 1.00 0.00 64 LEU A N 7
ATOM 17169 C CA . LEU A 1 64 ? -1.804 -24.269 -12.130 1.00 0.00 64 LEU A CA 7
ATOM 17170 C C . LEU A 1 64 ? -2.268 -25.683 -11.786 1.00 0.00 64 LEU A C 7
ATOM 17171 O O . LEU A 1 64 ? -1.676 -26.663 -12.238 1.00 0.00 64 LEU A O 7
ATOM 17187 N N . ILE A 1 65 ? -3.330 -25.786 -11.002 1.00 0.00 65 ILE A N 7
ATOM 17188 C CA . ILE A 1 65 ? -3.855 -27.091 -10.625 1.00 0.00 65 ILE A CA 7
ATOM 17189 C C . ILE A 1 65 ? -4.467 -27.786 -11.839 1.00 0.00 65 ILE A C 7
ATOM 17190 O O . ILE A 1 65 ? -4.262 -28.982 -12.051 1.00 0.00 65 ILE A O 7
ATOM 17206 N N . ALA A 1 66 ? -5.223 -27.028 -12.627 1.00 0.00 66 ALA A N 7
ATOM 17207 C CA . ALA A 1 66 ? -5.868 -27.573 -13.814 1.00 0.00 66 ALA A CA 7
ATOM 17208 C C . ALA A 1 66 ? -4.831 -28.046 -14.828 1.00 0.00 66 ALA A C 7
ATOM 17209 O O . ALA A 1 66 ? -4.981 -29.108 -15.432 1.00 0.00 66 ALA A O 7
ATOM 17216 N N . SER A 1 67 ? -3.777 -27.258 -15.006 1.00 0.00 67 SER A N 7
ATOM 17217 C CA . SER A 1 67 ? -2.724 -27.614 -15.948 1.00 0.00 67 SER A CA 7
ATOM 17218 C C . SER A 1 67 ? -2.005 -28.883 -15.500 1.00 0.00 67 SER A C 7
ATOM 17219 O O . SER A 1 67 ? -1.645 -29.724 -16.323 1.00 0.00 67 SER A O 7
ATOM 17227 N N . ASN A 1 68 ? -1.796 -29.017 -14.193 1.00 0.00 68 ASN A N 7
ATOM 17228 C CA . ASN A 1 68 ? -1.114 -30.189 -13.660 1.00 0.00 68 ASN A CA 7
ATOM 17229 C C . ASN A 1 68 ? -1.925 -31.452 -13.933 1.00 0.00 68 ASN A C 7
ATOM 17230 O O . ASN A 1 68 ? -1.369 -32.491 -14.289 1.00 0.00 68 ASN A O 7
ATOM 17241 N N . ALA A 1 69 ? -3.241 -31.359 -13.766 1.00 0.00 69 ALA A N 7
ATOM 17242 C CA . ALA A 1 69 ? -4.109 -32.506 -13.998 1.00 0.00 69 ALA A CA 7
ATOM 17243 C C . ALA A 1 69 ? -3.994 -32.977 -15.445 1.00 0.00 69 ALA A C 7
ATOM 17244 O O . ALA A 1 69 ? -3.914 -34.176 -15.712 1.00 0.00 69 ALA A O 7
ATOM 17251 N N . VAL A 1 70 ? -3.978 -32.026 -16.372 1.00 0.00 70 VAL A N 7
ATOM 17252 C CA . VAL A 1 70 ? -3.866 -32.357 -17.790 1.00 0.00 70 VAL A CA 7
ATOM 17253 C C . VAL A 1 70 ? -2.528 -33.034 -18.071 1.00 0.00 70 VAL A C 7
ATOM 17254 O O . VAL A 1 70 ? -2.466 -34.049 -18.766 1.00 0.00 70 VAL A O 7
ATOM 17267 N N . THR A 1 71 ? -1.458 -32.465 -17.523 1.00 0.00 71 THR A N 7
ATOM 17268 C CA . THR A 1 71 ? -0.122 -33.018 -17.712 1.00 0.00 71 THR A CA 7
ATOM 17269 C C . THR A 1 71 ? -0.032 -34.418 -17.120 1.00 0.00 71 THR A C 7
ATOM 17270 O O . THR A 1 71 ? 0.531 -35.325 -17.733 1.00 0.00 71 THR A O 7
ATOM 17281 N N . MET A 1 72 ? -0.581 -34.584 -15.922 1.00 0.00 72 MET A N 7
ATOM 17282 C CA . MET A 1 72 ? -0.544 -35.875 -15.250 1.00 0.00 72 MET A CA 7
ATOM 17283 C C . MET A 1 72 ? -1.232 -36.931 -16.103 1.00 0.00 72 MET A C 7
ATOM 17284 O O . MET A 1 72 ? -0.748 -38.055 -16.219 1.00 0.00 72 MET A O 7
ATOM 17298 N N . LEU A 1 73 ? -2.359 -36.569 -16.698 1.00 0.00 73 LEU A N 7
ATOM 17299 C CA . LEU A 1 73 ? -3.092 -37.508 -17.534 1.00 0.00 73 LEU A CA 7
ATOM 17300 C C . LEU A 1 73 ? -2.253 -37.948 -18.725 1.00 0.00 73 LEU A C 7
ATOM 17301 O O . LEU A 1 73 ? -2.191 -39.136 -19.044 1.00 0.00 73 LEU A O 7
ATOM 17317 N N . LEU A 1 74 ? -1.618 -36.992 -19.386 1.00 0.00 74 LEU A N 7
ATOM 17318 C CA . LEU A 1 74 ? -0.801 -37.315 -20.543 1.00 0.00 74 LEU A CA 7
ATOM 17319 C C . LEU A 1 74 ? 0.408 -38.159 -20.124 1.00 0.00 74 LEU A C 7
ATOM 17320 O O . LEU A 1 74 ? 0.752 -39.147 -20.774 1.00 0.00 74 LEU A O 7
ATOM 17336 N N . ALA A 1 75 ? 1.042 -37.753 -19.026 1.00 0.00 75 ALA A N 7
ATOM 17337 C CA . ALA A 1 75 ? 2.209 -38.459 -18.510 1.00 0.00 75 ALA A CA 7
ATOM 17338 C C . ALA A 1 75 ? 1.796 -39.757 -17.825 1.00 0.00 75 ALA A C 7
ATOM 17339 O O . ALA A 1 75 ? 2.578 -40.706 -17.758 1.00 0.00 75 ALA A O 7
ATOM 17346 N N . GLY A 1 76 ? 0.565 -39.780 -17.307 1.00 0.00 76 GLY A N 7
ATOM 17347 C CA . GLY A 1 76 ? 0.036 -40.956 -16.609 1.00 0.00 76 GLY A CA 7
ATOM 17348 C C . GLY A 1 76 ? 0.587 -42.256 -17.187 1.00 0.00 76 GLY A C 7
ATOM 17349 O O . GLY A 1 76 ? 0.001 -42.845 -18.096 1.00 0.00 76 GLY A O 7
ATOM 17353 N N . GLY A 1 77 ? 1.722 -42.691 -16.650 1.00 0.00 77 GLY A N 7
ATOM 17354 C CA . GLY A 1 77 ? 2.365 -43.920 -17.107 1.00 0.00 77 GLY A CA 7
ATOM 17355 C C . GLY A 1 77 ? 1.807 -45.129 -16.366 1.00 0.00 77 GLY A C 7
ATOM 17356 O O . GLY A 1 77 ? 2.537 -46.044 -16.006 1.00 0.00 77 GLY A O 7
ATOM 17360 N N . ILE A 1 78 ? 0.509 -45.122 -16.126 1.00 0.00 78 ILE A N 7
ATOM 17361 C CA . ILE A 1 78 ? -0.125 -46.225 -15.421 1.00 0.00 78 ILE A CA 7
ATOM 17362 C C . ILE A 1 78 ? -0.069 -47.508 -16.254 1.00 0.00 78 ILE A C 7
ATOM 17363 O O . ILE A 1 78 ? 0.166 -48.595 -15.725 1.00 0.00 78 ILE A O 7
ATOM 17379 N N . LEU A 1 79 ? -0.326 -47.373 -17.553 1.00 0.00 79 LEU A N 7
ATOM 17380 C CA . LEU A 1 79 ? -0.345 -48.525 -18.448 1.00 0.00 79 LEU A CA 7
ATOM 17381 C C . LEU A 1 79 ? 1.009 -49.233 -18.470 1.00 0.00 79 LEU A C 7
ATOM 17382 O O . LEU A 1 79 ? 1.075 -50.461 -18.416 1.00 0.00 79 LEU A O 7
ATOM 17398 N N . VAL A 1 80 ? 2.086 -48.459 -18.546 1.00 0.00 80 VAL A N 7
ATOM 17399 C CA . VAL A 1 80 ? 3.427 -49.037 -18.569 1.00 0.00 80 VAL A CA 7
ATOM 17400 C C . VAL A 1 80 ? 3.764 -49.667 -17.218 1.00 0.00 80 VAL A C 7
ATOM 17401 O O . VAL A 1 80 ? 4.465 -50.675 -17.150 1.00 0.00 80 VAL A O 7
ATOM 17414 N N . MET A 1 81 ? 3.252 -49.076 -16.143 1.00 0.00 81 MET A N 7
ATOM 17415 C CA . MET A 1 81 ? 3.501 -49.600 -14.800 1.00 0.00 81 MET A CA 7
ATOM 17416 C C . MET A 1 81 ? 2.947 -51.016 -14.667 1.00 0.00 81 MET A C 7
ATOM 17417 O O . MET A 1 81 ? 3.570 -51.877 -14.045 1.00 0.00 81 MET A O 7
ATOM 17431 N N . LYS A 1 82 ? 1.779 -51.248 -15.248 1.00 0.00 82 LYS A N 7
ATOM 17432 C CA . LYS A 1 82 ? 1.152 -52.562 -15.185 1.00 0.00 82 LYS A CA 7
ATOM 17433 C C . LYS A 1 82 ? 2.001 -53.601 -15.911 1.00 0.00 82 LYS A C 7
ATOM 17434 O O . LYS A 1 82 ? 1.722 -54.799 -15.839 1.00 0.00 82 LYS A O 7
ATOM 17453 N N . LEU A 1 83 ? 3.038 -53.140 -16.601 1.00 0.00 83 LEU A N 7
ATOM 17454 C CA . LEU A 1 83 ? 3.915 -54.043 -17.335 1.00 0.00 83 LEU A CA 7
ATOM 17455 C C . LEU A 1 83 ? 4.546 -55.053 -16.383 1.00 0.00 83 LEU A C 7
ATOM 17456 O O . LEU A 1 83 ? 4.772 -56.206 -16.750 1.00 0.00 83 LEU A O 7
ATOM 17472 N N . ARG A 1 84 ? 4.822 -54.617 -15.161 1.00 0.00 84 ARG A N 7
ATOM 17473 C CA . ARG A 1 84 ? 5.421 -55.499 -14.168 1.00 0.00 84 ARG A CA 7
ATOM 17474 C C . ARG A 1 84 ? 4.513 -56.692 -13.890 1.00 0.00 84 ARG A C 7
ATOM 17475 O O . ARG A 1 84 ? 4.988 -57.816 -13.728 1.00 0.00 84 ARG A O 7
ATOM 17496 N N . TYR A 1 85 ? 3.203 -56.446 -13.832 1.00 0.00 85 TYR A N 7
ATOM 17497 C CA . TYR A 1 85 ? 2.235 -57.515 -13.566 1.00 0.00 85 TYR A CA 7
ATOM 17498 C C . TYR A 1 85 ? 1.068 -57.429 -14.543 1.00 0.00 85 TYR A C 7
ATOM 17499 O O . TYR A 1 85 ? 0.373 -56.416 -14.608 1.00 0.00 85 TYR A O 7
ATOM 17517 N N . GLY A 1 86 ? 0.860 -58.501 -15.300 1.00 0.00 86 GLY A N 7
ATOM 17518 C CA . GLY A 1 86 ? -0.225 -58.538 -16.273 1.00 0.00 86 GLY A CA 7
ATOM 17519 C C . GLY A 1 86 ? 0.010 -59.633 -17.307 1.00 0.00 86 GLY A C 7
ATOM 17520 O O . GLY A 1 86 ? 0.921 -60.419 -17.109 1.00 0.00 86 GLY A O 7
ATOM 17525 N N . MET B 1 1 ? 8.716 -13.259 -4.901 1.00 0.00 1 MET B N 7
ATOM 17526 C CA . MET B 1 1 ? 8.797 -11.795 -4.637 1.00 0.00 1 MET B CA 7
ATOM 17527 C C . MET B 1 1 ? 8.783 -11.561 -3.128 1.00 0.00 1 MET B C 7
ATOM 17528 O O . MET B 1 1 ? 9.742 -11.889 -2.431 1.00 0.00 1 MET B O 7
ATOM 17544 N N . ASP B 1 2 ? 7.682 -11.009 -2.629 1.00 0.00 2 ASP B N 7
ATOM 17545 C CA . ASP B 1 2 ? 7.542 -10.755 -1.201 1.00 0.00 2 ASP B CA 7
ATOM 17546 C C . ASP B 1 2 ? 7.344 -12.075 -0.437 1.00 0.00 2 ASP B C 7
ATOM 17547 O O . ASP B 1 2 ? 7.914 -12.266 0.637 1.00 0.00 2 ASP B O 7
ATOM 17556 N N . PRO B 1 3 ? 6.542 -12.976 -0.962 1.00 0.00 3 PRO B N 7
ATOM 17557 C CA . PRO B 1 3 ? 6.267 -14.281 -0.305 1.00 0.00 3 PRO B CA 7
ATOM 17558 C C . PRO B 1 3 ? 7.329 -15.332 -0.637 1.00 0.00 3 PRO B C 7
ATOM 17559 O O . PRO B 1 3 ? 7.091 -16.260 -1.416 1.00 0.00 3 PRO B O 7
ATOM 17570 N N . PHE B 1 4 ? 8.497 -15.179 -0.029 1.00 0.00 4 PHE B N 7
ATOM 17571 C CA . PHE B 1 4 ? 9.596 -16.110 -0.249 1.00 0.00 4 PHE B CA 7
ATOM 17572 C C . PHE B 1 4 ? 9.231 -17.501 0.259 1.00 0.00 4 PHE B C 7
ATOM 17573 O O . PHE B 1 4 ? 9.675 -18.507 -0.291 1.00 0.00 4 PHE B O 7
ATOM 17590 N N . LEU B 1 5 ? 8.429 -17.551 1.316 1.00 0.00 5 LEU B N 7
ATOM 17591 C CA . LEU B 1 5 ? 8.027 -18.829 1.892 1.00 0.00 5 LEU B CA 7
ATOM 17592 C C . LEU B 1 5 ? 7.251 -19.664 0.871 1.00 0.00 5 LEU B C 7
ATOM 17593 O O . LEU B 1 5 ? 7.485 -20.865 0.742 1.00 0.00 5 LEU B O 7
ATOM 17609 N N . ILE B 1 6 ? 6.336 -19.028 0.146 1.00 0.00 6 ILE B N 7
ATOM 17610 C CA . ILE B 1 6 ? 5.549 -19.742 -0.856 1.00 0.00 6 ILE B CA 7
ATOM 17611 C C . ILE B 1 6 ? 6.452 -20.234 -1.983 1.00 0.00 6 ILE B C 7
ATOM 17612 O O . ILE B 1 6 ? 6.351 -21.383 -2.416 1.00 0.00 6 ILE B O 7
ATOM 17628 N N . LYS B 1 7 ? 7.344 -19.363 -2.447 1.00 0.00 7 LYS B N 7
ATOM 17629 C CA . LYS B 1 7 ? 8.272 -19.739 -3.515 1.00 0.00 7 LYS B CA 7
ATOM 17630 C C . LYS B 1 7 ? 9.211 -20.845 -3.033 1.00 0.00 7 LYS B C 7
ATOM 17631 O O . LYS B 1 7 ? 9.580 -21.732 -3.801 1.00 0.00 7 LYS B O 7
ATOM 17650 N N . LEU B 1 8 ? 9.597 -20.785 -1.765 1.00 0.00 8 LEU B N 7
ATOM 17651 C CA . LEU B 1 8 ? 10.496 -21.786 -1.209 1.00 0.00 8 LEU B CA 7
ATOM 17652 C C . LEU B 1 8 ? 9.872 -23.174 -1.308 1.00 0.00 8 LEU B C 7
ATOM 17653 O O . LEU B 1 8 ? 10.547 -24.143 -1.659 1.00 0.00 8 LEU B O 7
ATOM 17669 N N . ILE B 1 9 ? 8.585 -23.267 -0.995 1.00 0.00 9 ILE B N 7
ATOM 17670 C CA . ILE B 1 9 ? 7.893 -24.548 -1.050 1.00 0.00 9 ILE B CA 7
ATOM 17671 C C . ILE B 1 9 ? 7.877 -25.073 -2.484 1.00 0.00 9 ILE B C 7
ATOM 17672 O O . ILE B 1 9 ? 8.118 -26.255 -2.727 1.00 0.00 9 ILE B O 7
ATOM 17688 N N . GLY B 1 10 ? 7.595 -24.185 -3.431 1.00 0.00 10 GLY B N 7
ATOM 17689 C CA . GLY B 1 10 ? 7.553 -24.573 -4.837 1.00 0.00 10 GLY B CA 7
ATOM 17690 C C . GLY B 1 10 ? 8.924 -25.052 -5.307 1.00 0.00 10 GLY B C 7
ATOM 17691 O O . GLY B 1 10 ? 9.029 -25.971 -6.119 1.00 0.00 10 GLY B O 7
ATOM 17695 N N . PHE B 1 11 ? 9.973 -24.423 -4.787 1.00 0.00 11 PHE B N 7
ATOM 17696 C CA . PHE B 1 11 ? 11.334 -24.793 -5.155 1.00 0.00 11 PHE B CA 7
ATOM 17697 C C . PHE B 1 11 ? 11.610 -26.249 -4.796 1.00 0.00 11 PHE B C 7
ATOM 17698 O O . PHE B 1 11 ? 12.169 -27.002 -5.593 1.00 0.00 11 PHE B O 7
ATOM 17715 N N . ALA B 1 12 ? 11.214 -26.636 -3.589 1.00 0.00 12 ALA B N 7
ATOM 17716 C CA . ALA B 1 12 ? 11.427 -28.004 -3.132 1.00 0.00 12 ALA B CA 7
ATOM 17717 C C . ALA B 1 12 ? 10.672 -28.986 -4.022 1.00 0.00 12 ALA B C 7
ATOM 17718 O O . ALA B 1 12 ? 11.173 -30.066 -4.336 1.00 0.00 12 ALA B O 7
ATOM 17725 N N . ALA B 1 13 ? 9.468 -28.603 -4.428 1.00 0.00 13 ALA B N 7
ATOM 17726 C CA . ALA B 1 13 ? 8.655 -29.461 -5.283 1.00 0.00 13 ALA B CA 7
ATOM 17727 C C . ALA B 1 13 ? 9.339 -29.686 -6.629 1.00 0.00 13 ALA B C 7
ATOM 17728 O O . ALA B 1 13 ? 9.325 -30.793 -7.170 1.00 0.00 13 ALA B O 7
ATOM 17735 N N . ALA B 1 14 ? 9.936 -28.628 -7.168 1.00 0.00 14 ALA B N 7
ATOM 17736 C CA . ALA B 1 14 ? 10.619 -28.723 -8.453 1.00 0.00 14 ALA B CA 7
ATOM 17737 C C . ALA B 1 14 ? 11.796 -29.689 -8.369 1.00 0.00 14 ALA B C 7
ATOM 17738 O O . ALA B 1 14 ? 12.032 -30.479 -9.284 1.00 0.00 14 ALA B O 7
ATOM 17745 N N . THR B 1 15 ? 12.532 -29.622 -7.267 1.00 0.00 15 THR B N 7
ATOM 17746 C CA . THR B 1 15 ? 13.680 -30.499 -7.081 1.00 0.00 15 THR B CA 7
ATOM 17747 C C . THR B 1 15 ? 13.225 -31.949 -6.960 1.00 0.00 15 THR B C 7
ATOM 17748 O O . THR B 1 15 ? 13.898 -32.861 -7.434 1.00 0.00 15 THR B O 7
ATOM 17759 N N . CYS B 1 16 ? 12.075 -32.151 -6.326 1.00 0.00 16 CYS B N 7
ATOM 17760 C CA . CYS B 1 16 ? 11.533 -33.495 -6.150 1.00 0.00 16 CYS B CA 7
ATOM 17761 C C . CYS B 1 16 ? 11.195 -34.119 -7.499 1.00 0.00 16 CYS B C 7
ATOM 17762 O O . CYS B 1 16 ? 11.328 -35.328 -7.687 1.00 0.00 16 CYS B O 7
ATOM 17770 N N . THR B 1 17 ? 10.751 -33.290 -8.437 1.00 0.00 17 THR B N 7
ATOM 17771 C CA . THR B 1 17 ? 10.389 -33.784 -9.762 1.00 0.00 17 THR B CA 7
ATOM 17772 C C . THR B 1 17 ? 11.636 -34.195 -10.536 1.00 0.00 17 THR B C 7
ATOM 17773 O O . THR B 1 17 ? 11.664 -35.248 -11.172 1.00 0.00 17 THR B O 7
ATOM 17784 N N . THR B 1 18 ? 12.672 -33.371 -10.466 1.00 0.00 18 THR B N 7
ATOM 17785 C CA . THR B 1 18 ? 13.920 -33.677 -11.157 1.00 0.00 18 THR B CA 7
ATOM 17786 C C . THR B 1 18 ? 14.526 -34.957 -10.587 1.00 0.00 18 THR B C 7
ATOM 17787 O O . THR B 1 18 ? 14.996 -35.820 -11.329 1.00 0.00 18 THR B O 7
ATOM 17798 N N . VAL B 1 19 ? 14.510 -35.072 -9.262 1.00 0.00 19 VAL B N 7
ATOM 17799 C CA . VAL B 1 19 ? 15.058 -36.248 -8.597 1.00 0.00 19 VAL B CA 7
ATOM 17800 C C . VAL B 1 19 ? 14.286 -37.502 -9.005 1.00 0.00 19 VAL B C 7
ATOM 17801 O O . VAL B 1 19 ? 14.850 -38.582 -9.080 1.00 0.00 19 VAL B O 7
ATOM 17814 N N . ALA B 1 20 ? 12.989 -37.361 -9.248 1.00 0.00 20 ALA B N 7
ATOM 17815 C CA . ALA B 1 20 ? 12.169 -38.507 -9.643 1.00 0.00 20 ALA B CA 7
ATOM 17816 C C . ALA B 1 20 ? 12.548 -38.997 -11.045 1.00 0.00 20 ALA B C 7
ATOM 17817 O O . ALA B 1 20 ? 12.606 -40.201 -11.300 1.00 0.00 20 ALA B O 7
ATOM 17824 N N . TYR B 1 21 ? 12.794 -38.047 -11.944 1.00 0.00 21 TYR B N 7
ATOM 17825 C CA . TYR B 1 21 ? 13.171 -38.351 -13.329 1.00 0.00 21 TYR B CA 7
ATOM 17826 C C . TYR B 1 21 ? 14.656 -38.716 -13.462 1.00 0.00 21 TYR B C 7
ATOM 17827 O O . TYR B 1 21 ? 15.043 -39.414 -14.398 1.00 0.00 21 TYR B O 7
ATOM 17845 N N . ALA B 1 22 ? 15.490 -38.201 -12.568 1.00 0.00 22 ALA B N 7
ATOM 17846 C CA . ALA B 1 22 ? 16.929 -38.443 -12.662 1.00 0.00 22 ALA B CA 7
ATOM 17847 C C . ALA B 1 22 ? 17.249 -39.943 -12.805 1.00 0.00 22 ALA B C 7
ATOM 17848 O O . ALA B 1 22 ? 17.998 -40.317 -13.699 1.00 0.00 22 ALA B O 7
ATOM 17855 N N . PRO B 1 23 ? 16.693 -40.794 -11.985 1.00 0.00 23 PRO B N 7
ATOM 17856 C CA . PRO B 1 23 ? 16.933 -42.263 -12.073 1.00 0.00 23 PRO B CA 7
ATOM 17857 C C . PRO B 1 23 ? 16.752 -42.800 -13.496 1.00 0.00 23 PRO B C 7
ATOM 17858 O O . PRO B 1 23 ? 17.356 -43.809 -13.861 1.00 0.00 23 PRO B O 7
ATOM 17869 N N . GLN B 1 24 ? 15.936 -42.123 -14.300 1.00 0.00 24 GLN B N 7
ATOM 17870 C CA . GLN B 1 24 ? 15.711 -42.551 -15.684 1.00 0.00 24 GLN B CA 7
ATOM 17871 C C . GLN B 1 24 ? 16.688 -41.858 -16.645 1.00 0.00 24 GLN B C 7
ATOM 17872 O O . GLN B 1 24 ? 17.202 -42.475 -17.585 1.00 0.00 24 GLN B O 7
ATOM 17886 N N . PHE B 1 25 ? 16.942 -40.572 -16.405 1.00 0.00 25 PHE B N 7
ATOM 17887 C CA . PHE B 1 25 ? 17.856 -39.810 -17.258 1.00 0.00 25 PHE B CA 7
ATOM 17888 C C . PHE B 1 25 ? 19.263 -40.397 -17.205 1.00 0.00 25 PHE B C 7
ATOM 17889 O O . PHE B 1 25 ? 19.958 -40.445 -18.217 1.00 0.00 25 PHE B O 7
ATOM 17906 N N . ILE B 1 26 ? 19.684 -40.829 -16.026 1.00 0.00 26 ILE B N 7
ATOM 17907 C CA . ILE B 1 26 ? 21.020 -41.389 -15.878 1.00 0.00 26 ILE B CA 7
ATOM 17908 C C . ILE B 1 26 ? 21.201 -42.582 -16.809 1.00 0.00 26 ILE B C 7
ATOM 17909 O O . ILE B 1 26 ? 22.258 -42.751 -17.407 1.00 0.00 26 ILE B O 7
ATOM 17925 N N . LYS B 1 27 ? 20.167 -43.402 -16.933 1.00 0.00 27 LYS B N 7
ATOM 17926 C CA . LYS B 1 27 ? 20.241 -44.570 -17.799 1.00 0.00 27 LYS B CA 7
ATOM 17927 C C . LYS B 1 27 ? 20.438 -44.138 -19.248 1.00 0.00 27 LYS B C 7
ATOM 17928 O O . LYS B 1 27 ? 21.306 -44.658 -19.958 1.00 0.00 27 LYS B O 7
ATOM 17947 N N . VAL B 1 28 ? 19.638 -43.171 -19.680 1.00 0.00 28 VAL B N 7
ATOM 17948 C CA . VAL B 1 28 ? 19.742 -42.667 -21.044 1.00 0.00 28 VAL B CA 7
ATOM 17949 C C . VAL B 1 28 ? 21.093 -41.992 -21.256 1.00 0.00 28 VAL B C 7
ATOM 17950 O O . VAL B 1 28 ? 21.737 -42.175 -22.287 1.00 0.00 28 VAL B O 7
ATOM 17963 N N . LEU B 1 29 ? 21.518 -41.213 -20.268 1.00 0.00 29 LEU B N 7
ATOM 17964 C CA . LEU B 1 29 ? 22.795 -40.514 -20.345 1.00 0.00 29 LEU B CA 7
ATOM 17965 C C . LEU B 1 29 ? 23.944 -41.509 -20.479 1.00 0.00 29 LEU B C 7
ATOM 17966 O O . LEU B 1 29 ? 24.893 -41.267 -21.219 1.00 0.00 29 LEU B O 7
ATOM 17982 N N . LYS B 1 30 ? 23.858 -42.624 -19.761 1.00 0.00 30 LYS B N 7
ATOM 17983 C CA . LYS B 1 30 ? 24.908 -43.637 -19.827 1.00 0.00 30 LYS B CA 7
ATOM 17984 C C . LYS B 1 30 ? 25.012 -44.228 -21.233 1.00 0.00 30 LYS B C 7
ATOM 17985 O O . LYS B 1 30 ? 26.111 -44.508 -21.712 1.00 0.00 30 LYS B O 7
ATOM 18004 N N . THR B 1 31 ? 23.871 -44.419 -21.893 1.00 0.00 31 THR B N 7
ATOM 18005 C CA . THR B 1 31 ? 23.866 -44.981 -23.251 1.00 0.00 31 THR B CA 7
ATOM 18006 C C . THR B 1 31 ? 23.891 -43.872 -24.300 1.00 0.00 31 THR B C 7
ATOM 18007 O O . THR B 1 31 ? 24.237 -44.103 -25.458 1.00 0.00 31 THR B O 7
ATOM 18018 N N . ARG B 1 32 ? 23.514 -42.673 -23.880 1.00 0.00 32 ARG B N 7
ATOM 18019 C CA . ARG B 1 32 ? 23.482 -41.517 -24.770 1.00 0.00 32 ARG B CA 7
ATOM 18020 C C . ARG B 1 32 ? 22.731 -41.852 -26.053 1.00 0.00 32 ARG B C 7
ATOM 18021 O O . ARG B 1 32 ? 23.093 -41.387 -27.134 1.00 0.00 32 ARG B O 7
ATOM 18042 N N . SER B 1 33 ? 21.674 -42.652 -25.930 1.00 0.00 33 SER B N 7
ATOM 18043 C CA . SER B 1 33 ? 20.862 -43.036 -27.086 1.00 0.00 33 SER B CA 7
ATOM 18044 C C . SER B 1 33 ? 19.385 -43.018 -26.725 1.00 0.00 33 SER B C 7
ATOM 18045 O O . SER B 1 33 ? 19.001 -43.501 -25.660 1.00 0.00 33 SER B O 7
ATOM 18053 N N . ALA B 1 34 ? 18.549 -42.483 -27.611 1.00 0.00 34 ALA B N 7
ATOM 18054 C CA . ALA B 1 34 ? 17.110 -42.449 -27.349 1.00 0.00 34 ALA B CA 7
ATOM 18055 C C . ALA B 1 34 ? 16.409 -43.541 -28.166 1.00 0.00 34 ALA B C 7
ATOM 18056 O O . ALA B 1 34 ? 16.274 -43.422 -29.385 1.00 0.00 34 ALA B O 7
ATOM 18063 N N . ARG B 1 35 ? 15.954 -44.593 -27.491 1.00 0.00 35 ARG B N 7
ATOM 18064 C CA . ARG B 1 35 ? 15.260 -45.678 -28.180 1.00 0.00 35 ARG B CA 7
ATOM 18065 C C . ARG B 1 35 ? 13.838 -45.305 -28.593 1.00 0.00 35 ARG B C 7
ATOM 18066 O O . ARG B 1 35 ? 13.466 -45.410 -29.761 1.00 0.00 35 ARG B O 7
ATOM 18087 N N . ASP B 1 36 ? 13.039 -44.887 -27.606 1.00 0.00 36 ASP B N 7
ATOM 18088 C CA . ASP B 1 36 ? 11.637 -44.513 -27.836 1.00 0.00 36 ASP B CA 7
ATOM 18089 C C . ASP B 1 36 ? 11.437 -43.006 -27.818 1.00 0.00 36 ASP B C 7
ATOM 18090 O O . ASP B 1 36 ? 10.372 -42.511 -28.187 1.00 0.00 36 ASP B O 7
ATOM 18099 N N . ILE B 1 37 ? 12.449 -42.278 -27.363 1.00 0.00 37 ILE B N 7
ATOM 18100 C CA . ILE B 1 37 ? 12.348 -40.825 -27.276 1.00 0.00 37 ILE B CA 7
ATOM 18101 C C . ILE B 1 37 ? 12.680 -40.182 -28.618 1.00 0.00 37 ILE B C 7
ATOM 18102 O O . ILE B 1 37 ? 13.719 -40.450 -29.212 1.00 0.00 37 ILE B O 7
ATOM 18118 N N . SER B 1 38 ? 11.784 -39.330 -29.096 1.00 0.00 38 SER B N 7
ATOM 18119 C CA . SER B 1 38 ? 11.999 -38.653 -30.371 1.00 0.00 38 SER B CA 7
ATOM 18120 C C . SER B 1 38 ? 12.871 -37.418 -30.167 1.00 0.00 38 SER B C 7
ATOM 18121 O O . SER B 1 38 ? 12.747 -36.717 -29.164 1.00 0.00 38 SER B O 7
ATOM 18129 N N . LEU B 1 39 ? 13.751 -37.157 -31.125 1.00 0.00 39 LEU B N 7
ATOM 18130 C CA . LEU B 1 39 ? 14.638 -36.005 -31.040 1.00 0.00 39 LEU B CA 7
ATOM 18131 C C . LEU B 1 39 ? 13.827 -34.717 -31.071 1.00 0.00 39 LEU B C 7
ATOM 18132 O O . LEU B 1 39 ? 14.188 -33.722 -30.439 1.00 0.00 39 LEU B O 7
ATOM 18148 N N . GLY B 1 40 ? 12.728 -34.745 -31.815 1.00 0.00 40 GLY B N 7
ATOM 18149 C CA . GLY B 1 40 ? 11.863 -33.580 -31.929 1.00 0.00 40 GLY B CA 7
ATOM 18150 C C . GLY B 1 40 ? 11.350 -33.154 -30.558 1.00 0.00 40 GLY B C 7
ATOM 18151 O O . GLY B 1 40 ? 11.067 -31.980 -30.333 1.00 0.00 40 GLY B O 7
ATOM 18155 N N . MET B 1 41 ? 11.227 -34.115 -29.645 1.00 0.00 41 MET B N 7
ATOM 18156 C CA . MET B 1 41 ? 10.740 -33.815 -28.303 1.00 0.00 41 MET B CA 7
ATOM 18157 C C . MET B 1 41 ? 11.661 -32.819 -27.611 1.00 0.00 41 MET B C 7
ATOM 18158 O O . MET B 1 41 ? 11.204 -31.825 -27.051 1.00 0.00 41 MET B O 7
ATOM 18172 N N . PHE B 1 42 ? 12.957 -33.085 -27.656 1.00 0.00 42 PHE B N 7
ATOM 18173 C CA . PHE B 1 42 ? 13.920 -32.193 -27.027 1.00 0.00 42 PHE B CA 7
ATOM 18174 C C . PHE B 1 42 ? 13.900 -30.823 -27.698 1.00 0.00 42 PHE B C 7
ATOM 18175 O O . PHE B 1 42 ? 13.953 -29.786 -27.026 1.00 0.00 42 PHE B O 7
ATOM 18192 N N . LEU B 1 43 ? 13.823 -30.819 -29.027 1.00 0.00 43 LEU B N 7
ATOM 18193 C CA . LEU B 1 43 ? 13.811 -29.564 -29.768 1.00 0.00 43 LEU B CA 7
ATOM 18194 C C . LEU B 1 43 ? 12.591 -28.730 -29.389 1.00 0.00 43 LEU B C 7
ATOM 18195 O O . LEU B 1 43 ? 12.705 -27.535 -29.168 1.00 0.00 43 LEU B O 7
ATOM 18211 N N . VAL B 1 44 ? 11.434 -29.373 -29.307 1.00 0.00 44 VAL B N 7
ATOM 18212 C CA . VAL B 1 44 ? 10.199 -28.683 -28.933 1.00 0.00 44 VAL B CA 7
ATOM 18213 C C . VAL B 1 44 ? 10.211 -28.313 -27.448 1.00 0.00 44 VAL B C 7
ATOM 18214 O O . VAL B 1 44 ? 9.646 -27.293 -27.034 1.00 0.00 44 VAL B O 7
ATOM 18227 N N . MET B 1 45 ? 10.834 -29.173 -26.651 1.00 0.00 45 MET B N 7
ATOM 18228 C CA . MET B 1 45 ? 10.896 -28.974 -25.211 1.00 0.00 45 MET B CA 7
ATOM 18229 C C . MET B 1 45 ? 11.474 -27.605 -24.894 1.00 0.00 45 MET B C 7
ATOM 18230 O O . MET B 1 45 ? 11.069 -26.963 -23.924 1.00 0.00 45 MET B O 7
ATOM 18244 N N . VAL B 1 46 ? 12.420 -27.155 -25.702 1.00 0.00 46 VAL B N 7
ATOM 18245 C CA . VAL B 1 46 ? 13.026 -25.853 -25.463 1.00 0.00 46 VAL B CA 7
ATOM 18246 C C . VAL B 1 46 ? 11.952 -24.758 -25.497 1.00 0.00 46 VAL B C 7
ATOM 18247 O O . VAL B 1 46 ? 12.000 -23.810 -24.717 1.00 0.00 46 VAL B O 7
ATOM 18260 N N . LEU B 1 47 ? 10.987 -24.896 -26.406 1.00 0.00 47 LEU B N 7
ATOM 18261 C CA . LEU B 1 47 ? 9.921 -23.910 -26.524 1.00 0.00 47 LEU B CA 7
ATOM 18262 C C . LEU B 1 47 ? 9.125 -23.841 -25.227 1.00 0.00 47 LEU B C 7
ATOM 18263 O O . LEU B 1 47 ? 8.876 -22.757 -24.695 1.00 0.00 47 LEU B O 7
ATOM 18279 N N . GLY B 1 48 ? 8.740 -25.005 -24.715 1.00 0.00 48 GLY B N 7
ATOM 18280 C CA . GLY B 1 48 ? 7.982 -25.054 -23.469 1.00 0.00 48 GLY B CA 7
ATOM 18281 C C . GLY B 1 48 ? 8.835 -24.557 -22.309 1.00 0.00 48 GLY B C 7
ATOM 18282 O O . GLY B 1 48 ? 8.362 -23.824 -21.441 1.00 0.00 48 GLY B O 7
ATOM 18286 N N . LEU B 1 49 ? 10.101 -24.960 -22.304 1.00 0.00 49 LEU B N 7
ATOM 18287 C CA . LEU B 1 49 ? 11.020 -24.550 -21.252 1.00 0.00 49 LEU B CA 7
ATOM 18288 C C . LEU B 1 49 ? 11.235 -23.040 -21.292 1.00 0.00 49 LEU B C 7
ATOM 18289 O O . LEU B 1 49 ? 11.296 -22.383 -20.251 1.00 0.00 49 LEU B O 7
ATOM 18305 N N . ALA B 1 50 ? 11.361 -22.495 -22.497 1.00 0.00 50 ALA B N 7
ATOM 18306 C CA . ALA B 1 50 ? 11.584 -21.063 -22.656 1.00 0.00 50 ALA B CA 7
ATOM 18307 C C . ALA B 1 50 ? 10.447 -20.274 -22.018 1.00 0.00 50 ALA B C 7
ATOM 18308 O O . ALA B 1 50 ? 10.677 -19.259 -21.360 1.00 0.00 50 ALA B O 7
ATOM 18315 N N . LEU B 1 51 ? 9.222 -20.744 -22.211 1.00 0.00 51 LEU B N 7
ATOM 18316 C CA . LEU B 1 51 ? 8.063 -20.072 -21.641 1.00 0.00 51 LEU B CA 7
ATOM 18317 C C . LEU B 1 51 ? 8.136 -20.091 -20.115 1.00 0.00 51 LEU B C 7
ATOM 18318 O O . LEU B 1 51 ? 7.837 -19.095 -19.457 1.00 0.00 51 LEU B O 7
ATOM 18334 N N . TRP B 1 52 ? 8.542 -21.227 -19.559 1.00 0.00 52 TRP B N 7
ATOM 18335 C CA . TRP B 1 52 ? 8.659 -21.357 -18.108 1.00 0.00 52 TRP B CA 7
ATOM 18336 C C . TRP B 1 52 ? 9.686 -20.364 -17.565 1.00 0.00 52 TRP B C 7
ATOM 18337 O O . TRP B 1 52 ? 9.479 -19.758 -16.513 1.00 0.00 52 TRP B O 7
ATOM 18358 N N . LEU B 1 53 ? 10.792 -20.208 -18.283 1.00 0.00 53 LEU B N 7
ATOM 18359 C CA . LEU B 1 53 ? 11.841 -19.290 -17.857 1.00 0.00 53 LEU B CA 7
ATOM 18360 C C . LEU B 1 53 ? 11.311 -17.861 -17.814 1.00 0.00 53 LEU B C 7
ATOM 18361 O O . LEU B 1 53 ? 11.620 -17.100 -16.897 1.00 0.00 53 LEU B O 7
ATOM 18377 N N . ILE B 1 54 ? 10.519 -17.498 -18.816 1.00 0.00 54 ILE B N 7
ATOM 18378 C CA . ILE B 1 54 ? 9.959 -16.154 -18.888 1.00 0.00 54 ILE B CA 7
ATOM 18379 C C . ILE B 1 54 ? 9.058 -15.900 -17.682 1.00 0.00 54 ILE B C 7
ATOM 18380 O O . ILE B 1 54 ? 9.092 -14.824 -17.086 1.00 0.00 54 ILE B O 7
ATOM 18396 N N . TYR B 1 55 ? 8.255 -16.895 -17.328 1.00 0.00 55 TYR B N 7
ATOM 18397 C CA . TYR B 1 55 ? 7.354 -16.761 -16.192 1.00 0.00 55 TYR B CA 7
ATOM 18398 C C . TYR B 1 55 ? 8.145 -16.455 -14.922 1.00 0.00 55 TYR B C 7
ATOM 18399 O O . TYR B 1 55 ? 7.777 -15.568 -14.151 1.00 0.00 55 TYR B O 7
ATOM 18417 N N . GLY B 1 56 ? 9.229 -17.188 -14.708 1.00 0.00 56 GLY B N 7
ATOM 18418 C CA . GLY B 1 56 ? 10.052 -16.973 -13.523 1.00 0.00 56 GLY B CA 7
ATOM 18419 C C . GLY B 1 56 ? 10.627 -15.561 -13.508 1.00 0.00 56 GLY B C 7
ATOM 18420 O O . GLY B 1 56 ? 10.660 -14.903 -12.465 1.00 0.00 56 GLY B O 7
ATOM 18424 N N . LEU B 1 57 ? 11.081 -15.099 -14.669 1.00 0.00 57 LEU B N 7
ATOM 18425 C CA . LEU B 1 57 ? 11.655 -13.762 -14.776 1.00 0.00 57 LEU B CA 7
ATOM 18426 C C . LEU B 1 57 ? 10.609 -12.698 -14.462 1.00 0.00 57 LEU B C 7
ATOM 18427 O O . LEU B 1 57 ? 10.894 -11.727 -13.762 1.00 0.00 57 LEU B O 7
ATOM 18443 N N . LEU B 1 58 ? 9.400 -12.884 -14.974 1.00 0.00 58 LEU B N 7
ATOM 18444 C CA . LEU B 1 58 ? 8.326 -11.928 -14.731 1.00 0.00 58 LEU B CA 7
ATOM 18445 C C . LEU B 1 58 ? 7.971 -11.892 -13.249 1.00 0.00 58 LEU B C 7
ATOM 18446 O O . LEU B 1 58 ? 7.618 -10.843 -12.710 1.00 0.00 58 LEU B O 7
ATOM 18462 N N . SER B 1 59 ? 8.073 -13.043 -12.594 1.00 0.00 59 SER B N 7
ATOM 18463 C CA . SER B 1 59 ? 7.767 -13.134 -11.171 1.00 0.00 59 SER B CA 7
ATOM 18464 C C . SER B 1 59 ? 8.950 -12.647 -10.339 1.00 0.00 59 SER B C 7
ATOM 18465 O O . SER B 1 59 ? 8.824 -12.420 -9.136 1.00 0.00 59 SER B O 7
ATOM 18473 N N . GLY B 1 60 ? 10.101 -12.494 -10.988 1.00 0.00 60 GLY B N 7
ATOM 18474 C CA . GLY B 1 60 ? 11.299 -12.036 -10.297 1.00 0.00 60 GLY B CA 7
ATOM 18475 C C . GLY B 1 60 ? 11.734 -13.055 -9.254 1.00 0.00 60 GLY B C 7
ATOM 18476 O O . GLY B 1 60 ? 12.451 -12.726 -8.310 1.00 0.00 60 GLY B O 7
ATOM 18480 N N . ASP B 1 61 ? 11.292 -14.296 -9.430 1.00 0.00 61 ASP B N 7
ATOM 18481 C CA . ASP B 1 61 ? 11.637 -15.359 -8.494 1.00 0.00 61 ASP B CA 7
ATOM 18482 C C . ASP B 1 61 ? 13.014 -15.925 -8.812 1.00 0.00 61 ASP B C 7
ATOM 18483 O O . ASP B 1 61 ? 13.320 -16.215 -9.967 1.00 0.00 61 ASP B O 7
ATOM 18492 N N . ALA B 1 62 ? 13.839 -16.081 -7.779 1.00 0.00 62 ALA B N 7
ATOM 18493 C CA . ALA B 1 62 ? 15.186 -16.624 -7.952 1.00 0.00 62 ALA B CA 7
ATOM 18494 C C . ALA B 1 62 ? 15.155 -18.160 -7.928 1.00 0.00 62 ALA B C 7
ATOM 18495 O O . ALA B 1 62 ? 15.824 -18.819 -8.724 1.00 0.00 62 ALA B O 7
ATOM 18502 N N . PRO B 1 63 ? 14.420 -18.734 -7.010 1.00 0.00 63 PRO B N 7
ATOM 18503 C CA . PRO B 1 63 ? 14.323 -20.220 -6.869 1.00 0.00 63 PRO B CA 7
ATOM 18504 C C . PRO B 1 63 ? 13.752 -20.897 -8.124 1.00 0.00 63 PRO B C 7
ATOM 18505 O O . PRO B 1 63 ? 14.244 -21.937 -8.558 1.00 0.00 63 PRO B O 7
ATOM 18516 N N . LEU B 1 64 ? 12.700 -20.306 -8.687 1.00 0.00 64 LEU B N 7
ATOM 18517 C CA . LEU B 1 64 ? 12.056 -20.876 -9.868 1.00 0.00 64 LEU B CA 7
ATOM 18518 C C . LEU B 1 64 ? 13.014 -20.932 -11.056 1.00 0.00 64 LEU B C 7
ATOM 18519 O O . LEU B 1 64 ? 13.096 -21.949 -11.747 1.00 0.00 64 LEU B O 7
ATOM 18535 N N . ILE B 1 65 ? 13.749 -19.854 -11.281 1.00 0.00 65 ILE B N 7
ATOM 18536 C CA . ILE B 1 65 ? 14.700 -19.816 -12.382 1.00 0.00 65 ILE B CA 7
ATOM 18537 C C . ILE B 1 65 ? 15.866 -20.763 -12.107 1.00 0.00 65 ILE B C 7
ATOM 18538 O O . ILE B 1 65 ? 16.310 -21.493 -12.994 1.00 0.00 65 ILE B O 7
ATOM 18554 N N . ALA B 1 66 ? 16.359 -20.741 -10.874 1.00 0.00 66 ALA B N 7
ATOM 18555 C CA . ALA B 1 66 ? 17.475 -21.592 -10.486 1.00 0.00 66 ALA B CA 7
ATOM 18556 C C . ALA B 1 66 ? 17.095 -23.066 -10.584 1.00 0.00 66 ALA B C 7
ATOM 18557 O O . ALA B 1 66 ? 17.880 -23.889 -11.054 1.00 0.00 66 ALA B O 7
ATOM 18564 N N . SER B 1 67 ? 15.887 -23.394 -10.142 1.00 0.00 67 SER B N 7
ATOM 18565 C CA . SER B 1 67 ? 15.419 -24.773 -10.192 1.00 0.00 67 SER B CA 7
ATOM 18566 C C . SER B 1 67 ? 15.287 -25.248 -11.635 1.00 0.00 67 SER B C 7
ATOM 18567 O O . SER B 1 67 ? 15.598 -26.398 -11.948 1.00 0.00 67 SER B O 7
ATOM 18575 N N . ASN B 1 68 ? 14.823 -24.361 -12.510 1.00 0.00 68 ASN B N 7
ATOM 18576 C CA . ASN B 1 68 ? 14.655 -24.712 -13.916 1.00 0.00 68 ASN B CA 7
ATOM 18577 C C . ASN B 1 68 ? 16.002 -25.041 -14.552 1.00 0.00 68 ASN B C 7
ATOM 18578 O O . ASN B 1 68 ? 16.113 -25.988 -15.330 1.00 0.00 68 ASN B O 7
ATOM 18589 N N . ALA B 1 69 ? 17.021 -24.255 -14.218 1.00 0.00 69 ALA B N 7
ATOM 18590 C CA . ALA B 1 69 ? 18.351 -24.480 -14.770 1.00 0.00 69 ALA B CA 7
ATOM 18591 C C . ALA B 1 69 ? 18.862 -25.864 -14.384 1.00 0.00 69 ALA B C 7
ATOM 18592 O O . ALA B 1 69 ? 19.427 -26.580 -15.210 1.00 0.00 69 ALA B O 7
ATOM 18599 N N . VAL B 1 70 ? 18.652 -26.237 -13.125 1.00 0.00 70 VAL B N 7
ATOM 18600 C CA . VAL B 1 70 ? 19.093 -27.543 -12.644 1.00 0.00 70 VAL B CA 7
ATOM 18601 C C . VAL B 1 70 ? 18.357 -28.657 -13.385 1.00 0.00 70 VAL B C 7
ATOM 18602 O O . VAL B 1 70 ? 18.967 -29.632 -13.827 1.00 0.00 70 VAL B O 7
ATOM 18615 N N . THR B 1 71 ? 17.044 -28.501 -13.518 1.00 0.00 71 THR B N 7
ATOM 18616 C CA . THR B 1 71 ? 16.228 -29.492 -14.211 1.00 0.00 71 THR B CA 7
ATOM 18617 C C . THR B 1 71 ? 16.648 -29.609 -15.670 1.00 0.00 71 THR B C 7
ATOM 18618 O O . THR B 1 71 ? 16.762 -30.712 -16.205 1.00 0.00 71 THR B O 7
ATOM 18629 N N . MET B 1 72 ? 16.866 -28.465 -16.310 1.00 0.00 72 MET B N 7
ATOM 18630 C CA . MET B 1 72 ? 17.261 -28.452 -17.712 1.00 0.00 72 MET B CA 7
ATOM 18631 C C . MET B 1 72 ? 18.562 -29.217 -17.901 1.00 0.00 72 MET B C 7
ATOM 18632 O O . MET B 1 72 ? 18.712 -29.973 -18.858 1.00 0.00 72 MET B O 7
ATOM 18646 N N . LEU B 1 73 ? 19.503 -29.021 -16.986 1.00 0.00 73 LEU B N 7
ATOM 18647 C CA . LEU B 1 73 ? 20.782 -29.706 -17.080 1.00 0.00 73 LEU B CA 7
ATOM 18648 C C . LEU B 1 73 ? 20.601 -31.215 -17.002 1.00 0.00 73 LEU B C 7
ATOM 18649 O O . LEU B 1 73 ? 21.190 -31.958 -17.787 1.00 0.00 73 LEU B O 7
ATOM 18665 N N . LEU B 1 74 ? 19.795 -31.665 -16.051 1.00 0.00 74 LEU B N 7
ATOM 18666 C CA . LEU B 1 74 ? 19.567 -33.091 -15.893 1.00 0.00 74 LEU B CA 7
ATOM 18667 C C . LEU B 1 74 ? 18.833 -33.652 -17.116 1.00 0.00 74 LEU B C 7
ATOM 18668 O O . LEU B 1 74 ? 19.179 -34.713 -17.635 1.00 0.00 74 LEU B O 7
ATOM 18684 N N . ALA B 1 75 ? 17.816 -32.921 -17.563 1.00 0.00 75 ALA B N 7
ATOM 18685 C CA . ALA B 1 75 ? 17.025 -33.332 -18.717 1.00 0.00 75 ALA B CA 7
ATOM 18686 C C . ALA B 1 75 ? 17.796 -33.101 -20.011 1.00 0.00 75 ALA B C 7
ATOM 18687 O O . ALA B 1 75 ? 17.562 -33.782 -21.009 1.00 0.00 75 ALA B O 7
ATOM 18694 N N . GLY B 1 76 ? 18.704 -32.122 -19.984 1.00 0.00 76 GLY B N 7
ATOM 18695 C CA . GLY B 1 76 ? 19.513 -31.777 -21.156 1.00 0.00 76 GLY B CA 7
ATOM 18696 C C . GLY B 1 76 ? 19.812 -32.999 -22.020 1.00 0.00 76 GLY B C 7
ATOM 18697 O O . GLY B 1 76 ? 20.825 -33.675 -21.834 1.00 0.00 76 GLY B O 7
ATOM 18701 N N . GLY B 1 77 ? 18.914 -33.274 -22.962 1.00 0.00 77 GLY B N 7
ATOM 18702 C CA . GLY B 1 77 ? 19.071 -34.415 -23.858 1.00 0.00 77 GLY B CA 7
ATOM 18703 C C . GLY B 1 77 ? 19.908 -34.035 -25.074 1.00 0.00 77 GLY B C 7
ATOM 18704 O O . GLY B 1 77 ? 19.626 -34.449 -26.192 1.00 0.00 77 GLY B O 7
ATOM 18708 N N . ILE B 1 78 ? 20.934 -33.234 -24.853 1.00 0.00 78 ILE B N 7
ATOM 18709 C CA . ILE B 1 78 ? 21.795 -32.807 -25.946 1.00 0.00 78 ILE B CA 7
ATOM 18710 C C . ILE B 1 78 ? 22.571 -33.994 -26.522 1.00 0.00 78 ILE B C 7
ATOM 18711 O O . ILE B 1 78 ? 22.741 -34.107 -27.737 1.00 0.00 78 ILE B O 7
ATOM 18727 N N . LEU B 1 79 ? 23.072 -34.851 -25.638 1.00 0.00 79 LEU B N 7
ATOM 18728 C CA . LEU B 1 79 ? 23.868 -36.001 -26.057 1.00 0.00 79 LEU B CA 7
ATOM 18729 C C . LEU B 1 79 ? 23.064 -36.927 -26.969 1.00 0.00 79 LEU B C 7
ATOM 18730 O O . LEU B 1 79 ? 23.568 -37.392 -27.991 1.00 0.00 79 LEU B O 7
ATOM 18746 N N . VAL B 1 80 ? 21.815 -37.191 -26.599 1.00 0.00 80 VAL B N 7
ATOM 18747 C CA . VAL B 1 80 ? 20.962 -38.062 -27.405 1.00 0.00 80 VAL B CA 7
ATOM 18748 C C . VAL B 1 80 ? 20.611 -37.393 -28.733 1.00 0.00 80 VAL B C 7
ATOM 18749 O O . VAL B 1 80 ? 20.475 -38.060 -29.757 1.00 0.00 80 VAL B O 7
ATOM 18762 N N . MET B 1 81 ? 20.477 -36.070 -28.714 1.00 0.00 81 MET B N 7
ATOM 18763 C CA . MET B 1 81 ? 20.153 -35.325 -29.931 1.00 0.00 81 MET B CA 7
ATOM 18764 C C . MET B 1 81 ? 21.247 -35.510 -30.980 1.00 0.00 81 MET B C 7
ATOM 18765 O O . MET B 1 81 ? 20.960 -35.643 -32.170 1.00 0.00 81 MET B O 7
ATOM 18779 N N . LYS B 1 82 ? 22.496 -35.515 -30.534 1.00 0.00 82 LYS B N 7
ATOM 18780 C CA . LYS B 1 82 ? 23.621 -35.682 -31.446 1.00 0.00 82 LYS B CA 7
ATOM 18781 C C . LYS B 1 82 ? 23.587 -37.059 -32.100 1.00 0.00 82 LYS B C 7
ATOM 18782 O O . LYS B 1 82 ? 24.364 -37.338 -33.014 1.00 0.00 82 LYS B O 7
ATOM 18801 N N . LEU B 1 83 ? 22.682 -37.913 -31.633 1.00 0.00 83 LEU B N 7
ATOM 18802 C CA . LEU B 1 83 ? 22.563 -39.256 -32.182 1.00 0.00 83 LEU B CA 7
ATOM 18803 C C . LEU B 1 83 ? 22.250 -39.190 -33.673 1.00 0.00 83 LEU B C 7
ATOM 18804 O O . LEU B 1 83 ? 22.696 -40.036 -34.449 1.00 0.00 83 LEU B O 7
ATOM 18820 N N . ARG B 1 84 ? 21.487 -38.180 -34.069 1.00 0.00 84 ARG B N 7
ATOM 18821 C CA . ARG B 1 84 ? 21.128 -38.016 -35.472 1.00 0.00 84 ARG B CA 7
ATOM 18822 C C . ARG B 1 84 ? 22.376 -37.835 -36.329 1.00 0.00 84 ARG B C 7
ATOM 18823 O O . ARG B 1 84 ? 22.458 -38.364 -37.436 1.00 0.00 84 ARG B O 7
ATOM 18844 N N . TYR B 1 85 ? 23.348 -37.079 -35.814 1.00 0.00 85 TYR B N 7
ATOM 18845 C CA . TYR B 1 85 ? 24.593 -36.831 -36.549 1.00 0.00 85 TYR B CA 7
ATOM 18846 C C . TYR B 1 85 ? 25.797 -37.026 -35.636 1.00 0.00 85 TYR B C 7
ATOM 18847 O O . TYR B 1 85 ? 25.926 -36.358 -34.611 1.00 0.00 85 TYR B O 7
ATOM 18865 N N . GLY B 1 86 ? 26.677 -37.946 -36.017 1.00 0.00 86 GLY B N 7
ATOM 18866 C CA . GLY B 1 86 ? 27.869 -38.223 -35.226 1.00 0.00 86 GLY B CA 7
ATOM 18867 C C . GLY B 1 86 ? 28.459 -39.579 -35.591 1.00 0.00 86 GLY B C 7
ATOM 18868 O O . GLY B 1 86 ? 28.007 -40.155 -36.569 1.00 0.00 86 GLY B O 7
ATOM 18873 N N . MET A 1 1 ? -3.909 -11.305 -4.656 1.00 0.00 1 MET A N 8
ATOM 18874 C CA . MET A 1 1 ? -5.038 -10.733 -5.443 1.00 0.00 1 MET A CA 8
ATOM 18875 C C . MET A 1 1 ? -5.558 -11.787 -6.417 1.00 0.00 1 MET A C 8
ATOM 18876 O O . MET A 1 1 ? -6.636 -11.639 -6.989 1.00 0.00 1 MET A O 8
ATOM 18892 N N . ASP A 1 2 ? -4.781 -12.850 -6.599 1.00 0.00 2 ASP A N 8
ATOM 18893 C CA . ASP A 1 2 ? -5.170 -13.923 -7.507 1.00 0.00 2 ASP A CA 8
ATOM 18894 C C . ASP A 1 2 ? -5.332 -13.389 -8.928 1.00 0.00 2 ASP A C 8
ATOM 18895 O O . ASP A 1 2 ? -6.404 -13.501 -9.525 1.00 0.00 2 ASP A O 8
ATOM 18904 N N . PRO A 1 3 ? -4.292 -12.812 -9.475 1.00 0.00 3 PRO A N 8
ATOM 18905 C CA . PRO A 1 3 ? -4.321 -12.248 -10.857 1.00 0.00 3 PRO A CA 8
ATOM 18906 C C . PRO A 1 3 ? -4.386 -13.345 -11.919 1.00 0.00 3 PRO A C 8
ATOM 18907 O O . PRO A 1 3 ? -3.382 -13.989 -12.222 1.00 0.00 3 PRO A O 8
ATOM 18918 N N . PHE A 1 4 ? -5.568 -13.540 -12.483 1.00 0.00 4 PHE A N 8
ATOM 18919 C CA . PHE A 1 4 ? -5.753 -14.546 -13.517 1.00 0.00 4 PHE A CA 8
ATOM 18920 C C . PHE A 1 4 ? -4.976 -14.169 -14.770 1.00 0.00 4 PHE A C 8
ATOM 18921 O O . PHE A 1 4 ? -4.503 -15.036 -15.503 1.00 0.00 4 PHE A O 8
ATOM 18938 N N . LEU A 1 5 ? -4.869 -12.870 -15.024 1.00 0.00 5 LEU A N 8
ATOM 18939 C CA . LEU A 1 5 ? -4.172 -12.403 -16.212 1.00 0.00 5 LEU A CA 8
ATOM 18940 C C . LEU A 1 5 ? -2.722 -12.880 -16.210 1.00 0.00 5 LEU A C 8
ATOM 18941 O O . LEU A 1 5 ? -2.237 -13.425 -17.201 1.00 0.00 5 LEU A O 8
ATOM 18957 N N . ILE A 1 6 ? -2.033 -12.672 -15.096 1.00 0.00 6 ILE A N 8
ATOM 18958 C CA . ILE A 1 6 ? -0.640 -13.089 -14.989 1.00 0.00 6 ILE A CA 8
ATOM 18959 C C . ILE A 1 6 ? -0.531 -14.611 -14.979 1.00 0.00 6 ILE A C 8
ATOM 18960 O O . ILE A 1 6 ? 0.321 -15.188 -15.652 1.00 0.00 6 ILE A O 8
ATOM 18976 N N . LYS A 1 7 ? -1.401 -15.249 -14.209 1.00 0.00 7 LYS A N 8
ATOM 18977 C CA . LYS A 1 7 ? -1.403 -16.703 -14.104 1.00 0.00 7 LYS A CA 8
ATOM 18978 C C . LYS A 1 7 ? -1.678 -17.334 -15.458 1.00 0.00 7 LYS A C 8
ATOM 18979 O O . LYS A 1 7 ? -1.241 -18.449 -15.735 1.00 0.00 7 LYS A O 8
ATOM 18998 N N . LEU A 1 8 ? -2.407 -16.617 -16.294 1.00 0.00 8 LEU A N 8
ATOM 18999 C CA . LEU A 1 8 ? -2.737 -17.125 -17.613 1.00 0.00 8 LEU A CA 8
ATOM 19000 C C . LEU A 1 8 ? -1.466 -17.380 -18.414 1.00 0.00 8 LEU A C 8
ATOM 19001 O O . LEU A 1 8 ? -1.386 -18.347 -19.174 1.00 0.00 8 LEU A O 8
ATOM 19017 N N . ILE A 1 9 ? -0.481 -16.505 -18.257 1.00 0.00 9 ILE A N 8
ATOM 19018 C CA . ILE A 1 9 ? 0.771 -16.646 -18.985 1.00 0.00 9 ILE A CA 8
ATOM 19019 C C . ILE A 1 9 ? 1.454 -17.959 -18.615 1.00 0.00 9 ILE A C 8
ATOM 19020 O O . ILE A 1 9 ? 1.948 -18.683 -19.482 1.00 0.00 9 ILE A O 8
ATOM 19036 N N . GLY A 1 10 ? 1.475 -18.265 -17.322 1.00 0.00 10 GLY A N 8
ATOM 19037 C CA . GLY A 1 10 ? 2.098 -19.497 -16.851 1.00 0.00 10 GLY A CA 8
ATOM 19038 C C . GLY A 1 10 ? 1.353 -20.718 -17.377 1.00 0.00 10 GLY A C 8
ATOM 19039 O O . GLY A 1 10 ? 1.965 -21.731 -17.718 1.00 0.00 10 GLY A O 8
ATOM 19043 N N . PHE A 1 11 ? 0.030 -20.615 -17.439 1.00 0.00 11 PHE A N 8
ATOM 19044 C CA . PHE A 1 11 ? -0.792 -21.718 -17.926 1.00 0.00 11 PHE A CA 8
ATOM 19045 C C . PHE A 1 11 ? -0.442 -22.049 -19.373 1.00 0.00 11 PHE A C 8
ATOM 19046 O O . PHE A 1 11 ? -0.285 -23.215 -19.736 1.00 0.00 11 PHE A O 8
ATOM 19063 N N . ALA A 1 12 ? -0.326 -21.013 -20.199 1.00 0.00 12 ALA A N 8
ATOM 19064 C CA . ALA A 1 12 ? 0.001 -21.203 -21.607 1.00 0.00 12 ALA A CA 8
ATOM 19065 C C . ALA A 1 12 ? 1.372 -21.850 -21.764 1.00 0.00 12 ALA A C 8
ATOM 19066 O O . ALA A 1 12 ? 1.565 -22.718 -22.614 1.00 0.00 12 ALA A O 8
ATOM 19073 N N . ALA A 1 13 ? 2.326 -21.421 -20.944 1.00 0.00 13 ALA A N 8
ATOM 19074 C CA . ALA A 1 13 ? 3.674 -21.971 -21.015 1.00 0.00 13 ALA A CA 8
ATOM 19075 C C . ALA A 1 13 ? 3.670 -23.464 -20.691 1.00 0.00 13 ALA A C 8
ATOM 19076 O O . ALA A 1 13 ? 4.319 -24.263 -21.375 1.00 0.00 13 ALA A O 8
ATOM 19083 N N . ALA A 1 14 ? 2.929 -23.836 -19.652 1.00 0.00 14 ALA A N 8
ATOM 19084 C CA . ALA A 1 14 ? 2.846 -25.234 -19.248 1.00 0.00 14 ALA A CA 8
ATOM 19085 C C . ALA A 1 14 ? 2.188 -26.073 -20.339 1.00 0.00 14 ALA A C 8
ATOM 19086 O O . ALA A 1 14 ? 2.632 -27.181 -20.636 1.00 0.00 14 ALA A O 8
ATOM 19093 N N . THR A 1 15 ? 1.130 -25.535 -20.936 1.00 0.00 15 THR A N 8
ATOM 19094 C CA . THR A 1 15 ? 0.425 -26.247 -21.995 1.00 0.00 15 THR A CA 8
ATOM 19095 C C . THR A 1 15 ? 1.279 -26.326 -23.256 1.00 0.00 15 THR A C 8
ATOM 19096 O O . THR A 1 15 ? 1.249 -27.324 -23.971 1.00 0.00 15 THR A O 8
ATOM 19107 N N . CYS A 1 16 ? 2.038 -25.269 -23.526 1.00 0.00 16 CYS A N 8
ATOM 19108 C CA . CYS A 1 16 ? 2.885 -25.237 -24.713 1.00 0.00 16 CYS A CA 8
ATOM 19109 C C . CYS A 1 16 ? 3.861 -26.412 -24.704 1.00 0.00 16 CYS A C 8
ATOM 19110 O O . CYS A 1 16 ? 4.046 -27.085 -25.720 1.00 0.00 16 CYS A O 8
ATOM 19118 N N . THR A 1 17 ? 4.472 -26.657 -23.552 1.00 0.00 17 THR A N 8
ATOM 19119 C CA . THR A 1 17 ? 5.424 -27.754 -23.428 1.00 0.00 17 THR A CA 8
ATOM 19120 C C . THR A 1 17 ? 4.697 -29.094 -23.457 1.00 0.00 17 THR A C 8
ATOM 19121 O O . THR A 1 17 ? 5.156 -30.047 -24.083 1.00 0.00 17 THR A O 8
ATOM 19132 N N . THR A 1 18 ? 3.558 -29.157 -22.779 1.00 0.00 18 THR A N 8
ATOM 19133 C CA . THR A 1 18 ? 2.773 -30.385 -22.734 1.00 0.00 18 THR A CA 8
ATOM 19134 C C . THR A 1 18 ? 2.330 -30.787 -24.137 1.00 0.00 18 THR A C 8
ATOM 19135 O O . THR A 1 18 ? 2.391 -31.960 -24.505 1.00 0.00 18 THR A O 8
ATOM 19146 N N . VAL A 1 19 ? 1.888 -29.807 -24.919 1.00 0.00 19 VAL A N 8
ATOM 19147 C CA . VAL A 1 19 ? 1.437 -30.078 -26.279 1.00 0.00 19 VAL A CA 8
ATOM 19148 C C . VAL A 1 19 ? 2.579 -30.656 -27.106 1.00 0.00 19 VAL A C 8
ATOM 19149 O O . VAL A 1 19 ? 2.396 -31.627 -27.819 1.00 0.00 19 VAL A O 8
ATOM 19162 N N . ALA A 1 20 ? 3.754 -30.047 -27.006 1.00 0.00 20 ALA A N 8
ATOM 19163 C CA . ALA A 1 20 ? 4.918 -30.520 -27.753 1.00 0.00 20 ALA A CA 8
ATOM 19164 C C . ALA A 1 20 ? 5.391 -31.872 -27.230 1.00 0.00 20 ALA A C 8
ATOM 19165 O O . ALA A 1 20 ? 5.964 -32.673 -27.969 1.00 0.00 20 ALA A O 8
ATOM 19172 N N . TYR A 1 21 ? 5.156 -32.101 -25.942 1.00 0.00 21 TYR A N 8
ATOM 19173 C CA . TYR A 1 21 ? 5.538 -33.353 -25.283 1.00 0.00 21 TYR A CA 8
ATOM 19174 C C . TYR A 1 21 ? 4.522 -34.469 -25.543 1.00 0.00 21 TYR A C 8
ATOM 19175 O O . TYR A 1 21 ? 4.859 -35.650 -25.474 1.00 0.00 21 TYR A O 8
ATOM 19193 N N . ALA A 1 22 ? 3.269 -34.089 -25.788 1.00 0.00 22 ALA A N 8
ATOM 19194 C CA . ALA A 1 22 ? 2.202 -35.070 -25.998 1.00 0.00 22 ALA A CA 8
ATOM 19195 C C . ALA A 1 22 ? 2.603 -36.106 -27.059 1.00 0.00 22 ALA A C 8
ATOM 19196 O O . ALA A 1 22 ? 2.485 -37.305 -26.817 1.00 0.00 22 ALA A O 8
ATOM 19203 N N . PRO A 1 23 ? 3.076 -35.679 -28.203 1.00 0.00 23 PRO A N 8
ATOM 19204 C CA . PRO A 1 23 ? 3.496 -36.607 -29.283 1.00 0.00 23 PRO A CA 8
ATOM 19205 C C . PRO A 1 23 ? 4.455 -37.683 -28.774 1.00 0.00 23 PRO A C 8
ATOM 19206 O O . PRO A 1 23 ? 4.417 -38.826 -29.234 1.00 0.00 23 PRO A O 8
ATOM 19217 N N . GLN A 1 24 ? 5.306 -37.318 -27.825 1.00 0.00 24 GLN A N 8
ATOM 19218 C CA . GLN A 1 24 ? 6.260 -38.269 -27.272 1.00 0.00 24 GLN A CA 8
ATOM 19219 C C . GLN A 1 24 ? 5.524 -39.378 -26.526 1.00 0.00 24 GLN A C 8
ATOM 19220 O O . GLN A 1 24 ? 5.910 -40.545 -26.586 1.00 0.00 24 GLN A O 8
ATOM 19234 N N . PHE A 1 25 ? 4.467 -39.002 -25.817 1.00 0.00 25 PHE A N 8
ATOM 19235 C CA . PHE A 1 25 ? 3.685 -39.968 -25.054 1.00 0.00 25 PHE A CA 8
ATOM 19236 C C . PHE A 1 25 ? 3.005 -40.959 -25.992 1.00 0.00 25 PHE A C 8
ATOM 19237 O O . PHE A 1 25 ? 2.907 -42.149 -25.694 1.00 0.00 25 PHE A O 8
ATOM 19254 N N . ILE A 1 26 ? 2.530 -40.459 -27.127 1.00 0.00 26 ILE A N 8
ATOM 19255 C CA . ILE A 1 26 ? 1.850 -41.305 -28.103 1.00 0.00 26 ILE A CA 8
ATOM 19256 C C . ILE A 1 26 ? 2.796 -42.383 -28.616 1.00 0.00 26 ILE A C 8
ATOM 19257 O O . ILE A 1 26 ? 2.418 -43.549 -28.739 1.00 0.00 26 ILE A O 8
ATOM 19273 N N . LYS A 1 27 ? 4.027 -41.994 -28.907 1.00 0.00 27 LYS A N 8
ATOM 19274 C CA . LYS A 1 27 ? 5.016 -42.945 -29.398 1.00 0.00 27 LYS A CA 8
ATOM 19275 C C . LYS A 1 27 ? 5.270 -44.033 -28.358 1.00 0.00 27 LYS A C 8
ATOM 19276 O O . LYS A 1 27 ? 5.427 -45.203 -28.695 1.00 0.00 27 LYS A O 8
ATOM 19295 N N . VAL A 1 28 ? 5.305 -43.642 -27.092 1.00 0.00 28 VAL A N 8
ATOM 19296 C CA . VAL A 1 28 ? 5.534 -44.597 -26.012 1.00 0.00 28 VAL A CA 8
ATOM 19297 C C . VAL A 1 28 ? 4.396 -45.614 -25.963 1.00 0.00 28 VAL A C 8
ATOM 19298 O O . VAL A 1 28 ? 4.618 -46.810 -25.777 1.00 0.00 28 VAL A O 8
ATOM 19311 N N . LEU A 1 29 ? 3.175 -45.127 -26.126 1.00 0.00 29 LEU A N 8
ATOM 19312 C CA . LEU A 1 29 ? 2.002 -45.995 -26.099 1.00 0.00 29 LEU A CA 8
ATOM 19313 C C . LEU A 1 29 ? 2.050 -46.998 -27.241 1.00 0.00 29 LEU A C 8
ATOM 19314 O O . LEU A 1 29 ? 1.514 -48.101 -27.136 1.00 0.00 29 LEU A O 8
ATOM 19330 N N . LYS A 1 30 ? 2.684 -46.607 -28.335 1.00 0.00 30 LYS A N 8
ATOM 19331 C CA . LYS A 1 30 ? 2.778 -47.481 -29.495 1.00 0.00 30 LYS A CA 8
ATOM 19332 C C . LYS A 1 30 ? 3.404 -48.813 -29.104 1.00 0.00 30 LYS A C 8
ATOM 19333 O O . LYS A 1 30 ? 3.016 -49.862 -29.618 1.00 0.00 30 LYS A O 8
ATOM 19352 N N . THR A 1 31 ? 4.367 -48.777 -28.182 1.00 0.00 31 THR A N 8
ATOM 19353 C CA . THR A 1 31 ? 5.026 -50.005 -27.723 1.00 0.00 31 THR A CA 8
ATOM 19354 C C . THR A 1 31 ? 4.455 -50.437 -26.376 1.00 0.00 31 THR A C 8
ATOM 19355 O O . THR A 1 31 ? 4.579 -51.594 -25.976 1.00 0.00 31 THR A O 8
ATOM 19366 N N . ARG A 1 32 ? 3.821 -49.497 -25.686 1.00 0.00 32 ARG A N 8
ATOM 19367 C CA . ARG A 1 32 ? 3.219 -49.777 -24.385 1.00 0.00 32 ARG A CA 8
ATOM 19368 C C . ARG A 1 32 ? 4.222 -50.475 -23.475 1.00 0.00 32 ARG A C 8
ATOM 19369 O O . ARG A 1 32 ? 3.865 -51.383 -22.724 1.00 0.00 32 ARG A O 8
ATOM 19390 N N . SER A 1 33 ? 5.479 -50.053 -23.541 1.00 0.00 33 SER A N 8
ATOM 19391 C CA . SER A 1 33 ? 6.528 -50.648 -22.708 1.00 0.00 33 SER A CA 8
ATOM 19392 C C . SER A 1 33 ? 7.439 -49.571 -22.154 1.00 0.00 33 SER A C 8
ATOM 19393 O O . SER A 1 33 ? 7.704 -48.571 -22.824 1.00 0.00 33 SER A O 8
ATOM 19401 N N . ALA A 1 34 ? 7.940 -49.768 -20.934 1.00 0.00 34 ALA A N 8
ATOM 19402 C CA . ALA A 1 34 ? 8.841 -48.780 -20.341 1.00 0.00 34 ALA A CA 8
ATOM 19403 C C . ALA A 1 34 ? 10.276 -49.269 -20.459 1.00 0.00 34 ALA A C 8
ATOM 19404 O O . ALA A 1 34 ? 10.693 -50.175 -19.734 1.00 0.00 34 ALA A O 8
ATOM 19411 N N . ARG A 1 35 ? 11.031 -48.658 -21.363 1.00 0.00 35 ARG A N 8
ATOM 19412 C CA . ARG A 1 35 ? 12.427 -49.035 -21.540 1.00 0.00 35 ARG A CA 8
ATOM 19413 C C . ARG A 1 35 ? 13.332 -48.479 -20.443 1.00 0.00 35 ARG A C 8
ATOM 19414 O O . ARG A 1 35 ? 14.045 -49.219 -19.771 1.00 0.00 35 ARG A O 8
ATOM 19435 N N . ASP A 1 36 ? 13.304 -47.149 -20.292 1.00 0.00 36 ASP A N 8
ATOM 19436 C CA . ASP A 1 36 ? 14.134 -46.466 -19.300 1.00 0.00 36 ASP A CA 8
ATOM 19437 C C . ASP A 1 36 ? 13.312 -46.022 -18.099 1.00 0.00 36 ASP A C 8
ATOM 19438 O O . ASP A 1 36 ? 13.864 -45.565 -17.098 1.00 0.00 36 ASP A O 8
ATOM 19447 N N . ILE A 1 37 ? 11.997 -46.143 -18.208 1.00 0.00 37 ILE A N 8
ATOM 19448 C CA . ILE A 1 37 ? 11.120 -45.727 -17.123 1.00 0.00 37 ILE A CA 8
ATOM 19449 C C . ILE A 1 37 ? 10.977 -46.843 -16.092 1.00 0.00 37 ILE A C 8
ATOM 19450 O O . ILE A 1 37 ? 10.466 -47.920 -16.378 1.00 0.00 37 ILE A O 8
ATOM 19466 N N . SER A 1 38 ? 11.433 -46.574 -14.876 1.00 0.00 38 SER A N 8
ATOM 19467 C CA . SER A 1 38 ? 11.347 -47.555 -13.800 1.00 0.00 38 SER A CA 8
ATOM 19468 C C . SER A 1 38 ? 10.027 -47.411 -13.048 1.00 0.00 38 SER A C 8
ATOM 19469 O O . SER A 1 38 ? 9.519 -46.303 -12.866 1.00 0.00 38 SER A O 8
ATOM 19477 N N . LEU A 1 39 ? 9.480 -48.538 -12.622 1.00 0.00 39 LEU A N 8
ATOM 19478 C CA . LEU A 1 39 ? 8.216 -48.547 -11.890 1.00 0.00 39 LEU A CA 8
ATOM 19479 C C . LEU A 1 39 ? 8.381 -47.862 -10.546 1.00 0.00 39 LEU A C 8
ATOM 19480 O O . LEU A 1 39 ? 7.502 -47.123 -10.099 1.00 0.00 39 LEU A O 8
ATOM 19496 N N . GLY A 1 40 ? 9.510 -48.111 -9.906 1.00 0.00 40 GLY A N 8
ATOM 19497 C CA . GLY A 1 40 ? 9.778 -47.511 -8.613 1.00 0.00 40 GLY A CA 8
ATOM 19498 C C . GLY A 1 40 ? 9.857 -45.997 -8.735 1.00 0.00 40 GLY A C 8
ATOM 19499 O O . GLY A 1 40 ? 9.347 -45.269 -7.886 1.00 0.00 40 GLY A O 8
ATOM 19503 N N . MET A 1 41 ? 10.500 -45.527 -9.798 1.00 0.00 41 MET A N 8
ATOM 19504 C CA . MET A 1 41 ? 10.639 -44.093 -10.017 1.00 0.00 41 MET A CA 8
ATOM 19505 C C . MET A 1 41 ? 9.270 -43.454 -10.225 1.00 0.00 41 MET A C 8
ATOM 19506 O O . MET A 1 41 ? 9.009 -42.352 -9.745 1.00 0.00 41 MET A O 8
ATOM 19520 N N . PHE A 1 42 ? 8.397 -44.155 -10.940 1.00 0.00 42 PHE A N 8
ATOM 19521 C CA . PHE A 1 42 ? 7.055 -43.645 -11.200 1.00 0.00 42 PHE A CA 8
ATOM 19522 C C . PHE A 1 42 ? 6.324 -43.384 -9.886 1.00 0.00 42 PHE A C 8
ATOM 19523 O O . PHE A 1 42 ? 5.692 -42.343 -9.714 1.00 0.00 42 PHE A O 8
ATOM 19540 N N . LEU A 1 43 ? 6.410 -44.334 -8.964 1.00 0.00 43 LEU A N 8
ATOM 19541 C CA . LEU A 1 43 ? 5.741 -44.191 -7.676 1.00 0.00 43 LEU A CA 8
ATOM 19542 C C . LEU A 1 43 ? 6.297 -42.998 -6.910 1.00 0.00 43 LEU A C 8
ATOM 19543 O O . LEU A 1 43 ? 5.547 -42.219 -6.322 1.00 0.00 43 LEU A O 8
ATOM 19559 N N . VAL A 1 44 ? 7.613 -42.862 -6.928 1.00 0.00 44 VAL A N 8
ATOM 19560 C CA . VAL A 1 44 ? 8.270 -41.757 -6.239 1.00 0.00 44 VAL A CA 8
ATOM 19561 C C . VAL A 1 44 ? 7.964 -40.437 -6.944 1.00 0.00 44 VAL A C 8
ATOM 19562 O O . VAL A 1 44 ? 7.777 -39.403 -6.301 1.00 0.00 44 VAL A O 8
ATOM 19575 N N . MET A 1 45 ? 7.939 -40.478 -8.272 1.00 0.00 45 MET A N 8
ATOM 19576 C CA . MET A 1 45 ? 7.681 -39.282 -9.064 1.00 0.00 45 MET A CA 8
ATOM 19577 C C . MET A 1 45 ? 6.335 -38.677 -8.687 1.00 0.00 45 MET A C 8
ATOM 19578 O O . MET A 1 45 ? 6.186 -37.455 -8.637 1.00 0.00 45 MET A O 8
ATOM 19592 N N . VAL A 1 46 ? 5.361 -39.535 -8.417 1.00 0.00 46 VAL A N 8
ATOM 19593 C CA . VAL A 1 46 ? 4.032 -39.071 -8.044 1.00 0.00 46 VAL A CA 8
ATOM 19594 C C . VAL A 1 46 ? 4.111 -38.252 -6.762 1.00 0.00 46 VAL A C 8
ATOM 19595 O O . VAL A 1 46 ? 3.457 -37.218 -6.639 1.00 0.00 46 VAL A O 8
ATOM 19608 N N . LEU A 1 47 ? 4.905 -38.720 -5.811 1.00 0.00 47 LEU A N 8
ATOM 19609 C CA . LEU A 1 47 ? 5.036 -38.015 -4.547 1.00 0.00 47 LEU A CA 8
ATOM 19610 C C . LEU A 1 47 ? 5.552 -36.597 -4.783 1.00 0.00 47 LEU A C 8
ATOM 19611 O O . LEU A 1 47 ? 5.025 -35.626 -4.229 1.00 0.00 47 LEU A O 8
ATOM 19627 N N . GLY A 1 48 ? 6.581 -36.478 -5.611 1.00 0.00 48 GLY A N 8
ATOM 19628 C CA . GLY A 1 48 ? 7.156 -35.171 -5.901 1.00 0.00 48 GLY A CA 8
ATOM 19629 C C . GLY A 1 48 ? 6.116 -34.256 -6.537 1.00 0.00 48 GLY A C 8
ATOM 19630 O O . GLY A 1 48 ? 5.913 -33.128 -6.098 1.00 0.00 48 GLY A O 8
ATOM 19634 N N . LEU A 1 49 ? 5.450 -34.762 -7.563 1.00 0.00 49 LEU A N 8
ATOM 19635 C CA . LEU A 1 49 ? 4.428 -33.991 -8.259 1.00 0.00 49 LEU A CA 8
ATOM 19636 C C . LEU A 1 49 ? 3.287 -33.646 -7.316 1.00 0.00 49 LEU A C 8
ATOM 19637 O O . LEU A 1 49 ? 2.739 -32.545 -7.372 1.00 0.00 49 LEU A O 8
ATOM 19653 N N . ALA A 1 50 ? 2.926 -34.589 -6.458 1.00 0.00 50 ALA A N 8
ATOM 19654 C CA . ALA A 1 50 ? 1.838 -34.370 -5.521 1.00 0.00 50 ALA A CA 8
ATOM 19655 C C . ALA A 1 50 ? 2.111 -33.133 -4.674 1.00 0.00 50 ALA A C 8
ATOM 19656 O O . ALA A 1 50 ? 1.200 -32.389 -4.345 1.00 0.00 50 ALA A O 8
ATOM 19663 N N . LEU A 1 51 ? 3.372 -32.906 -4.343 1.00 0.00 51 LEU A N 8
ATOM 19664 C CA . LEU A 1 51 ? 3.736 -31.736 -3.543 1.00 0.00 51 LEU A CA 8
ATOM 19665 C C . LEU A 1 51 ? 3.404 -30.446 -4.289 1.00 0.00 51 LEU A C 8
ATOM 19666 O O . LEU A 1 51 ? 3.028 -29.434 -3.685 1.00 0.00 51 LEU A O 8
ATOM 19682 N N . TRP A 1 52 ? 3.559 -30.483 -5.601 1.00 0.00 52 TRP A N 8
ATOM 19683 C CA . TRP A 1 52 ? 3.290 -29.312 -6.421 1.00 0.00 52 TRP A CA 8
ATOM 19684 C C . TRP A 1 52 ? 1.858 -28.830 -6.209 1.00 0.00 52 TRP A C 8
ATOM 19685 O O . TRP A 1 52 ? 1.583 -27.632 -6.262 1.00 0.00 52 TRP A O 8
ATOM 19706 N N . LEU A 1 53 ? 0.948 -29.769 -5.975 1.00 0.00 53 LEU A N 8
ATOM 19707 C CA . LEU A 1 53 ? -0.453 -29.425 -5.764 1.00 0.00 53 LEU A CA 8
ATOM 19708 C C . LEU A 1 53 ? -0.613 -28.572 -4.511 1.00 0.00 53 LEU A C 8
ATOM 19709 O O . LEU A 1 53 ? -1.406 -27.632 -4.486 1.00 0.00 53 LEU A O 8
ATOM 19725 N N . ILE A 1 54 ? 0.137 -28.907 -3.476 1.00 0.00 54 ILE A N 8
ATOM 19726 C CA . ILE A 1 54 ? 0.057 -28.166 -2.228 1.00 0.00 54 ILE A CA 8
ATOM 19727 C C . ILE A 1 54 ? 0.474 -26.717 -2.463 1.00 0.00 54 ILE A C 8
ATOM 19728 O O . ILE A 1 54 ? -0.172 -25.788 -1.978 1.00 0.00 54 ILE A O 8
ATOM 19744 N N . TYR A 1 55 ? 1.563 -26.535 -3.196 1.00 0.00 55 TYR A N 8
ATOM 19745 C CA . TYR A 1 55 ? 2.060 -25.191 -3.470 1.00 0.00 55 TYR A CA 8
ATOM 19746 C C . TYR A 1 55 ? 1.005 -24.374 -4.209 1.00 0.00 55 TYR A C 8
ATOM 19747 O O . TYR A 1 55 ? 0.754 -23.214 -3.880 1.00 0.00 55 TYR A O 8
ATOM 19765 N N . GLY A 1 56 ? 0.392 -24.984 -5.216 1.00 0.00 56 GLY A N 8
ATOM 19766 C CA . GLY A 1 56 ? -0.633 -24.302 -5.998 1.00 0.00 56 GLY A CA 8
ATOM 19767 C C . GLY A 1 56 ? -1.824 -23.921 -5.128 1.00 0.00 56 GLY A C 8
ATOM 19768 O O . GLY A 1 56 ? -2.395 -22.834 -5.271 1.00 0.00 56 GLY A O 8
ATOM 19772 N N . LEU A 1 57 ? -2.200 -24.822 -4.227 1.00 0.00 57 LEU A N 8
ATOM 19773 C CA . LEU A 1 57 ? -3.330 -24.576 -3.340 1.00 0.00 57 LEU A CA 8
ATOM 19774 C C . LEU A 1 57 ? -3.050 -23.377 -2.442 1.00 0.00 57 LEU A C 8
ATOM 19775 O O . LEU A 1 57 ? -3.917 -22.532 -2.231 1.00 0.00 57 LEU A O 8
ATOM 19791 N N . LEU A 1 58 ? -1.833 -23.308 -1.925 1.00 0.00 58 LEU A N 8
ATOM 19792 C CA . LEU A 1 58 ? -1.451 -22.209 -1.052 1.00 0.00 58 LEU A CA 8
ATOM 19793 C C . LEU A 1 58 ? -1.489 -20.892 -1.813 1.00 0.00 58 LEU A C 8
ATOM 19794 O O . LEU A 1 58 ? -1.813 -19.848 -1.248 1.00 0.00 58 LEU A O 8
ATOM 19810 N N . SER A 1 59 ? -1.158 -20.948 -3.097 1.00 0.00 59 SER A N 8
ATOM 19811 C CA . SER A 1 59 ? -1.159 -19.747 -3.924 1.00 0.00 59 SER A CA 8
ATOM 19812 C C . SER A 1 59 ? -2.579 -19.393 -4.353 1.00 0.00 59 SER A C 8
ATOM 19813 O O . SER A 1 59 ? -2.846 -18.271 -4.784 1.00 0.00 59 SER A O 8
ATOM 19821 N N . GLY A 1 60 ? -3.488 -20.356 -4.228 1.00 0.00 60 GLY A N 8
ATOM 19822 C CA . GLY A 1 60 ? -4.878 -20.131 -4.601 1.00 0.00 60 GLY A CA 8
ATOM 19823 C C . GLY A 1 60 ? -5.021 -20.013 -6.110 1.00 0.00 60 GLY A C 8
ATOM 19824 O O . GLY A 1 60 ? -5.981 -19.419 -6.605 1.00 0.00 60 GLY A O 8
ATOM 19828 N N . ASP A 1 61 ? -4.065 -20.580 -6.846 1.00 0.00 61 ASP A N 8
ATOM 19829 C CA . ASP A 1 61 ? -4.117 -20.527 -8.306 1.00 0.00 61 ASP A CA 8
ATOM 19830 C C . ASP A 1 61 ? -4.878 -21.729 -8.857 1.00 0.00 61 ASP A C 8
ATOM 19831 O O . ASP A 1 61 ? -4.583 -22.873 -8.515 1.00 0.00 61 ASP A O 8
ATOM 19840 N N . ALA A 1 62 ? -5.844 -21.464 -9.728 1.00 0.00 62 ALA A N 8
ATOM 19841 C CA . ALA A 1 62 ? -6.634 -22.530 -10.343 1.00 0.00 62 ALA A CA 8
ATOM 19842 C C . ALA A 1 62 ? -5.941 -23.041 -11.607 1.00 0.00 62 ALA A C 8
ATOM 19843 O O . ALA A 1 62 ? -5.856 -24.247 -11.839 1.00 0.00 62 ALA A O 8
ATOM 19850 N N . PRO A 1 63 ? -5.481 -22.138 -12.441 1.00 0.00 63 PRO A N 8
ATOM 19851 C CA . PRO A 1 63 ? -4.821 -22.497 -13.729 1.00 0.00 63 PRO A CA 8
ATOM 19852 C C . PRO A 1 63 ? -3.635 -23.430 -13.526 1.00 0.00 63 PRO A C 8
ATOM 19853 O O . PRO A 1 63 ? -3.445 -24.386 -14.278 1.00 0.00 63 PRO A O 8
ATOM 19864 N N . LEU A 1 64 ? -2.834 -23.134 -12.515 1.00 0.00 64 LEU A N 8
ATOM 19865 C CA . LEU A 1 64 ? -1.661 -23.945 -12.239 1.00 0.00 64 LEU A CA 8
ATOM 19866 C C . LEU A 1 64 ? -2.061 -25.364 -11.867 1.00 0.00 64 LEU A C 8
ATOM 19867 O O . LEU A 1 64 ? -1.446 -26.328 -12.314 1.00 0.00 64 LEU A O 8
ATOM 19883 N N . ILE A 1 65 ? -3.089 -25.482 -11.036 1.00 0.00 65 ILE A N 8
ATOM 19884 C CA . ILE A 1 65 ? -3.550 -26.790 -10.596 1.00 0.00 65 ILE A CA 8
ATOM 19885 C C . ILE A 1 65 ? -4.057 -27.605 -11.783 1.00 0.00 65 ILE A C 8
ATOM 19886 O O . ILE A 1 65 ? -3.754 -28.792 -11.909 1.00 0.00 65 ILE A O 8
ATOM 19902 N N . ALA A 1 66 ? -4.832 -26.962 -12.645 1.00 0.00 66 ALA A N 8
ATOM 19903 C CA . ALA A 1 66 ? -5.380 -27.642 -13.814 1.00 0.00 66 ALA A CA 8
ATOM 19904 C C . ALA A 1 66 ? -4.264 -28.095 -14.749 1.00 0.00 66 ALA A C 8
ATOM 19905 O O . ALA A 1 66 ? -4.303 -29.200 -15.288 1.00 0.00 66 ALA A O 8
ATOM 19912 N N . SER A 1 67 ? -3.272 -27.233 -14.940 1.00 0.00 67 SER A N 8
ATOM 19913 C CA . SER A 1 67 ? -2.152 -27.556 -15.814 1.00 0.00 67 SER A CA 8
ATOM 19914 C C . SER A 1 67 ? -1.364 -28.745 -15.269 1.00 0.00 67 SER A C 8
ATOM 19915 O O . SER A 1 67 ? -0.918 -29.604 -16.030 1.00 0.00 67 SER A O 8
ATOM 19923 N N . ASN A 1 68 ? -1.195 -28.784 -13.952 1.00 0.00 68 ASN A N 8
ATOM 19924 C CA . ASN A 1 68 ? -0.454 -29.869 -13.322 1.00 0.00 68 ASN A CA 8
ATOM 19925 C C . ASN A 1 68 ? -1.160 -31.202 -13.544 1.00 0.00 68 ASN A C 8
ATOM 19926 O O . ASN A 1 68 ? -0.518 -32.216 -13.819 1.00 0.00 68 ASN A O 8
ATOM 19937 N N . ALA A 1 69 ? -2.484 -31.195 -13.420 1.00 0.00 69 ALA A N 8
ATOM 19938 C CA . ALA A 1 69 ? -3.262 -32.413 -13.609 1.00 0.00 69 ALA A CA 8
ATOM 19939 C C . ALA A 1 69 ? -3.131 -32.920 -15.042 1.00 0.00 69 ALA A C 8
ATOM 19940 O O . ALA A 1 69 ? -2.974 -34.118 -15.276 1.00 0.00 69 ALA A O 8
ATOM 19947 N N . VAL A 1 70 ? -3.194 -32.002 -15.998 1.00 0.00 70 VAL A N 8
ATOM 19948 C CA . VAL A 1 70 ? -3.080 -32.374 -17.404 1.00 0.00 70 VAL A CA 8
ATOM 19949 C C . VAL A 1 70 ? -1.693 -32.940 -17.701 1.00 0.00 70 VAL A C 8
ATOM 19950 O O . VAL A 1 70 ? -1.560 -33.976 -18.351 1.00 0.00 70 VAL A O 8
ATOM 19963 N N . THR A 1 71 ? -0.666 -32.257 -17.213 1.00 0.00 71 THR A N 8
ATOM 19964 C CA . THR A 1 71 ? 0.707 -32.695 -17.433 1.00 0.00 71 THR A CA 8
ATOM 19965 C C . THR A 1 71 ? 0.925 -34.094 -16.871 1.00 0.00 71 THR A C 8
ATOM 19966 O O . THR A 1 71 ? 1.561 -34.936 -17.506 1.00 0.00 71 THR A O 8
ATOM 19977 N N . MET A 1 72 ? 0.401 -34.332 -15.677 1.00 0.00 72 MET A N 8
ATOM 19978 C CA . MET A 1 72 ? 0.548 -35.630 -15.039 1.00 0.00 72 MET A CA 8
ATOM 19979 C C . MET A 1 72 ? -0.084 -36.714 -15.900 1.00 0.00 72 MET A C 8
ATOM 19980 O O . MET A 1 72 ? 0.428 -37.830 -15.985 1.00 0.00 72 MET A O 8
ATOM 19994 N N . LEU A 1 73 ? -1.204 -36.389 -16.532 1.00 0.00 73 LEU A N 8
ATOM 19995 C CA . LEU A 1 73 ? -1.891 -37.362 -17.367 1.00 0.00 73 LEU A CA 8
ATOM 19996 C C . LEU A 1 73 ? -0.972 -37.847 -18.481 1.00 0.00 73 LEU A C 8
ATOM 19997 O O . LEU A 1 73 ? -0.834 -39.049 -18.704 1.00 0.00 73 LEU A O 8
ATOM 20013 N N . LEU A 1 74 ? -0.346 -36.908 -19.178 1.00 0.00 74 LEU A N 8
ATOM 20014 C CA . LEU A 1 74 ? 0.557 -37.267 -20.268 1.00 0.00 74 LEU A CA 8
ATOM 20015 C C . LEU A 1 74 ? 1.770 -38.024 -19.742 1.00 0.00 74 LEU A C 8
ATOM 20016 O O . LEU A 1 74 ? 2.191 -39.025 -20.319 1.00 0.00 74 LEU A O 8
ATOM 20032 N N . ALA A 1 75 ? 2.326 -37.537 -18.647 1.00 0.00 75 ALA A N 8
ATOM 20033 C CA . ALA A 1 75 ? 3.491 -38.171 -18.054 1.00 0.00 75 ALA A CA 8
ATOM 20034 C C . ALA A 1 75 ? 3.118 -39.506 -17.427 1.00 0.00 75 ALA A C 8
ATOM 20035 O O . ALA A 1 75 ? 3.944 -40.414 -17.336 1.00 0.00 75 ALA A O 8
ATOM 20042 N N . GLY A 1 76 ? 1.869 -39.615 -16.986 1.00 0.00 76 GLY A N 8
ATOM 20043 C CA . GLY A 1 76 ? 1.395 -40.840 -16.357 1.00 0.00 76 GLY A CA 8
ATOM 20044 C C . GLY A 1 76 ? 1.855 -42.071 -17.129 1.00 0.00 76 GLY A C 8
ATOM 20045 O O . GLY A 1 76 ? 1.253 -42.449 -18.133 1.00 0.00 76 GLY A O 8
ATOM 20049 N N . GLY A 1 77 ? 2.927 -42.698 -16.647 1.00 0.00 77 GLY A N 8
ATOM 20050 C CA . GLY A 1 77 ? 3.466 -43.895 -17.292 1.00 0.00 77 GLY A CA 8
ATOM 20051 C C . GLY A 1 77 ? 2.796 -45.150 -16.743 1.00 0.00 77 GLY A C 8
ATOM 20052 O O . GLY A 1 77 ? 3.423 -46.197 -16.601 1.00 0.00 77 GLY A O 8
ATOM 20056 N N . ILE A 1 78 ? 1.516 -45.037 -16.436 1.00 0.00 78 ILE A N 8
ATOM 20057 C CA . ILE A 1 78 ? 0.761 -46.164 -15.907 1.00 0.00 78 ILE A CA 8
ATOM 20058 C C . ILE A 1 78 ? 0.615 -47.253 -16.969 1.00 0.00 78 ILE A C 8
ATOM 20059 O O . ILE A 1 78 ? 0.682 -48.445 -16.669 1.00 0.00 78 ILE A O 8
ATOM 20075 N N . LEU A 1 79 ? 0.378 -46.835 -18.207 1.00 0.00 79 LEU A N 8
ATOM 20076 C CA . LEU A 1 79 ? 0.183 -47.781 -19.299 1.00 0.00 79 LEU A CA 8
ATOM 20077 C C . LEU A 1 79 ? 1.403 -48.687 -19.449 1.00 0.00 79 LEU A C 8
ATOM 20078 O O . LEU A 1 79 ? 1.270 -49.905 -19.566 1.00 0.00 79 LEU A O 8
ATOM 20094 N N . VAL A 1 80 ? 2.580 -48.091 -19.430 1.00 0.00 80 VAL A N 8
ATOM 20095 C CA . VAL A 1 80 ? 3.809 -48.861 -19.551 1.00 0.00 80 VAL A CA 8
ATOM 20096 C C . VAL A 1 80 ? 4.065 -49.659 -18.275 1.00 0.00 80 VAL A C 8
ATOM 20097 O O . VAL A 1 80 ? 4.659 -50.746 -18.302 1.00 0.00 80 VAL A O 8
ATOM 20110 N N . MET A 1 81 ? 3.623 -49.108 -17.153 1.00 0.00 81 MET A N 8
ATOM 20111 C CA . MET A 1 81 ? 3.819 -49.765 -15.869 1.00 0.00 81 MET A CA 8
ATOM 20112 C C . MET A 1 81 ? 3.204 -51.157 -15.886 1.00 0.00 81 MET A C 8
ATOM 20113 O O . MET A 1 81 ? 3.774 -52.106 -15.347 1.00 0.00 81 MET A O 8
ATOM 20127 N N . LYS A 1 82 ? 2.041 -51.274 -16.512 1.00 0.00 82 LYS A N 8
ATOM 20128 C CA . LYS A 1 82 ? 1.362 -52.557 -16.599 1.00 0.00 82 LYS A CA 8
ATOM 20129 C C . LYS A 1 82 ? 2.200 -53.544 -17.400 1.00 0.00 82 LYS A C 8
ATOM 20130 O O . LYS A 1 82 ? 2.156 -54.750 -17.158 1.00 0.00 82 LYS A O 8
ATOM 20149 N N . LEU A 1 83 ? 2.944 -53.031 -18.371 1.00 0.00 83 LEU A N 8
ATOM 20150 C CA . LEU A 1 83 ? 3.756 -53.898 -19.213 1.00 0.00 83 LEU A CA 8
ATOM 20151 C C . LEU A 1 83 ? 4.789 -54.638 -18.368 1.00 0.00 83 LEU A C 8
ATOM 20152 O O . LEU A 1 83 ? 4.980 -55.843 -18.510 1.00 0.00 83 LEU A O 8
ATOM 20168 N N . ARG A 1 84 ? 5.442 -53.910 -17.482 1.00 0.00 84 ARG A N 8
ATOM 20169 C CA . ARG A 1 84 ? 6.449 -54.519 -16.623 1.00 0.00 84 ARG A CA 8
ATOM 20170 C C . ARG A 1 84 ? 5.791 -55.357 -15.540 1.00 0.00 84 ARG A C 8
ATOM 20171 O O . ARG A 1 84 ? 6.266 -56.442 -15.203 1.00 0.00 84 ARG A O 8
ATOM 20192 N N . TYR A 1 85 ? 4.695 -54.846 -15.000 1.00 0.00 85 TYR A N 8
ATOM 20193 C CA . TYR A 1 85 ? 3.972 -55.550 -13.951 1.00 0.00 85 TYR A CA 8
ATOM 20194 C C . TYR A 1 85 ? 4.929 -55.989 -12.844 1.00 0.00 85 TYR A C 8
ATOM 20195 O O . TYR A 1 85 ? 4.560 -56.768 -11.966 1.00 0.00 85 TYR A O 8
ATOM 20213 N N . GLY A 1 86 ? 6.159 -55.485 -12.895 1.00 0.00 86 GLY A N 8
ATOM 20214 C CA . GLY A 1 86 ? 7.159 -55.834 -11.894 1.00 0.00 86 GLY A CA 8
ATOM 20215 C C . GLY A 1 86 ? 6.798 -55.249 -10.534 1.00 0.00 86 GLY A C 8
ATOM 20216 O O . GLY A 1 86 ? 5.729 -55.565 -10.039 1.00 0.00 86 GLY A O 8
ATOM 20221 N N . MET B 1 1 ? 5.738 -8.963 -3.120 1.00 0.00 1 MET B N 8
ATOM 20222 C CA . MET B 1 1 ? 6.630 -8.836 -1.932 1.00 0.00 1 MET B CA 8
ATOM 20223 C C . MET B 1 1 ? 7.822 -9.774 -2.097 1.00 0.00 1 MET B C 8
ATOM 20224 O O . MET B 1 1 ? 8.814 -9.666 -1.376 1.00 0.00 1 MET B O 8
ATOM 20240 N N . ASP B 1 2 ? 7.717 -10.696 -3.049 1.00 0.00 2 ASP B N 8
ATOM 20241 C CA . ASP B 1 2 ? 8.790 -11.650 -3.300 1.00 0.00 2 ASP B CA 8
ATOM 20242 C C . ASP B 1 2 ? 9.054 -12.495 -2.056 1.00 0.00 2 ASP B C 8
ATOM 20243 O O . ASP B 1 2 ? 10.170 -12.509 -1.531 1.00 0.00 2 ASP B O 8
ATOM 20252 N N . PRO B 1 3 ? 8.055 -13.193 -1.579 1.00 0.00 3 PRO B N 8
ATOM 20253 C CA . PRO B 1 3 ? 8.185 -14.058 -0.369 1.00 0.00 3 PRO B CA 8
ATOM 20254 C C . PRO B 1 3 ? 9.039 -15.296 -0.642 1.00 0.00 3 PRO B C 8
ATOM 20255 O O . PRO B 1 3 ? 8.577 -16.256 -1.256 1.00 0.00 3 PRO B O 8
ATOM 20266 N N . PHE B 1 4 ? 10.276 -15.265 -0.169 1.00 0.00 4 PHE B N 8
ATOM 20267 C CA . PHE B 1 4 ? 11.180 -16.388 -0.353 1.00 0.00 4 PHE B CA 8
ATOM 20268 C C . PHE B 1 4 ? 10.685 -17.600 0.423 1.00 0.00 4 PHE B C 8
ATOM 20269 O O . PHE B 1 4 ? 10.888 -18.740 0.009 1.00 0.00 4 PHE B O 8
ATOM 20286 N N . LEU B 1 5 ? 10.052 -17.349 1.563 1.00 0.00 5 LEU B N 8
ATOM 20287 C CA . LEU B 1 5 ? 9.563 -18.437 2.395 1.00 0.00 5 LEU B CA 8
ATOM 20288 C C . LEU B 1 5 ? 8.567 -19.300 1.626 1.00 0.00 5 LEU B C 8
ATOM 20289 O O . LEU B 1 5 ? 8.681 -20.524 1.605 1.00 0.00 5 LEU B O 8
ATOM 20305 N N . ILE B 1 6 ? 7.592 -18.658 0.997 1.00 0.00 6 ILE B N 8
ATOM 20306 C CA . ILE B 1 6 ? 6.587 -19.387 0.232 1.00 0.00 6 ILE B CA 8
ATOM 20307 C C . ILE B 1 6 ? 7.205 -20.020 -1.009 1.00 0.00 6 ILE B C 8
ATOM 20308 O O . ILE B 1 6 ? 6.940 -21.178 -1.329 1.00 0.00 6 ILE B O 8
ATOM 20324 N N . LYS B 1 7 ? 8.033 -19.250 -1.702 1.00 0.00 7 LYS B N 8
ATOM 20325 C CA . LYS B 1 7 ? 8.689 -19.730 -2.912 1.00 0.00 7 LYS B CA 8
ATOM 20326 C C . LYS B 1 7 ? 9.578 -20.920 -2.599 1.00 0.00 7 LYS B C 8
ATOM 20327 O O . LYS B 1 7 ? 9.808 -21.778 -3.450 1.00 0.00 7 LYS B O 8
ATOM 20346 N N . LEU B 1 8 ? 10.078 -20.964 -1.378 1.00 0.00 8 LEU B N 8
ATOM 20347 C CA . LEU B 1 8 ? 10.947 -22.053 -0.970 1.00 0.00 8 LEU B CA 8
ATOM 20348 C C . LEU B 1 8 ? 10.212 -23.384 -1.076 1.00 0.00 8 LEU B C 8
ATOM 20349 O O . LEU B 1 8 ? 10.802 -24.399 -1.450 1.00 0.00 8 LEU B O 8
ATOM 20365 N N . ILE B 1 9 ? 8.930 -23.380 -0.734 1.00 0.00 9 ILE B N 8
ATOM 20366 C CA . ILE B 1 9 ? 8.138 -24.600 -0.784 1.00 0.00 9 ILE B CA 8
ATOM 20367 C C . ILE B 1 9 ? 8.080 -25.136 -2.212 1.00 0.00 9 ILE B C 8
ATOM 20368 O O . ILE B 1 9 ? 8.236 -26.336 -2.444 1.00 0.00 9 ILE B O 8
ATOM 20384 N N . GLY B 1 10 ? 7.861 -24.238 -3.167 1.00 0.00 10 GLY B N 8
ATOM 20385 C CA . GLY B 1 10 ? 7.788 -24.634 -4.568 1.00 0.00 10 GLY B CA 8
ATOM 20386 C C . GLY B 1 10 ? 9.129 -25.176 -5.049 1.00 0.00 10 GLY B C 8
ATOM 20387 O O . GLY B 1 10 ? 9.182 -26.127 -5.829 1.00 0.00 10 GLY B O 8
ATOM 20391 N N . PHE B 1 11 ? 10.211 -24.565 -4.578 1.00 0.00 11 PHE B N 8
ATOM 20392 C CA . PHE B 1 11 ? 11.551 -24.995 -4.965 1.00 0.00 11 PHE B CA 8
ATOM 20393 C C . PHE B 1 11 ? 11.798 -26.436 -4.530 1.00 0.00 11 PHE B C 8
ATOM 20394 O O . PHE B 1 11 ? 12.312 -27.248 -5.299 1.00 0.00 11 PHE B O 8
ATOM 20411 N N . ALA B 1 12 ? 11.434 -26.743 -3.289 1.00 0.00 12 ALA B N 8
ATOM 20412 C CA . ALA B 1 12 ? 11.627 -28.088 -2.758 1.00 0.00 12 ALA B CA 8
ATOM 20413 C C . ALA B 1 12 ? 10.817 -29.107 -3.553 1.00 0.00 12 ALA B C 8
ATOM 20414 O O . ALA B 1 12 ? 11.291 -30.207 -3.831 1.00 0.00 12 ALA B O 8
ATOM 20421 N N . ALA B 1 13 ? 9.595 -28.737 -3.919 1.00 0.00 13 ALA B N 8
ATOM 20422 C CA . ALA B 1 13 ? 8.737 -29.638 -4.679 1.00 0.00 13 ALA B CA 8
ATOM 20423 C C . ALA B 1 13 ? 9.355 -29.957 -6.039 1.00 0.00 13 ALA B C 8
ATOM 20424 O O . ALA B 1 13 ? 9.363 -31.115 -6.476 1.00 0.00 13 ALA B O 8
ATOM 20431 N N . ALA B 1 14 ? 9.877 -28.929 -6.702 1.00 0.00 14 ALA B N 8
ATOM 20432 C CA . ALA B 1 14 ? 10.493 -29.112 -8.010 1.00 0.00 14 ALA B CA 8
ATOM 20433 C C . ALA B 1 14 ? 11.732 -29.997 -7.902 1.00 0.00 14 ALA B C 8
ATOM 20434 O O . ALA B 1 14 ? 11.958 -30.869 -8.740 1.00 0.00 14 ALA B O 8
ATOM 20441 N N . THR B 1 15 ? 12.530 -29.766 -6.866 1.00 0.00 15 THR B N 8
ATOM 20442 C CA . THR B 1 15 ? 13.740 -30.552 -6.661 1.00 0.00 15 THR B CA 8
ATOM 20443 C C . THR B 1 15 ? 13.396 -31.984 -6.264 1.00 0.00 15 THR B C 8
ATOM 20444 O O . THR B 1 15 ? 14.080 -32.924 -6.658 1.00 0.00 15 THR B O 8
ATOM 20455 N N . CYS B 1 16 ? 12.334 -32.144 -5.484 1.00 0.00 16 CYS B N 8
ATOM 20456 C CA . CYS B 1 16 ? 11.923 -33.470 -5.036 1.00 0.00 16 CYS B CA 8
ATOM 20457 C C . CYS B 1 16 ? 11.651 -34.377 -6.235 1.00 0.00 16 CYS B C 8
ATOM 20458 O O . CYS B 1 16 ? 12.082 -35.530 -6.264 1.00 0.00 16 CYS B O 8
ATOM 20466 N N . THR B 1 17 ? 10.944 -33.843 -7.224 1.00 0.00 17 THR B N 8
ATOM 20467 C CA . THR B 1 17 ? 10.624 -34.616 -8.418 1.00 0.00 17 THR B CA 8
ATOM 20468 C C . THR B 1 17 ? 11.872 -34.818 -9.269 1.00 0.00 17 THR B C 8
ATOM 20469 O O . THR B 1 17 ? 12.100 -35.901 -9.807 1.00 0.00 17 THR B O 8
ATOM 20480 N N . THR B 1 18 ? 12.680 -33.771 -9.384 1.00 0.00 18 THR B N 8
ATOM 20481 C CA . THR B 1 18 ? 13.905 -33.844 -10.171 1.00 0.00 18 THR B CA 8
ATOM 20482 C C . THR B 1 18 ? 14.841 -34.905 -9.604 1.00 0.00 18 THR B C 8
ATOM 20483 O O . THR B 1 18 ? 15.439 -35.682 -10.349 1.00 0.00 18 THR B O 8
ATOM 20494 N N . VAL B 1 19 ? 14.963 -34.939 -8.281 1.00 0.00 19 VAL B N 8
ATOM 20495 C CA . VAL B 1 19 ? 15.832 -35.913 -7.631 1.00 0.00 19 VAL B CA 8
ATOM 20496 C C . VAL B 1 19 ? 15.364 -37.328 -7.945 1.00 0.00 19 VAL B C 8
ATOM 20497 O O . VAL B 1 19 ? 16.164 -38.184 -8.277 1.00 0.00 19 VAL B O 8
ATOM 20510 N N . ALA B 1 20 ? 14.063 -37.563 -7.833 1.00 0.00 20 ALA B N 8
ATOM 20511 C CA . ALA B 1 20 ? 13.505 -38.885 -8.112 1.00 0.00 20 ALA B CA 8
ATOM 20512 C C . ALA B 1 20 ? 13.602 -39.215 -9.597 1.00 0.00 20 ALA B C 8
ATOM 20513 O O . ALA B 1 20 ? 13.693 -40.382 -9.983 1.00 0.00 20 ALA B O 8
ATOM 20520 N N . TYR B 1 21 ? 13.562 -38.173 -10.420 1.00 0.00 21 TYR B N 8
ATOM 20521 C CA . TYR B 1 21 ? 13.653 -38.314 -11.875 1.00 0.00 21 TYR B CA 8
ATOM 20522 C C . TYR B 1 21 ? 15.101 -38.478 -12.345 1.00 0.00 21 TYR B C 8
ATOM 20523 O O . TYR B 1 21 ? 15.353 -39.038 -13.411 1.00 0.00 21 TYR B O 8
ATOM 20541 N N . ALA B 1 22 ? 16.043 -37.937 -11.574 1.00 0.00 22 ALA B N 8
ATOM 20542 C CA . ALA B 1 22 ? 17.457 -37.985 -11.950 1.00 0.00 22 ALA B CA 8
ATOM 20543 C C . ALA B 1 22 ? 17.889 -39.416 -12.299 1.00 0.00 22 ALA B C 8
ATOM 20544 O O . ALA B 1 22 ? 18.487 -39.635 -13.350 1.00 0.00 22 ALA B O 8
ATOM 20551 N N . PRO B 1 23 ? 17.597 -40.380 -11.462 1.00 0.00 23 PRO B N 8
ATOM 20552 C CA . PRO B 1 23 ? 17.967 -41.795 -11.721 1.00 0.00 23 PRO B CA 8
ATOM 20553 C C . PRO B 1 23 ? 17.530 -42.257 -13.112 1.00 0.00 23 PRO B C 8
ATOM 20554 O O . PRO B 1 23 ? 18.222 -43.048 -13.756 1.00 0.00 23 PRO B O 8
ATOM 20565 N N . GLN B 1 24 ? 16.389 -41.761 -13.569 1.00 0.00 24 GLN B N 8
ATOM 20566 C CA . GLN B 1 24 ? 15.885 -42.137 -14.883 1.00 0.00 24 GLN B CA 8
ATOM 20567 C C . GLN B 1 24 ? 16.826 -41.631 -15.972 1.00 0.00 24 GLN B C 8
ATOM 20568 O O . GLN B 1 24 ? 17.065 -42.312 -16.968 1.00 0.00 24 GLN B O 8
ATOM 20582 N N . PHE B 1 25 ? 17.349 -40.428 -15.776 1.00 0.00 25 PHE B N 8
ATOM 20583 C CA . PHE B 1 25 ? 18.256 -39.831 -16.750 1.00 0.00 25 PHE B CA 8
ATOM 20584 C C . PHE B 1 25 ? 19.545 -40.641 -16.840 1.00 0.00 25 PHE B C 8
ATOM 20585 O O . PHE B 1 25 ? 20.106 -40.820 -17.920 1.00 0.00 25 PHE B O 8
ATOM 20602 N N . ILE B 1 26 ? 20.013 -41.125 -15.695 1.00 0.00 26 ILE B N 8
ATOM 20603 C CA . ILE B 1 26 ? 21.244 -41.910 -15.650 1.00 0.00 26 ILE B CA 8
ATOM 20604 C C . ILE B 1 26 ? 21.090 -43.179 -16.479 1.00 0.00 26 ILE B C 8
ATOM 20605 O O . ILE B 1 26 ? 21.989 -43.552 -17.236 1.00 0.00 26 ILE B O 8
ATOM 20621 N N . LYS B 1 27 ? 19.949 -43.835 -16.342 1.00 0.00 27 LYS B N 8
ATOM 20622 C CA . LYS B 1 27 ? 19.694 -45.056 -17.095 1.00 0.00 27 LYS B CA 8
ATOM 20623 C C . LYS B 1 27 ? 19.713 -44.773 -18.595 1.00 0.00 27 LYS B C 8
ATOM 20624 O O . LYS B 1 27 ? 20.221 -45.568 -19.380 1.00 0.00 27 LYS B O 8
ATOM 20643 N N . VAL B 1 28 ? 19.162 -43.632 -18.985 1.00 0.00 28 VAL B N 8
ATOM 20644 C CA . VAL B 1 28 ? 19.130 -43.254 -20.394 1.00 0.00 28 VAL B CA 8
ATOM 20645 C C . VAL B 1 28 ? 20.551 -43.075 -20.921 1.00 0.00 28 VAL B C 8
ATOM 20646 O O . VAL B 1 28 ? 20.877 -43.496 -22.030 1.00 0.00 28 VAL B O 8
ATOM 20659 N N . LEU B 1 29 ? 21.395 -42.443 -20.118 1.00 0.00 29 LEU B N 8
ATOM 20660 C CA . LEU B 1 29 ? 22.782 -42.210 -20.505 1.00 0.00 29 LEU B CA 8
ATOM 20661 C C . LEU B 1 29 ? 23.516 -43.527 -20.690 1.00 0.00 29 LEU B C 8
ATOM 20662 O O . LEU B 1 29 ? 24.458 -43.621 -21.478 1.00 0.00 29 LEU B O 8
ATOM 20678 N N . LYS B 1 30 ? 23.093 -44.542 -19.953 1.00 0.00 30 LYS B N 8
ATOM 20679 C CA . LYS B 1 30 ? 23.733 -45.845 -20.037 1.00 0.00 30 LYS B CA 8
ATOM 20680 C C . LYS B 1 30 ? 23.728 -46.345 -21.476 1.00 0.00 30 LYS B C 8
ATOM 20681 O O . LYS B 1 30 ? 24.684 -46.980 -21.922 1.00 0.00 30 LYS B O 8
ATOM 20700 N N . THR B 1 31 ? 22.654 -46.051 -22.211 1.00 0.00 31 THR B N 8
ATOM 20701 C CA . THR B 1 31 ? 22.553 -46.472 -23.613 1.00 0.00 31 THR B CA 8
ATOM 20702 C C . THR B 1 31 ? 22.876 -45.302 -24.538 1.00 0.00 31 THR B C 8
ATOM 20703 O O . THR B 1 31 ? 23.209 -45.492 -25.707 1.00 0.00 31 THR B O 8
ATOM 20714 N N . ARG B 1 32 ? 22.784 -44.093 -23.999 1.00 0.00 32 ARG B N 8
ATOM 20715 C CA . ARG B 1 32 ? 23.074 -42.886 -24.769 1.00 0.00 32 ARG B CA 8
ATOM 20716 C C . ARG B 1 32 ? 22.314 -42.905 -26.090 1.00 0.00 32 ARG B C 8
ATOM 20717 O O . ARG B 1 32 ? 22.841 -42.494 -27.126 1.00 0.00 32 ARG B O 8
ATOM 20738 N N . SER B 1 33 ? 21.076 -43.382 -26.057 1.00 0.00 33 SER B N 8
ATOM 20739 C CA . SER B 1 33 ? 20.250 -43.444 -27.266 1.00 0.00 33 SER B CA 8
ATOM 20740 C C . SER B 1 33 ? 18.829 -43.013 -26.959 1.00 0.00 33 SER B C 8
ATOM 20741 O O . SER B 1 33 ? 18.317 -43.282 -25.872 1.00 0.00 33 SER B O 8
ATOM 20749 N N . ALA B 1 34 ? 18.175 -42.356 -27.916 1.00 0.00 34 ALA B N 8
ATOM 20750 C CA . ALA B 1 34 ? 16.795 -41.925 -27.701 1.00 0.00 34 ALA B CA 8
ATOM 20751 C C . ALA B 1 34 ? 15.847 -42.881 -28.410 1.00 0.00 34 ALA B C 8
ATOM 20752 O O . ALA B 1 34 ? 15.729 -42.853 -29.636 1.00 0.00 34 ALA B O 8
ATOM 20759 N N . ARG B 1 35 ? 15.167 -43.715 -27.634 1.00 0.00 35 ARG B N 8
ATOM 20760 C CA . ARG B 1 35 ? 14.217 -44.656 -28.211 1.00 0.00 35 ARG B CA 8
ATOM 20761 C C . ARG B 1 35 ? 12.901 -43.992 -28.613 1.00 0.00 35 ARG B C 8
ATOM 20762 O O . ARG B 1 35 ? 12.469 -44.081 -29.759 1.00 0.00 35 ARG B O 8
ATOM 20783 N N . ASP B 1 36 ? 12.260 -43.346 -27.634 1.00 0.00 36 ASP B N 8
ATOM 20784 C CA . ASP B 1 36 ? 10.974 -42.680 -27.856 1.00 0.00 36 ASP B CA 8
ATOM 20785 C C . ASP B 1 36 ? 11.137 -41.171 -27.940 1.00 0.00 36 ASP B C 8
ATOM 20786 O O . ASP B 1 36 ? 10.192 -40.457 -28.272 1.00 0.00 36 ASP B O 8
ATOM 20795 N N . ILE B 1 37 ? 12.330 -40.687 -27.622 1.00 0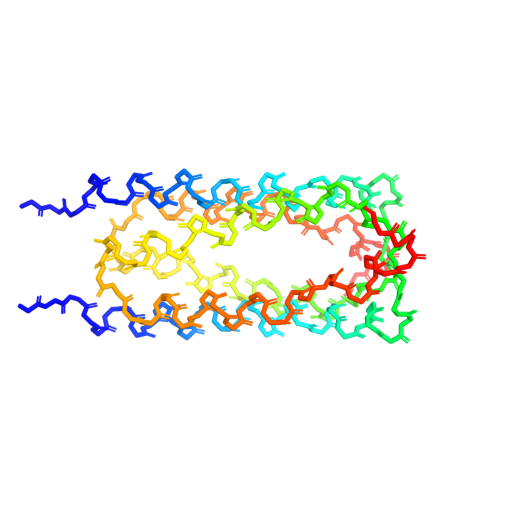.00 37 ILE B N 8
ATOM 20796 C CA . ILE B 1 37 ? 12.584 -39.255 -27.650 1.00 0.00 37 ILE B CA 8
ATOM 20797 C C . ILE B 1 37 ? 12.953 -38.801 -29.061 1.00 0.00 37 ILE B C 8
ATOM 20798 O O . ILE B 1 37 ? 13.964 -39.207 -29.620 1.00 0.00 37 ILE B O 8
ATOM 20814 N N . SER B 1 38 ? 12.117 -37.947 -29.633 1.00 0.00 38 SER B N 8
ATOM 20815 C CA . SER B 1 38 ? 12.362 -37.433 -30.978 1.00 0.00 38 SER B CA 8
ATOM 20816 C C . SER B 1 38 ? 13.204 -36.160 -30.918 1.00 0.00 38 SER B C 8
ATOM 20817 O O . SER B 1 38 ? 13.061 -35.348 -30.003 1.00 0.00 38 SER B O 8
ATOM 20825 N N . LEU B 1 39 ? 14.080 -36.004 -31.898 1.00 0.00 39 LEU B N 8
ATOM 20826 C CA . LEU B 1 39 ? 14.952 -34.835 -31.965 1.00 0.00 39 LEU B CA 8
ATOM 20827 C C . LEU B 1 39 ? 14.132 -33.580 -32.201 1.00 0.00 39 LEU B C 8
ATOM 20828 O O . LEU B 1 39 ? 14.404 -32.526 -31.623 1.00 0.00 39 LEU B O 8
ATOM 20844 N N . GLY B 1 40 ? 13.127 -33.696 -33.054 1.00 0.00 40 GLY B N 8
ATOM 20845 C CA . GLY B 1 40 ? 12.275 -32.562 -33.355 1.00 0.00 40 GLY B CA 8
ATOM 20846 C C . GLY B 1 40 ? 11.530 -32.110 -32.109 1.00 0.00 40 GLY B C 8
ATOM 20847 O O . GLY B 1 40 ? 11.391 -30.914 -31.858 1.00 0.00 40 GLY B O 8
ATOM 20851 N N . MET B 1 41 ? 11.054 -33.072 -31.327 1.00 0.00 41 MET B N 8
ATOM 20852 C CA . MET B 1 41 ? 10.321 -32.754 -30.107 1.00 0.00 41 MET B CA 8
ATOM 20853 C C . MET B 1 41 ? 11.229 -32.030 -29.119 1.00 0.00 41 MET B C 8
ATOM 20854 O O . MET B 1 41 ? 10.802 -31.099 -28.436 1.00 0.00 41 MET B O 8
ATOM 20868 N N . PHE B 1 42 ? 12.484 -32.459 -29.050 1.00 0.00 42 PHE B N 8
ATOM 20869 C CA . PHE B 1 42 ? 13.443 -31.840 -28.142 1.00 0.00 42 PHE B CA 8
ATOM 20870 C C . PHE B 1 42 ? 13.584 -30.354 -28.456 1.00 0.00 42 PHE B C 8
ATOM 20871 O O . PHE B 1 42 ? 13.581 -29.517 -27.555 1.00 0.00 42 PHE B O 8
ATOM 20888 N N . LEU B 1 43 ? 13.711 -30.031 -29.737 1.00 0.00 43 LEU B N 8
ATOM 20889 C CA . LEU B 1 43 ? 13.863 -28.640 -30.147 1.00 0.00 43 LEU B CA 8
ATOM 20890 C C . LEU B 1 43 ? 12.630 -27.830 -29.770 1.00 0.00 43 LEU B C 8
ATOM 20891 O O . LEU B 1 43 ? 12.738 -26.709 -29.271 1.00 0.00 43 LEU B O 8
ATOM 20907 N N . VAL B 1 44 ? 11.463 -28.408 -30.005 1.00 0.00 44 VAL B N 8
ATOM 20908 C CA . VAL B 1 44 ? 10.208 -27.740 -29.683 1.00 0.00 44 VAL B CA 8
ATOM 20909 C C . VAL B 1 44 ? 10.034 -27.644 -28.168 1.00 0.00 44 VAL B C 8
ATOM 20910 O O . VAL B 1 44 ? 9.534 -26.646 -27.650 1.00 0.00 44 VAL B O 8
ATOM 20923 N N . MET B 1 45 ? 10.430 -28.703 -27.469 1.00 0.00 45 MET B N 8
ATOM 20924 C CA . MET B 1 45 ? 10.297 -28.746 -26.018 1.00 0.00 45 MET B CA 8
ATOM 20925 C C . MET B 1 45 ? 11.045 -27.580 -25.381 1.00 0.00 45 MET B C 8
ATOM 20926 O O . MET B 1 45 ? 10.583 -26.998 -24.400 1.00 0.00 45 MET B O 8
ATOM 20940 N N . VAL B 1 46 ? 12.196 -27.243 -25.948 1.00 0.00 46 VAL B N 8
ATOM 20941 C CA . VAL B 1 46 ? 12.997 -26.145 -25.426 1.00 0.00 46 VAL B CA 8
ATOM 20942 C C . VAL B 1 46 ? 12.203 -24.847 -25.498 1.00 0.00 46 VAL B C 8
ATOM 20943 O O . VAL B 1 46 ? 12.235 -24.041 -24.570 1.00 0.00 46 VAL B O 8
ATOM 20956 N N . LEU B 1 47 ? 11.500 -24.645 -26.602 1.00 0.00 47 LEU B N 8
ATOM 20957 C CA . LEU B 1 47 ? 10.721 -23.430 -26.769 1.00 0.00 47 LEU B CA 8
ATOM 20958 C C . LEU B 1 47 ? 9.685 -23.309 -25.654 1.00 0.00 47 LEU B C 8
ATOM 20959 O O . LEU B 1 47 ? 9.523 -22.246 -25.046 1.00 0.00 47 LEU B O 8
ATOM 20975 N N . GLY B 1 48 ? 8.984 -24.402 -25.385 1.00 0.00 48 GLY B N 8
ATOM 20976 C CA . GLY B 1 48 ? 7.964 -24.395 -24.343 1.00 0.00 48 GLY B CA 8
ATOM 20977 C C . GLY B 1 48 ? 8.579 -24.056 -22.992 1.00 0.00 48 GLY B C 8
ATOM 20978 O O . GLY B 1 48 ? 8.103 -23.176 -22.281 1.00 0.00 48 GLY B O 8
ATOM 20982 N N . LEU B 1 49 ? 9.650 -24.756 -22.653 1.00 0.00 49 LEU B N 8
ATOM 20983 C CA . LEU B 1 49 ? 10.336 -24.529 -21.386 1.00 0.00 49 LEU B CA 8
ATOM 20984 C C . LEU B 1 49 ? 10.882 -23.114 -21.320 1.00 0.00 49 LEU B C 8
ATOM 20985 O O . LEU B 1 49 ? 10.840 -22.473 -20.269 1.00 0.00 49 LEU B O 8
ATOM 21001 N N . ALA B 1 50 ? 11.399 -22.630 -22.440 1.00 0.00 50 ALA B N 8
ATOM 21002 C CA . ALA B 1 50 ? 11.961 -21.290 -22.487 1.00 0.00 50 ALA B CA 8
ATOM 21003 C C . ALA B 1 50 ? 10.924 -20.267 -22.040 1.00 0.00 50 ALA B C 8
ATOM 21004 O O . ALA B 1 50 ? 11.253 -19.288 -21.389 1.00 0.00 50 ALA B O 8
ATOM 21011 N N . LEU B 1 51 ? 9.668 -20.507 -22.381 1.00 0.00 51 LEU B N 8
ATOM 21012 C CA . LEU B 1 51 ? 8.599 -19.589 -21.988 1.00 0.00 51 LEU B CA 8
ATOM 21013 C C . LEU B 1 51 ? 8.473 -19.523 -20.469 1.00 0.00 51 LEU B C 8
ATOM 21014 O O . LEU B 1 51 ? 8.149 -18.476 -19.896 1.00 0.00 51 LEU B O 8
ATOM 21030 N N . TRP B 1 52 ? 8.710 -20.651 -19.822 1.00 0.00 52 TRP B N 8
ATOM 21031 C CA . TRP B 1 52 ? 8.605 -20.723 -18.374 1.00 0.00 52 TRP B CA 8
ATOM 21032 C C . TRP B 1 52 ? 9.527 -19.696 -17.721 1.00 0.00 52 TRP B C 8
ATOM 21033 O O . TRP B 1 52 ? 9.209 -19.144 -16.669 1.00 0.00 52 TRP B O 8
ATOM 21054 N N . LEU B 1 53 ? 10.672 -19.448 -18.350 1.00 0.00 53 LEU B N 8
ATOM 21055 C CA . LEU B 1 53 ? 11.633 -18.491 -17.816 1.00 0.00 53 LEU B CA 8
ATOM 21056 C C . LEU B 1 53 ? 11.032 -17.091 -17.780 1.00 0.00 53 LEU B C 8
ATOM 21057 O O . LEU B 1 53 ? 11.252 -16.333 -16.838 1.00 0.00 53 LEU B O 8
ATOM 21073 N N . ILE B 1 54 ? 10.280 -16.751 -18.814 1.00 0.00 54 ILE B N 8
ATOM 21074 C CA . ILE B 1 54 ? 9.667 -15.436 -18.886 1.00 0.00 54 ILE B CA 8
ATOM 21075 C C . ILE B 1 54 ? 8.698 -15.254 -17.721 1.00 0.00 54 ILE B C 8
ATOM 21076 O O . ILE B 1 54 ? 8.678 -14.207 -17.075 1.00 0.00 54 ILE B O 8
ATOM 21092 N N . TYR B 1 55 ? 7.892 -16.276 -17.468 1.00 0.00 55 TYR B N 8
ATOM 21093 C CA . TYR B 1 55 ? 6.917 -16.204 -16.386 1.00 0.00 55 TYR B CA 8
ATOM 21094 C C . TYR B 1 55 ? 7.618 -15.981 -15.050 1.00 0.00 55 TYR B C 8
ATOM 21095 O O . TYR B 1 55 ? 7.199 -15.149 -14.244 1.00 0.00 55 TYR B O 8
ATOM 21113 N N . GLY B 1 56 ? 8.691 -16.730 -14.819 1.00 0.00 56 GLY B N 8
ATOM 21114 C CA . GLY B 1 56 ? 9.441 -16.606 -13.574 1.00 0.00 56 GLY B CA 8
ATOM 21115 C C . GLY B 1 56 ? 10.033 -15.208 -13.428 1.00 0.00 56 GLY B C 8
ATOM 21116 O O . GLY B 1 56 ? 10.042 -14.632 -12.336 1.00 0.00 56 GLY B O 8
ATOM 21120 N N . LEU B 1 57 ? 10.530 -14.666 -14.535 1.00 0.00 57 LEU B N 8
ATOM 21121 C CA . LEU B 1 57 ? 11.128 -13.338 -14.520 1.00 0.00 57 LEU B CA 8
ATOM 21122 C C . LEU B 1 57 ? 10.090 -12.292 -14.135 1.00 0.00 57 LEU B C 8
ATOM 21123 O O . LEU B 1 57 ? 10.367 -11.389 -13.350 1.00 0.00 57 LEU B O 8
ATOM 21139 N N . LEU B 1 58 ? 8.895 -12.425 -14.689 1.00 0.00 58 LEU B N 8
ATOM 21140 C CA . LEU B 1 58 ? 7.825 -11.485 -14.398 1.00 0.00 58 LEU B CA 8
ATOM 21141 C C . LEU B 1 58 ? 7.443 -11.559 -12.928 1.00 0.00 58 LEU B C 8
ATOM 21142 O O . LEU B 1 58 ? 7.074 -10.553 -12.321 1.00 0.00 58 LEU B O 8
ATOM 21158 N N . SER B 1 59 ? 7.533 -12.755 -12.359 1.00 0.00 59 SER B N 8
ATOM 21159 C CA . SER B 1 59 ? 7.191 -12.946 -10.955 1.00 0.00 59 SER B CA 8
ATOM 21160 C C . SER B 1 59 ? 8.334 -12.483 -10.058 1.00 0.00 59 SER B C 8
ATOM 21161 O O . SER B 1 59 ? 8.147 -12.263 -8.861 1.00 0.00 59 SER B O 8
ATOM 21169 N N . GLY B 1 60 ? 9.518 -12.330 -10.646 1.00 0.00 60 GLY B N 8
ATOM 21170 C CA . GLY B 1 60 ? 10.682 -11.890 -9.890 1.00 0.00 60 GLY B CA 8
ATOM 21171 C C . GLY B 1 60 ? 11.151 -12.973 -8.932 1.00 0.00 60 GLY B C 8
ATOM 21172 O O . GLY B 1 60 ? 11.810 -12.686 -7.932 1.00 0.00 60 GLY B O 8
ATOM 21176 N N . ASP B 1 61 ? 10.813 -14.225 -9.239 1.00 0.00 61 ASP B N 8
ATOM 21177 C CA . ASP B 1 61 ? 11.217 -15.341 -8.384 1.00 0.00 61 ASP B CA 8
ATOM 21178 C C . ASP B 1 61 ? 12.568 -15.894 -8.832 1.00 0.00 61 ASP B C 8
ATOM 21179 O O . ASP B 1 61 ? 12.767 -16.204 -10.005 1.00 0.00 61 ASP B O 8
ATOM 21188 N N . ALA B 1 62 ? 13.491 -16.020 -7.886 1.00 0.00 62 ALA B N 8
ATOM 21189 C CA . ALA B 1 62 ? 14.821 -16.553 -8.182 1.00 0.00 62 ALA B CA 8
ATOM 21190 C C . ALA B 1 62 ? 14.814 -18.081 -8.084 1.00 0.00 62 ALA B C 8
ATOM 21191 O O . ALA B 1 62 ? 15.371 -18.773 -8.938 1.00 0.00 62 ALA B O 8
ATOM 21198 N N . PRO B 1 63 ? 14.227 -18.608 -7.035 1.00 0.00 63 PRO B N 8
ATOM 21199 C CA . PRO B 1 63 ? 14.186 -20.077 -6.793 1.00 0.00 63 PRO B CA 8
ATOM 21200 C C . PRO B 1 63 ? 13.570 -20.837 -7.962 1.00 0.00 63 PRO B C 8
ATOM 21201 O O . PRO B 1 63 ? 14.060 -21.891 -8.361 1.00 0.00 63 PRO B O 8
ATOM 21212 N N . LEU B 1 64 ? 12.488 -20.291 -8.498 1.00 0.00 64 LEU B N 8
ATOM 21213 C CA . LEU B 1 64 ? 11.807 -20.939 -9.605 1.00 0.00 64 LEU B CA 8
ATOM 21214 C C . LEU B 1 64 ? 12.710 -21.004 -10.828 1.00 0.00 64 LEU B C 8
ATOM 21215 O O . LEU B 1 64 ? 12.765 -22.023 -11.514 1.00 0.00 64 LEU B O 8
ATOM 21231 N N . ILE B 1 65 ? 13.408 -19.910 -11.098 1.00 0.00 65 ILE B N 8
ATOM 21232 C CA . ILE B 1 65 ? 14.294 -19.853 -12.252 1.00 0.00 65 ILE B CA 8
ATOM 21233 C C . ILE B 1 65 ? 15.419 -20.874 -12.114 1.00 0.00 65 ILE B C 8
ATOM 21234 O O . ILE B 1 65 ? 15.755 -21.577 -13.067 1.00 0.00 65 ILE B O 8
ATOM 21250 N N . ALA B 1 66 ? 16.002 -20.945 -10.924 1.00 0.00 66 ALA B N 8
ATOM 21251 C CA . ALA B 1 66 ? 17.093 -21.880 -10.677 1.00 0.00 66 ALA B CA 8
ATOM 21252 C C . ALA B 1 66 ? 16.617 -23.320 -10.826 1.00 0.00 66 ALA B C 8
ATOM 21253 O O . ALA B 1 66 ? 17.312 -24.159 -11.398 1.00 0.00 66 ALA B O 8
ATOM 21260 N N . SER B 1 67 ? 15.428 -23.602 -10.305 1.00 0.00 67 SER B N 8
ATOM 21261 C CA . SER B 1 67 ? 14.871 -24.946 -10.386 1.00 0.00 67 SER B CA 8
ATOM 21262 C C . SER B 1 67 ? 14.621 -25.344 -11.837 1.00 0.00 67 SER B C 8
ATOM 21263 O O . SER B 1 67 ? 14.852 -26.490 -12.222 1.00 0.00 67 SER B O 8
ATOM 21271 N N . ASN B 1 68 ? 14.144 -24.393 -12.633 1.00 0.00 68 ASN B N 8
ATOM 21272 C CA . ASN B 1 68 ? 13.863 -24.662 -14.038 1.00 0.00 68 ASN B CA 8
ATOM 21273 C C . ASN B 1 68 ? 15.142 -25.024 -14.784 1.00 0.00 68 ASN B C 8
ATOM 21274 O O . ASN B 1 68 ? 15.150 -25.937 -15.609 1.00 0.00 68 ASN B O 8
ATOM 21285 N N . ALA B 1 69 ? 16.219 -24.303 -14.490 1.00 0.00 69 ALA B N 8
ATOM 21286 C CA . ALA B 1 69 ? 17.497 -24.560 -15.143 1.00 0.00 69 ALA B CA 8
ATOM 21287 C C . ALA B 1 69 ? 18.006 -25.956 -14.797 1.00 0.00 69 ALA B C 8
ATOM 21288 O O . ALA B 1 69 ? 18.501 -26.680 -15.662 1.00 0.00 69 ALA B O 8
ATOM 21295 N N . VAL B 1 70 ? 17.884 -26.329 -13.529 1.00 0.00 70 VAL B N 8
ATOM 21296 C CA . VAL B 1 70 ? 18.339 -27.643 -13.087 1.00 0.00 70 VAL B CA 8
ATOM 21297 C C . VAL B 1 70 ? 17.518 -28.748 -13.748 1.00 0.00 70 VAL B C 8
ATOM 21298 O O . VAL B 1 70 ? 18.065 -29.729 -14.249 1.00 0.00 70 VAL B O 8
ATOM 21311 N N . THR B 1 71 ? 16.202 -28.577 -13.748 1.00 0.00 71 THR B N 8
ATOM 21312 C CA . THR B 1 71 ? 15.311 -29.564 -14.345 1.00 0.00 71 THR B CA 8
ATOM 21313 C C . THR B 1 71 ? 15.633 -29.764 -15.820 1.00 0.00 71 THR B C 8
ATOM 21314 O O . THR B 1 71 ? 15.664 -30.892 -16.312 1.00 0.00 71 THR B O 8
ATOM 21325 N N . MET B 1 72 ? 15.868 -28.663 -16.520 1.00 0.00 72 MET B N 8
ATOM 21326 C CA . MET B 1 72 ? 16.182 -28.729 -17.938 1.00 0.00 72 MET B CA 8
ATOM 21327 C C . MET B 1 72 ? 17.453 -29.537 -18.157 1.00 0.00 72 MET B C 8
ATOM 21328 O O . MET B 1 72 ? 17.569 -30.276 -19.133 1.00 0.00 72 MET B O 8
ATOM 21342 N N . LEU B 1 73 ? 18.413 -29.387 -17.252 1.00 0.00 73 LEU B N 8
ATOM 21343 C CA . LEU B 1 73 ? 19.670 -30.106 -17.384 1.00 0.00 73 LEU B CA 8
ATOM 21344 C C . LEU B 1 73 ? 19.423 -31.609 -17.407 1.00 0.00 73 LEU B C 8
ATOM 21345 O O . LEU B 1 73 ? 19.931 -32.316 -18.275 1.00 0.00 73 LEU B O 8
ATOM 21361 N N . LEU B 1 74 ? 18.642 -32.091 -16.450 1.00 0.00 74 LEU B N 8
ATOM 21362 C CA . LEU B 1 74 ? 18.342 -33.519 -16.381 1.00 0.00 74 LEU B CA 8
ATOM 21363 C C . LEU B 1 74 ? 17.535 -33.963 -17.595 1.00 0.00 74 LEU B C 8
ATOM 21364 O O . LEU B 1 74 ? 17.805 -35.006 -18.187 1.00 0.00 74 LEU B O 8
ATOM 21380 N N . ALA B 1 75 ? 16.547 -33.166 -17.957 1.00 0.00 75 ALA B N 8
ATOM 21381 C CA . ALA B 1 75 ? 15.704 -33.487 -19.097 1.00 0.00 75 ALA B CA 8
ATOM 21382 C C . ALA B 1 75 ? 16.478 -33.332 -20.399 1.00 0.00 75 ALA B C 8
ATOM 21383 O O . ALA B 1 75 ? 16.184 -33.999 -21.390 1.00 0.00 75 ALA B O 8
ATOM 21390 N N . GLY B 1 76 ? 17.462 -32.439 -20.390 1.00 0.00 76 GLY B N 8
ATOM 21391 C CA . GLY B 1 76 ? 18.268 -32.193 -21.578 1.00 0.00 76 GLY B CA 8
ATOM 21392 C C . GLY B 1 76 ? 18.665 -33.499 -22.256 1.00 0.00 76 GLY B C 8
ATOM 21393 O O . GLY B 1 76 ? 19.618 -34.161 -21.844 1.00 0.00 76 GLY B O 8
ATOM 21397 N N . GLY B 1 77 ? 17.929 -33.862 -23.304 1.00 0.00 77 GLY B N 8
ATOM 21398 C CA . GLY B 1 77 ? 18.209 -35.090 -24.046 1.00 0.00 77 GLY B CA 8
ATOM 21399 C C . GLY B 1 77 ? 19.216 -34.829 -25.162 1.00 0.00 77 GLY B C 8
ATOM 21400 O O . GLY B 1 77 ? 19.141 -35.415 -26.238 1.00 0.00 77 GLY B O 8
ATOM 21404 N N . ILE B 1 78 ? 20.157 -33.940 -24.895 1.00 0.00 78 ILE B N 8
ATOM 21405 C CA . ILE B 1 78 ? 21.180 -33.605 -25.876 1.00 0.00 78 ILE B CA 8
ATOM 21406 C C . ILE B 1 78 ? 22.099 -34.802 -26.120 1.00 0.00 78 ILE B C 8
ATOM 21407 O O . ILE B 1 78 ? 22.521 -35.058 -27.247 1.00 0.00 78 ILE B O 8
ATOM 21423 N N . LEU B 1 79 ? 22.433 -35.510 -25.049 1.00 0.00 79 LEU B N 8
ATOM 21424 C CA . LEU B 1 79 ? 23.332 -36.653 -25.149 1.00 0.00 79 LEU B CA 8
ATOM 21425 C C . LEU B 1 79 ? 22.771 -37.695 -26.113 1.00 0.00 79 LEU B C 8
ATOM 21426 O O . LEU B 1 79 ? 23.487 -38.199 -26.979 1.00 0.00 79 LEU B O 8
ATOM 21442 N N . VAL B 1 80 ? 21.496 -38.001 -25.969 1.00 0.00 80 VAL B N 8
ATOM 21443 C CA . VAL B 1 80 ? 20.856 -38.972 -26.842 1.00 0.00 80 VAL B CA 8
ATOM 21444 C C . VAL B 1 80 ? 20.673 -38.390 -28.243 1.00 0.00 80 VAL B C 8
ATOM 21445 O O . VAL B 1 80 ? 20.691 -39.110 -29.250 1.00 0.00 80 VAL B O 8
ATOM 21458 N N . MET B 1 81 ? 20.488 -37.077 -28.301 1.00 0.00 81 MET B N 8
ATOM 21459 C CA . MET B 1 81 ? 20.288 -36.406 -29.574 1.00 0.00 81 MET B CA 8
ATOM 21460 C C . MET B 1 81 ? 21.463 -36.671 -30.504 1.00 0.00 81 MET B C 8
ATOM 21461 O O . MET B 1 81 ? 21.284 -36.878 -31.705 1.00 0.00 81 MET B O 8
ATOM 21475 N N . LYS B 1 82 ? 22.664 -36.667 -29.942 1.00 0.00 82 LYS B N 8
ATOM 21476 C CA . LYS B 1 82 ? 23.861 -36.917 -30.729 1.00 0.00 82 LYS B CA 8
ATOM 21477 C C . LYS B 1 82 ? 23.834 -38.327 -31.300 1.00 0.00 82 LYS B C 8
ATOM 21478 O O . LYS B 1 82 ? 24.371 -38.581 -32.378 1.00 0.00 82 LYS B O 8
ATOM 21497 N N . LEU B 1 83 ? 23.227 -39.247 -30.562 1.00 0.00 83 LEU B N 8
ATOM 21498 C CA . LEU B 1 83 ? 23.174 -40.633 -31.009 1.00 0.00 83 LEU B CA 8
ATOM 21499 C C . LEU B 1 83 ? 22.427 -40.733 -32.335 1.00 0.00 83 LEU B C 8
ATOM 21500 O O . LEU B 1 83 ? 22.870 -41.403 -33.264 1.00 0.00 83 LEU B O 8
ATOM 21516 N N . ARG B 1 84 ? 21.298 -40.053 -32.417 1.00 0.00 84 ARG B N 8
ATOM 21517 C CA . ARG B 1 84 ? 20.507 -40.080 -33.641 1.00 0.00 84 ARG B CA 8
ATOM 21518 C C . ARG B 1 84 ? 21.166 -39.238 -34.720 1.00 0.00 84 ARG B C 8
ATOM 21519 O O . ARG B 1 84 ? 21.184 -39.612 -35.893 1.00 0.00 84 ARG B O 8
ATOM 21540 N N . TYR B 1 85 ? 21.704 -38.097 -34.315 1.00 0.00 85 TYR B N 8
ATOM 21541 C CA . TYR B 1 85 ? 22.361 -37.198 -35.253 1.00 0.00 85 TYR B CA 8
ATOM 21542 C C . TYR B 1 85 ? 21.467 -36.938 -36.462 1.00 0.00 85 TYR B C 8
ATOM 21543 O O . TYR B 1 85 ? 21.908 -36.370 -37.461 1.00 0.00 85 TYR B O 8
ATOM 21561 N N . GLY B 1 86 ? 20.209 -37.360 -36.366 1.00 0.00 86 GLY B N 8
ATOM 21562 C CA . GLY B 1 86 ? 19.263 -37.169 -37.459 1.00 0.00 86 GLY B CA 8
ATOM 21563 C C . GLY B 1 86 ? 18.928 -35.693 -37.641 1.00 0.00 86 GLY B C 8
ATOM 21564 O O . GLY B 1 86 ? 19.845 -34.922 -37.874 1.00 0.00 86 GLY B O 8
ATOM 21569 N N . MET A 1 1 ? -7.873 -14.148 -5.516 1.00 0.00 1 MET A N 9
ATOM 21570 C CA . MET A 1 1 ? -7.454 -12.726 -5.389 1.00 0.00 1 MET A CA 9
ATOM 21571 C C . MET A 1 1 ? -6.018 -12.583 -5.871 1.00 0.00 1 MET A C 9
ATOM 21572 O O . MET A 1 1 ? -5.547 -11.476 -6.126 1.00 0.00 1 MET A O 9
ATOM 21588 N N . ASP A 1 2 ? -5.326 -13.709 -5.987 1.00 0.00 2 ASP A N 9
ATOM 21589 C CA . ASP A 1 2 ? -3.942 -13.689 -6.429 1.00 0.00 2 ASP A CA 9
ATOM 21590 C C . ASP A 1 2 ? -3.845 -13.230 -7.892 1.00 0.00 2 ASP A C 9
ATOM 21591 O O . ASP A 1 2 ? -4.756 -13.475 -8.684 1.00 0.00 2 ASP A O 9
ATOM 21600 N N . PRO A 1 3 ? -2.761 -12.584 -8.268 1.00 0.00 3 PRO A N 9
ATOM 21601 C CA . PRO A 1 3 ? -2.557 -12.105 -9.665 1.00 0.00 3 PRO A CA 9
ATOM 21602 C C . PRO A 1 3 ? -3.065 -13.110 -10.706 1.00 0.00 3 PRO A C 9
ATOM 21603 O O . PRO A 1 3 ? -2.310 -13.943 -11.208 1.00 0.00 3 PRO A O 9
ATOM 21614 N N . PHE A 1 4 ? -4.348 -13.022 -11.028 1.00 0.00 4 PHE A N 9
ATOM 21615 C CA . PHE A 1 4 ? -4.941 -13.921 -12.011 1.00 0.00 4 PHE A CA 9
ATOM 21616 C C . PHE A 1 4 ? -4.356 -13.668 -13.399 1.00 0.00 4 PHE A C 9
ATOM 21617 O O . PHE A 1 4 ? -4.184 -14.596 -14.188 1.00 0.00 4 PHE A O 9
ATOM 21634 N N . LEU A 1 5 ? -4.069 -12.406 -13.700 1.00 0.00 5 LEU A N 9
ATOM 21635 C CA . LEU A 1 5 ? -3.531 -12.050 -15.009 1.00 0.00 5 LEU A CA 9
ATOM 21636 C C . LEU A 1 5 ? -2.211 -12.771 -15.266 1.00 0.00 5 LEU A C 9
ATOM 21637 O O . LEU A 1 5 ? -2.010 -13.364 -16.327 1.00 0.00 5 LEU A O 9
ATOM 21653 N N . ILE A 1 6 ? -1.326 -12.734 -14.284 1.00 0.00 6 ILE A N 9
ATOM 21654 C CA . ILE A 1 6 ? -0.040 -13.401 -14.411 1.00 0.00 6 ILE A CA 9
ATOM 21655 C C . ILE A 1 6 ? -0.229 -14.910 -14.478 1.00 0.00 6 ILE A C 9
ATOM 21656 O O . ILE A 1 6 ? 0.410 -15.596 -15.274 1.00 0.00 6 ILE A O 9
ATOM 21672 N N . LYS A 1 7 ? -1.103 -15.419 -13.628 1.00 0.00 7 LYS A N 9
ATOM 21673 C CA . LYS A 1 7 ? -1.361 -16.847 -13.584 1.00 0.00 7 LYS A CA 9
ATOM 21674 C C . LYS A 1 7 ? -1.904 -17.335 -14.921 1.00 0.00 7 LYS A C 9
ATOM 21675 O O . LYS A 1 7 ? -1.544 -18.414 -15.392 1.00 0.00 7 LYS A O 9
ATOM 21694 N N . LEU A 1 8 ? -2.769 -16.540 -15.529 1.00 0.00 8 LEU A N 9
ATOM 21695 C CA . LEU A 1 8 ? -3.354 -16.911 -16.809 1.00 0.00 8 LEU A CA 9
ATOM 21696 C C . LEU A 1 8 ? -2.266 -17.044 -17.872 1.00 0.00 8 LEU A C 9
ATOM 21697 O O . LEU A 1 8 ? -2.280 -17.979 -18.681 1.00 0.00 8 LEU A O 9
ATOM 21713 N N . ILE A 1 9 ? -1.321 -16.112 -17.863 1.00 0.00 9 ILE A N 9
ATOM 21714 C CA . ILE A 1 9 ? -0.235 -16.143 -18.831 1.00 0.00 9 ILE A CA 9
ATOM 21715 C C . ILE A 1 9 ? 0.596 -17.408 -18.646 1.00 0.00 9 ILE A C 9
ATOM 21716 O O . ILE A 1 9 ? 0.962 -18.072 -19.617 1.00 0.00 9 ILE A O 9
ATOM 21732 N N . GLY A 1 10 ? 0.891 -17.738 -17.395 1.00 0.00 10 GLY A N 9
ATOM 21733 C CA . GLY A 1 10 ? 1.676 -18.929 -17.096 1.00 0.00 10 GLY A CA 9
ATOM 21734 C C . GLY A 1 10 ? 0.930 -20.189 -17.521 1.00 0.00 10 GLY A C 9
ATOM 21735 O O . GLY A 1 10 ? 1.537 -21.168 -17.952 1.00 0.00 10 GLY A O 9
ATOM 21739 N N . PHE A 1 11 ? -0.392 -20.156 -17.395 1.00 0.00 11 PHE A N 9
ATOM 21740 C CA . PHE A 1 11 ? -1.213 -21.303 -17.765 1.00 0.00 11 PHE A CA 9
ATOM 21741 C C . PHE A 1 11 ? -1.020 -21.649 -19.236 1.00 0.00 11 PHE A C 9
ATOM 21742 O O . PHE A 1 11 ? -0.834 -22.814 -19.588 1.00 0.00 11 PHE A O 9
ATOM 21759 N N . ALA A 1 12 ? -1.069 -20.631 -20.090 1.00 0.00 12 ALA A N 9
ATOM 21760 C CA . ALA A 1 12 ? -0.902 -20.852 -21.523 1.00 0.00 12 ALA A CA 9
ATOM 21761 C C . ALA A 1 12 ? 0.484 -21.417 -21.824 1.00 0.00 12 ALA A C 9
ATOM 21762 O O . ALA A 1 12 ? 0.628 -22.347 -22.618 1.00 0.00 12 ALA A O 9
ATOM 21769 N N . ALA A 1 13 ? 1.502 -20.851 -21.186 1.00 0.00 13 ALA A N 9
ATOM 21770 C CA . ALA A 1 13 ? 2.871 -21.309 -21.397 1.00 0.00 13 ALA A CA 9
ATOM 21771 C C . ALA A 1 13 ? 3.052 -22.734 -20.883 1.00 0.00 13 ALA A C 9
ATOM 21772 O O . ALA A 1 13 ? 3.733 -23.548 -21.507 1.00 0.00 13 ALA A O 9
ATOM 21779 N N . ALA A 1 14 ? 2.440 -23.029 -19.743 1.00 0.00 14 ALA A N 9
ATOM 21780 C CA . ALA A 1 14 ? 2.547 -24.357 -19.156 1.00 0.00 14 ALA A CA 9
ATOM 21781 C C . ALA A 1 14 ? 2.048 -25.418 -20.132 1.00 0.00 14 ALA A C 9
ATOM 21782 O O . ALA A 1 14 ? 2.703 -26.438 -20.342 1.00 0.00 14 ALA A O 9
ATOM 21789 N N . THR A 1 15 ? 0.887 -25.170 -20.727 1.00 0.00 15 THR A N 9
ATOM 21790 C CA . THR A 1 15 ? 0.317 -26.115 -21.680 1.00 0.00 15 THR A CA 9
ATOM 21791 C C . THR A 1 15 ? 1.163 -26.181 -22.949 1.00 0.00 15 THR A C 9
ATOM 21792 O O . THR A 1 15 ? 1.301 -27.240 -23.561 1.00 0.00 15 THR A O 9
ATOM 21803 N N . CYS A 1 16 ? 1.728 -25.043 -23.335 1.00 0.00 16 CYS A N 9
ATOM 21804 C CA . CYS A 1 16 ? 2.561 -24.977 -24.533 1.00 0.00 16 CYS A CA 9
ATOM 21805 C C . CYS A 1 16 ? 3.865 -25.742 -24.331 1.00 0.00 16 CYS A C 9
ATOM 21806 O O . CYS A 1 16 ? 4.548 -26.084 -25.295 1.00 0.00 16 CYS A O 9
ATOM 21814 N N . THR A 1 17 ? 4.213 -25.992 -23.070 1.00 0.00 17 THR A N 9
ATOM 21815 C CA . THR A 1 17 ? 5.443 -26.715 -22.746 1.00 0.00 17 THR A CA 9
ATOM 21816 C C . THR A 1 17 ? 5.157 -28.200 -22.530 1.00 0.00 17 THR A C 9
ATOM 21817 O O . THR A 1 17 ? 5.906 -29.058 -22.994 1.00 0.00 17 THR A O 9
ATOM 21828 N N . THR A 1 18 ? 4.070 -28.495 -21.822 1.00 0.00 18 THR A N 9
ATOM 21829 C CA . THR A 1 18 ? 3.697 -29.880 -21.547 1.00 0.00 18 THR A CA 9
ATOM 21830 C C . THR A 1 18 ? 3.355 -30.614 -22.838 1.00 0.00 18 THR A C 9
ATOM 21831 O O . THR A 1 18 ? 3.581 -31.818 -22.959 1.00 0.00 18 THR A O 9
ATOM 21842 N N . VAL A 1 19 ? 2.814 -29.882 -23.802 1.00 0.00 19 VAL A N 9
ATOM 21843 C CA . VAL A 1 19 ? 2.450 -30.474 -25.080 1.00 0.00 19 VAL A CA 9
ATOM 21844 C C . VAL A 1 19 ? 3.688 -31.043 -25.767 1.00 0.00 19 VAL A C 9
ATOM 21845 O O . VAL A 1 19 ? 3.599 -32.014 -26.495 1.00 0.00 19 VAL A O 9
ATOM 21858 N N . ALA A 1 20 ? 4.838 -30.432 -25.533 1.00 0.00 20 ALA A N 9
ATOM 21859 C CA . ALA A 1 20 ? 6.079 -30.890 -26.151 1.00 0.00 20 ALA A CA 9
ATOM 21860 C C . ALA A 1 20 ? 6.246 -32.402 -25.995 1.00 0.00 20 ALA A C 9
ATOM 21861 O O . ALA A 1 20 ? 6.882 -33.053 -26.825 1.00 0.00 20 ALA A O 9
ATOM 21868 N N . TYR A 1 21 ? 5.678 -32.947 -24.929 1.00 0.00 21 TYR A N 9
ATOM 21869 C CA . TYR A 1 21 ? 5.746 -34.381 -24.656 1.00 0.00 21 TYR A CA 9
ATOM 21870 C C . TYR A 1 21 ? 4.721 -35.177 -25.478 1.00 0.00 21 TYR A C 9
ATOM 21871 O O . TYR A 1 21 ? 4.909 -36.364 -25.733 1.00 0.00 21 TYR A O 9
ATOM 21889 N N . ALA A 1 22 ? 3.606 -34.543 -25.839 1.00 0.00 22 ALA A N 9
ATOM 21890 C CA . ALA A 1 22 ? 2.545 -35.243 -26.578 1.00 0.00 22 ALA A CA 9
ATOM 21891 C C . ALA A 1 22 ? 3.086 -35.928 -27.847 1.00 0.00 22 ALA A C 9
ATOM 21892 O O . ALA A 1 22 ? 2.806 -37.104 -28.083 1.00 0.00 22 ALA A O 9
ATOM 21899 N N . PRO A 1 23 ? 3.841 -35.227 -28.657 1.00 0.00 23 PRO A N 9
ATOM 21900 C CA . PRO A 1 23 ? 4.406 -35.794 -29.916 1.00 0.00 23 PRO A CA 9
ATOM 21901 C C . PRO A 1 23 ? 5.118 -37.126 -29.690 1.00 0.00 23 PRO A C 9
ATOM 21902 O O . PRO A 1 23 ? 5.057 -38.016 -30.537 1.00 0.00 23 PRO A O 9
ATOM 21913 N N . GLN A 1 24 ? 5.780 -37.271 -28.546 1.00 0.00 24 GLN A N 9
ATOM 21914 C CA . GLN A 1 24 ? 6.485 -38.516 -28.235 1.00 0.00 24 GLN A CA 9
ATOM 21915 C C . GLN A 1 24 ? 5.600 -39.444 -27.408 1.00 0.00 24 GLN A C 9
ATOM 21916 O O . GLN A 1 24 ? 5.832 -40.653 -27.350 1.00 0.00 24 GLN A O 9
ATOM 21930 N N . PHE A 1 25 ? 4.584 -38.871 -26.776 1.00 0.00 25 PHE A N 9
ATOM 21931 C CA . PHE A 1 25 ? 3.664 -39.654 -25.956 1.00 0.00 25 PHE A CA 9
ATOM 21932 C C . PHE A 1 25 ? 2.970 -40.714 -26.805 1.00 0.00 25 PHE A C 9
ATOM 21933 O O . PHE A 1 25 ? 2.842 -41.867 -26.397 1.00 0.00 25 PHE A O 9
ATOM 21950 N N . ILE A 1 26 ? 2.529 -40.314 -27.991 1.00 0.00 26 ILE A N 9
ATOM 21951 C CA . ILE A 1 26 ? 1.853 -41.237 -28.897 1.00 0.00 26 ILE A CA 9
ATOM 21952 C C . ILE A 1 26 ? 2.802 -42.345 -29.340 1.00 0.00 26 ILE A C 9
ATOM 21953 O O . ILE A 1 26 ? 2.399 -43.501 -29.484 1.00 0.00 26 ILE A O 9
ATOM 21969 N N . LYS A 1 27 ? 4.062 -41.986 -29.558 1.00 0.00 27 LYS A N 9
ATOM 21970 C CA . LYS A 1 27 ? 5.056 -42.961 -29.989 1.00 0.00 27 LYS A CA 9
ATOM 21971 C C . LYS A 1 27 ? 5.132 -44.114 -28.997 1.00 0.00 27 LYS A C 9
ATOM 21972 O O . LYS A 1 27 ? 5.169 -45.279 -29.388 1.00 0.00 27 LYS A O 9
ATOM 21991 N N . VAL A 1 28 ? 5.149 -43.784 -27.714 1.00 0.00 28 VAL A N 9
ATOM 21992 C CA . VAL A 1 28 ? 5.212 -44.808 -26.676 1.00 0.00 28 VAL A CA 9
ATOM 21993 C C . VAL A 1 28 ? 3.917 -45.618 -26.656 1.00 0.00 28 VAL A C 9
ATOM 21994 O O . VAL A 1 28 ? 3.920 -46.814 -26.367 1.00 0.00 28 VAL A O 9
ATOM 22007 N N . LEU A 1 29 ? 2.810 -44.947 -26.940 1.00 0.00 29 LEU A N 9
ATOM 22008 C CA . LEU A 1 29 ? 1.509 -45.599 -26.935 1.00 0.00 29 LEU A CA 9
ATOM 22009 C C . LEU A 1 29 ? 1.456 -46.710 -27.981 1.00 0.00 29 LEU A C 9
ATOM 22010 O O . LEU A 1 29 ? 0.726 -47.686 -27.825 1.00 0.00 29 LEU A O 9
ATOM 22026 N N . LYS A 1 30 ? 2.215 -46.548 -29.054 1.00 0.00 30 LYS A N 9
ATOM 22027 C CA . LYS A 1 30 ? 2.224 -47.543 -30.117 1.00 0.00 30 LYS A CA 9
ATOM 22028 C C . LYS A 1 30 ? 2.637 -48.909 -29.579 1.00 0.00 30 LYS A C 9
ATOM 22029 O O . LYS A 1 30 ? 2.124 -49.938 -30.022 1.00 0.00 30 LYS A O 9
ATOM 22048 N N . THR A 1 31 ? 3.569 -48.917 -28.628 1.00 0.00 31 THR A N 9
ATOM 22049 C CA . THR A 1 31 ? 4.050 -50.170 -28.036 1.00 0.00 31 THR A CA 9
ATOM 22050 C C . THR A 1 31 ? 3.461 -50.376 -26.644 1.00 0.00 31 THR A C 9
ATOM 22051 O O . THR A 1 31 ? 3.463 -51.487 -26.114 1.00 0.00 31 THR A O 9
ATOM 22062 N N . ARG A 1 32 ? 2.970 -49.295 -26.053 1.00 0.00 32 ARG A N 9
ATOM 22063 C CA . ARG A 1 32 ? 2.388 -49.355 -24.714 1.00 0.00 32 ARG A CA 9
ATOM 22064 C C . ARG A 1 32 ? 3.345 -50.059 -23.761 1.00 0.00 32 ARG A C 9
ATOM 22065 O O . ARG A 1 32 ? 2.919 -50.824 -22.896 1.00 0.00 32 ARG A O 9
ATOM 22086 N N . SER A 1 33 ? 4.642 -49.796 -23.920 1.00 0.00 33 SER A N 9
ATOM 22087 C CA . SER A 1 33 ? 5.658 -50.408 -23.063 1.00 0.00 33 SER A CA 9
ATOM 22088 C C . SER A 1 33 ? 6.715 -49.392 -22.665 1.00 0.00 33 SER A C 9
ATOM 22089 O O 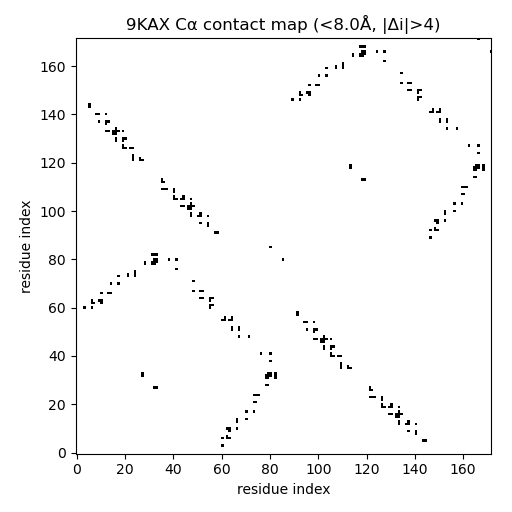. SER A 1 33 ? 7.140 -48.576 -23.486 1.00 0.00 33 SER A O 9
ATOM 22097 N N . ALA A 1 34 ? 7.154 -49.438 -21.406 1.00 0.00 34 ALA A N 9
ATOM 22098 C CA . ALA A 1 34 ? 8.176 -48.495 -20.954 1.00 0.00 34 ALA A CA 9
ATOM 22099 C C . ALA A 1 34 ? 9.562 -49.064 -21.278 1.00 0.00 34 ALA A C 9
ATOM 22100 O O . ALA A 1 34 ? 10.022 -50.005 -20.627 1.00 0.00 34 ALA A O 9
ATOM 22107 N N . ARG A 1 35 ? 10.223 -48.484 -22.277 1.00 0.00 35 ARG A N 9
ATOM 22108 C CA . ARG A 1 35 ? 11.551 -48.948 -22.653 1.00 0.00 35 ARG A CA 9
ATOM 22109 C C . ARG A 1 35 ? 12.638 -48.500 -21.679 1.00 0.00 35 ARG A C 9
ATOM 22110 O O . ARG A 1 35 ? 13.371 -49.315 -21.116 1.00 0.00 35 ARG A O 9
ATOM 22131 N N . ASP A 1 36 ? 12.739 -47.175 -21.500 1.00 0.00 36 ASP A N 9
ATOM 22132 C CA . ASP A 1 36 ? 13.743 -46.580 -20.611 1.00 0.00 36 ASP A CA 9
ATOM 22133 C C . ASP A 1 36 ? 13.127 -46.083 -19.315 1.00 0.00 36 ASP A C 9
ATOM 22134 O O . ASP A 1 36 ? 13.839 -45.665 -18.401 1.00 0.00 36 ASP A O 9
ATOM 22143 N N . ILE A 1 37 ? 11.803 -46.096 -19.245 1.00 0.00 37 ILE A N 9
ATOM 22144 C CA . ILE A 1 37 ? 11.114 -45.607 -18.055 1.00 0.00 37 ILE A CA 9
ATOM 22145 C C . ILE A 1 37 ? 11.029 -46.704 -17.003 1.00 0.00 37 ILE A C 9
ATOM 22146 O O . ILE A 1 37 ? 10.419 -47.747 -17.221 1.00 0.00 37 ILE A O 9
ATOM 22162 N N . SER A 1 38 ? 11.657 -46.460 -15.857 1.00 0.00 38 SER A N 9
ATOM 22163 C CA . SER A 1 38 ? 11.655 -47.433 -14.767 1.00 0.00 38 SER A CA 9
ATOM 22164 C C . SER A 1 38 ? 10.475 -47.198 -13.828 1.00 0.00 38 SER A C 9
ATOM 22165 O O . SER A 1 38 ? 10.032 -46.072 -13.629 1.00 0.00 38 SER A O 9
ATOM 22173 N N . LEU A 1 39 ? 9.974 -48.267 -13.243 1.00 0.00 39 LEU A N 9
ATOM 22174 C CA . LEU A 1 39 ? 8.855 -48.159 -12.320 1.00 0.00 39 LEU A CA 9
ATOM 22175 C C . LEU A 1 39 ? 9.266 -47.379 -11.071 1.00 0.00 39 LEU A C 9
ATOM 22176 O O . LEU A 1 39 ? 8.462 -46.650 -10.489 1.00 0.00 39 LEU A O 9
ATOM 22192 N N . GLY A 1 40 ? 10.511 -47.562 -10.646 1.00 0.00 40 GLY A N 9
ATOM 22193 C CA . GLY A 1 40 ? 11.002 -46.892 -9.447 1.00 0.00 40 GLY A CA 9
ATOM 22194 C C . GLY A 1 40 ? 10.944 -45.375 -9.583 1.00 0.00 40 GLY A C 9
ATOM 22195 O O . GLY A 1 40 ? 10.490 -44.677 -8.672 1.00 0.00 40 GLY A O 9
ATOM 22199 N N . MET A 1 41 ? 11.393 -44.867 -10.723 1.00 0.00 41 MET A N 9
ATOM 22200 C CA . MET A 1 41 ? 11.382 -43.429 -10.958 1.00 0.00 41 MET A CA 9
ATOM 22201 C C . MET A 1 41 ? 9.946 -42.912 -10.985 1.00 0.00 41 MET A C 9
ATOM 22202 O O . MET A 1 41 ? 9.660 -41.798 -10.544 1.00 0.00 41 MET A O 9
ATOM 22216 N N . PHE A 1 42 ? 9.053 -43.724 -11.534 1.00 0.00 42 PHE A N 9
ATOM 22217 C CA . PHE A 1 42 ? 7.657 -43.342 -11.639 1.00 0.00 42 PHE A CA 9
ATOM 22218 C C . PHE A 1 42 ? 7.053 -43.134 -10.257 1.00 0.00 42 PHE A C 9
ATOM 22219 O O . PHE A 1 42 ? 6.311 -42.181 -10.033 1.00 0.00 42 PHE A O 9
ATOM 22236 N N . LEU A 1 43 ? 7.374 -44.031 -9.336 1.00 0.00 43 LEU A N 9
ATOM 22237 C CA . LEU A 1 43 ? 6.840 -43.933 -7.985 1.00 0.00 43 LEU A CA 9
ATOM 22238 C C . LEU A 1 43 ? 7.299 -42.634 -7.334 1.00 0.00 43 LEU A C 9
ATOM 22239 O O . LEU A 1 43 ? 6.514 -41.950 -6.676 1.00 0.00 43 LEU A O 9
ATOM 22255 N N . VAL A 1 44 ? 8.566 -42.298 -7.525 1.00 0.00 44 VAL A N 9
ATOM 22256 C CA . VAL A 1 44 ? 9.107 -41.073 -6.949 1.00 0.00 44 VAL A CA 9
ATOM 22257 C C . VAL A 1 44 ? 8.417 -39.858 -7.563 1.00 0.00 44 VAL A C 9
ATOM 22258 O O . VAL A 1 44 ? 8.105 -38.890 -6.869 1.00 0.00 44 VAL A O 9
ATOM 22271 N N . MET A 1 45 ? 8.191 -39.915 -8.871 1.00 0.00 45 MET A N 9
ATOM 22272 C CA . MET A 1 45 ? 7.542 -38.816 -9.577 1.00 0.00 45 MET A CA 9
ATOM 22273 C C . MET A 1 45 ? 6.146 -38.573 -9.013 1.00 0.00 45 MET A C 9
ATOM 22274 O O . MET A 1 45 ? 5.716 -37.428 -8.865 1.00 0.00 45 MET A O 9
ATOM 22288 N N . VAL A 1 46 ? 5.445 -39.654 -8.693 1.00 0.00 46 VAL A N 9
ATOM 22289 C CA . VAL A 1 46 ? 4.102 -39.547 -8.139 1.00 0.00 46 VAL A CA 9
ATOM 22290 C C . VAL A 1 46 ? 4.145 -38.798 -6.813 1.00 0.00 46 VAL A C 9
ATOM 22291 O O . VAL A 1 46 ? 3.305 -37.939 -6.546 1.00 0.00 46 VAL A O 9
ATOM 22304 N N . LEU A 1 47 ? 5.127 -39.129 -5.985 1.00 0.00 47 LEU A N 9
ATOM 22305 C CA . LEU A 1 47 ? 5.262 -38.472 -4.692 1.00 0.00 47 LEU A CA 9
ATOM 22306 C C . LEU A 1 47 ? 5.473 -36.975 -4.880 1.00 0.00 47 LEU A C 9
ATOM 22307 O O . LEU A 1 47 ? 4.889 -36.163 -4.163 1.00 0.00 47 LEU A O 9
ATOM 22323 N N . GLY A 1 48 ? 6.315 -36.616 -5.839 1.00 0.00 48 GLY A N 9
ATOM 22324 C CA . GLY A 1 48 ? 6.596 -35.210 -6.101 1.00 0.00 48 GLY A CA 9
ATOM 22325 C C . GLY A 1 48 ? 5.335 -34.476 -6.542 1.00 0.00 48 GLY A C 9
ATOM 22326 O O . GLY A 1 48 ? 5.083 -33.345 -6.126 1.00 0.00 48 GLY A O 9
ATOM 22330 N N . LEU A 1 49 ? 4.546 -35.127 -7.386 1.00 0.00 49 LEU A N 9
ATOM 22331 C CA . LEU A 1 49 ? 3.311 -34.528 -7.878 1.00 0.00 49 LEU A CA 9
ATOM 22332 C C . LEU A 1 49 ? 2.341 -34.289 -6.728 1.00 0.00 49 LEU A C 9
ATOM 22333 O O . LEU A 1 49 ? 1.679 -33.253 -6.665 1.00 0.00 49 LEU A O 9
ATOM 22349 N N . ALA A 1 50 ? 2.262 -35.251 -5.818 1.00 0.00 50 ALA A N 9
ATOM 22350 C CA . ALA A 1 50 ? 1.369 -35.126 -4.676 1.00 0.00 50 ALA A CA 9
ATOM 22351 C C . ALA A 1 50 ? 1.734 -33.894 -3.859 1.00 0.00 50 ALA A C 9
ATOM 22352 O O . ALA A 1 50 ? 0.860 -33.163 -3.394 1.00 0.00 50 ALA A O 9
ATOM 22359 N N . LEU A 1 51 ? 3.030 -33.664 -3.692 1.00 0.00 51 LEU A N 9
ATOM 22360 C CA . LEU A 1 51 ? 3.492 -32.506 -2.935 1.00 0.00 51 LEU A CA 9
ATOM 22361 C C . LEU A 1 51 ? 3.096 -31.215 -3.644 1.00 0.00 51 LEU A C 9
ATOM 22362 O O . LEU A 1 51 ? 2.704 -30.238 -3.006 1.00 0.00 51 LEU A O 9
ATOM 22378 N N . TRP A 1 52 ? 3.218 -31.216 -4.966 1.00 0.00 52 TRP A N 9
ATOM 22379 C CA . TRP A 1 52 ? 2.878 -30.039 -5.757 1.00 0.00 52 TRP A CA 9
ATOM 22380 C C . TRP A 1 52 ? 1.421 -29.656 -5.529 1.00 0.00 52 TRP A C 9
ATOM 22381 O O . TRP A 1 52 ? 1.066 -28.478 -5.569 1.00 0.00 52 TRP A O 9
ATOM 22402 N N . LEU A 1 53 ? 0.582 -30.653 -5.302 1.00 0.00 53 LEU A N 9
ATOM 22403 C CA . LEU A 1 53 ? -0.833 -30.397 -5.085 1.00 0.00 53 LEU A CA 9
ATOM 22404 C C . LEU A 1 53 ? -1.025 -29.509 -3.860 1.00 0.00 53 LEU A C 9
ATOM 22405 O O . LEU A 1 53 ? -1.828 -28.577 -3.877 1.00 0.00 53 LEU A O 9
ATOM 22421 N N . ILE A 1 54 ? -0.286 -29.806 -2.800 1.00 0.00 54 ILE A N 9
ATOM 22422 C CA . ILE A 1 54 ? -0.385 -29.030 -1.570 1.00 0.00 54 ILE A CA 9
ATOM 22423 C C . ILE A 1 54 ? 0.082 -27.599 -1.811 1.00 0.00 54 ILE A C 9
ATOM 22424 O O . ILE A 1 54 ? -0.532 -26.645 -1.334 1.00 0.00 54 ILE A O 9
ATOM 22440 N N . TYR A 1 55 ? 1.172 -27.458 -2.553 1.00 0.00 55 TYR A N 9
ATOM 22441 C CA . TYR A 1 55 ? 1.712 -26.139 -2.851 1.00 0.00 55 TYR A CA 9
ATOM 22442 C C . TYR A 1 55 ? 0.673 -25.292 -3.582 1.00 0.00 55 TYR A C 9
ATOM 22443 O O . TYR A 1 55 ? 0.465 -24.126 -3.249 1.00 0.00 55 TYR A O 9
ATOM 22461 N N . GLY A 1 56 ? 0.029 -25.881 -4.582 1.00 0.00 56 GLY A N 9
ATOM 22462 C CA . GLY A 1 56 ? -0.979 -25.160 -5.346 1.00 0.00 56 GLY A CA 9
ATOM 22463 C C . GLY A 1 56 ? -2.092 -24.654 -4.437 1.00 0.00 56 GLY A C 9
ATOM 22464 O O . GLY A 1 56 ? -2.558 -23.523 -4.579 1.00 0.00 56 GLY A O 9
ATOM 22468 N N . LEU A 1 57 ? -2.513 -25.498 -3.502 1.00 0.00 57 LEU A N 9
ATOM 22469 C CA . LEU A 1 57 ? -3.574 -25.125 -2.573 1.00 0.00 57 LEU A CA 9
ATOM 22470 C C . LEU A 1 57 ? -3.130 -23.965 -1.688 1.00 0.00 57 LEU A C 9
ATOM 22471 O O . LEU A 1 57 ? -3.895 -23.035 -1.437 1.00 0.00 57 LEU A O 9
ATOM 22487 N N . LEU A 1 58 ? -1.889 -24.026 -1.218 1.00 0.00 58 LEU A N 9
ATOM 22488 C CA . LEU A 1 58 ? -1.358 -22.974 -0.360 1.00 0.00 58 LEU A CA 9
ATOM 22489 C C . LEU A 1 58 ? -1.275 -21.653 -1.115 1.00 0.00 58 LEU A C 9
ATOM 22490 O O . LEU A 1 58 ? -1.473 -20.584 -0.539 1.00 0.00 58 LEU A O 9
ATOM 22506 N N . SER A 1 59 ? -0.984 -21.734 -2.408 1.00 0.00 59 SER A N 9
ATOM 22507 C CA . SER A 1 59 ? -0.884 -20.536 -3.233 1.00 0.00 59 SER A CA 9
ATOM 22508 C C . SER A 1 59 ? -2.268 -20.081 -3.683 1.00 0.00 59 SER A C 9
ATOM 22509 O O . SER A 1 59 ? -2.442 -18.952 -4.142 1.00 0.00 59 SER A O 9
ATOM 22517 N N . GLY A 1 60 ? -3.250 -20.966 -3.547 1.00 0.00 60 GLY A N 9
ATOM 22518 C CA . GLY A 1 60 ? -4.613 -20.641 -3.941 1.00 0.00 60 GLY A CA 9
ATOM 22519 C C . GLY A 1 60 ? -4.707 -20.439 -5.445 1.00 0.00 60 GLY A C 9
ATOM 22520 O O . GLY A 1 60 ? -5.579 -19.718 -5.930 1.00 0.00 60 GLY A O 9
ATOM 22524 N N . ASP A 1 61 ? -3.804 -21.079 -6.185 1.00 0.00 61 ASP A N 9
ATOM 22525 C CA . ASP A 1 61 ? -3.811 -20.956 -7.638 1.00 0.00 61 ASP A CA 9
ATOM 22526 C C . ASP A 1 61 ? -4.751 -21.995 -8.246 1.00 0.00 61 ASP A C 9
ATOM 22527 O O . ASP A 1 61 ? -4.657 -23.188 -7.951 1.00 0.00 61 ASP A O 9
ATOM 22536 N N . ALA A 1 62 ? -5.634 -21.527 -9.121 1.00 0.00 62 ALA A N 9
ATOM 22537 C CA . ALA A 1 62 ? -6.582 -22.399 -9.805 1.00 0.00 62 ALA A CA 9
ATOM 22538 C C . ALA A 1 62 ? -5.965 -23.008 -11.075 1.00 0.00 62 ALA A C 9
ATOM 22539 O O . ALA A 1 62 ? -5.966 -24.233 -11.247 1.00 0.00 62 ALA A O 9
ATOM 22546 N N . PRO A 1 63 ? -5.459 -22.186 -11.968 1.00 0.00 63 PRO A N 9
ATOM 22547 C CA . PRO A 1 63 ? -4.861 -22.675 -13.247 1.00 0.00 63 PRO A CA 9
ATOM 22548 C C . PRO A 1 63 ? -3.664 -23.592 -13.022 1.00 0.00 63 PRO A C 9
ATOM 22549 O O . PRO A 1 63 ? -3.437 -24.528 -13.787 1.00 0.00 63 PRO A O 9
ATOM 22560 N N . LEU A 1 64 ? -2.901 -23.314 -11.980 1.00 0.00 64 LEU A N 9
ATOM 22561 C CA . LEU A 1 64 ? -1.729 -24.121 -11.689 1.00 0.00 64 LEU A CA 9
ATOM 22562 C C . LEU A 1 64 ? -2.139 -25.559 -11.398 1.00 0.00 64 LEU A C 9
ATOM 22563 O O . LEU A 1 64 ? -1.500 -26.502 -11.866 1.00 0.00 64 LEU A O 9
ATOM 22579 N N . ILE A 1 65 ? -3.204 -25.719 -10.623 1.00 0.00 65 ILE A N 9
ATOM 22580 C CA . ILE A 1 65 ? -3.684 -27.048 -10.278 1.00 0.00 65 ILE A CA 9
ATOM 22581 C C . ILE A 1 65 ? -4.140 -27.785 -11.533 1.00 0.00 65 ILE A C 9
ATOM 22582 O O . ILE A 1 65 ? -3.832 -28.964 -11.721 1.00 0.00 65 ILE A O 9
ATOM 22598 N N . ALA A 1 66 ? -4.876 -27.082 -12.387 1.00 0.00 66 ALA A N 9
ATOM 22599 C CA . ALA A 1 66 ? -5.368 -27.681 -13.623 1.00 0.00 66 ALA A CA 9
ATOM 22600 C C . ALA A 1 66 ? -4.205 -28.056 -14.539 1.00 0.00 66 ALA A C 9
ATOM 22601 O O . ALA A 1 66 ? -4.249 -29.081 -15.223 1.00 0.00 66 ALA A O 9
ATOM 22608 N N . SER A 1 67 ? -3.169 -27.222 -14.545 1.00 0.00 67 SER A N 9
ATOM 22609 C CA . SER A 1 67 ? -1.996 -27.469 -15.377 1.00 0.00 67 SER A CA 9
ATOM 22610 C C . SER A 1 67 ? -1.332 -28.785 -14.978 1.00 0.00 67 SER A C 9
ATOM 22611 O O . SER A 1 67 ? -0.885 -29.554 -15.827 1.00 0.00 67 SER A O 9
ATOM 22619 N N . ASN A 1 68 ? -1.266 -29.033 -13.677 1.00 0.00 68 ASN A N 9
ATOM 22620 C CA . ASN A 1 68 ? -0.659 -30.259 -13.176 1.00 0.00 68 ASN A CA 9
ATOM 22621 C C . ASN A 1 68 ? -1.489 -31.476 -13.583 1.00 0.00 68 ASN A C 9
ATOM 22622 O O . ASN A 1 68 ? -0.941 -32.531 -13.901 1.00 0.00 68 ASN A O 9
ATOM 22633 N N . ALA A 1 69 ? -2.812 -31.327 -13.548 1.00 0.00 69 ALA A N 9
ATOM 22634 C CA . ALA A 1 69 ? -3.706 -32.429 -13.896 1.00 0.00 69 ALA A CA 9
ATOM 22635 C C . ALA A 1 69 ? -3.461 -32.904 -15.327 1.00 0.00 69 ALA A C 9
ATOM 22636 O O . ALA A 1 69 ? -3.297 -34.100 -15.579 1.00 0.00 69 ALA A O 9
ATOM 22643 N N . VAL A 1 70 ? -3.419 -31.962 -16.259 1.00 0.00 70 VAL A N 9
ATOM 22644 C CA . VAL A 1 70 ? -3.181 -32.303 -17.655 1.00 0.00 70 VAL A CA 9
ATOM 22645 C C . VAL A 1 70 ? -1.768 -32.848 -17.836 1.00 0.00 70 VAL A C 9
ATOM 22646 O O . VAL A 1 70 ? -1.543 -33.763 -18.624 1.00 0.00 70 VAL A O 9
ATOM 22659 N N . THR A 1 71 ? -0.819 -32.279 -17.102 1.00 0.00 71 THR A N 9
ATOM 22660 C CA . THR A 1 71 ? 0.566 -32.715 -17.197 1.00 0.00 71 THR A CA 9
ATOM 22661 C C . THR A 1 71 ? 0.686 -34.184 -16.813 1.00 0.00 71 THR A C 9
ATOM 22662 O O . THR A 1 71 ? 1.353 -34.962 -17.493 1.00 0.00 71 THR A O 9
ATOM 22673 N N . MET A 1 72 ? 0.026 -34.557 -15.726 1.00 0.00 72 MET A N 9
ATOM 22674 C CA . MET A 1 72 ? 0.057 -35.937 -15.272 1.00 0.00 72 MET A CA 9
ATOM 22675 C C . MET A 1 72 ? -0.545 -36.849 -16.327 1.00 0.00 72 MET A C 9
ATOM 22676 O O . MET A 1 72 ? -0.102 -37.982 -16.502 1.00 0.00 72 MET A O 9
ATOM 22690 N N . LEU A 1 73 ? -1.577 -36.369 -17.008 1.00 0.00 73 LEU A N 9
ATOM 22691 C CA . LEU A 1 73 ? -2.239 -37.187 -18.013 1.00 0.00 73 LEU A CA 9
ATOM 22692 C C . LEU A 1 73 ? -1.234 -37.623 -19.081 1.00 0.00 73 LEU A C 9
ATOM 22693 O O . LEU A 1 73 ? -1.130 -38.807 -19.404 1.00 0.00 73 LEU A O 9
ATOM 22709 N N . LEU A 1 74 ? -0.477 -36.668 -19.607 1.00 0.00 74 LEU A N 9
ATOM 22710 C CA . LEU A 1 74 ? 0.527 -36.984 -20.618 1.00 0.00 74 LEU A CA 9
ATOM 22711 C C . LEU A 1 74 ? 1.623 -37.866 -20.029 1.00 0.00 74 LEU A C 9
ATOM 22712 O O . LEU A 1 74 ? 2.072 -38.823 -20.660 1.00 0.00 74 LEU A O 9
ATOM 22728 N N . ALA A 1 75 ? 2.047 -37.530 -18.821 1.00 0.00 75 ALA A N 9
ATOM 22729 C CA . ALA A 1 75 ? 3.088 -38.292 -18.152 1.00 0.00 75 ALA A CA 9
ATOM 22730 C C . ALA A 1 75 ? 2.567 -39.661 -17.734 1.00 0.00 75 ALA A C 9
ATOM 22731 O O . ALA A 1 75 ? 3.337 -40.609 -17.613 1.00 0.00 75 ALA A O 9
ATOM 22738 N N . GLY A 1 76 ? 1.259 -39.744 -17.501 1.00 0.00 76 GLY A N 9
ATOM 22739 C CA . GLY A 1 76 ? 0.634 -40.995 -17.081 1.00 0.00 76 GLY A CA 9
ATOM 22740 C C . GLY A 1 76 ? 1.183 -42.180 -17.865 1.00 0.00 76 GLY A C 9
ATOM 22741 O O . GLY A 1 76 ? 0.611 -42.590 -18.874 1.00 0.00 76 GLY A O 9
ATOM 22745 N N . GLY A 1 77 ? 2.299 -42.726 -17.389 1.00 0.00 77 GLY A N 9
ATOM 22746 C CA . GLY A 1 77 ? 2.938 -43.868 -18.039 1.00 0.00 77 GLY A CA 9
ATOM 22747 C C . GLY A 1 77 ? 2.660 -45.146 -17.257 1.00 0.00 77 GLY A C 9
ATOM 22748 O O . GLY A 1 77 ? 3.486 -46.051 -17.207 1.00 0.00 77 GLY A O 9
ATOM 22752 N N . ILE A 1 78 ? 1.493 -45.206 -16.640 1.00 0.00 78 ILE A N 9
ATOM 22753 C CA . ILE A 1 78 ? 1.116 -46.377 -15.866 1.00 0.00 78 ILE A CA 9
ATOM 22754 C C . ILE A 1 78 ? 0.932 -47.592 -16.777 1.00 0.00 78 ILE A C 9
ATOM 22755 O O . ILE A 1 78 ? 1.348 -48.701 -16.439 1.00 0.00 78 ILE A O 9
ATOM 22771 N N . LEU A 1 79 ? 0.278 -47.383 -17.917 1.00 0.00 79 LEU A N 9
ATOM 22772 C CA . LEU A 1 79 ? 0.009 -48.479 -18.845 1.00 0.00 79 LEU A CA 9
ATOM 22773 C C . LEU A 1 79 ? 1.309 -49.106 -19.343 1.00 0.00 79 LEU A C 9
ATOM 22774 O O . LEU A 1 79 ? 1.458 -50.330 -19.356 1.00 0.00 79 LEU A O 9
ATOM 22790 N N . VAL A 1 80 ? 2.253 -48.266 -19.739 1.00 0.00 80 VAL A N 9
ATOM 22791 C CA . VAL A 1 80 ? 3.534 -48.758 -20.227 1.00 0.00 80 VAL A CA 9
ATOM 22792 C C . VAL A 1 80 ? 4.309 -49.458 -19.109 1.00 0.00 80 VAL A C 9
ATOM 22793 O O . VAL A 1 80 ? 5.008 -50.456 -19.342 1.00 0.00 80 VAL A O 9
ATOM 22806 N N . MET A 1 81 ? 4.185 -48.926 -17.898 1.00 0.00 81 MET A N 9
ATOM 22807 C CA . MET A 1 81 ? 4.869 -49.499 -16.743 1.00 0.00 81 MET A CA 9
ATOM 22808 C C . MET A 1 81 ? 4.333 -50.892 -16.443 1.00 0.00 81 MET A C 9
ATOM 22809 O O . MET A 1 81 ? 5.093 -51.812 -16.142 1.00 0.00 81 MET A O 9
ATOM 22823 N N . LYS A 1 82 ? 3.020 -51.043 -16.536 1.00 0.00 82 LYS A N 9
ATOM 22824 C CA . LYS A 1 82 ? 2.399 -52.331 -16.284 1.00 0.00 82 LYS A CA 9
ATOM 22825 C C . LYS A 1 82 ? 2.872 -53.351 -17.303 1.00 0.00 82 LYS A C 9
ATOM 22826 O O . LYS A 1 82 ? 3.001 -54.536 -16.998 1.00 0.00 82 LYS A O 9
ATOM 22845 N N . LEU A 1 83 ? 3.111 -52.894 -18.524 1.00 0.00 83 LEU A N 9
ATOM 22846 C CA . LEU A 1 83 ? 3.545 -53.801 -19.574 1.00 0.00 83 LEU A CA 9
ATOM 22847 C C . LEU A 1 83 ? 4.868 -54.458 -19.194 1.00 0.00 83 LEU A C 9
ATOM 22848 O O . LEU A 1 83 ? 5.044 -55.665 -19.362 1.00 0.00 83 LEU A O 9
ATOM 22864 N N . ARG A 1 84 ? 5.793 -53.656 -18.682 1.00 0.00 84 ARG A N 9
ATOM 22865 C CA . ARG A 1 84 ? 7.093 -54.182 -18.286 1.00 0.00 84 ARG A CA 9
ATOM 22866 C C . ARG A 1 84 ? 6.944 -55.171 -17.136 1.00 0.00 84 ARG A C 9
ATOM 22867 O O . ARG A 1 84 ? 7.621 -56.200 -17.097 1.00 0.00 84 ARG A O 9
ATOM 22888 N N . TYR A 1 85 ? 6.058 -54.853 -16.206 1.00 0.00 85 TYR A N 9
ATOM 22889 C CA . TYR A 1 85 ? 5.827 -55.721 -15.061 1.00 0.00 85 TYR A CA 9
ATOM 22890 C C . TYR A 1 85 ? 5.067 -56.974 -15.483 1.00 0.00 85 TYR A C 9
ATOM 22891 O O . TYR A 1 85 ? 4.069 -56.895 -16.198 1.00 0.00 85 TYR A O 9
ATOM 22909 N N . GLY A 1 86 ? 5.548 -58.129 -15.036 1.00 0.00 86 GLY A N 9
ATOM 22910 C CA . GLY A 1 86 ? 4.905 -59.394 -15.373 1.00 0.00 86 GLY A CA 9
ATOM 22911 C C . GLY A 1 86 ? 5.372 -60.507 -14.442 1.00 0.00 86 GLY A C 9
ATOM 22912 O O . GLY A 1 86 ? 6.573 -60.679 -14.313 1.00 0.00 86 GLY A O 9
ATOM 22917 N N . MET B 1 1 ? 10.662 -8.847 -3.829 1.00 0.00 1 MET B N 9
ATOM 22918 C CA . MET B 1 1 ? 9.610 -8.389 -2.881 1.00 0.00 1 MET B CA 9
ATOM 22919 C C . MET B 1 1 ? 8.463 -9.388 -2.888 1.00 0.00 1 MET B C 9
ATOM 22920 O O . MET B 1 1 ? 7.616 -9.381 -1.995 1.00 0.00 1 MET B O 9
ATOM 22936 N N . ASP B 1 2 ? 8.437 -10.242 -3.903 1.00 0.00 2 ASP B N 9
ATOM 22937 C CA . ASP B 1 2 ? 7.380 -11.233 -4.015 1.00 0.00 2 ASP B CA 9
ATOM 22938 C C . ASP B 1 2 ? 7.476 -12.262 -2.877 1.00 0.00 2 ASP B C 9
ATOM 22939 O O . ASP B 1 2 ? 8.570 -12.557 -2.395 1.00 0.00 2 ASP B O 9
ATOM 22948 N N . PRO B 1 3 ? 6.361 -12.815 -2.448 1.00 0.00 3 PRO B N 9
ATOM 22949 C CA . PRO B 1 3 ? 6.341 -13.834 -1.359 1.00 0.00 3 PRO B CA 9
ATOM 22950 C C . PRO B 1 3 ? 7.517 -14.812 -1.452 1.00 0.00 3 PRO B C 9
ATOM 22951 O O . PRO B 1 3 ? 7.405 -15.887 -2.041 1.00 0.00 3 PRO B O 9
ATOM 22962 N N . PHE B 1 4 ? 8.643 -14.433 -0.863 1.00 0.00 4 PHE B N 9
ATOM 22963 C CA . PHE B 1 4 ? 9.826 -15.286 -0.881 1.00 0.00 4 PHE B CA 9
ATOM 22964 C C . PHE B 1 4 ? 9.586 -16.562 -0.078 1.00 0.00 4 PHE B C 9
ATOM 22965 O O . PHE B 1 4 ? 10.086 -17.628 -0.430 1.00 0.00 4 PHE B O 9
ATOM 22982 N N . LEU B 1 5 ? 8.835 -16.444 1.011 1.00 0.00 5 LEU B N 9
ATOM 22983 C CA . LEU B 1 5 ? 8.566 -17.596 1.866 1.00 0.00 5 LEU B CA 9
ATOM 22984 C C . LEU B 1 5 ? 7.860 -18.699 1.081 1.00 0.00 5 LEU B C 9
ATOM 22985 O O . LEU B 1 5 ? 8.252 -19.865 1.137 1.00 0.00 5 LEU B O 9
ATOM 23001 N N . ILE B 1 6 ? 6.834 -18.319 0.338 1.00 0.00 6 ILE B N 9
ATOM 23002 C CA . ILE B 1 6 ? 6.096 -19.282 -0.467 1.00 0.00 6 ILE B CA 9
ATOM 23003 C C . ILE B 1 6 ? 6.980 -19.833 -1.577 1.00 0.00 6 ILE B C 9
ATOM 23004 O O . ILE B 1 6 ? 6.976 -21.032 -1.857 1.00 0.00 6 ILE B O 9
ATOM 23020 N N . LYS B 1 7 ? 7.726 -18.947 -2.212 1.00 0.00 7 LYS B N 9
ATOM 23021 C CA . LYS B 1 7 ? 8.601 -19.347 -3.300 1.00 0.00 7 LYS B CA 9
ATOM 23022 C C . LYS B 1 7 ? 9.644 -20.344 -2.812 1.00 0.00 7 LYS B C 9
ATOM 23023 O O . LYS B 1 7 ? 9.972 -21.304 -3.507 1.00 0.00 7 LYS B O 9
ATOM 23042 N N . LEU B 1 8 ? 10.164 -20.111 -1.617 1.00 0.00 8 LEU B N 9
ATOM 23043 C CA . LEU B 1 8 ? 11.173 -20.997 -1.056 1.00 0.00 8 LEU B CA 9
ATOM 23044 C C . LEU B 1 8 ? 10.602 -22.402 -0.872 1.00 0.00 8 LEU B C 9
ATOM 23045 O O . LEU B 1 8 ? 11.268 -23.401 -1.167 1.00 0.00 8 LEU B O 9
ATOM 23061 N N . ILE B 1 9 ? 9.368 -22.474 -0.390 1.00 0.00 9 ILE B N 9
ATOM 23062 C CA . ILE B 1 9 ? 8.727 -23.763 -0.175 1.00 0.00 9 ILE B CA 9
ATOM 23063 C C . ILE B 1 9 ? 8.569 -24.498 -1.502 1.00 0.00 9 ILE B C 9
ATOM 23064 O O . ILE B 1 9 ? 8.832 -25.698 -1.594 1.00 0.00 9 ILE B O 9
ATOM 23080 N N . GLY B 1 10 ? 8.141 -23.771 -2.526 1.00 0.00 10 GLY B N 9
ATOM 23081 C CA . GLY B 1 10 ? 7.958 -24.364 -3.845 1.00 0.00 10 GLY B CA 9
ATOM 23082 C C . GLY B 1 10 ? 9.289 -24.843 -4.413 1.00 0.00 10 GLY B C 9
ATOM 23083 O O . GLY B 1 10 ? 9.351 -25.850 -5.116 1.00 0.00 10 GLY B O 9
ATOM 23087 N N . PHE B 1 11 ? 10.353 -24.111 -4.103 1.00 0.00 11 PHE B N 9
ATOM 23088 C CA . PHE B 1 11 ? 11.680 -24.466 -4.591 1.00 0.00 11 PHE B CA 9
ATOM 23089 C C . PHE B 1 11 ? 12.073 -25.857 -4.113 1.00 0.00 11 PHE B C 9
ATOM 23090 O O . PHE B 1 11 ? 12.556 -26.678 -4.896 1.00 0.00 11 PHE B O 9
ATOM 23107 N N . ALA B 1 12 ? 11.867 -26.116 -2.826 1.00 0.00 12 ALA B N 9
ATOM 23108 C CA . ALA B 1 12 ? 12.212 -27.418 -2.262 1.00 0.00 12 ALA B CA 9
ATOM 23109 C C . ALA B 1 12 ? 11.391 -28.525 -2.917 1.00 0.00 12 ALA B C 9
ATOM 23110 O O . ALA B 1 12 ? 11.917 -29.584 -3.259 1.00 0.00 12 ALA B O 9
ATOM 23117 N N . ALA B 1 13 ? 10.097 -28.275 -3.088 1.00 0.00 13 ALA B N 9
ATOM 23118 C CA . ALA B 1 13 ? 9.215 -29.263 -3.702 1.00 0.00 13 ALA B CA 9
ATOM 23119 C C . ALA B 1 13 ? 9.592 -29.494 -5.162 1.00 0.00 13 ALA B C 9
ATOM 23120 O O . ALA B 1 13 ? 9.567 -30.624 -5.650 1.00 0.00 13 ALA B O 9
ATOM 23127 N N . ALA B 1 14 ? 9.940 -28.417 -5.856 1.00 0.00 14 ALA B N 9
ATOM 23128 C CA . ALA B 1 14 ? 10.314 -28.518 -7.260 1.00 0.00 14 ALA B CA 9
ATOM 23129 C C . ALA B 1 14 ? 11.492 -29.471 -7.435 1.00 0.00 14 ALA B C 9
ATOM 23130 O O . ALA B 1 14 ? 11.474 -30.340 -8.304 1.00 0.00 14 ALA B O 9
ATOM 23137 N N . THR B 1 15 ? 12.513 -29.304 -6.603 1.00 0.00 15 THR B N 9
ATOM 23138 C CA . THR B 1 15 ? 13.691 -30.160 -6.680 1.00 0.00 15 THR B CA 9
ATOM 23139 C C . THR B 1 15 ? 13.348 -31.589 -6.265 1.00 0.00 15 THR B C 9
ATOM 23140 O O . THR B 1 15 ? 13.892 -32.551 -6.808 1.00 0.00 15 THR B O 9
ATOM 23151 N N . CYS B 1 16 ? 12.443 -31.717 -5.301 1.00 0.00 16 CYS B N 9
ATOM 23152 C CA . CYS B 1 16 ? 12.033 -33.031 -4.817 1.00 0.00 16 CYS B CA 9
ATOM 23153 C C . CYS B 1 16 ? 11.238 -33.780 -5.882 1.00 0.00 16 CYS B C 9
ATOM 23154 O O . CYS B 1 16 ? 11.080 -34.998 -5.809 1.00 0.00 16 CYS B O 9
ATOM 23162 N N . THR B 1 17 ? 10.725 -33.039 -6.862 1.00 0.00 17 THR B N 9
ATOM 23163 C CA . THR B 1 17 ? 9.939 -33.640 -7.942 1.00 0.00 17 THR B CA 9
ATOM 23164 C C . THR B 1 17 ? 10.817 -33.911 -9.162 1.00 0.00 17 THR B C 9
ATOM 23165 O O . THR B 1 17 ? 10.713 -34.964 -9.789 1.00 0.00 17 THR B O 9
ATOM 23176 N N . THR B 1 18 ? 11.681 -32.955 -9.493 1.00 0.00 18 THR B N 9
ATOM 23177 C CA . THR B 1 18 ? 12.569 -33.101 -10.644 1.00 0.00 18 THR B CA 9
ATOM 23178 C C . THR B 1 18 ? 13.548 -34.250 -10.429 1.00 0.00 18 THR B C 9
ATOM 23179 O O . THR B 1 18 ? 13.952 -34.921 -11.379 1.00 0.00 18 THR B O 9
ATOM 23190 N N . VAL B 1 19 ? 13.918 -34.478 -9.176 1.00 0.00 19 VAL B N 9
ATOM 23191 C CA . VAL B 1 19 ? 14.843 -35.551 -8.851 1.00 0.00 19 VAL B CA 9
ATOM 23192 C C . VAL B 1 19 ? 14.251 -36.897 -9.259 1.00 0.00 19 VAL B C 9
ATOM 23193 O O . VAL B 1 19 ? 14.975 -37.812 -9.605 1.00 0.00 19 VAL B O 9
ATOM 23206 N N . ALA B 1 20 ? 12.934 -37.011 -9.209 1.00 0.00 20 ALA B N 9
ATOM 23207 C CA . ALA B 1 20 ? 12.270 -38.261 -9.566 1.00 0.00 20 ALA B CA 9
ATOM 23208 C C . ALA B 1 20 ? 12.794 -38.804 -10.895 1.00 0.00 20 ALA B C 9
ATOM 23209 O O . ALA B 1 20 ? 12.784 -40.015 -11.127 1.00 0.00 20 ALA B O 9
ATOM 23216 N N . TYR B 1 21 ? 13.241 -37.905 -11.758 1.00 0.00 21 TYR B N 9
ATOM 23217 C CA . TYR B 1 21 ? 13.782 -38.277 -13.063 1.00 0.00 21 TYR B CA 9
ATOM 23218 C C . TYR B 1 21 ? 15.238 -38.759 -12.971 1.00 0.00 21 TYR B C 9
ATOM 23219 O O . TYR B 1 21 ? 15.703 -39.512 -13.826 1.00 0.00 21 TYR B O 9
ATOM 23237 N N . ALA B 1 22 ? 15.977 -38.276 -11.974 1.00 0.00 22 ALA B N 9
ATOM 23238 C CA . ALA B 1 22 ? 17.397 -38.639 -11.843 1.00 0.00 22 ALA B CA 9
ATOM 23239 C C . ALA B 1 22 ? 17.601 -40.166 -11.837 1.00 0.00 22 ALA B C 9
ATOM 23240 O O . ALA B 1 22 ? 18.450 -40.678 -12.566 1.00 0.00 22 ALA B O 9
ATOM 23247 N N . PRO B 1 23 ? 16.854 -40.889 -11.040 1.00 0.00 23 PRO B N 9
ATOM 23248 C CA . PRO B 1 23 ? 16.981 -42.373 -10.952 1.00 0.00 23 PRO B CA 9
ATOM 23249 C C . PRO B 1 23 ? 16.944 -43.045 -12.324 1.00 0.00 23 PRO B C 9
ATOM 23250 O O . PRO B 1 23 ? 17.637 -44.034 -12.550 1.00 0.00 23 PRO B O 9
ATOM 23261 N N . GLN B 1 24 ? 16.147 -42.504 -13.240 1.00 0.00 24 GLN B N 9
ATOM 23262 C CA . GLN B 1 24 ? 16.053 -43.070 -14.587 1.00 0.00 24 GLN B CA 9
ATOM 23263 C C . GLN B 1 24 ? 17.010 -42.361 -15.539 1.00 0.00 24 GLN B C 9
ATOM 23264 O O . GLN B 1 24 ? 17.365 -42.894 -16.593 1.00 0.00 24 GLN B O 9
ATOM 23278 N N . PHE B 1 25 ? 17.429 -41.160 -15.158 1.00 0.00 25 PHE B N 9
ATOM 23279 C CA . PHE B 1 25 ? 18.350 -40.384 -15.982 1.00 0.00 25 PHE B CA 9
ATOM 23280 C C . PHE B 1 25 ? 19.658 -41.145 -16.174 1.00 0.00 25 PHE B C 9
ATOM 23281 O O . PHE B 1 25 ? 20.197 -41.209 -17.278 1.00 0.00 25 PHE B O 9
ATOM 23298 N N . ILE B 1 26 ? 20.161 -41.725 -15.090 1.00 0.00 26 ILE B N 9
ATOM 23299 C CA . ILE B 1 26 ? 21.404 -42.485 -15.147 1.00 0.00 26 ILE B CA 9
ATOM 23300 C C . ILE B 1 26 ? 21.241 -43.712 -16.038 1.00 0.00 26 ILE B C 9
ATOM 23301 O O . ILE B 1 26 ? 22.160 -44.087 -16.769 1.00 0.00 26 ILE B O 9
ATOM 23317 N N . LYS B 1 27 ? 20.071 -44.336 -15.971 1.00 0.00 27 LYS B N 9
ATOM 23318 C CA . LYS B 1 27 ? 19.805 -45.522 -16.774 1.00 0.00 27 LYS B CA 9
ATOM 23319 C C . LYS B 1 27 ? 20.016 -45.218 -18.252 1.00 0.00 27 LYS B C 9
ATOM 23320 O O . LYS B 1 27 ? 20.634 -45.999 -18.973 1.00 0.00 27 LYS B O 9
ATOM 23339 N N . VAL B 1 28 ? 19.503 -44.080 -18.697 1.00 0.00 28 VAL B N 9
ATOM 23340 C CA . VAL B 1 28 ? 19.652 -43.684 -20.093 1.00 0.00 28 VAL B CA 9
ATOM 23341 C C . VAL B 1 28 ? 21.116 -43.377 -20.400 1.00 0.00 28 VAL B C 9
ATOM 23342 O O . VAL B 1 28 ? 21.595 -43.613 -21.509 1.00 0.00 28 VAL B O 9
ATOM 23355 N N . LEU B 1 29 ? 21.809 -42.823 -19.417 1.00 0.00 29 LEU B N 9
ATOM 23356 C CA . LEU B 1 29 ? 23.209 -42.464 -19.589 1.00 0.00 29 LEU B CA 9
ATOM 23357 C C . LEU B 1 29 ? 24.054 -43.700 -19.886 1.00 0.00 29 LEU B C 9
ATOM 23358 O O . LEU B 1 29 ? 25.084 -43.615 -20.550 1.00 0.00 29 LEU B O 9
ATOM 23374 N N . LYS B 1 30 ? 23.625 -44.844 -19.374 1.00 0.00 30 LYS B N 9
ATOM 23375 C CA . LYS B 1 30 ? 24.369 -46.079 -19.585 1.00 0.00 30 LYS B CA 9
ATOM 23376 C C . LYS B 1 30 ? 24.516 -46.377 -21.074 1.00 0.00 30 LYS B C 9
ATOM 23377 O O . LYS B 1 30 ? 25.547 -46.888 -21.511 1.00 0.00 30 LYS B O 9
ATOM 23396 N N . THR B 1 31 ? 23.480 -46.061 -21.849 1.00 0.00 31 THR B N 9
ATOM 23397 C CA . THR B 1 31 ? 23.503 -46.305 -23.295 1.00 0.00 31 THR B CA 9
ATOM 23398 C C . THR B 1 31 ? 23.722 -45.004 -24.062 1.00 0.00 31 THR B C 9
ATOM 23399 O O . THR B 1 31 ? 24.098 -45.017 -25.234 1.00 0.00 31 THR B O 9
ATOM 23410 N N . ARG B 1 32 ? 23.472 -43.885 -23.396 1.00 0.00 32 ARG B N 9
ATOM 23411 C CA . ARG B 1 32 ? 23.631 -42.573 -24.020 1.00 0.00 32 ARG B CA 9
ATOM 23412 C C . ARG B 1 32 ? 22.899 -42.539 -25.356 1.00 0.00 32 ARG B C 9
ATOM 23413 O O . ARG B 1 32 ? 23.385 -41.950 -26.322 1.00 0.00 32 ARG B O 9
ATOM 23434 N N . SER B 1 33 ? 21.727 -43.170 -25.405 1.00 0.00 33 SER B N 9
ATOM 23435 C CA . SER B 1 33 ? 20.928 -43.204 -26.631 1.00 0.00 33 SER B CA 9
ATOM 23436 C C . SER B 1 33 ? 19.456 -42.988 -26.325 1.00 0.00 33 SER B C 9
ATOM 23437 O O . SER B 1 33 ? 18.936 -43.522 -25.342 1.00 0.00 33 SER B O 9
ATOM 23445 N N . ALA B 1 34 ? 18.771 -42.211 -27.166 1.00 0.00 34 ALA B N 9
ATOM 23446 C CA . ALA B 1 34 ? 17.348 -41.965 -26.939 1.00 0.00 34 ALA B CA 9
ATOM 23447 C C . ALA B 1 34 ? 16.533 -43.093 -27.583 1.00 0.00 34 ALA B C 9
ATOM 23448 O O . ALA B 1 34 ? 16.411 -43.158 -28.808 1.00 0.00 34 ALA B O 9
ATOM 23455 N N . ARG B 1 35 ? 15.972 -43.969 -26.753 1.00 0.00 35 ARG B N 9
ATOM 23456 C CA . ARG B 1 35 ? 15.172 -45.070 -27.270 1.00 0.00 35 ARG B CA 9
ATOM 23457 C C . ARG B 1 35 ? 13.785 -44.632 -27.738 1.00 0.00 35 ARG B C 9
ATOM 23458 O O . ARG B 1 35 ? 13.398 -44.846 -28.888 1.00 0.00 35 ARG B O 9
ATOM 23479 N N . ASP B 1 36 ? 13.032 -44.022 -26.811 1.00 0.00 36 ASP B N 9
ATOM 23480 C CA . ASP B 1 36 ? 11.670 -43.555 -27.092 1.00 0.00 36 ASP B CA 9
ATOM 23481 C C . ASP B 1 36 ? 11.610 -42.045 -27.242 1.00 0.00 36 ASP B C 9
ATOM 23482 O O . ASP B 1 36 ? 10.571 -41.491 -27.600 1.00 0.00 36 ASP B O 9
ATOM 23491 N N . ILE B 1 37 ? 12.712 -41.374 -26.937 1.00 0.00 37 ILE B N 9
ATOM 23492 C CA . ILE B 1 37 ? 12.745 -39.918 -27.015 1.00 0.00 37 ILE B CA 9
ATOM 23493 C C . ILE B 1 37 ? 13.048 -39.470 -28.438 1.00 0.00 37 ILE B C 9
ATOM 23494 O O . ILE B 1 37 ? 14.109 -39.763 -28.984 1.00 0.00 37 ILE B O 9
ATOM 23510 N N . SER B 1 38 ? 12.099 -38.759 -29.039 1.00 0.00 38 SER B N 9
ATOM 23511 C CA . SER B 1 38 ? 12.264 -38.271 -30.407 1.00 0.00 38 SER B CA 9
ATOM 23512 C C . SER B 1 38 ? 12.895 -36.883 -30.418 1.00 0.00 38 SER B C 9
ATOM 23513 O O . SER B 1 38 ? 12.689 -36.080 -29.513 1.00 0.00 38 SER B O 9
ATOM 23521 N N . LEU B 1 39 ? 13.662 -36.600 -31.452 1.00 0.00 39 LEU B N 9
ATOM 23522 C CA . LEU B 1 39 ? 14.306 -35.301 -31.572 1.00 0.00 39 LEU B CA 9
ATOM 23523 C C . LEU B 1 39 ? 13.260 -34.199 -31.744 1.00 0.00 39 LEU B C 9
ATOM 23524 O O . LEU B 1 39 ? 13.442 -33.078 -31.270 1.00 0.00 39 LEU B O 9
ATOM 23540 N N . GLY B 1 40 ? 12.184 -34.517 -32.456 1.00 0.00 40 GLY B N 9
ATOM 23541 C CA . GLY B 1 40 ? 11.136 -33.535 -32.711 1.00 0.00 40 GLY B CA 9
ATOM 23542 C C . GLY B 1 40 ? 10.512 -33.025 -31.416 1.00 0.00 40 GLY B C 9
ATOM 23543 O O . GLY B 1 40 ? 10.324 -31.819 -31.238 1.00 0.00 40 GLY B O 9
ATOM 23547 N N . MET B 1 41 ? 10.201 -33.944 -30.510 1.00 0.00 41 MET B N 9
ATOM 23548 C CA . MET B 1 41 ? 9.601 -33.565 -29.237 1.00 0.00 41 MET B CA 9
ATOM 23549 C C . MET B 1 41 ? 10.575 -32.713 -28.429 1.00 0.00 41 MET B C 9
ATOM 23550 O O . MET B 1 41 ? 10.177 -31.796 -27.709 1.00 0.00 41 MET B O 9
ATOM 23564 N N . PHE B 1 42 ? 11.855 -33.046 -28.536 1.00 0.00 42 PHE B N 9
ATOM 23565 C CA . PHE B 1 42 ? 12.884 -32.326 -27.805 1.00 0.00 42 PHE B CA 9
ATOM 23566 C C . PHE B 1 42 ? 12.920 -30.868 -28.230 1.00 0.00 42 PHE B C 9
ATOM 23567 O O . PHE B 1 42 ? 13.042 -29.972 -27.398 1.00 0.00 42 PHE B O 9
ATOM 23584 N N . LEU B 1 43 ? 12.826 -30.635 -29.531 1.00 0.00 43 LEU B N 9
ATOM 23585 C CA . LEU B 1 43 ? 12.865 -29.276 -30.050 1.00 0.00 43 LEU B CA 9
ATOM 23586 C C . LEU B 1 43 ? 11.698 -28.470 -29.495 1.00 0.00 43 LEU B C 9
ATOM 23587 O O . LEU B 1 43 ? 11.861 -27.314 -29.103 1.00 0.00 43 LEU B O 9
ATOM 23603 N N . VAL B 1 44 ? 10.524 -29.083 -29.464 1.00 0.00 44 VAL B N 9
ATOM 23604 C CA . VAL B 1 44 ? 9.340 -28.403 -28.950 1.00 0.00 44 VAL B CA 9
ATOM 23605 C C . VAL B 1 44 ? 9.518 -28.094 -27.466 1.00 0.00 44 VAL B C 9
ATOM 23606 O O . VAL B 1 44 ? 9.142 -27.022 -26.994 1.00 0.00 44 VAL B O 9
ATOM 23619 N N . MET B 1 45 ? 10.085 -29.048 -26.736 1.00 0.00 45 MET B N 9
ATOM 23620 C CA . MET B 1 45 ? 10.307 -28.877 -25.304 1.00 0.00 45 MET B CA 9
ATOM 23621 C C . MET B 1 45 ? 11.217 -27.681 -25.047 1.00 0.00 45 MET B C 9
ATOM 23622 O O . MET B 1 45 ? 11.005 -26.918 -24.105 1.00 0.00 45 MET B O 9
ATOM 23636 N N . VAL B 1 46 ? 12.228 -27.521 -25.893 1.00 0.00 46 VAL B N 9
ATOM 23637 C CA . VAL B 1 46 ? 13.162 -26.410 -25.752 1.00 0.00 46 VAL B CA 9
ATOM 23638 C C . VAL B 1 46 ? 12.419 -25.088 -25.895 1.00 0.00 46 VAL B C 9
ATOM 23639 O O . VAL B 1 46 ? 12.653 -24.148 -25.133 1.00 0.00 46 VAL B O 9
ATOM 23652 N N . LEU B 1 47 ? 11.525 -25.018 -26.871 1.00 0.00 47 LEU B N 9
ATOM 23653 C CA . LEU B 1 47 ? 10.758 -23.801 -27.093 1.00 0.00 47 LEU B CA 9
ATOM 23654 C C . LEU B 1 47 ? 9.931 -23.466 -25.859 1.00 0.00 47 LEU B C 9
ATOM 23655 O O . LEU B 1 47 ? 9.851 -22.308 -25.450 1.00 0.00 47 LEU B O 9
ATOM 23671 N N . GLY B 1 48 ? 9.310 -24.483 -25.273 1.00 0.00 48 GLY B N 9
ATOM 23672 C CA . GLY B 1 48 ? 8.486 -24.275 -24.090 1.00 0.00 48 GLY B CA 9
ATOM 23673 C C . GLY B 1 48 ? 9.322 -23.750 -22.929 1.00 0.00 48 GLY B C 9
ATOM 23674 O O . GLY B 1 48 ? 8.894 -22.862 -22.192 1.00 0.00 48 GLY B O 9
ATOM 23678 N N . LEU B 1 49 ? 10.518 -24.302 -22.774 1.00 0.00 49 LEU B N 9
ATOM 23679 C CA . LEU B 1 49 ? 11.409 -23.882 -21.701 1.00 0.00 49 LEU B CA 9
ATOM 23680 C C . LEU B 1 49 ? 11.806 -22.422 -21.879 1.00 0.00 49 LEU B C 9
ATOM 23681 O O . LEU B 1 49 ? 11.862 -21.660 -20.914 1.00 0.00 49 LEU B O 9
ATOM 23697 N N . ALA B 1 50 ? 12.080 -22.037 -23.119 1.00 0.00 50 ALA B N 9
ATOM 23698 C CA . ALA B 1 50 ? 12.468 -20.664 -23.406 1.00 0.00 50 ALA B CA 9
ATOM 23699 C C . ALA B 1 50 ? 11.365 -19.707 -22.972 1.00 0.00 50 ALA B C 9
ATOM 23700 O O . ALA B 1 50 ? 11.634 -18.645 -22.412 1.00 0.00 50 ALA B O 9
ATOM 23707 N N . LEU B 1 51 ? 10.121 -20.093 -23.227 1.00 0.00 51 LEU B N 9
ATOM 23708 C CA . LEU B 1 51 ? 8.987 -19.259 -22.845 1.00 0.00 51 LEU B CA 9
ATOM 23709 C C . LEU B 1 51 ? 8.906 -19.134 -21.327 1.00 0.00 51 LEU B C 9
ATOM 23710 O O . LEU B 1 51 ? 8.609 -18.063 -20.795 1.00 0.00 51 LEU B O 9
ATOM 23726 N N . TRP B 1 52 ? 9.159 -20.239 -20.638 1.00 0.00 52 TRP B N 9
ATOM 23727 C CA . TRP B 1 52 ? 9.105 -20.250 -19.181 1.00 0.00 52 TRP B CA 9
ATOM 23728 C C . TRP B 1 52 ? 10.093 -19.239 -18.612 1.00 0.00 52 TRP B C 9
ATOM 23729 O O . TRP B 1 52 ? 9.851 -18.645 -17.560 1.00 0.00 52 TRP B O 9
ATOM 23750 N N . LEU B 1 53 ? 11.205 -19.052 -19.304 1.00 0.00 53 LEU B N 9
ATOM 23751 C CA . LEU B 1 53 ? 12.219 -18.119 -18.841 1.00 0.00 53 LEU B CA 9
ATOM 23752 C C . LEU B 1 53 ? 11.638 -16.711 -18.755 1.00 0.00 53 LEU B C 9
ATOM 23753 O O . LEU B 1 53 ? 11.883 -15.986 -17.789 1.00 0.00 53 LEU B O 9
ATOM 23769 N N . ILE B 1 54 ? 10.870 -16.331 -19.767 1.00 0.00 54 ILE B N 9
ATOM 23770 C CA . ILE B 1 54 ? 10.261 -15.007 -19.796 1.00 0.00 54 ILE B CA 9
ATOM 23771 C C . ILE B 1 54 ? 9.263 -14.862 -18.654 1.00 0.00 54 ILE B C 9
ATOM 23772 O O . ILE B 1 54 ? 9.206 -13.824 -17.994 1.00 0.00 54 ILE B O 9
ATOM 23788 N N . TYR B 1 55 ? 8.478 -15.906 -18.428 1.00 0.00 55 TYR B N 9
ATOM 23789 C CA . TYR B 1 55 ? 7.485 -15.882 -17.362 1.00 0.00 55 TYR B CA 9
ATOM 23790 C C . TYR B 1 55 ? 8.159 -15.647 -16.012 1.00 0.00 55 TYR B C 9
ATOM 23791 O O . TYR B 1 55 ? 7.700 -14.832 -15.215 1.00 0.00 55 TYR B O 9
ATOM 23809 N N . GLY B 1 56 ? 9.245 -16.367 -15.762 1.00 0.00 56 GLY B N 9
ATOM 23810 C CA . GLY B 1 56 ? 9.962 -16.221 -14.502 1.00 0.00 56 GLY B CA 9
ATOM 23811 C C . GLY B 1 56 ? 10.419 -14.781 -14.300 1.00 0.00 56 GLY B C 9
ATOM 23812 O O . GLY B 1 56 ? 10.322 -14.237 -13.201 1.00 0.00 56 GLY B O 9
ATOM 23816 N N . LEU B 1 57 ? 10.919 -14.171 -15.369 1.00 0.00 57 LEU B N 9
ATOM 23817 C CA . LEU B 1 57 ? 11.388 -12.792 -15.297 1.00 0.00 57 LEU B CA 9
ATOM 23818 C C . LEU B 1 57 ? 10.235 -11.847 -14.979 1.00 0.00 57 LEU B C 9
ATOM 23819 O O . LEU B 1 57 ? 10.377 -10.929 -14.173 1.00 0.00 57 LEU B O 9
ATOM 23835 N N . LEU B 1 58 ? 9.092 -12.079 -15.615 1.00 0.00 58 LEU B N 9
ATOM 23836 C CA . LEU B 1 58 ? 7.923 -11.237 -15.392 1.00 0.00 58 LEU B CA 9
ATOM 23837 C C . LEU B 1 58 ? 7.437 -11.362 -13.952 1.00 0.00 58 LEU B C 9
ATOM 23838 O O . LEU B 1 58 ? 6.950 -10.397 -13.366 1.00 0.00 58 LEU B O 9
ATOM 23854 N N . SER B 1 59 ? 7.576 -12.555 -13.387 1.00 0.00 59 SER B N 9
ATOM 23855 C CA . SER B 1 59 ? 7.152 -12.791 -12.013 1.00 0.00 59 SER B CA 9
ATOM 23856 C C . SER B 1 59 ? 8.225 -12.324 -11.036 1.00 0.00 59 SER B C 9
ATOM 23857 O O . SER B 1 59 ? 7.967 -12.167 -9.844 1.00 0.00 59 SER B O 9
ATOM 23865 N N . GLY B 1 60 ? 9.430 -12.099 -11.550 1.00 0.00 60 GLY B N 9
ATOM 23866 C CA . GLY B 1 60 ? 10.532 -11.648 -10.713 1.00 0.00 60 GLY B CA 9
ATOM 23867 C C . GLY B 1 60 ? 10.920 -12.718 -9.705 1.00 0.00 60 GLY B C 9
ATOM 23868 O O . GLY B 1 60 ? 11.448 -12.414 -8.635 1.00 0.00 60 GLY B O 9
ATOM 23872 N N . ASP B 1 61 ? 10.659 -13.976 -10.049 1.00 0.00 61 ASP B N 9
ATOM 23873 C CA . ASP B 1 61 ? 10.991 -15.080 -9.158 1.00 0.00 61 ASP B CA 9
ATOM 23874 C C . ASP B 1 61 ? 12.434 -15.531 -9.399 1.00 0.00 61 ASP B C 9
ATOM 23875 O O . ASP B 1 61 ? 12.834 -15.804 -10.531 1.00 0.00 61 ASP B O 9
ATOM 23884 N N . ALA B 1 62 ? 13.194 -15.621 -8.317 1.00 0.00 62 ALA B N 9
ATOM 23885 C CA . ALA B 1 62 ? 14.584 -16.060 -8.372 1.00 0.00 62 ALA B CA 9
ATOM 23886 C C . ALA B 1 62 ? 14.682 -17.595 -8.337 1.00 0.00 62 ALA B C 9
ATOM 23887 O O . ALA B 1 62 ? 15.303 -18.208 -9.213 1.00 0.00 62 ALA B O 9
ATOM 23894 N N . PRO B 1 63 ? 14.119 -18.221 -7.325 1.00 0.00 63 PRO B N 9
ATOM 23895 C CA . PRO B 1 63 ? 14.186 -19.707 -7.174 1.00 0.00 63 PRO B CA 9
ATOM 23896 C C . PRO B 1 63 ? 13.547 -20.445 -8.345 1.00 0.00 63 PRO B C 9
ATOM 23897 O O . PRO B 1 63 ? 13.997 -21.522 -8.731 1.00 0.00 63 PRO B O 9
ATOM 23908 N N . LEU B 1 64 ? 12.494 -19.867 -8.898 1.00 0.00 64 LEU B N 9
ATOM 23909 C CA . LEU B 1 64 ? 11.806 -20.499 -10.010 1.00 0.00 64 LEU B CA 9
ATOM 23910 C C . LEU B 1 64 ? 12.745 -20.636 -11.202 1.00 0.00 64 LEU B C 9
ATOM 23911 O O . LEU B 1 64 ? 12.774 -21.672 -11.866 1.00 0.00 64 LEU B O 9
ATOM 23927 N N . ILE B 1 65 ? 13.510 -19.585 -11.467 1.00 0.00 65 ILE B N 9
ATOM 23928 C CA . ILE B 1 65 ? 14.444 -19.601 -12.584 1.00 0.00 65 ILE B CA 9
ATOM 23929 C C . ILE B 1 65 ? 15.509 -20.670 -12.360 1.00 0.00 65 ILE B C 9
ATOM 23930 O O . ILE B 1 65 ? 15.852 -21.423 -13.274 1.00 0.00 65 ILE B O 9
ATOM 23946 N N . ALA B 1 66 ? 16.029 -20.731 -11.139 1.00 0.00 66 ALA B N 9
ATOM 23947 C CA . ALA B 1 66 ? 17.054 -21.715 -10.807 1.00 0.00 66 ALA B CA 9
ATOM 23948 C C . ALA B 1 66 ? 16.495 -23.131 -10.916 1.00 0.00 66 ALA B C 9
ATOM 23949 O O . ALA B 1 66 ? 17.195 -24.052 -11.342 1.00 0.00 66 ALA B O 9
ATOM 23956 N N . SER B 1 67 ? 15.234 -23.296 -10.527 1.00 0.00 67 SER B N 9
ATOM 23957 C CA . SER B 1 67 ? 14.584 -24.602 -10.581 1.00 0.00 67 SER B CA 9
ATOM 23958 C C . SER B 1 67 ? 14.535 -25.107 -12.021 1.00 0.00 67 SER B C 9
ATOM 23959 O O . SER B 1 67 ? 14.745 -26.290 -12.287 1.00 0.00 67 SER B O 9
ATOM 23967 N N . ASN B 1 68 ? 14.245 -24.203 -12.947 1.00 0.00 68 ASN B N 9
ATOM 23968 C CA . ASN B 1 68 ? 14.174 -24.566 -14.356 1.00 0.00 68 ASN B CA 9
ATOM 23969 C C . ASN B 1 68 ? 15.552 -24.974 -14.877 1.00 0.00 68 ASN B C 9
ATOM 23970 O O . ASN B 1 68 ? 15.669 -25.893 -15.687 1.00 0.00 68 ASN B O 9
ATOM 23981 N N . ALA B 1 69 ? 16.587 -24.268 -14.425 1.00 0.00 69 ALA B N 9
ATOM 23982 C CA . ALA B 1 69 ? 17.949 -24.555 -14.871 1.00 0.00 69 ALA B CA 9
ATOM 23983 C C . ALA B 1 69 ? 18.348 -25.990 -14.531 1.00 0.00 69 ALA B C 9
ATOM 23984 O O . ALA B 1 69 ? 18.837 -26.733 -15.386 1.00 0.00 69 ALA B O 9
ATOM 23991 N N . VAL B 1 70 ? 18.121 -26.382 -13.284 1.00 0.00 70 VAL B N 9
ATOM 23992 C CA . VAL B 1 70 ? 18.453 -27.735 -12.856 1.00 0.00 70 VAL B CA 9
ATOM 23993 C C . VAL B 1 70 ? 17.567 -28.751 -13.568 1.00 0.00 70 VAL B C 9
ATOM 23994 O O . VAL B 1 70 ? 18.017 -29.837 -13.923 1.00 0.00 70 VAL B O 9
ATOM 24007 N N . THR B 1 71 ? 16.306 -28.391 -13.770 1.00 0.00 71 THR B N 9
ATOM 24008 C CA . THR B 1 71 ? 15.368 -29.286 -14.435 1.00 0.00 71 THR B CA 9
ATOM 24009 C C . THR B 1 71 ? 15.852 -29.608 -15.842 1.00 0.00 71 THR B C 9
ATOM 24010 O O . THR B 1 71 ? 15.836 -30.763 -16.266 1.00 0.00 71 THR B O 9
ATOM 24021 N N . MET B 1 72 ? 16.291 -28.581 -16.556 1.00 0.00 72 MET B N 9
ATOM 24022 C CA . MET B 1 72 ? 16.789 -28.772 -17.908 1.00 0.00 72 MET B CA 9
ATOM 24023 C C . MET B 1 72 ? 18.006 -29.683 -17.895 1.00 0.00 72 MET B C 9
ATOM 24024 O O . MET B 1 72 ? 18.209 -30.470 -18.817 1.00 0.00 72 MET B O 9
ATOM 24038 N N . LEU B 1 73 ? 18.832 -29.552 -16.865 1.00 0.00 73 LEU B N 9
ATOM 24039 C CA . LEU B 1 73 ? 20.042 -30.359 -16.789 1.00 0.00 73 LEU B CA 9
ATOM 24040 C C . LEU B 1 73 ? 19.685 -31.847 -16.820 1.00 0.00 73 LEU B C 9
ATOM 24041 O O . LEU B 1 73 ? 20.238 -32.611 -17.610 1.00 0.00 73 LEU B O 9
ATOM 24057 N N . LEU B 1 74 ? 18.742 -32.246 -15.976 1.00 0.00 74 LEU B N 9
ATOM 24058 C CA . LEU B 1 74 ? 18.314 -33.642 -15.943 1.00 0.00 74 LEU B CA 9
ATOM 24059 C C . LEU B 1 74 ? 17.646 -34.030 -17.257 1.00 0.00 74 LEU B C 9
ATOM 24060 O O . LEU B 1 74 ? 17.884 -35.113 -17.793 1.00 0.00 74 LEU B O 9
ATOM 24076 N N . ALA B 1 75 ? 16.809 -33.140 -17.764 1.00 0.00 75 ALA B N 9
ATOM 24077 C CA . ALA B 1 75 ? 16.109 -33.391 -19.012 1.00 0.00 75 ALA B CA 9
ATOM 24078 C C . ALA B 1 75 ? 17.076 -33.350 -20.189 1.00 0.00 75 ALA B C 9
ATOM 24079 O O . ALA B 1 75 ? 16.840 -33.984 -21.213 1.00 0.00 75 ALA B O 9
ATOM 24086 N N . GLY B 1 76 ? 18.155 -32.585 -20.032 1.00 0.00 76 GLY B N 9
ATOM 24087 C CA . GLY B 1 76 ? 19.155 -32.445 -21.087 1.00 0.00 76 GLY B CA 9
ATOM 24088 C C . GLY B 1 76 ? 19.456 -33.784 -21.746 1.00 0.00 76 GLY B C 9
ATOM 24089 O O . GLY B 1 76 ? 20.400 -34.477 -21.368 1.00 0.00 76 GLY B O 9
ATOM 24093 N N . GLY B 1 77 ? 18.643 -34.142 -22.738 1.00 0.00 77 GLY B N 9
ATOM 24094 C CA . GLY B 1 77 ? 18.815 -35.401 -23.460 1.00 0.00 77 GLY B CA 9
ATOM 24095 C C . GLY B 1 77 ? 19.436 -35.146 -24.827 1.00 0.00 77 GLY B C 9
ATOM 24096 O O . GLY B 1 77 ? 19.152 -35.846 -25.794 1.00 0.00 77 GLY B O 9
ATOM 24100 N N . ILE B 1 78 ? 20.283 -34.134 -24.901 1.00 0.00 78 ILE B N 9
ATOM 24101 C CA . ILE B 1 78 ? 20.941 -33.800 -26.152 1.00 0.00 78 ILE B CA 9
ATOM 24102 C C . ILE B 1 78 ? 21.908 -34.908 -26.570 1.00 0.00 78 ILE B C 9
ATOM 24103 O O . ILE B 1 78 ? 21.986 -35.266 -27.745 1.00 0.00 78 ILE B O 9
ATOM 24119 N N . LEU B 1 79 ? 22.666 -35.425 -25.606 1.00 0.00 79 LEU B N 9
ATOM 24120 C CA . LEU B 1 79 ? 23.654 -36.461 -25.897 1.00 0.00 79 LEU B CA 9
ATOM 24121 C C . LEU B 1 79 ? 22.986 -37.709 -26.470 1.00 0.00 79 LEU B C 9
ATOM 24122 O O . LEU B 1 79 ? 23.436 -38.264 -27.473 1.00 0.00 79 LEU B O 9
ATOM 24138 N N . VAL B 1 80 ? 21.904 -38.139 -25.839 1.00 0.00 80 VAL B N 9
ATOM 24139 C CA . VAL B 1 80 ? 21.184 -39.318 -26.304 1.00 0.00 80 VAL B CA 9
ATOM 24140 C C . VAL B 1 80 ? 20.561 -39.065 -27.678 1.00 0.00 80 VAL B C 9
ATOM 24141 O O . VAL B 1 80 ? 20.502 -39.964 -28.530 1.00 0.00 80 VAL B O 9
ATOM 24154 N N . MET B 1 81 ? 20.091 -37.839 -27.885 1.00 0.00 81 MET B N 9
ATOM 24155 C CA . MET B 1 81 ? 19.476 -37.466 -29.153 1.00 0.00 81 MET B CA 9
ATOM 24156 C C . MET B 1 81 ? 20.498 -37.518 -30.280 1.00 0.00 81 MET B C 9
ATOM 24157 O O . MET B 1 81 ? 20.207 -37.992 -31.377 1.00 0.00 81 MET B O 9
ATOM 24171 N N . LYS B 1 82 ? 21.698 -37.036 -29.998 1.00 0.00 82 LYS B N 9
ATOM 24172 C CA . LYS B 1 82 ? 22.757 -37.047 -30.993 1.00 0.00 82 LYS B CA 9
ATOM 24173 C C . LYS B 1 82 ? 23.110 -38.473 -31.370 1.00 0.00 82 LYS B C 9
ATOM 24174 O O . LYS B 1 82 ? 23.472 -38.752 -32.513 1.00 0.00 82 LYS B O 9
ATOM 24193 N N . LEU B 1 83 ? 23.021 -39.376 -30.406 1.00 0.00 83 LEU B N 9
ATOM 24194 C CA . LEU B 1 83 ? 23.361 -40.765 -30.666 1.00 0.00 83 LEU B CA 9
ATOM 24195 C C . LEU B 1 83 ? 22.451 -41.338 -31.750 1.00 0.00 83 LEU B C 9
ATOM 24196 O O . LEU B 1 83 ? 22.913 -42.024 -32.663 1.00 0.00 83 LEU B O 9
ATOM 24212 N N . ARG B 1 84 ? 21.160 -41.054 -31.640 1.00 0.00 84 ARG B N 9
ATOM 24213 C CA . ARG B 1 84 ? 20.206 -41.552 -32.621 1.00 0.00 84 ARG B CA 9
ATOM 24214 C C . ARG B 1 84 ? 20.486 -40.955 -33.994 1.00 0.00 84 ARG B C 9
ATOM 24215 O O . ARG B 1 84 ? 20.387 -41.642 -35.014 1.00 0.00 84 ARG B O 9
ATOM 24236 N N . TYR B 1 85 ? 20.834 -39.678 -34.014 1.00 0.00 85 TYR B N 9
ATOM 24237 C CA . TYR B 1 85 ? 21.128 -38.998 -35.267 1.00 0.00 85 TYR B CA 9
ATOM 24238 C C . TYR B 1 85 ? 22.467 -39.466 -35.828 1.00 0.00 85 TYR B C 9
ATOM 24239 O O . TYR B 1 85 ? 23.463 -39.534 -35.108 1.00 0.00 85 TYR B O 9
ATOM 24257 N N . GLY B 1 86 ? 22.484 -39.785 -37.117 1.00 0.00 86 GLY B N 9
ATOM 24258 C CA . GLY B 1 86 ? 23.706 -40.243 -37.765 1.00 0.00 86 GLY B CA 9
ATOM 24259 C C . GLY B 1 86 ? 23.585 -40.155 -39.282 1.00 0.00 86 GLY B C 9
ATOM 24260 O O . GLY B 1 86 ? 22.620 -40.682 -39.811 1.00 0.00 86 GLY B O 9
ATOM 24265 N N . MET A 1 1 ? 1.746 -5.943 -13.013 1.00 0.00 1 MET A N 10
ATOM 24266 C CA . MET A 1 1 ? 2.133 -7.354 -13.296 1.00 0.00 1 MET A CA 10
ATOM 24267 C C . MET A 1 1 ? 1.339 -8.279 -12.382 1.00 0.00 1 MET A C 10
ATOM 24268 O O . MET A 1 1 ? 1.891 -8.881 -11.463 1.00 0.00 1 MET A O 10
ATOM 24284 N N . ASP A 1 2 ? 0.039 -8.380 -12.632 1.00 0.00 2 ASP A N 10
ATOM 24285 C CA . ASP A 1 2 ? -0.819 -9.229 -11.812 1.00 0.00 2 ASP A CA 10
ATOM 24286 C C . ASP A 1 2 ? -0.474 -10.710 -12.017 1.00 0.00 2 ASP A C 10
ATOM 24287 O O . ASP A 1 2 ? -0.044 -11.106 -13.103 1.00 0.00 2 ASP A O 10
ATOM 24296 N N . PRO A 1 3 ? -0.653 -11.530 -11.001 1.00 0.00 3 PRO A N 10
ATOM 24297 C CA . PRO A 1 3 ? -0.354 -12.994 -11.089 1.00 0.00 3 PRO A CA 10
ATOM 24298 C C . PRO A 1 3 ? -1.303 -13.720 -12.045 1.00 0.00 3 PRO A C 10
ATOM 24299 O O . PRO A 1 3 ? -0.902 -14.656 -12.738 1.00 0.00 3 PRO A O 10
ATOM 24310 N N . PHE A 1 4 ? -2.558 -13.284 -12.078 1.00 0.00 4 PHE A N 10
ATOM 24311 C CA . PHE A 1 4 ? -3.544 -13.905 -12.954 1.00 0.00 4 PHE A CA 10
ATOM 24312 C C . PHE A 1 4 ? -3.153 -13.723 -14.414 1.00 0.00 4 PHE A C 10
ATOM 24313 O O . PHE A 1 4 ? -3.218 -14.664 -15.204 1.00 0.00 4 PHE A O 10
ATOM 24330 N N . LEU A 1 5 ? -2.748 -12.510 -14.768 1.00 0.00 5 LEU A N 10
ATOM 24331 C CA . LEU A 1 5 ? -2.356 -12.228 -16.140 1.00 0.00 5 LEU A CA 10
ATOM 24332 C C . LEU A 1 5 ? -1.145 -13.069 -16.529 1.00 0.00 5 LEU A C 10
ATOM 24333 O O . LEU A 1 5 ? -1.112 -13.652 -17.611 1.00 0.00 5 LEU A O 10
ATOM 24349 N N . ILE A 1 6 ? -0.156 -13.119 -15.639 1.00 0.00 6 ILE A N 10
ATOM 24350 C CA . ILE A 1 6 ? 1.062 -13.886 -15.895 1.00 0.00 6 ILE A CA 10
ATOM 24351 C C . ILE A 1 6 ? 0.748 -15.376 -15.995 1.00 0.00 6 ILE A C 10
ATOM 24352 O O . ILE A 1 6 ? 1.269 -16.080 -16.859 1.00 0.00 6 ILE A O 10
ATOM 24368 N N . LYS A 1 7 ? -0.094 -15.852 -15.098 1.00 0.00 7 LYS A N 10
ATOM 24369 C CA . LYS A 1 7 ? -0.470 -17.256 -15.093 1.00 0.00 7 LYS A CA 10
ATOM 24370 C C . LYS A 1 7 ? -1.279 -17.603 -16.338 1.00 0.00 7 LYS A C 10
ATOM 24371 O O . LYS A 1 7 ? -1.138 -18.688 -16.902 1.00 0.00 7 LYS A O 10
ATOM 24390 N N . LEU A 1 8 ? -2.140 -16.684 -16.755 1.00 0.00 8 LEU A N 10
ATOM 24391 C CA . LEU A 1 8 ? -2.980 -16.917 -17.923 1.00 0.00 8 LEU A CA 10
ATOM 24392 C C . LEU A 1 8 ? -2.137 -17.143 -19.173 1.00 0.00 8 LEU A C 10
ATOM 24393 O O . LEU A 1 8 ? -2.362 -18.097 -19.924 1.00 0.00 8 LEU A O 10
ATOM 24409 N N . ILE A 1 9 ? -1.155 -16.274 -19.389 1.00 0.00 9 ILE A N 10
ATOM 24410 C CA . ILE A 1 9 ? -0.288 -16.407 -20.552 1.00 0.00 9 ILE A CA 10
ATOM 24411 C C . ILE A 1 9 ? 0.560 -17.665 -20.431 1.00 0.00 9 ILE A C 10
ATOM 24412 O O . ILE A 1 9 ? 0.762 -18.383 -21.410 1.00 0.00 9 ILE A O 10
ATOM 24428 N N . GLY A 1 10 ? 1.054 -17.923 -19.224 1.00 0.00 10 GLY A N 10
ATOM 24429 C CA . GLY A 1 10 ? 1.880 -19.100 -18.989 1.00 0.00 10 GLY A CA 10
ATOM 24430 C C . GLY A 1 10 ? 1.106 -20.372 -19.300 1.00 0.00 10 GLY A C 10
ATOM 24431 O O . GLY A 1 10 ? 1.648 -21.315 -19.878 1.00 0.00 10 GLY A O 10
ATOM 24435 N N . PHE A 1 11 ? -0.165 -20.390 -18.926 1.00 0.00 11 PHE A N 10
ATOM 24436 C CA . PHE A 1 11 ? -1.007 -21.549 -19.184 1.00 0.00 11 PHE A CA 10
ATOM 24437 C C . PHE A 1 11 ? -1.100 -21.821 -20.682 1.00 0.00 11 PHE A C 10
ATOM 24438 O O . PHE A 1 11 ? -0.965 -22.963 -21.121 1.00 0.00 11 PHE A O 10
ATOM 24455 N N . ALA A 1 12 ? -1.339 -20.776 -21.463 1.00 0.00 12 ALA A N 10
ATOM 24456 C CA . ALA A 1 12 ? -1.456 -20.948 -22.903 1.00 0.00 12 ALA A CA 10
ATOM 24457 C C . ALA A 1 12 ? -0.180 -21.556 -23.476 1.00 0.00 12 ALA A C 10
ATOM 24458 O O . ALA A 1 12 ? -0.231 -22.482 -24.287 1.00 0.00 12 ALA A O 10
ATOM 24465 N N . ALA A 1 13 ? 0.964 -21.040 -23.044 1.00 0.00 13 ALA A N 10
ATOM 24466 C CA . ALA A 1 13 ? 2.246 -21.547 -23.520 1.00 0.00 13 ALA A CA 10
ATOM 24467 C C . ALA A 1 13 ? 2.480 -22.971 -23.021 1.00 0.00 13 ALA A C 10
ATOM 24468 O O . ALA A 1 13 ? 3.011 -23.818 -23.743 1.00 0.00 13 ALA A O 10
ATOM 24475 N N . ALA A 1 14 ? 2.083 -23.228 -21.780 1.00 0.00 14 ALA A N 10
ATOM 24476 C CA . ALA A 1 14 ? 2.258 -24.552 -21.194 1.00 0.00 14 ALA A CA 10
ATOM 24477 C C . ALA A 1 14 ? 1.463 -25.588 -21.977 1.00 0.00 14 ALA A C 10
ATOM 24478 O O . ALA A 1 14 ? 1.936 -26.699 -22.211 1.00 0.00 14 ALA A O 10
ATOM 24485 N N . THR A 1 15 ? 0.255 -25.220 -22.385 1.00 0.00 15 THR A N 10
ATOM 24486 C CA . THR A 1 15 ? -0.588 -26.135 -23.143 1.00 0.00 15 THR A CA 10
ATOM 24487 C C . THR A 1 15 ? 0.039 -26.448 -24.497 1.00 0.00 15 THR A C 10
ATOM 24488 O O . THR A 1 15 ? -0.027 -27.580 -24.978 1.00 0.00 15 THR A O 10
ATOM 24499 N N . CYS A 1 16 ? 0.653 -25.442 -25.108 1.00 0.00 16 CYS A N 10
ATOM 24500 C CA . CYS A 1 16 ? 1.288 -25.629 -26.408 1.00 0.00 16 CYS A CA 10
ATOM 24501 C C . CYS A 1 16 ? 2.401 -26.669 -26.314 1.00 0.00 16 CYS A C 10
ATOM 24502 O O . CYS A 1 16 ? 2.593 -27.471 -27.228 1.00 0.00 16 CYS A O 10
ATOM 24510 N N . THR A 1 17 ? 3.130 -26.649 -25.205 1.00 0.00 17 THR A N 10
ATOM 24511 C CA . THR A 1 17 ? 4.224 -27.594 -24.999 1.00 0.00 17 THR A CA 10
ATOM 24512 C C . THR A 1 17 ? 3.687 -28.993 -24.703 1.00 0.00 17 THR A C 10
ATOM 24513 O O . THR A 1 17 ? 4.219 -29.998 -25.189 1.00 0.00 17 THR A O 10
ATOM 24524 N N . THR A 1 18 ? 2.634 -29.052 -23.896 1.00 0.00 18 THR A N 10
ATOM 24525 C CA . THR A 1 18 ? 2.039 -30.330 -23.531 1.00 0.00 18 THR A CA 10
ATOM 24526 C C . THR A 1 18 ? 1.599 -31.083 -24.781 1.00 0.00 18 THR A C 10
ATOM 24527 O O . THR A 1 18 ? 1.623 -32.312 -24.818 1.00 0.00 18 THR A O 10
ATOM 24538 N N . VAL A 1 19 ? 1.211 -30.341 -25.810 1.00 0.00 19 VAL A N 10
ATOM 24539 C CA . VAL A 1 19 ? 0.788 -30.962 -27.057 1.00 0.00 19 VAL A CA 10
ATOM 24540 C C . VAL A 1 19 ? 1.940 -31.767 -27.648 1.00 0.00 19 VAL A C 10
ATOM 24541 O O . VAL A 1 19 ? 1.748 -32.879 -28.113 1.00 0.00 19 VAL A O 10
ATOM 24554 N N . ALA A 1 20 ? 3.136 -31.189 -27.631 1.00 0.00 20 ALA A N 10
ATOM 24555 C CA . ALA A 1 20 ? 4.311 -31.860 -28.173 1.00 0.00 20 ALA A CA 10
ATOM 24556 C C . ALA A 1 20 ? 4.654 -33.105 -27.350 1.00 0.00 20 ALA A C 10
ATOM 24557 O O . ALA A 1 20 ? 5.196 -34.080 -27.874 1.00 0.00 20 ALA A O 10
ATOM 24564 N N . TYR A 1 21 ? 4.330 -33.056 -26.063 1.00 0.00 21 TYR A N 10
ATOM 24565 C CA . TYR A 1 21 ? 4.578 -34.180 -25.157 1.00 0.00 21 TYR A CA 10
ATOM 24566 C C . TYR A 1 21 ? 3.531 -35.299 -25.328 1.00 0.00 21 TYR A C 10
ATOM 24567 O O . TYR A 1 21 ? 3.819 -36.465 -25.062 1.00 0.00 21 TYR A O 10
ATOM 24585 N N . ALA A 1 22 ? 2.313 -34.936 -25.742 1.00 0.00 22 ALA A N 10
ATOM 24586 C CA . ALA A 1 22 ? 1.229 -35.919 -25.898 1.00 0.00 22 ALA A CA 10
ATOM 24587 C C . ALA A 1 22 ? 1.665 -37.109 -26.778 1.00 0.00 22 ALA A C 10
ATOM 24588 O O . ALA A 1 22 ? 1.497 -38.260 -26.377 1.00 0.00 22 ALA A O 10
ATOM 24595 N N . PRO A 1 23 ? 2.237 -36.869 -27.932 1.00 0.00 23 PRO A N 10
ATOM 24596 C CA . PRO A 1 23 ? 2.716 -37.962 -28.828 1.00 0.00 23 PRO A CA 10
ATOM 24597 C C . PRO A 1 23 ? 3.597 -38.968 -28.082 1.00 0.00 23 PRO A C 10
ATOM 24598 O O . PRO A 1 23 ? 3.563 -40.162 -28.378 1.00 0.00 23 PRO A O 10
ATOM 24609 N N . GLN A 1 24 ? 4.377 -38.488 -27.118 1.00 0.00 24 GLN A N 10
ATOM 24610 C CA . GLN A 1 24 ? 5.245 -39.376 -26.354 1.00 0.00 24 GLN A CA 10
ATOM 24611 C C . GLN A 1 24 ? 4.407 -40.372 -25.560 1.00 0.00 24 GLN A C 10
ATOM 24612 O O . GLN A 1 24 ? 4.741 -41.553 -25.480 1.00 0.00 24 GLN A O 10
ATOM 24626 N N . PHE A 1 25 ? 3.315 -39.876 -24.985 1.00 0.00 25 PHE A N 10
ATOM 24627 C CA . PHE A 1 25 ? 2.412 -40.714 -24.199 1.00 0.00 25 PHE A CA 10
ATOM 24628 C C . PHE A 1 25 ? 1.808 -41.817 -25.063 1.00 0.00 25 PHE A C 10
ATOM 24629 O O . PHE A 1 25 ? 1.692 -42.963 -24.635 1.00 0.00 25 PHE A O 10
ATOM 24646 N N . ILE A 1 26 ? 1.406 -41.458 -26.276 1.00 0.00 26 ILE A N 10
ATOM 24647 C CA . ILE A 1 26 ? 0.802 -42.424 -27.185 1.00 0.00 26 ILE A CA 10
ATOM 24648 C C . ILE A 1 26 ? 1.790 -43.535 -27.535 1.00 0.00 26 ILE A C 10
ATOM 24649 O O . ILE A 1 26 ? 1.425 -44.711 -27.571 1.00 0.00 26 ILE A O 10
ATOM 24665 N N . LYS A 1 27 ? 3.036 -43.158 -27.807 1.00 0.00 27 LYS A N 10
ATOM 24666 C CA . LYS A 1 27 ? 4.056 -44.138 -28.173 1.00 0.00 27 LYS A CA 10
ATOM 24667 C C . LYS A 1 27 ? 4.249 -45.178 -27.069 1.00 0.00 27 LYS A C 10
ATOM 24668 O O . LYS A 1 27 ? 4.261 -46.379 -27.337 1.00 0.00 27 LYS A O 10
ATOM 24687 N N . VAL A 1 28 ? 4.395 -44.716 -25.832 1.00 0.00 28 VAL A N 10
ATOM 24688 C CA . VAL A 1 28 ? 4.577 -45.629 -24.706 1.00 0.00 28 VAL A CA 10
ATOM 24689 C C . VAL A 1 28 ? 3.281 -46.357 -24.385 1.00 0.00 28 VAL A C 10
ATOM 24690 O O . VAL A 1 28 ? 3.294 -47.502 -23.941 1.00 0.00 28 VAL A O 10
ATOM 24703 N N . LEU A 1 29 ? 2.163 -45.676 -24.593 1.00 0.00 29 LEU A N 10
ATOM 24704 C CA . LEU A 1 29 ? 0.856 -46.259 -24.310 1.00 0.00 29 LEU A CA 10
ATOM 24705 C C . LEU A 1 29 ? 0.600 -47.490 -25.172 1.00 0.00 29 LEU A C 10
ATOM 24706 O O . LEU A 1 29 ? -0.123 -48.396 -24.767 1.00 0.00 29 LEU A O 10
ATOM 24722 N N . LYS A 1 30 ? 1.180 -47.511 -26.364 1.00 0.00 30 LYS A N 10
ATOM 24723 C CA . LYS A 1 30 ? 0.983 -48.639 -27.267 1.00 0.00 30 LYS A CA 10
ATOM 24724 C C . LYS A 1 30 ? 1.480 -49.942 -26.642 1.00 0.00 30 LYS A C 10
ATOM 24725 O O . LYS A 1 30 ? 0.870 -50.997 -26.817 1.00 0.00 30 LYS A O 10
ATOM 24744 N N . THR A 1 31 ? 2.591 -49.867 -25.908 1.00 0.00 31 THR A N 10
ATOM 24745 C CA . THR A 1 31 ? 3.167 -51.052 -25.260 1.00 0.00 31 THR A CA 10
ATOM 24746 C C . THR A 1 31 ? 3.013 -50.970 -23.742 1.00 0.00 31 THR A C 10
ATOM 24747 O O . THR A 1 31 ? 3.121 -51.975 -23.040 1.00 0.00 31 THR A O 10
ATOM 24758 N N . ARG A 1 32 ? 2.772 -49.764 -23.253 1.00 0.00 32 ARG A N 10
ATOM 24759 C CA . ARG A 1 32 ? 2.619 -49.538 -21.822 1.00 0.00 32 ARG A CA 10
ATOM 24760 C C . ARG A 1 32 ? 3.783 -50.167 -21.068 1.00 0.00 32 ARG A C 10
ATOM 24761 O O . ARG A 1 32 ? 3.603 -50.724 -19.984 1.00 0.00 32 ARG A O 10
ATOM 24782 N N . SER A 1 33 ? 4.979 -50.073 -21.645 1.00 0.00 33 SER A N 10
ATOM 24783 C CA . SER A 1 33 ? 6.175 -50.636 -21.018 1.00 0.00 33 SER A CA 10
ATOM 24784 C C . SER A 1 33 ? 7.352 -49.680 -21.156 1.00 0.00 33 SER A C 10
ATOM 24785 O O . SER A 1 33 ? 7.499 -49.011 -22.180 1.00 0.00 33 SER A O 10
ATOM 24793 N N . ALA A 1 34 ? 8.201 -49.622 -20.133 1.00 0.00 34 ALA A N 10
ATOM 24794 C CA . ALA A 1 34 ? 9.370 -48.749 -20.182 1.00 0.00 34 ALA A CA 10
ATOM 24795 C C . ALA A 1 34 ? 10.619 -49.571 -20.499 1.00 0.00 34 ALA A C 10
ATOM 24796 O O . ALA A 1 34 ? 11.076 -50.363 -19.672 1.00 0.00 34 ALA A O 10
ATOM 24803 N N . ARG A 1 35 ? 11.165 -49.381 -21.694 1.00 0.00 35 ARG A N 10
ATOM 24804 C CA . ARG A 1 35 ? 12.356 -50.121 -22.091 1.00 0.00 35 ARG A CA 10
ATOM 24805 C C . ARG A 1 35 ? 13.614 -49.650 -21.357 1.00 0.00 35 ARG A C 10
ATOM 24806 O O . ARG A 1 35 ? 14.334 -50.449 -20.759 1.00 0.00 35 ARG A O 10
ATOM 24827 N N . ASP A 1 36 ? 13.881 -48.340 -21.428 1.00 0.00 36 ASP A N 10
ATOM 24828 C CA . ASP A 1 36 ? 15.068 -47.756 -20.795 1.00 0.00 36 ASP A CA 10
ATOM 24829 C C . ASP A 1 36 ? 14.716 -47.038 -19.500 1.00 0.00 36 ASP A C 10
ATOM 24830 O O . ASP A 1 36 ? 15.584 -46.786 -18.664 1.00 0.00 36 ASP A O 10
ATOM 24839 N N . ILE A 1 37 ? 13.443 -46.696 -19.344 1.00 0.00 37 ILE A N 10
ATOM 24840 C CA . ILE A 1 37 ? 12.992 -45.988 -18.152 1.00 0.00 37 ILE A CA 10
ATOM 24841 C C . ILE A 1 37 ? 12.674 -46.971 -17.030 1.00 0.00 37 ILE A C 10
ATOM 24842 O O . ILE A 1 37 ? 12.354 -48.132 -17.274 1.00 0.00 37 ILE A O 10
ATOM 24858 N N . SER A 1 38 ? 12.781 -46.506 -15.789 1.00 0.00 38 SER A N 10
ATOM 24859 C CA . SER A 1 38 ? 12.498 -47.349 -14.629 1.00 0.00 38 SER A CA 10
ATOM 24860 C C . SER A 1 38 ? 11.070 -47.109 -14.132 1.00 0.00 38 SER A C 10
ATOM 24861 O O . SER A 1 38 ? 10.580 -45.976 -14.126 1.00 0.00 38 SER A O 10
ATOM 24869 N N . LEU A 1 39 ? 10.406 -48.180 -13.715 1.00 0.00 39 LEU A N 10
ATOM 24870 C CA . LEU A 1 39 ? 9.039 -48.071 -13.226 1.00 0.00 39 LEU A CA 10
ATOM 24871 C C . LEU A 1 39 ? 8.998 -47.182 -11.983 1.00 0.00 39 LEU A C 10
ATOM 24872 O O . LEU A 1 39 ? 8.092 -46.358 -11.815 1.00 0.00 39 LEU A O 10
ATOM 24888 N N . GLY A 1 40 ? 9.993 -47.346 -11.119 1.00 0.00 40 GLY A N 10
ATOM 24889 C CA . GLY A 1 40 ? 10.070 -46.550 -9.903 1.00 0.00 40 GLY A CA 10
ATOM 24890 C C . GLY A 1 40 ? 10.244 -45.074 -10.239 1.00 0.00 40 GLY A C 10
ATOM 24891 O O . GLY A 1 40 ? 9.729 -44.205 -9.536 1.00 0.00 40 GLY A O 10
ATOM 24895 N N . MET A 1 41 ? 10.976 -44.803 -11.319 1.00 0.00 41 MET A N 10
ATOM 24896 C CA . MET A 1 41 ? 11.216 -43.430 -11.755 1.00 0.00 41 MET A CA 10
ATOM 24897 C C . MET A 1 41 ? 9.905 -42.757 -12.152 1.00 0.00 41 MET A C 10
ATOM 24898 O O . MET A 1 41 ? 9.706 -41.567 -11.920 1.00 0.00 41 MET A O 10
ATOM 24912 N N . PHE A 1 42 ? 9.006 -43.513 -12.757 1.00 0.00 42 PHE A N 10
ATOM 24913 C CA . PHE A 1 42 ? 7.722 -42.949 -13.152 1.00 0.00 42 PHE A CA 10
ATOM 24914 C C . PHE A 1 42 ? 6.861 -42.626 -11.921 1.00 0.00 42 PHE A C 10
ATOM 24915 O O . PHE A 1 42 ? 6.144 -41.622 -11.899 1.00 0.00 42 PHE A O 10
ATOM 24932 N N . LEU A 1 43 ? 6.913 -43.492 -10.913 1.00 0.00 43 LEU A N 10
ATOM 24933 C CA . LEU A 1 43 ? 6.096 -43.288 -9.716 1.00 0.00 43 LEU A CA 10
ATOM 24934 C C . LEU A 1 43 ? 6.456 -41.975 -9.020 1.00 0.00 43 LEU A C 10
ATOM 24935 O O . LEU A 1 43 ? 5.579 -41.218 -8.605 1.00 0.00 43 LEU A O 10
ATOM 24951 N N . VAL A 1 44 ? 7.748 -41.712 -8.910 1.00 0.00 44 VAL A N 10
ATOM 24952 C CA . VAL A 1 44 ? 8.238 -40.485 -8.279 1.00 0.00 44 VAL A CA 10
ATOM 24953 C C . VAL A 1 44 ? 7.873 -39.256 -9.120 1.00 0.00 44 VAL A C 10
ATOM 24954 O O . VAL A 1 44 ? 7.568 -38.185 -8.587 1.00 0.00 44 VAL A O 10
ATOM 24967 N N . MET A 1 45 ? 7.898 -39.420 -10.438 1.00 0.00 45 MET A N 10
ATOM 24968 C CA . MET A 1 45 ? 7.567 -38.325 -11.343 1.00 0.00 45 MET A CA 10
ATOM 24969 C C . MET A 1 45 ? 6.149 -37.830 -11.061 1.00 0.00 45 MET A C 10
ATOM 24970 O O . MET A 1 45 ? 5.873 -36.626 -11.099 1.00 0.00 45 MET A O 10
ATOM 24984 N N . VAL A 1 46 ? 5.259 -38.762 -10.758 1.00 0.00 46 VAL A N 10
ATOM 24985 C CA . VAL A 1 46 ? 3.881 -38.400 -10.460 1.00 0.00 46 VAL A CA 10
ATOM 24986 C C . VAL A 1 46 ? 3.848 -37.474 -9.249 1.00 0.00 46 VAL A C 10
ATOM 24987 O O . VAL A 1 46 ? 3.073 -36.518 -9.206 1.00 0.00 46 VAL A O 10
ATOM 25000 N N . LEU A 1 47 ? 4.696 -37.758 -8.268 1.00 0.00 47 LEU A N 10
ATOM 25001 C CA . LEU A 1 47 ? 4.757 -36.934 -7.065 1.00 0.00 47 LEU A CA 10
ATOM 25002 C C . LEU A 1 47 ? 5.141 -35.503 -7.424 1.00 0.00 47 LEU A C 10
ATOM 25003 O O . LEU A 1 47 ? 4.626 -34.551 -6.841 1.00 0.00 47 LEU A O 10
ATOM 25019 N N . GLY A 1 48 ? 6.056 -35.353 -8.380 1.00 0.00 48 GLY A N 10
ATOM 25020 C CA . GLY A 1 48 ? 6.492 -34.016 -8.780 1.00 0.00 48 GLY A CA 10
ATOM 25021 C C . GLY A 1 48 ? 5.300 -33.166 -9.195 1.00 0.00 48 GLY A C 10
ATOM 25022 O O . GLY A 1 48 ? 5.169 -32.005 -8.788 1.00 0.00 48 GLY A O 10
ATOM 25026 N N . LEU A 1 49 ? 4.422 -33.751 -9.996 1.00 0.00 49 LEU A N 10
ATOM 25027 C CA . LEU A 1 49 ? 3.236 -33.034 -10.447 1.00 0.00 49 LEU A CA 10
ATOM 25028 C C . LEU A 1 49 ? 2.345 -32.678 -9.255 1.00 0.00 49 LEU A C 10
ATOM 25029 O O . LEU A 1 49 ? 1.786 -31.584 -9.188 1.00 0.00 49 LEU A O 10
ATOM 25045 N N . ALA A 1 50 ? 2.214 -33.609 -8.316 1.00 0.00 50 ALA A N 10
ATOM 25046 C CA . ALA A 1 50 ? 1.383 -33.373 -7.140 1.00 0.00 50 ALA A CA 10
ATOM 25047 C C . ALA A 1 50 ? 1.891 -32.168 -6.353 1.00 0.00 50 ALA A C 10
ATOM 25048 O O . ALA A 1 50 ? 1.100 -31.382 -5.827 1.00 0.00 50 ALA A O 10
ATOM 25055 N N . LEU A 1 51 ? 3.211 -32.023 -6.284 1.00 0.00 51 LEU A N 10
ATOM 25056 C CA . LEU A 1 51 ? 3.809 -30.904 -5.564 1.00 0.00 51 LEU A CA 10
ATOM 25057 C C . LEU A 1 51 ? 3.410 -29.590 -6.231 1.00 0.00 51 LEU A C 10
ATOM 25058 O O . LEU A 1 51 ? 3.101 -28.605 -5.569 1.00 0.00 51 LEU A O 10
ATOM 25074 N N . TRP A 1 52 ? 3.412 -29.577 -7.548 1.00 0.00 52 TRP A N 10
ATOM 25075 C CA . TRP A 1 52 ? 3.032 -28.370 -8.264 1.00 0.00 52 TRP A CA 10
ATOM 25076 C C . TRP A 1 52 ? 1.553 -28.063 -8.049 1.00 0.00 52 TRP A C 10
ATOM 25077 O O . TRP A 1 52 ? 1.144 -26.903 -8.029 1.00 0.00 52 TRP A O 10
ATOM 25098 N N . LEU A 1 53 ? 0.751 -29.114 -7.910 1.00 0.00 53 LEU A N 10
ATOM 25099 C CA . LEU A 1 53 ? -0.688 -28.946 -7.724 1.00 0.00 53 LEU A CA 10
ATOM 25100 C C . LEU A 1 53 ? -0.998 -28.176 -6.437 1.00 0.00 53 LEU A C 10
ATOM 25101 O O . LEU A 1 53 ? -1.812 -27.244 -6.438 1.00 0.00 53 LEU A O 10
ATOM 25117 N N . ILE A 1 54 ? -0.353 -28.568 -5.339 1.00 0.00 54 ILE A N 10
ATOM 25118 C CA . ILE A 1 54 ? -0.585 -27.903 -4.059 1.00 0.00 54 ILE A CA 10
ATOM 25119 C C . ILE A 1 54 ? -0.106 -26.461 -4.131 1.00 0.00 54 ILE A C 10
ATOM 25120 O O . ILE A 1 54 ? -0.728 -25.558 -3.573 1.00 0.00 54 ILE A O 10
ATOM 25136 N N . TYR A 1 55 ? 1.005 -26.259 -4.824 1.00 0.00 55 TYR A N 10
ATOM 25137 C CA . TYR A 1 55 ? 1.564 -24.926 -4.968 1.00 0.00 55 TYR A CA 10
ATOM 25138 C C . TYR A 1 55 ? 0.555 -23.990 -5.626 1.00 0.00 55 TYR A C 10
ATOM 25139 O O . TYR A 1 55 ? 0.354 -22.862 -5.175 1.00 0.00 55 TYR A O 10
ATOM 25157 N N . GLY A 1 56 ? -0.074 -24.456 -6.693 1.00 0.00 56 GLY A N 10
ATOM 25158 C CA . GLY A 1 56 ? -1.049 -23.638 -7.393 1.00 0.00 56 GLY A CA 10
ATOM 25159 C C . GLY A 1 56 ? -2.203 -23.261 -6.475 1.00 0.00 56 GLY A C 10
ATOM 25160 O O . GLY A 1 56 ? -2.681 -22.128 -6.495 1.00 0.00 56 GLY A O 10
ATOM 25164 N N . LEU A 1 57 ? -2.645 -24.215 -5.668 1.00 0.00 57 LEU A N 10
ATOM 25165 C CA . LEU A 1 57 ? -3.749 -23.959 -4.754 1.00 0.00 57 LEU A CA 10
ATOM 25166 C C . LEU A 1 57 ? -3.373 -22.866 -3.756 1.00 0.00 57 LEU A C 10
ATOM 25167 O O . LEU A 1 57 ? -4.171 -21.977 -3.465 1.00 0.00 57 LEU A O 10
ATOM 25183 N N . LEU A 1 58 ? -2.151 -22.931 -3.241 1.00 0.00 58 LEU A N 10
ATOM 25184 C CA . LEU A 1 58 ? -1.687 -21.938 -2.283 1.00 0.00 58 LEU A CA 10
ATOM 25185 C C . LEU A 1 58 ? -1.600 -20.564 -2.941 1.00 0.00 58 LEU A C 10
ATOM 25186 O O . LEU A 1 58 ? -1.847 -19.542 -2.298 1.00 0.00 58 LEU A O 10
ATOM 25202 N N . SER A 1 59 ? -1.247 -20.544 -4.220 1.00 0.00 59 SER A N 10
ATOM 25203 C CA . SER A 1 59 ? -1.135 -19.285 -4.953 1.00 0.00 59 SER A CA 10
ATOM 25204 C C . SER A 1 59 ? -2.510 -18.789 -5.390 1.00 0.00 59 SER A C 10
ATOM 25205 O O . SER A 1 59 ? -2.676 -17.619 -5.736 1.00 0.00 59 SER A O 10
ATOM 25213 N N . GLY A 1 60 ? -3.492 -19.683 -5.374 1.00 0.00 60 GLY A N 10
ATOM 25214 C CA . GLY A 1 60 ? -4.849 -19.321 -5.766 1.00 0.00 60 GLY A CA 10
ATOM 25215 C C . GLY A 1 60 ? -4.962 -19.177 -7.280 1.00 0.00 60 GLY A C 10
ATOM 25216 O O . GLY A 1 60 ? -5.915 -18.583 -7.784 1.00 0.00 60 GLY A O 10
ATOM 25220 N N . ASP A 1 61 ? -3.987 -19.725 -8.004 1.00 0.00 61 ASP A N 10
ATOM 25221 C CA . ASP A 1 61 ? -4.007 -19.649 -9.463 1.00 0.00 61 ASP A CA 10
ATOM 25222 C C . ASP A 1 61 ? -4.760 -20.838 -10.055 1.00 0.00 61 ASP A C 10
ATOM 25223 O O . ASP A 1 61 ? -4.490 -21.986 -9.718 1.00 0.00 61 ASP A O 10
ATOM 25232 N N . ALA A 1 62 ? -5.694 -20.548 -10.957 1.00 0.00 62 ALA A N 10
ATOM 25233 C CA . ALA A 1 62 ? -6.475 -21.592 -11.619 1.00 0.00 62 ALA A CA 10
ATOM 25234 C C . ALA A 1 62 ? -5.749 -22.107 -12.869 1.00 0.00 62 ALA A C 10
ATOM 25235 O O . ALA A 1 62 ? -5.748 -23.307 -13.147 1.00 0.00 62 ALA A O 10
ATOM 25242 N N . PRO A 1 63 ? -5.162 -21.220 -13.640 1.00 0.00 63 PRO A N 10
ATOM 25243 C CA . PRO A 1 63 ? -4.454 -21.591 -14.904 1.00 0.00 63 PRO A CA 10
ATOM 25244 C C . PRO A 1 63 ? -3.361 -22.638 -14.674 1.00 0.00 63 PRO A C 10
ATOM 25245 O O . PRO A 1 63 ? -3.178 -23.548 -15.483 1.00 0.00 63 PRO A O 10
ATOM 25256 N N . LEU A 1 64 ? -2.636 -22.498 -13.572 1.00 0.00 64 LEU A N 10
ATOM 25257 C CA . LEU A 1 64 ? -1.560 -23.430 -13.256 1.00 0.00 64 LEU A CA 10
ATOM 25258 C C . LEU A 1 64 ? -2.110 -24.837 -13.048 1.00 0.00 64 LEU A C 10
ATOM 25259 O O . LEU A 1 64 ? -1.507 -25.819 -13.482 1.00 0.00 64 LEU A O 10
ATOM 25275 N N . ILE A 1 65 ? -3.249 -24.926 -12.376 1.00 0.00 65 ILE A N 10
ATOM 25276 C CA . ILE A 1 65 ? -3.865 -26.218 -12.104 1.00 0.00 65 ILE A CA 10
ATOM 25277 C C . ILE A 1 65 ? -4.230 -26.915 -13.408 1.00 0.00 65 ILE A C 10
ATOM 25278 O O . ILE A 1 65 ? -4.003 -28.115 -13.566 1.00 0.00 65 ILE A O 10
ATOM 25294 N N . ALA A 1 66 ? -4.798 -26.165 -14.340 1.00 0.00 66 ALA A N 10
ATOM 25295 C CA . ALA A 1 66 ? -5.186 -26.741 -15.617 1.00 0.00 66 ALA A CA 10
ATOM 25296 C C . ALA A 1 66 ? -3.966 -27.312 -16.337 1.00 0.00 66 ALA A C 10
ATOM 25297 O O . ALA A 1 66 ? -4.026 -28.400 -16.905 1.00 0.00 66 ALA A O 10
ATOM 25304 N N . SER A 1 67 ? -2.858 -26.576 -16.305 1.00 0.00 67 SER A N 10
ATOM 25305 C CA . SER A 1 67 ? -1.634 -27.034 -16.957 1.00 0.00 67 SER A CA 10
ATOM 25306 C C . SER A 1 67 ? -1.130 -28.327 -16.320 1.00 0.00 67 SER A C 10
ATOM 25307 O O . SER A 1 67 ? -0.745 -29.266 -17.017 1.00 0.00 67 SER A O 10
ATOM 25315 N N . ASN A 1 68 ? -1.128 -28.361 -14.990 1.00 0.00 68 ASN A N 10
ATOM 25316 C CA . ASN A 1 68 ? -0.664 -29.539 -14.266 1.00 0.00 68 ASN A CA 10
ATOM 25317 C C . ASN A 1 68 ? -1.574 -30.731 -14.542 1.00 0.00 68 ASN A C 10
ATOM 25318 O O . ASN A 1 68 ? -1.105 -31.859 -14.701 1.00 0.00 68 ASN A O 10
ATOM 25329 N N . ALA A 1 69 ? -2.878 -30.474 -14.594 1.00 0.00 69 ALA A N 10
ATOM 25330 C CA . ALA A 1 69 ? -3.845 -31.534 -14.848 1.00 0.00 69 ALA A CA 10
ATOM 25331 C C . ALA A 1 69 ? -3.604 -32.161 -16.218 1.00 0.00 69 ALA A C 10
ATOM 25332 O O . ALA A 1 69 ? -3.665 -33.381 -16.371 1.00 0.00 69 ALA A O 10
ATOM 25339 N N . VAL A 1 70 ? -3.323 -31.322 -17.209 1.00 0.00 70 VAL A N 10
ATOM 25340 C CA . VAL A 1 70 ? -3.069 -31.812 -18.558 1.00 0.00 70 VAL A CA 10
ATOM 25341 C C . VAL A 1 70 ? -1.811 -32.675 -18.576 1.00 0.00 70 VAL A C 10
ATOM 25342 O O . VAL A 1 70 ? -1.792 -33.747 -19.177 1.00 0.00 70 VAL A O 10
ATOM 25355 N N . THR A 1 71 ? -0.764 -32.197 -17.914 1.00 0.00 71 THR A N 10
ATOM 25356 C CA . THR A 1 71 ? 0.494 -32.932 -17.868 1.00 0.00 71 THR A CA 10
ATOM 25357 C C . THR A 1 71 ? 0.298 -34.295 -17.220 1.00 0.00 71 THR A C 10
ATOM 25358 O O . THR A 1 71 ? 0.784 -35.306 -17.725 1.00 0.00 71 THR A O 10
ATOM 25369 N N . MET A 1 72 ? -0.417 -34.317 -16.101 1.00 0.00 72 MET A N 10
ATOM 25370 C CA . MET A 1 72 ? -0.664 -35.567 -15.394 1.00 0.00 72 MET A CA 10
ATOM 25371 C C . MET A 1 72 ? -1.443 -36.533 -16.279 1.00 0.00 72 MET A C 10
ATOM 25372 O O . MET A 1 72 ? -1.126 -37.721 -16.339 1.00 0.00 72 MET A O 10
ATOM 25386 N N . LEU A 1 73 ? -2.466 -36.019 -16.955 1.00 0.00 73 LEU A N 10
ATOM 25387 C CA . LEU A 1 73 ? -3.283 -36.860 -17.822 1.00 0.00 73 LEU A CA 10
ATOM 25388 C C . LEU A 1 73 ? -2.444 -37.431 -18.955 1.00 0.00 73 LEU A C 10
ATOM 25389 O O . LEU A 1 73 ? -2.514 -38.624 -19.252 1.00 0.00 73 LEU A O 10
ATOM 25405 N N . LEU A 1 74 ? -1.653 -36.576 -19.585 1.00 0.00 74 LEU A N 10
ATOM 25406 C CA . LEU A 1 74 ? -0.810 -37.006 -20.688 1.00 0.00 74 LEU A CA 10
ATOM 25407 C C . LEU A 1 74 ? 0.245 -37.993 -20.203 1.00 0.00 74 LEU A C 10
ATOM 25408 O O . LEU A 1 74 ? 0.544 -38.979 -20.876 1.00 0.00 74 LEU A O 10
ATOM 25424 N N . ALA A 1 75 ? 0.811 -37.716 -19.036 1.00 0.00 75 ALA A N 10
ATOM 25425 C CA . ALA A 1 75 ? 1.841 -38.580 -18.478 1.00 0.00 75 ALA A CA 10
ATOM 25426 C C . ALA A 1 75 ? 1.334 -40.011 -18.339 1.00 0.00 75 ALA A C 10
ATOM 25427 O O . ALA A 1 75 ? 1.998 -40.954 -18.769 1.00 0.00 75 ALA A O 10
ATOM 25434 N N . GLY A 1 76 ? 0.150 -40.164 -17.742 1.00 0.00 76 GLY A N 10
ATOM 25435 C CA . GLY A 1 76 ? -0.448 -41.488 -17.548 1.00 0.00 76 GLY A CA 10
ATOM 25436 C C . GLY A 1 76 ? 0.618 -42.546 -17.272 1.00 0.00 76 GLY A C 10
ATOM 25437 O O . GLY A 1 76 ? 0.462 -43.708 -17.650 1.00 0.00 76 GLY A O 10
ATOM 25441 N N . GLY A 1 77 ? 1.701 -42.127 -16.619 1.00 0.00 77 GLY A N 10
ATOM 25442 C CA . GLY A 1 77 ? 2.798 -43.037 -16.301 1.00 0.00 77 GLY A CA 10
ATOM 25443 C C . GLY A 1 77 ? 2.301 -44.224 -15.490 1.00 0.00 77 GLY A C 10
ATOM 25444 O O . GLY A 1 77 ? 3.054 -45.155 -15.199 1.00 0.00 77 GLY A O 10
ATOM 25448 N N . ILE A 1 78 ? 1.024 -44.187 -15.137 1.00 0.00 78 ILE A N 10
ATOM 25449 C CA . ILE A 1 78 ? 0.418 -45.262 -14.364 1.00 0.00 78 ILE A CA 10
ATOM 25450 C C . ILE A 1 78 ? 0.423 -46.559 -15.166 1.00 0.00 78 ILE A C 10
ATOM 25451 O O . ILE A 1 78 ? 0.698 -47.630 -14.629 1.00 0.00 78 ILE A O 10
ATOM 25467 N N . LEU A 1 79 ? 0.105 -46.454 -16.452 1.00 0.00 79 LEU A N 10
ATOM 25468 C CA . LEU A 1 79 ? 0.061 -47.626 -17.319 1.00 0.00 79 LEU A CA 10
ATOM 25469 C C . LEU A 1 79 ? 1.434 -48.288 -17.391 1.00 0.00 79 LEU A C 10
ATOM 25470 O O . LEU A 1 79 ? 1.545 -49.514 -17.377 1.00 0.00 79 LEU A O 10
ATOM 25486 N N . VAL A 1 80 ? 2.478 -47.472 -17.461 1.00 0.00 80 VAL A N 10
ATOM 25487 C CA . VAL A 1 80 ? 3.836 -47.992 -17.527 1.00 0.00 80 VAL A CA 10
ATOM 25488 C C . VAL A 1 80 ? 4.160 -48.785 -16.263 1.00 0.00 80 VAL A C 10
ATOM 25489 O O . VAL A 1 80 ? 4.746 -49.864 -16.324 1.00 0.00 80 VAL A O 10
ATOM 25502 N N . MET A 1 81 ? 3.774 -48.246 -15.115 1.00 0.00 81 MET A N 10
ATOM 25503 C CA . MET A 1 81 ? 4.030 -48.915 -13.845 1.00 0.00 81 MET A CA 10
ATOM 25504 C C . MET A 1 81 ? 3.357 -50.286 -13.817 1.00 0.00 81 MET A C 10
ATOM 25505 O O . MET A 1 81 ? 3.909 -51.252 -13.288 1.00 0.00 81 MET A O 10
ATOM 25519 N N . LYS A 1 82 ? 2.159 -50.362 -14.383 1.00 0.00 82 LYS A N 10
ATOM 25520 C CA . LYS A 1 82 ? 1.406 -51.613 -14.415 1.00 0.00 82 LYS A CA 10
ATOM 25521 C C . LYS A 1 82 ? 2.184 -52.691 -15.163 1.00 0.00 82 LYS A C 10
ATOM 25522 O O . LYS A 1 82 ? 1.737 -53.833 -15.267 1.00 0.00 82 LYS A O 10
ATOM 25541 N N . LEU A 1 83 ? 3.350 -52.324 -15.678 1.00 0.00 83 LEU A N 10
ATOM 25542 C CA . LEU A 1 83 ? 4.183 -53.272 -16.406 1.00 0.00 83 LEU A CA 10
ATOM 25543 C C . LEU A 1 83 ? 4.546 -54.455 -15.515 1.00 0.00 83 LEU A C 10
ATOM 25544 O O . LEU A 1 83 ? 4.803 -55.554 -16.007 1.00 0.00 83 LEU A O 10
ATOM 25560 N N . ARG A 1 84 ? 4.590 -54.225 -14.208 1.00 0.00 84 ARG A N 10
ATOM 25561 C CA . ARG A 1 84 ? 4.953 -55.285 -13.273 1.00 0.00 84 ARG A CA 10
ATOM 25562 C C . ARG A 1 84 ? 4.020 -56.483 -13.424 1.00 0.00 84 ARG A C 10
ATOM 25563 O O . ARG A 1 84 ? 4.435 -57.629 -13.255 1.00 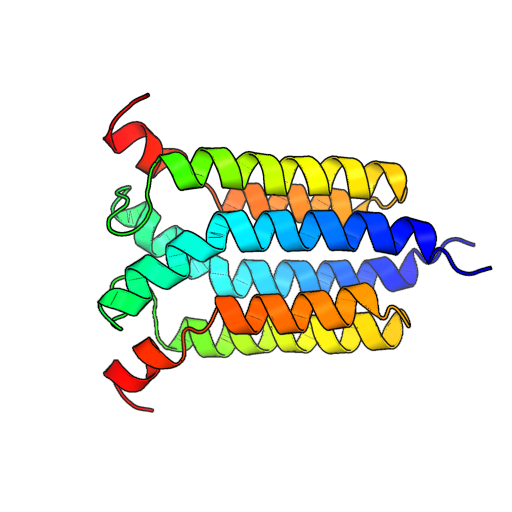0.00 84 ARG A O 10
ATOM 25584 N N . TYR A 1 85 ? 2.755 -56.210 -13.746 1.00 0.00 85 TYR A N 10
ATOM 25585 C CA . TYR A 1 85 ? 1.762 -57.272 -13.918 1.00 0.00 85 TYR A CA 10
ATOM 25586 C C . TYR A 1 85 ? 1.564 -57.584 -15.397 1.00 0.00 85 TYR A C 10
ATOM 25587 O O . TYR A 1 85 ? 1.482 -56.679 -16.228 1.00 0.00 85 TYR A O 10
ATOM 25605 N N . GLY A 1 86 ? 1.492 -58.873 -15.718 1.00 0.00 86 GLY A N 10
ATOM 25606 C CA . GLY A 1 86 ? 1.306 -59.298 -17.100 1.00 0.00 86 GLY A CA 10
ATOM 25607 C C . GLY A 1 86 ? 2.237 -58.533 -18.036 1.00 0.00 86 GLY A C 10
ATOM 25608 O O . GLY A 1 86 ? 1.778 -57.587 -18.652 1.00 0.00 86 GLY A O 10
ATOM 25613 N N . MET B 1 1 ? 0.718 -16.118 4.201 1.00 0.00 1 MET B N 10
ATOM 25614 C CA . MET B 1 1 ? 1.129 -17.070 3.132 1.00 0.00 1 MET B CA 10
ATOM 25615 C C . MET B 1 1 ? 1.986 -16.335 2.111 1.00 0.00 1 MET B C 10
ATOM 25616 O O . MET B 1 1 ? 1.558 -16.096 0.982 1.00 0.00 1 MET B O 10
ATOM 25632 N N . ASP B 1 2 ? 3.195 -15.964 2.517 1.00 0.00 2 ASP B N 10
ATOM 25633 C CA . ASP B 1 2 ? 4.095 -15.241 1.625 1.00 0.00 2 ASP B CA 10
ATOM 25634 C C . ASP B 1 2 ? 4.555 -16.140 0.469 1.00 0.00 2 ASP B C 10
ATOM 25635 O O . ASP B 1 2 ? 4.670 -17.357 0.632 1.00 0.00 2 ASP B O 10
ATOM 25644 N N . PRO B 1 3 ? 4.817 -15.570 -0.688 1.00 0.00 3 PRO B N 10
ATOM 25645 C CA . PRO B 1 3 ? 5.275 -16.349 -1.882 1.00 0.00 3 PRO B CA 10
ATOM 25646 C C . PRO B 1 3 ? 6.669 -16.947 -1.682 1.00 0.00 3 PRO B C 10
ATOM 25647 O O . PRO B 1 3 ? 6.954 -18.047 -2.152 1.00 0.00 3 PRO B O 10
ATOM 25658 N N . PHE B 1 4 ? 7.530 -16.215 -0.981 1.00 0.00 4 PHE B N 10
ATOM 25659 C CA . PHE B 1 4 ? 8.886 -16.690 -0.731 1.00 0.00 4 PHE B CA 10
ATOM 25660 C C . PHE B 1 4 ? 8.863 -17.961 0.107 1.00 0.00 4 PHE B C 10
ATOM 25661 O O . PHE B 1 4 ? 9.569 -18.923 -0.189 1.00 0.00 4 PHE B O 10
ATOM 25678 N N . LEU B 1 5 ? 8.046 -17.959 1.154 1.00 0.00 5 LEU B N 10
ATOM 25679 C CA . LEU B 1 5 ? 7.950 -19.124 2.023 1.00 0.00 5 LEU B CA 10
ATOM 25680 C C . LEU B 1 5 ? 7.429 -20.325 1.244 1.00 0.00 5 LEU B C 10
ATOM 25681 O O . LEU B 1 5 ? 7.964 -21.425 1.362 1.00 0.00 5 LEU B O 10
ATOM 25697 N N . ILE B 1 6 ? 6.381 -20.102 0.453 1.00 0.00 6 ILE B N 10
ATOM 25698 C CA . ILE B 1 6 ? 5.783 -21.171 -0.342 1.00 0.00 6 ILE B CA 10
ATOM 25699 C C . ILE B 1 6 ? 6.773 -21.684 -1.386 1.00 0.00 6 ILE B C 10
ATOM 25700 O O . ILE B 1 6 ? 6.895 -22.887 -1.612 1.00 0.00 6 ILE B O 10
ATOM 25716 N N . LYS B 1 7 ? 7.465 -20.763 -2.028 1.00 0.00 7 LYS B N 10
ATOM 25717 C CA . LYS B 1 7 ? 8.438 -21.129 -3.044 1.00 0.00 7 LYS B CA 10
ATOM 25718 C C . LYS B 1 7 ? 9.615 -21.874 -2.421 1.00 0.00 7 LYS B C 10
ATOM 25719 O O . LYS B 1 7 ? 10.153 -22.808 -3.012 1.00 0.00 7 LYS B O 10
ATOM 25738 N N . LEU B 1 8 ? 10.020 -21.445 -1.233 1.00 0.00 8 LEU B N 10
ATOM 25739 C CA . LEU B 1 8 ? 11.149 -22.069 -0.556 1.00 0.00 8 LEU B CA 10
ATOM 25740 C C . LEU B 1 8 ? 10.878 -23.544 -0.278 1.00 0.00 8 LEU B C 10
ATOM 25741 O O . LEU B 1 8 ? 11.716 -24.405 -0.565 1.00 0.00 8 LEU B O 10
ATOM 25757 N N . ILE B 1 9 ? 9.702 -23.836 0.266 1.00 0.00 9 ILE B N 10
ATOM 25758 C CA . ILE B 1 9 ? 9.345 -25.216 0.563 1.00 0.00 9 ILE B CA 10
ATOM 25759 C C . ILE B 1 9 ? 9.187 -26.006 -0.728 1.00 0.00 9 ILE B C 10
ATOM 25760 O O . ILE B 1 9 ? 9.618 -27.157 -0.816 1.00 0.00 9 ILE B O 10
ATOM 25776 N N . GLY B 1 10 ? 8.571 -25.381 -1.726 1.00 0.00 10 GLY B N 10
ATOM 25777 C CA . GLY B 1 10 ? 8.363 -26.037 -3.008 1.00 0.00 10 GLY B CA 10
ATOM 25778 C C . GLY B 1 10 ? 9.693 -26.417 -3.641 1.00 0.00 10 GLY B C 10
ATOM 25779 O O . GLY B 1 10 ? 9.833 -27.496 -4.214 1.00 0.00 10 GLY B O 10
ATOM 25783 N N . PHE B 1 11 ? 10.673 -25.533 -3.517 1.00 0.00 11 PHE B N 10
ATOM 25784 C CA . PHE B 1 11 ? 11.994 -25.793 -4.070 1.00 0.00 11 PHE B CA 10
ATOM 25785 C C . PHE B 1 11 ? 12.599 -27.044 -3.443 1.00 0.00 11 PHE B C 10
ATOM 25786 O O . PHE B 1 11 ? 13.138 -27.900 -4.145 1.00 0.00 11 PHE B O 10
ATOM 25803 N N . ALA B 1 12 ? 12.520 -27.145 -2.123 1.00 0.00 12 ALA B N 10
ATOM 25804 C CA . ALA B 1 12 ? 13.084 -28.302 -1.441 1.00 0.00 12 ALA B CA 10
ATOM 25805 C C . ALA B 1 12 ? 12.446 -29.591 -1.951 1.00 0.00 12 ALA B C 10
ATOM 25806 O O . ALA B 1 12 ? 13.139 -30.571 -2.230 1.00 0.00 12 ALA B O 10
ATOM 25813 N N . ALA B 1 13 ? 11.126 -29.583 -2.084 1.00 0.00 13 ALA B N 10
ATOM 25814 C CA . ALA B 1 13 ? 10.413 -30.755 -2.571 1.00 0.00 13 ALA B CA 10
ATOM 25815 C C . ALA B 1 13 ? 10.747 -31.023 -4.037 1.00 0.00 13 ALA B C 10
ATOM 25816 O O . ALA B 1 13 ? 10.888 -32.175 -4.455 1.00 0.00 13 ALA B O 10
ATOM 25823 N N . ALA B 1 14 ? 10.871 -29.952 -4.812 1.00 0.00 14 ALA B N 10
ATOM 25824 C CA . ALA B 1 14 ? 11.187 -30.083 -6.228 1.00 0.00 14 ALA B CA 10
ATOM 25825 C C . ALA B 1 14 ? 12.551 -30.737 -6.411 1.00 0.00 14 ALA B C 10
ATOM 25826 O O . ALA B 1 14 ? 12.735 -31.575 -7.292 1.00 0.00 14 ALA B O 10
ATOM 25833 N N . THR B 1 15 ? 13.506 -30.352 -5.572 1.00 0.00 15 THR B N 10
ATOM 25834 C CA . THR B 1 15 ? 14.846 -30.913 -5.657 1.00 0.00 15 THR B CA 10
ATOM 25835 C C . THR B 1 15 ? 14.827 -32.404 -5.333 1.00 0.00 15 THR B C 10
ATOM 25836 O O . THR B 1 15 ? 15.541 -33.195 -5.952 1.00 0.00 15 THR B O 10
ATOM 25847 N N . CYS B 1 16 ? 14.001 -32.786 -4.366 1.00 0.00 16 CYS B N 10
ATOM 25848 C CA . CYS B 1 16 ? 13.901 -34.186 -3.975 1.00 0.00 16 CYS B CA 10
ATOM 25849 C C . CYS B 1 16 ? 13.425 -35.038 -5.148 1.00 0.00 16 CYS B C 10
ATOM 25850 O O . CYS B 1 16 ? 13.884 -36.165 -5.338 1.00 0.00 16 CYS B O 10
ATOM 25858 N N . THR B 1 17 ? 12.506 -34.491 -5.934 1.00 0.00 17 THR B N 10
ATOM 25859 C CA . THR B 1 17 ? 11.973 -35.207 -7.090 1.00 0.00 17 THR B CA 10
ATOM 25860 C C . THR B 1 17 ? 13.000 -35.262 -8.220 1.00 0.00 17 THR B C 10
ATOM 25861 O O . THR B 1 17 ? 13.153 -36.288 -8.891 1.00 0.00 17 THR B O 10
ATOM 25872 N N . THR B 1 18 ? 13.702 -34.154 -8.424 1.00 0.00 18 THR B N 10
ATOM 25873 C CA . THR B 1 18 ? 14.703 -34.082 -9.478 1.00 0.00 18 THR B CA 10
ATOM 25874 C C . THR B 1 18 ? 15.759 -35.161 -9.275 1.00 0.00 18 THR B C 10
ATOM 25875 O O . THR B 1 18 ? 16.324 -35.679 -10.235 1.00 0.00 18 THR B O 10
ATOM 25886 N N . VAL B 1 19 ? 16.014 -35.509 -8.018 1.00 0.00 19 VAL B N 10
ATOM 25887 C CA . VAL B 1 19 ? 16.994 -36.540 -7.717 1.00 0.00 19 VAL B CA 10
ATOM 25888 C C . VAL B 1 19 ? 16.558 -37.862 -8.341 1.00 0.00 19 VAL B C 10
ATOM 25889 O O . VAL B 1 19 ? 17.364 -38.574 -8.920 1.00 0.00 19 VAL B O 10
ATOM 25902 N N . ALA B 1 20 ? 15.277 -38.181 -8.212 1.00 0.00 20 ALA B N 10
ATOM 25903 C CA . ALA B 1 20 ? 14.745 -39.425 -8.764 1.00 0.00 20 ALA B CA 10
ATOM 25904 C C . ALA B 1 20 ? 14.821 -39.415 -10.293 1.00 0.00 20 ALA B C 10
ATOM 25905 O O . ALA B 1 20 ? 14.962 -40.465 -10.926 1.00 0.00 20 ALA B O 10
ATOM 25912 N N . TYR B 1 21 ? 14.729 -38.224 -10.871 1.00 0.00 21 TYR B N 10
ATOM 25913 C CA . TYR B 1 21 ? 14.801 -38.057 -12.326 1.00 0.00 21 TYR B CA 10
ATOM 25914 C C . TYR B 1 21 ? 16.253 -38.140 -12.838 1.00 0.00 21 TYR B C 10
ATOM 25915 O O . TYR B 1 21 ? 16.485 -38.517 -13.985 1.00 0.00 21 TYR B O 10
ATOM 25933 N N . ALA B 1 22 ? 17.219 -37.755 -11.998 1.00 0.00 22 ALA B N 10
ATOM 25934 C CA . ALA B 1 22 ? 18.635 -37.755 -12.401 1.00 0.00 22 ALA B CA 10
ATOM 25935 C C . ALA B 1 22 ? 19.057 -39.119 -12.983 1.00 0.00 22 ALA B C 10
ATOM 25936 O O . ALA B 1 22 ? 19.631 -39.170 -14.069 1.00 0.00 22 ALA B O 10
ATOM 25943 N N . PRO B 1 23 ? 18.777 -40.209 -12.312 1.00 0.00 23 PRO B N 10
ATOM 25944 C CA . PRO B 1 23 ? 19.118 -41.570 -12.819 1.00 0.00 23 PRO B CA 10
ATOM 25945 C C . PRO B 1 23 ? 18.654 -41.780 -14.261 1.00 0.00 23 PRO B C 10
ATOM 25946 O O . PRO B 1 23 ? 19.318 -42.461 -15.040 1.00 0.00 23 PRO B O 10
ATOM 25957 N N . GLN B 1 24 ? 17.513 -41.195 -14.616 1.00 0.00 24 GLN B N 10
ATOM 25958 C CA . GLN B 1 24 ? 16.993 -41.339 -15.971 1.00 0.00 24 GLN B CA 10
ATOM 25959 C C . GLN B 1 24 ? 17.954 -40.704 -16.970 1.00 0.00 24 GLN B C 10
ATOM 25960 O O . GLN B 1 24 ? 18.205 -41.256 -18.041 1.00 0.00 24 GLN B O 10
ATOM 25974 N N . PHE B 1 25 ? 18.489 -39.544 -16.600 1.00 0.00 25 PHE B N 10
ATOM 25975 C CA . PHE B 1 25 ? 19.430 -38.823 -17.451 1.00 0.00 25 PHE B CA 10
ATOM 25976 C C . PHE B 1 25 ? 20.687 -39.656 -17.692 1.00 0.00 25 PHE B C 10
ATOM 25977 O O . PHE B 1 25 ? 21.206 -39.710 -18.806 1.00 0.00 25 PHE B O 10
ATOM 25994 N N . ILE B 1 26 ? 21.179 -40.291 -16.637 1.00 0.00 26 ILE B N 10
ATOM 25995 C CA . ILE B 1 26 ? 22.386 -41.105 -16.745 1.00 0.00 26 ILE B CA 10
ATOM 25996 C C . ILE B 1 26 ? 22.167 -42.278 -17.699 1.00 0.00 26 ILE B C 10
ATOM 25997 O O . ILE B 1 26 ? 23.034 -42.592 -18.514 1.00 0.00 26 ILE B O 10
ATOM 26013 N N . LYS B 1 27 ? 21.012 -42.929 -17.585 1.00 0.00 27 LYS B N 10
ATOM 26014 C CA . LYS B 1 27 ? 20.711 -44.079 -18.437 1.00 0.00 27 LYS B CA 10
ATOM 26015 C C . LYS B 1 27 ? 20.740 -43.697 -19.917 1.00 0.00 27 LYS B C 10
ATOM 26016 O O . LYS B 1 27 ? 21.366 -44.381 -20.727 1.00 0.00 27 LYS B O 10
ATOM 26035 N N . VAL B 1 28 ? 20.072 -42.603 -20.267 1.00 0.00 28 VAL B N 10
ATOM 26036 C CA . VAL B 1 28 ? 20.044 -42.151 -21.654 1.00 0.00 28 VAL B CA 10
ATOM 26037 C C . VAL B 1 28 ? 21.393 -41.571 -22.060 1.00 0.00 28 VAL B C 10
ATOM 26038 O O . VAL B 1 28 ? 21.797 -41.671 -23.214 1.00 0.00 28 VAL B O 10
ATOM 26051 N N . LEU B 1 29 ? 22.070 -40.948 -21.107 1.00 0.00 29 LEU B N 10
ATOM 26052 C CA . LEU B 1 29 ? 23.368 -40.339 -21.373 1.00 0.00 29 LEU B CA 10
ATOM 26053 C C . LEU B 1 29 ? 24.388 -41.383 -21.810 1.00 0.00 29 LEU B C 10
ATOM 26054 O O . LEU B 1 29 ? 25.315 -41.075 -22.556 1.00 0.00 29 LEU B O 10
ATOM 26070 N N . LYS B 1 30 ? 24.230 -42.608 -21.331 1.00 0.00 30 LYS B N 10
ATOM 26071 C CA . LYS B 1 30 ? 25.167 -43.672 -21.680 1.00 0.00 30 LYS B CA 10
ATOM 26072 C C . LYS B 1 30 ? 25.189 -43.914 -23.189 1.00 0.00 30 LYS B C 10
ATOM 26073 O O . LYS B 1 30 ? 26.245 -44.180 -23.765 1.00 0.00 30 LYS B O 10
ATOM 26092 N N . THR B 1 31 ? 24.023 -43.823 -23.828 1.00 0.00 31 THR B N 10
ATOM 26093 C CA . THR B 1 31 ? 23.920 -44.037 -25.276 1.00 0.00 31 THR B CA 10
ATOM 26094 C C . THR B 1 31 ? 23.608 -42.729 -25.998 1.00 0.00 31 THR B C 10
ATOM 26095 O O . THR B 1 31 ? 23.801 -42.611 -27.208 1.00 0.00 31 THR B O 10
ATOM 26106 N N . ARG B 1 32 ? 23.114 -41.760 -25.245 1.00 0.00 32 ARG B N 10
ATOM 26107 C CA . ARG B 1 32 ? 22.755 -40.464 -25.807 1.00 0.00 32 ARG B CA 10
ATOM 26108 C C . ARG B 1 32 ? 21.869 -40.654 -27.030 1.00 0.00 32 ARG B C 10
ATOM 26109 O O . ARG B 1 32 ? 21.991 -39.926 -28.016 1.00 0.00 32 ARG B O 10
ATOM 26130 N N . SER B 1 33 ? 20.971 -41.635 -26.962 1.00 0.00 33 SER B N 10
ATOM 26131 C CA . SER B 1 33 ? 20.061 -41.916 -28.071 1.00 0.00 33 SER B CA 10
ATOM 26132 C C . SER B 1 33 ? 18.659 -42.205 -27.551 1.00 0.00 33 SER B C 10
ATOM 26133 O O . SER B 1 33 ? 18.495 -42.826 -26.501 1.00 0.00 33 SER B O 10
ATOM 26141 N N . ALA B 1 34 ? 17.643 -41.767 -28.293 1.00 0.00 34 ALA B N 10
ATOM 26142 C CA . ALA B 1 34 ? 16.261 -42.014 -27.888 1.00 0.00 34 ALA B CA 10
ATOM 26143 C C . ALA B 1 34 ? 15.679 -43.169 -28.701 1.00 0.00 34 ALA B C 10
ATOM 26144 O O . ALA B 1 34 ? 15.445 -43.034 -29.902 1.00 0.00 34 ALA B O 10
ATOM 26151 N N . ARG B 1 35 ? 15.449 -44.299 -28.044 1.00 0.00 35 ARG B N 10
ATOM 26152 C CA . ARG B 1 35 ? 14.898 -45.460 -28.732 1.00 0.00 35 ARG B CA 10
ATOM 26153 C C . ARG B 1 35 ? 13.423 -45.282 -29.096 1.00 0.00 35 ARG B C 10
ATOM 26154 O O . ARG B 1 35 ? 13.032 -45.455 -30.252 1.00 0.00 35 ARG B O 10
ATOM 26175 N N . ASP B 1 36 ? 12.604 -44.955 -28.089 1.00 0.00 36 ASP B N 10
ATOM 26176 C CA . ASP B 1 36 ? 11.161 -44.780 -28.291 1.00 0.00 36 ASP B CA 10
ATOM 26177 C C . ASP B 1 36 ? 10.777 -43.308 -28.336 1.00 0.00 36 ASP B C 10
ATOM 26178 O O . ASP B 1 36 ? 9.704 -42.953 -28.824 1.00 0.00 36 ASP B O 10
ATOM 26187 N N . ILE B 1 37 ? 11.647 -42.457 -27.808 1.00 0.00 37 ILE B N 10
ATOM 26188 C CA . ILE B 1 37 ? 11.375 -41.024 -27.776 1.00 0.00 37 ILE B CA 10
ATOM 26189 C C . ILE B 1 37 ? 11.805 -40.367 -29.085 1.00 0.00 37 ILE B C 10
ATOM 26190 O O . ILE B 1 37 ? 12.684 -40.862 -29.785 1.00 0.00 37 ILE B O 10
ATOM 26206 N N . SER B 1 38 ? 11.165 -39.251 -29.421 1.00 0.00 38 SER B N 10
ATOM 26207 C CA . SER B 1 38 ? 11.490 -38.524 -30.648 1.00 0.00 38 SER B CA 10
ATOM 26208 C C . SER B 1 38 ? 12.445 -37.370 -30.347 1.00 0.00 38 SER B C 10
ATOM 26209 O O . SER B 1 38 ? 12.328 -36.696 -29.319 1.00 0.00 38 SER B O 10
ATOM 26217 N N . LEU B 1 39 ? 13.396 -37.145 -31.247 1.00 0.00 39 LEU B N 10
ATOM 26218 C CA . LEU B 1 39 ? 14.367 -36.074 -31.062 1.00 0.00 39 LEU B CA 10
ATOM 26219 C C . LEU B 1 39 ? 13.653 -34.723 -31.025 1.00 0.00 39 LEU B C 10
ATOM 26220 O O . LEU B 1 39 ? 13.986 -33.844 -30.222 1.00 0.00 39 LEU B O 10
ATOM 26236 N N . GLY B 1 40 ? 12.660 -34.567 -31.893 1.00 0.00 40 GLY B N 10
ATOM 26237 C CA . GLY B 1 40 ? 11.898 -33.327 -31.948 1.00 0.00 40 GLY B CA 10
ATOM 26238 C C . GLY B 1 40 ? 11.149 -33.102 -30.640 1.00 0.00 40 GLY B C 10
ATOM 26239 O O . GLY B 1 40 ? 10.990 -31.965 -30.196 1.00 0.00 40 GLY B O 10
ATOM 26243 N N . MET B 1 41 ? 10.695 -34.195 -30.030 1.00 0.00 41 MET B N 10
ATOM 26244 C CA . MET B 1 41 ? 9.965 -34.119 -28.767 1.00 0.00 41 MET B CA 10
ATOM 26245 C C . MET B 1 41 ? 10.861 -33.561 -27.663 1.00 0.00 41 MET B C 10
ATOM 26246 O O . MET B 1 41 ? 10.409 -32.822 -26.794 1.00 0.00 41 MET B O 10
ATOM 26260 N N . PHE B 1 42 ? 12.132 -33.915 -27.692 1.00 0.00 42 PHE B N 10
ATOM 26261 C CA . PHE B 1 42 ? 13.057 -33.408 -26.685 1.00 0.00 42 PHE B CA 10
ATOM 26262 C C . PHE B 1 42 ? 13.301 -31.903 -26.872 1.00 0.00 42 PHE B C 10
ATOM 26263 O O . PHE B 1 42 ? 13.429 -31.159 -25.896 1.00 0.00 42 PHE B O 10
ATOM 26280 N N . LEU B 1 43 ? 13.392 -31.464 -28.124 1.00 0.00 43 LEU B N 10
ATOM 26281 C CA . LEU B 1 43 ? 13.669 -30.051 -28.394 1.00 0.00 43 LEU B CA 10
ATOM 26282 C C . LEU B 1 43 ? 12.561 -29.159 -27.831 1.00 0.00 43 LEU B C 10
ATOM 26283 O O . LEU B 1 43 ? 12.836 -28.124 -27.223 1.00 0.00 43 LEU B O 10
ATOM 26299 N N . VAL B 1 44 ? 11.322 -29.573 -28.028 1.00 0.00 44 VAL B N 10
ATOM 26300 C CA . VAL B 1 44 ? 10.167 -28.824 -27.531 1.00 0.00 44 VAL B CA 10
ATOM 26301 C C . VAL B 1 44 ? 10.123 -28.843 -26.000 1.00 0.00 44 VAL B C 10
ATOM 26302 O O . VAL B 1 44 ? 9.736 -27.861 -25.359 1.00 0.00 44 VAL B O 10
ATOM 26315 N N . MET B 1 45 ? 10.530 -29.966 -25.418 1.00 0.00 45 MET B N 10
ATOM 26316 C CA . MET B 1 45 ? 10.537 -30.102 -23.964 1.00 0.00 45 MET B CA 10
ATOM 26317 C C . MET B 1 45 ? 11.424 -29.023 -23.346 1.00 0.00 45 MET B C 10
ATOM 26318 O O . MET B 1 45 ? 11.103 -28.456 -22.294 1.00 0.00 45 MET B O 10
ATOM 26332 N N . VAL B 1 46 ? 12.530 -28.727 -24.012 1.00 0.00 46 VAL B N 10
ATOM 26333 C CA . VAL B 1 46 ? 13.441 -27.705 -23.519 1.00 0.00 46 VAL B CA 10
ATOM 26334 C C . VAL B 1 46 ? 12.713 -26.369 -23.436 1.00 0.00 46 VAL B C 10
ATOM 26335 O O . VAL B 1 46 ? 12.907 -25.601 -22.494 1.00 0.00 46 VAL B O 10
ATOM 26348 N N . LEU B 1 47 ? 11.869 -26.099 -24.424 1.00 0.00 47 LEU B N 10
ATOM 26349 C CA . LEU B 1 47 ? 11.112 -24.852 -24.445 1.00 0.00 47 LEU B CA 10
ATOM 26350 C C . LEU B 1 47 ? 10.212 -24.762 -23.216 1.00 0.00 47 LEU B C 10
ATOM 26351 O O . LEU B 1 47 ? 10.043 -23.687 -22.642 1.00 0.00 47 LEU B O 10
ATOM 26367 N N . GLY B 1 48 ? 9.625 -25.888 -22.819 1.00 0.00 48 GLY B N 10
ATOM 26368 C CA . GLY B 1 48 ? 8.735 -25.891 -21.658 1.00 0.00 48 GLY B CA 10
ATOM 26369 C C . GLY B 1 48 ? 9.456 -25.332 -20.437 1.00 0.00 48 GLY B C 10
ATOM 26370 O O . GLY B 1 48 ? 8.913 -24.498 -19.702 1.00 0.00 48 GLY B O 10
ATOM 26374 N N . LEU B 1 49 ? 10.683 -25.784 -20.228 1.00 0.00 49 LEU B N 10
ATOM 26375 C CA . LEU B 1 49 ? 11.467 -25.307 -19.095 1.00 0.00 49 LEU B CA 10
ATOM 26376 C C . LEU B 1 49 ? 11.734 -23.805 -19.225 1.00 0.00 49 LEU B C 10
ATOM 26377 O O . LEU B 1 49 ? 11.675 -23.066 -18.243 1.00 0.00 49 LEU B O 10
ATOM 26393 N N . ALA B 1 50 ? 12.029 -23.362 -20.440 1.00 0.00 50 ALA B N 10
ATOM 26394 C CA . ALA B 1 50 ? 12.304 -21.949 -20.674 1.00 0.00 50 ALA B CA 10
ATOM 26395 C C . ALA B 1 50 ? 11.103 -21.093 -20.285 1.00 0.00 50 ALA B C 10
ATOM 26396 O O . ALA B 1 50 ? 11.259 -19.998 -19.740 1.00 0.00 50 ALA B O 10
ATOM 26403 N N . LEU B 1 51 ? 9.905 -21.599 -20.563 1.00 0.00 51 LEU B N 10
ATOM 26404 C CA . LEU B 1 51 ? 8.684 -20.873 -20.227 1.00 0.00 51 LEU B CA 10
ATOM 26405 C C . LEU B 1 51 ? 8.581 -20.705 -18.714 1.00 0.00 51 LEU B C 10
ATOM 26406 O O . LEU B 1 51 ? 8.202 -19.654 -18.211 1.00 0.00 51 LEU B O 10
ATOM 26422 N N . TRP B 1 52 ? 8.925 -21.744 -17.984 1.00 0.00 52 TRP B N 10
ATOM 26423 C CA . TRP B 1 52 ? 8.872 -21.667 -16.534 1.00 0.00 52 TRP B CA 10
ATOM 26424 C C . TRP B 1 52 ? 9.918 -20.686 -16.011 1.00 0.00 52 TRP B C 10
ATOM 26425 O O . TRP B 1 52 ? 9.712 -20.028 -14.990 1.00 0.00 52 TRP B O 10
ATOM 26446 N N . LEU B 1 53 ? 11.046 -20.608 -16.705 1.00 0.00 53 LEU B N 10
ATOM 26447 C CA . LEU B 1 53 ? 12.130 -19.721 -16.288 1.00 0.00 53 LEU B CA 10
ATOM 26448 C C . LEU B 1 53 ? 11.687 -18.255 -16.296 1.00 0.00 53 LEU B C 10
ATOM 26449 O O . LEU B 1 53 ? 11.935 -17.515 -15.340 1.00 0.00 53 LEU B O 10
ATOM 26465 N N . ILE B 1 54 ? 11.034 -17.839 -17.381 1.00 0.00 54 ILE B N 10
ATOM 26466 C CA . ILE B 1 54 ? 10.577 -16.456 -17.492 1.00 0.00 54 ILE B CA 10
ATOM 26467 C C . ILE B 1 54 ? 9.517 -16.177 -16.436 1.00 0.00 54 ILE B C 10
ATOM 26468 O O . ILE B 1 54 ? 9.469 -15.091 -15.857 1.00 0.00 54 ILE B O 10
ATOM 26484 N N . TYR B 1 55 ? 8.671 -17.168 -16.195 1.00 0.00 55 TYR B N 10
ATOM 26485 C CA . TYR B 1 55 ? 7.614 -17.026 -15.209 1.00 0.00 55 TYR B CA 10
ATOM 26486 C C . TYR B 1 55 ? 8.203 -16.711 -13.836 1.00 0.00 55 TYR B C 10
ATOM 26487 O O . TYR B 1 55 ? 7.720 -15.822 -13.133 1.00 0.00 55 TYR B O 10
ATOM 26505 N N . GLY B 1 56 ? 9.235 -17.445 -13.455 1.00 0.00 56 GLY B N 10
ATOM 26506 C CA . GLY B 1 56 ? 9.860 -17.227 -12.161 1.00 0.00 56 GLY B CA 10
ATOM 26507 C C . GLY B 1 56 ? 10.410 -15.812 -12.055 1.00 0.00 56 GLY B C 10
ATOM 26508 O O . GLY B 1 56 ? 10.288 -15.165 -11.017 1.00 0.00 56 GLY B O 10
ATOM 26512 N N . LEU B 1 57 ? 11.014 -15.335 -13.135 1.00 0.00 57 LEU B N 10
ATOM 26513 C CA . LEU B 1 57 ? 11.579 -13.993 -13.134 1.00 0.00 57 LEU B CA 10
ATOM 26514 C C . LEU B 1 57 ? 10.483 -12.953 -12.914 1.00 0.00 57 LEU B C 10
ATOM 26515 O O . LEU B 1 57 ? 10.662 -12.003 -12.154 1.00 0.00 57 LEU B O 10
ATOM 26531 N N . LEU B 1 58 ? 9.350 -13.141 -13.574 1.00 0.00 58 LEU B N 10
ATOM 26532 C CA . LEU B 1 58 ? 8.236 -12.212 -13.434 1.00 0.00 58 LEU B CA 10
ATOM 26533 C C . LEU B 1 58 ? 7.694 -12.239 -12.007 1.00 0.00 58 LEU B C 10
ATOM 26534 O O . LEU B 1 58 ? 7.253 -11.218 -11.480 1.00 0.00 58 LEU B O 10
ATOM 26550 N N . SER B 1 59 ? 7.730 -13.414 -11.387 1.00 0.00 59 SER B N 10
ATOM 26551 C CA . SER B 1 59 ? 7.241 -13.558 -10.019 1.00 0.00 59 SER B CA 10
ATOM 26552 C C . SER B 1 59 ? 8.284 -13.070 -9.016 1.00 0.00 59 SER B C 10
ATOM 26553 O O . SER B 1 59 ? 7.967 -12.810 -7.856 1.00 0.00 59 SER B O 10
ATOM 26561 N N . GLY B 1 60 ? 9.526 -12.943 -9.472 1.00 0.00 60 GLY B N 10
ATOM 26562 C CA . GLY B 1 60 ? 10.603 -12.481 -8.606 1.00 0.00 60 GLY B CA 10
ATOM 26563 C C . GLY B 1 60 ? 11.035 -13.572 -7.635 1.00 0.00 60 GLY B C 10
ATOM 26564 O O . GLY B 1 60 ? 11.695 -13.295 -6.632 1.00 0.00 60 GLY B O 10
ATOM 26568 N N . ASP B 1 61 ? 10.667 -14.816 -7.934 1.00 0.00 61 ASP B N 10
ATOM 26569 C CA . ASP B 1 61 ? 11.033 -15.937 -7.073 1.00 0.00 61 ASP B CA 10
ATOM 26570 C C . ASP B 1 61 ? 12.382 -16.521 -7.488 1.00 0.00 61 ASP B C 10
ATOM 26571 O O . ASP B 1 61 ? 12.603 -16.825 -8.657 1.00 0.00 61 ASP B O 10
ATOM 26580 N N . ALA B 1 62 ? 13.276 -16.678 -6.517 1.00 0.00 62 ALA B N 10
ATOM 26581 C CA . ALA B 1 62 ? 14.599 -17.245 -6.773 1.00 0.00 62 ALA B CA 10
ATOM 26582 C C . ALA B 1 62 ? 14.562 -18.779 -6.695 1.00 0.00 62 ALA B C 10
ATOM 26583 O O . ALA B 1 62 ? 15.198 -19.466 -7.496 1.00 0.00 62 ALA B O 10
ATOM 26590 N N . PRO B 1 63 ? 13.859 -19.321 -5.725 1.00 0.00 63 PRO B N 10
ATOM 26591 C CA . PRO B 1 63 ? 13.774 -20.799 -5.520 1.00 0.00 63 PRO B CA 10
ATOM 26592 C C . PRO B 1 63 ? 13.283 -21.535 -6.768 1.00 0.00 63 PRO B C 10
ATOM 26593 O O . PRO B 1 63 ? 13.770 -22.618 -7.097 1.00 0.00 63 PRO B O 10
ATOM 26604 N N . LEU B 1 64 ? 12.311 -20.946 -7.454 1.00 0.00 64 LEU B N 10
ATOM 26605 C CA . LEU B 1 64 ? 11.757 -21.562 -8.655 1.00 0.00 64 LEU B CA 10
ATOM 26606 C C . LEU B 1 64 ? 12.824 -21.687 -9.737 1.00 0.00 64 LEU B C 10
ATOM 26607 O O . LEU B 1 64 ? 12.894 -22.694 -10.440 1.00 0.00 64 LEU B O 10
ATOM 26623 N N . ILE B 1 65 ? 13.647 -20.653 -9.871 1.00 0.00 65 ILE B N 10
ATOM 26624 C CA . ILE B 1 65 ? 14.699 -20.651 -10.878 1.00 0.00 65 ILE B CA 10
ATOM 26625 C C . ILE B 1 65 ? 15.680 -21.787 -10.621 1.00 0.00 65 ILE B C 10
ATOM 26626 O O . ILE B 1 65 ? 16.092 -22.486 -11.547 1.00 0.00 65 ILE B O 10
ATOM 26642 N N . ALA B 1 66 ? 16.056 -21.968 -9.364 1.00 0.00 66 ALA B N 10
ATOM 26643 C CA . ALA B 1 66 ? 16.993 -23.025 -9.021 1.00 0.00 66 ALA B CA 10
ATOM 26644 C C . ALA B 1 66 ? 16.426 -24.390 -9.404 1.00 0.00 66 ALA B C 10
ATOM 26645 O O . ALA B 1 66 ? 17.137 -25.235 -9.943 1.00 0.00 66 ALA B O 10
ATOM 26652 N N . SER B 1 67 ? 15.138 -24.595 -9.139 1.00 0.00 67 SER B N 10
ATOM 26653 C CA . SER B 1 67 ? 14.498 -25.866 -9.471 1.00 0.00 67 SER B CA 10
ATOM 26654 C C . SER B 1 67 ? 14.506 -26.097 -10.979 1.00 0.00 67 SER B C 10
ATOM 26655 O O . SER B 1 67 ? 14.809 -27.196 -11.447 1.00 0.00 67 SER B O 10
ATOM 26663 N N . ASN B 1 68 ? 14.169 -25.057 -11.735 1.00 0.00 68 ASN B N 10
ATOM 26664 C CA . ASN B 1 68 ? 14.134 -25.157 -13.190 1.00 0.00 68 ASN B CA 10
ATOM 26665 C C . ASN B 1 68 ? 15.533 -25.414 -13.740 1.00 0.00 68 ASN B C 10
ATOM 26666 O O . ASN B 1 68 ? 15.708 -26.197 -14.674 1.00 0.00 68 ASN B O 10
ATOM 26677 N N . ALA B 1 69 ? 16.524 -24.745 -13.158 1.00 0.00 69 ALA B N 10
ATOM 26678 C CA . ALA B 1 69 ? 17.904 -24.906 -13.602 1.00 0.00 69 ALA B CA 10
ATOM 26679 C C . ALA B 1 69 ? 18.360 -26.350 -13.416 1.00 0.00 69 ALA B C 10
ATOM 26680 O O . ALA B 1 69 ? 19.024 -26.918 -14.283 1.00 0.00 69 ALA B O 10
ATOM 26687 N N . VAL B 1 70 ? 17.996 -26.941 -12.282 1.00 0.00 70 VAL B N 10
ATOM 26688 C CA . VAL B 1 70 ? 18.370 -28.321 -12.003 1.00 0.00 70 VAL B CA 10
ATOM 26689 C C . VAL B 1 70 ? 17.720 -29.259 -13.014 1.00 0.00 70 VAL B C 10
ATOM 26690 O O . VAL B 1 70 ? 18.367 -30.163 -13.542 1.00 0.00 70 VAL B O 10
ATOM 26703 N N . THR B 1 71 ? 16.437 -29.039 -13.277 1.00 0.00 71 THR B N 10
ATOM 26704 C CA . THR B 1 71 ? 15.710 -29.876 -14.223 1.00 0.00 71 THR B CA 10
ATOM 26705 C C . THR B 1 71 ? 16.342 -29.800 -15.606 1.00 0.00 71 THR B C 10
ATOM 26706 O O . THR B 1 71 ? 16.541 -30.822 -16.262 1.00 0.00 71 THR B O 10
ATOM 26717 N N . MET B 1 72 ? 16.653 -28.586 -16.045 1.00 0.00 72 MET B N 10
ATOM 26718 C CA . MET B 1 72 ? 17.261 -28.394 -17.355 1.00 0.00 72 MET B CA 10
ATOM 26719 C C . MET B 1 72 ? 18.603 -29.108 -17.430 1.00 0.00 72 MET B C 10
ATOM 26720 O O . MET B 1 72 ? 18.910 -29.766 -18.424 1.00 0.00 72 MET B O 10
ATOM 26734 N N . LEU B 1 73 ? 19.405 -28.966 -16.379 1.00 0.00 73 LEU B N 10
ATOM 26735 C CA . LEU B 1 73 ? 20.718 -29.600 -16.353 1.00 0.00 73 LEU B CA 10
ATOM 26736 C C . LEU B 1 73 ? 20.582 -31.113 -16.413 1.00 0.00 73 LEU B C 10
ATOM 26737 O O . LEU B 1 73 ? 21.280 -31.779 -17.176 1.00 0.00 73 LEU B O 10
ATOM 26753 N N . LEU B 1 74 ? 19.682 -31.650 -15.601 1.00 0.00 74 LEU B N 10
ATOM 26754 C CA . LEU B 1 74 ? 19.469 -33.088 -15.565 1.00 0.00 74 LEU B CA 10
ATOM 26755 C C . LEU B 1 74 ? 18.914 -33.580 -16.895 1.00 0.00 74 LEU B C 10
ATOM 26756 O O . LEU B 1 74 ? 19.303 -34.638 -17.389 1.00 0.00 74 LEU B O 10
ATOM 26772 N N . ALA B 1 75 ? 17.995 -32.811 -17.465 1.00 0.00 75 ALA B N 10
ATOM 26773 C CA . ALA B 1 75 ? 17.385 -33.185 -18.731 1.00 0.00 75 ALA B CA 10
ATOM 26774 C C . ALA B 1 75 ? 18.447 -33.395 -19.807 1.00 0.00 75 ALA B C 10
ATOM 26775 O O . ALA B 1 75 ? 18.442 -34.412 -20.500 1.00 0.00 75 ALA B O 10
ATOM 26782 N N . GLY B 1 76 ? 19.354 -32.427 -19.938 1.00 0.00 76 GLY B N 10
ATOM 26783 C CA . GLY B 1 76 ? 20.426 -32.507 -20.933 1.00 0.00 76 GLY B CA 10
ATOM 26784 C C . GLY B 1 76 ? 19.950 -33.199 -22.210 1.00 0.00 76 GLY B C 10
ATOM 26785 O O . GLY B 1 76 ? 20.727 -33.876 -22.883 1.00 0.00 76 GLY B O 10
ATOM 26789 N N . GLY B 1 77 ? 18.668 -33.024 -22.525 1.00 0.00 77 GLY B N 10
ATOM 26790 C CA . GLY B 1 77 ? 18.085 -33.639 -23.715 1.00 0.00 77 GLY B CA 10
ATOM 26791 C C . GLY B 1 77 ? 18.843 -33.223 -24.967 1.00 0.00 77 GLY B C 10
ATOM 26792 O O . GLY B 1 77 ? 18.568 -33.707 -26.065 1.00 0.00 77 GLY B O 10
ATOM 26796 N N . ILE B 1 78 ? 19.806 -32.332 -24.788 1.00 0.00 78 ILE B N 10
ATOM 26797 C CA . ILE B 1 78 ? 20.614 -31.851 -25.900 1.00 0.00 78 ILE B CA 10
ATOM 26798 C C . ILE B 1 78 ? 21.433 -32.996 -26.492 1.00 0.00 78 ILE B C 10
ATOM 26799 O O . ILE B 1 78 ? 21.559 -33.116 -27.708 1.00 0.00 78 ILE B O 10
ATOM 26815 N N . LEU B 1 79 ? 21.995 -33.826 -25.622 1.00 0.00 79 LEU B N 10
ATOM 26816 C CA . LEU B 1 79 ? 22.813 -34.950 -26.066 1.00 0.00 79 LEU B CA 10
ATOM 26817 C C . LEU B 1 79 ? 21.985 -35.906 -26.919 1.00 0.00 79 LEU B C 10
ATOM 26818 O O . LEU B 1 79 ? 22.461 -36.425 -27.929 1.00 0.00 79 LEU B O 10
ATOM 26834 N N . VAL B 1 80 ? 20.743 -36.133 -26.512 1.00 0.00 80 VAL B N 10
ATOM 26835 C CA . VAL B 1 80 ? 19.861 -37.023 -27.254 1.00 0.00 80 VAL B CA 10
ATOM 26836 C C . VAL B 1 80 ? 19.620 -36.479 -28.661 1.00 0.00 80 VAL B C 10
ATOM 26837 O O . VAL B 1 80 ? 19.646 -37.222 -29.639 1.00 0.00 80 VAL B O 10
ATOM 26850 N N . MET B 1 81 ? 19.388 -35.179 -28.757 1.00 0.00 81 MET B N 10
ATOM 26851 C CA . MET B 1 81 ? 19.145 -34.551 -30.051 1.00 0.00 81 MET B CA 10
ATOM 26852 C C . MET B 1 81 ? 20.348 -34.747 -30.974 1.00 0.00 81 MET B C 10
ATOM 26853 O O . MET B 1 81 ? 20.194 -34.960 -32.176 1.00 0.00 81 MET B O 10
ATOM 26867 N N . LYS B 1 82 ? 21.542 -34.665 -30.402 1.00 0.00 82 LYS B N 10
ATOM 26868 C CA . LYS B 1 82 ? 22.770 -34.824 -31.177 1.00 0.00 82 LYS B CA 10
ATOM 26869 C C . LYS B 1 82 ? 22.821 -36.201 -31.831 1.00 0.00 82 LYS B C 10
ATOM 26870 O O . LYS B 1 82 ? 23.762 -36.519 -32.559 1.00 0.00 82 LYS B O 10
ATOM 26889 N N . LEU B 1 83 ? 21.804 -37.012 -31.571 1.00 0.00 83 LEU B N 10
ATOM 26890 C CA . LEU B 1 83 ? 21.740 -38.348 -32.149 1.00 0.00 83 LEU B CA 10
ATOM 26891 C C . LEU B 1 83 ? 21.751 -38.270 -33.672 1.00 0.00 83 LEU B C 10
ATOM 26892 O O . LEU B 1 83 ? 22.182 -39.209 -34.342 1.00 0.00 83 LEU B O 10
ATOM 26908 N N . ARG B 1 84 ? 21.258 -37.165 -34.215 1.00 0.00 84 ARG B N 10
ATOM 26909 C CA . ARG B 1 84 ? 21.198 -37.004 -35.664 1.00 0.00 84 ARG B CA 10
ATOM 26910 C C . ARG B 1 84 ? 22.586 -37.153 -36.282 1.00 0.00 84 ARG B C 10
ATOM 26911 O O . ARG B 1 84 ? 22.727 -37.658 -37.396 1.00 0.00 84 ARG B O 10
ATOM 26932 N N . TYR B 1 85 ? 23.609 -36.711 -35.552 1.00 0.00 85 TYR B N 10
ATOM 26933 C CA . TYR B 1 85 ? 24.989 -36.797 -36.034 1.00 0.00 85 TYR B CA 10
ATOM 26934 C C . TYR B 1 85 ? 25.698 -38.000 -35.419 1.00 0.00 85 TYR B C 10
ATOM 26935 O O . TYR B 1 85 ? 25.564 -38.268 -34.226 1.00 0.00 85 TYR B O 10
ATOM 26953 N N . GLY B 1 86 ? 26.447 -38.720 -36.246 1.00 0.00 86 GLY B N 10
ATOM 26954 C CA . GLY B 1 86 ? 27.172 -39.896 -35.779 1.00 0.00 86 GLY B CA 10
ATOM 26955 C C . GLY B 1 86 ? 26.279 -40.776 -34.912 1.00 0.00 86 GLY B C 10
ATOM 26956 O O . GLY B 1 86 ? 26.387 -40.684 -33.699 1.00 0.00 86 GLY B O 10
#

Radius of gyration: 16.29 Å; Cα contacts (8 Å, |Δi|>4): 166; chains: 2; bounding box: 30×48×38 Å

Secondary structure (DSSP, 8-state):
--THHHHHHHHHHHHHHHHHHHHHHHHHHHHT--SS--HHHHHHHHHHHHHHHHHHHHHT-HHHHHHHHHHHHHH--HHHHTTT--/--THHHHHHHHHHHHHHHHHHHHHHHHHHHHT--SS--HHHHHHHHHHHHHHHHHHHHHT-HHHHHHHHHHHHHH--HHHHTTT--

Sequence (172 aa):
MDPFLIKLIGFAAATCTTVAYAPQFIKVLKTRSARDISLGMFLVMVLGLALWLIYGLLSGDAPLIASNAVTMLLAGGILVMKLRYGMDPFLIKLIGFAAATCTTVAYAPQFIKVLKTRSARDISLGMFLVMVLGLALWLIYGLLSGDAPLIASNAVTMLLAGGILVMKLRYGMDPFLIKLIGFAAATCTTVAYAPQFIKVLKTRSARDISLGMFLVMVLGLALWLIYGLLSGDAPLIASNAVTMLLAGGILVMKLRYGMDPFLIKLIGFAAATCTTVAYAPQFIKVLKTRSARDISLGMFLVMVLGLALWLIYGLLSGDAPLIASNAVTMLLAGGILVMKLRYGMDPFLIKLIGFAAATCTTVAYAPQFIKVLKTRSARDISLGMFLVMVLGLALWLIYGLLSGDAPLIASNAVTMLLAGGILVMKLRYGMDPFLIKLIGFAAATCTTVAYAPQFIKVLKTRSARDISLGMFLVMVLGLALWLIYGLLSGDAPLIASNAVTMLLAGGILVMKLRYGMDPFLIKLIGFAAATCTTVAYAPQFIKVLKTRSARDISLGMFLVMVLGLALWLIYGLLSGDAPLIASNAVTMLLAGGILVMKLRYGMDPFLIKLIGFAAATCTTVAYAPQFIKVLKTRSARDISLGMFLVMVLGLALWLIYGLLSGDAPLIASNAVTMLLAGGILVMKLRYGMDPFLIKLIGFAAATCTTVAYAPQFIKVLKTRSARDISLGMFLVMVLGLALWLIYGLLSGDAPLIASNAVTMLLAGGILVMKLRYGMDPFLIKLIGFAAATCTTVAYAPQFIKVLKTRSARDISLGMFLVMVLGLALWLIYGLLSGDAPLIASNAVTMLLAGGILVMKLRYGMDPFLIKLIGFAAATCTTVAYAPQFIKVLKTRSARDISLGMFLVMVLGLALWLIYGLLSGDAPLIASNAVTMLLAGGILVMKLRYGMDPFLIKLIGFAAATCTTVAYAPQFIKVLKTRSARDISLGMFLVMVLGLALWLIYGLLSGDAPLIASNAVTMLLAGGILVMKLRYGMDPFLIKLIGFAAATCTTVAYAPQFIKVLKTRSARDISLGMFLVMVLGLALWLIYGLLSGDAPLIASNAVTMLLAGGILVMKLRYGMDPFLIKLIGFAAATCTTVAYAPQFIKVLKTRSARDISLGMFLVMVLGLALWLIYGLLSGDAPLIASNAVTMLLAGGILVMKLRYGMDPFLIKLIGFAAATCTTVAYAPQFIKVLKTRSARDISLGMFLVMVLGLALWLIYGLLSGDAPLIASNAVTMLLAGGILVMKLRYGMDPFLIKLIGFAAATCTTVAYAPQFIKVLKTRSARDISLGMFLVMVLGLALWLIYGLLSGDAPLIASNAVTMLLAGGILVMKLRYGMDPFLIKLIGFAAATCTTVAYAPQFIKVLKTRSARDISLGMFLVMVLGLALWLIYGLLSGDAPLIASNAVTMLLAGGILVMKLRYGMDPFLIKLIGFAAATCTTVAYAPQFIKVLKTRSARDISLGMFLVMVLGLALWLIYGLLSGDAPLIASNAVTMLLAGGILVMKLRYGMDPFLIKLIGFAAATCTTVAYAPQFIKVLKTRSARDISLGMFLVMVLGLALWLIYGLLSGDAPLIASNAVTMLLAGGILVMKLRYGMDPFLIKLIGFAAATCTTVAYAPQFIKVLKTRSARDISLGMFLVMVLGLALWLIYGLLSGDAPLIASNAVTMLLAGGILVMKLRYG